Protein 6U1V (pdb70)

Structure (mmCIF, N/CA/C/O backbone):
data_6U1V
#
_entry.id   6U1V
#
_cell.length_a   69.520
_cell.length_b   100.060
_cell.length_c   148.510
_cell.angle_alpha   90.000
_cell.angle_beta   100.310
_cell.angle_gamma   90.000
#
_symmetry.space_group_name_H-M   'P 1 21 1'
#
loop_
_entity.id
_entity.type
_entity.pdbx_description
1 polymer 'Acyl-CoA dehydrogenase domain-containing protein'
2 non-polymer 'DIHYDROFLAVINE-ADENINE DINUCLEOTIDE'
3 water water
#
loop_
_atom_site.group_PDB
_atom_site.id
_atom_site.type_symbol
_atom_site.label_atom_id
_atom_site.label_alt_id
_atom_site.label_comp_id
_atom_site.label_asym_id
_atom_site.label_entity_id
_atom_site.label_seq_id
_atom_site.pdbx_PDB_ins_code
_atom_site.Cartn_x
_atom_site.Cartn_y
_atom_site.Cartn_z
_atom_site.occupancy
_atom_site.B_iso_or_equiv
_atom_site.auth_seq_id
_atom_site.auth_comp_id
_atom_site.auth_asym_id
_atom_site.auth_atom_id
_atom_site.pdbx_PDB_model_num
ATOM 1 N N . MET A 1 1 ? 43.09040 -27.49704 17.79051 1.000 74.65330 1 MET A N 1
ATOM 2 C CA . MET A 1 1 ? 44.48742 -27.03135 17.97650 1.000 58.37464 1 MET A CA 1
ATOM 3 C C . MET A 1 1 ? 44.69811 -26.41302 19.35469 1.000 51.20526 1 MET A C 1
ATOM 4 O O . MET A 1 1 ? 43.81214 -26.42330 20.20320 1.000 67.41732 1 MET A O 1
ATOM 20 N N . SER A 1 2 ? 45.89159 -25.88166 19.57351 1.000 42.28145 2 SER A N 1
ATOM 21 C CA . SER A 1 2 ? 46.28859 -25.34106 20.86312 1.000 43.37191 2 SER A CA 1
ATOM 22 C C . SER A 1 2 ? 45.86512 -23.88006 20.99948 1.000 34.45609 2 SER A C 1
ATOM 23 O O . SER A 1 2 ? 45.51909 -23.20946 20.02426 1.000 30.56673 2 SER A O 1
ATOM 31 N N . GLU A 1 3 ? 45.93895 -23.36831 22.23097 1.000 39.77920 3 GLU A N 1
ATOM 32 C CA . GLU A 1 3 ? 45.63716 -21.95450 22.44675 1.000 35.50234 3 GLU A CA 1
ATOM 33 C C . GLU A 1 3 ? 46.65908 -21.06408 21.75209 1.000 35.73677 3 GLU A C 1
ATOM 34 O O . GLU A 1 3 ? 46.29775 -20.04802 21.13701 1.000 28.03968 3 GLU A O 1
ATOM 46 N N . SER A 1 4 ? 47.93974 -21.43970 21.81366 1.000 29.07534 4 SER A N 1
ATOM 47 C CA . SER A 1 4 ? 48.97206 -20.65131 21.14682 1.000 26.99448 4 SER A CA 1
ATOM 48 C C . SER A 1 4 ? 48.78927 -20.65957 19.63079 1.000 32.54597 4 SER A C 1
ATOM 49 O O . SER A 1 4 ? 49.00121 -19.63926 18.96117 1.000 27.92304 4 SER A O 1
ATOM 57 N N . GLU A 1 5 ? 48.41608 -21.80568 19.06255 1.000 35.41066 5 GLU A N 1
ATOM 58 C CA . GLU A 1 5 ? 48.20603 -21.85350 17.61904 1.000 32.11778 5 GLU A CA 1
ATOM 59 C C . GLU A 1 5 ? 46.99576 -21.01859 17.23030 1.000 27.62421 5 GLU A C 1
ATOM 60 O O . GLU A 1 5 ? 47.00069 -20.33204 16.19963 1.000 29.57172 5 GLU A O 1
ATOM 72 N N . ARG A 1 6 ? 45.95964 -21.04513 18.05628 1.000 26.80369 6 ARG A N 1
ATOM 73 C CA . ARG A 1 6 ? 44.80483 -20.18850 17.82084 1.000 25.70736 6 ARG A CA 1
ATOM 74 C C . ARG A 1 6 ? 45.17542 -18.71905 17.82510 1.000 26.42743 6 ARG A C 1
ATOM 75 O O . ARG A 1 6 ? 44.70553 -17.94674 16.98092 1.000 26.85174 6 ARG A O 1
ATOM 96 N N . LEU A 1 7 ? 45.98147 -18.29893 18.78511 1.000 23.67940 7 LEU A N 1
ATOM 97 C CA . LEU A 1 7 ? 46.34058 -16.88802 18.83854 1.000 23.24977 7 LEU A CA 1
ATOM 98 C C . LEU A 1 7 ? 47.21705 -16.49273 17.65719 1.000 23.07504 7 LEU A C 1
ATOM 99 O O . LEU A 1 7 ? 47.13197 -15.34945 17.18568 1.000 24.86144 7 LEU A O 1
ATOM 115 N N . GLY A 1 8 ? 48.05120 -17.41528 17.17043 1.000 27.06627 8 GLY A N 1
ATOM 116 C CA . GLY A 1 8 ? 48.80820 -17.14600 15.96103 1.000 25.06366 8 GLY A CA 1
ATOM 117 C C . GLY A 1 8 ? 47.91564 -16.93001 14.75401 1.000 28.61225 8 GLY A C 1
ATOM 118 O O . GLY A 1 8 ? 48.21570 -16.10732 13.89196 1.000 26.26073 8 GLY A O 1
ATOM 122 N N . ILE A 1 9 ? 46.80138 -17.65834 14.68137 1.000 24.04071 9 ILE A N 1
ATOM 123 C CA . ILE A 1 9 ? 45.86105 -17.45679 13.58251 1.000 31.02853 9 ILE A CA 1
ATOM 124 C C . ILE A 1 9 ? 45.27365 -16.05585 13.65841 1.000 22.36340 9 ILE A C 1
ATOM 125 O O . ILE A 1 9 ? 45.10258 -15.38493 12.63518 1.000 25.13650 9 ILE A O 1
ATOM 141 N N . VAL A 1 10 ? 44.93395 -15.60153 14.87043 1.000 19.73593 10 VAL A N 1
ATOM 142 C CA . VAL A 1 10 ? 44.38203 -14.26106 15.03210 1.000 21.43353 10 VAL A CA 1
ATOM 143 C C . VAL A 1 10 ? 45.43170 -13.20787 14.68009 1.000 22.84057 10 VAL A C 1
ATOM 144 O O . VAL A 1 10 ? 45.14586 -12.23127 13.99146 1.000 21.02013 10 VAL A O 1
ATOM 157 N N . ARG A 1 11 ? 46.65415 -13.36795 15.19191 1.000 20.40218 11 ARG A N 1
ATOM 158 C CA . ARG A 1 11 ? 47.72893 -12.43504 14.86105 1.000 23.21987 11 ARG A CA 1
ATOM 159 C C . ARG A 1 11 ? 47.97477 -12.37421 13.35663 1.000 26.55212 11 ARG A C 1
ATOM 160 O O . ARG A 1 11 ? 48.17884 -11.29495 12.79544 1.000 22.02479 11 ARG A O 1
ATOM 181 N N . ASP A 1 12 ? 47.95597 -13.52454 12.67981 1.000 24.64938 12 ASP A N 1
ATOM 182 C CA . ASP A 1 12 ? 48.12487 -13.51132 11.22994 1.000 24.39948 12 ASP A CA 1
ATOM 183 C C . ASP A 1 12 ? 46.97726 -12.76864 10.53678 1.000 26.38717 12 ASP A C 1
ATOM 184 O O . ASP A 1 12 ? 47.18824 -12.04597 9.55429 1.000 24.51929 12 ASP A O 1
ATOM 193 N N . PHE A 1 13 ? 45.74956 -12.97215 11.00988 1.000 26.32354 13 PHE A N 1
ATOM 194 C CA . PHE A 1 13 ? 44.61523 -12.24874 10.45131 1.000 25.65033 13 PHE A CA 1
ATOM 195 C C . PHE A 1 13 ? 44.79897 -10.73943 10.61209 1.000 25.09736 13 PHE A C 1
ATOM 196 O O . PHE A 1 13 ? 44.50497 -9.96010 9.68977 1.000 23.41972 13 PHE A O 1
ATOM 213 N N . VAL A 1 14 ? 45.25189 -10.30844 11.78965 1.000 20.21566 14 VAL A N 1
ATOM 214 C CA . VAL A 1 14 ? 45.44063 -8.88267 12.02677 1.000 19.29096 14 VAL A CA 1
ATOM 215 C C . VAL A 1 14 ? 46.50881 -8.33256 11.08619 1.000 22.54790 14 VAL A C 1
ATOM 216 O O . VAL A 1 14 ? 46.33851 -7.27320 10.46761 1.000 21.39283 14 VAL A O 1
ATOM 229 N N . ALA A 1 15 ? 47.63634 -9.04677 10.97211 1.000 21.62847 15 ALA A N 1
ATOM 230 C CA . ALA A 1 15 ? 48.72583 -8.55859 10.13552 1.000 23.70518 15 ALA A CA 1
ATOM 231 C C . ALA A 1 15 ? 48.34862 -8.51703 8.65116 1.000 29.97514 15 ALA A C 1
ATOM 232 O O . ALA A 1 15 ? 48.84983 -7.65891 7.91827 1.000 31.90663 15 ALA A O 1
ATOM 239 N N . ARG A 1 16 ? 47.46693 -9.40937 8.19792 1.000 26.78817 16 ARG A N 1
ATOM 240 C CA . ARG A 1 16 ? 47.10789 -9.50530 6.78740 1.000 34.39225 16 ARG A CA 1
ATOM 241 C C . ARG A 1 16 ? 45.88208 -8.67778 6.41013 1.000 37.16250 16 ARG A C 1
ATOM 242 O O . ARG A 1 16 ? 45.81737 -8.15605 5.29364 1.000 33.89547 16 ARG A O 1
ATOM 263 N N . GLU A 1 17 ? 44.91002 -8.54168 7.30553 1.000 23.99669 17 GLU A N 1
ATOM 264 C CA . GLU A 1 17 ? 43.65280 -7.91302 6.95466 1.000 27.67217 17 GLU A CA 1
ATOM 265 C C . GLU A 1 17 ? 43.42716 -6.56648 7.61041 1.000 32.14098 17 GLU A C 1
ATOM 266 O O . GLU A 1 17 ? 42.50469 -5.85743 7.19849 1.000 30.06137 17 GLU A O 1
ATOM 278 N N . ILE A 1 18 ? 44.21653 -6.19881 8.62574 1.000 21.86691 18 ILE A N 1
ATOM 279 C CA . ILE A 1 18 ? 43.89902 -4.98875 9.37908 1.000 18.62952 18 ILE A CA 1
ATOM 280 C C . ILE A 1 18 ? 45.04423 -3.99196 9.28983 1.000 20.69441 18 ILE A C 1
ATOM 281 O O . ILE A 1 18 ? 44.85038 -2.86928 8.81769 1.000 24.17878 18 ILE A O 1
ATOM 297 N N . LEU A 1 19 ? 46.24534 -4.39545 9.73324 1.000 23.90055 19 LEU A N 1
ATOM 298 C CA . LEU A 1 19 ? 47.36324 -3.46885 9.77044 1.000 29.67256 19 LEU A CA 1
ATOM 299 C C . LEU A 1 19 ? 47.62290 -2.90099 8.39050 1.000 30.53876 19 LEU A C 1
ATOM 300 O O . LEU A 1 19 ? 47.63869 -3.62261 7.39150 1.000 36.81320 19 LEU A O 1
ATOM 316 N N . GLY A 1 20 ? 47.83600 -1.59213 8.34260 1.000 28.80775 20 GLY A N 1
ATOM 317 C CA . GLY A 1 20 ? 48.07216 -0.90209 7.08864 1.000 41.84775 20 GLY A CA 1
ATOM 318 C C . GLY A 1 20 ? 46.81675 -0.51154 6.34847 1.000 45.53014 20 GLY A C 1
ATOM 319 O O . GLY A 1 20 ? 46.91145 0.14603 5.31383 1.000 42.52325 20 GLY A O 1
ATOM 323 N N . ARG A 1 21 ? 45.64861 -0.91318 6.83203 1.000 38.71990 21 ARG A N 1
ATOM 324 C CA . ARG A 1 21 ? 44.38292 -0.62974 6.17267 1.000 32.34730 21 ARG A CA 1
ATOM 325 C C . ARG A 1 21 ? 43.54704 0.34439 6.99413 1.000 24.61017 21 ARG A C 1
ATOM 326 O O . ARG A 1 21 ? 42.30942 0.33684 6.91186 1.000 30.54707 21 ARG A O 1
ATOM 347 N N . GLU A 1 22 ? 44.24065 1.18868 7.76057 1.000 30.73339 22 GLU A N 1
ATOM 348 C CA . GLU A 1 22 ? 43.62507 2.23858 8.56638 1.000 37.50932 22 GLU A CA 1
ATOM 349 C C . GLU A 1 22 ? 42.55504 3.01563 7.82153 1.000 36.44657 22 GLU A C 1
ATOM 350 O O . GLU A 1 22 ? 41.49363 3.32577 8.37444 1.000 32.86907 22 GLU A O 1
ATOM 362 N N . GLY A 1 23 ? 42.85963 3.41230 6.58598 1.000 28.92602 23 GLY A N 1
ATOM 363 C CA . GLY A 1 23 ? 41.96838 4.29361 5.85412 1.000 31.66219 23 GLY A CA 1
ATOM 364 C C . GLY A 1 23 ? 40.60283 3.67694 5.66384 1.000 31.67186 23 GLY A C 1
ATOM 365 O O . GLY A 1 23 ? 39.58386 4.28879 5.96422 1.000 32.66589 23 GLY A O 1
ATOM 369 N N . ILE A 1 24 ? 40.56852 2.43777 5.19325 1.000 27.23980 24 ILE A N 1
ATOM 370 C CA . ILE A 1 24 ? 39.29641 1.76445 4.95218 1.000 27.20586 24 ILE A CA 1
ATOM 371 C C . ILE A 1 24 ? 38.55440 1.53751 6.26189 1.000 26.66307 24 ILE A C 1
ATOM 372 O O . ILE A 1 24 ? 37.35240 1.81401 6.37954 1.000 25.52906 24 ILE A O 1
ATOM 388 N N . LEU A 1 25 ? 39.25652 1.02687 7.27829 1.000 23.64988 25 LEU A N 1
ATOM 389 C CA . LEU A 1 25 ? 38.57283 0.73074 8.53496 1.000 22.12620 25 LEU A CA 1
ATOM 390 C C . LEU A 1 25 ? 38.00514 1.99650 9.16348 1.000 23.06315 25 LEU A C 1
ATOM 391 O O . LEU A 1 25 ? 36.96166 1.95529 9.82015 1.000 25.47574 25 LEU A O 1
ATOM 407 N N . ASP A 1 26 ? 38.66389 3.12792 8.97410 1.000 20.22177 26 ASP A N 1
ATOM 408 C CA . ASP A 1 26 ? 38.23563 4.37556 9.60012 1.000 20.14857 26 ASP A CA 1
ATOM 409 C C . ASP A 1 26 ? 37.21347 5.13166 8.77064 1.000 25.46469 26 ASP A C 1
ATOM 410 O O . ASP A 1 26 ? 36.87097 6.27129 9.11575 1.000 20.48563 26 ASP A O 1
ATOM 419 N N . SER A 1 27 ? 36.69846 4.52451 7.69944 1.000 22.33664 27 SER A N 1
ATOM 420 C CA . SER A 1 27 ? 35.93675 5.27376 6.69654 1.000 21.64289 27 SER A CA 1
ATOM 421 C C . SER A 1 27 ? 34.42989 5.15151 6.86459 1.000 26.57794 27 SER A C 1
ATOM 422 O O . SER A 1 27 ? 33.67973 5.80975 6.13554 1.000 24.96555 27 SER A O 1
ATOM 430 N N . LEU A 1 28 ? 33.96466 4.35207 7.80771 1.000 24.05506 28 LEU A N 1
ATOM 431 C CA . LEU A 1 28 ? 32.53887 4.06078 7.96076 1.000 24.73502 28 LEU A CA 1
ATOM 432 C C . LEU A 1 28 ? 31.96105 3.53376 6.64881 1.000 22.99317 28 LEU A C 1
ATOM 433 O O . LEU A 1 28 ? 30.92609 3.97935 6.18048 1.000 23.09057 28 LEU A O 1
ATOM 449 N N . ALA A 1 29 ? 32.66286 2.57408 6.05154 1.000 24.05591 29 ALA A N 1
ATOM 450 C CA . ALA A 1 29 ? 32.21931 1.99142 4.79317 1.000 28.45070 29 ALA A CA 1
ATOM 451 C C . ALA A 1 29 ? 30.98969 1.11220 4.99822 1.000 25.05123 29 ALA A C 1
ATOM 452 O O . ALA A 1 29 ? 30.62643 0.73373 6.11819 1.000 24.70811 29 ALA A O 1
ATOM 459 N N . ASP A 1 30 ? 30.33778 0.79286 3.87568 1.000 26.78108 30 ASP A N 1
ATOM 460 C CA . ASP A 1 30 ? 29.23060 -0.15503 3.87068 1.000 32.96069 30 ASP A CA 1
ATOM 461 C C . ASP A 1 30 ? 29.55979 -1.36733 4.73967 1.000 36.29363 30 ASP A C 1
ATOM 462 O O . ASP A 1 30 ? 30.62197 -1.99440 4.59026 1.000 26.18799 30 ASP A O 1
ATOM 471 N N . ALA A 1 31 ? 28.62268 -1.70930 5.64715 1.000 25.36929 31 ALA A N 1
ATOM 472 C CA . ALA A 1 31 ? 28.84566 -2.75750 6.63957 1.000 23.87746 31 ALA A CA 1
ATOM 473 C C . ALA A 1 31 ? 28.02017 -3.99006 6.31447 1.000 27.15977 31 ALA A C 1
ATOM 474 O O . ALA A 1 31 ? 26.94039 -3.87666 5.72753 1.000 25.11525 31 ALA A O 1
ATOM 481 N N . PRO A 1 32 ? 28.51084 -5.19788 6.67053 1.000 23.12667 32 PRO A N 1
ATOM 482 C CA . PRO A 1 32 ? 29.83311 -5.44558 7.26076 1.000 24.19700 32 PRO A CA 1
ATOM 483 C C . PRO A 1 32 ? 30.98784 -5.46924 6.24250 1.000 25.80363 32 PRO A C 1
ATOM 484 O O . PRO A 1 32 ? 30.82965 -5.99685 5.14586 1.000 25.55990 32 PRO A O 1
ATOM 495 N N . LEU A 1 33 ? 32.12116 -4.87886 6.62276 1.000 22.28186 33 LEU A N 1
ATOM 496 C CA . LEU A 1 33 ? 33.31812 -4.94775 5.79017 1.000 23.70571 33 LEU A CA 1
ATOM 497 C C . LEU A 1 33 ? 33.63192 -6.39277 5.43165 1.000 29.57233 33 LEU A C 1
ATOM 498 O O . LEU A 1 33 ? 33.32538 -7.33001 6.18340 1.000 25.86466 33 LEU A O 1
ATOM 514 N N . ALA A 1 34 ? 34.30811 -6.55673 4.30023 1.000 26.79206 34 ALA A N 1
ATOM 515 C CA . ALA A 1 34 ? 34.67834 -7.88454 3.83408 1.000 21.79829 34 ALA A CA 1
ATOM 516 C C . ALA A 1 34 ? 35.62410 -8.60670 4.77969 1.000 21.62301 34 ALA A C 1
ATOM 517 O O . ALA A 1 34 ? 35.65091 -9.85249 4.80383 1.000 24.39960 34 ALA A O 1
ATOM 524 N N . LEU A 1 35 ? 36.41177 -7.86973 5.56611 1.000 22.61895 35 LEU A N 1
ATOM 525 C CA . LEU A 1 35 ? 37.33286 -8.55881 6.46355 1.000 22.48871 35 LEU A CA 1
ATOM 526 C C . LEU A 1 35 ? 36.60509 -9.44405 7.46310 1.000 21.80735 35 LEU A C 1
ATOM 527 O O . LEU A 1 35 ? 37.19615 -10.39680 7.96467 1.000 20.80895 35 LEU A O 1
ATOM 543 N N . TYR A 1 36 ? 35.33606 -9.15855 7.76835 1.000 21.42701 36 TYR A N 1
ATOM 544 C CA . TYR A 1 36 ? 34.61801 -10.00431 8.71560 1.000 22.02575 36 TYR A CA 1
ATOM 545 C C . TYR A 1 36 ? 34.36171 -11.38934 8.13509 1.000 24.33870 36 TYR A C 1
ATOM 546 O O . TYR A 1 36 ? 34.39464 -12.38882 8.86035 1.000 23.07218 36 TYR A O 1
ATOM 564 N N . GLU A 1 37 ? 34.09245 -11.46989 6.83539 1.000 24.51362 37 GLU A N 1
ATOM 565 C CA . GLU A 1 37 ? 33.96344 -12.77345 6.18613 1.000 27.29959 37 GLU A CA 1
ATOM 566 C C . GLU A 1 37 ? 35.31346 -13.48708 6.12606 1.000 25.34990 37 GLU A C 1
ATOM 567 O O . GLU A 1 37 ? 35.38660 -14.70397 6.31109 1.000 26.68104 37 GLU A O 1
ATOM 579 N N . ARG A 1 38 ? 36.39702 -12.73513 5.91791 1.000 26.93711 38 ARG A N 1
ATOM 580 C CA . ARG A 1 38 ? 37.71874 -13.32661 6.02750 1.000 24.02805 38 ARG A CA 1
ATOM 581 C C . ARG A 1 38 ? 37.94155 -13.91200 7.42468 1.000 21.94141 38 ARG A C 1
ATOM 582 O O . ARG A 1 38 ? 38.51496 -15.00496 7.56214 1.000 23.40487 38 ARG A O 1
ATOM 603 N N . PHE A 1 39 ? 37.50706 -13.20250 8.47921 1.000 22.55825 39 PHE A N 1
ATOM 604 C CA . PHE A 1 39 ? 37.66161 -13.76659 9.82015 1.000 24.85563 39 PHE A CA 1
ATOM 605 C C . PHE A 1 39 ? 36.82008 -15.02779 9.96143 1.000 19.78866 39 PHE A C 1
ATOM 606 O O . PHE A 1 39 ? 37.25892 -16.02000 10.54523 1.000 24.59818 39 PHE A O 1
ATOM 623 N N . ALA A 1 40 ? 35.59768 -15.01126 9.42895 1.000 21.83474 40 ALA A N 1
ATOM 624 C CA . ALA A 1 40 ? 34.76461 -16.20799 9.49824 1.000 27.29571 40 ALA A CA 1
ATOM 625 C C . ALA A 1 40 ? 35.49901 -17.42004 8.93997 1.000 29.61059 40 ALA A C 1
ATOM 626 O O . ALA A 1 40 ? 35.35747 -18.54549 9.45089 1.000 24.30959 40 ALA A O 1
ATOM 633 N N . GLU A 1 41 ? 36.28993 -17.21439 7.88415 1.000 23.76141 41 GLU A N 1
ATOM 634 C CA . GLU A 1 41 ? 36.95008 -18.34429 7.24265 1.000 22.56777 41 GLU A CA 1
ATOM 635 C C . GLU A 1 41 ? 38.02212 -18.96841 8.12539 1.000 23.83131 41 GLU A C 1
ATOM 636 O O . GLU A 1 41 ? 38.45422 -20.09163 7.84682 1.000 26.71405 41 GLU A O 1
ATOM 648 N N . THR A 1 42 ? 38.45923 -18.28140 9.18344 1.000 22.52284 42 THR A N 1
ATOM 649 C CA . THR A 1 42 ? 39.42291 -18.88754 10.09771 1.000 28.61689 42 THR A CA 1
ATOM 650 C C . THR A 1 42 ? 38.79356 -19.94397 10.99637 1.000 29.30147 42 THR A C 1
ATOM 651 O O . THR A 1 42 ? 39.52372 -20.68779 11.65520 1.000 28.64490 42 THR A O 1
ATOM 662 N N . GLY A 1 43 ? 37.46885 -20.00762 11.05748 1.000 25.83585 43 GLY A N 1
ATOM 663 C CA . GLY A 1 43 ? 36.79685 -20.92538 11.94609 1.000 24.60180 43 GLY A CA 1
ATOM 664 C C . GLY A 1 43 ? 36.67171 -20.42547 13.36147 1.000 28.06493 43 GLY A C 1
ATOM 665 O O . GLY A 1 43 ? 36.21697 -21.17753 14.23071 1.000 24.06812 43 GLY A O 1
ATOM 669 N N . LEU A 1 44 ? 37.00867 -19.16760 13.61843 1.000 24.74645 44 LEU A N 1
ATOM 670 C CA . LEU A 1 44 ? 36.99908 -18.64522 14.97909 1.000 22.64180 44 LEU A CA 1
ATOM 671 C C . LEU A 1 44 ? 35.81792 -17.73325 15.30569 1.000 23.40114 44 LEU A C 1
ATOM 672 O O . LEU A 1 44 ? 35.73427 -17.23922 16.44378 1.000 23.55388 44 LEU A O 1
ATOM 688 N N . MET A 1 45 ? 34.89000 -17.48734 14.37968 1.000 20.49225 45 MET A N 1
ATOM 689 C CA . MET A 1 45 ? 33.75450 -16.63854 14.76642 1.000 23.17808 45 MET A CA 1
ATOM 690 C C . MET A 1 45 ? 32.96076 -17.30911 15.89126 1.000 20.45795 45 MET A C 1
ATOM 691 O O . MET A 1 45 ? 32.83521 -18.53779 15.93314 1.000 24.14798 45 MET A O 1
ATOM 705 N N . ASN A 1 46 ? 32.43320 -16.50549 16.80845 1.000 18.76219 46 ASN A N 1
ATOM 706 C CA . ASN A 1 46 ? 31.62215 -17.01534 17.91669 1.000 19.73859 46 ASN A CA 1
ATOM 707 C C . ASN A 1 46 ? 32.40846 -18.06192 18.71381 1.000 18.36842 46 ASN A C 1
ATOM 708 O O . ASN A 1 46 ? 31.86879 -19.09010 19.12529 1.000 19.25465 46 ASN A O 1
ATOM 719 N N . TRP A 1 47 ? 33.69466 -17.76969 18.94839 1.000 18.00534 47 TRP A N 1
ATOM 720 C CA . TRP A 1 47 ? 34.60729 -18.74473 19.52370 1.000 19.28369 47 TRP A CA 1
ATOM 721 C C . TRP A 1 47 ? 34.23696 -19.14618 20.94125 1.000 19.61096 47 TRP A C 1
ATOM 722 O O . TRP A 1 47 ? 34.68429 -20.19344 21.41797 1.000 18.46456 47 TRP A O 1
ATOM 743 N N . TRP A 1 48 ? 33.46986 -18.32791 21.64239 1.000 15.04307 48 TRP A N 1
ATOM 744 C CA . TRP A 1 48 ? 33.09169 -18.58163 23.02635 1.000 18.31345 48 TRP A CA 1
ATOM 745 C C . TRP A 1 48 ? 31.84307 -19.43889 23.16677 1.000 24.21382 48 TRP A C 1
ATOM 746 O O . TRP A 1 48 ? 31.54213 -19.90121 24.27081 1.000 18.89403 48 TRP A O 1
ATOM 767 N N . VAL A 1 49 ? 31.10786 -19.68124 22.09388 1.000 21.77210 49 VAL A N 1
ATOM 768 C CA . VAL A 1 49 ? 29.82773 -20.37894 22.25438 1.000 15.05809 49 VAL A CA 1
ATOM 769 C C . VAL A 1 49 ? 30.08990 -21.81363 22.68750 1.000 17.81140 49 VAL A C 1
ATOM 770 O O . VAL A 1 49 ? 31.01710 -22.44633 22.16357 1.000 19.31898 49 VAL A O 1
ATOM 783 N N . PRO A 1 50 ? 29.32171 -22.36361 23.63144 1.000 22.08626 50 PRO A N 1
ATOM 784 C CA . PRO A 1 50 ? 29.61424 -23.70857 24.12393 1.000 23.96192 50 PRO A CA 1
ATOM 785 C C . PRO A 1 50 ? 29.55289 -24.79029 23.05423 1.000 25.40546 50 PRO A C 1
ATOM 786 O O . PRO A 1 50 ? 28.86115 -24.69090 22.03381 1.000 24.96865 50 PRO A O 1
ATOM 797 N N . LYS A 1 51 ? 30.28806 -25.88404 23.32519 1.000 24.08697 51 LYS A N 1
ATOM 798 C CA . LYS A 1 51 ? 30.35854 -26.96389 22.35156 1.000 25.44386 51 LYS A CA 1
ATOM 799 C C . LYS A 1 51 ? 29.00588 -27.66713 22.18990 1.000 31.13933 51 LYS A C 1
ATOM 800 O O . LYS A 1 51 ? 28.73562 -28.26454 21.13898 1.000 28.83702 51 LYS A O 1
ATOM 819 N N . GLU A 1 52 ? 28.14792 -27.62136 23.21219 1.000 31.20009 52 GLU A N 1
ATOM 820 C CA . GLU A 1 52 ? 26.82652 -28.22692 23.07262 1.000 37.27071 52 GLU A CA 1
ATOM 821 C C . GLU A 1 52 ? 26.04217 -27.61154 21.92014 1.000 38.78681 52 GLU A C 1
ATOM 822 O O . GLU A 1 52 ? 25.06324 -28.20535 21.47176 1.000 39.98122 52 GLU A O 1
ATOM 834 N N . HIS A 1 53 ? 26.44352 -26.43577 21.43630 1.000 31.35974 53 HIS A N 1
ATOM 835 C CA . HIS A 1 53 ? 25.80901 -25.79253 20.29120 1.000 36.33910 53 HIS A CA 1
ATOM 836 C C . HIS A 1 53 ? 26.73544 -25.69357 19.09169 1.000 42.84121 53 HIS A C 1
ATOM 837 O O . HIS A 1 53 ? 26.54225 -24.82874 18.23248 1.000 44.81609 53 HIS A O 1
ATOM 851 N N . GLY A 1 54 ? 27.73287 -26.56817 19.01381 1.000 32.94202 54 GLY A N 1
ATOM 852 C CA . GLY A 1 54 ? 28.63573 -26.58535 17.89151 1.000 34.60120 54 GLY A CA 1
ATOM 853 C C . GLY A 1 54 ? 29.76953 -25.59282 17.97435 1.000 23.95659 54 GLY A C 1
ATOM 854 O O . GLY A 1 54 ? 30.54121 -25.48398 17.01475 1.000 30.30181 54 GLY A O 1
ATOM 858 N N . GLY A 1 55 ? 29.89850 -24.86615 19.09589 1.000 24.33035 55 GLY A N 1
ATOM 859 C CA . GLY A 1 55 ? 30.95529 -23.88850 19.24058 1.000 24.24976 55 GLY A CA 1
ATOM 860 C C . GLY A 1 55 ? 32.23259 -24.47246 19.82064 1.000 26.14282 55 GLY A C 1
ATOM 861 O O . GLY A 1 55 ? 32.26834 -25.60220 20.26458 1.000 22.34866 55 GLY A O 1
ATOM 865 N N . LEU A 1 56 ? 33.28728 -23.66215 19.80980 1.000 21.07163 56 LEU A N 1
ATOM 866 C CA . LEU A 1 56 ? 34.58158 -24.07757 20.34865 1.000 20.88393 56 LEU A CA 1
ATOM 867 C C . LEU A 1 56 ? 34.63325 -24.00487 21.87252 1.000 23.47617 56 LEU A C 1
ATOM 868 O O . LEU A 1 56 ? 35.49950 -24.62720 22.48119 1.000 25.64159 56 LEU A O 1
ATOM 884 N N . GLY A 1 57 ? 33.73898 -23.24033 22.48191 1.000 20.62828 57 GLY A N 1
ATOM 885 C CA . GLY A 1 57 ? 33.62096 -23.17781 23.92858 1.000 23.41851 57 GLY A CA 1
ATOM 886 C C . GLY A 1 57 ? 34.83393 -22.60158 24.61586 1.000 25.80672 57 GLY A C 1
ATOM 887 O O . GLY A 1 57 ? 35.15033 -23.02370 25.73123 1.000 21.87128 57 GLY A O 1
ATOM 891 N N . LEU A 1 58 ? 35.51676 -21.64430 23.99233 1.000 19.30469 58 LEU A N 1
ATOM 892 C CA . LEU A 1 58 ? 36.71419 -21.06506 24.60523 1.000 24.22950 58 LEU A CA 1
ATOM 893 C C . LEU A 1 58 ? 36.30299 -20.18261 25.78718 1.000 23.02561 58 LEU A C 1
ATOM 894 O O . LEU A 1 58 ? 35.27025 -19.51715 25.75764 1.000 19.72324 58 LEU A O 1
ATOM 910 N N . GLY A 1 59 ? 37.12765 -20.17594 26.82159 1.000 20.16565 59 GLY A N 1
ATOM 911 C CA . GLY A 1 59 ? 36.82872 -19.40910 28.00825 1.000 23.75770 59 GLY A CA 1
ATOM 912 C C . GLY A 1 59 ? 37.07719 -17.91739 27.83574 1.000 22.68724 59 GLY A C 1
ATOM 913 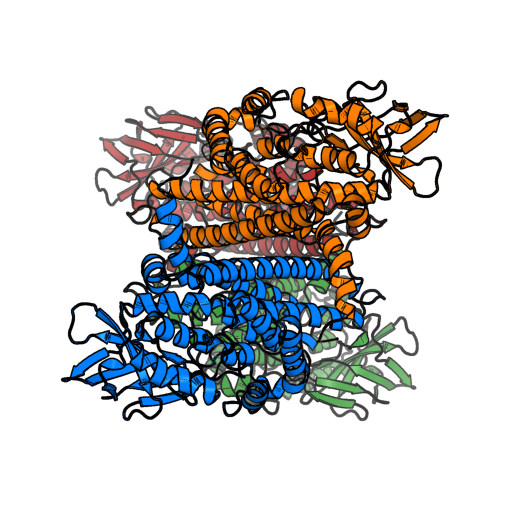O O . GLY A 1 59 ? 37.68215 -17.44894 26.86884 1.000 18.53675 59 GLY A O 1
ATOM 917 N N . LEU A 1 60 ? 36.58693 -17.15027 28.81321 1.000 15.82913 60 LEU A N 1
ATOM 918 C CA . LEU A 1 60 ? 36.73882 -15.69831 28.72456 1.000 17.44771 60 LEU A CA 1
ATOM 919 C C . LEU A 1 60 ? 38.20027 -15.29638 28.92422 1.000 16.50450 60 LEU A C 1
ATOM 920 O O . LEU A 1 60 ? 38.63423 -14.26661 28.39789 1.000 17.20391 60 LEU A O 1
ATOM 936 N N . GLU A 1 61 ? 38.96780 -16.08633 29.68650 1.000 17.91487 61 GLU A N 1
ATOM 937 C CA . GLU A 1 61 ? 40.40182 -15.80398 29.82100 1.000 17.97900 61 GLU A CA 1
ATOM 938 C C . GLU A 1 61 ? 41.08234 -15.83536 28.45927 1.000 21.91758 61 GLU A C 1
ATOM 939 O O . GLU A 1 61 ? 41.82594 -14.91195 28.09034 1.000 18.03437 61 GLU A O 1
ATOM 951 N N . GLU A 1 62 ? 40.80904 -16.87338 27.67205 1.000 18.55076 62 GLU A N 1
ATOM 952 C CA . GLU A 1 62 ? 41.36693 -16.91114 26.31867 1.000 19.05417 62 GLU A CA 1
ATOM 953 C C . GLU A 1 62 ? 40.79148 -15.78955 25.45862 1.000 18.94109 62 GLU A C 1
ATOM 954 O O . GLU A 1 62 ? 41.51050 -15.18045 24.64860 1.000 20.84999 62 GLU A O 1
ATOM 966 N N . SER A 1 63 ? 39.51077 -15.45760 25.66947 1.000 17.52066 63 SER A N 1
ATOM 967 C CA . SER A 1 63 ? 38.89651 -14.37818 24.90756 1.000 14.00171 63 SER A CA 1
ATOM 968 C C . SER A 1 63 ? 39.61645 -13.05764 25.13405 1.000 16.46694 63 SER A C 1
ATOM 969 O O . SER A 1 63 ? 39.72449 -12.24348 24.20752 1.000 15.43719 63 SER A O 1
ATOM 977 N N . VAL A 1 64 ? 40.05821 -12.80809 26.37179 1.000 17.26836 64 VAL A N 1
ATOM 978 C CA . VAL A 1 64 ? 40.81155 -11.59660 26.66422 1.000 17.75756 64 VAL A CA 1
ATOM 979 C C . VAL A 1 64 ? 42.02210 -11.50248 25.74587 1.000 17.05005 64 VAL A C 1
ATOM 980 O O . VAL A 1 64 ? 42.33385 -10.43951 25.19670 1.000 15.94292 64 VAL A O 1
ATOM 993 N N . ARG A 1 65 ? 42.75000 -12.61593 25.58440 1.000 19.72573 65 ARG A N 1
ATOM 994 C CA . ARG A 1 65 ? 43.95331 -12.58717 24.75422 1.000 22.43271 65 ARG A CA 1
ATOM 995 C C . ARG A 1 65 ? 43.59397 -12.42826 23.28446 1.000 19.74883 65 ARG A C 1
ATOM 996 O O . ARG A 1 65 ? 44.26457 -11.69224 22.54516 1.000 18.22373 65 ARG A O 1
ATOM 1017 N N . ILE A 1 66 ? 42.55580 -13.12958 22.83876 1.000 13.42086 66 ILE A N 1
ATOM 1018 C CA . ILE A 1 66 ? 42.09216 -12.97387 21.45970 1.000 13.90565 66 ILE A CA 1
ATOM 1019 C C . ILE A 1 66 ? 41.68444 -11.53179 21.18441 1.000 15.61674 66 ILE A C 1
ATOM 1020 O O . ILE A 1 66 ? 42.05719 -10.93915 20.16280 1.000 17.16604 66 ILE A O 1
ATOM 1036 N N . VAL A 1 67 ? 40.86601 -10.95768 22.06295 1.000 15.48079 67 VAL A N 1
ATOM 1037 C CA . VAL A 1 67 ? 40.35530 -9.62021 21.81089 1.000 17.08833 67 VAL A CA 1
ATOM 1038 C C . VAL A 1 67 ? 41.49651 -8.60928 21.84597 1.000 17.17795 67 VAL A C 1
ATOM 1039 O O . VAL A 1 67 ? 41.55312 -7.68838 21.03609 1.000 15.34794 67 VAL A O 1
ATOM 1052 N N . SER A 1 68 ? 42.41356 -8.74075 22.79515 1.000 13.66788 68 SER A N 1
ATOM 1053 C CA . SER A 1 68 ? 43.50755 -7.77726 22.83894 1.000 14.73388 68 SER A CA 1
ATOM 1054 C C . SER A 1 68 ? 44.32140 -7.83924 21.53942 1.000 15.58963 68 SER A C 1
ATOM 1055 O O . SER A 1 68 ? 44.85711 -6.82412 21.09362 1.000 15.41821 68 SER A O 1
ATOM 1063 N N . GLU A 1 69 ? 44.45426 -9.02617 20.94673 1.000 15.50757 69 GLU A N 1
ATOM 1064 C CA . GLU A 1 69 ? 45.20104 -9.12030 19.69335 1.000 20.06602 69 GLU A CA 1
ATOM 1065 C C . GLU A 1 69 ? 44.43491 -8.46307 18.54889 1.000 21.18382 69 GLU A C 1
ATOM 1066 O O . GLU A 1 69 ? 45.02499 -7.77531 17.71435 1.000 16.81615 69 GLU A O 1
ATOM 1078 N N . LEU A 1 70 ? 43.12345 -8.68555 18.48083 1.000 14.38739 70 LEU A N 1
ATOM 1079 C CA . LEU A 1 70 ? 42.29663 -8.06547 17.44896 1.000 15.50001 70 LEU A CA 1
ATOM 1080 C C . LEU A 1 70 ? 42.29963 -6.55086 17.57672 1.000 16.92317 70 LEU A C 1
ATOM 1081 O O . LEU A 1 70 ? 42.48957 -5.83176 16.58328 1.000 17.00101 70 LEU A O 1
ATOM 1097 N N . ALA A 1 71 ? 42.13826 -6.05278 18.81227 1.000 13.30051 71 ALA A N 1
ATOM 1098 C CA . ALA A 1 71 ? 42.02769 -4.60916 19.05497 1.000 15.18780 71 ALA A CA 1
ATOM 1099 C C . ALA A 1 71 ? 43.34812 -3.90478 18.79845 1.000 21.08348 71 ALA A C 1
ATOM 1100 O O . ALA A 1 71 ? 43.36232 -2.72588 18.45818 1.000 15.65828 71 ALA A O 1
ATOM 1107 N N . TYR A 1 72 ? 44.46473 -4.59440 19.04323 1.000 17.70214 72 TYR A N 1
ATOM 1108 C CA . TYR A 1 72 ? 45.77657 -4.06822 18.66843 1.000 13.17863 72 TYR A CA 1
ATOM 1109 C C . TYR A 1 72 ? 45.74115 -3.60912 17.23320 1.000 15.05761 72 TYR A C 1
ATOM 1110 O O . TYR A 1 72 ? 46.32757 -2.58781 16.87783 1.000 16.69605 72 TYR A O 1
ATOM 1128 N N . GLY A 1 73 ? 45.06267 -4.36905 16.38381 1.000 18.74792 73 GLY A N 1
ATOM 1129 C CA . GLY A 1 73 ? 44.85773 -3.95295 15.01600 1.000 20.27692 73 GLY A CA 1
ATOM 1130 C C . GLY A 1 73 ? 43.77677 -2.89185 14.89654 1.000 17.17786 73 GLY A C 1
ATOM 1131 O O . GLY A 1 73 ? 44.02740 -1.81318 14.36205 1.000 16.95632 73 GLY A O 1
ATOM 1135 N N . ASP A 1 74 ? 42.56720 -3.18652 15.36523 1.000 16.16454 74 ASP A N 1
ATOM 1136 C CA . ASP A 1 74 ? 41.46249 -2.22908 15.24172 1.000 17.59147 74 ASP A CA 1
ATOM 1137 C C . ASP A 1 74 ? 40.40588 -2.53748 16.28317 1.000 16.42467 74 ASP A C 1
ATOM 1138 O O . ASP A 1 74 ? 39.84918 -3.63277 16.29575 1.000 14.54791 74 ASP A O 1
ATOM 1147 N N . ALA A 1 75 ? 40.13490 -1.56775 17.16282 1.000 15.82629 75 ALA A N 1
ATOM 1148 C CA . ALA A 1 75 ? 39.17367 -1.78640 18.23607 1.000 17.38605 75 ALA A CA 1
ATOM 1149 C C . ALA A 1 75 ? 37.74951 -2.01756 17.72788 1.000 18.73640 75 ALA A C 1
ATOM 1150 O O . ALA A 1 75 ? 36.97989 -2.73713 18.37714 1.000 16.34307 75 ALA A O 1
ATOM 1157 N N . GLY A 1 76 ? 37.39288 -1.41953 16.58816 1.000 15.19010 76 GLY A N 1
ATOM 1158 C CA . GLY A 1 76 ? 36.06410 -1.63082 16.02498 1.000 14.82467 76 GLY A CA 1
ATOM 1159 C C . GLY A 1 76 ? 35.86233 -3.02388 15.45638 1.000 15.61953 76 GLY A C 1
ATOM 1160 O O . GLY A 1 76 ? 34.78312 -3.60680 15.60017 1.000 16.52295 76 GLY A O 1
ATOM 1164 N N . VAL A 1 77 ? 36.89368 -3.57807 14.81166 1.000 15.14510 77 VAL A N 1
ATOM 1165 C CA . VAL A 1 77 ? 36.84852 -4.97915 14.39018 1.000 16.17395 77 VAL A CA 1
ATOM 1166 C C . VAL A 1 77 ? 36.69351 -5.90566 15.59502 1.000 15.34956 77 VAL A C 1
ATOM 1167 O O . VAL A 1 77 ? 35.85244 -6.81340 15.58925 1.000 15.95924 77 VAL A O 1
ATOM 1180 N N . ALA A 1 78 ? 37.52550 -5.72013 16.63303 1.000 14.24897 78 ALA A N 1
ATOM 1181 C CA . ALA A 1 78 ? 37.39662 -6.52601 17.85282 1.000 12.25332 78 ALA A CA 1
ATOM 1182 C C . ALA A 1 78 ? 35.97614 -6.45455 18.42228 1.000 15.59699 78 ALA A C 1
ATOM 1183 O O . ALA A 1 78 ? 35.35597 -7.48081 18.73213 1.000 14.82514 78 ALA A O 1
ATOM 1190 N N . PHE A 1 79 ? 35.46716 -5.23731 18.58321 1.000 12.07368 79 PHE A N 1
ATOM 1191 C CA . PHE A 1 79 ? 34.13989 -4.97240 19.13446 1.000 15.15408 79 PHE A CA 1
ATOM 1192 C C . PHE A 1 79 ? 33.06992 -5.75268 18.38109 1.000 15.37990 79 PHE A C 1
ATOM 1193 O O . PHE A 1 79 ? 32.27179 -6.49005 18.97159 1.000 14.73831 79 PHE A O 1
ATOM 1210 N N . THR A 1 80 ? 33.05697 -5.60799 17.06646 1.000 13.41797 80 THR A N 1
ATOM 1211 C CA . THR A 1 80 ? 32.06425 -6.29502 16.23521 1.000 13.67081 80 THR A CA 1
ATOM 1212 C C . THR A 1 80 ? 32.13295 -7.80526 16.43497 1.000 13.68708 80 THR A C 1
ATOM 1213 O O . THR A 1 80 ? 31.09982 -8.48276 16.49659 1.000 18.66804 80 THR A O 1
ATOM 1224 N N . LEU A 1 81 ? 33.33302 -8.33572 16.57886 1.000 14.26410 81 LEU A N 1
ATOM 1225 C CA . LEU A 1 81 ? 33.50796 -9.77849 16.66560 1.000 16.26820 81 LEU A CA 1
ATOM 1226 C C . LEU A 1 81 ? 33.23915 -10.35373 18.05223 1.000 15.75856 81 LEU A C 1
ATOM 1227 O O . LEU A 1 81 ? 32.83824 -11.52071 18.14869 1.000 17.26922 81 LEU A O 1
ATOM 1243 N N . PHE A 1 82 ? 33.43237 -9.59064 19.14241 1.000 16.29691 82 PHE A N 1
ATOM 1244 C CA . PHE A 1 82 ? 33.19585 -10.19188 20.45593 1.000 13.53776 82 PHE A CA 1
ATOM 1245 C C . PHE A 1 82 ? 31.86311 -9.79733 21.07342 1.000 13.94728 82 PHE A C 1
ATOM 1246 O O . PHE A 1 82 ? 31.36146 -10.52341 21.93127 1.000 16.42721 82 PHE A O 1
ATOM 1263 N N . LEU A 1 83 ? 31.29207 -8.65970 20.68757 1.000 14.79794 83 LEU A N 1
ATOM 1264 C CA . LEU A 1 83 ? 30.08748 -8.19391 21.36858 1.000 15.51841 83 LEU A CA 1
ATOM 1265 C C . LEU A 1 83 ? 28.92706 -9.18615 21.37127 1.000 14.26203 83 LEU A C 1
ATOM 1266 O O . LEU A 1 83 ? 28.14621 -9.16071 22.33565 1.000 14.51388 83 LEU A O 1
ATOM 1282 N N . PRO A 1 84 ? 28.75099 -10.06396 20.38544 1.000 14.19947 84 PRO A N 1
ATOM 1283 C CA . PRO A 1 84 ? 27.64688 -11.02836 20.47476 1.000 20.02160 84 PRO A CA 1
ATOM 1284 C C . PRO A 1 84 ? 27.69822 -11.91822 21.71813 1.000 20.65416 84 PRO A C 1
ATOM 1285 O O . PRO A 1 84 ? 26.69878 -12.58499 21.99966 1.000 17.18375 84 PRO A O 1
ATOM 1296 N N . VAL A 1 85 ? 28.81902 -11.97538 22.43618 1.000 16.53118 85 VAL A N 1
ATOM 1297 C CA . VAL A 1 85 ? 28.87900 -12.73196 23.69365 1.000 14.49439 85 VAL A CA 1
ATOM 1298 C C . VAL A 1 85 ? 27.84578 -12.20357 24.67685 1.000 15.55267 85 VAL A C 1
ATOM 1299 O O . VAL A 1 85 ? 27.33918 -12.95219 25.52068 1.000 17.08661 85 VAL A O 1
ATOM 1312 N N . LEU A 1 86 ? 27.49924 -10.91992 24.58725 1.000 14.73604 86 LEU A N 1
ATOM 1313 C CA . LEU A 1 86 ? 26.46637 -10.38827 25.49086 1.000 15.34553 86 LEU A CA 1
ATOM 1314 C C . LEU A 1 86 ? 25.14754 -11.12709 25.26804 1.000 22.42172 86 LEU A C 1
ATOM 1315 O O . LEU A 1 86 ? 24.52954 -11.64042 26.21245 1.000 17.89917 86 LEU A O 1
ATOM 1331 N N . THR A 1 87 ? 24.74805 -11.23635 23.99753 1.000 17.06061 87 THR A N 1
ATOM 1332 C CA . THR A 1 87 ? 23.50237 -11.88573 23.60640 1.000 14.86899 87 THR A CA 1
ATOM 1333 C C . THR A 1 87 ? 23.55780 -13.39710 23.81672 1.000 17.44202 87 THR A C 1
ATOM 1334 O O . THR A 1 87 ? 22.62364 -13.99154 24.36315 1.000 17.88450 87 THR A O 1
ATOM 1345 N N . THR A 1 88 ? 24.63646 -14.05289 23.37126 1.000 16.92625 88 THR A N 1
ATOM 1346 C CA . THR A 1 88 ? 24.63352 -15.50942 23.44857 1.000 12.62340 88 THR A CA 1
ATOM 1347 C C . THR A 1 88 ? 24.73256 -16.01110 24.88013 1.000 14.35307 88 THR A C 1
ATOM 1348 O O . THR A 1 88 ? 24.20491 -17.09741 25.18657 1.000 17.01428 88 THR A O 1
ATOM 1359 N N . SER A 1 89 ? 25.38622 -15.25631 25.76140 1.000 16.39446 89 SER A N 1
ATOM 1360 C CA . SER A 1 89 ? 25.48099 -15.68563 27.14802 1.000 15.09052 89 SER A CA 1
ATOM 1361 C C . SER A 1 89 ? 24.11971 -15.59658 27.83868 1.000 15.85522 89 SER A C 1
ATOM 1362 O O . SER A 1 89 ? 23.74252 -16.51263 28.58892 1.000 18.56242 89 SER A O 1
ATOM 1370 N N . MET A 1 90 ? 23.34723 -14.54491 27.55872 1.000 18.17755 90 MET A N 1
ATOM 1371 C CA . MET A 1 90 ? 22.01162 -14.45507 28.15128 1.000 17.53629 90 MET A CA 1
ATOM 1372 C C . MET A 1 90 ? 21.12112 -15.59965 27.67554 1.000 19.36521 90 MET A C 1
ATOM 1373 O O . MET A 1 90 ? 20.41013 -16.23707 28.47085 1.000 19.57376 90 MET A O 1
ATOM 1387 N N . ILE A 1 91 ? 21.11554 -15.85648 26.36373 1.000 16.45145 91 ILE A N 1
ATOM 1388 C CA . ILE A 1 91 ? 20.29745 -16.94605 25.82479 1.000 17.16721 91 ILE A CA 1
ATOM 1389 C C . ILE A 1 91 ? 20.77114 -18.28308 26.37067 1.000 16.44296 91 ILE A C 1
ATOM 1390 O O . ILE A 1 91 ? 19.95814 -19.16269 26.70955 1.000 18.42650 91 ILE A O 1
ATOM 1406 N N . GLY A 1 92 ? 22.09856 -18.44352 26.51092 1.000 18.41013 92 GLY A N 1
ATOM 1407 C CA . GLY A 1 92 ? 22.63554 -19.71663 26.96002 1.000 23.50242 92 GLY A CA 1
ATOM 1408 C C . GLY A 1 92 ? 22.21902 -20.07074 28.36623 1.000 23.07087 92 GLY A C 1
ATOM 1409 O O . GLY A 1 92 ? 21.91691 -21.23166 28.65823 1.000 21.06958 92 GLY A O 1
ATOM 1413 N N . TRP A 1 93 ? 22.18299 -19.08084 29.25142 1.000 16.90186 93 TRP A N 1
ATOM 1414 C CA . TRP A 1 93 ? 21.84248 -19.34581 30.64717 1.000 17.61856 93 TRP A CA 1
ATOM 1415 C C . TRP A 1 93 ? 20.34399 -19.30008 30.92590 1.000 18.46614 93 TRP A C 1
ATOM 1416 O O . TRP A 1 93 ? 19.86158 -20.01985 31.81068 1.000 17.30291 93 TRP A O 1
ATOM 1437 N N . TYR A 1 94 ? 19.60698 -18.44792 30.23582 1.000 16.09138 94 TYR A N 1
ATOM 1438 C CA . TYR A 1 94 ? 18.20749 -18.18407 30.57675 1.000 16.60092 94 TYR A CA 1
ATOM 1439 C C . TYR A 1 94 ? 17.20076 -18.44210 29.45907 1.000 18.16441 94 TYR A C 1
ATOM 1440 O O . TYR A 1 94 ? 15.99769 -18.23328 29.66245 1.000 18.68747 94 TYR A O 1
ATOM 1458 N N . GLY A 1 95 ? 17.62530 -18.94401 28.31167 1.000 20.00383 95 GLY A N 1
ATOM 1459 C CA . GLY A 1 95 ? 16.67196 -19.38293 27.32128 1.000 20.91801 95 GLY A CA 1
ATOM 1460 C C . GLY A 1 95 ? 16.31333 -20.85439 27.49833 1.000 24.32804 95 GLY A C 1
ATOM 1461 O O . GLY A 1 95 ? 17.05225 -21.65467 28.07211 1.000 22.89335 95 GLY A O 1
ATOM 1465 N N . SER A 1 96 ? 15.13475 -21.22930 27.01066 1.000 22.97025 96 SER A N 1
ATOM 1466 C CA . SER A 1 96 ? 14.78213 -22.63689 27.02918 1.000 25.00641 96 SER A CA 1
ATOM 1467 C C . SER A 1 96 ? 15.72750 -23.42437 26.12218 1.000 26.50762 96 SER A C 1
ATOM 1468 O O . SER A 1 96 ? 16.39954 -22.87413 25.23548 1.000 22.79014 96 SER A O 1
ATOM 1476 N N . GLU A 1 97 ? 15.74695 -24.74525 26.31462 1.000 25.12325 97 GLU A N 1
ATOM 1477 C CA . GLU A 1 97 ? 16.56168 -25.58484 25.43479 1.000 30.56975 97 GLU A CA 1
ATOM 1478 C C . GLU A 1 97 ? 16.08200 -25.45314 23.99014 1.000 25.66673 97 GLU A C 1
ATOM 1479 O O . GLU A 1 97 ? 16.88131 -25.45937 23.04316 1.000 28.64762 97 GLU A O 1
ATOM 1491 N N . GLU A 1 98 ? 14.76997 -25.33583 23.80510 1.000 25.41547 98 GLU A N 1
ATOM 1492 C CA . GLU A 1 98 ? 14.23207 -25.17669 22.46437 1.000 31.13721 98 GLU A CA 1
ATOM 1493 C C . GLU A 1 98 ? 14.73203 -23.88391 21.82681 1.000 32.80454 98 GLU A C 1
ATOM 1494 O O . GLU A 1 98 ? 15.14828 -23.87501 20.66002 1.000 27.41055 98 GLU A O 1
ATOM 1506 N N . LEU A 1 99 ? 14.70308 -22.78574 22.58652 1.000 27.27332 99 LEU A N 1
ATOM 1507 C CA . LEU A 1 99 ? 15.13981 -21.50136 22.06468 1.000 28.61799 99 LEU A CA 1
ATOM 1508 C C . LEU A 1 99 ? 16.62722 -21.52626 21.73590 1.000 25.94304 99 LEU A C 1
ATOM 1509 O O . LEU A 1 99 ? 17.05090 -20.98835 20.69880 1.000 24.19766 99 LEU A O 1
ATOM 1525 N N . LYS A 1 100 ? 17.44209 -22.14071 22.60761 1.000 22.06551 100 LYS A N 1
ATOM 1526 C CA . LYS A 1 100 ? 18.87935 -22.22402 22.32962 1.000 24.14738 100 LYS A CA 1
ATOM 1527 C C . LYS A 1 100 ? 19.17843 -22.98405 21.03405 1.000 24.29484 100 LYS A C 1
ATOM 1528 O O . LYS A 1 100 ? 20.02946 -22.57563 20.23978 1.000 25.39815 100 LYS A O 1
ATOM 1547 N N . GLU A 1 101 ? 18.51367 -24.11230 20.81351 1.000 25.52813 101 GLU A N 1
ATOM 1548 C CA . GLU A 1 101 ? 18.77437 -24.85410 19.57950 1.000 33.64034 101 GLU A CA 1
ATOM 1549 C C . GLU A 1 101 ? 18.26501 -24.09006 18.35429 1.000 36.42117 101 GLU A C 1
ATOM 1550 O O . GLU A 1 101 ? 18.85323 -24.18468 17.27805 1.000 31.52848 101 GLU A O 1
ATOM 1562 N N . ARG A 1 102 ? 17.17247 -23.33940 18.49570 1.000 33.21033 102 ARG A N 1
ATOM 1563 C CA . ARG A 1 102 ? 16.62048 -22.59703 17.35948 1.000 23.71817 102 ARG A CA 1
ATOM 1564 C C . ARG A 1 102 ? 17.55104 -21.46108 16.93014 1.000 29.58402 102 ARG A C 1
ATOM 1565 O O . ARG A 1 102 ? 17.67371 -21.16654 15.73565 1.000 27.62536 102 ARG A O 1
ATOM 1586 N N . PHE A 1 103 ? 18.22631 -20.81482 17.87897 1.000 22.34455 103 PHE A N 1
ATOM 1587 C CA . PHE A 1 103 ? 19.04585 -19.64551 17.55812 1.000 22.88942 103 PHE A CA 1
ATOM 1588 C C . PHE A 1 103 ? 20.54544 -19.84365 17.69406 1.000 25.45297 103 PHE A C 1
ATOM 1589 O O . PHE A 1 103 ? 21.29085 -19.38066 16.81346 1.000 25.78000 103 PHE A O 1
ATOM 1606 N N . LEU A 1 104 ? 21.03229 -20.51399 18.74085 1.000 24.84674 104 LEU A N 1
ATOM 1607 C CA . LEU A 1 104 ? 22.48940 -20.58708 18.90893 1.000 23.39742 104 LEU A CA 1
ATOM 1608 C C . LEU A 1 104 ? 23.14381 -21.57188 17.93360 1.000 23.43538 104 LEU A C 1
ATOM 1609 O O . LEU A 1 104 ? 24.25584 -21.31770 17.43704 1.000 27.82352 104 LEU A O 1
ATOM 1625 N N . GLY A 1 105 ? 22.47908 -22.68546 17.64464 1.000 28.37440 105 GLY A N 1
ATOM 1626 C CA . GLY A 1 105 ? 22.97781 -23.65177 16.69412 1.000 35.76359 105 GLY A CA 1
ATOM 1627 C C . GLY A 1 105 ? 23.28169 -23.02967 15.34527 1.000 34.55351 105 GLY A C 1
ATOM 1628 O O . GLY A 1 105 ? 24.40653 -23.08113 14.83967 1.000 29.16297 105 GLY A O 1
ATOM 1632 N N . PRO A 1 106 ? 22.26442 -22.42874 14.72953 1.000 27.15521 106 PRO A N 1
ATOM 1633 C CA . PRO A 1 106 ? 22.48750 -21.79855 13.41800 1.000 29.25660 106 PRO A CA 1
ATOM 1634 C C . PRO A 1 106 ? 23.46779 -20.64572 13.47463 1.000 25.42965 106 PRO A C 1
ATOM 1635 O O . PRO A 1 106 ? 24.16698 -20.39394 12.48507 1.000 32.09575 106 PRO A O 1
ATOM 1646 N N . LEU A 1 107 ? 23.53797 -19.92433 14.60537 1.000 19.99377 107 LEU A N 1
ATOM 1647 C CA . LEU A 1 107 ? 24.46492 -18.80617 14.70512 1.000 21.87867 107 LEU A CA 1
ATOM 1648 C C . LEU A 1 107 ? 25.89769 -19.27084 14.47285 1.000 20.27392 107 LEU A C 1
ATOM 1649 O O . LEU A 1 107 ? 26.66038 -18.64054 13.72301 1.000 22.66508 107 LEU A O 1
ATOM 1665 N N . VAL A 1 108 ? 26.28707 -20.37249 15.12265 1.000 24.15176 108 VAL A N 1
ATOM 1666 C CA . VAL A 1 108 ? 27.64355 -20.88408 14.96256 1.000 23.30343 108 VAL A CA 1
ATOM 1667 C C . VAL A 1 108 ? 27.84687 -21.43579 13.56055 1.000 25.88271 108 VAL A C 1
ATOM 1668 O O . VAL A 1 108 ? 28.81242 -21.07875 12.86617 1.000 24.72421 108 VAL A O 1
ATOM 1681 N N . ALA A 1 109 ? 26.94163 -22.31114 13.12552 1.000 29.02371 109 ALA A N 1
ATOM 1682 C CA . ALA A 1 109 ? 27.13267 -23.03007 11.87266 1.000 30.01807 109 ALA A CA 1
ATOM 1683 C C . ALA A 1 109 ? 27.10841 -22.08842 10.67565 1.000 28.13354 109 ALA A C 1
ATOM 1684 O O . ALA A 1 109 ? 27.74937 -22.36422 9.66184 1.000 28.85388 109 ALA A O 1
ATOM 1691 N N . ARG A 1 110 ? 26.36792 -20.99023 10.77782 1.000 25.01617 110 ARG A N 1
ATOM 1692 C CA . ARG A 1 110 ? 26.19572 -20.03879 9.70140 1.000 28.42579 110 ARG A CA 1
ATOM 1693 C C . ARG A 1 110 ? 27.11929 -18.84249 9.84305 1.000 28.37821 110 ARG A C 1
ATOM 1694 O O . ARG A 1 110 ? 27.08397 -17.95252 8.99062 1.000 25.52244 110 ARG A O 1
ATOM 1715 N N . ARG A 1 111 ? 27.94493 -18.79416 10.89309 1.000 25.80808 111 ARG A N 1
ATOM 1716 C CA . ARG A 1 111 ? 28.94561 -17.73531 11.05527 1.000 24.36854 111 ARG A CA 1
ATOM 1717 C C . ARG A 1 111 ? 28.27069 -16.36630 11.08565 1.000 25.59794 111 ARG A C 1
ATOM 1718 O O . ARG A 1 111 ? 28.68691 -15.42271 10.41579 1.000 27.41008 111 ARG A O 1
ATOM 1739 N N . GLY A 1 112 ? 27.22314 -16.26466 11.89652 1.000 21.46445 112 GLY A N 1
ATOM 1740 C CA . GLY A 1 112 ? 26.40782 -15.07603 11.96204 1.000 21.18659 112 GLY A CA 1
ATOM 1741 C C . GLY A 1 112 ? 26.72635 -14.16854 13.13905 1.000 21.92229 112 GLY A C 1
ATOM 1742 O O . GLY A 1 112 ? 27.53637 -14.46622 14.01681 1.000 22.07009 112 GLY A O 1
ATOM 1746 N N . PHE A 1 113 ? 26.04338 -13.02341 13.14019 1.000 19.75981 113 PHE A N 1
ATOM 1747 C CA . PHE A 1 113 ? 26.08852 -12.06288 14.22819 1.000 20.46588 113 PHE A CA 1
ATOM 1748 C C . PHE A 1 113 ? 24.74146 -12.03618 14.93736 1.000 18.36816 113 PHE A C 1
ATOM 1749 O O . PHE A 1 113 ? 23.71330 -12.41877 14.37929 1.000 20.52377 113 PHE A O 1
ATOM 1766 N N . CYS A 1 114 ? 24.75521 -11.57624 16.18794 1.000 19.50079 114 CYS A N 1
ATOM 1767 C CA . CYS A 1 114 ? 23.53535 -11.23034 16.89993 1.000 17.47697 114 CYS A CA 1
ATOM 1768 C C . CYS A 1 114 ? 23.81508 -10.01622 17.76434 1.000 19.40592 114 CYS A C 1
ATOM 1769 O O . CYS A 1 114 ? 24.96517 -9.61435 17.95026 1.000 18.16227 114 CYS A O 1
ATOM 1777 N N . ALA A 1 115 ? 22.74621 -9.39626 18.26229 1.000 16.72208 115 ALA A N 1
ATOM 1778 C CA . ALA A 1 115 ? 22.86818 -8.11803 18.95374 1.000 20.01918 115 ALA A CA 1
ATOM 1779 C C . ALA A 1 115 ? 21.88228 -8.06796 20.09845 1.000 16.78157 115 ALA A C 1
ATOM 1780 O O . ALA A 1 115 ? 20.85520 -8.74487 20.09089 1.000 13.81936 115 ALA A O 1
ATOM 1787 N N . THR A 1 116 ? 22.17826 -7.19763 21.05577 1.000 17.43588 116 THR A N 1
ATOM 1788 C CA . THR A 1 116 ? 21.29563 -6.91941 22.18499 1.000 17.28835 116 THR A CA 1
ATOM 1789 C C . THR A 1 116 ? 20.89511 -5.45590 22.13630 1.000 19.91906 116 THR A C 1
ATOM 1790 O O . THR A 1 116 ? 21.72027 -4.57698 21.85865 1.000 18.27333 116 THR A O 1
ATOM 1801 N N . LEU A 1 117 ? 19.61067 -5.20818 22.35328 1.000 17.17778 117 LEU A N 1
ATOM 1802 C CA . LEU A 1 117 ? 19.02214 -3.87157 22.24121 1.000 14.90103 117 LEU A CA 1
ATOM 1803 C C . LEU A 1 117 ? 18.53857 -3.51768 23.65270 1.000 16.83017 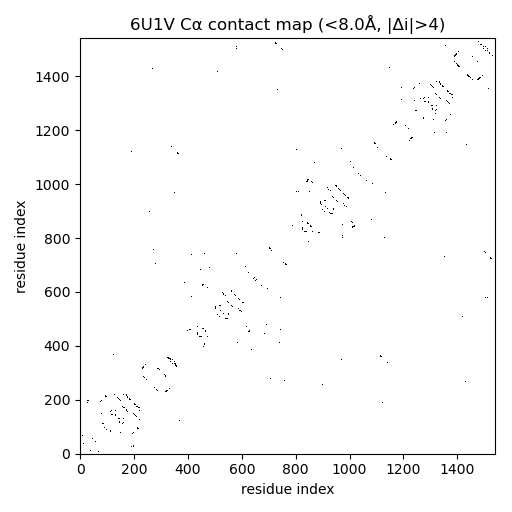117 LEU A C 1
ATOM 1804 O O . LEU A 1 117 ? 17.43453 -3.91972 24.06683 1.000 14.15270 117 LEU A O 1
ATOM 1820 N N . GLY A 1 118 ? 19.38802 -2.79346 24.39642 1.000 16.10764 118 GLY A N 1
ATOM 1821 C CA . GLY A 1 118 ? 19.04162 -2.31849 25.71793 1.000 17.44938 118 GLY A CA 1
ATOM 1822 C C . GLY A 1 118 ? 18.76593 -0.82765 25.73239 1.000 19.61669 118 GLY A C 1
ATOM 1823 O O . GLY A 1 118 ? 17.70704 -0.36134 26.16999 1.000 18.01332 118 GLY A O 1
ATOM 1827 N N . SER A 1 119 ? 19.73522 -0.07976 25.21891 1.000 14.62482 119 SER A N 1
ATOM 1828 C CA . SER A 1 119 ? 19.78020 1.36802 25.37886 1.000 15.66728 119 SER A CA 1
ATOM 1829 C C . SER A 1 119 ? 18.60864 2.07715 24.70980 1.000 15.39134 119 SER A C 1
ATOM 1830 O O . SER A 1 119 ? 18.09813 1.65646 23.66818 1.000 14.45401 119 SER A O 1
ATOM 1838 N N . GLU A 1 120 ? 18.19230 3.19090 25.33144 1.000 14.83644 120 GLU A N 1
ATOM 1839 C CA . GLU A 1 120 ? 17.11572 4.03270 24.80610 1.000 19.42505 120 GLU A CA 1
ATOM 1840 C C . GLU A 1 120 ? 17.45679 5.48299 25.09023 1.000 16.17981 120 GLU A C 1
ATOM 1841 O O . GLU A 1 120 ? 18.16238 5.77896 26.06578 1.000 17.44400 120 GLU A O 1
ATOM 1853 N N . HIS A 1 121 ? 16.93208 6.39617 24.24485 1.000 14.94662 121 HIS A N 1
ATOM 1854 C CA . HIS A 1 121 ? 17.30714 7.79523 24.38154 1.000 17.23715 121 HIS A CA 1
ATOM 1855 C C . HIS A 1 121 ? 16.74604 8.41867 25.65797 1.000 20.25624 121 HIS A C 1
ATOM 1856 O O . HIS A 1 121 ? 17.49817 9.00152 26.44816 1.000 19.16839 121 HIS A O 1
ATOM 1870 N N . GLU A 1 122 ? 15.43203 8.34021 25.86831 1.000 17.63133 122 GLU A N 1
ATOM 1871 C CA . GLU A 1 122 ? 14.85760 9.05139 27.00442 1.000 23.16189 122 GLU A CA 1
ATOM 1872 C C . GLU A 1 122 ? 15.24290 8.40420 28.32559 1.000 18.03397 122 GLU A C 1
ATOM 1873 O O . GLU A 1 122 ? 15.49139 9.11479 29.30849 1.000 19.66924 122 GLU A O 1
ATOM 1885 N N . ALA A 1 123 ? 15.34373 7.08148 28.35860 1.000 16.80172 123 ALA A N 1
ATOM 1886 C CA . ALA A 1 123 ? 15.67183 6.38441 29.59365 1.000 18.14857 123 ALA A CA 1
ATOM 1887 C C . ALA A 1 123 ? 17.14767 6.50801 29.97481 1.000 20.04974 123 ALA A C 1
ATOM 1888 O O . ALA A 1 123 ? 17.48374 6.44116 31.16125 1.000 17.88397 123 ALA A O 1
ATOM 1895 N N . GLY A 1 124 ? 18.03791 6.66662 28.99866 1.000 16.22237 124 GLY A N 1
ATOM 1896 C CA . GLY A 1 124 ? 19.45249 6.69796 29.32294 1.000 20.71415 124 GLY A CA 1
ATOM 1897 C C . GLY A 1 124 ? 19.85560 5.39122 29.98667 1.000 20.51786 124 GLY A C 1
ATOM 1898 O O . GLY A 1 124 ? 19.38384 4.31290 29.63152 1.000 18.71890 124 GLY A O 1
ATOM 1902 N N . SER A 1 125 ? 20.72132 5.47941 30.99457 1.000 18.98378 125 SER A N 1
ATOM 1903 C CA . SER A 1 125 ? 21.08444 4.27922 31.73711 1.000 20.44399 125 SER A CA 1
ATOM 1904 C C . SER A 1 125 ? 20.08494 3.94858 32.82532 1.000 21.63524 125 SER A C 1
ATOM 1905 O O . SER A 1 125 ? 20.28470 2.97230 33.55472 1.000 20.64263 125 SER A O 1
ATOM 1913 N N . GLU A 1 126 ? 19.01842 4.73277 32.96025 1.000 16.15306 126 GLU A N 1
ATOM 1914 C CA . GLU A 1 126 ? 17.97545 4.46814 33.95805 1.000 17.82939 126 GLU A CA 1
ATOM 1915 C C . GLU A 1 126 ? 16.95903 3.52667 33.30855 1.000 18.17020 126 GLU A C 1
ATOM 1916 O O . GLU A 1 126 ? 15.80859 3.88215 33.01699 1.000 19.30518 126 GLU A O 1
ATOM 1928 N N . LEU A 1 127 ? 17.41797 2.29041 33.08117 1.000 20.71601 127 LEU A N 1
ATOM 1929 C CA . LEU A 1 127 ? 16.65901 1.37151 32.23845 1.000 22.43541 127 LEU A CA 1
ATOM 1930 C C . LEU A 1 127 ? 15.35862 0.89585 32.87868 1.000 15.78814 127 LEU A C 1
ATOM 1931 O O . LEU A 1 127 ? 14.49820 0.36943 32.16161 1.000 19.96261 127 LEU A O 1
ATOM 1947 N N . ALA A 1 128 ? 15.17919 1.08700 34.18539 1.000 19.57629 128 ALA A N 1
ATOM 1948 C CA . ALA A 1 128 ? 13.85363 0.90538 34.75441 1.000 19.18312 128 ALA A CA 1
ATOM 1949 C C . ALA A 1 128 ? 12.81312 1.77089 34.06400 1.000 19.91717 128 ALA A C 1
ATOM 1950 O O . ALA A 1 128 ? 11.63928 1.42905 34.09707 1.000 19.59915 128 ALA A O 1
ATOM 1957 N N . ARG A 1 129 ? 13.22163 2.85111 33.41357 1.000 19.23464 129 ARG A N 1
ATOM 1958 C CA . ARG A 1 129 ? 12.31266 3.74150 32.70682 1.000 20.56137 129 ARG A CA 1
ATOM 1959 C C . ARG A 1 129 ? 12.16578 3.42388 31.20412 1.000 21.26456 129 ARG A C 1
ATOM 1960 O O . ARG A 1 129 ? 11.60641 4.24343 30.46134 1.000 23.63096 129 ARG A O 1
ATOM 1981 N N . ILE A 1 130 ? 12.62956 2.26737 30.73352 1.000 18.79170 130 ILE A N 1
ATOM 1982 C CA . ILE A 1 130 ? 12.53378 2.02139 29.29429 1.000 24.13212 130 ILE A CA 1
ATOM 1983 C C . ILE A 1 130 ? 11.07858 2.09109 28.84723 1.000 26.77542 130 ILE A C 1
ATOM 1984 O O . ILE A 1 130 ? 10.15529 1.70323 29.57461 1.000 18.71312 130 ILE A O 1
ATOM 2000 N N . SER A 1 131 ? 10.87065 2.58721 27.61931 1.000 19.91957 131 SER A N 1
ATOM 2001 C CA . SER A 1 131 ? 9.53461 2.73834 27.05436 1.000 22.46755 131 SER A CA 1
ATOM 2002 C C . SER A 1 131 ? 9.22733 1.71882 25.96320 1.000 22.32145 131 SER A C 1
ATOM 2003 O O . SER A 1 131 ? 8.07957 1.65801 25.50283 1.000 23.39049 131 SER A O 1
ATOM 2011 N N . THR A 1 132 ? 10.18287 0.89254 25.57719 1.000 15.51077 132 THR A N 1
ATOM 2012 C CA . THR A 1 132 ? 9.90637 -0.23156 24.68795 1.000 18.72009 132 THR A CA 1
ATOM 2013 C C . THR A 1 132 ? 9.09572 -1.26410 25.46649 1.000 23.57208 132 THR A C 1
ATOM 2014 O O . THR A 1 132 ? 9.52675 -1.73253 26.52443 1.000 21.59528 132 THR A O 1
ATOM 2025 N N . THR A 1 133 ? 7.91545 -1.59514 24.96061 1.000 19.45602 133 THR A N 1
ATOM 2026 C CA . THR A 1 133 ? 6.98551 -2.44144 25.67760 1.000 18.32515 133 THR A CA 1
ATOM 2027 C C . THR A 1 133 ? 6.82647 -3.78328 24.98998 1.000 24.78048 133 THR A C 1
ATOM 2028 O O . THR A 1 133 ? 7.04346 -3.93078 23.79181 1.000 22.82880 133 THR A O 1
ATOM 2039 N N . VAL A 1 134 ? 6.40537 -4.76385 25.76900 1.000 18.99168 134 VAL A N 1
ATOM 2040 C CA . VAL A 1 134 ? 6.02157 -6.07421 25.26412 1.000 18.62905 134 VAL A CA 1
ATOM 2041 C C . VAL A 1 134 ? 4.68119 -6.41719 25.88629 1.000 20.22893 134 VAL A C 1
ATOM 2042 O O . VAL A 1 134 ? 4.47761 -6.25015 27.09960 1.000 20.65297 134 VAL A O 1
ATOM 2055 N N . ARG A 1 135 ? 3.74659 -6.83010 25.03637 1.000 21.21810 135 ARG A N 1
ATOM 2056 C CA . ARG A 1 135 ? 2.39443 -7.13575 25.42427 1.000 22.93163 135 ARG A CA 1
ATOM 2057 C C . ARG A 1 135 ? 2.09627 -8.55600 24.97177 1.000 24.69799 135 ARG A C 1
ATOM 2058 O O . ARG A 1 135 ? 2.48187 -8.96907 23.87184 1.000 26.56311 135 ARG A O 1
ATOM 2079 N N . ARG A 1 136 ? 1.44868 -9.32295 25.82906 1.000 25.10391 136 ARG A N 1
ATOM 2080 C CA . ARG A 1 136 ? 1.05060 -10.67147 25.44984 1.000 27.04885 136 ARG A CA 1
ATOM 2081 C C . ARG A 1 136 ? -0.19103 -10.64244 24.57991 1.000 32.49899 136 ARG A C 1
ATOM 2082 O O . ARG A 1 136 ? -1.13908 -9.87934 24.82686 1.000 29.62407 136 ARG A O 1
ATOM 2103 N N . ASP A 1 137 ? -0.20938 -11.50573 23.60433 1.000 29.50988 137 ASP A N 1
ATOM 2104 C CA . ASP A 1 137 ? -1.38434 -11.65331 22.77085 1.000 29.93603 137 ASP A CA 1
ATOM 2105 C C . ASP A 1 137 ? -1.56579 -13.11176 22.46860 1.000 35.44988 137 ASP A C 1
ATOM 2106 O O . ASP A 1 137 ? -1.07644 -13.67127 21.45838 1.000 32.54934 137 ASP A O 1
ATOM 2115 N N . GLY A 1 138 ? -2.25618 -13.81125 23.36460 1.000 32.95462 138 GLY A N 1
ATOM 2116 C CA . GLY A 1 138 ? -2.35026 -15.27846 23.33205 1.000 34.55501 138 GLY A CA 1
ATOM 2117 C C . GLY A 1 138 ? -0.96118 -15.86928 23.53708 1.000 35.73145 138 GLY A C 1
ATOM 2118 O O . GLY A 1 138 ? -0.30050 -15.61290 24.54219 1.000 38.20447 138 GLY A O 1
ATOM 2122 N N . ASP A 1 139 ? -0.51804 -16.65647 22.57606 1.000 36.66503 139 ASP A N 1
ATOM 2123 C CA . ASP A 1 139 ? 0.77133 -17.31871 22.63430 1.000 38.02036 139 ASP A CA 1
ATOM 2124 C C . ASP A 1 139 ? 1.89183 -16.51340 21.97909 1.000 36.09726 139 ASP A C 1
ATOM 2125 O O . ASP A 1 139 ? 2.97403 -17.06222 21.74028 1.000 37.40036 139 ASP A O 1
ATOM 2134 N N . THR A 1 140 ? 1.65082 -15.25006 21.66010 1.000 27.68107 140 THR A N 1
ATOM 2135 C CA . THR A 1 140 ? 2.62715 -14.39372 21.01198 1.000 26.47006 140 THR A CA 1
ATOM 2136 C C . THR A 1 140 ? 2.88188 -13.16267 21.87615 1.000 27.38768 140 THR A C 1
ATOM 2137 O O . THR A 1 140 ? 2.05251 -12.77411 22.72282 1.000 27.85967 140 THR A O 1
ATOM 2148 N N . LEU A 1 141 ? 4.06809 -12.58305 21.68150 1.000 19.40303 141 LEU A N 1
ATOM 2149 C CA . LEU A 1 141 ? 4.46414 -11.32627 22.29403 1.000 21.74455 141 LEU A CA 1
ATOM 2150 C C . LEU A 1 141 ? 4.54228 -10.24710 21.22459 1.000 26.46148 141 LEU A C 1
ATOM 2151 O O . LEU A 1 141 ? 4.96772 -10.51103 20.10102 1.000 24.10823 141 LEU A O 1
ATOM 2167 N N . VAL A 1 142 ? 4.12973 -9.03524 21.57214 1.000 20.66568 142 VAL A N 1
ATOM 2168 C CA . VAL A 1 142 ? 4.08905 -7.90517 20.65058 1.000 21.72884 142 VAL A CA 1
ATOM 2169 C C . VAL A 1 142 ? 4.96063 -6.78986 21.20584 1.000 19.69458 142 VAL A C 1
ATOM 2170 O O . VAL A 1 142 ? 4.72645 -6.31208 22.32648 1.000 17.77265 142 VAL A O 1
ATOM 2183 N N . LEU A 1 143 ? 5.94290 -6.36103 20.41468 1.000 18.63129 143 LEU A N 1
ATOM 2184 C CA . LEU A 1 143 ? 6.91202 -5.35335 20.81404 1.000 21.21331 143 LEU A CA 1
ATOM 2185 C C . LEU A 1 143 ? 6.61824 -4.02103 20.13472 1.000 22.24962 143 LEU A C 1
ATOM 2186 O O . LEU A 1 143 ? 6.30376 -3.97914 18.93958 1.000 21.30197 143 LEU A O 1
ATOM 2202 N N . ASP A 1 144 ? 6.74695 -2.93061 20.89072 1.000 20.45116 144 ASP A N 1
ATOM 2203 C CA . ASP A 1 144 ? 6.59941 -1.58709 20.34132 1.000 18.99562 144 ASP A CA 1
ATOM 2204 C C . ASP A 1 144 ? 7.59088 -0.65663 21.02007 1.000 24.25508 144 ASP A C 1
ATOM 2205 O O . ASP A 1 144 ? 7.69887 -0.65642 22.24939 1.000 19.54481 144 ASP A O 1
ATOM 2214 N N . GLY A 1 145 ? 8.28138 0.16430 20.23878 1.000 17.29036 145 GLY A N 1
ATOM 2215 C CA . GLY A 1 145 ? 9.17467 1.14818 20.82841 1.000 16.19758 145 GLY A CA 1
ATOM 2216 C C . GLY A 1 145 ? 10.44893 1.34429 20.05676 1.000 24.63824 145 GLY A C 1
ATOM 2217 O O . GLY A 1 145 ? 10.70986 0.62350 19.08464 1.000 21.41987 145 GLY A O 1
ATOM 2221 N N . THR A 1 146 ? 11.24436 2.32703 20.47780 1.000 19.27449 146 THR A N 1
ATOM 2222 C CA . THR A 1 146 ? 12.48531 2.68663 19.79318 1.000 17.37829 146 THR A CA 1
ATOM 2223 C C . THR A 1 146 ? 13.68326 2.41016 20.68704 1.000 19.68716 146 THR A C 1
ATOM 2224 O O . THR A 1 146 ? 13.69587 2.78874 21.86794 1.000 19.42182 146 THR A O 1
ATOM 2235 N N . LYS A 1 147 ? 14.67854 1.74456 20.12513 1.000 16.34303 147 LYS A N 1
ATOM 2236 C CA . LYS A 1 147 ? 15.92858 1.41945 20.79924 1.000 20.41279 147 LYS A CA 1
ATOM 2237 C C . LYS A 1 147 ? 17.04749 2.26317 20.20254 1.000 20.06323 147 LYS A C 1
ATOM 2238 O O . LYS A 1 147 ? 17.13329 2.41519 18.98703 1.000 20.07615 147 LYS A O 1
ATOM 2257 N N . ALA A 1 148 ? 17.90999 2.80064 21.06630 1.000 18.88897 148 ALA A N 1
ATOM 2258 C CA . ALA A 1 148 ? 18.78889 3.89774 20.66767 1.000 15.86005 148 ALA A CA 1
ATOM 2259 C C . ALA A 1 148 ? 19.99098 3.43066 19.87544 1.000 16.07615 148 ALA A C 1
ATOM 2260 O O . ALA A 1 148 ? 20.23853 3.94794 18.79082 1.000 15.03518 148 ALA A O 1
ATOM 2267 N N . PHE A 1 149 ? 20.77094 2.48891 20.41275 1.000 16.10731 149 PHE A N 1
ATOM 2268 C CA . PHE A 1 149 ? 22.03589 2.06112 19.81566 1.000 13.90383 149 PHE A CA 1
ATOM 2269 C C . PHE A 1 149 ? 22.12482 0.54351 19.88160 1.000 14.03795 149 PHE A C 1
ATOM 2270 O O . PHE A 1 149 ? 21.97749 -0.01999 20.96870 1.000 14.74705 149 PHE A O 1
ATOM 2287 N N . SER A 1 150 ? 22.44293 -0.11423 18.76871 1.000 13.62286 150 SER A N 1
ATOM 2288 C CA . SER A 1 150 ? 22.73457 -1.54415 18.84606 1.000 16.93361 150 SER A CA 1
ATOM 2289 C C . SER A 1 150 ? 23.68723 -1.88035 17.70916 1.000 19.41563 150 SER A C 1
ATOM 2290 O O . SER A 1 150 ? 23.48115 -1.46323 16.57672 1.000 16.32024 150 SER A O 1
ATOM 2298 N N . THR A 1 151 ? 24.75345 -2.59954 18.03823 1.000 16.73181 151 THR A N 1
ATOM 2299 C CA . THR A 1 151 ? 25.81505 -2.89735 17.10674 1.000 13.78918 151 THR A CA 1
ATOM 2300 C C . THR A 1 151 ? 25.52439 -4.15130 16.29888 1.000 19.91296 151 THR A C 1
ATOM 2301 O O . THR A 1 151 ? 25.14608 -5.16360 16.85502 1.000 15.72036 151 THR A O 1
ATOM 2312 N N . SER A 1 152 ? 25.66374 -4.04210 14.97150 1.000 14.87166 152 SER A N 1
ATOM 2313 C CA . SER A 1 152 ? 25.56497 -5.08428 13.97048 1.000 13.60214 152 SER A CA 1
ATOM 2314 C C . SER A 1 152 ? 24.14003 -5.51525 13.66510 1.000 17.01384 152 SER A C 1
ATOM 2315 O O . SER A 1 152 ? 23.94577 -6.41610 12.86730 1.000 16.95846 152 SER A O 1
ATOM 2323 N N . THR A 1 153 ? 23.14893 -4.84744 14.22808 1.000 18.08177 153 THR A N 1
ATOM 2324 C CA . THR A 1 153 ? 21.77539 -5.31455 14.10161 1.000 15.47789 153 THR A CA 1
ATOM 2325 C C . THR A 1 153 ? 21.35163 -5.48374 12.65835 1.000 15.69595 153 THR A C 1
ATOM 2326 O O . THR A 1 153 ? 20.64230 -6.44991 12.33268 1.000 16.40111 153 THR A O 1
ATOM 2337 N N . ASP A 1 154 ? 21.75660 -4.55838 11.77372 1.000 19.78231 154 ASP A N 1
ATOM 2338 C CA . ASP A 1 154 ? 21.21738 -4.61894 10.40845 1.000 24.13612 154 ASP A CA 1
ATOM 2339 C C . ASP A 1 154 ? 21.59193 -5.92268 9.71292 1.000 16.00770 154 ASP A C 1
ATOM 2340 O O . ASP A 1 154 ? 20.83653 -6.42440 8.84370 1.000 20.98408 154 ASP A O 1
ATOM 2349 N N . PHE A 1 155 ? 22.75525 -6.49099 10.04301 1.000 17.34000 155 PHE A N 1
ATOM 2350 C CA . PHE A 1 155 ? 23.19527 -7.73423 9.39773 1.000 19.99190 155 PHE A CA 1
ATOM 2351 C C . PHE A 1 155 ? 23.26180 -8.89832 10.38833 1.000 21.54112 155 PHE A C 1
ATOM 2352 O O . PHE A 1 155 ? 23.86463 -9.93716 10.09618 1.000 21.38822 155 PHE A O 1
ATOM 2369 N N . ALA A 1 156 ? 22.62226 -8.73955 11.54943 1.000 17.01579 156 ALA A N 1
ATOM 2370 C CA . ALA A 1 156 ? 22.49840 -9.81131 12.53678 1.000 19.62086 156 ALA A CA 1
ATOM 2371 C C . ALA A 1 156 ? 21.44718 -10.83339 12.14321 1.000 21.80162 156 ALA A C 1
ATOM 2372 O O . ALA A 1 156 ? 20.53102 -10.54205 11.36944 1.000 20.80864 156 ALA A O 1
ATOM 2379 N N . ARG A 1 157 ? 21.60511 -12.06172 12.66027 1.000 15.83030 157 ARG A N 1
ATOM 2380 C CA . ARG A 1 157 ? 20.59430 -13.09936 12.43212 1.000 16.76841 157 ARG A CA 1
ATOM 2381 C C . ARG A 1 157 ? 19.39110 -12.88847 13.33983 1.000 19.87279 157 ARG A C 1
ATOM 2382 O O . ARG A 1 157 ? 18.24692 -13.16301 12.96181 1.000 18.49731 157 ARG A O 1
ATOM 2403 N N . PHE A 1 158 ? 19.64002 -12.44457 14.56373 1.000 18.92706 158 PHE A N 1
ATOM 2404 C CA . PHE A 1 158 ? 18.59071 -12.26269 15.56016 1.000 15.76565 158 PHE A CA 1
ATOM 2405 C C . PHE A 1 158 ? 19.07517 -11.27267 16.60296 1.000 18.31551 158 PHE A C 1
ATOM 2406 O O . PHE A 1 158 ? 20.26949 -10.93123 16.67030 1.000 15.18470 158 PHE A O 1
ATOM 2423 N N . LEU A 1 159 ? 18.11916 -10.80230 17.39738 1.000 16.78592 159 LEU A N 1
ATOM 2424 C CA . LEU A 1 159 ? 18.34880 -9.79316 18.43146 1.000 13.13045 159 LEU A CA 1
ATOM 2425 C C . LEU A 1 159 ? 17.73851 -10.29225 19.73598 1.000 14.97904 159 LEU A C 1
ATOM 2426 O O . LEU A 1 159 ? 16.79053 -11.09927 19.70979 1.000 18.16138 159 LEU A O 1
ATOM 2442 N N . VAL A 1 160 ? 18.20101 -9.71438 20.85174 1.000 16.60548 160 VAL A N 1
ATOM 2443 C CA . VAL A 1 160 ? 17.51110 -9.81244 22.14050 1.000 15.61035 160 VAL A CA 1
ATOM 2444 C C . VAL A 1 160 ? 17.20801 -8.38612 22.55213 1.000 16.47926 160 VAL A C 1
ATOM 2445 O O . VAL A 1 160 ? 18.13666 -7.55970 22.66490 1.000 17.26562 160 VAL A O 1
ATOM 2458 N N . VAL A 1 161 ? 15.91950 -8.09316 22.73978 1.000 16.09775 161 VAL A N 1
ATOM 2459 C CA . VAL A 1 161 ? 15.44683 -6.76402 23.06985 1.000 16.22072 161 VAL A CA 1
ATOM 2460 C C . VAL A 1 161 ? 15.00735 -6.76737 24.53129 1.000 16.33301 161 VAL A C 1
ATOM 2461 O O . VAL A 1 161 ? 14.22200 -7.63597 24.94008 1.000 18.61757 161 VAL A O 1
ATOM 2474 N N . ILE A 1 162 ? 15.45780 -5.76673 25.29437 1.000 14.29731 162 ILE A N 1
ATOM 2475 C CA . ILE A 1 162 ? 15.02921 -5.60015 26.66980 1.000 12.67499 162 ILE A CA 1
ATOM 2476 C C . ILE A 1 162 ? 13.78782 -4.71858 26.67585 1.000 18.38092 162 ILE A C 1
ATOM 2477 O O . ILE A 1 162 ? 13.82181 -3.57517 26.21926 1.000 17.38550 162 ILE A O 1
ATOM 2493 N N . ALA A 1 163 ? 12.68334 -5.24346 27.19693 1.000 16.86931 163 ALA A N 1
ATOM 2494 C CA . ALA A 1 163 ? 11.41930 -4.52898 27.14245 1.000 15.97549 163 ALA A CA 1
ATOM 2495 C C . ALA A 1 163 ? 10.71944 -4.57321 28.49714 1.000 16.61773 163 ALA A C 1
ATOM 2496 O O . ALA A 1 163 ? 10.99345 -5.43413 29.32504 1.000 17.84849 163 ALA A O 1
ATOM 2503 N N . ARG A 1 164 ? 9.80847 -3.62897 28.68863 1.000 14.92075 164 ARG A N 1
ATOM 2504 C CA . ARG A 1 164 ? 8.96826 -3.56075 29.85623 1.000 13.13304 164 ARG A CA 1
ATOM 2505 C C . ARG A 1 164 ? 7.59727 -4.11669 29.51663 1.000 16.51540 164 ARG A C 1
ATOM 2506 O O . ARG A 1 164 ? 7.02125 -3.76708 28.47282 1.000 18.03645 164 ARG A O 1
ATOM 2527 N N . SER A 1 165 ? 7.08027 -4.98168 30.39051 1.000 15.91392 165 SER A N 1
ATOM 2528 C CA . SER A 1 165 ? 5.76882 -5.57591 30.16040 1.000 17.10113 165 SER A CA 1
ATOM 2529 C C . SER A 1 165 ? 4.66679 -4.53265 30.25334 1.000 18.39697 165 SER A C 1
ATOM 2530 O O . SER A 1 165 ? 4.60559 -3.74448 31.20759 1.000 20.82424 165 SER A O 1
ATOM 2538 N N . ALA A 1 166 ? 3.77941 -4.55163 29.27238 1.000 17.01946 166 ALA A N 1
ATOM 2539 C CA . ALA A 1 166 ? 2.57733 -3.71941 29.30247 1.000 17.46163 166 ALA A CA 1
ATOM 2540 C C . ALA A 1 166 ? 1.46133 -4.35358 30.11110 1.000 19.29251 166 ALA A C 1
ATOM 2541 O O . ALA A 1 166 ? 0.37359 -3.76266 30.20959 1.000 22.92821 166 ALA A O 1
ATOM 2548 N N . ASP A 1 167 ? 1.68293 -5.55767 30.65014 1.000 19.85516 167 ASP A N 1
ATOM 2549 C CA . ASP A 1 167 ? 0.63728 -6.31281 31.33728 1.000 19.88858 167 ASP A CA 1
ATOM 2550 C C . ASP A 1 167 ? 0.89904 -6.47861 32.83591 1.000 19.26188 167 ASP A C 1
ATOM 2551 O O . ASP A 1 167 ? 0.14122 -7.17708 33.50577 1.000 16.92609 167 ASP A O 1
ATOM 2560 N N . ASP A 1 168 ? 1.91761 -5.82392 33.37724 1.000 16.11171 168 ASP A N 1
ATOM 2561 C CA . ASP A 1 168 ? 2.37822 -5.99827 34.75463 1.000 18.86363 168 ASP A CA 1
ATOM 2562 C C . ASP A 1 168 ? 2.75946 -4.65011 35.34089 1.000 18.53780 168 ASP A C 1
ATOM 2563 O O . ASP A 1 168 ? 3.13551 -3.74499 34.60285 1.000 16.84653 168 ASP A O 1
ATOM 2572 N N . PRO A 1 169 ? 2.77756 -4.52299 36.68076 1.000 16.98015 169 PRO A N 1
ATOM 2573 C CA . PRO A 1 169 ? 3.23847 -3.25664 37.28793 1.000 24.05952 169 PRO A CA 1
ATOM 2574 C C . PRO A 1 169 ? 4.65040 -2.86900 36.94198 1.000 21.51459 169 PRO A C 1
ATOM 2575 O O . PRO A 1 169 ? 4.88573 -1.73919 36.50061 1.000 19.02234 169 PRO A O 1
ATOM 2586 N N . ALA A 1 170 ? 5.62317 -3.76035 37.16125 1.000 15.68711 170 ALA A N 1
ATOM 2587 C CA . ALA A 1 170 ? 7.02528 -3.45519 36.81579 1.000 16.85252 170 ALA A CA 1
ATOM 2588 C C . ALA A 1 170 ? 7.73291 -4.79353 36.56810 1.000 20.16201 170 ALA A C 1
ATOM 2589 O O . ALA A 1 170 ? 8.42184 -5.34415 37.44649 1.000 17.54213 170 ALA A O 1
ATOM 2596 N N . ARG A 1 171 ? 7.56375 -5.30023 35.35537 1.000 15.34139 171 ARG A N 1
ATOM 2597 C CA . ARG A 1 171 ? 8.19709 -6.53558 34.90408 1.000 16.08630 171 ARG A CA 1
ATOM 2598 C C . ARG A 1 171 ? 8.97846 -6.21940 33.63585 1.000 15.76744 171 ARG A C 1
ATOM 2599 O O . ARG A 1 171 ? 8.44386 -5.55455 32.72869 1.000 13.97808 171 ARG A O 1
ATOM 2620 N N . TYR A 1 172 ? 10.22839 -6.69848 33.57652 1.000 16.83207 172 TYR A N 1
ATOM 2621 C CA . TYR A 1 172 ? 11.12999 -6.47693 32.45685 1.000 17.86404 172 TYR A CA 1
ATOM 2622 C C . TYR A 1 172 ? 11.45649 -7.82722 31.85272 1.000 18.11785 172 TYR A C 1
ATOM 2623 O O . TYR A 1 172 ? 11.58906 -8.82732 32.57395 1.000 14.85559 172 TYR A O 1
ATOM 2641 N N . THR A 1 173 ? 11.51430 -7.87514 30.52160 1.000 15.57686 173 THR A N 1
ATOM 2642 C CA . THR A 1 173 ? 11.61555 -9.14458 29.82740 1.000 13.47880 173 THR A CA 1
ATOM 2643 C C . THR A 1 173 ? 12.59855 -8.98851 28.67061 1.000 20.97104 173 THR A C 1
ATOM 2644 O O . THR A 1 173 ? 12.51430 -8.02439 27.90542 1.000 20.80069 173 THR A O 1
ATOM 2655 N N . ALA A 1 174 ? 13.48970 -9.95412 28.52676 1.000 16.66428 174 ALA A N 1
ATOM 2656 C CA . ALA A 1 174 ? 14.38452 -10.04338 27.38044 1.000 16.83924 174 ALA A CA 1
ATOM 2657 C C . ALA A 1 174 ? 13.72935 -10.93830 26.33270 1.000 14.78988 174 ALA A C 1
ATOM 2658 O O . ALA A 1 174 ? 13.39394 -12.09354 26.61974 1.000 19.92194 174 ALA A O 1
ATOM 2665 N N . VAL A 1 175 ? 13.54817 -10.41444 25.12086 1.000 15.68694 175 VAL A N 1
ATOM 2666 C CA . VAL A 1 175 ? 12.78058 -11.09892 24.06690 1.000 14.42678 175 VAL A CA 1
ATOM 2667 C C . VAL A 1 175 ? 13.65341 -11.28637 22.83714 1.000 16.62549 175 VAL A C 1
ATOM 2668 O O . VAL A 1 175 ? 14.22051 -10.31978 22.32506 1.000 16.99876 175 VAL A O 1
ATOM 2681 N N . THR A 1 176 ? 13.71264 -12.50961 22.33032 1.000 14.70979 176 THR A N 1
ATOM 2682 C CA . THR A 1 176 ? 14.48785 -12.79569 21.14182 1.000 16.13147 176 THR A CA 1
ATOM 2683 C C . THR A 1 176 ? 13.64195 -12.48592 19.91814 1.000 21.66151 176 THR A C 1
ATOM 2684 O O . THR A 1 176 ? 12.46828 -12.89237 19.83585 1.000 23.17744 176 THR A O 1
ATOM 2695 N N . VAL A 1 177 ? 14.23576 -11.79725 18.93905 1.000 18.12788 177 VAL A N 1
ATOM 2696 C CA . VAL A 1 177 ? 13.52055 -11.36755 17.75035 1.000 15.91911 177 VAL A CA 1
ATOM 2697 C C . VAL A 1 177 ? 14.35618 -11.71902 16.52566 1.000 20.05898 177 VAL A C 1
ATOM 2698 O O . VAL A 1 177 ? 15.50378 -11.27558 16.42397 1.000 18.42703 177 VAL A O 1
ATOM 2711 N N . PRO A 1 178 ? 13.84056 -12.48163 15.57816 1.000 19.89693 178 PRO A N 1
ATOM 2712 C CA . PRO A 1 178 ? 14.60767 -12.74549 14.35347 1.000 17.68177 178 PRO A CA 1
ATOM 2713 C C . PRO A 1 178 ? 14.69502 -11.50073 13.49178 1.000 23.39059 178 PRO A C 1
ATOM 2714 O O . PRO A 1 178 ? 13.82178 -10.64664 13.50035 1.000 19.20796 178 PRO A O 1
ATOM 2725 N N . ARG A 1 179 ? 15.76628 -11.40320 12.72913 1.000 20.75750 179 ARG A N 1
ATOM 2726 C CA . ARG A 1 179 ? 16.00706 -10.19009 11.93990 1.000 22.55521 179 ARG A CA 1
ATOM 2727 C C . ARG A 1 179 ? 14.87445 -9.89186 10.95590 1.000 19.44891 179 ARG A C 1
ATOM 2728 O O . ARG A 1 179 ? 14.57627 -8.72522 10.69602 1.000 25.99672 179 ARG A O 1
ATOM 2749 N N . ASP A 1 180 ? 14.24262 -10.91308 10.40065 1.000 18.86422 180 ASP A N 1
ATOM 2750 C CA . ASP A 1 180 ? 13.17561 -10.71646 9.40773 1.000 24.02327 180 ASP A CA 1
ATOM 2751 C C . ASP A 1 180 ? 11.78353 -10.57520 10.00193 1.000 24.06022 180 ASP A C 1
ATOM 2752 O O . ASP A 1 180 ? 10.77745 -10.61471 9.26169 1.000 28.99165 180 ASP A O 1
ATOM 2761 N N . ALA A 1 181 ? 11.67356 -10.40673 11.30032 1.000 21.83434 181 ALA A N 1
ATOM 2762 C CA . ALA A 1 181 ? 10.35746 -10.18280 11.89695 1.000 27.10135 181 ALA A CA 1
ATOM 2763 C C . ALA A 1 181 ? 9.69926 -8.94793 11.28787 1.000 23.37776 181 ALA A C 1
ATOM 2764 O O . ALA A 1 181 ? 10.31609 -7.85734 11.28953 1.000 25.43214 181 ALA A O 1
ATOM 2771 N N . PRO A 1 182 ? 8.48408 -9.06039 10.74780 1.000 27.62446 182 PRO A N 1
ATOM 2772 C CA . PRO A 1 182 ? 7.74215 -7.85094 10.35919 1.000 27.59605 182 PRO A CA 1
ATOM 2773 C C . PRO A 1 182 ? 7.54068 -6.92347 11.55586 1.000 24.63707 182 PRO A C 1
ATOM 2774 O O . PRO A 1 182 ? 7.32800 -7.36146 12.69563 1.000 26.65801 182 PRO A O 1
ATOM 2785 N N . GLY A 1 183 ? 7.65389 -5.62228 11.28972 1.000 27.72629 183 GLY A N 1
ATOM 2786 C CA . GLY A 1 183 ? 7.57163 -4.62628 12.33281 1.000 26.28479 183 GLY A CA 1
ATOM 2787 C C . GLY A 1 183 ? 8.89043 -4.18898 12.92020 1.000 25.49916 183 GLY A C 1
ATOM 2788 O O . GLY A 1 183 ? 8.90527 -3.28621 13.76515 1.000 26.42614 183 GLY A O 1
ATOM 2792 N N . LEU A 1 184 ? 9.98715 -4.78979 12.50334 1.000 19.11767 184 LEU A N 1
ATOM 2793 C CA . LEU A 1 184 ? 11.33833 -4.40993 12.91514 1.000 20.85276 184 LEU A CA 1
ATOM 2794 C C . LEU A 1 184 ? 11.89522 -3.46587 11.86110 1.000 21.42376 184 LEU A C 1
ATOM 2795 O O . LEU A 1 184 ? 11.93443 -3.80456 10.68041 1.000 24.40706 184 LEU A O 1
ATOM 2811 N N . ARG A 1 185 ? 12.26724 -2.26497 12.27059 1.000 23.17404 185 ARG A N 1
ATOM 2812 C CA . ARG A 1 185 ? 12.77675 -1.26125 11.34518 1.000 19.61190 185 ARG A CA 1
ATOM 2813 C C . ARG A 1 185 ? 14.12655 -0.78531 11.84081 1.000 20.66864 185 ARG A C 1
ATOM 2814 O O . ARG A 1 185 ? 14.26306 -0.41769 13.00995 1.000 21.00540 185 ARG A O 1
ATOM 2835 N N . VAL A 1 186 ? 15.12430 -0.82032 10.96628 1.000 19.50692 186 VAL A N 1
ATOM 2836 C CA . VAL A 1 186 ? 16.41135 -0.17799 11.24116 1.000 19.62591 186 VAL A CA 1
ATOM 2837 C C . VAL A 1 186 ? 16.29783 1.27145 10.76480 1.000 20.75016 186 VAL A C 1
ATOM 2838 O O . VAL A 1 186 ? 16.22626 1.54682 9.55184 1.000 22.01983 186 VAL A O 1
ATOM 2851 N N . ASP A 1 187 ? 16.22796 2.18838 11.72678 1.000 20.62898 187 ASP A N 1
ATOM 2852 C CA . ASP A 1 187 ? 15.97431 3.58830 11.42795 1.000 21.27069 187 ASP A CA 1
ATOM 2853 C C . ASP A 1 187 ? 17.16271 4.22805 10.72031 1.000 25.76591 187 ASP A C 1
ATOM 2854 O O . ASP A 1 187 ? 16.97923 4.97678 9.75671 1.000 23.96796 187 ASP A O 1
ATOM 2863 N N . LYS A 1 188 ? 18.38071 3.97637 11.21370 1.000 19.78130 188 LYS A N 1
ATOM 2864 C CA . LYS A 1 188 ? 19.57189 4.64273 10.71672 1.000 21.90903 188 LYS A CA 1
ATOM 2865 C C . LYS A 1 188 ? 20.82460 4.02463 11.31162 1.000 19.60247 188 LYS A C 1
ATOM 2866 O O . LYS A 1 188 ? 20.78652 3.34892 12.34140 1.000 18.29535 188 LYS A O 1
ATOM 2885 N N . ARG A 1 189 ? 21.94997 4.29477 10.65778 1.000 15.72495 189 ARG A N 1
ATOM 2886 C CA . ARG A 1 189 ? 23.26052 3.94902 11.20239 1.000 18.12481 189 ARG A CA 1
ATOM 2887 C C . ARG A 1 189 ? 23.90559 5.18767 11.78968 1.000 19.04643 189 ARG A C 1
ATOM 2888 O O . ARG A 1 189 ? 23.90463 6.23708 11.15828 1.000 18.41766 189 ARG A O 1
ATOM 2909 N N . TRP A 1 190 ? 24.45744 5.05813 13.00201 1.000 19.58991 190 TRP A N 1
ATOM 2910 C CA . TRP A 1 190 ? 25.07205 6.18313 13.69104 1.000 14.85116 190 TRP A CA 1
ATOM 2911 C C . TRP A 1 190 ? 26.43612 6.48011 13.08330 1.000 17.63515 190 TRP A C 1
ATOM 2912 O O . TRP A 1 190 ? 27.21681 5.57472 12.79341 1.000 16.65700 190 TRP A O 1
ATOM 2933 N N . ASP A 1 191 ? 26.71282 7.76535 12.88256 1.000 18.38456 191 ASP A N 1
ATOM 2934 C CA . ASP A 1 191 ? 28.01349 8.21923 12.36279 1.000 22.17943 191 ASP A CA 1
ATOM 2935 C C . ASP A 1 191 ? 28.96162 8.37589 13.55757 1.000 16.70571 191 ASP A C 1
ATOM 2936 O O . ASP A 1 191 ? 29.14754 9.46283 14.13001 1.000 17.07279 191 ASP A O 1
ATOM 2945 N N . VAL A 1 192 ? 29.54908 7.24411 13.96559 1.000 17.96374 192 VAL A N 1
ATOM 2946 C CA . VAL A 1 192 ? 30.36768 7.18138 15.17019 1.000 17.25498 192 VAL A CA 1
ATOM 2947 C C . VAL A 1 192 ? 31.73432 7.82968 14.92367 1.000 16.93519 192 VAL A C 1
ATOM 2948 O O . VAL A 1 192 ? 32.26938 7.80830 13.79084 1.000 16.75091 192 VAL A O 1
ATOM 2961 N N . ILE A 1 193 ? 32.30384 8.42523 15.98889 1.000 16.90136 193 ILE A N 1
ATOM 2962 C CA . ILE A 1 193 ? 33.54693 9.17380 15.81670 1.000 16.33210 193 ILE A CA 1
ATOM 2963 C C . ILE A 1 193 ? 34.74240 8.24117 15.72559 1.000 18.13286 193 ILE A C 1
ATOM 2964 O O . ILE A 1 193 ? 35.75068 8.58821 15.10492 1.000 17.53763 193 ILE A O 1
ATOM 2980 N N . GLY A 1 194 ? 34.65674 7.07126 16.36193 1.000 17.47299 194 GLY A N 1
ATOM 2981 C CA . GLY A 1 194 ? 35.68611 6.05504 16.29757 1.000 17.59612 194 GLY A CA 1
ATOM 2982 C C . GLY A 1 194 ? 35.03691 4.69448 16.17022 1.000 19.55447 194 GLY A C 1
ATOM 2983 O O . GLY A 1 194 ? 33.81469 4.58883 16.10614 1.000 18.52175 194 GLY A O 1
ATOM 2987 N N . MET A 1 195 ? 35.87041 3.65676 16.16554 1.000 15.28703 195 MET A N 1
ATOM 2988 C CA . MET A 1 195 ? 35.40886 2.28882 15.86864 1.000 14.23902 195 MET A CA 1
ATOM 2989 C C . MET A 1 195 ? 34.56962 2.29431 14.59505 1.000 19.16186 195 MET A C 1
ATOM 2990 O O . MET A 1 195 ? 33.50663 1.67703 14.49950 1.000 16.54485 195 MET A O 1
ATOM 3004 N N . ARG A 1 196 ? 35.05946 3.00794 13.58107 1.000 15.71030 196 ARG A N 1
ATOM 3005 C CA . ARG A 1 196 ? 34.29829 3.18174 12.34081 1.000 18.73688 196 ARG A CA 1
ATOM 3006 C C . ARG A 1 196 ? 34.36813 1.94921 11.42929 1.000 17.84763 196 ARG A C 1
ATOM 3007 O O . ARG A 1 196 ? 33.83607 1.98892 10.32463 1.000 19.31442 196 ARG A O 1
ATOM 3028 N N . ALA A 1 197 ? 34.98330 0.86675 11.88017 1.000 17.85873 197 ALA A N 1
ATOM 3029 C CA . ALA A 1 197 ? 34.81320 -0.45097 11.28395 1.000 19.92775 197 ALA A CA 1
ATOM 3030 C C . ALA A 1 197 ? 33.61483 -1.22664 11.85982 1.000 18.55710 197 ALA A C 1
ATOM 3031 O O . ALA A 1 197 ? 33.29101 -2.31987 11.35869 1.000 18.35168 197 ALA A O 1
ATOM 3038 N N . SER A 1 198 ? 33.00307 -0.73334 12.93865 1.000 16.36955 198 SER A N 1
ATOM 3039 C CA . SER A 1 198 ? 31.77746 -1.29358 13.48479 1.000 15.59652 198 SER A CA 1
ATOM 3040 C C . SER A 1 198 ? 30.58789 -0.48575 12.96772 1.000 20.36957 198 SER A C 1
ATOM 3041 O O . SER A 1 198 ? 30.72557 0.63662 12.47571 1.000 19.44461 198 SER A O 1
ATOM 3049 N N . ALA A 1 199 ? 29.39869 -1.08458 13.05788 1.000 17.30715 199 ALA A N 1
ATOM 3050 C CA . ALA A 1 199 ? 28.15856 -0.45572 12.60070 1.000 15.04733 199 ALA A CA 1
ATOM 3051 C C . ALA A 1 199 ? 27.13942 -0.54576 13.72718 1.000 14.45600 199 ALA A C 1
ATOM 3052 O O . ALA A 1 199 ? 26.86984 -1.63933 14.23609 1.000 17.82999 199 ALA A O 1
ATOM 3059 N N . THR A 1 200 ? 26.62093 0.59409 14.14215 1.000 15.89451 200 THR A N 1
ATOM 3060 C CA . THR A 1 200 ? 25.67809 0.69859 15.24985 1.000 16.39354 200 THR A CA 1
ATOM 3061 C C . THR A 1 200 ? 24.44344 1.46083 14.78335 1.000 19.38509 200 THR A C 1
ATOM 3062 O O . THR A 1 200 ? 24.54975 2.46251 14.06420 1.000 16.96810 200 THR A O 1
ATOM 3073 N N . TYR A 1 201 ? 23.27768 0.99028 15.21247 1.000 13.28914 201 TYR A N 1
ATOM 3074 C CA . TYR A 1 201 ? 22.01461 1.38730 14.61872 1.000 13.76507 201 TYR A CA 1
ATOM 3075 C C . TYR A 1 201 ? 20.98809 1.79734 15.66495 1.000 14.91414 201 TYR A C 1
ATOM 3076 O O . TYR A 1 201 ? 21.00547 1.33363 16.81787 1.000 18.33638 201 TYR A O 1
ATOM 3094 N N . GLN A 1 202 ? 20.09597 2.69960 15.23564 1.000 15.62771 202 GLN A N 1
ATOM 3095 C CA . GLN A 1 202 ? 18.84682 2.96863 15.93032 1.000 15.18926 202 GLN A CA 1
ATOM 3096 C C . GLN A 1 202 ? 17.77143 2.05856 15.32908 1.000 17.50844 202 GLN A C 1
ATOM 3097 O O . GLN A 1 202 ? 17.69165 1.90758 14.10342 1.000 19.00952 202 GLN A O 1
ATOM 3111 N N . VAL A 1 203 ? 16.99030 1.41202 16.18306 1.000 14.99230 203 VAL A N 1
ATOM 3112 C CA . VAL A 1 203 ? 16.06021 0.38175 15.74930 1.000 15.86066 203 VAL A CA 1
ATOM 3113 C C . VAL A 1 203 ? 14.70820 0.62899 16.39220 1.000 19.66707 203 VAL A C 1
ATOM 3114 O O . VAL A 1 203 ? 14.62655 0.93050 17.59442 1.000 22.33098 203 VAL A O 1
ATOM 3127 N N . SER A 1 204 ? 13.63387 0.45570 15.61202 1.000 19.15379 204 SER A N 1
ATOM 3128 C CA . SER A 1 204 ? 12.28533 0.65860 16.14649 1.000 16.91791 204 SER A CA 1
ATOM 3129 C C . SER A 1 204 ? 11.41637 -0.57285 15.88030 1.000 20.30619 204 SER A C 1
ATOM 3130 O O . SER A 1 204 ? 11.60278 -1.30872 14.87793 1.000 23.01252 204 SER A O 1
ATOM 3138 N N . PHE A 1 205 ? 10.43879 -0.74643 16.76519 1.000 21.97491 205 PHE A N 1
ATOM 3139 C CA . PHE A 1 205 ? 9.47875 -1.84549 16.68722 1.000 20.42940 205 PHE A CA 1
ATOM 3140 C C . PHE A 1 205 ? 8.06669 -1.29553 16.59640 1.000 23.67819 205 PHE A C 1
ATOM 3141 O O . PHE A 1 205 ? 7.67522 -0.43147 17.38766 1.000 20.22327 205 PHE A O 1
ATOM 3158 N N . SER A 1 206 ? 7.29415 -1.79861 15.65011 1.000 20.60056 206 SER A N 1
ATOM 3159 C CA . SER A 1 206 ? 5.88325 -1.42252 15.55540 1.000 22.14721 206 SER A CA 1
ATOM 3160 C C . SER A 1 206 ? 5.08007 -2.68924 15.31351 1.000 29.25663 206 SER A C 1
ATOM 3161 O O . SER A 1 206 ? 5.23153 -3.31115 14.25970 1.000 24.39195 206 SER A O 1
ATOM 3169 N N . ASP A 1 207 ? 4.29881 -3.09768 16.31863 1.000 22.30416 207 ASP A N 1
ATOM 3170 C CA . ASP A 1 207 ? 3.48965 -4.30655 16.24103 1.000 26.69805 207 ASP A CA 1
ATOM 3171 C C . ASP A 1 207 ? 4.33069 -5.50241 15.80950 1.000 22.44701 207 ASP A C 1
ATOM 3172 O O . ASP A 1 207 ? 3.92451 -6.31362 14.98857 1.000 27.06015 207 ASP A O 1
ATOM 3181 N N . CYS A 1 208 ? 5.52980 -5.58676 16.33674 1.000 23.59216 208 CYS A N 1
ATOM 3182 C CA . CYS A 1 208 ? 6.45248 -6.66877 16.00164 1.000 18.83682 208 CYS A CA 1
ATOM 3183 C C . CYS A 1 208 ? 6.10011 -7.89032 16.85012 1.000 25.58189 208 CYS A C 1
ATOM 3184 O O . CYS A 1 208 ? 6.23705 -7.85808 18.06955 1.000 22.93400 208 CYS A O 1
ATOM 3192 N N . ARG A 1 209 ? 5.68429 -8.97515 16.21162 1.000 23.38258 209 ARG A N 1
ATOM 3193 C CA . ARG A 1 209 ? 5.13710 -10.13391 16.90496 1.000 19.36624 209 ARG A CA 1
ATOM 3194 C C . ARG A 1 209 ? 6.08385 -11.31938 16.83567 1.000 30.88405 209 ARG A C 1
ATOM 3195 O O . ARG A 1 209 ? 6.59366 -11.65369 15.76204 1.000 30.20896 209 ARG A O 1
ATOM 3216 N N . VAL A 1 210 ? 6.27473 -11.98812 17.96921 1.000 24.54005 210 VAL A N 1
ATOM 3217 C CA . VAL A 1 210 ? 7.11872 -13.18376 18.03523 1.000 22.51341 210 VAL A CA 1
ATOM 3218 C C . VAL A 1 210 ? 6.47270 -14.20050 18.96388 1.000 30.04407 210 VAL A C 1
ATOM 3219 O O . VAL A 1 210 ? 5.61417 -13.85875 19.78746 1.000 24.76309 210 VAL A O 1
ATOM 3232 N N . PRO A 1 211 ? 6.84906 -15.47162 18.83026 1.000 25.29799 211 PRO A N 1
ATOM 3233 C CA . PRO A 1 211 ? 6.27169 -16.49779 19.70553 1.000 28.38033 211 PRO A CA 1
ATOM 3234 C C . PRO A 1 211 ? 6.61839 -16.24733 21.16850 1.000 22.40558 211 PRO A C 1
ATOM 3235 O O . PRO A 1 211 ? 7.68461 -15.72786 21.50975 1.000 20.35757 211 PRO A O 1
ATOM 3246 N N . GLY A 1 212 ? 5.70175 -16.63633 22.06039 1.000 25.06670 212 GLY A N 1
ATOM 3247 C CA . GLY A 1 212 ? 5.96282 -16.42213 23.48424 1.000 23.44024 212 GLY A CA 1
ATOM 3248 C C . GLY A 1 212 ? 7.20428 -17.13708 23.97609 1.000 23.06742 212 GLY A C 1
ATOM 3249 O O . GLY A 1 212 ? 7.87039 -16.66528 24.90904 1.000 22.50071 212 GLY A O 1
ATOM 3253 N N . ASP A 1 213 ? 7.55318 -18.27022 23.34469 1.000 23.67824 213 ASP A N 1
ATOM 3254 C CA . ASP A 1 213 ? 8.74272 -19.00312 23.75231 1.000 29.56712 213 ASP A CA 1
ATOM 3255 C C . ASP A 1 213 ? 10.03188 -18.28778 23.38272 1.000 27.13710 213 ASP A C 1
ATOM 3256 O O . ASP A 1 213 ? 11.12238 -18.76947 23.71493 1.000 24.07677 213 ASP A O 1
ATOM 3265 N N . ASN A 1 214 ? 9.95152 -17.14468 22.70042 1.000 23.40574 214 ASN A N 1
ATOM 3266 C CA . ASN A 1 214 ? 11.13908 -16.36184 22.42593 1.000 18.16423 214 ASN A CA 1
ATOM 3267 C C . ASN A 1 214 ? 11.59274 -15.54888 23.63615 1.000 20.39529 214 ASN A C 1
ATOM 3268 O O . ASN A 1 214 ? 12.69305 -15.00102 23.59117 1.000 18.98205 214 ASN A O 1
ATOM 3279 N N . ALA A 1 215 ? 10.77785 -15.44918 24.69667 1.000 21.04241 215 ALA A N 1
ATOM 3280 C CA . ALA A 1 215 ? 11.17568 -14.70236 25.89334 1.000 16.88449 215 ALA A CA 1
ATOM 3281 C C . ALA A 1 215 ? 12.18576 -15.50309 26.72011 1.000 18.85453 215 ALA A C 1
ATOM 3282 O O . ALA A 1 215 ? 12.01448 -16.70586 26.95743 1.000 19.53832 215 ALA A O 1
ATOM 3289 N N . LEU A 1 216 ? 13.24516 -14.83543 27.16534 1.000 19.60514 216 LEU A N 1
ATOM 3290 C CA . LEU A 1 216 ? 14.11028 -15.46736 28.14982 1.000 18.79205 216 LEU A CA 1
ATOM 3291 C C . LEU A 1 216 ? 13.41683 -15.49076 29.52026 1.000 20.94087 216 LEU A C 1
ATOM 3292 O O . LEU A 1 216 ? 12.49774 -14.72055 29.79615 1.000 19.41660 216 LEU A O 1
ATOM 3308 N N . ASN A 1 217 ? 13.88515 -16.39438 30.39191 1.000 15.61951 217 ASN A N 1
ATOM 3309 C CA . ASN A 1 217 ? 13.29980 -16.61940 31.71593 1.000 15.88590 217 ASN A CA 1
ATOM 3310 C C . ASN A 1 217 ? 14.08310 -15.79759 32.74164 1.000 23.76744 217 ASN A C 1
ATOM 3311 O O . ASN A 1 217 ? 15.24071 -16.10556 33.03541 1.000 22.25459 217 ASN A O 1
ATOM 3322 N N . GLY A 1 218 ? 13.47488 -14.75571 33.27377 1.000 18.40981 218 GLY A N 1
ATOM 3323 C CA . GLY A 1 218 ? 14.07084 -13.95937 34.32296 1.000 18.19527 218 GLY A CA 1
ATOM 3324 C C . GLY A 1 218 ? 13.82971 -12.46728 34.15478 1.000 16.47410 218 GLY A C 1
ATOM 3325 O O . GLY A 1 218 ? 13.39578 -11.96218 33.12228 1.000 18.66553 218 GLY A O 1
ATOM 3329 N N . ASN A 1 219 ? 14.08312 -11.72753 35.22664 1.000 14.96187 219 ASN A N 1
ATOM 3330 C CA . ASN A 1 219 ? 14.05470 -10.26779 35.20346 1.000 16.94362 219 ASN A CA 1
ATOM 3331 C C . ASN A 1 219 ? 14.98739 -9.72890 34.13350 1.000 17.22908 219 ASN A C 1
ATOM 3332 O O . ASN A 1 219 ? 16.21061 -9.87960 34.22250 1.000 15.19850 219 ASN A O 1
ATOM 3343 N N . GLY A 1 220 ? 14.41667 -9.04188 33.12910 1.000 17.48582 220 GLY A N 1
ATOM 3344 C CA . GLY A 1 220 ? 15.20830 -8.70392 31.95389 1.000 17.82419 220 GLY A CA 1
ATOM 3345 C C . GLY A 1 220 ? 16.37134 -7.77759 32.25206 1.000 22.39729 220 GLY A C 1
ATOM 3346 O O . GLY A 1 220 ? 17.41249 -7.85013 31.57933 1.000 16.28262 220 GLY A O 1
ATOM 3350 N N . LEU A 1 221 ? 16.21531 -6.88544 33.25737 1.000 15.81015 221 LEU A N 1
ATOM 3351 C CA . LEU A 1 221 ? 17.31722 -5.97566 33.58626 1.000 15.78524 221 LEU A CA 1
ATOM 3352 C C . LEU A 1 221 ? 18.44574 -6.69035 34.33363 1.000 14.38150 221 LEU A C 1
ATOM 3353 O O . LEU A 1 221 ? 19.62036 -6.30469 34.21146 1.000 15.25406 221 LEU A O 1
ATOM 3369 N N . ARG A 1 222 ? 18.10804 -7.72334 35.10783 1.000 16.32256 222 ARG A N 1
ATOM 3370 C CA . ARG A 1 222 ? 19.12787 -8.56371 35.72287 1.000 13.48276 222 ARG A CA 1
ATOM 3371 C C . ARG A 1 222 ? 19.83170 -9.43825 34.69594 1.000 13.08200 222 ARG A C 1
ATOM 3372 O O . ARG A 1 222 ? 21.05115 -9.62295 34.76706 1.000 15.31392 222 ARG A O 1
ATOM 3393 N N . LEU A 1 223 ? 19.08333 -10.03554 33.77472 1.000 16.99862 223 LEU A N 1
ATOM 3394 C CA . LEU A 1 223 ? 19.74133 -10.79602 32.72341 1.000 15.95208 223 LEU A CA 1
ATOM 3395 C C . LEU A 1 223 ? 20.69942 -9.90338 31.94767 1.000 17.24594 223 LEU A C 1
ATOM 3396 O O . LEU A 1 223 ? 21.80334 -10.32387 31.59353 1.000 15.23431 223 LEU A O 1
ATOM 3412 N N . LEU A 1 224 ? 20.29520 -8.67173 31.65933 1.000 14.84267 224 LEU A N 1
ATOM 3413 C CA . LEU A 1 224 ? 21.18118 -7.78191 30.91837 1.000 16.45688 224 LEU A CA 1
ATOM 3414 C C . LEU A 1 224 ? 22.48139 -7.55157 31.68698 1.000 13.79358 224 LEU A C 1
ATOM 3415 O O . LEU A 1 224 ? 23.58030 -7.60486 31.12345 1.000 13.27586 224 LEU A O 1
ATOM 3431 N N . GLU A 1 225 ? 22.35911 -7.25618 32.96827 1.000 13.70483 225 GLU A N 1
ATOM 3432 C CA . GLU A 1 225 ? 23.51529 -7.01814 33.81681 1.000 14.90294 225 GLU A CA 1
ATOM 3433 C C . GLU A 1 225 ? 24.45239 -8.21230 33.82297 1.000 17.69794 225 GLU A C 1
ATOM 3434 O O . GLU A 1 225 ? 25.68562 -8.05559 33.79524 1.000 17.51460 225 GLU A O 1
ATOM 3446 N N . ILE A 1 226 ? 23.88630 -9.41993 33.81981 1.000 14.66354 226 ILE A N 1
ATOM 3447 C CA . ILE A 1 226 ? 24.70085 -10.63536 33.78690 1.000 15.22088 226 ILE A CA 1
ATOM 3448 C C . ILE A 1 226 ? 25.38779 -10.78536 32.43347 1.000 18.14388 226 ILE A C 1
ATOM 3449 O O . ILE A 1 226 ? 26.57090 -11.11527 32.35114 1.000 18.65625 226 ILE A O 1
ATOM 3465 N N . GLY A 1 227 ? 24.66632 -10.54869 31.35862 1.000 16.00122 227 GLY A N 1
ATOM 3466 C CA . GLY A 1 227 ? 25.27884 -10.63524 30.02862 1.000 14.88955 227 GLY A CA 1
ATOM 3467 C C . GLY A 1 227 ? 26.40293 -9.62777 29.86878 1.000 19.82163 227 GLY A C 1
ATOM 3468 O O . GLY A 1 227 ? 27.42179 -9.90987 29.23029 1.000 15.81088 227 GLY A O 1
ATOM 3472 N N . LEU A 1 228 ? 26.26111 -8.45389 30.49570 1.000 16.41819 228 LEU A N 1
ATOM 3473 C CA . LEU A 1 228 ? 27.27629 -7.41678 30.35294 1.000 17.89868 228 LEU A CA 1
ATOM 3474 C C . LEU A 1 228 ? 28.55573 -7.75102 31.08440 1.000 17.74696 228 LEU A C 1
ATOM 3475 O O . LEU A 1 228 ? 29.56293 -7.08014 30.83297 1.000 15.62353 228 LEU A O 1
ATOM 3491 N N . ASN A 1 229 ? 28.55776 -8.75281 31.98046 1.000 14.42229 229 ASN A N 1
ATOM 3492 C CA . ASN A 1 229 ? 29.82885 -9.09581 32.63503 1.000 15.22449 229 ASN A CA 1
ATOM 3493 C C . ASN A 1 229 ? 30.87887 -9.47700 31.59033 1.000 14.31326 229 ASN A C 1
ATOM 3494 O O . ASN A 1 229 ? 32.04607 -9.06314 31.68388 1.000 16.44788 229 ASN A O 1
ATOM 3505 N N . ALA A 1 230 ? 30.48735 -10.29419 30.60237 1.000 14.98763 230 ALA A N 1
ATOM 3506 C CA . ALA A 1 230 ? 31.43771 -10.75744 29.60267 1.000 16.29812 230 ALA A CA 1
ATOM 3507 C C . ALA A 1 230 ? 31.86080 -9.61361 28.69348 1.000 15.25466 230 ALA A C 1
ATOM 3508 O O . ALA A 1 230 ? 33.05999 -9.40772 28.43938 1.000 17.27275 230 ALA A O 1
ATOM 3515 N N . SER A 1 231 ? 30.88659 -8.84634 28.20150 1.000 16.83900 231 SER A N 1
ATOM 3516 C CA . SER A 1 231 ? 31.20931 -7.79605 27.24109 1.000 14.52719 231 SER A CA 1
ATOM 3517 C C . SER A 1 231 ? 31.99246 -6.67140 27.89452 1.000 13.27844 231 SER A C 1
ATOM 3518 O O . SER A 1 231 ? 32.87487 -6.08281 27.25631 1.000 16.23352 231 SER A O 1
ATOM 3526 N N . ARG A 1 232 ? 31.73278 -6.35816 29.17108 1.000 14.33576 232 ARG A N 1
ATOM 3527 C CA A ARG A 1 232 ? 32.52116 -5.30951 29.81432 0.078 13.57881 232 ARG A CA 1
ATOM 3528 C CA B ARG A 1 232 ? 32.52488 -5.31808 29.82353 0.922 12.48338 232 ARG A CA 1
ATOM 3529 C C . ARG A 1 232 ? 33.97907 -5.73487 29.98363 1.000 14.08059 232 ARG A C 1
ATOM 3530 O O . ARG A 1 232 ? 34.87603 -4.91118 29.80873 1.000 15.00225 232 ARG A O 1
ATOM 3569 N N . ILE A 1 233 ? 34.22941 -7.00492 30.33149 1.000 12.08882 233 ILE A N 1
ATOM 3570 C CA . ILE A 1 233 ? 35.59868 -7.49766 30.43641 1.000 12.71279 233 ILE A CA 1
ATOM 3571 C C . ILE A 1 233 ? 36.28396 -7.42310 29.08721 1.000 12.21737 233 ILE A C 1
ATOM 3572 O O . ILE A 1 233 ? 37.48938 -7.12826 28.99248 1.000 13.27738 233 ILE A O 1
ATOM 3588 N N . LEU A 1 234 ? 35.55859 -7.74899 28.01855 1.000 13.31401 234 LEU A N 1
ATOM 3589 C CA . LEU A 1 234 ? 36.22105 -7.73506 26.71725 1.000 14.51781 234 LEU A CA 1
ATOM 3590 C C . LEU A 1 234 ? 36.40136 -6.31508 26.18459 1.000 15.70829 234 LEU A C 1
ATOM 3591 O O . LEU A 1 234 ? 37.35188 -6.07409 25.43155 1.000 14.32409 234 LEU A O 1
ATOM 3607 N N . ILE A 1 235 ? 35.52307 -5.37039 26.53806 1.000 13.06355 235 ILE A N 1
ATOM 3608 C CA . ILE A 1 235 ? 35.81506 -3.96342 26.22494 1.000 12.97706 235 ILE A CA 1
ATOM 3609 C C . ILE A 1 235 ? 37.10798 -3.52888 26.92065 1.000 17.60472 235 ILE A C 1
ATOM 3610 O O . ILE A 1 235 ? 37.92880 -2.77342 26.37675 1.000 13.17881 235 ILE A O 1
ATOM 3626 N N . ALA A 1 236 ? 37.30997 -3.99699 28.14524 1.000 12.82984 236 ALA A N 1
ATOM 3627 C CA . ALA A 1 236 ? 38.54703 -3.71869 28.84600 1.000 13.74050 236 ALA A CA 1
ATOM 3628 C C . ALA A 1 236 ? 39.73298 -4.29817 28.09518 1.000 15.34936 236 ALA A C 1
ATOM 3629 O O . ALA A 1 236 ? 40.76738 -3.64072 27.93847 1.000 14.68131 236 ALA A O 1
ATOM 3636 N N . ALA A 1 237 ? 39.60015 -5.54416 27.64025 1.000 15.41002 237 ALA A N 1
ATOM 3637 C CA . ALA A 1 237 ? 40.67080 -6.18862 26.88760 1.000 14.98007 237 ALA A CA 1
ATOM 3638 C C . ALA A 1 237 ? 40.94760 -5.47077 25.57388 1.000 15.62447 237 ALA A C 1
ATOM 3639 O O . ALA A 1 237 ? 42.09068 -5.45060 25.09888 1.000 13.83153 237 ALA A O 1
ATOM 3646 N N . SER A 1 238 ? 39.90910 -4.90676 24.96053 1.000 13.40895 238 SER A N 1
ATOM 3647 C CA . SER A 1 238 ? 40.08254 -4.11285 23.73690 1.000 12.54479 238 SER A CA 1
ATOM 3648 C C . SER A 1 238 ? 40.90357 -2.85264 24.02009 1.000 13.58174 238 SER A C 1
ATOM 3649 O O . SER A 1 238 ? 41.85734 -2.53187 23.29497 1.000 17.59230 238 SER A O 1
ATOM 3657 N N . ALA A 1 239 ? 40.55434 -2.11919 25.09117 1.000 15.97636 239 ALA A N 1
ATOM 3658 C CA . ALA A 1 239 ? 41.33509 -0.93966 25.44283 1.000 12.38218 239 ALA A CA 1
ATOM 3659 C C . ALA A 1 239 ? 42.79480 -1.31727 25.71499 1.000 12.41553 239 ALA A C 1
ATOM 3660 O O . ALA A 1 239 ? 43.71691 -0.56981 25.35201 1.000 13.29607 239 ALA A O 1
ATOM 3667 N N . LEU A 1 240 ? 43.02343 -2.46359 26.36955 1.000 14.34724 240 LEU A N 1
ATOM 3668 C CA . LEU A 1 240 ? 44.38213 -2.96953 26.59596 1.000 13.75360 240 LEU A CA 1
ATOM 3669 C C . LEU A 1 240 ? 45.11530 -3.18420 25.27557 1.000 16.25806 240 LEU A C 1
ATOM 3670 O O . LEU A 1 240 ? 46.27513 -2.77391 25.11143 1.000 15.39677 240 LEU A O 1
ATOM 3686 N N . GLY A 1 241 ? 44.45301 -3.82970 24.31528 1.000 16.87932 241 GLY A N 1
ATOM 3687 C CA . GLY A 1 241 ? 45.07109 -4.00866 22.99984 1.000 16.36607 241 GLY A CA 1
ATOM 3688 C C . GLY A 1 241 ? 45.45051 -2.71002 22.31456 1.000 13.40316 241 GLY A C 1
ATOM 3689 O O . GLY A 1 241 ? 46.50477 -2.61690 21.68762 1.000 14.47583 241 GLY A O 1
ATOM 3693 N N . VAL A 1 242 ? 44.57058 -1.71800 22.36957 1.000 13.30480 242 VAL A N 1
ATOM 3694 C CA . VAL A 1 242 ? 44.87717 -0.43397 21.77684 1.000 11.08772 242 VAL A CA 1
ATOM 3695 C C . VAL A 1 242 ? 46.05840 0.21353 22.49862 1.000 12.35133 242 VAL A C 1
ATOM 3696 O O . VAL A 1 242 ? 46.91638 0.84217 21.86340 1.000 15.01610 242 VAL A O 1
ATOM 3709 N N . ALA A 1 243 ? 46.11319 0.09580 23.83707 1.000 12.19373 243 ALA A N 1
ATOM 3710 C CA . ALA A 1 243 ? 47.24200 0.67791 24.58008 1.000 12.12671 243 ALA A CA 1
ATOM 3711 C C . ALA A 1 243 ? 48.56427 0.03390 24.17736 1.000 10.40776 243 ALA A C 1
ATOM 3712 O O . ALA A 1 243 ? 49.58601 0.73079 24.05372 1.000 14.31770 243 ALA A O 1
ATOM 3719 N N . ARG A 1 244 ? 48.56196 -1.28853 23.95697 1.000 14.44725 244 ARG A N 1
ATOM 3720 C CA . ARG A 1 244 ? 49.75020 -1.95356 23.45570 1.000 13.72390 244 ARG A CA 1
ATOM 3721 C C . ARG A 1 244 ? 50.15783 -1.39102 22.09846 1.000 15.29478 244 ARG A C 1
ATOM 3722 O O . ARG A 1 244 ? 51.35735 -1.25393 21.79233 1.000 14.24310 244 ARG A O 1
ATOM 3743 N N . ARG A 1 245 ? 49.17323 -1.13286 21.23803 1.000 15.59630 245 ARG A N 1
ATOM 3744 C CA . ARG A 1 245 ? 49.48275 -0.58749 19.92204 1.000 14.80278 245 ARG A CA 1
ATOM 3745 C C . ARG A 1 245 ? 50.10680 0.79687 20.05255 1.000 13.69074 245 ARG A C 1
ATOM 3746 O O . ARG A 1 245 ? 51.04267 1.13302 19.32796 1.000 13.89870 245 ARG A O 1
ATOM 3767 N N . ILE A 1 246 ? 49.57147 1.62022 20.95323 1.000 13.83874 246 ILE A N 1
ATOM 3768 C CA . ILE A 1 246 ? 50.08044 2.97761 21.14250 1.000 12.01858 246 ILE A CA 1
ATOM 3769 C C . ILE A 1 246 ? 51.53685 2.94148 21.61089 1.000 16.48993 246 ILE A C 1
ATOM 3770 O O . ILE A 1 246 ? 52.40054 3.65193 21.08457 1.000 17.16949 246 ILE A O 1
ATOM 3786 N N . ARG A 1 247 ? 51.82591 2.09297 22.59474 1.000 14.26265 247 ARG A N 1
ATOM 3787 C CA . ARG A 1 247 ? 53.19485 1.87225 23.02592 1.000 12.89172 247 ARG A CA 1
ATOM 3788 C C . ARG A 1 247 ? 54.08810 1.52080 21.84420 1.000 13.70613 247 ARG A C 1
ATOM 3789 O O . ARG A 1 247 ? 55.16445 2.10496 21.66816 1.000 15.36999 247 ARG A O 1
ATOM 3810 N N . ASP A 1 248 ? 53.65419 0.56604 21.01771 1.000 14.24114 248 ASP A N 1
ATOM 3811 C CA . ASP A 1 248 ? 54.50613 0.12320 19.91304 1.000 14.27816 248 ASP A CA 1
ATOM 3812 C C . ASP A 1 248 ? 54.68087 1.21265 18.83651 1.000 13.96933 248 ASP A C 1
ATOM 3813 O O . ASP A 1 248 ? 55.77671 1.37724 18.29138 1.000 17.37207 248 ASP A O 1
ATOM 3822 N N . VAL A 1 249 ? 53.61670 1.96835 18.53512 1.000 15.04432 249 VAL A N 1
ATOM 3823 C CA . VAL A 1 249 ? 53.70208 3.09890 17.61326 1.000 15.91377 249 VAL A CA 1
ATOM 3824 C C . VAL A 1 249 ? 54.70719 4.13518 18.11411 1.000 14.16329 249 VAL A C 1
ATOM 3825 O O . VAL A 1 249 ? 55.49343 4.69517 17.32432 1.000 14.98786 249 VAL A O 1
ATOM 3838 N N . CYS A 1 250 ? 54.69031 4.40881 19.41968 1.000 14.96076 250 CYS A N 1
ATOM 3839 C CA . CYS A 1 250 ? 55.66568 5.32453 19.99834 1.000 16.48461 250 CYS A CA 1
ATOM 3840 C C . CYS A 1 250 ? 57.08876 4.79885 19.81215 1.000 12.59429 250 CYS A C 1
ATOM 3841 O O . CYS A 1 250 ? 57.99170 5.55469 19.42638 1.000 15.61226 250 CYS A O 1
ATOM 3849 N N . MET A 1 251 ? 57.31236 3.50291 20.09890 1.000 15.70709 251 MET A N 1
ATOM 3850 C CA . MET A 1 251 ? 58.65393 2.95144 19.94550 1.000 18.47053 251 MET A CA 1
ATOM 3851 C C . MET A 1 251 ? 59.12366 2.99300 18.48853 1.000 19.53689 251 MET A C 1
ATOM 3852 O O . MET A 1 251 ? 60.28981 3.27766 18.21745 1.000 17.28360 251 MET A O 1
ATOM 3866 N N . GLU A 1 252 ? 58.23722 2.69928 17.53389 1.000 15.86935 252 GLU A N 1
ATOM 3867 C CA . GLU A 1 252 ? 58.64703 2.72424 16.12506 1.000 15.96219 252 GLU A CA 1
ATOM 3868 C C . GLU A 1 252 ? 59.01097 4.14399 15.71116 1.000 17.91310 252 GLU A C 1
ATOM 3869 O O . GLU A 1 252 ? 60.01767 4.36072 15.03298 1.000 18.41872 252 GLU A O 1
ATOM 3881 N N . TYR A 1 253 ? 58.23138 5.13183 16.16681 1.000 19.27283 253 TYR A N 1
ATOM 3882 C CA . TYR A 1 253 ? 58.56155 6.52841 15.91180 1.000 23.23939 253 TYR A CA 1
ATOM 3883 C C . TYR A 1 253 ? 59.87698 6.91817 16.57254 1.000 22.18928 253 TYR A C 1
ATOM 3884 O O . TYR A 1 253 ? 60.71310 7.59478 15.95865 1.000 19.96166 253 TYR A O 1
ATOM 3902 N N . GLY A 1 254 ? 60.06951 6.50692 17.82670 1.000 19.99838 254 GLY A N 1
ATOM 3903 C CA . GLY A 1 254 ? 61.25803 6.88887 18.56184 1.000 19.69384 254 GLY A CA 1
ATOM 3904 C C . GLY A 1 254 ? 62.54876 6.33184 18.00828 1.000 17.97576 254 GLY A C 1
ATOM 3905 O O . GLY A 1 254 ? 63.61350 6.88869 18.28097 1.000 18.96883 254 GLY A O 1
ATOM 3909 N N . LYS A 1 255 ? 62.48940 5.23633 17.25681 1.000 19.28417 255 LYS A N 1
ATOM 3910 C CA . LYS A 1 255 ? 63.73431 4.68710 16.74264 1.000 20.03880 255 LYS A CA 1
ATOM 3911 C C . LYS A 1 255 ? 64.34524 5.56621 15.66565 1.000 28.91240 255 LYS A C 1
ATOM 3912 O O . LYS A 1 255 ? 65.56659 5.59927 15.52705 1.000 28.48719 255 LYS A O 1
ATOM 3931 N N . THR A 1 256 ? 63.52367 6.26630 14.89501 1.000 24.35043 256 THR A N 1
ATOM 3932 C CA . THR A 1 256 ? 64.00738 7.06096 13.77280 1.000 30.98630 256 THR A CA 1
ATOM 3933 C C . THR A 1 256 ? 63.92237 8.56296 13.99589 1.000 28.77998 256 THR A C 1
ATOM 3934 O O . THR A 1 256 ? 64.55093 9.31073 13.26127 1.000 33.57093 256 THR A O 1
ATOM 3945 N N . LYS A 1 257 ? 63.16733 9.01905 14.97670 1.000 26.72072 257 LYS A N 1
ATOM 3946 C CA . LYS A 1 257 ? 63.15628 10.42688 15.34741 1.000 21.70358 257 LYS A CA 1
ATOM 3947 C C . LYS A 1 257 ? 64.44000 10.75816 16.09260 1.000 21.28968 257 LYS A C 1
ATOM 3948 O O . LYS A 1 257 ? 64.86349 10.01935 16.98707 1.000 23.96161 257 LYS A O 1
ATOM 3967 N N . SER A 1 258 ? 65.07931 11.85692 15.72787 1.000 20.10492 258 SER A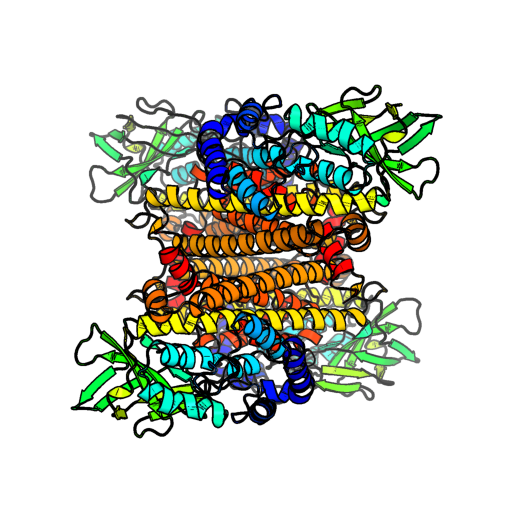 N 1
ATOM 3968 C CA A SER A 1 258 ? 66.30148 12.29187 16.39299 0.462 25.55783 258 SER A CA 1
ATOM 3969 C CA B SER A 1 258 ? 66.30307 12.29169 16.39258 0.538 25.08170 258 SER A CA 1
ATOM 3970 C C . SER A 1 258 ? 66.01108 13.42711 17.37071 1.000 23.10933 258 SER A C 1
ATOM 3971 O O . SER A 1 258 ? 65.14215 14.25902 17.13725 1.000 26.66671 258 SER A O 1
ATOM 3984 N N . LEU A 1 259 ? 66.73329 13.44213 18.47751 1.000 22.41525 259 LEU A N 1
ATOM 3985 C CA . LEU A 1 259 ? 66.66802 14.51326 19.46386 1.000 22.07103 259 LEU A CA 1
ATOM 3986 C C . LEU A 1 259 ? 68.02809 14.62375 20.13617 1.000 20.30984 259 LEU A C 1
ATOM 3987 O O . LEU A 1 259 ? 68.57080 13.61672 20.60803 1.000 21.55490 259 LEU A O 1
ATOM 4003 N N . LYS A 1 260 ? 68.58272 15.83859 20.17246 1.000 19.54631 260 LYS A N 1
ATOM 4004 C CA . LYS A 1 260 ? 69.87484 16.06046 20.84032 1.000 29.22376 260 LYS A CA 1
ATOM 4005 C C . LYS A 1 260 ? 70.94346 15.11797 20.29684 1.000 27.61013 260 LYS A C 1
ATOM 4006 O O . LYS A 1 260 ? 71.81165 14.63955 21.03115 1.000 26.08124 260 LYS A O 1
ATOM 4025 N N . GLY A 1 261 ? 70.85834 14.80905 19.00975 1.000 27.05618 261 GLY A N 1
ATOM 4026 C CA . GLY A 1 261 ? 71.87632 14.03996 18.33817 1.000 29.21379 261 GLY A CA 1
ATOM 4027 C C . GLY A 1 261 ? 71.78587 12.54465 18.49791 1.000 32.41118 261 GLY A C 1
ATOM 4028 O O . GLY A 1 261 ? 72.69670 11.84852 18.06829 1.000 26.91705 261 GLY A O 1
ATOM 4032 N N . ALA A 1 262 ? 70.71740 12.01882 19.07721 1.000 20.02920 262 ALA A N 1
ATOM 4033 C CA . ALA A 1 262 ? 70.54925 10.58315 19.23394 1.000 26.37325 262 ALA A CA 1
ATOM 4034 C C . ALA A 1 262 ? 69.09630 10.22737 18.98889 1.000 25.81990 262 ALA A C 1
ATOM 4035 O O . ALA A 1 262 ? 68.22905 11.10549 19.02017 1.000 21.07709 262 ALA A O 1
ATOM 4042 N N . PRO A 1 263 ? 68.79254 8.95248 18.74154 1.000 22.39320 263 PRO A N 1
ATOM 4043 C CA . PRO A 1 263 ? 67.38682 8.55297 18.58866 1.000 21.82768 263 PRO A CA 1
ATOM 4044 C C . PRO A 1 263 ? 66.58137 8.92313 19.81745 1.000 20.42793 263 PRO A C 1
ATOM 4045 O O . PRO A 1 263 ? 67.09152 8.92429 20.93412 1.000 20.23391 263 PRO A O 1
ATOM 4056 N N . LEU A 1 264 ? 65.28713 9.18842 19.60119 1.000 19.23587 264 LEU A N 1
ATOM 4057 C CA . LEU A 1 264 ? 64.41516 9.57936 20.70061 1.000 16.17541 264 LEU A CA 1
ATOM 4058 C C . LEU A 1 264 ? 64.28350 8.47400 21.73408 1.000 19.25663 264 LEU A C 1
ATOM 4059 O O . LEU A 1 264 ? 64.08288 8.76515 22.91854 1.000 18.02310 264 LEU A O 1
ATOM 4075 N N . VAL A 1 265 ? 64.44470 7.20949 21.33007 1.000 17.70415 265 VAL A N 1
ATOM 4076 C CA . VAL A 1 265 ? 64.39764 6.11063 22.29316 1.000 16.59511 265 VAL A CA 1
ATOM 4077 C C . VAL A 1 265 ? 65.47943 6.20055 23.36014 1.000 24.52877 265 VAL A C 1
ATOM 4078 O O . VAL A 1 265 ? 65.40666 5.49272 24.35985 1.000 21.82446 265 VAL A O 1
ATOM 4091 N N . LYS A 1 266 ? 66.48427 7.04245 23.17557 1.000 15.91018 266 LYS A N 1
ATOM 4092 C CA . LYS A 1 266 ? 67.53239 7.24810 24.17062 1.000 17.61723 266 LYS A CA 1
ATOM 4093 C C . LYS A 1 266 ? 67.23383 8.40448 25.11456 1.000 16.75188 266 LYS A C 1
ATOM 4094 O O . LYS A 1 266 ? 68.00158 8.64358 26.05973 1.000 20.15789 266 LYS A O 1
ATOM 4113 N N . ASP A 1 267 ? 66.13716 9.11886 24.89654 1.000 15.89193 267 ASP A N 1
ATOM 4114 C CA . ASP A 1 267 ? 65.86595 10.33317 25.64410 1.000 18.22663 267 ASP A CA 1
ATOM 4115 C C . ASP A 1 267 ? 65.16072 10.00868 26.96468 1.000 18.65169 267 ASP A C 1
ATOM 4116 O O . ASP A 1 267 ? 64.31725 9.11391 27.03108 1.000 15.67324 267 ASP A O 1
ATOM 4125 N N . GLY A 1 268 ? 65.51704 10.75955 28.01516 1.000 18.33107 268 GLY A N 1
ATOM 4126 C CA . GLY A 1 268 ? 65.02334 10.45345 29.34690 1.000 21.86266 268 GLY A CA 1
ATOM 4127 C C . GLY A 1 268 ? 63.54139 10.70882 29.51929 1.000 19.29714 268 GLY A C 1
ATOM 4128 O O . GLY A 1 268 ? 62.83577 9.93511 30.17891 1.000 15.17338 268 GLY A O 1
ATOM 4132 N N . VAL A 1 269 ? 63.03711 11.78862 28.92531 1.000 14.61851 269 VAL A N 1
ATOM 4133 C CA . VAL A 1 269 ? 61.60327 12.07441 29.03326 1.000 17.71376 269 VAL A CA 1
ATOM 4134 C C . VAL A 1 269 ? 60.80695 11.00713 28.29754 1.000 17.99745 269 VAL A C 1
ATOM 4135 O O . VAL A 1 269 ? 59.79202 10.52109 28.79300 1.000 13.84353 269 VAL A O 1
ATOM 4148 N N . PHE A 1 270 ? 61.26885 10.61031 27.10451 1.000 18.40334 270 PHE A N 1
ATOM 4149 C CA . PHE A 1 270 ? 60.61082 9.52916 26.36728 1.000 15.60586 270 PHE A CA 1
ATOM 4150 C C . PHE A 1 270 ? 60.62489 8.22297 27.14782 1.000 14.61111 270 PHE A C 1
ATOM 4151 O O . PHE A 1 270 ? 59.59118 7.54044 27.24417 1.000 16.10646 270 PHE A O 1
ATOM 4168 N N . ALA A 1 271 ? 61.80179 7.85195 27.69567 1.000 16.20204 271 ALA A N 1
ATOM 4169 C CA . ALA A 1 271 ? 61.91220 6.61882 28.45814 1.000 14.46004 271 ALA A CA 1
ATOM 4170 C C . ALA A 1 271 ? 60.93137 6.62083 29.62151 1.000 14.46424 271 ALA A C 1
ATOM 4171 O O . ALA A 1 271 ? 60.31111 5.58631 29.93195 1.000 15.05508 271 ALA A O 1
ATOM 4178 N N . GLY A 1 272 ? 60.79278 7.76570 30.30004 1.000 16.66316 272 GLY A N 1
ATOM 4179 C CA . GLY A 1 272 ? 59.87454 7.81144 31.41957 1.000 17.03215 272 GLY A CA 1
ATOM 4180 C C . GLY A 1 272 ? 58.43350 7.58409 30.98921 1.000 13.26158 272 GLY A C 1
ATOM 4181 O O . GLY A 1 272 ? 57.67487 6.87188 31.64261 1.000 15.16045 272 GLY A O 1
ATOM 4185 N N . ARG A 1 273 ? 58.02843 8.19888 29.89099 1.000 13.13643 273 ARG A N 1
ATOM 4186 C CA . ARG A 1 273 ? 56.65091 8.01656 29.43490 1.000 15.69436 273 ARG A CA 1
ATOM 4187 C C . ARG A 1 273 ? 56.36234 6.57276 29.03866 1.000 13.41412 273 ARG A C 1
ATOM 4188 O O . ARG A 1 273 ? 55.27739 6.03380 29.33993 1.000 13.51658 273 ARG A O 1
ATOM 4209 N N . LEU A 1 274 ? 57.30597 5.93658 28.34957 1.000 12.49229 274 LEU A N 1
ATOM 4210 C CA . LEU A 1 274 ? 57.12252 4.55780 27.90972 1.000 13.19772 274 LEU A CA 1
ATOM 4211 C C . LEU A 1 274 ? 57.23432 3.57487 29.06496 1.000 18.96768 274 LEU A C 1
ATOM 4212 O O . LEU A 1 274 ? 56.54838 2.56153 29.06661 1.000 11.93613 274 LEU A O 1
ATOM 4228 N N . GLY A 1 275 ? 58.09869 3.83428 30.04360 1.000 14.37827 275 GLY A N 1
ATOM 4229 C CA . GLY A 1 275 ? 58.09402 3.00863 31.25412 1.000 11.70798 275 GLY A CA 1
ATOM 4230 C C . GLY A 1 275 ? 56.76678 3.09672 31.98981 1.000 14.36712 275 GLY A C 1
ATOM 4231 O O . GLY A 1 275 ? 56.25005 2.09123 32.50066 1.000 12.77281 275 GLY A O 1
ATOM 4235 N N . GLN A 1 276 ? 56.20445 4.30206 32.07449 1.000 14.44672 276 GLN A N 1
ATOM 4236 C CA . GLN A 1 276 ? 54.88206 4.47123 32.68983 1.000 14.97075 276 GLN A CA 1
ATOM 4237 C C . GLN A 1 276 ? 53.80911 3.73830 31.89020 1.000 15.82967 276 GLN A C 1
ATOM 4238 O O . GLN A 1 276 ? 52.96756 3.04251 32.46442 1.000 13.03834 276 GLN A O 1
ATOM 4252 N N . PHE A 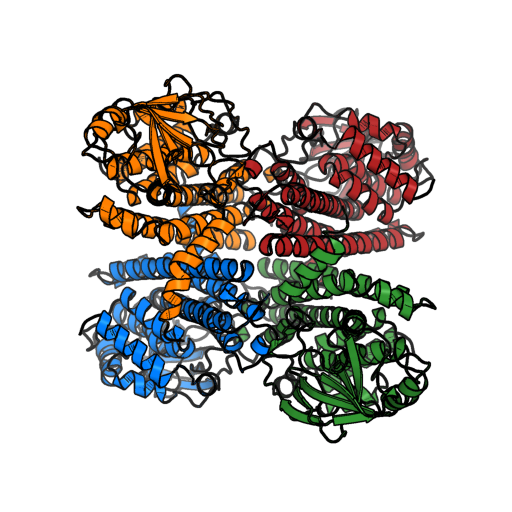1 277 ? 53.83178 3.87092 30.56169 1.000 13.21776 277 PHE A N 1
ATOM 4253 C CA . PHE A 1 277 ? 52.89125 3.12273 29.70607 1.000 10.88001 277 PHE A CA 1
ATOM 4254 C C . PHE A 1 277 ? 52.96103 1.63305 29.97843 1.000 19.91043 277 PHE A C 1
ATOM 4255 O O . PHE A 1 277 ? 51.93145 0.96079 30.08729 1.000 13.98297 277 PHE A O 1
ATOM 4272 N N . GLU A 1 278 ? 54.18269 1.08992 30.04050 1.000 14.43775 278 GLU A N 1
ATOM 4273 C CA . GLU A 1 278 ? 54.35852 -0.34353 30.21612 1.000 13.28105 278 GLU A CA 1
ATOM 4274 C C . GLU A 1 278 ? 53.84134 -0.79315 31.58814 1.000 12.60335 278 GLU A C 1
ATOM 4275 O O . GLU A 1 278 ? 53.24720 -1.87310 31.71323 1.000 13.42716 278 GLU A O 1
ATOM 4287 N N . MET A 1 279 ? 54.06751 0.01787 32.63007 1.000 14.99950 279 MET A N 1
ATOM 4288 C CA . MET A 1 279 ? 53.47198 -0.28065 33.93154 1.000 13.09946 279 MET A CA 1
ATOM 4289 C C . MET A 1 279 ? 51.95241 -0.33514 33.80649 1.000 15.48542 279 MET A C 1
ATOM 4290 O O . MET A 1 279 ? 51.30471 -1.24860 34.31706 1.000 13.46488 279 MET A O 1
ATOM 4304 N N . GLN A 1 280 ? 51.36031 0.64441 33.13677 1.000 14.99326 280 GLN A N 1
ATOM 4305 C CA . GLN A 1 280 ? 49.89716 0.68964 33.03847 1.000 17.63379 280 GLN A CA 1
ATOM 4306 C C . GLN A 1 280 ? 49.34478 -0.48642 32.22521 1.000 18.14744 280 GLN A C 1
ATOM 4307 O O . GLN A 1 280 ? 48.27421 -1.02680 32.54217 1.000 12.53727 280 GLN A O 1
ATOM 4321 N N . ILE A 1 281 ? 50.06288 -0.89921 31.17062 1.000 13.86518 281 ILE A N 1
ATOM 4322 C CA . ILE A 1 281 ? 49.64087 -2.04008 30.37663 1.000 14.86648 281 ILE A CA 1
ATOM 4323 C C . ILE A 1 281 ? 49.69594 -3.31238 31.20059 1.000 16.43832 281 ILE A C 1
ATOM 4324 O O . ILE A 1 281 ? 48.82013 -4.18514 31.08941 1.000 13.01912 281 ILE A O 1
ATOM 4340 N N . ASP A 1 282 ? 50.74585 -3.46783 32.01558 1.000 11.44009 282 ASP A N 1
ATOM 4341 C CA . ASP A 1 282 ? 50.86481 -4.65348 32.85318 1.000 14.20540 282 ASP A CA 1
ATOM 4342 C C . ASP A 1 282 ? 49.71676 -4.72726 33.84062 1.000 13.49962 282 ASP A C 1
ATOM 4343 O O . ASP A 1 282 ? 49.12354 -5.79608 34.03455 1.000 13.01876 282 ASP A O 1
ATOM 4352 N N . VAL A 1 283 ? 49.36951 -3.59689 34.45250 1.000 12.92936 283 VAL A N 1
ATOM 4353 C CA . VAL A 1 283 ? 48.29444 -3.58992 35.44957 1.000 13.68207 283 VAL A CA 1
ATOM 4354 C C . VAL A 1 283 ? 46.95087 -3.87329 34.76017 1.000 12.90055 283 VAL A C 1
ATOM 4355 O O . VAL A 1 283 ? 46.14771 -4.68030 35.24047 1.000 14.67564 283 VAL A O 1
ATOM 4368 N N . MET A 1 284 ? 46.71616 -3.26278 33.58636 1.000 13.01006 284 MET A N 1
ATOM 4369 C CA . MET A 1 284 ? 45.48750 -3.53292 32.85517 1.000 19.61032 284 MET A CA 1
ATOM 4370 C C . MET A 1 284 ? 45.35725 -5.00434 32.51259 1.000 15.58577 284 MET A C 1
ATOM 4371 O O . MET A 1 284 ? 44.26523 -5.58634 32.66667 1.000 15.85716 284 MET A O 1
ATOM 4385 N N . ALA A 1 285 ? 46.46152 -5.61176 32.04380 1.000 15.12430 285 ALA A N 1
ATOM 4386 C CA . ALA A 1 285 ? 46.45036 -7.01259 31.67090 1.000 15.57032 285 ALA A CA 1
ATOM 4387 C C . ALA A 1 285 ? 46.12878 -7.88934 32.86159 1.000 15.34180 285 ALA A C 1
ATOM 4388 O O . ALA A 1 285 ? 45.35102 -8.84859 32.75423 1.000 15.44348 285 ALA A O 1
ATOM 4395 N N . ASN A 1 286 ? 46.73210 -7.60874 34.00015 1.000 13.12693 286 ASN A N 1
ATOM 4396 C CA . ASN A 1 286 ? 46.44853 -8.44041 35.17005 1.000 12.92765 286 ASN A CA 1
ATOM 4397 C C . ASN A 1 286 ? 45.03046 -8.25145 35.68018 1.000 15.47775 286 ASN A C 1
ATOM 4398 O O . ASN A 1 286 ? 44.43580 -9.20573 36.18600 1.000 16.99433 286 ASN A O 1
ATOM 4409 N N . GLN A 1 287 ? 44.47140 -7.05388 35.52768 1.000 12.84394 287 GLN A N 1
ATOM 4410 C CA . GLN A 1 287 ? 43.08417 -6.82761 35.92254 1.000 13.71216 287 GLN A CA 1
ATOM 4411 C C . GLN A 1 287 ? 42.12207 -7.58216 35.01520 1.000 16.43382 287 GLN A C 1
ATOM 4412 O O . GLN A 1 287 ? 41.16982 -8.20588 35.49679 1.000 15.86677 287 GLN A O 1
ATOM 4426 N N . CYS A 1 288 ? 42.35670 -7.53463 33.70531 1.000 13.57670 288 CYS A N 1
ATOM 4427 C CA . CYS A 1 288 ? 41.49817 -8.23484 32.75170 1.000 13.96888 288 CYS A CA 1
ATOM 4428 C C . CYS A 1 288 ? 41.53152 -9.71780 32.98414 1.000 15.61989 288 CYS A C 1
ATOM 4429 O O . CYS A 1 288 ? 40.48430 -10.37289 32.93841 1.000 15.76157 288 CYS A O 1
ATOM 4437 N N . LEU A 1 289 ? 42.73551 -10.27287 33.19737 1.000 15.13958 289 LEU A N 1
ATOM 4438 C CA . LEU A 1 289 ? 42.87606 -11.70904 33.42331 1.000 14.67508 289 LEU A CA 1
ATOM 4439 C C . LEU A 1 289 ? 42.23085 -12.13455 34.74238 1.000 14.55946 289 LEU A C 1
ATOM 4440 O O . LEU A 1 289 ? 41.57316 -13.17861 34.80866 1.000 17.20422 289 LEU A O 1
ATOM 4456 N N . ALA A 1 290 ? 42.34001 -11.31010 35.78484 1.000 14.73455 290 ALA A N 1
ATOM 4457 C CA . ALA A 1 290 ? 41.68137 -11.64506 37.04893 1.000 17.25676 290 ALA A CA 1
ATOM 4458 C C . ALA A 1 290 ? 40.16216 -11.69080 36.88845 1.000 15.54168 290 ALA A C 1
ATOM 4459 O O . ALA A 1 290 ? 39.50810 -12.62248 37.35189 1.000 16.02848 290 ALA A O 1
ATOM 4466 N N . ALA A 1 291 ? 39.60033 -10.69407 36.21790 1.000 15.44368 291 ALA A N 1
ATOM 4467 C CA . ALA A 1 291 ? 38.16338 -10.64305 35.99669 1.000 11.39412 291 ALA A CA 1
ATOM 4468 C C . ALA A 1 291 ? 37.69976 -11.82183 35.16461 1.000 12.89534 291 ALA A C 1
ATOM 4469 O O . ALA A 1 291 ? 36.70570 -12.48517 35.50039 1.000 13.27686 291 ALA A O 1
ATOM 4476 N N . ALA A 1 292 ? 38.44509 -12.12669 34.10192 1.000 13.95024 292 ALA A N 1
ATOM 4477 C CA . ALA A 1 292 ? 38.08289 -13.23529 33.24296 1.000 13.74012 292 ALA A CA 1
ATOM 4478 C C . ALA A 1 292 ? 38.18668 -14.56862 33.96882 1.000 13.98534 292 ALA A C 1
ATOM 4479 O O . ALA A 1 292 ? 37.39143 -15.46305 33.70989 1.000 13.92117 292 ALA A O 1
ATOM 4486 N N . ARG A 1 293 ? 39.18837 -14.74540 34.82148 1.000 16.68995 293 ARG A N 1
ATOM 4487 C CA . ARG A 1 293 ? 39.31206 -16.00350 35.54001 1.000 19.15092 293 ARG A CA 1
ATOM 4488 C C . ARG A 1 293 ? 38.15541 -16.17598 36.51526 1.000 18.31609 293 ARG A C 1
ATOM 4489 O O . ARG A 1 293 ? 37.67293 -17.29211 36.72157 1.000 18.86506 293 ARG A O 1
ATOM 4510 N N . ALA A 1 294 ? 37.73416 -15.08815 37.15405 1.000 17.50266 294 ALA A N 1
ATOM 4511 C CA . ALA A 1 294 ? 36.61080 -15.16154 38.07552 1.000 16.99724 294 ALA A CA 1
ATOM 4512 C C . ALA A 1 294 ? 35.33105 -15.48165 37.32001 1.000 15.46955 294 ALA A C 1
ATOM 4513 O O . ALA A 1 294 ? 34.51271 -16.29285 37.77990 1.000 18.72379 294 ALA A O 1
ATOM 4520 N N . TYR A 1 295 ? 35.15638 -14.85189 36.14490 1.000 16.54437 295 TYR A N 1
ATOM 4521 C CA . TYR A 1 295 ? 34.00862 -15.13003 35.29168 1.000 13.83206 295 TYR A CA 1
ATOM 4522 C C . TYR A 1 295 ? 33.99085 -16.59807 34.91227 1.000 14.53042 295 TYR A C 1
ATOM 4523 O O . TYR A 1 295 ? 32.96363 -17.27135 35.05251 1.000 15.83464 295 TYR A O 1
ATOM 4541 N N . ASP A 1 296 ? 35.14273 -17.11287 34.42637 1.000 14.96130 296 ASP A N 1
ATOM 4542 C CA . ASP A 1 296 ? 35.21547 -18.50868 34.00226 1.000 16.49653 296 ASP A CA 1
ATOM 4543 C C . ASP A 1 296 ? 34.93700 -19.46718 35.15960 1.000 19.34665 296 ASP A C 1
ATOM 4544 O O . ASP A 1 296 ? 34.29191 -20.51152 34.97723 1.000 20.96461 296 ASP A O 1
ATOM 4553 N N . ALA A 1 297 ? 35.44312 -19.15717 36.35811 1.000 18.81054 297 ALA A N 1
ATOM 4554 C CA . ALA A 1 297 ? 35.20196 -20.06996 37.49590 1.000 18.68020 297 ALA A CA 1
ATOM 4555 C C . ALA A 1 297 ? 33.70543 -20.15651 37.83501 1.000 19.26925 297 ALA A C 1
ATOM 4556 O O . ALA A 1 297 ? 33.17098 -21.23321 38.13991 1.000 20.37077 297 ALA A O 1
ATOM 4563 N N . THR A 1 298 ? 33.01060 -19.03634 37.78120 1.000 19.23962 298 THR A N 1
ATOM 4564 C CA . THR A 1 298 ? 31.56872 -19.06691 38.01628 1.000 22.82161 298 THR A CA 1
ATOM 4565 C C . THR A 1 298 ? 30.84441 -19.80255 36.89995 1.000 23.84155 298 THR A C 1
ATOM 4566 O O . THR A 1 298 ? 29.97786 -20.63672 37.17050 1.000 25.75060 298 THR A O 1
ATOM 4577 N N . ALA A 1 299 ? 31.20981 -19.53757 35.63973 1.000 21.68315 299 ALA A N 1
ATOM 4578 C CA . ALA A 1 299 ? 30.51418 -20.17360 34.51807 1.000 21.47184 299 ALA A CA 1
ATOM 4579 C C . ALA A 1 299 ? 30.70169 -21.68672 34.51240 1.000 27.39763 299 ALA A C 1
ATOM 4580 O O . ALA A 1 299 ? 29.85954 -22.41794 33.96635 1.000 28.49841 299 ALA A O 1
ATOM 4587 N N . ALA A 1 300 ? 31.79480 -22.17860 35.10512 1.000 25.68305 300 ALA A N 1
ATOM 4588 C CA . ALA A 1 300 ? 32.03588 -23.60862 35.18437 1.000 23.10321 300 ALA A CA 1
ATOM 4589 C C . ALA A 1 300 ? 31.14152 -24.30688 36.19070 1.000 27.10328 300 ALA A C 1
ATOM 4590 O O . ALA A 1 300 ? 31.11377 -25.53951 36.22714 1.000 37.43293 300 ALA A O 1
ATOM 4597 N N . ARG A 1 301 ? 30.43004 -23.58707 36.97714 1.000 31.91443 301 ARG A N 1
ATOM 4598 C CA . ARG A 1 301 ? 29.62663 -24.27562 37.98400 1.000 34.97946 301 ARG A CA 1
ATOM 4599 C C . ARG A 1 301 ? 28.35227 -24.83574 37.34875 1.000 37.46105 301 ARG A C 1
ATOM 4600 O O . ARG A 1 301 ? 27.80325 -24.23679 36.41173 1.000 34.28088 301 ARG A O 1
ATOM 4621 N N . PRO A 1 302 ? 27.88937 -26.00450 37.80217 1.000 42.63935 302 PRO A N 1
ATOM 4622 C CA . PRO A 1 302 ? 26.69736 -26.60113 37.17887 1.000 41.92017 302 PRO A CA 1
ATOM 4623 C C . PRO A 1 302 ? 25.43505 -25.77698 37.38842 1.000 50.65869 302 PRO A C 1
ATOM 4624 O O . PRO A 1 302 ? 24.48867 -25.90703 36.59931 1.000 47.30017 302 PRO A O 1
ATOM 4635 N N . ASP A 1 303 ? 25.39589 -24.94029 38.42733 1.000 38.91571 303 ASP A N 1
ATOM 4636 C CA . ASP A 1 303 ? 24.25258 -24.09325 38.73064 1.000 37.18529 303 ASP A CA 1
ATOM 4637 C C . ASP A 1 303 ? 24.52575 -22.63529 38.38260 1.000 28.18103 303 ASP A C 1
ATOM 4638 O O . ASP A 1 303 ? 23.99909 -21.73371 39.03387 1.000 29.08424 303 ASP A O 1
ATOM 4647 N N . ALA A 1 304 ? 25.34955 -22.40209 37.35638 1.000 23.94482 304 ALA A N 1
ATOM 4648 C CA . ALA A 1 304 ? 25.84402 -21.06829 37.06902 1.000 21.13179 304 ALA A CA 1
ATOM 4649 C C . ALA A 1 304 ? 24.71019 -20.06668 36.87818 1.000 22.15050 304 ALA A C 1
ATOM 4650 O O . ALA A 1 304 ? 24.78922 -18.93631 37.37135 1.000 21.82821 304 ALA A O 1
ATOM 4657 N N . ALA A 1 305 ? 23.67799 -20.43408 36.12560 1.000 22.00363 305 ALA A N 1
ATOM 4658 C CA . ALA A 1 305 ? 22.57592 -19.49809 35.88256 1.000 18.38574 305 ALA A CA 1
ATOM 4659 C C . ALA A 1 305 ? 21.94628 -19.02974 37.19280 1.000 20.33947 305 ALA A C 1
ATOM 4660 O O . ALA A 1 305 ? 21.67580 -17.84412 37.38901 1.000 20.51510 305 ALA A O 1
ATOM 4667 N N . ARG A 1 306 ? 21.69951 -19.95443 38.10118 1.000 21.29060 306 ARG A N 1
ATOM 4668 C CA . ARG A 1 306 ? 21.14123 -19.59755 39.40408 1.000 22.58244 306 ARG A CA 1
ATOM 4669 C C . ARG A 1 306 ? 22.10877 -18.74080 40.20754 1.000 25.94291 306 ARG A C 1
ATOM 4670 O O . ARG A 1 306 ? 21.71367 -17.71626 40.78064 1.000 21.59177 306 ARG A O 1
ATOM 4691 N N . VAL A 1 307 ? 23.38173 -19.13606 40.24565 1.000 19.65448 307 VAL A N 1
ATOM 4692 C CA . VAL A 1 307 ? 24.39114 -18.36153 40.96199 1.000 19.36142 307 VAL A CA 1
ATOM 4693 C C . VAL A 1 307 ? 24.45688 -16.94435 40.42842 1.000 24.76992 307 VAL A C 1
ATOM 4694 O O . VAL A 1 307 ? 24.59131 -15.98246 41.19010 1.000 20.25049 307 VAL A O 1
ATOM 4707 N N . LEU A 1 308 ? 24.37813 -16.79023 39.10996 1.000 21.33110 308 LEU A N 1
ATOM 4708 C CA . LEU A 1 308 ? 24.53111 -15.46652 38.51596 1.000 17.51854 308 LEU A CA 1
ATOM 4709 C C . LEU A 1 308 ? 23.31277 -14.58501 38.75892 1.000 15.70270 308 LEU A C 1
ATOM 4710 O O . LEU A 1 308 ? 23.45610 -13.35889 38.86956 1.000 20.51605 308 LEU A O 1
ATOM 4726 N N . LEU A 1 309 ? 22.11526 -15.16401 38.84254 1.000 18.78666 309 LEU A N 1
ATOM 4727 C CA . LEU A 1 309 ? 20.97918 -14.35547 39.25467 1.000 18.04078 309 LEU A CA 1
ATOM 4728 C C . LEU A 1 309 ? 21.20554 -13.74878 40.63190 1.000 20.41915 309 LEU A C 1
ATOM 4729 O O . LEU A 1 309 ? 20.87207 -12.58541 40.85860 1.000 22.05738 309 LEU A O 1
ATOM 4745 N N . ARG A 1 310 ? 21.82143 -14.50252 41.55269 1.000 21.96311 310 ARG A N 1
ATOM 4746 C CA . ARG A 1 310 ? 22.11526 -13.94902 42.87616 1.000 18.73872 310 ARG A CA 1
ATOM 4747 C C . ARG A 1 310 ? 23.23614 -12.92817 42.82676 1.000 24.08384 310 ARG A C 1
ATOM 4748 O O . ARG A 1 310 ? 23.19748 -11.92565 43.54376 1.000 22.83224 310 ARG A O 1
ATOM 4769 N N . GLN A 1 311 ? 24.27440 -13.19615 42.02562 1.000 20.04307 311 GLN A N 1
ATOM 4770 C CA . GLN A 1 311 ? 25.44646 -12.34634 41.97270 1.000 20.37973 311 GLN A CA 1
ATOM 4771 C C . GLN A 1 311 ? 25.20620 -11.07704 41.17248 1.000 20.52095 311 GLN A C 1
ATOM 4772 O O . GLN A 1 311 ? 25.65279 -9.99375 41.58052 1.000 20.69938 311 GLN A O 1
ATOM 4786 N N . GLY A 1 312 ? 24.53377 -11.19271 40.02594 1.000 18.21285 312 GLY A N 1
ATOM 4787 C CA . GLY A 1 312 ? 24.37454 -10.03937 39.14679 1.000 18.09798 312 GLY A CA 1
ATOM 4788 C C . GLY A 1 312 ? 25.70529 -9.56153 38.59251 1.000 22.27281 312 GLY A C 1
ATOM 4789 O O . GLY A 1 312 ? 26.58439 -10.34377 38.22856 1.000 18.87686 312 GLY A O 1
ATOM 4793 N N . ALA A 1 313 ? 25.85127 -8.25014 38.52793 1.000 18.58239 313 ALA A N 1
ATOM 4794 C CA . ALA A 1 313 ? 27.08637 -7.64496 38.03733 1.000 20.40260 313 ALA A CA 1
ATOM 4795 C C . ALA A 1 313 ? 28.28530 -8.10353 38.86093 1.000 18.07566 313 ALA A C 1
ATOM 4796 O O . ALA A 1 313 ? 28.24825 -8.12081 40.09471 1.000 15.27909 313 ALA A O 1
ATOM 4803 N N . GLN A 1 314 ? 29.33809 -8.49336 38.15649 1.000 16.04365 314 GLN A N 1
ATOM 4804 C CA . GLN A 1 314 ? 30.58377 -8.96290 38.73198 1.000 16.12572 314 GLN A CA 1
ATOM 4805 C C . GLN A 1 314 ? 31.47624 -7.76028 39.02975 1.000 12.54055 314 GLN A C 1
ATOM 4806 O O . GLN A 1 314 ? 31.77410 -6.96709 38.11561 1.000 15.45321 314 GLN A O 1
ATOM 4820 N N . LYS A 1 315 ? 31.88202 -7.61686 40.30078 1.000 16.45683 315 LYS A N 1
ATOM 4821 C CA . LYS A 1 315 ? 32.66456 -6.45000 40.68800 1.000 16.16986 315 LYS A CA 1
ATOM 4822 C C . LYS A 1 315 ? 33.85024 -6.22126 39.74391 1.000 13.94277 315 LYS A C 1
ATOM 4823 O O . LYS A 1 315 ? 34.01979 -5.11852 39.20543 1.000 14.69566 315 LYS A O 1
ATOM 4842 N N . SER A 1 316 ? 34.65722 -7.25938 39.50121 1.000 16.06319 316 SER A N 1
ATOM 4843 C CA . SER A 1 316 ? 35.87357 -7.06846 38.70358 1.000 17.46911 316 SER A CA 1
ATOM 4844 C C . SER A 1 316 ? 35.60987 -6.93518 37.21261 1.000 17.39269 316 SER A C 1
ATOM 4845 O O . SER A 1 316 ? 36.48655 -6.43357 36.48379 1.000 14.96908 316 SER A O 1
ATOM 4853 N N . ALA A 1 317 ? 34.41720 -7.30942 36.73131 1.000 14.97313 317 ALA A N 1
ATOM 4854 C CA . ALA A 1 317 ? 34.05793 -6.92449 35.36483 1.000 14.49816 317 ALA A CA 1
ATOM 4855 C C . ALA A 1 317 ? 33.83099 -5.41891 35.26922 1.000 14.53101 317 ALA A C 1
ATOM 4856 O O . ALA A 1 317 ? 34.27982 -4.76699 34.30798 1.000 14.67678 317 ALA A O 1
ATOM 4863 N N . LEU A 1 318 ? 33.15757 -4.83878 36.27485 1.000 12.70104 318 LEU A N 1
ATOM 4864 C CA . LEU A 1 318 ? 32.93047 -3.40036 36.24730 1.000 10.48724 318 LEU A CA 1
ATOM 4865 C C . LEU A 1 318 ? 34.25336 -2.65565 36.39632 1.000 14.28850 318 LEU A C 1
ATOM 4866 O O . LEU A 1 318 ? 34.51477 -1.68674 35.67695 1.000 15.33857 318 LEU A O 1
ATOM 4882 N N . THR A 1 319 ? 35.07082 -3.06196 37.38350 1.000 12.97033 319 THR A N 1
ATOM 4883 C CA . THR A 1 319 ? 36.31692 -2.34505 37.64795 1.000 13.70340 319 THR A CA 1
ATOM 4884 C C . THR A 1 319 ? 37.30577 -2.52123 36.50364 1.000 13.55332 319 THR A C 1
ATOM 4885 O O . THR A 1 319 ? 38.10641 -1.62180 36.24150 1.000 13.07795 319 THR A O 1
ATOM 4896 N N . ALA A 1 320 ? 37.27678 -3.66296 35.81784 1.000 12.32532 320 ALA A N 1
ATOM 4897 C CA . ALA A 1 320 ? 38.16244 -3.82085 34.65797 1.000 15.07437 320 ALA A CA 1
ATOM 4898 C C . ALA A 1 320 ? 37.82000 -2.81136 33.56285 1.000 14.03901 320 ALA A C 1
ATOM 4899 O O . ALA A 1 320 ? 38.70689 -2.11979 33.04559 1.000 14.52310 320 ALA A O 1
ATOM 4906 N N . LYS A 1 321 ? 36.52629 -2.67266 33.22371 1.000 13.82792 321 LYS A N 1
ATOM 4907 C CA . LYS A 1 321 ? 36.17046 -1.72214 32.16648 1.000 13.41212 321 LYS A CA 1
ATOM 4908 C C . LYS A 1 321 ? 36.45569 -0.29311 32.60679 1.000 13.01418 321 LYS A C 1
ATOM 4909 O O . LYS A 1 321 ? 36.97848 0.51128 31.83322 1.000 14.48133 321 LYS A O 1
ATOM 4928 N N . MET A 1 322 ? 36.14166 0.03659 33.85214 1.000 11.58706 322 MET A N 1
ATOM 4929 C CA . MET A 1 322 ? 36.42849 1.37119 34.36699 1.000 12.91837 322 MET A CA 1
ATOM 4930 C C . MET A 1 322 ? 37.92759 1.67062 34.29562 1.000 15.74926 322 MET A C 1
ATOM 4931 O O . MET A 1 322 ? 38.34887 2.70298 33.75555 1.000 14.30403 322 MET A O 1
ATOM 4945 N N . PHE A 1 323 ? 38.75405 0.74991 34.80314 1.000 13.07137 323 PHE A N 1
ATOM 4946 C CA . PHE A 1 323 ? 40.19014 1.02163 34.87737 1.000 14.96169 323 PHE A CA 1
ATOM 4947 C C . PHE A 1 323 ? 40.80754 1.07950 33.48593 1.000 14.56908 323 PHE A C 1
ATOM 4948 O O . PHE A 1 323 ? 41.54495 2.00519 33.14500 1.000 15.10396 323 PHE A O 1
ATOM 4965 N N . CYS A 1 324 ? 40.53786 0.07496 32.66594 1.000 14.29817 324 CYS A N 1
ATOM 4966 C CA . CYS A 1 324 ? 41.17305 0.02116 31.34601 1.000 15.34110 324 CYS A CA 1
ATOM 4967 C C . CYS A 1 324 ? 40.68900 1.14318 30.44432 1.000 14.92955 324 CYS A C 1
ATOM 4968 O O . CYS A 1 324 ? 41.47060 1.71459 29.68153 1.000 15.55100 324 CYS A O 1
ATOM 4976 N N . GLY A 1 325 ? 39.42220 1.49151 30.53450 1.000 15.70660 325 GLY A N 1
ATOM 4977 C CA . GLY A 1 325 ? 38.92176 2.61495 29.74975 1.000 17.01253 325 GLY A CA 1
ATOM 4978 C C . GLY A 1 325 ? 39.58591 3.92210 30.12521 1.000 17.51386 325 GLY A C 1
ATOM 4979 O O . GLY A 1 325 ? 39.93379 4.72936 29.25635 1.000 14.72544 325 GLY A O 1
ATOM 4983 N N . GLN A 1 326 ? 39.78737 4.14759 31.43169 1.000 15.75363 326 GLN A N 1
ATOM 4984 C CA . GLN A 1 326 ? 40.40708 5.39627 31.87281 1.000 13.99265 326 GLN A CA 1
ATOM 4985 C C . GLN A 1 326 ? 41.88053 5.38744 31.50980 1.000 14.39339 326 GLN A C 1
ATOM 4986 O O . GLN A 1 326 ? 42.42593 6.38286 31.02236 1.000 15.18861 326 GLN A O 1
ATOM 5000 N N . THR A 1 327 ? 42.54064 4.25769 31.75659 1.000 14.70140 327 THR A N 1
ATOM 5001 C CA . THR A 1 327 ? 43.99652 4.19322 31.60888 1.000 14.74216 327 THR A CA 1
ATOM 5002 C C . THR A 1 327 ? 44.38992 4.24678 30.13947 1.000 15.86775 327 THR A C 1
ATOM 5003 O O . THR A 1 327 ? 45.30121 4.97102 29.75940 1.000 15.68710 327 THR A O 1
ATOM 5014 N N . ALA A 1 328 ? 43.69084 3.49823 29.28864 1.000 13.92727 328 ALA A N 1
ATOM 5015 C CA . ALA A 1 328 ? 44.02290 3.51919 27.86754 1.000 17.77080 328 ALA A CA 1
ATOM 5016 C C . ALA A 1 328 ? 43.77943 4.89537 27.27244 1.000 17.84794 328 ALA A C 1
ATOM 5017 O O . ALA A 1 328 ? 44.55335 5.35004 26.40727 1.000 16.24499 328 ALA A O 1
ATOM 5024 N N . TRP A 1 329 ? 42.71173 5.57536 27.71912 1.000 16.47505 329 TRP A N 1
ATOM 5025 C CA . TRP A 1 329 ? 42.48168 6.95769 27.30057 1.000 14.07275 329 TRP A CA 1
ATOM 5026 C C . TRP A 1 329 ? 43.61530 7.87469 27.74131 1.000 17.32689 329 TRP A C 1
ATOM 5027 O O . TRP A 1 329 ? 44.06823 8.72811 26.96992 1.000 15.23231 329 TRP A O 1
ATOM 5048 N N . GLN A 1 330 ? 44.10066 7.69676 28.97014 1.000 12.70925 330 GLN A N 1
ATOM 5049 C CA . GLN A 1 330 ? 45.20288 8.53166 29.44915 1.000 13.76592 330 GLN A CA 1
ATOM 5050 C C . GLN A 1 330 ? 46.46695 8.29681 28.63429 1.000 14.72629 330 GLN A C 1
ATOM 5051 O O . GLN A 1 330 ? 47.20259 9.23799 28.34271 1.000 15.33731 330 GLN A O 1
ATOM 5065 N N . ILE A 1 331 ? 46.71000 7.05246 28.24019 1.000 14.65786 331 ILE A N 1
ATOM 5066 C CA . ILE A 1 331 ? 47.86879 6.72616 27.42872 1.000 13.23167 331 ILE A CA 1
ATOM 5067 C C . ILE A 1 331 ? 47.73833 7.39450 26.06644 1.000 16.54394 331 ILE A C 1
ATOM 5068 O O . ILE A 1 331 ? 48.66937 8.03405 25.56951 1.000 15.32628 331 ILE A O 1
ATOM 5084 N N . ALA A 1 332 ? 46.56848 7.28114 25.45997 1.000 14.78560 332 ALA A N 1
ATOM 5085 C CA . ALA A 1 332 ? 46.35465 7.87531 24.14342 1.000 15.42364 332 ALA A CA 1
ATOM 5086 C C . ALA A 1 332 ? 46.48824 9.38753 24.20431 1.000 14.49942 332 ALA A C 1
ATOM 5087 O O . ALA A 1 332 ? 47.05810 10.01361 23.29503 1.000 15.49907 332 ALA A O 1
ATOM 5094 N N . SER A 1 333 ? 45.96415 9.99326 25.27776 1.000 15.60128 333 SER A N 1
ATOM 5095 C CA A SER A 1 333 ? 46.04180 11.44241 25.44000 0.400 15.00565 333 SER A CA 1
ATOM 5096 C CA B SER A 1 333 ? 46.04277 11.44467 25.45601 0.600 11.55701 333 SER A CA 1
ATOM 5097 C C . SER A 1 333 ? 47.48844 11.91294 25.53941 1.000 13.37729 333 SER A C 1
ATOM 5098 O O . SER A 1 333 ? 47.88375 12.88064 24.87440 1.000 18.58623 333 SER A O 1
ATOM 5111 N N . THR A 1 334 ? 48.29544 11.23404 26.35402 1.000 13.40318 334 THR A N 1
ATOM 5112 C CA . THR A 1 334 ? 49.71700 11.55624 26.41049 1.000 13.41318 334 THR A CA 1
ATOM 5113 C C . THR A 1 334 ? 50.37219 11.40053 25.04826 1.000 14.28518 334 THR A C 1
ATOM 5114 O O . THR A 1 334 ? 51.12464 12.27626 24.60099 1.000 15.54152 334 THR A O 1
ATOM 5125 N N . ALA A 1 335 ? 50.10521 10.27827 24.38584 1.000 13.60037 335 ALA A N 1
ATOM 5126 C CA . ALA A 1 335 ? 50.76661 9.97305 23.12306 1.000 13.66439 335 ALA A CA 1
ATOM 5127 C C . ALA A 1 335 ? 50.36284 10.92623 22.01879 1.000 14.28334 335 ALA A C 1
ATOM 5128 O O . ALA A 1 335 ? 51.14560 11.14591 21.10071 1.000 16.25069 335 ALA A O 1
ATOM 5135 N N . SER A 1 336 ? 49.17536 11.52570 22.10997 1.000 14.34826 336 SER A N 1
ATOM 5136 C CA . SER A 1 336 ? 48.69318 12.40144 21.03945 1.000 15.11742 336 SER A CA 1
ATOM 5137 C C . SER A 1 336 ? 49.55739 13.64557 20.90140 1.000 22.04170 336 SER A C 1
ATOM 5138 O O . SER A 1 336 ? 49.45501 14.35490 19.89975 1.000 19.52237 336 SER A O 1
ATOM 5146 N N . GLU A 1 337 ? 50.37832 13.95049 21.90303 1.000 15.75931 337 GLU A N 1
ATOM 5147 C CA . GLU A 1 337 ? 51.30360 15.07877 21.84657 1.000 14.77690 337 GLU A CA 1
ATOM 5148 C C . GLU A 1 337 ? 52.75632 14.66740 21.64099 1.000 16.66229 337 GLU A C 1
ATOM 5149 O O . GLU A 1 337 ? 53.63047 15.53683 21.67261 1.000 19.15525 337 GLU A O 1
ATOM 5161 N N . MET A 1 338 ? 53.05238 13.37060 21.51264 1.000 17.01987 338 MET A N 1
ATOM 5162 C CA . MET A 1 338 ? 54.42746 12.87602 21.51526 1.000 16.23603 338 MET A CA 1
ATOM 5163 C C . MET A 1 338 ? 55.04905 12.81820 20.12784 1.000 16.16755 338 MET A C 1
ATOM 5164 O O . MET A 1 338 ? 56.23397 12.49531 20.02618 1.000 17.51012 338 MET A O 1
ATOM 5178 N N . PHE A 1 339 ? 54.27582 13.13513 19.07271 1.000 18.11654 339 PHE A N 1
ATOM 5179 C CA . PHE A 1 339 ? 54.74141 13.03840 17.68998 1.000 18.75521 339 PHE A CA 1
ATOM 5180 C C . PHE A 1 339 ? 54.85007 14.40185 17.01560 1.000 19.21889 339 PHE A C 1
ATOM 5181 O O . PHE A 1 339 ? 54.96229 14.47179 15.78233 1.000 20.60439 339 PHE A O 1
ATOM 5198 N N . GLY A 1 340 ? 54.83935 15.48455 17.78556 1.000 16.15988 340 GLY A N 1
ATOM 5199 C CA . GLY A 1 340 ? 54.85511 16.80628 17.18994 1.000 17.18016 340 GLY A CA 1
ATOM 5200 C C . GLY A 1 340 ? 53.74812 17.00321 16.16322 1.000 18.21101 340 GLY A C 1
ATOM 5201 O O . GLY A 1 340 ? 52.66483 16.43187 16.23933 1.000 15.17857 340 GLY A O 1
ATOM 5205 N N . GLY A 1 341 ? 54.05385 17.81579 15.14661 1.000 17.90089 341 GLY A N 1
ATOM 5206 C CA . GLY A 1 341 ? 53.04361 18.20281 14.17986 1.000 16.93502 341 GLY A CA 1
ATOM 5207 C C . GLY A 1 341 ? 52.53339 17.04960 13.33628 1.000 15.45118 341 GLY A C 1
ATOM 5208 O O . GLY A 1 341 ? 51.34247 17.00197 13.00314 1.000 15.84862 341 GLY A O 1
ATOM 5212 N N . ILE A 1 342 ? 53.40784 16.09665 12.98784 1.000 20.64918 342 ILE A N 1
ATOM 5213 C CA . ILE A 1 342 ? 52.96459 14.97678 12.14998 1.000 22.55324 342 ILE A CA 1
ATOM 5214 C C . ILE A 1 342 ? 51.91458 14.15194 12.88764 1.000 17.60555 342 ILE A C 1
ATOM 5215 O O . ILE A 1 342 ? 51.02935 13.55259 12.26339 1.000 18.23716 342 ILE A O 1
ATOM 5231 N N . GLY A 1 343 ? 51.97674 14.12682 14.22673 1.000 16.05738 343 GLY A N 1
ATOM 5232 C CA . GLY A 1 343 ? 50.94606 13.47518 15.01662 1.000 14.98719 343 GLY A CA 1
ATOM 5233 C C . GLY A 1 343 ? 49.56732 14.12158 14.89502 1.000 16.89141 343 GLY A C 1
ATOM 5234 O O . GLY A 1 343 ? 48.55290 13.51099 15.26923 1.000 17.19676 343 GLY A O 1
ATOM 5238 N N . TYR A 1 344 ? 49.51792 15.35442 14.41540 1.000 15.86481 344 TYR A N 1
ATOM 5239 C CA . TYR A 1 344 ? 48.27485 16.05774 14.15174 1.000 18.45521 344 TYR A CA 1
ATOM 5240 C C . TYR A 1 344 ? 47.78015 15.82936 12.71562 1.000 18.26751 344 TYR A C 1
ATOM 5241 O O . TYR A 1 344 ? 46.89107 16.54634 12.26623 1.000 16.61763 344 TYR A O 1
ATOM 5259 N N . THR A 1 345 ? 48.30997 14.82134 12.02412 1.000 18.88722 345 THR A N 1
ATOM 5260 C CA . THR A 1 345 ? 47.85332 14.46024 10.69504 1.000 20.06560 345 THR A CA 1
ATOM 5261 C C . THR A 1 345 ? 47.50447 12.97769 10.62909 1.000 20.03278 345 THR A C 1
ATOM 5262 O O . THR A 1 345 ? 47.87334 12.17145 11.49045 1.000 18.94500 345 THR A O 1
ATOM 5273 N N . HIS A 1 346 ? 46.81808 12.61093 9.54814 1.000 20.30605 346 HIS A N 1
ATOM 5274 C CA . HIS A 1 346 ? 46.48558 11.21065 9.30244 1.000 24.09020 346 HIS A CA 1
ATOM 5275 C C . HIS A 1 346 ? 47.67626 10.41284 8.79181 1.000 22.82976 346 HIS A C 1
ATOM 5276 O O . HIS A 1 346 ? 47.52740 9.21035 8.55170 1.000 29.62386 346 HIS A O 1
ATOM 5290 N N . ASP A 1 347 ? 48.85099 11.04017 8.61847 1.000 24.61710 347 ASP A N 1
ATOM 5291 C CA . ASP A 1 347 ? 50.06673 10.25996 8.35622 1.000 25.60432 347 ASP A CA 1
ATOM 5292 C C . ASP A 1 347 ? 50.47166 9.40551 9.55413 1.000 24.78906 347 ASP A C 1
ATOM 5293 O O . ASP A 1 347 ? 51.26402 8.48224 9.40275 1.000 28.33244 347 ASP A O 1
ATOM 5302 N N . MET A 1 348 ? 49.98544 9.72311 10.74422 1.000 20.71144 348 MET A N 1
ATOM 5303 C CA . MET A 1 348 ? 50.22074 8.90746 11.94058 1.000 19.46328 348 MET A CA 1
ATOM 5304 C C . MET A 1 348 ? 48.87731 8.36204 12.41884 1.000 19.92186 348 MET A C 1
ATOM 5305 O O . MET A 1 348 ? 47.83982 8.98916 12.23638 1.000 21.52055 348 MET A O 1
ATOM 5319 N N . VAL A 1 349 ? 48.90538 7.20036 13.06022 1.000 17.90188 349 VAL A N 1
ATOM 5320 C CA . VAL A 1 349 ? 47.68155 6.52338 13.45255 1.000 18.07115 349 VAL A CA 1
ATOM 5321 C C . VAL A 1 349 ? 47.17280 6.97985 14.80726 1.000 15.95431 349 VAL A C 1
ATOM 5322 O O . VAL A 1 349 ? 46.03656 6.63942 15.16920 1.000 17.95010 349 VAL A O 1
ATOM 5335 N N . ILE A 1 350 ? 47.92839 7.81683 15.53883 1.000 14.69032 350 ILE A N 1
ATOM 5336 C CA . ILE A 1 350 ? 47.52412 8.10546 16.91089 1.000 13.88574 350 ILE A CA 1
ATOM 5337 C C . ILE A 1 350 ? 46.16437 8.78719 16.95987 1.000 15.68742 350 ILE A C 1
ATOM 5338 O O . ILE A 1 350 ? 45.36801 8.54746 17.87201 1.000 17.86509 350 ILE A O 1
ATOM 5354 N N . GLY A 1 351 ? 45.87571 9.66095 16.00866 1.000 16.81833 351 GLY A N 1
ATOM 5355 C CA . GLY A 1 351 ? 44.56639 10.31367 16.01625 1.000 18.90079 351 GLY A CA 1
ATOM 5356 C C . GLY A 1 351 ? 43.40657 9.32230 15.96994 1.000 24.61217 351 GLY A C 1
ATOM 5357 O O . GLY A 1 351 ? 42.43082 9.44143 16.71039 1.000 19.09724 351 GLY A O 1
ATOM 5361 N N . LYS A 1 352 ? 43.52185 8.31250 15.12988 1.000 15.50000 352 LYS A N 1
ATOM 5362 C CA . LYS A 1 352 ? 42.51406 7.26037 15.05287 1.000 18.42733 352 LYS A CA 1
ATOM 5363 C C . LYS A 1 352 ? 42.46304 6.44149 16.34744 1.000 19.67988 352 LYS A C 1
ATOM 5364 O O . LYS A 1 352 ? 41.38089 6.12109 16.85170 1.000 17.06336 352 LYS A O 1
ATOM 5383 N N . LEU A 1 353 ? 43.61900 6.07701 16.89401 1.000 17.11425 353 LEU A N 1
ATOM 5384 C CA . LEU A 1 353 ? 43.63113 5.25619 18.10650 1.000 14.17695 353 LEU A CA 1
ATOM 5385 C C . LEU A 1 353 ? 43.00972 5.99311 19.27975 1.000 13.08649 353 LEU A C 1
ATOM 5386 O O . LEU A 1 353 ? 42.34851 5.37592 20.12132 1.000 18.98364 353 LEU A O 1
ATOM 5402 N N . LEU A 1 354 ? 43.19359 7.31174 19.33087 1.000 13.92608 354 LEU A N 1
ATOM 5403 C CA . LEU A 1 354 ? 42.55188 8.12599 20.35655 1.000 14.54904 354 LEU A CA 1
ATOM 5404 C C . LEU A 1 354 ? 41.02539 8.08349 20.22235 1.000 20.71251 354 LEU A C 1
ATOM 5405 O O . LEU A 1 354 ? 40.29857 7.91405 21.20868 1.000 21.30325 354 LEU A O 1
ATOM 5421 N N . ARG A 1 355 ? 40.52331 8.22117 19.00578 1.000 19.39208 355 ARG A N 1
ATOM 5422 C CA . ARG A 1 355 ? 39.07863 8.16587 18.80092 1.000 17.14150 355 ARG A CA 1
ATOM 5423 C C . ARG A 1 355 ? 38.54853 6.76972 19.08953 1.000 19.18120 355 ARG A C 1
ATOM 5424 O O . ARG A 1 355 ? 37.48409 6.60881 19.68550 1.000 17.97228 355 ARG A O 1
ATOM 5445 N N . ASP A 1 356 ? 39.27623 5.74657 18.65545 1.000 15.79302 356 ASP A N 1
ATOM 5446 C CA . ASP A 1 356 ? 38.89170 4.36957 18.92251 1.000 16.38801 356 ASP A CA 1
ATOM 5447 C C . ASP A 1 356 ? 38.85069 4.07962 20.42748 1.000 20.24298 356 ASP A C 1
ATOM 5448 O O . ASP A 1 356 ? 37.86031 3.55242 20.93822 1.000 17.39312 356 ASP A O 1
ATOM 5457 N N . VAL A 1 357 ? 39.91331 4.43183 21.15577 1.000 16.85929 357 VAL A N 1
ATOM 5458 C CA . VAL A 1 357 ? 39.98807 4.04888 22.55472 1.000 14.18229 357 VAL A CA 1
ATOM 5459 C C . VAL A 1 357 ? 38.99672 4.81211 23.40593 1.000 15.04077 357 VAL A C 1
ATOM 5460 O O . VAL A 1 357 ? 38.62850 4.32506 24.49700 1.000 15.96767 357 VAL A O 1
ATOM 5473 N N . ARG A 1 358 ? 38.51238 5.97223 22.92413 1.000 16.77763 358 ARG A N 1
ATOM 5474 C CA . ARG A 1 358 ? 37.53516 6.75935 23.67025 1.000 16.39964 358 ARG A CA 1
ATOM 5475 C C . ARG A 1 358 ? 36.25460 5.97894 23.95990 1.000 14.98857 358 ARG A C 1
ATOM 5476 O O . ARG A 1 358 ? 35.57543 6.28458 24.93363 1.000 15.48544 358 ARG A O 1
ATOM 5497 N N . HIS A 1 359 ? 35.93397 4.96289 23.15553 1.000 14.49470 359 HIS A N 1
ATOM 5498 C CA . HIS A 1 359 ? 34.69874 4.22627 23.34995 1.000 13.78493 359 HIS A CA 1
ATOM 5499 C C . HIS A 1 359 ? 34.65110 3.50337 24.68092 1.000 13.90186 359 HIS A C 1
ATOM 5500 O O . HIS A 1 359 ? 33.55156 3.30669 25.23655 1.000 14.75926 359 HIS A O 1
ATOM 5514 N N . ALA A 1 360 ? 35.80388 3.09613 25.21066 1.000 13.19171 360 ALA A N 1
ATOM 5515 C CA . ALA A 1 360 ? 35.79576 2.12579 26.30105 1.000 14.06968 360 ALA A CA 1
ATOM 5516 C C . ALA A 1 360 ? 35.20594 2.68592 27.59365 1.000 15.23038 360 ALA A C 1
ATOM 5517 O O . ALA A 1 360 ? 34.53330 1.95116 28.32099 1.000 20.89947 360 ALA A O 1
ATOM 5524 N N . SER A 1 361 ? 35.39404 3.97224 27.87075 1.000 13.86281 361 SER A N 1
ATOM 5525 C CA . SER A 1 361 ? 34.82076 4.58707 29.05424 1.000 14.57500 361 SER A CA 1
ATOM 5526 C C . SER A 1 361 ? 33.36219 5.02251 28.86315 1.000 17.26996 361 SER A C 1
ATOM 5527 O O . SER A 1 361 ? 32.73078 5.44953 29.83011 1.000 19.13890 361 SER A O 1
ATOM 5535 N N . ILE A 1 362 ? 32.83343 4.99417 27.64520 1.000 13.17792 362 ILE A N 1
ATOM 5536 C CA . ILE A 1 362 ? 31.49639 5.48972 27.35224 1.000 13.24380 362 ILE A CA 1
ATOM 5537 C C . ILE A 1 362 ? 30.49018 4.35957 27.26238 1.000 13.83541 362 ILE A C 1
ATOM 5538 O O . ILE A 1 362 ? 29.37561 4.46032 27.79338 1.000 15.39614 362 ILE A O 1
ATOM 5554 N N . ILE A 1 363 ? 30.85962 3.28618 26.53657 1.000 13.89109 363 ILE A N 1
ATOM 5555 C CA . ILE A 1 363 ? 29.91429 2.25583 26.12417 1.000 13.71484 363 ILE A CA 1
ATOM 5556 C C . ILE A 1 363 ? 29.71512 1.23395 27.22797 1.000 18.27018 363 ILE A C 1
ATOM 5557 O O . ILE A 1 363 ? 30.63949 0.94994 27.99197 1.000 19.59116 363 ILE A O 1
ATOM 5573 N N . GLU A 1 364 ? 28.48326 0.69397 27.29920 1.000 14.20841 364 GLU A N 1
ATOM 5574 C CA . GLU A 1 364 ? 28.10559 -0.26875 28.34459 1.000 15.04705 364 GLU A CA 1
ATOM 5575 C C . GLU A 1 364 ? 28.29584 0.34947 29.73166 1.000 18.04928 364 GLU A C 1
ATOM 5576 O O . GLU A 1 364 ? 28.71866 -0.30668 30.69286 1.000 16.27335 364 GLU A O 1
ATOM 5588 N N . GLY A 1 365 ? 27.90009 1.60802 29.83312 1.000 17.97361 365 GLY A N 1
ATOM 5589 C CA . GLY A 1 365 ? 27.88203 2.29383 31.09900 1.000 17.54094 365 GLY A CA 1
ATOM 5590 C C . GLY A 1 365 ? 29.09035 3.19197 31.23591 1.000 16.24152 365 GLY A C 1
ATOM 5591 O O . GLY A 1 365 ? 30.24369 2.73165 31.26309 1.000 16.96140 365 GLY A O 1
ATOM 5595 N N . GLY A 1 366 ? 28.83719 4.49330 31.32095 1.000 15.35145 366 GLY A N 1
ATOM 5596 C CA . GLY A 1 366 ? 29.90394 5.42338 31.56727 1.000 14.95233 366 GLY A CA 1
ATOM 5597 C C . GLY A 1 366 ? 30.38587 5.33963 33.00983 1.000 15.59479 366 GLY A C 1
ATOM 5598 O O . GLY A 1 366 ? 29.84685 4.63451 33.85920 1.000 19.16443 366 GLY A O 1
ATOM 5602 N N . ASP A 1 367 ? 31.41259 6.11383 33.29938 1.000 17.34482 367 ASP A N 1
ATOM 5603 C CA . ASP A 1 367 ? 32.03851 5.96488 34.60423 1.000 19.72747 367 ASP A CA 1
ATOM 5604 C C . ASP A 1 367 ? 31.26113 6.62296 35.71581 1.000 17.01348 367 ASP A C 1
ATOM 5605 O O . ASP A 1 367 ? 31.43167 6.23226 36.86950 1.000 18.12255 367 ASP A O 1
ATOM 5614 N N . ASP A 1 368 ? 30.35860 7.55504 35.41350 1.000 15.65601 368 ASP A N 1
ATOM 5615 C CA . ASP A 1 368 ? 29.46391 8.04580 36.47591 1.000 16.26587 368 ASP A CA 1
ATOM 5616 C C . ASP A 1 368 ? 28.48774 6.95151 36.89073 1.000 16.24734 368 ASP A C 1
ATOM 5617 O O . ASP A 1 368 ? 28.30240 6.66919 38.09491 1.000 14.10587 368 ASP A O 1
ATOM 5626 N N . VAL A 1 369 ? 27.91162 6.27837 35.89627 1.000 14.53900 369 VAL A N 1
ATOM 5627 C CA . VAL A 1 369 ? 27.03252 5.14108 36.13165 1.000 14.68564 369 VAL A CA 1
ATOM 5628 C C . VAL A 1 369 ? 27.76986 4.02431 36.86002 1.000 15.00840 369 VAL A C 1
ATOM 5629 O O . VAL A 1 369 ? 27.23181 3.40774 37.79700 1.000 17.58542 369 VAL A O 1
ATOM 5642 N N . LEU A 1 370 ? 28.98560 3.69469 36.40041 1.000 11.61998 370 LEU A N 1
ATOM 5643 C CA . LEU A 1 370 ? 29.67397 2.52156 36.94363 1.000 13.83079 370 LEU A CA 1
ATOM 5644 C C . LEU A 1 370 ? 30.24637 2.81975 38.33326 1.000 14.90907 370 LEU A C 1
ATOM 5645 O O . LEU A 1 370 ? 30.22121 1.94467 39.20032 1.000 15.18503 370 LEU A O 1
ATOM 5661 N N . ARG A 1 371 ? 30.73400 4.04570 38.58738 1.000 13.66452 371 ARG A N 1
ATOM 5662 C CA . ARG A 1 371 ? 31.18960 4.35510 39.95108 1.000 16.93401 371 ARG A CA 1
ATOM 5663 C C . ARG A 1 371 ? 30.03979 4.22718 40.93259 1.000 16.77238 371 ARG A C 1
ATOM 5664 O O . ARG A 1 371 ? 30.20127 3.72399 42.05912 1.000 16.80689 371 ARG A O 1
ATOM 5685 N N . ASP A 1 372 ? 28.85237 4.67251 40.51595 1.000 12.60273 372 ASP A N 1
ATOM 5686 C CA . ASP A 1 372 ? 27.71773 4.63408 41.42103 1.000 12.36521 372 ASP A CA 1
ATOM 5687 C C . ASP A 1 372 ? 27.24920 3.20787 41.64902 1.000 14.83234 372 ASP A C 1
ATOM 5688 O O . ASP A 1 372 ? 26.82838 2.86593 42.75875 1.000 16.22590 372 ASP A O 1
ATOM 5697 N N . LEU A 1 373 ? 27.35460 2.37078 40.61978 1.000 13.43047 373 LEU A N 1
ATOM 5698 C CA . LEU A 1 373 ? 26.97525 0.97193 40.74759 1.000 13.32609 373 LEU A CA 1
ATOM 5699 C C . LEU A 1 373 ? 27.96186 0.24214 41.63162 1.000 14.05710 373 LEU A C 1
ATOM 5700 O O . LEU A 1 373 ? 27.55685 -0.56043 42.47282 1.000 15.08545 373 LEU A O 1
ATOM 5716 N N . VAL A 1 374 ? 29.27008 0.47151 41.42921 1.000 11.14069 374 VAL A N 1
ATOM 5717 C CA . VAL A 1 374 ? 30.26156 -0.12664 42.32706 1.000 12.10869 374 VAL A CA 1
ATOM 5718 C C . VAL A 1 374 ? 29.99442 0.33342 43.76018 1.000 12.53367 374 VAL A C 1
ATOM 5719 O O . VAL A 1 374 ? 30.07155 -0.45627 44.71384 1.000 13.68087 374 VAL A O 1
ATOM 5732 N N . TYR A 1 375 ? 29.70703 1.62475 43.93205 1.000 13.16421 375 TYR A N 1
ATOM 5733 C CA . TYR A 1 375 ? 29.46210 2.16673 45.26710 1.000 14.22536 375 TYR A CA 1
ATOM 5734 C C . TYR A 1 375 ? 28.28104 1.47043 45.92574 1.000 13.70922 375 TYR A C 1
ATOM 5735 O O . TYR A 1 375 ? 28.38731 0.99072 47.05908 1.000 14.95134 375 TYR A O 1
ATOM 5753 N N . GLN A 1 376 ? 27.13915 1.42281 45.23806 1.000 13.58568 376 GLN A N 1
ATOM 5754 C CA . GLN A 1 376 ? 25.92995 0.87683 45.84249 1.000 16.35018 376 GLN A CA 1
ATOM 5755 C C . GLN A 1 376 ? 26.00867 -0.63145 46.04212 1.000 16.40018 376 GLN A C 1
ATOM 5756 O O . GLN A 1 376 ? 25.45520 -1.14367 47.00865 1.000 17.91180 376 GLN A O 1
ATOM 5770 N N . ARG A 1 377 ? 26.65167 -1.36193 45.13632 1.000 15.25901 377 ARG A N 1
ATOM 5771 C CA . ARG A 1 377 ? 26.66077 -2.81258 45.25138 1.000 17.40056 377 ARG A CA 1
ATOM 5772 C C . ARG A 1 377 ? 27.76513 -3.35195 46.14441 1.000 19.54801 377 ARG A C 1
ATOM 5773 O O . ARG A 1 377 ? 27.61087 -4.43319 46.72031 1.000 21.74337 377 ARG A O 1
ATOM 5794 N N . PHE A 1 378 ? 28.89768 -2.67349 46.20846 1.000 18.68214 378 PHE A N 1
ATOM 5795 C CA . PHE A 1 378 ? 30.06282 -3.20912 46.88484 1.000 18.02439 378 PHE A CA 1
ATOM 5796 C C . PHE A 1 378 ? 30.61313 -2.34252 48.00203 1.000 21.09197 378 PHE A C 1
ATOM 5797 O O . PHE A 1 378 ? 31.03652 -2.88049 48.99794 1.000 28.38783 378 PHE A O 1
ATOM 5814 N N . VAL A 1 379 ? 30.53858 -1.02000 47.90915 1.000 16.96128 379 VAL A N 1
ATOM 5815 C CA . VAL A 1 379 ? 31.07355 -0.21710 49.00819 1.000 17.55418 379 VAL A CA 1
ATOM 5816 C C . VAL A 1 379 ? 30.08052 -0.13144 50.15827 1.000 21.51189 379 VAL A C 1
ATOM 5817 O O . VAL A 1 379 ? 30.42684 -0.39961 51.31584 1.000 20.57119 379 VAL A O 1
ATOM 5830 N N . VAL A 1 380 ? 28.82918 0.22440 49.85187 1.000 19.12801 380 VAL A N 1
ATOM 5831 C CA . VAL A 1 380 ? 27.83779 0.45227 50.90488 1.000 20.29055 380 VAL A CA 1
ATOM 5832 C C . VAL A 1 380 ? 27.62287 -0.80555 51.75672 1.000 22.66029 380 VAL A C 1
ATOM 5833 O O . VAL A 1 380 ? 27.61439 -0.69898 52.98488 1.000 24.59635 380 VAL A O 1
ATOM 5846 N N . PRO A 1 381 ? 27.42271 -1.98073 51.16966 1.000 22.95038 381 PRO A N 1
ATOM 5847 C CA . PRO A 1 381 ? 27.17456 -3.15034 52.03266 1.000 32.56301 381 PRO A CA 1
ATOM 5848 C C . PRO A 1 381 ? 28.38622 -3.56437 52.84713 1.000 34.55478 381 PRO A C 1
ATOM 5849 O O . PRO A 1 381 ? 28.21701 -4.05753 53.95747 1.000 42.56795 381 PRO A O 1
ATOM 5860 N N . THR A 1 382 ? 29.59998 -3.41845 52.34431 1.000 47.13256 382 THR A N 1
ATOM 5861 C CA . THR A 1 382 ? 30.76045 -3.83167 53.12251 1.000 60.57538 382 THR A CA 1
ATOM 5862 C C . THR A 1 382 ? 31.10327 -2.81817 54.21129 1.000 49.47260 382 THR A C 1
ATOM 5863 O O . THR A 1 382 ? 31.74755 -3.19194 55.19704 1.000 43.66032 382 THR A O 1
ATOM 5874 N N . ALA A 1 383 ? 30.66049 -1.56245 54.07739 1.000 49.38966 383 ALA A N 1
ATOM 5875 C CA . ALA A 1 383 ? 30.86067 -0.58367 55.15402 1.000 58.72676 383 ALA A CA 1
ATOM 5876 C C . ALA A 1 383 ? 30.12085 -0.95079 56.43409 1.000 52.74679 383 ALA A C 1
ATOM 5877 O O . ALA A 1 383 ? 30.16233 -0.16810 57.40492 1.000 59.56536 383 ALA A O 1
ATOM 5884 N N . LYS A 1 384 ? 29.49074 -2.14047 56.42097 1.000 82.01671 384 LYS A N 1
ATOM 5885 C CA . LYS A 1 384 ? 28.70840 -2.72300 57.51890 1.000 68.60796 384 LYS A CA 1
ATOM 5886 C C . LYS A 1 384 ? 29.52263 -3.66323 58.40826 1.000 86.59103 384 LYS A C 1
ATOM 5887 O O . LYS A 1 384 ? 28.92817 -4.47071 59.13936 1.000 113.46661 384 LYS A O 1
ATOM 5906 N N . ARG A 1 385 ? 30.84380 -3.54867 58.33251 1.000 86.42602 385 ARG A N 1
ATOM 5907 C CA . ARG A 1 385 ? 31.63338 -4.75079 58.55083 1.000 81.16445 385 ARG A CA 1
ATOM 5908 C C . ARG A 1 385 ? 33.06544 -4.48975 58.97918 1.000 86.59945 385 ARG A C 1
ATOM 5909 O O . ARG A 1 385 ? 33.73642 -5.35072 59.56140 1.000 97.17949 385 ARG A O 1
ATOM 5930 N N . THR A 1 386 ? 33.54247 -3.29707 58.65543 1.000 73.82544 386 THR A N 1
ATOM 5931 C CA . THR A 1 386 ? 34.97187 -3.05128 58.56169 1.000 76.32975 386 THR A CA 1
ATOM 5932 C C . THR A 1 386 ? 35.62252 -3.00465 59.93599 1.000 69.08123 386 THR A C 1
ATOM 5933 O O . THR A 1 386 ? 34.96928 -2.78191 60.95767 1.000 82.48499 386 THR A O 1
ATOM 5944 N N . LEU A 1 387 ? 36.94498 -3.22047 59.94752 1.000 83.63853 387 LEU A N 1
ATOM 5945 C CA . LEU A 1 387 ? 37.68236 -3.21003 61.21060 1.000 74.55981 387 LEU A CA 1
ATOM 5946 C C . LEU A 1 387 ? 37.64243 -1.83123 61.86134 1.000 64.64493 387 LEU A C 1
ATOM 5947 O O . LEU A 1 387 ? 37.62567 -1.72649 63.09192 1.000 63.31545 387 LEU A O 1
ATOM 5963 N N . GLU A 1 388 ? 37.64275 -0.76655 61.06148 1.000 75.07537 388 GLU A N 1
ATOM 5964 C CA . GLU A 1 388 ? 37.54989 0.57445 61.61162 1.000 83.56035 388 GLU A CA 1
ATOM 5965 C C . GLU A 1 388 ? 36.09288 0.95926 61.83686 1.000 89.93746 388 GLU A C 1
ATOM 5966 O O . GLU A 1 388 ? 35.74193 1.55819 62.85144 1.000 88.93994 388 GLU A O 1
ATOM 5978 N N . MET B 1 1 ? 46.90757 -24.53527 61.55264 1.000 72.58019 1 MET B N 1
ATOM 5979 C CA . MET B 1 1 ? 46.00792 -23.37043 61.29952 1.000 78.86461 1 MET B CA 1
ATOM 5980 C C . MET B 1 1 ? 45.91233 -23.00634 59.82638 1.000 46.97977 1 MET B C 1
ATOM 5981 O O . MET B 1 1 ? 46.89799 -23.01006 59.09716 1.000 47.50885 1 MET B O 1
ATOM 5997 N N . SER B 1 2 ? 44.68787 -22.70054 59.41492 1.000 41.93300 2 SER B N 1
ATOM 5998 C CA . SER B 1 2 ? 44.36811 -22.33550 58.05502 1.000 36.81168 2 SER B CA 1
ATOM 5999 C C . SER B 1 2 ? 44.92066 -20.95243 57.74283 1.000 35.44216 2 SER B C 1
ATOM 6000 O O . SER B 1 2 ? 45.29122 -20.18157 58.62810 1.000 30.60789 2 SER B O 1
ATOM 6008 N N . GLU B 1 3 ? 44.95877 -20.63427 56.44729 1.000 35.63361 3 GLU B N 1
ATOM 6009 C CA . GLU B 1 3 ? 45.31060 -19.27783 56.04071 1.000 37.44075 3 GLU B CA 1
ATOM 6010 C C . GLU B 1 3 ? 44.29470 -18.27273 56.58347 1.000 26.80977 3 GLU B C 1
ATOM 6011 O O . GLU B 1 3 ? 44.65196 -17.13923 56.95076 1.000 24.93388 3 GLU B O 1
ATOM 6023 N N . SER B 1 4 ? 43.01632 -18.66241 56.62729 1.000 29.21430 4 SER B N 1
ATOM 6024 C CA . SER B 1 4 ? 41.98569 -17.74282 57.09745 1.000 28.69592 4 SER B CA 1
ATOM 6025 C C . SER B 1 4 ? 42.14879 -17.43634 58.58396 1.000 30.42370 4 SER B C 1
ATOM 6026 O O . SER B 1 4 ? 41.97219 -16.28887 59.01169 1.000 32.18384 4 SER B O 1
ATOM 6034 N N . GLU B 1 5 ? 42.50457 -18.43936 59.39144 1.000 28.18336 5 GLU B N 1
ATOM 6035 C CA . GLU B 1 5 ? 42.67133 -18.18557 60.81803 1.000 34.64566 5 GLU B CA 1
ATOM 6036 C C . GLU B 1 5 ? 43.91818 -17.35583 61.08209 1.000 27.47699 5 GLU B C 1
ATOM 6037 O O . GLU B 1 5 ? 43.90585 -16.49525 61.96288 1.000 30.31723 5 GLU B O 1
ATOM 6049 N N . ARG B 1 6 ? 45.00228 -17.58113 60.32304 1.000 26.75108 6 ARG B N 1
ATOM 6050 C CA . ARG B 1 6 ? 46.17444 -16.72083 60.45860 1.000 26.35351 6 ARG B CA 1
ATOM 6051 C C . ARG B 1 6 ? 45.81016 -15.26680 60.17206 1.000 24.63245 6 ARG B C 1
ATOM 6052 O O . ARG B 1 6 ? 46.23751 -14.36128 60.89040 1.000 23.91628 6 ARG B O 1
ATOM 6073 N N . LEU B 1 7 ? 45.04009 -15.01229 59.10780 1.000 23.66099 7 LEU B N 1
ATOM 6074 C CA . LEU B 1 7 ? 44.68237 -13.61721 58.82311 1.000 22.53287 7 LEU B CA 1
ATOM 6075 C C . LEU B 1 7 ? 43.76668 -13.05025 59.91017 1.000 23.62644 7 LEU B C 1
ATOM 6076 O O . LEU B 1 7 ? 43.83898 -11.85019 60.21772 1.000 24.37188 7 LEU B O 1
ATOM 6092 N N . GLY B 1 8 ? 42.94346 -13.90708 60.53496 1.000 25.73040 8 GLY B N 1
ATOM 6093 C CA . GLY B 1 8 ? 42.15723 -13.46435 61.67646 1.000 26.22514 8 GLY B CA 1
ATOM 6094 C C . GLY B 1 8 ? 43.02554 -13.05132 62.85288 1.000 26.64474 8 GLY B C 1
ATOM 6095 O O . GLY B 1 8 ? 42.71377 -12.08943 63.56858 1.000 24.23318 8 GLY B O 1
ATOM 6099 N N . ILE B 1 9 ? 44.13583 -13.76249 63.06094 1.000 23.62696 9 ILE B N 1
ATOM 6100 C CA . ILE B 1 9 ? 45.06639 -13.39751 64.12310 1.000 24.33023 9 ILE B CA 1
ATOM 6101 C C . ILE B 1 9 ? 45.70354 -12.04140 63.84322 1.000 20.74810 9 ILE B C 1
ATOM 6102 O O . ILE B 1 9 ? 45.84861 -11.20735 64.75016 1.000 21.27746 9 ILE B O 1
ATOM 6118 N N . VAL B 1 10 ? 46.07452 -11.79295 62.58752 1.000 19.54974 10 VAL B N 1
ATOM 6119 C CA . VAL B 1 10 ? 46.65149 -10.50926 62.21741 1.000 18.98640 10 VAL B CA 1
ATOM 6120 C C . VAL B 1 10 ? 45.62060 -9.39404 62.39657 1.000 15.99637 10 VAL B C 1
ATOM 6121 O O . VAL B 1 10 ? 45.93108 -8.31485 62.92770 1.000 18.02909 10 VAL B O 1
ATOM 6134 N N . ARG B 1 11 ? 44.37136 -9.63397 61.97202 1.000 18.98260 11 ARG B N 1
ATOM 6135 C CA . ARG B 1 11 ? 43.35161 -8.60631 62.13179 1.000 20.43690 11 ARG B CA 1
ATOM 6136 C C . ARG B 1 11 ? 43.09893 -8.30913 63.60238 1.000 24.89423 11 ARG B C 1
ATOM 6137 O O . ARG B 1 11 ? 42.89228 -7.15679 63.98908 1.000 20.98198 11 ARG B O 1
ATOM 6158 N N . ASP B 1 12 ? 43.07992 -9.34787 64.44265 1.000 21.01317 12 ASP B N 1
ATOM 6159 C CA . ASP B 1 12 ? 42.85855 -9.12702 65.86577 1.000 25.34472 12 ASP B CA 1
ATOM 6160 C C . ASP B 1 12 ? 44.00273 -8.31258 66.44648 1.000 23.69512 12 ASP B C 1
ATOM 6161 O O . ASP B 1 12 ? 43.77562 -7.39853 67.24296 1.000 24.48470 12 ASP B O 1
ATOM 6170 N N . PHE B 1 13 ? 45.24609 -8.61911 66.02967 1.000 21.13319 13 PHE B N 1
ATOM 6171 C CA . PHE B 1 13 ? 46.39930 -7.85329 66.47871 1.000 16.92733 13 PHE B CA 1
ATOM 6172 C C . PHE B 1 13 ? 46.27547 -6.37930 66.10890 1.000 23.25885 13 PHE B C 1
ATOM 6173 O O . PHE B 1 13 ? 46.51067 -5.50278 66.94382 1.000 21.24766 13 PHE B O 1
ATOM 6190 N N . VAL B 1 14 ? 45.86042 -6.09213 64.87809 1.000 22.11577 14 VAL B N 1
ATOM 6191 C CA . VAL B 1 14 ? 45.67487 -4.70565 64.45918 1.000 18.71547 14 VAL B CA 1
ATOM 6192 C C . VAL B 1 14 ? 44.58700 -4.03376 65.29061 1.000 22.60153 14 VAL B C 1
ATOM 6193 O O . VAL B 1 14 ? 44.73521 -2.88925 65.74229 1.000 19.47274 14 VAL B O 1
ATOM 6206 N N . ALA B 1 15 ? 43.48220 -4.73575 65.52049 1.000 20.93206 15 ALA B N 1
ATOM 6207 C CA . ALA B 1 15 ? 42.39135 -4.13955 66.27303 1.000 28.94718 15 ALA B CA 1
ATOM 6208 C C . ALA B 1 15 ? 42.79605 -3.85289 67.71157 1.000 33.22168 15 ALA B C 1
ATOM 6209 O O . ALA B 1 15 ? 42.37292 -2.84150 68.28569 1.000 28.04953 15 ALA B O 1
ATOM 6216 N N . ARG B 1 16 ? 43.60608 -4.74273 68.31065 1.000 26.86327 16 ARG B N 1
ATOM 6217 C CA . ARG B 1 16 ? 43.91933 -4.65935 69.72877 1.000 26.25316 16 ARG B CA 1
ATOM 6218 C C . ARG B 1 16 ? 45.07376 -3.70100 69.97655 1.000 28.47382 16 ARG B C 1
ATOM 6219 O O . ARG B 1 16 ? 45.09030 -2.99828 70.98778 1.000 32.01983 16 ARG B O 1
ATOM 6240 N N . GLU B 1 17 ? 46.06193 -3.69098 69.08366 1.000 22.27678 17 GLU B N 1
ATOM 6241 C CA . GLU B 1 17 ? 47.33370 -3.04031 69.35754 1.000 20.42421 17 GLU B CA 1
ATOM 6242 C C . GLU B 1 17 ? 47.57887 -1.78514 68.55174 1.000 25.41518 17 GLU B C 1
ATOM 6243 O O . GLU B 1 17 ? 48.44742 -0.99462 68.92560 1.000 28.20571 17 GLU B O 1
ATOM 6255 N N . ILE B 1 18 ? 46.89713 -1.59016 67.43012 1.000 22.98407 18 ILE B N 1
ATOM 6256 C CA . ILE B 1 18 ? 47.22303 -0.50282 66.51865 1.000 19.65147 18 ILE B CA 1
ATOM 6257 C C . ILE B 1 18 ? 46.09058 0.51008 66.45479 1.000 19.39430 18 ILE B C 1
ATOM 6258 O O . ILE B 1 18 ? 46.29239 1.68817 66.73146 1.000 24.27330 18 ILE B O 1
ATOM 6274 N N . LEU B 1 19 ? 44.87889 0.06505 66.10232 1.000 20.22525 19 LEU B N 1
ATOM 6275 C CA . LEU B 1 19 ? 43.77023 0.99597 65.94618 1.000 25.90373 19 LEU B CA 1
ATOM 6276 C C . LEU B 1 19 ? 43.48952 1.67476 67.27527 1.000 37.68648 19 LEU B C 1
ATOM 6277 O O . LEU B 1 19 ? 43.44810 1.02518 68.32306 1.000 32.39125 19 LEU B O 1
ATOM 6293 N N . GLY B 1 20 ? 43.28688 2.99626 67.22737 1.000 32.28876 20 GLY B N 1
ATOM 6294 C CA . GLY B 1 20 ? 43.10337 3.76783 68.43237 1.000 37.80070 20 GLY B CA 1
ATOM 6295 C C . GLY B 1 20 ? 44.37485 4.14831 69.15889 1.000 45.77320 20 GLY B C 1
ATOM 6296 O O . GLY B 1 20 ? 44.31427 4.95260 70.10151 1.000 45.99319 20 GLY B O 1
ATOM 6300 N N . ARG B 1 21 ? 45.51787 3.58273 68.77892 1.000 37.60629 21 ARG B N 1
ATOM 6301 C CA . ARG B 1 21 ? 46.81131 3.92242 69.36173 1.000 35.01714 21 ARG B CA 1
ATOM 6302 C C . ARG B 1 21 ? 47.68107 4.67275 68.36426 1.000 30.89980 21 ARG B C 1
ATOM 6303 O O . ARG B 1 21 ? 48.90216 4.54704 68.36889 1.000 43.03502 21 ARG B O 1
ATOM 6324 N N . GLU B 1 22 ? 47.05417 5.48666 67.52572 1.000 30.83196 22 GLU B N 1
ATOM 6325 C CA . GLU B 1 22 ? 47.76249 6.13840 66.43159 1.000 37.17031 22 GLU B CA 1
ATOM 6326 C C . GLU B 1 22 ? 48.73628 7.18845 66.95399 1.000 45.02203 22 GLU B C 1
ATOM 6327 O O . GLU B 1 22 ? 49.75030 7.46383 66.30712 1.000 31.07458 22 GLU B O 1
ATOM 6339 N N . GLY B 1 23 ? 48.44755 7.78534 68.12052 1.000 33.95828 23 GLY B N 1
ATOM 6340 C CA . GLY B 1 23 ? 49.31321 8.83033 68.65532 1.000 31.06363 23 GLY B CA 1
ATOM 6341 C C . GLY B 1 23 ? 50.72994 8.34705 68.91615 1.000 28.79981 23 GLY B C 1
ATOM 6342 O O . GLY B 1 23 ? 51.70320 8.95699 68.46712 1.000 27.69882 23 GLY B O 1
ATOM 6346 N N . ILE B 1 24 ? 50.86536 7.22398 69.61252 1.000 20.78212 24 ILE B N 1
ATOM 6347 C CA . ILE B 1 24 ? 52.19518 6.70827 69.89917 1.000 22.99928 24 ILE B CA 1
ATOM 6348 C C . ILE B 1 24 ? 52.88970 6.28149 68.62061 1.000 24.29556 24 ILE B C 1
ATOM 6349 O O . ILE B 1 24 ? 54.10653 6.41846 68.48165 1.000 22.45451 24 ILE B O 1
ATOM 6365 N N . LEU B 1 25 ? 52.13945 5.71826 67.68693 1.000 20.66629 25 LEU B N 1
ATOM 6366 C CA . LEU B 1 25 ? 52.74512 5.21487 66.47185 1.000 21.77052 25 LEU B CA 1
ATOM 6367 C C . LEU B 1 25 ? 53.30837 6.35811 65.63364 1.000 20.25540 25 LEU B C 1
ATOM 6368 O O . LEU B 1 25 ? 54.32042 6.16572 64.96276 1.000 24.88601 25 LEU B O 1
ATOM 6384 N N . ASP B 1 26 ? 52.68619 7.53864 65.67418 1.000 19.38662 26 ASP B N 1
ATOM 6385 C CA . ASP B 1 26 ? 53.12288 8.69784 64.90435 1.000 18.02275 26 ASP B CA 1
ATOM 6386 C C . ASP B 1 26 ? 54.16971 9.54491 65.62654 1.000 17.31839 26 ASP B C 1
ATOM 6387 O O . ASP B 1 26 ? 54.48980 10.62857 65.14564 1.000 20.65079 26 ASP B O 1
ATOM 6396 N N . SER B 1 27 ? 54.69840 9.09967 66.77684 1.000 19.14012 27 SER B N 1
ATOM 6397 C CA . SER B 1 27 ? 55.48531 9.97194 67.64710 1.000 19.58587 27 SER B CA 1
ATOM 6398 C C . SER B 1 27 ? 56.99604 9.80282 67.49262 1.000 18.51194 27 SER B C 1
ATOM 6399 O O . SER B 1 27 ? 57.74763 10.53753 68.13503 1.000 19.50750 27 SER B O 1
ATOM 6407 N N . LEU B 1 28 ? 57.44958 8.87612 66.66118 1.000 17.62449 28 LEU B N 1
ATOM 6408 C CA . LEU B 1 28 ? 58.86731 8.53903 66.53147 1.000 17.73697 28 LEU B CA 1
ATOM 6409 C C . LEU B 1 28 ? 59.45592 8.16935 67.89875 1.000 18.33338 28 LEU B C 1
ATOM 6410 O O . LEU B 1 28 ? 60.49489 8.68374 68.33041 1.000 19.28594 28 LEU B O 1
ATOM 6426 N N . ALA B 1 29 ? 58.73225 7.29119 68.59776 1.000 18.76589 29 ALA B N 1
ATOM 6427 C CA . ALA B 1 29 ? 59.08791 6.91826 69.96135 1.000 23.30665 29 ALA B CA 1
ATOM 6428 C C . ALA B 1 29 ? 60.36463 6.09103 69.96553 1.000 20.01970 29 ALA B C 1
ATOM 6429 O O . ALA B 1 29 ? 60.74583 5.48749 68.96539 1.000 21.59764 29 ALA B O 1
ATOM 6436 N N . ASP B 1 30 ? 61.02324 6.04788 71.11750 1.000 21.22164 30 ASP B N 1
ATOM 6437 C CA . ASP B 1 30 ? 62.24413 5.24123 71.23072 1.000 20.99407 30 ASP B CA 1
ATOM 6438 C C . ASP B 1 30 ? 61.99679 3.82426 70.72192 1.000 20.96858 30 ASP B C 1
ATOM 6439 O O . ASP B 1 30 ? 60.98052 3.21165 71.03347 1.000 24.26262 30 ASP B O 1
ATOM 6448 N N . ALA B 1 31 ? 62.92699 3.31069 69.88897 1.000 21.82451 31 ALA B N 1
ATOM 6449 C CA . ALA B 1 31 ? 62.68773 2.09135 69.13553 1.000 20.65130 31 ALA B CA 1
ATOM 6450 C C . ALA B 1 31 ? 63.44161 0.91396 69.75273 1.000 20.23946 31 ALA B C 1
ATOM 6451 O O . ALA B 1 31 ? 64.49205 1.09178 70.36863 1.000 20.97333 31 ALA B O 1
ATOM 6458 N N . PRO B 1 32 ? 62.93689 -0.32727 69.59798 1.000 19.68221 32 PRO B N 1
ATOM 6459 C CA . PRO B 1 32 ? 61.67573 -0.69493 68.96957 1.000 20.34551 32 PRO B CA 1
ATOM 6460 C C . PRO B 1 32 ? 60.48785 -0.53729 69.91138 1.000 19.01452 32 PRO B C 1
ATOM 6461 O O . PRO B 1 32 ? 60.60040 -0.82173 71.09557 1.000 22.52704 32 PRO B O 1
ATOM 6472 N N . LEU B 1 33 ? 59.36015 -0.11481 69.37213 1.000 22.98500 33 LEU B N 1
ATOM 6473 C CA . LEU B 1 33 ? 58.12450 -0.09781 70.13264 1.000 24.82092 33 LEU B CA 1
ATOM 6474 C C . LEU B 1 33 ? 57.83618 -1.47523 70.71208 1.000 25.41561 33 LEU B C 1
ATOM 6475 O O . LEU B 1 33 ? 58.09792 -2.51044 70.09038 1.000 19.72024 33 LEU B O 1
ATOM 6491 N N . ALA B 1 34 ? 57.25310 -1.48249 71.92038 1.000 26.04557 34 ALA B N 1
ATOM 6492 C CA . ALA B 1 34 ? 56.88115 -2.74324 72.55038 1.000 24.87747 34 ALA B CA 1
ATOM 6493 C C . ALA B 1 34 ? 55.90790 -3.56583 71.71269 1.000 20.34549 34 ALA B C 1
ATOM 6494 O O . ALA B 1 34 ? 55.86417 -4.79103 71.86117 1.000 22.25150 34 ALA B O 1
ATOM 6501 N N . LEU B 1 35 ? 55.13203 -2.95188 70.82195 1.000 20.08982 35 LEU B N 1
ATOM 6502 C CA . LEU B 1 35 ? 54.17931 -3.74094 70.05563 1.000 20.68099 35 LEU B CA 1
ATOM 6503 C C . LEU B 1 35 ? 54.85544 -4.74514 69.12429 1.000 15.44134 35 LEU B C 1
ATOM 6504 O O . LEU B 1 35 ? 54.23081 -5.75263 68.78417 1.000 19.64346 35 LEU B O 1
ATOM 6520 N N . TYR B 1 36 ? 56.10861 -4.53581 68.73560 1.000 15.56230 36 TYR B N 1
ATOM 6521 C CA . TYR B 1 36 ? 56.75238 -5.52613 67.87965 1.000 17.18748 36 TYR B CA 1
ATOM 6522 C C . TYR B 1 36 ? 56.97334 -6.82614 68.63603 1.000 17.71958 36 TYR B C 1
ATOM 6523 O O . TYR B 1 36 ? 56.82025 -7.90159 68.05523 1.000 21.28869 36 TYR B O 1
ATOM 6541 N N . GLU B 1 37 ? 57.36796 -6.75086 69.90925 1.000 18.77816 37 GLU B N 1
ATOM 6542 C CA . GLU B 1 37 ? 57.46742 -7.96964 70.70683 1.000 22.26751 37 GLU B CA 1
ATOM 6543 C C . GLU B 1 37 ? 56.09479 -8.61885 70.85042 1.000 21.36646 37 GLU B C 1
ATOM 6544 O O . GLU B 1 37 ? 55.97423 -9.84648 70.83207 1.000 23.74970 37 GLU B O 1
ATOM 6556 N N . ARG B 1 38 ? 55.04125 -7.80697 71.00370 1.000 24.78407 38 ARG B N 1
ATOM 6557 C CA . ARG B 1 38 ? 53.69835 -8.37061 71.07627 1.000 24.49935 38 ARG B CA 1
ATOM 6558 C C . ARG B 1 38 ? 53.32340 -9.05435 69.77423 1.000 22.68336 38 ARG B C 1
ATOM 6559 O O . ARG B 1 38 ? 52.64498 -10.07923 69.79936 1.000 21.56834 38 ARG B O 1
ATOM 6580 N N . PHE B 1 39 ? 53.77653 -8.53255 68.62432 1.000 21.08891 39 PHE B N 1
ATOM 6581 C CA . PHE B 1 39 ? 53.49418 -9.24281 67.38675 1.000 17.80243 39 PHE B CA 1
ATOM 6582 C C . PHE B 1 39 ? 54.19137 -10.59460 67.36633 1.000 19.07900 39 PHE B C 1
ATOM 6583 O O . PHE B 1 39 ? 53.60103 -11.61012 66.95220 1.000 18.46724 39 PHE B O 1
ATOM 6600 N N . ALA B 1 40 ? 55.42672 -10.65093 67.87020 1.000 21.91151 40 ALA B N 1
ATOM 6601 C CA . ALA B 1 40 ? 56.11198 -11.93846 67.92311 1.000 27.94344 40 ALA B CA 1
ATOM 6602 C C . ALA B 1 40 ? 55.31721 -12.96606 68.73005 1.000 28.17483 40 ALA B C 1
ATOM 6603 O O . ALA B 1 40 ? 55.41333 -14.17247 68.46473 1.000 23.69799 40 ALA B O 1
ATOM 6610 N N . GLU B 1 41 ? 54.51573 -12.51417 69.70257 1.000 25.14176 41 GLU B N 1
ATOM 6611 C CA . GLU B 1 41 ? 53.72685 -13.45455 70.48298 1.000 28.52396 41 GLU B CA 1
ATOM 6612 C C . GLU B 1 41 ? 52.65347 -14.15161 69.65682 1.000 31.06224 41 GLU B C 1
ATOM 6613 O O . GLU B 1 41 ? 52.14555 -15.18788 70.09541 1.000 29.24293 41 GLU B O 1
ATOM 6625 N N . THR B 1 42 ? 52.29262 -13.61320 68.48632 1.000 23.80400 42 THR B N 1
ATOM 6626 C CA . THR B 1 42 ? 51.33238 -14.28033 67.62253 1.000 28.67160 42 THR B CA 1
ATOM 6627 C C . THR B 1 42 ? 51.90646 -15.52596 66.94445 1.000 32.93101 42 THR B C 1
ATOM 6628 O O . THR B 1 42 ? 51.14161 -16.28969 66.35766 1.000 28.78785 42 THR B O 1
ATOM 6639 N N . GLY B 1 43 ? 53.22155 -15.73412 66.99720 1.000 26.69111 43 GLY B N 1
ATOM 6640 C CA . GLY B 1 43 ? 53.87544 -16.78951 66.24760 1.000 26.02539 43 GLY B CA 1
ATOM 6641 C C . GLY B 1 43 ? 54.16119 -16.46397 64.79606 1.000 25.43661 43 GLY B C 1
ATOM 6642 O O . GLY B 1 43 ? 54.67457 -17.33601 64.06783 1.000 21.36435 43 GLY B O 1
ATOM 6646 N N . LEU B 1 44 ? 53.83907 -15.24819 64.34085 1.000 17.87600 44 LEU B N 1
ATOM 6647 C CA . LEU B 1 44 ? 53.93336 -14.89575 62.93332 1.000 17.60443 44 LEU B CA 1
ATOM 6648 C C . LEU B 1 44 ? 55.16636 -14.07412 62.57458 1.000 18.49373 44 LEU B C 1
ATOM 6649 O O . LEU B 1 44 ? 55.33998 -13.69748 61.40164 1.000 18.19019 44 LEU B O 1
ATOM 6665 N N . MET B 1 45 ? 56.03392 -13.75471 63.53421 1.000 19.01913 45 MET B N 1
ATOM 6666 C CA . MET B 1 45 ? 57.22308 -12.99256 63.15091 1.000 17.85134 45 MET B CA 1
ATOM 6667 C C . MET B 1 45 ? 58.04710 -13.79043 62.14932 1.000 14.92972 45 MET B C 1
ATOM 6668 O O . MET B 1 45 ? 58.28746 -14.99747 62.34145 1.000 20.69523 45 MET B O 1
ATOM 6682 N N . ASN B 1 46 ? 58.51446 -13.10828 61.09910 1.000 15.45823 46 ASN B N 1
ATOM 6683 C CA . ASN B 1 46 ? 59.33101 -13.74163 60.04371 1.000 16.91080 46 ASN B CA 1
ATOM 6684 C C . ASN B 1 46 ? 58.57054 -14.87978 59.34839 1.000 14.67568 46 ASN B C 1
ATOM 6685 O O . ASN B 1 46 ? 59.14343 -15.93053 59.01613 1.000 15.35541 46 ASN B O 1
ATOM 6696 N N . TRP B 1 47 ? 57.26664 -14.65864 59.12519 1.000 14.44348 47 TRP B N 1
ATOM 6697 C CA . TRP B 1 47 ? 56.35617 -15.68364 58.63190 1.000 15.47118 47 TRP B CA 1
ATOM 6698 C C . TRP B 1 47 ? 56.74309 -16.27033 57.28133 1.000 16.42670 47 TRP B C 1
ATOM 6699 O O . TRP B 1 47 ? 56.29483 -17.39114 56.97106 1.000 17.38152 47 TRP B O 1
ATOM 6720 N N . TRP B 1 48 ? 57.50435 -15.53534 56.45535 1.000 16.53638 48 TRP B N 1
ATOM 6721 C CA . TRP B 1 48 ? 57.89529 -15.96803 55.11846 1.000 16.12677 48 TRP B CA 1
ATOM 6722 C C . TRP B 1 48 ? 59.11782 -16.87233 55.12486 1.000 20.38772 48 TRP B C 1
ATOM 6723 O O . TRP B 1 48 ? 59.40146 -17.54365 54.12330 1.000 18.35547 48 TRP B O 1
ATOM 6744 N N . VAL B 1 49 ? 59.83474 -16.95669 56.23228 1.000 17.22479 49 VAL B N 1
ATOM 6745 C CA . VAL B 1 49 ? 61.10072 -17.71061 56.20797 1.000 16.74206 49 VAL B CA 1
ATOM 6746 C C . VAL B 1 49 ? 60.82898 -19.17373 55.90515 1.000 17.69894 49 VAL B C 1
ATOM 6747 O O . VAL B 1 49 ? 59.93555 -19.78566 56.51547 1.000 18.24575 49 VAL B O 1
ATOM 6760 N N . PRO B 1 50 ? 61.57217 -19.79038 54.98929 1.000 18.42657 50 PRO B N 1
ATOM 6761 C CA . PRO B 1 50 ? 61.20778 -21.13999 54.54999 1.000 19.41598 50 PRO B CA 1
ATOM 6762 C C . PRO B 1 50 ? 61.26663 -22.16313 55.67853 1.000 25.11868 50 PRO B C 1
ATOM 6763 O O . PRO B 1 50 ? 62.01346 -22.02684 56.65005 1.000 21.25990 50 PRO B O 1
ATOM 6774 N N . LYS B 1 51 ? 60.46692 -23.21784 55.51673 1.000 21.10287 51 LYS B N 1
ATOM 6775 C CA . LYS B 1 51 ? 60.43295 -24.29589 56.49703 1.000 22.28858 51 LYS B CA 1
ATOM 6776 C C . LYS B 1 51 ? 61.81798 -24.86323 56.72052 1.000 24.99605 51 LYS B C 1
ATOM 6777 O O . LYS B 1 51 ? 62.16855 -25.23191 57.84914 1.000 29.54633 51 LYS B O 1
ATOM 6796 N N . GLU B 1 52 ? 62.63145 -24.92358 55.64441 1.000 25.20391 52 GLU B N 1
ATOM 6797 C CA . GLU B 1 52 ? 63.99835 -25.44780 55.72607 1.000 30.13108 52 GLU B CA 1
ATOM 6798 C C . GLU B 1 52 ? 64.87874 -24.62756 56.65946 1.000 28.20536 52 GLU B C 1
ATOM 6799 O O . GLU B 1 52 ? 65.93163 -25.10636 57.10075 1.000 33.37671 52 GLU B O 1
ATOM 6811 N N . HIS B 1 53 ? 64.48566 -23.40294 56.96592 1.000 26.44720 53 HIS B N 1
ATOM 6812 C CA . HIS B 1 53 ? 65.23484 -22.54367 57.87773 1.000 32.60785 53 HIS B CA 1
ATOM 6813 C C . HIS B 1 53 ? 64.43103 -22.21781 59.12988 1.000 31.58369 53 HIS B C 1
ATOM 6814 O O . HIS B 1 53 ? 64.58890 -21.13843 59.70071 1.000 30.86074 53 HIS B O 1
ATOM 6828 N N . GLY B 1 54 ? 63.54241 -23.14074 59.54643 1.000 23.85957 54 GLY B N 1
ATOM 6829 C CA . GLY B 1 54 ? 62.82302 -23.00589 60.79554 1.000 27.03610 54 GLY B CA 1
ATOM 6830 C C . GLY B 1 54 ? 61.58857 -22.13362 60.78492 1.000 26.19004 54 GLY B C 1
ATOM 6831 O O . GLY B 1 54 ? 61.04322 -21.85830 61.85818 1.000 25.67319 54 GLY B O 1
ATOM 6835 N N . GLY B 1 55 ? 61.11379 -21.70378 59.62033 1.000 21.22118 55 GLY B N 1
ATOM 6836 C CA . GLY B 1 55 ? 59.99404 -20.79707 59.52558 1.000 19.41826 55 GLY B CA 1
ATOM 6837 C C . GLY B 1 55 ? 58.69607 -21.45487 59.08658 1.000 19.62304 55 GLY B C 1
ATOM 6838 O O . GLY B 1 55 ? 58.62932 -22.62149 58.74202 1.000 20.64994 55 GLY B O 1
ATOM 6842 N N . LEU B 1 56 ? 57.64473 -20.63658 59.06258 1.000 18.95360 56 LEU B N 1
ATOM 6843 C CA . LEU B 1 56 ? 56.35186 -21.10561 58.58704 1.000 20.13075 56 LEU B CA 1
ATOM 6844 C C . LEU B 1 56 ? 56.31625 -21.27317 57.06840 1.000 19.50340 56 LEU B C 1
ATOM 6845 O O . LEU B 1 56 ? 55.46895 -21.99700 56.55108 1.000 19.46835 56 LEU B O 1
ATOM 6861 N N . GLY B 1 57 ? 57.20235 -20.60585 56.35067 1.000 18.19436 57 GLY B N 1
ATOM 6862 C CA . GLY B 1 57 ? 57.26135 -20.74493 54.90681 1.000 21.98982 57 GLY B CA 1
ATOM 6863 C C . GLY B 1 57 ? 56.02757 -20.24605 54.18573 1.000 22.30824 57 GLY B C 1
ATOM 6864 O O . GLY B 1 57 ? 55.63985 -20.81996 53.15526 1.000 21.58294 57 GLY B O 1
ATOM 6868 N N . LEU B 1 58 ? 55.40669 -19.18211 54.68322 1.000 18.08073 58 LEU B N 1
ATOM 6869 C CA . LEU B 1 58 ? 54.21446 -18.67509 54.00940 1.000 21.89017 58 LEU B CA 1
ATOM 6870 C C . LEU B 1 58 ? 54.64270 -18.02442 52.69156 1.000 22.02548 58 LEU B C 1
ATOM 6871 O O . LEU B 1 58 ? 55.70784 -17.39731 52.59980 1.000 21.26719 58 LEU B O 1
ATOM 6887 N N . GLY B 1 59 ? 53.81679 -18.18050 51.67366 1.000 21.57534 59 GLY B N 1
ATOM 6888 C CA . GLY B 1 59 ? 54.12411 -17.60239 50.38015 1.000 20.34719 59 GLY B CA 1
ATOM 6889 C C . GLY B 1 59 ? 53.90843 -16.10058 50.33619 1.000 17.11218 59 GLY B C 1
ATOM 6890 O O . GLY B 1 59 ? 53.26906 -15.47904 51.18785 1.000 19.53487 59 GLY B O 1
ATOM 6894 N N . LEU B 1 60 ? 54.46700 -15.48947 49.29161 1.000 16.48981 60 LEU B N 1
ATOM 6895 C CA . LEU B 1 60 ? 54.30565 -14.05044 49.12610 1.000 17.01863 60 LEU B CA 1
ATOM 6896 C C . LEU B 1 60 ? 52.86598 -13.66425 48.82127 1.000 15.99952 60 LEU B C 1
ATOM 6897 O O . LEU B 1 60 ? 52.43712 -12.57734 49.20441 1.000 16.04484 60 LEU B O 1
ATOM 6913 N N . GLU B 1 61 ? 52.10809 -14.53217 48.14624 1.000 16.92573 61 GLU B N 1
ATOM 6914 C CA . GLU B 1 61 ? 50.67454 -14.28573 47.94055 1.000 18.13347 61 GLU B CA 1
ATOM 6915 C C . GLU B 1 61 ? 49.95918 -14.10872 49.27178 1.000 26.36503 61 GLU B C 1
ATOM 6916 O O . GLU B 1 61 ? 49.24329 -13.12736 49.47435 1.000 18.63990 61 GLU B O 1
ATOM 6928 N N . GLU B 1 62 ? 50.15668 -15.04424 50.20607 1.000 19.44161 62 GLU B N 1
ATOM 6929 C CA . GLU B 1 62 ? 49.60418 -14.84748 51.54916 1.000 19.07241 62 GLU B CA 1
ATOM 6930 C C . GLU B 1 62 ? 50.17645 -13.59585 52.21951 1.000 16.43392 62 GLU B C 1
ATOM 6931 O O . GLU B 1 62 ? 49.45242 -12.86032 52.90335 1.000 17.24829 62 GLU B O 1
ATOM 6943 N N . SER B 1 63 ? 51.47150 -13.33275 52.03238 1.000 14.75406 63 SER B N 1
ATOM 6944 C CA . SER B 1 63 ? 52.09803 -12.14524 52.62012 1.000 14.77780 63 SER B CA 1
ATOM 6945 C C . SER B 1 63 ? 51.41446 -10.85182 52.16533 1.000 14.94345 63 SER B C 1
ATOM 6946 O O . SER B 1 63 ? 51.32437 -9.88032 52.92933 1.000 15.62819 63 SER B O 1
ATOM 6954 N N . VAL B 1 64 ? 50.97228 -10.80006 50.90915 1.000 15.34005 64 VAL B N 1
ATOM 6955 C CA . VAL B 1 64 ? 50.25399 -9.61166 50.43439 1.000 16.73714 64 VAL B CA 1
ATOM 6956 C C . VAL B 1 64 ? 49.05247 -9.34705 51.31868 1.000 18.39637 64 VAL B C 1
ATOM 6957 O O . VAL B 1 64 ? 48.79396 -8.20804 51.71966 1.000 15.96584 64 VAL B O 1
ATOM 6970 N N . ARG B 1 65 ? 48.30345 -10.39925 51.65329 1.000 18.09698 65 ARG B N 1
ATOM 6971 C CA . ARG B 1 65 ? 47.09474 -10.23040 52.46343 1.000 19.90156 65 ARG B CA 1
ATOM 6972 C C . ARG B 1 65 ? 47.43271 -9.85380 53.89514 1.000 15.13028 65 ARG B C 1
ATOM 6973 O O . ARG B 1 65 ? 46.74120 -9.02455 54.50732 1.000 17.04873 65 ARG B O 1
ATOM 6994 N N . ILE B 1 66 ? 48.50542 -10.44239 54.43849 1.000 14.18248 66 ILE B N 1
ATOM 6995 C CA . ILE B 1 66 ? 48.94695 -10.11109 55.79936 1.000 15.22307 66 ILE B CA 1
ATOM 6996 C C . ILE B 1 66 ? 49.39272 -8.65504 55.87438 1.000 13.98002 66 ILE B C 1
ATOM 6997 O O . ILE B 1 66 ? 49.03473 -7.91381 56.80526 1.000 14.64979 66 ILE B O 1
ATOM 7013 N N . VAL B 1 67 ? 50.20240 -8.23455 54.90671 1.000 15.18877 67 VAL B N 1
ATOM 7014 C CA . VAL B 1 67 ? 50.72477 -6.87888 54.92679 1.000 12.48048 67 VAL B CA 1
ATOM 7015 C C . VAL B 1 67 ? 49.59837 -5.88484 54.73651 1.000 14.22625 67 VAL B C 1
ATOM 7016 O O . VAL B 1 67 ? 49.56752 -4.82229 55.37212 1.000 14.63305 67 VAL B O 1
ATOM 7029 N N . SER B 1 68 ? 48.67610 -6.18792 53.82573 1.000 14.16863 68 SER B N 1
ATOM 7030 C CA . SER B 1 68 ? 47.54514 -5.29626 53.62614 1.000 14.07797 68 SER B CA 1
ATOM 7031 C C . SER B 1 68 ? 46.78051 -5.09228 54.92527 1.000 17.02746 68 SER B C 1
ATOM 7032 O O . SER B 1 68 ? 46.32388 -3.97987 55.21939 1.000 15.86971 68 SER B O 1
ATOM 7040 N N . GLU B 1 69 ? 46.64218 -6.15728 55.72135 1.000 18.25512 69 GLU B N 1
ATOM 7041 C CA . GLU B 1 69 ? 45.90252 -6.04679 56.97513 1.000 22.07747 69 GLU B CA 1
ATOM 7042 C C . GLU B 1 69 ? 46.69516 -5.25055 57.99888 1.000 14.20167 69 GLU B C 1
ATOM 7043 O O . GLU B 1 69 ? 46.11708 -4.46503 58.76953 1.000 16.03994 69 GLU B O 1
ATOM 7055 N N . LEU B 1 70 ? 48.01022 -5.45213 58.03033 1.000 13.05180 70 LEU B N 1
ATOM 7056 C CA . LEU B 1 70 ? 48.83213 -4.72465 58.98550 1.000 13.40853 70 LEU B CA 1
ATOM 7057 C C . LEU B 1 70 ? 48.86088 -3.24918 58.64827 1.000 12.62287 70 LEU B C 1
ATOM 7058 O O . LEU B 1 70 ? 48.71318 -2.40278 59.52027 1.000 14.81176 70 LEU B O 1
ATOM 7074 N N . ALA B 1 71 ? 49.05382 -2.92997 57.37626 1.000 13.86622 71 ALA B N 1
ATOM 7075 C CA . ALA B 1 71 ? 49.16776 -1.54870 56.94477 1.000 13.98688 71 ALA B CA 1
ATOM 7076 C C . ALA B 1 71 ? 47.85123 -0.79147 57.04815 1.000 13.90760 71 ALA B C 1
ATOM 7077 O O . ALA B 1 71 ? 47.86052 0.43125 57.22094 1.000 16.06692 71 ALA B O 1
ATOM 7084 N N . TYR B 1 72 ? 46.72044 -1.48096 56.90751 1.000 15.01940 72 TYR B N 1
ATOM 7085 C CA . TYR B 1 72 ? 45.43072 -0.87128 57.21754 1.000 15.01711 72 TYR B CA 1
ATOM 7086 C C . TYR B 1 72 ? 45.46445 -0.20054 58.57468 1.000 14.77638 72 TYR B C 1
ATOM 7087 O O . TYR B 1 72 ? 44.88834 0.87779 58.76791 1.000 16.98249 72 TYR B O 1
ATOM 7105 N N . GLY B 1 73 ? 46.10120 -0.85358 59.54552 1.000 16.66244 73 GLY B N 1
ATOM 7106 C CA . GLY B 1 73 ? 46.33827 -0.21632 60.83487 1.000 17.25199 73 GLY B CA 1
ATOM 7107 C C . GLY B 1 73 ? 47.43403 0.83504 60.81679 1.000 17.25102 73 GLY B C 1
ATOM 7108 O O . GLY B 1 73 ? 47.19684 1.98730 61.18857 1.000 18.77214 73 GLY B O 1
ATOM 7112 N N . ASP B 1 74 ? 48.62425 0.46219 60.35617 1.000 16.85633 74 ASP B N 1
ATOM 7113 C CA . ASP B 1 74 ? 49.73178 1.41567 60.31167 1.000 15.89005 74 ASP B CA 1
ATOM 7114 C C . ASP B 1 74 ? 50.80407 0.92630 59.35892 1.000 13.72524 74 ASP B C 1
ATOM 7115 O O . ASP B 1 74 ? 51.36736 -0.16262 59.55309 1.000 13.47861 74 ASP B O 1
ATOM 7124 N N . ALA B 1 75 ? 51.10843 1.73951 58.35355 1.000 16.02329 75 ALA B N 1
ATOM 7125 C CA . ALA B 1 75 ? 52.04685 1.31200 57.32546 1.000 16.38618 75 ALA B CA 1
ATOM 7126 C C . ALA B 1 75 ? 53.47022 1.16357 57.85529 1.000 14.48852 75 ALA B C 1
ATOM 7127 O O . ALA B 1 75 ? 54.23001 0.32360 57.34806 1.000 16.10191 75 ALA B O 1
ATOM 7134 N N . GLY B 1 76 ? 53.84400 1.96710 58.85647 1.000 17.51735 76 GLY B N 1
ATOM 7135 C CA . GLY B 1 76 ? 55.17556 1.83454 59.44635 1.000 15.18544 76 GLY B CA 1
ATOM 7136 C C . GLY B 1 76 ? 55.35016 0.54414 60.23644 1.000 12.50466 76 GLY B C 1
ATOM 7137 O O . GLY B 1 76 ? 56.41152 -0.08136 60.20475 1.000 16.78220 76 GLY B O 1
ATOM 7141 N N . VAL B 1 77 ? 54.29806 0.09234 60.89045 1.000 13.33848 77 VAL B N 1
ATOM 7142 C CA . VAL B 1 77 ? 54.36029 -1.19569 61.57047 1.000 16.44198 77 VAL B CA 1
ATOM 7143 C C . VAL B 1 77 ? 54.50136 -2.31133 60.55221 1.000 15.31712 77 VAL B C 1
ATOM 7144 O O . VAL B 1 77 ? 55.30916 -3.22556 60.71584 1.000 16.38407 77 VAL B O 1
ATOM 7157 N N . ALA B 1 78 ? 53.68704 -2.27137 59.49690 1.000 14.23506 78 ALA B N 1
ATOM 7158 C CA . ALA B 1 78 ? 53.76327 -3.27545 58.44977 1.000 12.58043 78 ALA B CA 1
ATOM 7159 C C . ALA B 1 78 ? 55.16418 -3.33172 57.85674 1.000 12.08317 78 ALA B C 1
ATOM 7160 O O . ALA B 1 78 ? 55.78660 -4.40631 57.77174 1.000 13.74119 78 ALA B O 1
ATOM 7167 N N . PHE B 1 79 ? 55.68402 -2.15590 57.47688 1.000 12.31140 79 PHE B N 1
ATOM 7168 C CA . PHE B 1 79 ? 57.01266 -2.01882 56.89527 1.000 15.53064 79 PHE B CA 1
ATOM 7169 C C . PHE B 1 79 ? 58.07583 -2.66007 57.76724 1.000 16.90525 79 PHE B C 1
ATOM 7170 O O . PHE B 1 79 ? 58.89105 -3.46062 57.28659 1.000 12.44949 79 PHE B O 1
ATOM 7187 N N . THR B 1 80 ? 58.08047 -2.31625 59.05549 1.000 13.24370 80 THR B N 1
ATOM 7188 C CA . THR B 1 80 ? 59.06925 -2.88934 59.96672 1.000 15.83773 80 THR B CA 1
ATOM 7189 C C . THR B 1 80 ? 58.98571 -4.40542 59.97844 1.000 12.32192 80 THR B C 1
ATOM 7190 O O . THR B 1 80 ? 60.02005 -5.09434 59.97443 1.000 14.03818 80 THR B O 1
ATOM 7201 N N . LEU B 1 81 ? 57.76557 -4.93719 59.92383 1.000 13.28807 81 LEU B N 1
ATOM 7202 C CA . LEU B 1 81 ? 57.57996 -6.36158 60.09730 1.000 13.80924 81 LEU B CA 1
ATOM 7203 C C . LEU B 1 81 ? 57.85488 -7.17231 58.83602 1.000 17.41119 81 LEU B C 1
ATOM 7204 O O . LEU B 1 81 ? 58.22482 -8.33862 58.96431 1.000 15.20399 81 LEU B O 1
ATOM 7220 N N . PHE B 1 82 ? 57.70106 -6.61563 57.62070 1.000 15.30461 82 PHE B N 1
ATOM 7221 C CA . PHE B 1 82 ? 57.97208 -7.42284 56.42198 1.000 14.29482 82 PHE B CA 1
ATOM 7222 C C . PHE B 1 82 ? 59.31492 -7.12034 55.76991 1.000 13.16922 82 PHE B C 1
ATOM 7223 O O . PHE B 1 82 ? 59.82092 -7.96661 55.02887 1.000 16.59922 82 PHE B O 1
ATOM 7240 N N . LEU B 1 83 ? 59.90265 -5.95164 56.01779 1.000 12.62925 83 LEU B N 1
ATOM 7241 C CA . LEU B 1 83 ? 61.10250 -5.58102 55.28081 1.000 13.13038 83 LEU B CA 1
ATOM 7242 C C . LEU B 1 83 ? 62.24830 -6.57034 55.41477 1.000 19.18449 83 LEU B C 1
ATOM 7243 O O . LEU B 1 83 ? 63.02062 -6.69665 54.44923 1.000 15.49344 83 LEU B O 1
ATOM 7259 N N . PRO B 1 84 ? 62.40501 -7.31255 56.50669 1.000 15.68672 84 PRO B N 1
ATOM 7260 C CA . PRO B 1 84 ? 63.51085 -8.28680 56.56090 1.000 12.99573 84 PRO B CA 1
ATOM 7261 C C . PRO B 1 84 ? 63.43450 -9.36283 55.49644 1.000 19.34497 84 PRO B C 1
ATOM 7262 O O . PRO B 1 84 ? 64.41357 -10.08887 55.32786 1.000 15.78042 84 PRO B O 1
ATOM 7273 N N . VAL B 1 85 ? 62.32411 -9.47473 54.76484 1.000 16.77657 85 VAL B N 1
ATOM 7274 C CA . VAL B 1 85 ? 62.26714 -10.45484 53.69066 1.000 12.60685 85 VAL B CA 1
ATOM 7275 C C . VAL B 1 85 ? 63.34424 -10.16829 52.65846 1.000 17.02402 85 VAL B C 1
ATOM 7276 O O . VAL B 1 85 ? 63.82564 -11.07674 51.97503 1.000 17.13100 85 VAL B O 1
ATOM 7289 N N . LEU B 1 86 ? 63.70080 -8.90175 52.48892 1.000 15.34192 86 LEU B N 1
ATOM 7290 C CA . LEU B 1 86 ? 64.76209 -8.54234 51.54396 1.000 16.13906 86 LEU B CA 1
ATOM 7291 C C . LEU B 1 86 ? 66.06672 -9.21615 51.94062 1.000 20.47516 86 LEU B C 1
ATOM 7292 O O . LEU B 1 86 ? 66.73547 -9.83233 51.12037 1.000 18.73834 86 LEU B O 1
ATOM 7308 N N . THR B 1 87 ? 66.39280 -9.16670 53.22116 1.000 16.24958 87 THR B N 1
ATOM 7309 C CA . THR B 1 87 ? 67.63987 -9.70008 53.73892 1.000 16.24829 87 THR B CA 1
ATOM 7310 C C . THR B 1 87 ? 67.61645 -11.21622 53.81524 1.000 11.67556 87 THR B C 1
ATOM 7311 O O . THR B 1 87 ? 68.55198 -11.87365 53.37767 1.000 16.50562 87 THR B O 1
ATOM 7322 N N . THR B 1 88 ? 66.55358 -11.78796 54.36023 1.000 16.13510 88 THR B N 1
ATOM 7323 C CA . THR B 1 88 ? 66.53087 -13.23359 54.51644 1.000 14.61986 88 THR B CA 1
ATOM 7324 C C . THR B 1 88 ? 66.46255 -13.94319 53.16300 1.000 20.14690 88 THR B C 1
ATOM 7325 O O . THR B 1 88 ? 67.00114 -15.05080 53.02655 1.000 16.37472 88 THR B O 1
ATOM 7336 N N . SER B 1 89 ? 65.78737 -13.35050 52.16759 1.000 15.86694 89 SER B N 1
ATOM 7337 C CA . SER B 1 89 ? 65.71642 -14.01613 50.86912 1.000 19.31955 89 SER B CA 1
ATOM 7338 C C . SER B 1 89 ? 67.08436 -14.04845 50.18792 1.000 22.27499 89 SER B C 1
ATOM 7339 O O . SER B 1 89 ? 67.46080 -15.08060 49.62506 1.000 19.10525 89 SER B O 1
ATOM 7347 N N . MET B 1 90 ? 67.86850 -12.96773 50.29021 1.000 19.14274 90 MET B N 1
ATOM 7348 C CA . MET B 1 90 ? 69.21306 -12.97635 49.70533 1.000 18.05588 90 MET B CA 1
ATOM 7349 C C . MET B 1 90 ? 70.12277 -14.00736 50.37923 1.000 18.49565 90 MET B C 1
ATOM 7350 O O . MET B 1 90 ? 70.84861 -14.75365 49.70705 1.000 17.52875 90 MET B O 1
ATOM 7364 N N . ILE B 1 91 ? 70.11267 -14.05101 51.71381 1.000 18.35491 91 ILE B N 1
ATOM 7365 C CA . ILE B 1 91 ? 70.96786 -15.00423 52.41068 1.000 19.74039 91 ILE B CA 1
ATOM 7366 C C . ILE B 1 91 ? 70.53258 -16.43116 52.10321 1.000 18.95422 91 ILE B C 1
ATOM 7367 O O . ILE B 1 91 ? 71.36857 -17.32679 51.89349 1.000 18.78110 91 ILE B O 1
ATOM 7383 N N . GLY B 1 92 ? 69.21978 -16.66783 52.06676 1.000 19.83415 92 GLY B N 1
ATOM 7384 C CA . GLY B 1 92 ? 68.72767 -18.01465 51.80419 1.000 19.83401 92 GLY B CA 1
ATOM 7385 C C . GLY B 1 92 ? 69.11490 -18.52934 50.43195 1.000 22.58251 92 GLY B C 1
ATOM 7386 O O . GLY B 1 92 ? 69.41129 -19.71560 50.25991 1.000 24.40286 92 GLY B O 1
ATOM 7390 N N . TRP B 1 93 ? 69.11028 -17.65192 49.42997 1.000 18.16140 93 TRP B N 1
ATOM 7391 C CA . TRP B 1 93 ? 69.40575 -18.07814 48.06847 1.000 18.95590 93 TRP B CA 1
ATOM 7392 C C . TRP B 1 93 ? 70.90619 -18.09897 47.76676 1.000 19.43306 93 TRP B C 1
ATOM 7393 O O . TRP B 1 93 ? 71.36794 -18.95537 46.99729 1.000 19.23147 93 TRP B O 1
ATOM 7414 N N . TYR B 1 94 ? 71.67674 -17.17318 48.34127 1.000 16.91814 94 TYR B N 1
ATOM 7415 C CA . TYR B 1 94 ? 73.06006 -16.94703 47.92090 1.000 17.63910 94 TYR B CA 1
ATOM 7416 C C . TYR B 1 94 ? 74.09650 -17.08516 49.02420 1.000 17.74118 94 TYR B C 1
ATOM 7417 O O . TYR B 1 94 ? 75.29348 -16.93731 48.74036 1.000 18.58357 94 TYR B O 1
ATOM 7435 N N . GLY B 1 95 ? 73.68480 -17.38488 50.25235 1.000 19.67481 95 GLY B N 1
ATOM 7436 C CA . GLY B 1 95 ? 74.65588 -17.66768 51.28406 1.000 21.90707 95 GLY B CA 1
ATOM 7437 C C . GLY B 1 95 ? 75.09122 -19.11955 51.27842 1.000 22.37412 95 GLY B C 1
ATOM 7438 O O . GLY B 1 95 ? 74.37275 -20.02319 50.84926 1.000 23.00405 95 GLY B O 1
ATOM 7442 N N . SER B 1 96 ? 76.31883 -19.34843 51.75267 1.000 23.11413 96 SER B N 1
ATOM 7443 C CA . SER B 1 96 ? 76.79583 -20.71458 51.92583 1.000 27.30054 96 SER B CA 1
ATOM 7444 C C . SER B 1 96 ? 75.95759 -21.43070 52.98383 1.000 25.25593 96 SER B C 1
ATOM 7445 O O . SER B 1 96 ? 75.26775 -20.81291 53.78852 1.000 21.37410 96 SER B O 1
ATOM 7453 N N . GLU B 1 97 ? 76.05562 -22.75680 53.00288 1.000 30.44545 97 GLU B N 1
ATOM 7454 C CA . GLU B 1 97 ? 75.33966 -23.51295 54.02364 1.000 28.91369 97 GLU B CA 1
ATOM 7455 C C . GLU B 1 97 ? 75.80372 -23.10429 55.42139 1.000 25.89225 97 GLU B C 1
ATOM 7456 O O . GLU B 1 97 ? 74.98606 -22.98163 56.33423 1.000 29.92314 97 GLU B O 1
ATOM 7468 N N . GLU B 1 98 ? 77.11143 -22.87510 55.60489 1.000 24.23905 98 GLU B N 1
ATOM 7469 C CA . GLU B 1 98 ? 77.60169 -22.50074 56.92375 1.000 30.67952 98 GLU B CA 1
ATOM 7470 C C . GLU B 1 98 ? 77.03285 -21.16397 57.36482 1.000 27.47455 98 GLU B C 1
ATOM 7471 O O . GLU B 1 98 ? 76.64218 -21.00339 58.53317 1.000 27.03873 98 GLU B O 1
ATOM 7483 N N . LEU B 1 99 ? 76.98746 -20.19021 56.44071 1.000 22.44266 99 LEU B N 1
ATOM 7484 C CA . LEU B 1 99 ? 76.46432 -18.87485 56.77250 1.000 23.40550 99 LEU B CA 1
ATOM 7485 C C . LEU B 1 99 ? 74.98473 -18.93693 57.11017 1.000 23.55796 99 LEU B C 1
ATOM 7486 O O . LEU B 1 99 ? 74.53250 -18.29338 58.06771 1.000 25.18945 99 LEU B O 1
ATOM 7502 N N . LYS B 1 100 ? 74.21722 -19.67818 56.31123 1.000 20.12704 100 LYS B N 1
ATOM 7503 C CA . LYS B 1 100 ? 72.79570 -19.81724 56.57002 1.000 22.68261 100 LYS B CA 1
ATOM 7504 C C . LYS B 1 100 ? 72.55650 -20.41337 57.94542 1.000 24.49178 100 LYS B C 1
ATOM 7505 O O . LYS B 1 100 ? 71.70529 -19.92641 58.68925 1.000 24.43870 100 LYS B O 1
ATOM 7524 N N . GLU B 1 101 ? 73.30343 -21.45926 58.30807 1.000 25.80103 101 GLU B N 1
ATOM 7525 C CA . GLU B 1 101 ? 73.10175 -22.04714 59.63348 1.000 25.86589 101 GLU B CA 1
ATOM 7526 C C . GLU B 1 101 ? 73.49217 -21.06464 60.73210 1.000 28.82208 101 GLU B C 1
ATOM 7527 O O . GLU B 1 101 ? 72.82988 -21.00664 61.76715 1.000 29.51858 101 GLU B O 1
ATOM 7539 N N . ARG B 1 102 ? 74.51358 -20.24053 60.49374 1.000 29.08763 102 ARG B N 1
ATOM 7540 C CA . ARG B 1 102 ? 74.96124 -19.31358 61.52788 1.000 27.13838 102 ARG B CA 1
ATOM 7541 C C . ARG B 1 102 ? 73.95017 -18.18623 61.77032 1.000 22.78059 102 ARG B C 1
ATOM 7542 O O . ARG B 1 102 ? 73.69140 -17.82925 62.92248 1.000 29.16565 102 ARG B O 1
ATOM 7563 N N . PHE B 1 103 ? 73.36401 -17.62350 60.71465 1.000 21.35359 103 PHE B N 1
ATOM 7564 C CA . PHE B 1 103 ? 72.50603 -16.44363 60.82872 1.000 26.65904 103 PHE B CA 1
ATOM 7565 C C . PHE B 1 103 ? 71.02340 -16.71770 60.62190 1.000 21.14001 103 PHE B C 1
ATOM 7566 O O . PHE B 1 103 ? 70.18895 -16.14168 61.33683 1.000 21.90115 103 PHE B O 1
ATOM 7583 N N . LEU B 1 104 ? 70.64783 -17.56804 59.67661 1.000 25.62149 104 LEU B N 1
ATOM 7584 C CA . LEU B 1 104 ? 69.22911 -17.83313 59.44314 1.000 21.30755 104 LEU B CA 1
ATOM 7585 C C . LEU B 1 104 ? 68.68509 -18.91065 60.36619 1.000 22.55561 104 LEU B C 1
ATOM 7586 O O . LEU B 1 104 ? 67.53608 -18.82743 60.79404 1.000 27.67323 104 LEU B O 1
ATOM 7602 N N . GLY B 1 105 ? 69.48045 -19.92764 60.65503 1.000 23.19767 105 GLY B N 1
ATOM 7603 C CA . GLY B 1 105 ? 69.08954 -21.01555 61.51780 1.000 30.45979 105 GLY B CA 1
ATOM 7604 C C . GLY B 1 105 ? 68.38677 -20.57523 62.79053 1.000 33.06302 105 GLY B C 1
ATOM 7605 O O . GLY B 1 105 ? 67.34488 -21.12326 63.17592 1.000 29.66698 105 GLY B O 1
ATOM 7609 N N . PRO B 1 106 ? 68.96096 -19.59613 63.49399 1.000 26.85596 106 PRO B N 1
ATOM 7610 C CA . PRO B 1 106 ? 68.37067 -19.17426 64.76932 1.000 25.05253 106 PRO B CA 1
ATOM 7611 C C . PRO B 1 106 ? 67.37340 -18.03521 64.67662 1.000 24.74814 106 PRO B C 1
ATOM 7612 O O . PRO B 1 106 ? 66.73578 -17.71594 65.69403 1.000 21.22068 106 PRO B O 1
ATOM 7623 N N . LEU B 1 107 ? 67.20279 -17.43656 63.49999 1.000 23.78725 107 LEU B N 1
ATOM 7624 C CA . LEU B 1 107 ? 66.54385 -16.15026 63.40736 1.000 26.22299 107 LEU B CA 1
ATOM 7625 C C . LEU B 1 107 ? 65.08594 -16.23299 63.80783 1.000 22.68679 107 LEU B C 1
ATOM 7626 O O . LEU B 1 107 ? 64.60859 -15.35374 64.52751 1.000 18.67031 107 LEU B O 1
ATOM 7642 N N . VAL B 1 108 ? 64.36062 -17.25865 63.34725 1.000 16.74485 108 VAL B N 1
ATOM 7643 C CA . VAL B 1 108 ? 62.93083 -17.32927 63.63940 1.000 20.49785 108 VAL B CA 1
ATOM 7644 C C . VAL B 1 108 ? 62.69685 -17.53907 65.13832 1.000 20.08777 108 VAL B C 1
ATOM 7645 O O . VAL B 1 108 ? 61.89892 -16.82487 65.76984 1.000 21.23156 108 VAL B O 1
ATOM 7658 N N . ALA B 1 109 ? 63.37275 -18.53553 65.72681 1.000 19.80046 109 ALA B N 1
ATOM 7659 C CA . ALA B 1 109 ? 63.19977 -18.80138 67.14967 1.000 21.51012 109 ALA B CA 1
ATOM 7660 C C . ALA B 1 109 ? 63.58851 -17.61025 68.00903 1.000 23.40710 109 ALA B C 1
ATOM 7661 O O . ALA B 1 109 ? 63.01003 -17.41844 69.08577 1.000 24.51653 109 ALA B O 1
ATOM 7668 N N . ARG B 1 110 ? 64.57595 -16.82256 67.57639 1.000 19.82930 110 ARG B N 1
ATOM 7669 C CA . ARG B 1 110 ? 64.95449 -15.61402 68.29394 1.000 20.28272 110 ARG B CA 1
ATOM 7670 C C . ARG B 1 110 ? 63.98644 -14.45677 68.09308 1.000 20.27860 110 ARG B C 1
ATOM 7671 O O . ARG B 1 110 ? 64.12006 -13.44241 68.77601 1.000 20.56583 110 ARG B O 1
ATOM 7692 N N . ARG B 1 111 ? 63.04214 -14.55131 67.14618 1.000 18.95970 111 ARG B N 1
ATOM 7693 C CA . ARG B 1 111 ? 62.10784 -13.46430 66.88726 1.000 16.08775 111 ARG B CA 1
ATOM 7694 C C . ARG B 1 111 ? 62.86089 -12.20965 66.44552 1.000 21.19020 111 ARG B C 1
ATOM 7695 O O . ARG B 1 111 ? 62.51935 -11.08529 66.80858 1.000 26.31804 111 ARG B O 1
ATOM 7716 N N . GLY B 1 112 ? 63.92286 -12.40795 65.65195 1.000 23.28840 112 GLY B N 1
ATOM 7717 C CA . GLY B 1 112 ? 64.85272 -11.33837 65.39132 1.000 22.62510 112 GLY B CA 1
ATOM 7718 C C . GLY B 1 112 ? 64.54932 -10.54378 64.14288 1.000 17.94714 112 GLY B C 1
ATOM 7719 O O . GLY B 1 112 ? 63.91006 -11.02558 63.20519 1.000 19.46212 112 GLY B O 1
ATOM 7723 N N . PHE B 1 113 ? 65.01618 -9.29478 64.14282 1.000 15.37719 113 PHE B N 1
ATOM 7724 C CA . PHE B 1 113 ? 65.01818 -8.46971 62.93796 1.000 15.15719 113 PHE B CA 1
ATOM 7725 C C . PHE B 1 113 ? 66.38230 -8.54467 62.24882 1.000 17.78409 113 PHE B C 1
ATOM 7726 O O . PHE B 1 113 ? 67.41397 -8.74141 62.89240 1.000 18.91368 113 PHE B O 1
ATOM 7743 N N . CYS B 1 114 ? 66.39134 -8.36077 60.93144 1.000 17.90044 114 CYS B N 1
ATOM 7744 C CA . CYS B 1 114 ? 67.63350 -8.10911 60.21309 1.000 16.71543 114 CYS B CA 1
ATOM 7745 C C . CYS B 1 114 ? 67.36451 -7.00988 59.20403 1.000 22.40010 114 CYS B C 1
ATOM 7746 O O . CYS B 1 114 ? 66.21820 -6.64569 58.96197 1.000 18.64897 114 CYS B O 1
ATOM 7754 N N . ALA B 1 115 ? 68.43620 -6.50718 58.60356 1.000 15.77633 115 ALA B N 1
ATOM 7755 C CA . ALA B 1 115 ? 68.37980 -5.32446 57.75232 1.000 16.88986 115 ALA B CA 1
ATOM 7756 C C . ALA B 1 115 ? 69.38077 -5.42110 56.61483 1.000 15.28729 115 ALA B C 1
ATOM 7757 O O . ALA B 1 115 ? 70.39769 -6.11065 56.70369 1.000 14.34732 115 ALA B O 1
ATOM 7764 N N . THR B 1 116 ? 69.07949 -4.68427 55.54453 1.000 16.24806 116 THR B N 1
ATOM 7765 C CA . THR B 1 116 ? 69.92598 -4.58704 54.35805 1.000 17.57879 116 THR B CA 1
ATOM 7766 C C . THR B 1 116 ? 70.30857 -3.12917 54.18357 1.000 16.08008 116 THR B C 1
ATOM 7767 O O . THR B 1 116 ? 69.46097 -2.22509 54.27817 1.000 17.97911 116 THR B O 1
ATOM 7778 N N . LEU B 1 117 ? 71.59045 -2.89913 53.94828 1.000 14.77783 117 LEU B N 1
ATOM 7779 C CA . LEU B 1 117 ? 72.16370 -1.56081 53.84773 1.000 11.96797 117 LEU B CA 1
ATOM 7780 C C . LEU B 1 117 ? 72.66611 -1.41243 52.41351 1.000 19.26779 117 LEU B C 1
ATOM 7781 O O . LEU B 1 117 ? 73.77314 -1.85963 52.07880 1.000 16.80871 117 LEU B O 1
ATOM 7797 N N . GLY B 1 118 ? 71.83173 -0.80837 51.56295 1.000 15.99605 118 GLY B N 1
ATOM 7798 C CA . GLY B 1 118 ? 72.21316 -0.56357 50.18792 1.000 18.72376 118 GLY B CA 1
ATOM 7799 C C . GLY B 1 118 ? 72.46050 0.89567 49.92283 1.000 15.89185 118 GLY B C 1
ATOM 7800 O O . GLY B 1 118 ? 73.50396 1.27968 49.37733 1.000 15.36124 118 GLY B O 1
ATOM 7804 N N . SER B 1 119 ? 71.51251 1.73274 50.32969 1.000 15.08738 119 SER B N 1
ATOM 7805 C CA . SER B 1 119 ? 71.49820 3.13755 49.91047 1.000 17.53606 119 SER B CA 1
ATOM 7806 C C . SER B 1 119 ? 72.68955 3.92825 50.48324 1.000 21.47408 119 SER B C 1
ATOM 7807 O O . SER B 1 119 ? 73.17672 3.66264 51.58890 1.000 16.89383 119 SER B O 1
ATOM 7815 N N . GLU B 1 120 ? 73.10017 4.95362 49.73641 1.000 12.55898 120 GLU B N 1
ATOM 7816 C CA . GLU B 1 120 ? 74.18522 5.85757 50.07647 1.000 13.92444 120 GLU B CA 1
ATOM 7817 C C . GLU B 1 120 ? 73.83149 7.23092 49.54680 1.000 18.55046 120 GLU B C 1
ATOM 7818 O O . GLU B 1 120 ? 73.11576 7.37303 48.53346 1.000 20.09468 120 GLU B O 1
ATOM 7830 N N . HIS B 1 121 ? 74.35876 8.24569 50.22371 1.000 16.47330 121 HIS B N 1
ATOM 7831 C CA . HIS B 1 121 ? 73.98409 9.60944 49.89603 1.000 18.36756 121 HIS B CA 1
ATOM 7832 C C . HIS B 1 121 ? 74.54595 10.03388 48.54089 1.000 19.41379 121 HIS B C 1
ATOM 7833 O O . HIS B 1 121 ? 73.79513 10.49762 47.67646 1.000 20.13591 121 HIS B O 1
ATOM 7847 N N . GLU B 1 122 ? 75.86032 9.87641 48.33100 1.000 19.72287 122 GLU B N 1
ATOM 7848 C CA . GLU B 1 122 ? 76.41496 10.40944 47.08946 1.000 21.21885 122 GLU B CA 1
ATOM 7849 C C . GLU B 1 122 ? 76.03749 9.55164 45.88531 1.000 20.20512 122 GLU B C 1
ATOM 7850 O O . GLU B 1 122 ? 75.79986 10.08745 44.80340 1.000 21.47609 122 GLU B O 1
ATOM 7862 N N . ALA B 1 123 ? 75.96553 8.23595 46.04976 1.000 18.25692 123 ALA B N 1
ATOM 7863 C CA . ALA B 1 123 ? 75.60749 7.36002 44.93510 1.000 19.61258 123 ALA B CA 1
ATOM 7864 C C . ALA B 1 123 ? 74.14009 7.47231 44.52495 1.000 23.51748 123 ALA B C 1
ATOM 7865 O O . ALA B 1 123 ? 73.79908 7.25006 43.35252 1.000 19.23597 123 ALA B O 1
ATOM 7872 N N . GLY B 1 124 ? 73.26288 7.82035 45.45826 1.000 18.78690 124 GLY B N 1
ATOM 7873 C CA . GLY B 1 124 ? 71.84760 7.79085 45.14176 1.000 17.07762 124 GLY B CA 1
ATOM 7874 C C . GLY B 1 124 ? 71.43714 6.41989 44.65084 1.000 19.33932 124 GLY B C 1
ATOM 7875 O O . GLY B 1 124 ? 71.91097 5.38178 45.12422 1.000 20.17354 124 GLY B O 1
ATOM 7879 N N . SER B 1 125 ? 70.57818 6.39233 43.63243 1.000 16.08851 125 SER B N 1
ATOM 7880 C CA . SER B 1 125 ? 70.19433 5.08173 43.10764 1.000 16.83988 125 SER B CA 1
ATOM 7881 C C . SER B 1 125 ? 71.20689 4.55338 42.09350 1.000 23.46960 125 SER B C 1
ATOM 7882 O O . SER B 1 125 ? 71.02533 3.46450 41.56967 1.000 21.19747 125 SER B O 1
ATOM 7890 N N . GLU B 1 126 ? 72.26050 5.30661 41.81216 1.000 20.46511 126 GLU B N 1
ATOM 7891 C CA . GLU B 1 126 ? 73.32615 4.86733 40.90513 1.000 17.31949 126 GLU B CA 1
ATOM 7892 C C . GLU B 1 126 ? 74.31890 4.04087 41.72541 1.000 16.43632 126 GLU B C 1
ATOM 7893 O O . GLU B 1 126 ? 75.46312 4.41473 41.95870 1.000 19.95852 126 GLU B O 1
ATOM 7905 N N . LEU B 1 127 ? 73.85367 2.86564 42.13894 1.000 17.94131 127 LEU B N 1
ATOM 7906 C CA . LEU B 1 127 ? 74.63285 2.08478 43.09353 1.000 20.52655 127 LEU B CA 1
ATOM 7907 C C . LEU B 1 127 ? 75.92871 1.53307 42.52179 1.000 17.78150 127 LEU B C 1
ATOM 7908 O O . LEU B 1 127 ? 76.78085 1.07139 43.28889 1.000 19.80531 127 LEU B O 1
ATOM 7924 N N . ALA B 1 128 ? 76.11440 1.53769 41.21715 1.000 16.80078 128 ALA B N 1
ATOM 7925 C CA . ALA B 1 128 ? 77.45189 1.23467 40.70746 1.000 18.35089 128 ALA B CA 1
ATOM 7926 C C . ALA B 1 128 ? 78.51466 2.16417 41.29930 1.000 21.93495 128 ALA B C 1
ATOM 7927 O O . ALA B 1 128 ? 79.70579 1.81747 41.31463 1.000 21.29918 128 ALA B O 1
ATOM 7934 N N . ARG B 1 129 ? 78.09840 3.32140 41.80823 1.000 19.96645 129 ARG B N 1
ATOM 7935 C CA . ARG B 1 129 ? 79.00486 4.33111 42.34120 1.000 22.92239 129 ARG B CA 1
ATOM 7936 C C . ARG B 1 129 ? 79.14668 4.24331 43.86064 1.000 19.45801 129 ARG B C 1
ATOM 7937 O O . ARG B 1 129 ? 79.71873 5.15552 44.46499 1.000 21.56926 129 ARG B O 1
ATOM 7958 N N . ILE B 1 130 ? 78.64581 3.17668 44.49789 1.000 17.73807 130 ILE B N 1
ATOM 7959 C CA . ILE B 1 130 ? 78.71946 3.14547 45.95931 1.000 20.96093 130 ILE B CA 1
ATOM 7960 C C . ILE B 1 130 ? 80.16265 3.25906 46.41012 1.000 21.89254 130 ILE B C 1
ATOM 7961 O O . ILE B 1 130 ? 81.09620 2.76302 45.76188 1.000 20.93401 130 ILE B O 1
ATOM 7977 N N . SER B 1 131 ? 80.36040 3.94973 47.51406 1.000 20.69565 131 SER B N 1
ATOM 7978 C CA . SER B 1 131 ? 81.70223 4.20611 48.03459 1.000 23.35538 131 SER B CA 1
ATOM 7979 C C . SER B 1 131 ? 82.01953 3.39345 49.27224 1.000 17.34423 131 SER B C 1
ATOM 7980 O O . SER B 1 131 ? 83.16966 3.44807 49.74134 1.000 21.52987 131 SER B O 1
ATOM 7988 N N . THR B 1 132 ? 81.04522 2.69017 49.84139 1.000 16.69645 132 THR B N 1
ATOM 7989 C CA . THR B 1 132 ? 81.34713 1.72344 50.91659 1.000 17.62911 132 THR B CA 1
ATOM 7990 C C . THR B 1 132 ? 82.11921 0.56553 50.28994 1.000 20.83957 132 THR B C 1
ATOM 7991 O O . THR B 1 132 ? 81.64668 -0.04274 49.31620 1.000 20.70520 132 THR B O 1
ATOM 8002 N N . THR B 1 133 ? 83.32203 0.31169 50.79977 1.000 17.12875 133 THR B N 1
ATOM 8003 C CA . THR B 1 133 ? 84.26939 -0.60414 50.19690 1.000 18.53636 133 THR B CA 1
ATOM 8004 C C . THR B 1 133 ? 84.45665 -1.83055 51.09051 1.000 17.17853 133 THR B C 1
ATOM 8005 O O . THR B 1 133 ? 84.28920 -1.78119 52.30343 1.000 19.51195 133 THR B O 1
ATOM 8016 N N . VAL B 1 134 ? 84.84708 -2.92385 50.46778 1.000 18.25501 134 VAL B N 1
ATOM 8017 C CA . VAL B 1 134 ? 85.19896 -4.16179 51.14566 1.000 19.85463 134 VAL B CA 1
ATOM 8018 C C . VAL B 1 134 ? 86.57358 -4.55380 50.63681 1.000 22.01069 134 VAL B C 1
ATOM 8019 O O . VAL B 1 134 ? 86.81203 -4.61960 49.42118 1.000 21.44924 134 VAL B O 1
ATOM 8032 N N . ARG B 1 135 ? 87.51518 -4.69892 51.55590 1.000 21.46628 135 ARG B N 1
ATOM 8033 C CA . ARG B 1 135 ? 88.87073 -5.07908 51.20891 1.000 23.52153 135 ARG B CA 1
ATOM 8034 C C . ARG B 1 135 ? 89.18896 -6.42345 51.84956 1.000 26.29841 135 ARG B C 1
ATOM 8035 O O . ARG B 1 135 ? 88.78955 -6.69537 52.99254 1.000 25.44283 135 ARG B O 1
ATOM 8056 N N . ARG B 1 136 ? 89.88045 -7.26500 51.10544 1.000 26.80075 136 ARG B N 1
ATOM 8057 C CA . ARG B 1 136 ? 90.28044 -8.56051 51.61183 1.000 30.14787 136 ARG B CA 1
ATOM 8058 C C . ARG B 1 136 ? 91.56558 -8.42719 52.40478 1.000 41.09044 136 ARG B C 1
ATOM 8059 O O . ARG B 1 136 ? 92.50563 -7.75903 51.98034 1.000 35.79456 136 ARG B O 1
ATOM 8080 N N . ASP B 1 137 ? 91.61449 -9.06060 53.57613 1.000 31.55448 137 ASP B N 1
ATOM 8081 C CA . ASP B 1 137 ? 92.82792 -9.18495 54.39914 1.000 34.94851 137 ASP B CA 1
ATOM 8082 C C . ASP B 1 137 ? 92.94806 -10.65007 54.82170 1.000 34.41839 137 ASP B C 1
ATOM 8083 O O . ASP B 1 137 ? 92.38314 -11.05396 55.83633 1.000 34.10938 137 ASP B O 1
ATOM 8092 N N . GLY B 1 138 ? 93.65180 -11.43791 54.03477 1.000 37.18824 138 GLY B N 1
ATOM 8093 C CA . GLY B 1 138 ? 93.71994 -12.86778 54.27904 1.000 39.47732 138 GLY B CA 1
ATOM 8094 C C . GLY B 1 138 ? 92.34548 -13.49506 54.11969 1.000 38.60076 138 GLY B C 1
ATOM 8095 O O . GLY B 1 138 ? 91.66353 -13.31824 53.10104 1.000 38.08375 138 GLY B O 1
ATOM 8099 N N . ASP B 1 139 ? 91.91521 -14.23175 55.14321 1.000 39.21934 139 ASP B N 1
ATOM 8100 C CA . ASP B 1 139 ? 90.59457 -14.84967 55.15101 1.000 38.65101 139 ASP B CA 1
ATOM 8101 C C . ASP B 1 139 ? 89.52711 -13.93538 55.72944 1.000 37.58015 139 ASP B C 1
ATOM 8102 O O . ASP B 1 139 ? 88.44433 -14.41676 56.10021 1.000 37.43209 139 ASP B O 1
ATOM 8111 N N . THR B 1 140 ? 89.79782 -12.62532 55.80073 1.000 27.10119 140 THR B N 1
ATOM 8112 C CA . THR B 1 140 ? 88.91150 -11.63805 56.41029 1.000 28.11042 140 THR B CA 1
ATOM 8113 C C . THR B 1 140 ? 88.56065 -10.56581 55.38612 1.000 22.73470 140 THR B C 1
ATOM 8114 O O . THR B 1 140 ? 89.34573 -10.26458 54.48741 1.000 25.64048 140 THR B O 1
ATOM 8125 N N . LEU B 1 141 ? 87.36621 -10.00369 55.53133 1.000 20.38925 141 LEU B N 1
ATOM 8126 C CA . LEU B 1 141 ? 86.89305 -8.87579 54.74017 1.000 19.94349 141 LEU B CA 1
ATOM 8127 C C . LEU B 1 141 ? 86.78645 -7.68026 55.67116 1.000 24.57493 141 LEU B C 1
ATOM 8128 O O . LEU B 1 141 ? 86.39146 -7.82705 56.82733 1.000 22.09825 141 LEU B O 1
ATOM 8144 N N . VAL B 1 142 ? 87.14520 -6.50813 55.17036 1.000 18.87897 142 VAL B N 1
ATOM 8145 C CA . VAL B 1 142 ? 87.14920 -5.27049 55.94310 1.000 18.54836 142 VAL B CA 1
ATOM 8146 C C . VAL B 1 142 ? 86.28568 -4.24347 55.23892 1.000 17.50584 142 VAL B C 1
ATOM 8147 O O . VAL B 1 142 ? 86.54862 -3.89988 54.07769 1.000 16.21769 142 VAL B O 1
ATOM 8160 N N . LEU B 1 143 ? 85.27132 -3.75631 55.94318 1.000 20.44422 143 LEU B N 1
ATOM 8161 C CA . LEU B 1 143 ? 84.33299 -2.77089 55.44064 1.000 17.25850 143 LEU B CA 1
ATOM 8162 C C . LEU B 1 143 ? 84.64802 -1.36927 55.94611 1.000 17.86119 143 LEU B C 1
ATOM 8163 O O . LEU B 1 143 ? 84.95340 -1.17301 57.12846 1.000 18.36725 143 LEU B O 1
ATOM 8179 N N . ASP B 1 144 ? 84.48403 -0.38655 55.06321 1.000 15.73206 144 ASP B N 1
ATOM 8180 C CA . ASP B 1 144 ? 84.63385 1.02590 55.38969 1.000 15.16597 144 ASP B CA 1
ATOM 8181 C C . ASP B 1 144 ? 83.64639 1.84584 54.55837 1.000 20.02839 144 ASP B C 1
ATOM 8182 O O . ASP B 1 144 ? 83.59698 1.69322 53.33366 1.000 18.84803 144 ASP B O 1
ATOM 8191 N N . GLY B 1 145 ? 82.91027 2.73116 55.20068 1.000 17.08713 145 GLY B N 1
ATOM 8192 C CA . GLY B 1 145 ? 82.06556 3.66689 54.47977 1.000 17.14479 145 GLY B CA 1
ATOM 8193 C C . GLY B 1 145 ? 80.78939 3.95682 55.24514 1.000 16.89091 145 GLY B C 1
ATOM 8194 O O . GLY B 1 145 ? 80.54598 3.42139 56.33492 1.000 22.35897 145 GLY B O 1
ATOM 8198 N N . THR B 1 146 ? 80.00453 4.87120 54.67498 1.000 16.85674 146 THR B N 1
ATOM 8199 C CA . THR B 1 146 ? 78.74387 5.30331 55.25366 1.000 16.63726 146 THR B CA 1
ATOM 8200 C C . THR B 1 146 ? 77.56919 4.88817 54.38541 1.000 17.96890 146 THR B C 1
ATOM 8201 O O . THR B 1 146 ? 77.56414 5.10506 53.16726 1.000 16.61703 146 THR B O 1
ATOM 8212 N N . LYS B 1 147 ? 76.58951 4.27692 55.02638 1.000 17.13721 147 LYS B N 1
ATOM 8213 C CA . LYS B 1 147 ? 75.33443 3.86701 54.43718 1.000 13.43062 147 LYS B CA 1
ATOM 8214 C C . LYS B 1 147 ? 74.22773 4.80093 54.90948 1.000 15.42187 147 LYS B C 1
ATOM 8215 O O . LYS B 1 147 ? 74.12010 5.12322 56.08493 1.000 15.66675 147 LYS B O 1
ATOM 8234 N N . ALA B 1 148 ? 73.39479 5.22238 53.98580 1.000 15.11581 148 ALA B N 1
ATOM 8235 C CA . ALA B 1 148 ? 72.53031 6.37549 54.21505 1.000 14.45093 148 ALA B CA 1
ATOM 8236 C C . ALA B 1 148 ? 71.31198 6.03843 55.05825 1.000 13.19188 148 ALA B C 1
ATOM 8237 O O . ALA B 1 148 ? 71.06945 6.69701 56.07606 1.000 14.42730 148 ALA B O 1
ATOM 8244 N N . PHE B 1 149 ? 70.53519 5.03229 54.64489 1.000 13.84426 149 PHE B N 1
ATOM 8245 C CA . PHE B 1 149 ? 69.24078 4.70103 55.24510 1.000 16.36648 149 PHE B CA 1
ATOM 8246 C C . PHE B 1 149 ? 69.14763 3.18575 55.40362 1.000 16.44731 149 PHE B C 1
ATOM 8247 O O . PHE B 1 149 ? 69.30122 2.45557 54.42373 1.000 15.95159 149 PHE B O 1
ATOM 8264 N N . SER B 1 150 ? 68.85981 2.69281 56.60285 1.000 12.00053 150 SER B N 1
ATOM 8265 C CA . SER B 1 150 ? 68.51281 1.29014 56.77253 1.000 13.78883 150 SER B CA 1
ATOM 8266 C C . SER B 1 150 ? 67.52797 1.15497 57.92856 1.000 17.12038 150 SER B C 1
ATOM 8267 O O . SER B 1 150 ? 67.71212 1.75018 58.99840 1.000 14.78527 150 SER B O 1
ATOM 8275 N N . THR B 1 151 ? 66.49364 0.36796 57.70721 1.000 14.47067 151 THR B N 1
ATOM 8276 C CA . THR B 1 151 ? 65.40137 0.26219 58.66717 1.000 15.49005 151 THR B CA 1
ATOM 8277 C C . THR B 1 151 ? 65.65450 -0.86624 59.65785 1.000 13.48369 151 THR B C 1
ATOM 8278 O O . THR B 1 151 ? 66.00457 -1.98513 59.26164 1.000 15.18660 151 THR B O 1
ATOM 8289 N N . SER B 1 152 ? 65.47735 -0.54958 60.94334 1.000 13.01163 152 SER B N 1
ATOM 8290 C CA . SER B 1 152 ? 65.52812 -1.44793 62.09591 1.000 15.11020 152 SER B CA 1
ATOM 8291 C C . SER B 1 152 ? 66.95099 -1.78944 62.49774 1.000 17.07280 152 SER B C 1
ATOM 8292 O O . SER B 1 152 ? 67.15090 -2.58301 63.40320 1.000 15.49367 152 SER B O 1
ATOM 8300 N N . THR B 1 153 ? 67.94440 -1.20338 61.85482 1.000 13.59726 153 THR B N 1
ATOM 8301 C CA . THR B 1 153 ? 69.32379 -1.63850 62.08154 1.000 13.27981 153 THR B CA 1
ATOM 8302 C C . THR B 1 153 ? 69.70434 -1.61373 63.53910 1.000 15.32543 153 THR B C 1
ATOM 8303 O O . THR B 1 153 ? 70.41576 -2.50416 63.99986 1.000 16.89392 153 THR B O 1
ATOM 8314 N N . ASP B 1 154 ? 69.31584 -0.56655 64.26814 1.000 19.76775 154 ASP B N 1
ATOM 8315 C CA . ASP B 1 154 ? 69.79861 -0.43637 65.64966 1.000 19.59231 154 ASP B CA 1
ATOM 8316 C C . ASP B 1 154 ? 69.47892 -1.67261 66.48037 1.000 18.86931 154 ASP B C 1
ATOM 8317 O O . ASP B 1 154 ? 70.29066 -2.08813 67.32436 1.000 20.23286 154 ASP B O 1
ATOM 8326 N N . PHE B 1 155 ? 68.30266 -2.26765 66.27273 1.000 18.28534 155 PHE B N 1
ATOM 8327 C CA . PHE B 1 155 ? 67.85601 -3.41944 67.04914 1.000 21.61182 155 PHE B CA 1
ATOM 8328 C C . PHE B 1 155 ? 67.81996 -4.70126 66.22136 1.000 17.67592 155 PHE B C 1
ATOM 8329 O O . PHE B 1 155 ? 67.31008 -5.71998 66.70234 1.000 17.30765 155 PHE B O 1
ATOM 8346 N N . ALA B 1 156 ? 68.41077 -4.68471 65.02665 1.000 15.27021 156 ALA B N 1
ATOM 8347 C CA . ALA B 1 156 ? 68.59140 -5.89470 64.24738 1.000 16.57801 156 ALA B CA 1
ATOM 8348 C C . ALA B 1 156 ? 69.65406 -6.78641 64.85784 1.000 19.45877 156 ALA B C 1
ATOM 8349 O O . ALA B 1 156 ? 70.52683 -6.33259 65.58999 1.000 20.71085 156 ALA B O 1
ATOM 8356 N N . ARG B 1 157 ? 69.57193 -8.08459 64.53088 1.000 15.99491 157 ARG B N 1
ATOM 8357 C CA . ARG B 1 157 ? 70.57838 -9.03917 64.96962 1.000 18.12556 157 ARG B CA 1
ATOM 8358 C C . ARG B 1 157 ? 71.76767 -9.08851 64.02513 1.000 16.29302 157 ARG B C 1
ATOM 8359 O O . ARG B 1 157 ? 72.91812 -9.32299 64.45417 1.000 18.41736 157 ARG B O 1
ATOM 8380 N N . PHE B 1 158 ? 71.52369 -8.86464 62.73989 1.000 16.65571 158 PHE B N 1
ATOM 8381 C CA . PHE B 1 158 ? 72.58919 -8.87998 61.75258 1.000 15.11094 158 PHE B CA 1
ATOM 8382 C C . PHE B 1 158 ? 72.08515 -8.11079 60.54200 1.000 17.36500 158 PHE B C 1
ATOM 8383 O O . PHE B 1 158 ? 70.87799 -7.85544 60.39371 1.000 16.14757 158 PHE B O 1
ATOM 8400 N N . LEU B 1 159 ? 73.02071 -7.77587 59.67224 1.000 17.25637 159 LEU B N 1
ATOM 8401 C CA . LEU B 1 159 ? 72.80440 -6.91949 58.51085 1.000 13.51919 159 LEU B CA 1
ATOM 8402 C C . LEU B 1 159 ? 73.43008 -7.58133 57.29112 1.000 16.56929 159 LEU B C 1
ATOM 8403 O O . LEU B 1 159 ? 74.38391 -8.36196 57.40931 1.000 14.75673 159 LEU B O 1
ATOM 8419 N N . VAL B 1 160 ? 72.93964 -7.20542 56.11998 1.000 16.54875 160 VAL B N 1
ATOM 8420 C CA . VAL B 1 160 ? 73.67027 -7.44007 54.86838 1.000 14.77946 160 VAL B CA 1
ATOM 8421 C C . VAL B 1 160 ? 74.01794 -6.08113 54.27257 1.000 16.15674 160 VAL B C 1
ATOM 8422 O O . VAL B 1 160 ? 73.12531 -5.25058 54.05828 1.000 17.46738 160 VAL B O 1
ATOM 8435 N N . VAL B 1 161 ? 75.31399 -5.84588 54.01791 1.000 14.16864 161 VAL B N 1
ATOM 8436 C CA . VAL B 1 161 ? 75.79192 -4.57330 53.50080 1.000 13.73395 161 VAL B CA 1
ATOM 8437 C C . VAL B 1 161 ? 76.22889 -4.78883 52.06258 1.000 15.97666 161 VAL B C 1
ATOM 8438 O O . VAL B 1 161 ? 76.94663 -5.76072 51.77001 1.000 17.52258 161 VAL B O 1
ATOM 8451 N N . ILE B 1 162 ? 75.81175 -3.88692 51.17561 1.000 14.73771 162 ILE B N 1
ATOM 8452 C CA . ILE B 1 162 ? 76.23114 -3.91489 49.77335 1.000 12.14521 162 ILE B CA 1
ATOM 8453 C C . ILE B 1 162 ? 77.47156 -3.03305 49.65159 1.000 14.13755 162 ILE B C 1
ATOM 8454 O O . ILE B 1 162 ? 77.43579 -1.82613 49.97015 1.000 15.97672 162 ILE B O 1
ATOM 8470 N N . ALA B 1 163 ? 78.57665 -3.63362 49.20355 1.000 13.96714 163 ALA B N 1
ATOM 8471 C CA . ALA B 1 163 ? 79.85131 -2.93570 49.15183 1.000 16.45588 163 ALA B CA 1
ATOM 8472 C C . ALA B 1 163 ? 80.53224 -3.13470 47.80277 1.000 17.50666 163 ALA B C 1
ATOM 8473 O O . ALA B 1 163 ? 80.28900 -4.11655 47.09118 1.000 16.88344 163 ALA B O 1
ATOM 8480 N N . ARG B 1 164 ? 81.40903 -2.20128 47.47346 1.000 13.53699 164 ARG B N 1
ATOM 8481 C CA . ARG B 1 164 ? 82.24699 -2.32407 46.29443 1.000 14.49380 164 ARG B CA 1
ATOM 8482 C C . ARG B 1 164 ? 83.62974 -2.81924 46.68733 1.000 14.87016 164 ARG B C 1
ATOM 8483 O O . ARG B 1 164 ? 84.24759 -2.29299 47.61227 1.000 17.15763 164 ARG B O 1
ATOM 8504 N N . SER B 1 165 ? 84.13088 -3.80735 45.96135 1.000 15.73006 165 SER B N 1
ATOM 8505 C CA . SER B 1 165 ? 85.45679 -4.33471 46.24399 1.000 16.37489 165 SER B CA 1
ATOM 8506 C C . SER B 1 165 ? 86.54053 -3.28887 45.99677 1.000 21.87366 165 SER B C 1
ATOM 8507 O O . SER B 1 165 ? 86.57177 -2.62871 44.96853 1.000 19.06303 165 SER B O 1
ATOM 8515 N N . ALA B 1 166 ? 87.44576 -3.14690 46.94877 1.000 16.62188 166 ALA B N 1
ATOM 8516 C CA . ALA B 1 166 ? 88.63414 -2.31138 46.77888 1.000 18.02579 166 ALA B CA 1
ATOM 8517 C C . ALA B 1 166 ? 89.76536 -3.03505 46.06946 1.000 22.36899 166 ALA B C 1
ATOM 8518 O O . ALA B 1 166 ? 90.79799 -2.40758 45.79411 1.000 21.59006 166 ALA B O 1
ATOM 8525 N N . ASP B 1 167 ? 89.58967 -4.31983 45.75260 1.000 19.75642 167 ASP B N 1
ATOM 8526 C CA . ASP B 1 167 ? 90.63330 -5.13727 45.15830 1.000 21.26593 167 ASP B CA 1
ATOM 8527 C C . ASP B 1 167 ? 90.34964 -5.52368 43.70802 1.000 20.34187 167 ASP B C 1
ATOM 8528 O O . ASP B 1 167 ? 91.12199 -6.30992 43.13937 1.000 18.62669 167 ASP B O 1
ATOM 8537 N N . ASP B 1 168 ? 89.29744 -4.97977 43.09370 1.000 19.08999 168 ASP B N 1
ATOM 8538 C CA . ASP B 1 168 ? 88.83856 -5.36705 41.76288 1.000 17.61108 168 ASP B CA 1
ATOM 8539 C C . ASP B 1 168 ? 88.42750 -4.12478 40.97924 1.000 18.99688 168 ASP B C 1
ATOM 8540 O O . ASP B 1 168 ? 87.99992 -3.12361 41.57126 1.000 17.81767 168 ASP B O 1
ATOM 8549 N N . PRO B 1 169 ? 88.42694 -4.20100 39.64346 1.000 19.65436 169 PRO B N 1
ATOM 8550 C CA . PRO B 1 169 ? 87.97235 -3.03521 38.85342 1.000 18.73137 169 PRO B CA 1
ATOM 8551 C C . PRO B 1 169 ? 86.54681 -2.60243 39.16412 1.000 23.97030 169 PRO B C 1
ATOM 8552 O O . PRO B 1 169 ? 86.30708 -1.42677 39.48371 1.000 22.57504 169 PRO B O 1
ATOM 8563 N N . ALA B 1 170 ? 85.58355 -3.51331 39.08202 1.000 19.99976 170 ALA B N 1
ATOM 8564 C CA . ALA B 1 170 ? 84.19915 -3.19556 39.42419 1.000 17.33915 170 ALA B CA 1
ATOM 8565 C C . ALA B 1 170 ? 83.46106 -4.44726 39.86275 1.000 17.87483 170 ALA B C 1
ATOM 8566 O O . ALA B 1 170 ? 82.83082 -5.13597 39.03862 1.000 18.22023 170 ALA B O 1
ATOM 8573 N N . ARG B 1 171 ? 83.62788 -4.78991 41.13457 1.000 16.66471 171 ARG B N 1
ATOM 8574 C CA . ARG B 1 171 ? 83.03114 -5.96578 41.73832 1.000 15.96478 171 ARG B CA 1
ATOM 8575 C C . ARG B 1 171 ? 82.25050 -5.51651 42.95485 1.000 16.57131 171 ARG B C 1
ATOM 8576 O O . ARG B 1 171 ? 82.74162 -4.70182 43.74514 1.000 17.01151 171 ARG B O 1
ATOM 8597 N N . TYR B 1 172 ? 81.02852 -6.02218 43.08444 1.000 15.03118 172 TYR B N 1
ATOM 8598 C CA . TYR B 1 172 ? 80.11579 -5.64972 44.15734 1.000 14.39638 172 TYR B CA 1
ATOM 8599 C C . TYR B 1 172 ? 79.77392 -6.89753 44.94044 1.000 14.32253 172 TYR B C 1
ATOM 8600 O O . TYR B 1 172 ? 79.57741 -7.96166 44.35099 1.000 17.27600 172 TYR B O 1
ATOM 8618 N N . THR B 1 173 ? 79.71016 -6.75627 46.26235 1.000 14.29196 173 THR B N 1
ATOM 8619 C CA . THR B 1 173 ? 79.59390 -7.89936 47.15057 1.000 14.48660 173 THR B CA 1
ATOM 8620 C C . THR B 1 173 ? 78.62444 -7.54865 48.26414 1.000 15.07716 173 THR B C 1
ATOM 8621 O O . THR B 1 173 ? 78.69945 -6.45963 48.84920 1.000 21.39824 173 THR B O 1
ATOM 8632 N N . ALA B 1 174 ? 77.74450 -8.48535 48.56693 1.000 14.48407 174 ALA B N 1
ATOM 8633 C CA . ALA B 1 174 ? 76.84888 -8.39760 49.71034 1.000 13.37448 174 ALA B CA 1
ATOM 8634 C C . ALA B 1 174 ? 77.50910 -9.13653 50.86969 1.000 15.52496 174 ALA B C 1
ATOM 8635 O O . ALA B 1 174 ? 77.85317 -10.31966 50.73118 1.000 16.26053 174 ALA B O 1
ATOM 8642 N N . VAL B 1 175 ? 77.70420 -8.43955 51.99977 1.000 15.44197 175 VAL B N 1
ATOM 8643 C CA . VAL B 1 175 ? 78.47958 -8.96506 53.12046 1.000 17.87750 175 VAL B CA 1
ATOM 8644 C C . VAL B 1 175 ? 77.57561 -8.98233 54.34471 1.000 16.73809 175 VAL B C 1
ATOM 8645 O O . VAL B 1 175 ? 76.99281 -7.95591 54.68614 1.000 17.04125 175 VAL B O 1
ATOM 8658 N N . THR B 1 176 ? 77.50956 -10.12668 55.02754 1.000 14.38258 176 THR B N 1
ATOM 8659 C CA . THR B 1 176 ? 76.72473 -10.27064 56.23501 1.000 14.57797 176 THR B CA 1
ATOM 8660 C C . THR B 1 176 ? 77.56241 -9.82642 57.42855 1.000 19.36966 176 THR B C 1
ATOM 8661 O O . THR B 1 176 ? 78.73479 -10.19654 57.54774 1.000 18.67017 176 THR B O 1
ATOM 8672 N N . VAL B 1 177 ? 76.94673 -9.06885 58.32723 1.000 17.33806 177 VAL B N 1
ATOM 8673 C CA . VAL B 1 177 ? 77.66292 -8.47581 59.45883 1.000 14.85226 177 VAL B CA 1
ATOM 8674 C C . VAL B 1 177 ? 76.79369 -8.61232 60.70540 1.000 15.23941 177 VAL B C 1
ATOM 8675 O O . VAL B 1 177 ? 75.63145 -8.16978 60.69736 1.000 16.46537 177 VAL B O 1
ATOM 8688 N N . PRO B 1 178 ? 77.29438 -9.17382 61.79088 1.000 16.20859 178 PRO B N 1
ATOM 8689 C CA . PRO B 1 178 ? 76.52417 -9.14764 63.04105 1.000 20.11977 178 PRO B CA 1
ATOM 8690 C C . PRO B 1 178 ? 76.38634 -7.73734 63.59067 1.000 16.25573 178 PRO B C 1
ATOM 8691 O O . PRO B 1 178 ? 77.28155 -6.91048 63.45677 1.000 19.97156 178 PRO B O 1
ATOM 8702 N N . ARG B 1 179 ? 75.28148 -7.49498 64.30616 1.000 16.63357 179 ARG B N 1
ATOM 8703 C CA . ARG B 1 179 ? 74.97451 -6.12895 64.75184 1.000 16.50174 179 ARG B CA 1
ATOM 8704 C C . ARG B 1 179 ? 76.09302 -5.52340 65.61614 1.000 16.98150 179 ARG B C 1
ATOM 8705 O O . ARG B 1 179 ? 76.32819 -4.30937 65.57098 1.000 19.94855 179 ARG B O 1
ATOM 8726 N N . ASP B 1 180 ? 76.75147 -6.33096 66.45101 1.000 17.74271 180 ASP B N 1
ATOM 8727 C CA . ASP B 1 180 ? 77.76786 -5.80044 67.36226 1.000 19.51375 180 ASP B CA 1
ATOM 8728 C C . ASP B 1 180 ? 79.18916 -6.07494 66.87823 1.000 19.35948 180 ASP B C 1
ATOM 8729 O O . ASP B 1 180 ? 80.12861 -6.18469 67.68834 1.000 22.56053 180 ASP B O 1
ATOM 8738 N N . ALA B 1 181 ? 79.37848 -6.17500 65.56203 1.000 19.23860 181 ALA B N 1
ATOM 8739 C CA . ALA B 1 181 ? 80.73470 -6.21355 65.01824 1.000 21.02148 181 ALA B CA 1
ATOM 8740 C C . ALA B 1 181 ? 81.47811 -4.92861 65.39402 1.000 26.79445 181 ALA B C 1
ATOM 8741 O O . ALA B 1 181 ? 80.96885 -3.82342 65.15266 1.000 22.52370 181 ALA B O 1
ATOM 8748 N N . PRO B 1 182 ? 82.67551 -5.01906 65.94959 1.000 19.75415 182 PRO B N 1
ATOM 8749 C CA . PRO B 1 182 ? 83.46548 -3.79706 66.16798 1.000 23.76612 182 PRO B CA 1
ATOM 8750 C C . PRO B 1 182 ? 83.65216 -3.06175 64.84644 1.000 22.72231 182 PRO B C 1
ATOM 8751 O O . PRO B 1 182 ? 83.87658 -3.66827 63.80006 1.000 23.37876 182 PRO B O 1
ATOM 8762 N N . GLY B 1 183 ? 83.53895 -1.75323 64.89160 1.000 25.34477 183 GLY B N 1
ATOM 8763 C CA . GLY B 1 183 ? 83.67920 -0.94772 63.69073 1.000 21.31935 183 GLY B CA 1
ATOM 8764 C C . GLY B 1 183 ? 82.36985 -0.54551 63.05680 1.000 21.92231 183 GLY B C 1
ATOM 8765 O O . GLY B 1 183 ? 82.37918 0.24349 62.12382 1.000 25.69051 183 GLY B O 1
ATOM 8769 N N . LEU B 1 184 ? 81.24043 -1.08918 63.52666 1.000 20.64016 184 LEU B N 1
ATOM 8770 C CA . LEU B 1 184 ? 79.90552 -0.73757 63.06172 1.000 20.34513 184 LEU B CA 1
ATOM 8771 C C . LEU B 1 184 ? 79.32734 0.29182 64.01730 1.000 25.42902 184 LEU B C 1
ATOM 8772 O O . LEU B 1 184 ? 79.23235 0.03469 65.21714 1.000 20.79860 184 LEU B O 1
ATOM 8788 N N . ARG B 1 185 ? 78.96905 1.45696 63.49383 1.000 19.02424 185 ARG B N 1
ATOM 8789 C CA . ARG B 1 185 ? 78.43535 2.55870 64.28636 1.000 16.32012 185 ARG B CA 1
ATOM 8790 C C . ARG B 1 185 ? 77.09067 3.00301 63.72266 1.000 17.15309 185 ARG B C 1
ATOM 8791 O O . ARG B 1 185 ? 76.97353 3.28554 62.51901 1.000 19.33891 185 ARG B O 1
ATOM 8812 N N . VAL B 1 186 ? 76.07692 3.05986 64.57252 1.000 16.85223 186 VAL B N 1
ATOM 8813 C CA . VAL B 1 186 ? 74.78570 3.63008 64.17632 1.000 18.23971 186 VAL B CA 1
ATOM 8814 C C . VAL B 1 186 ? 74.85529 5.13497 64.42777 1.000 21.40530 186 VAL B C 1
ATOM 8815 O O . VAL B 1 186 ? 74.85927 5.59127 65.57559 1.000 21.76710 186 VAL B O 1
ATOM 8828 N N . ASP B 1 187 ? 74.96063 5.90977 63.35130 1.000 17.15828 187 ASP B N 1
ATOM 8829 C CA . ASP B 1 187 ? 75.25307 7.33727 63.48876 1.000 20.14740 187 ASP B CA 1
ATOM 8830 C C . ASP B 1 187 ? 74.05151 8.10948 64.01751 1.000 21.99317 187 ASP B C 1
ATOM 8831 O O . ASP B 1 187 ? 74.20367 8.99746 64.86071 1.000 23.52693 187 ASP B O 1
ATOM 8840 N N . LYS B 1 188 ? 72.86034 7.82361 63.50586 1.000 16.07546 188 LYS B N 1
ATOM 8841 C CA . LYS B 1 188 ? 71.67451 8.58737 63.90060 1.000 21.01738 188 LYS B CA 1
ATOM 8842 C C . LYS B 1 188 ? 70.42486 7.91265 63.35186 1.000 21.77647 188 LYS B C 1
ATOM 8843 O O . LYS B 1 188 ? 70.49319 7.10860 62.42359 1.000 17.88139 188 LYS B O 1
ATOM 8862 N N . ARG B 1 189 ? 69.28230 8.26583 63.93635 1.000 18.17100 189 ARG B N 1
ATOM 8863 C CA . ARG B 1 189 ? 67.98490 7.89127 63.40289 1.000 15.29547 189 ARG B CA 1
ATOM 8864 C C . ARG B 1 189 ? 67.39626 9.06097 62.63244 1.000 15.67199 189 ARG B C 1
ATOM 8865 O O . ARG B 1 189 ? 67.41773 10.20030 63.10565 1.000 18.60237 189 ARG B O 1
ATOM 8886 N N . TRP B 1 190 ? 66.80776 8.75927 61.48547 1.000 17.83998 190 TRP B N 1
ATOM 8887 C CA . TRP B 1 190 ? 66.20990 9.78135 60.63446 1.000 14.18477 190 TRP B CA 1
ATOM 8888 C C . TRP B 1 190 ? 64.85447 10.20451 61.16207 1.000 15.10095 190 TRP B C 1
ATOM 8889 O O . TRP B 1 190 ? 64.04175 9.37181 61.55112 1.000 18.03640 190 TRP B O 1
ATOM 8910 N N . ASP B 1 191 ? 64.59849 11.50969 61.13840 1.000 18.65414 191 ASP B N 1
ATOM 8911 C CA . ASP B 1 191 ? 63.30711 12.07697 61.55476 1.000 15.71156 191 ASP B CA 1
ATOM 8912 C C . ASP B 1 191 ? 62.35130 12.02711 60.35536 1.000 15.66686 191 ASP B C 1
ATOM 8913 O O . ASP B 1 191 ? 62.14760 13.00276 59.62840 1.000 17.61641 191 ASP B O 1
ATOM 8922 N N . VAL B 1 192 ? 61.78813 10.84426 60.12486 1.000 15.25119 192 VAL B N 1
ATOM 8923 C CA . VAL B 1 192 ? 60.94824 10.60944 58.94348 1.000 13.33629 192 VAL B CA 1
ATOM 8924 C C . VAL B 1 192 ? 59.59120 11.28811 59.10115 1.000 19.25816 192 VAL B C 1
ATOM 8925 O O . VAL B 1 192 ? 59.06841 11.45015 60.21497 1.000 16.82225 192 VAL B O 1
ATOM 8938 N N . ILE B 1 193 ? 59.00765 11.69597 57.96356 1.000 17.10222 193 ILE B N 1
ATOM 8939 C CA . ILE B 1 193 ? 57.77411 12.47261 58.02654 1.000 15.19302 193 ILE B CA 1
ATOM 8940 C C . ILE B 1 193 ? 56.55137 11.58382 58.23346 1.000 13.67200 193 ILE B C 1
ATOM 8941 O O . ILE B 1 193 ? 55.52728 12.05082 58.75471 1.000 20.35828 193 ILE B O 1
ATOM 8957 N N . GLY B 1 194 ? 56.63313 10.32287 57.79787 1.000 14.77133 194 GLY B N 1
ATOM 8958 C CA . GLY B 1 194 ? 55.59051 9.33525 57.96296 1.000 17.94785 194 GLY B CA 1
ATOM 8959 C C . GLY B 1 194 ? 56.21941 7.99605 58.30718 1.000 14.45661 194 GLY B C 1
ATOM 8960 O O . GLY B 1 194 ? 57.44353 7.87978 58.42234 1.000 14.70195 194 GLY B O 1
ATOM 8964 N N . MET B 1 195 ? 55.36353 6.98237 58.47639 1.000 14.64576 195 MET B N 1
ATOM 8965 C CA . MET B 1 195 ? 55.82465 5.68917 58.98802 1.000 16.06709 195 MET B CA 1
ATOM 8966 C C . MET B 1 195 ? 56.66595 5.88365 60.25779 1.000 18.09844 195 MET B C 1
ATOM 8967 O O . MET B 1 195 ? 57.73728 5.29645 60.45345 1.000 16.69268 195 MET B O 1
ATOM 8981 N N . ARG B 1 196 ? 56.18381 6.73329 61.14044 1.000 14.26639 196 ARG B N 1
ATOM 8982 C CA . ARG B 1 196 ? 56.96997 7.08457 62.32190 1.000 15.87966 196 ARG B CA 1
ATOM 8983 C C . ARG B 1 196 ? 56.91389 6.00403 63.40313 1.000 19.48271 196 ARG B C 1
ATOM 8984 O O . ARG B 1 196 ? 57.43184 6.21515 64.49432 1.000 18.57461 196 ARG B O 1
ATOM 9005 N N . ALA B 1 197 ? 56.34018 4.83905 63.09315 1.000 16.30358 197 ALA B N 1
ATOM 9006 C CA . ALA B 1 197 ? 56.50857 3.64838 63.93514 1.000 13.67963 197 ALA B CA 1
ATOM 9007 C C . ALA B 1 197 ? 57.66782 2.76498 63.46820 1.000 14.76594 197 ALA B C 1
ATOM 9008 O O . ALA B 1 197 ? 58.02414 1.80415 64.16397 1.000 17.38165 197 ALA B O 1
ATOM 9015 N N . SER B 1 198 ? 58.25028 3.06587 62.31735 1.000 15.33687 198 SER B N 1
ATOM 9016 C CA . SER B 1 198 ? 59.46029 2.43230 61.81993 1.000 14.87473 198 SER B CA 1
ATOM 9017 C C . SER B 1 198 ? 60.64757 3.30202 62.22267 1.000 20.35597 198 SER B C 1
ATOM 9018 O O . SER B 1 198 ? 60.50292 4.49947 62.50721 1.000 17.86271 198 SER B O 1
ATOM 9026 N N . ALA B 1 199 ? 61.82189 2.68324 62.26493 1.000 16.16297 199 ALA B N 1
ATOM 9027 C CA . ALA B 1 199 ? 63.05796 3.35214 62.67525 1.000 13.50456 199 ALA B CA 1
ATOM 9028 C C . ALA B 1 199 ? 64.11208 3.10067 61.60493 1.000 15.56061 199 ALA B C 1
ATOM 9029 O O . ALA B 1 199 ? 64.41968 1.94381 61.29543 1.000 17.01170 199 ALA B O 1
ATOM 9036 N N . THR B 1 200 ? 64.66742 4.17513 61.04436 1.000 13.32171 200 THR B N 1
ATOM 9037 C CA . THR B 1 200 ? 65.58261 4.08837 59.91731 1.000 14.75058 200 THR B CA 1
ATOM 9038 C C . THR B 1 200 ? 66.81220 4.89783 60.25233 1.000 13.50385 200 THR B C 1
ATOM 9039 O O . THR B 1 200 ? 66.71025 6.00557 60.78893 1.000 15.04719 200 THR B O 1
ATOM 9050 N N . TYR B 1 201 ? 67.96885 4.32884 59.93788 1.000 13.79515 201 TYR B N 1
ATOM 9051 C CA . TYR B 1 201 ? 69.22253 4.82143 60.47497 1.000 15.40279 201 TYR B CA 1
ATOM 9052 C C . TYR B 1 201 ? 70.26704 5.05267 59.40090 1.000 13.96392 201 TYR B C 1
ATOM 9053 O O . TYR B 1 201 ? 70.25945 4.40723 58.34971 1.000 15.82936 201 TYR B O 1
ATOM 9071 N N . GLN B 1 202 ? 71.19383 5.96314 59.71365 1.000 14.31266 202 GLN B N 1
ATOM 9072 C CA . GLN B 1 202 ? 72.46310 6.10119 59.01183 1.000 14.48119 202 GLN B CA 1
ATOM 9073 C C . GLN B 1 202 ? 73.51716 5.32371 59.79211 1.000 15.52372 202 GLN B C 1
ATOM 9074 O O . GLN B 1 202 ? 73.58413 5.44691 61.02340 1.000 16.09712 202 GLN B O 1
ATOM 9088 N N . VAL B 1 203 ? 74.33948 4.55099 59.07180 1.000 15.02359 203 VAL B N 1
ATOM 9089 C CA . VAL B 1 203 ? 75.26145 3.57443 59.64208 1.000 15.02966 203 VAL B CA 1
ATOM 9090 C C . VAL B 1 203 ? 76.61383 3.70185 58.96532 1.000 16.22719 203 VAL B C 1
ATOM 9091 O O . VAL B 1 203 ? 76.69898 3.79950 57.73626 1.000 15.65630 203 VAL B O 1
ATOM 9104 N N . SER B 1 204 ? 77.67652 3.72269 59.76387 1.000 15.72103 204 SER B N 1
ATOM 9105 C CA A SER B 1 204 ? 79.02758 3.87363 59.25526 0.486 17.93403 204 SER B CA 1
ATOM 9106 C CA B SER B 1 204 ? 79.02903 3.87194 59.25549 0.514 16.04259 204 SER B CA 1
ATOM 9107 C C . SER B 1 204 ? 79.88648 2.69301 59.69711 1.000 22.00783 204 SER B C 1
ATOM 9108 O O . SER B 1 204 ? 79.68773 2.12182 60.78001 1.000 20.30747 204 SER B O 1
ATOM 9121 N N . PHE B 1 205 ? 80.83211 2.32801 58.83396 1.000 16.80474 205 PHE B N 1
ATOM 9122 C CA . PHE B 1 205 ? 81.78672 1.25219 59.06559 1.000 17.59633 205 PHE B CA 1
ATOM 9123 C C . PHE B 1 205 ? 83.19510 1.81471 59.07033 1.000 19.97918 205 PHE B C 1
ATOM 9124 O O . PHE B 1 205 ? 83.58572 2.56709 58.17579 1.000 17.64022 205 PHE B O 1
ATOM 9141 N N . SER B 1 206 ? 83.96297 1.43756 60.07120 1.000 17.67611 206 SER B N 1
ATOM 9142 C CA . SER B 1 206 ? 85.37124 1.83902 60.16093 1.000 18.56883 206 SER B CA 1
ATOM 9143 C C . SER B 1 206 ? 86.15493 0.59719 60.54839 1.000 22.01634 206 SER B C 1
ATOM 9144 O O . SER B 1 206 ? 85.98388 0.09496 61.65469 1.000 21.96893 206 SER B O 1
ATOM 9152 N N . ASP B 1 207 ? 86.94206 0.06753 59.60343 1.000 19.11105 207 ASP B N 1
ATOM 9153 C CA . ASP B 1 207 ? 87.75760 -1.11625 59.81468 1.000 20.03312 207 ASP B CA 1
ATOM 9154 C C . ASP B 1 207 ? 86.92215 -2.25030 60.38810 1.000 24.83598 207 ASP B C 1
ATOM 9155 O O . ASP B 1 207 ? 87.33564 -2.95621 61.32377 1.000 22.49615 207 ASP B O 1
ATOM 9164 N N . CYS B 1 208 ? 85.72734 -2.41607 59.84387 1.000 23.63334 208 CYS B N 1
ATOM 9165 C CA . CYS B 1 208 ? 84.81087 -3.43713 60.33712 1.000 21.65496 208 CYS B CA 1
ATOM 9166 C C . CYS B 1 208 ? 85.14129 -4.76793 59.67454 1.000 22.88085 208 CYS B C 1
ATOM 9167 O O . CYS B 1 208 ? 84.91600 -4.95224 58.47647 1.000 22.67813 208 CYS B O 1
ATOM 9175 N N . ARG B 1 209 ? 85.64121 -5.70886 60.46226 1.000 19.93935 209 ARG B N 1
ATOM 9176 C CA . ARG B 1 209 ? 86.16139 -6.96879 59.96430 1.000 20.40031 209 ARG B CA 1
ATOM 9177 C C . ARG B 1 209 ? 85.16023 -8.09548 60.16420 1.000 21.81255 209 ARG B C 1
ATOM 9178 O O . ARG B 1 209 ? 84.53445 -8.21790 61.21602 1.000 22.52495 209 ARG B O 1
ATOM 9199 N N . VAL B 1 210 ? 85.01189 -8.92624 59.14143 1.000 18.77315 210 VAL B N 1
ATOM 9200 C CA . VAL B 1 210 ? 84.18364 -10.13082 59.22613 1.000 18.76919 210 VAL B CA 1
ATOM 9201 C C . VAL B 1 210 ? 84.88154 -11.25460 58.48065 1.000 24.78695 210 VAL B C 1
ATOM 9202 O O . VAL B 1 210 ? 85.72535 -11.00626 57.60828 1.000 21.49678 210 VAL B O 1
ATOM 9215 N N . PRO B 1 211 ? 84.54493 -12.50794 58.80356 1.000 24.34462 211 PRO B N 1
ATOM 9216 C CA . PRO B 1 211 ? 85.07866 -13.63509 58.02264 1.000 24.22588 211 PRO B CA 1
ATOM 9217 C C . PRO B 1 211 ? 84.68796 -13.56418 56.54372 1.000 23.68240 211 PRO B C 1
ATOM 9218 O O . PRO B 1 211 ? 83.59352 -13.12557 56.17057 1.000 21.52225 211 PRO B O 1
ATOM 9229 N N . GLY B 1 212 ? 85.60028 -14.02585 55.68435 1.000 21.66217 212 GLY B N 1
ATOM 9230 C CA . GLY B 1 212 ? 85.30115 -14.06880 54.26212 1.000 24.28804 212 GLY B CA 1
ATOM 9231 C C . GLY B 1 212 ? 84.06985 -14.88194 53.93136 1.000 22.01085 212 GLY B C 1
ATOM 9232 O O . GLY B 1 212 ? 83.36533 -14.58052 52.95092 1.000 26.07918 212 GLY B O 1
ATOM 9236 N N . ASP B 1 213 ? 83.76551 -15.89563 54.75642 1.000 21.95189 213 ASP B N 1
ATOM 9237 C CA . ASP B 1 213 ? 82.55081 -16.67835 54.55001 1.000 23.35377 213 ASP B CA 1
ATOM 9238 C C . ASP B 1 213 ? 81.25894 -15.87687 54.73162 1.000 22.63597 213 ASP B C 1
ATOM 9239 O O . ASP B 1 213 ? 80.18344 -16.36872 54.34946 1.000 22.60704 213 ASP B O 1
ATOM 9248 N N . ASN B 1 214 ? 81.32757 -14.65777 55.26833 1.000 18.95605 214 ASN B N 1
ATOM 9249 C CA . ASN B 1 214 ? 80.13269 -13.82101 55.42631 1.000 18.01248 214 ASN B CA 1
ATOM 9250 C C . ASN B 1 214 ? 79.66036 -13.17949 54.12636 1.000 20.02445 214 ASN B C 1
ATOM 9251 O O . ASN B 1 214 ? 78.54346 -12.63948 54.08311 1.000 18.85439 214 ASN B O 1
ATOM 9262 N N . ALA B 1 215 ? 80.47613 -13.22885 53.07036 1.000 19.02146 215 ALA B N 1
ATOM 9263 C CA . ALA B 1 215 ? 80.08073 -12.71187 51.76415 1.000 17.41436 215 ALA B CA 1
ATOM 9264 C C . ALA B 1 215 ? 79.11045 -13.67445 51.08082 1.000 18.51800 215 ALA B C 1
ATOM 9265 O O . ALA B 1 215 ? 79.35353 -14.88822 51.02514 1.000 20.49898 215 ALA B O 1
ATOM 9272 N N . LEU B 1 216 ? 77.99161 -13.14220 50.61736 1.000 16.93571 216 LEU B N 1
ATOM 9273 C CA . LEU B 1 216 ? 77.10878 -13.93175 49.77651 1.000 17.69659 216 LEU B CA 1
ATOM 9274 C C . LEU B 1 216 ? 77.75376 -14.14562 48.40110 1.000 19.87477 216 LEU B C 1
ATOM 9275 O O . LEU B 1 216 ? 78.64797 -13.39756 47.97499 1.000 17.84438 216 LEU B O 1
ATOM 9291 N N . ASN B 1 217 ? 77.28131 -15.17467 47.70534 1.000 17.89963 217 ASN B N 1
ATOM 9292 C CA . ASN B 1 217 ? 77.84658 -15.58594 46.42407 1.000 18.61216 217 ASN B CA 1
ATOM 9293 C C . ASN B 1 217 ? 77.10744 -14.87327 45.31055 1.000 17.55137 217 ASN B C 1
ATOM 9294 O O . ASN B 1 217 ? 75.92593 -15.14351 45.07292 1.000 21.15070 217 ASN B O 1
ATOM 9305 N N . GLY B 1 218 ? 77.79714 -13.95935 44.64128 1.000 18.67964 218 GLY B N 1
ATOM 9306 C CA . GLY B 1 218 ? 77.24638 -13.33100 43.45591 1.000 18.40721 218 GLY B CA 1
ATOM 9307 C C . GLY B 1 218 ? 77.45458 -11.82837 43.37084 1.000 19.87178 218 GLY B C 1
ATOM 9308 O O . GLY B 1 218 ? 77.87496 -11.17796 44.32969 1.000 21.47897 218 GLY B O 1
ATOM 9312 N N . ASN B 1 219 ? 77.15640 -11.27720 42.20012 1.000 16.90049 219 ASN B N 1
ATOM 9313 C CA . ASN B 1 219 ? 77.17265 -9.83952 41.99374 1.000 16.58746 219 ASN B CA 1
ATOM 9314 C C . ASN B 1 219 ? 76.23600 -9.17659 42.98391 1.000 16.00929 219 ASN B C 1
ATOM 9315 O O . ASN B 1 219 ? 75.02245 -9.39291 42.94571 1.000 16.21826 219 ASN B O 1
ATOM 9326 N N . GLY B 1 220 ? 76.79139 -8.34431 43.85698 1.000 17.50740 220 GLY B N 1
ATOM 9327 C CA . GLY B 1 220 ? 76.00925 -7.85099 44.97106 1.000 19.04279 220 GLY B CA 1
ATOM 9328 C C . GLY B 1 220 ? 74.84950 -6.97162 44.53501 1.000 17.71041 220 GLY B C 1
ATOM 9329 O O . GLY B 1 220 ? 73.79423 -6.95725 45.17800 1.000 16.84843 220 GLY B O 1
ATOM 9333 N N . LEU B 1 221 ? 75.02289 -6.22200 43.44290 1.000 15.50608 221 LEU B N 1
ATOM 9334 C CA . LEU B 1 221 ? 73.91003 -5.39377 42.96716 1.000 15.15225 221 LEU B CA 1
ATOM 9335 C C . LEU B 1 221 ? 72.80457 -6.23291 42.33894 1.000 14.70171 221 LEU B C 1
ATOM 9336 O O . LEU B 1 221 ? 71.62925 -5.86121 42.41953 1.000 14.96603 221 LEU B O 1
ATOM 9352 N N . ARG B 1 222 ? 73.15641 -7.33670 41.66743 1.000 16.09601 222 ARG B N 1
ATOM 9353 C CA . ARG B 1 222 ? 72.13034 -8.25279 41.17469 1.000 15.74591 222 ARG B CA 1
ATOM 9354 C C . ARG B 1 222 ? 71.39455 -8.93152 42.33358 1.000 17.17201 222 ARG B C 1
ATOM 9355 O O . ARG B 1 222 ? 70.16591 -9.07084 42.30032 1.000 16.61251 222 ARG B O 1
ATOM 9376 N N . LEU B 1 223 ? 72.13418 -9.38800 43.34984 1.000 14.99092 223 LEU B N 1
ATOM 9377 C CA . LEU B 1 223 ? 71.48722 -9.96626 44.51786 1.000 15.79204 223 LEU B CA 1
ATOM 9378 C C . LEU B 1 223 ? 70.52669 -8.97070 45.16392 1.000 17.89974 223 LEU B C 1
ATOM 9379 O O . LEU B 1 223 ? 69.41953 -9.33934 45.58263 1.000 16.01006 223 LEU B O 1
ATOM 9395 N N . LEU B 1 224 ? 70.92631 -7.70338 45.27392 1.000 14.84597 224 LEU B N 1
ATOM 9396 C CA . LEU B 1 224 ? 70.02645 -6.70723 45.86359 1.000 16.71018 224 LEU B CA 1
ATOM 9397 C C . LEU B 1 224 ? 68.74679 -6.56407 45.03964 1.000 13.74696 224 LEU B C 1
ATOM 9398 O O . LEU B 1 224 ? 67.63050 -6.54997 45.59089 1.000 13.79096 224 LEU B O 1
ATOM 9414 N N . GLU B 1 225 ? 68.88627 -6.49149 43.70639 1.000 13.70411 225 GLU B N 1
ATOM 9415 C CA . GLU B 1 225 ? 67.72063 -6.39013 42.82421 1.000 18.38166 225 GLU B CA 1
ATOM 9416 C C . GLU B 1 225 ? 66.79458 -7.58387 42.99111 1.000 16.98593 225 GLU B C 1
ATOM 9417 O O . GLU B 1 225 ? 65.56095 -7.42711 43.00237 1.000 15.95487 225 GLU B O 1
ATOM 9429 N N . ILE B 1 226 ? 67.36880 -8.77514 43.14700 1.000 14.83629 226 ILE B N 1
ATOM 9430 C CA . ILE B 1 226 ? 66.56881 -9.97868 43.35204 1.000 16.54027 226 ILE B CA 1
ATOM 9431 C C . ILE B 1 226 ? 65.85825 -9.94182 44.70308 1.000 16.48850 226 ILE B C 1
ATOM 9432 O O . ILE B 1 226 ? 64.66350 -10.26968 44.79992 1.000 18.69546 226 ILE B O 1
ATOM 9448 N N . GLY B 1 227 ? 66.57310 -9.53855 45.75368 1.000 15.01295 227 GLY B N 1
ATOM 9449 C CA . GLY B 1 227 ? 65.95801 -9.43366 47.07468 1.000 15.62089 227 GLY B CA 1
ATOM 9450 C C . GLY B 1 227 ? 64.80917 -8.43879 47.10165 1.000 19.75036 227 GLY B C 1
ATOM 9451 O O . GLY B 1 227 ? 63.79231 -8.66391 47.75481 1.000 15.77170 227 GLY B O 1
ATOM 9455 N N . LEU B 1 228 ? 64.94526 -7.33833 46.35590 1.000 12.95451 228 LEU B N 1
ATOM 9456 C CA . LEU B 1 228 ? 63.93476 -6.29219 46.30324 1.000 16.28908 228 LEU B CA 1
ATOM 9457 C C . LEU B 1 228 ? 62.65697 -6.73314 45.60205 1.000 15.34055 228 LEU B C 1
ATOM 9458 O O . LEU B 1 228 ? 61.64478 -6.02449 45.70686 1.000 14.54182 228 LEU B O 1
ATOM 9474 N N . ASN B 1 229 ? 62.65233 -7.85821 44.88400 1.000 12.91458 229 ASN B N 1
ATOM 9475 C CA . ASN B 1 229 ? 61.38591 -8.27445 44.28113 1.000 14.18404 229 ASN B CA 1
ATOM 9476 C C . ASN B 1 229 ? 60.31957 -8.46957 45.35888 1.000 16.60241 229 ASN B C 1
ATOM 9477 O O . ASN B 1 229 ? 59.18671 -8.00447 45.21270 1.000 15.70407 229 ASN B O 1
ATOM 9488 N N . ALA B 1 230 ? 60.67569 -9.13373 46.46778 1.000 13.88389 230 ALA B N 1
ATOM 9489 C CA . ALA B 1 230 ? 59.69896 -9.37447 47.52220 1.000 14.03151 230 ALA B CA 1
ATOM 9490 C C . ALA B 1 230 ? 59.29860 -8.08654 48.23958 1.000 14.51673 230 ALA B C 1
ATOM 9491 O O . ALA B 1 230 ? 58.11412 -7.85282 48.49337 1.000 17.25209 230 ALA B O 1
ATOM 9498 N N . SER B 1 231 ? 60.26313 -7.26386 48.63685 1.000 15.38764 231 SER B N 1
ATOM 9499 C CA . SER B 1 231 ? 59.90059 -6.08627 49.42926 1.000 13.43526 231 SER B CA 1
ATOM 9500 C C . SER B 1 231 ? 59.14978 -5.05027 48.59624 1.000 16.62637 231 SER B C 1
ATOM 9501 O O . SER B 1 231 ? 58.25388 -4.37558 49.10984 1.000 14.34508 231 SER B O 1
ATOM 9509 N N . ARG B 1 232 ? 59.45159 -4.95696 47.30820 1.000 14.36988 232 ARG B N 1
ATOM 9510 C CA . ARG B 1 232 ? 58.71238 -4.05043 46.43536 1.000 11.79830 232 ARG B CA 1
ATOM 9511 C C . ARG B 1 232 ? 57.25505 -4.46365 46.31964 1.000 14.50665 232 ARG B C 1
ATOM 9512 O O . ARG B 1 232 ? 56.37200 -3.60299 46.37956 1.000 15.60847 232 ARG B O 1
ATOM 9533 N N . ILE B 1 233 ? 56.99174 -5.77061 46.19330 1.000 14.23464 233 ILE B N 1
ATOM 9534 C CA . ILE B 1 233 ? 55.62385 -6.26199 46.16729 1.000 12.24067 233 ILE B CA 1
ATOM 9535 C C . ILE B 1 233 ? 54.91880 -5.95910 47.46692 1.000 14.25430 233 ILE B C 1
ATOM 9536 O O . ILE B 1 233 ? 53.73467 -5.59654 47.46156 1.000 13.65339 233 ILE B O 1
ATOM 9552 N N . LEU B 1 234 ? 55.62045 -6.11424 48.61606 1.000 12.47241 234 LEU B N 1
ATOM 9553 C CA . LEU B 1 234 ? 54.95147 -5.87639 49.89888 1.000 13.78951 234 LEU B CA 1
ATOM 9554 C C . LEU B 1 234 ? 54.80131 -4.38911 50.22703 1.000 12.34842 234 LEU B C 1
ATOM 9555 O O . LEU B 1 234 ? 53.85526 -4.00893 50.90675 1.000 13.95129 234 LEU B O 1
ATOM 9571 N N . ILE B 1 235 ? 55.67025 -3.52779 49.71842 1.000 13.59434 235 ILE B N 1
ATOM 9572 C CA . ILE B 1 235 ? 55.40587 -2.09531 49.77039 1.000 12.94525 235 ILE B CA 1
ATOM 9573 C C . ILE B 1 235 ? 54.12403 -1.76787 49.01198 1.000 15.76987 235 ILE B C 1
ATOM 9574 O O . ILE B 1 235 ? 53.27405 -0.97673 49.45404 1.000 12.19677 235 ILE B O 1
ATOM 9590 N N . ALA B 1 236 ? 53.95818 -2.36603 47.85744 1.000 11.51869 236 ALA B N 1
ATOM 9591 C CA . ALA B 1 236 ? 52.70305 -2.17485 47.13549 1.000 11.87310 236 ALA B CA 1
ATOM 9592 C C . ALA B 1 236 ? 51.50512 -2.66029 47.96324 1.000 12.77152 236 ALA B C 1
ATOM 9593 O O . ALA B 1 236 ? 50.44984 -2.02978 47.98195 1.000 14.11834 236 ALA B O 1
ATOM 9600 N N . ALA B 1 237 ? 51.64055 -3.80769 48.61865 1.000 11.71948 237 ALA B N 1
ATOM 9601 C CA . ALA B 1 237 ? 50.56599 -4.32603 49.45780 1.000 12.91528 237 ALA B CA 1
ATOM 9602 C C . ALA B 1 237 ? 50.27606 -3.41720 50.62799 1.000 14.20991 237 ALA B C 1
ATOM 9603 O O . ALA B 1 237 ? 49.11955 -3.28868 51.03565 1.000 13.71037 237 ALA B O 1
ATOM 9610 N N . SER B 1 238 ? 51.30004 -2.75650 51.15480 1.000 12.59476 238 SER B N 1
ATOM 9611 C CA . SER B 1 238 ? 51.10881 -1.79398 52.22737 1.000 15.63996 238 SER B CA 1
ATOM 9612 C C . SER B 1 238 ? 50.30737 -0.58246 51.75185 1.000 16.95767 238 SER B C 1
ATOM 9613 O O . SER B 1 238 ? 49.38309 -0.12780 52.43912 1.000 13.60600 238 SER B O 1
ATOM 9621 N N . ALA B 1 239 ? 50.66304 -0.03699 50.58686 1.000 12.08266 239 ALA B N 1
ATOM 9622 C CA . ALA B 1 239 ? 49.89623 1.05602 50.00458 1.000 15.82110 239 ALA B CA 1
ATOM 9623 C C . ALA B 1 239 ? 48.43425 0.65970 49.79624 1.000 14.09923 239 ALA B C 1
ATOM 9624 O O . ALA B 1 239 ? 47.52663 1.45777 50.05663 1.000 14.85615 239 ALA B O 1
ATOM 9631 N N . LEU B 1 240 ? 48.19039 -0.54881 49.29257 1.000 13.12287 240 LEU B N 1
ATOM 9632 C CA . LEU B 1 240 ? 46.83225 -1.07363 49.18781 1.000 12.64939 240 LEU B CA 1
ATOM 9633 C C . LEU B 1 240 ? 46.12170 -1.04920 50.53754 1.000 15.59526 240 LEU B C 1
ATOM 9634 O O . LEU B 1 240 ? 44.96625 -0.61961 50.63358 1.000 14.93483 240 LEU B O 1
ATOM 9650 N N . GLY B 1 241 ? 46.79628 -1.51951 51.59906 1.000 12.80545 241 GLY B N 1
ATOM 9651 C CA . GLY B 1 241 ? 46.17312 -1.50167 52.92882 1.000 13.07954 241 GLY B CA 1
ATOM 9652 C C . GLY B 1 241 ? 45.80583 -0.09823 53.38346 1.000 13.91461 241 GLY B C 1
ATOM 9653 O O . GLY B 1 241 ? 44.71259 0.12480 53.93174 1.000 14.20329 241 GLY B O 1
ATOM 9657 N N . VAL B 1 242 ? 46.71090 0.87249 53.17538 1.000 12.58934 242 VAL B N 1
ATOM 9658 C CA . VAL B 1 242 ? 46.39568 2.23836 53.58015 1.000 11.63081 242 VAL B CA 1
ATOM 9659 C C . VAL B 1 242 ? 45.20920 2.75710 52.75530 1.000 14.67543 242 VAL B C 1
ATOM 9660 O O . VAL B 1 242 ? 44.34216 3.47932 53.26467 1.000 13.08929 242 VAL B O 1
ATOM 9673 N N . ALA B 1 243 ? 45.17027 2.43258 51.45514 1.000 11.72016 243 ALA B N 1
ATOM 9674 C CA . ALA B 1 243 ? 44.03968 2.87041 50.63850 1.000 12.00162 243 ALA B CA 1
ATOM 9675 C C . ALA B 1 243 ? 42.70983 2.30499 51.14428 1.000 11.82430 243 ALA B C 1
ATOM 9676 O O . ALA B 1 243 ? 41.69400 3.00605 51.12826 1.000 12.68983 243 ALA B O 1
ATOM 9683 N N . ARG B 1 244 ? 42.70305 1.04573 51.58760 1.000 14.17678 244 ARG B N 1
ATOM 9684 C CA . ARG B 1 244 ? 41.50667 0.46221 52.17656 1.000 13.86290 244 ARG B CA 1
ATOM 9685 C C . ARG B 1 244 ? 41.11067 1.21150 53.44430 1.000 16.44174 244 ARG B C 1
ATOM 9686 O O . ARG B 1 244 ? 39.93403 1.46347 53.68321 1.000 14.45632 244 ARG B O 1
ATOM 9707 N N . ARG B 1 245 ? 42.08670 1.56698 54.27898 1.000 12.62692 245 ARG B N 1
ATOM 9708 C CA . ARG B 1 245 ? 41.79243 2.36093 55.46281 1.000 15.58500 245 ARG B CA 1
ATOM 9709 C C . ARG B 1 245 ? 41.19168 3.71427 55.08622 1.000 13.60742 245 ARG B C 1
ATOM 9710 O O . ARG B 1 245 ? 40.24263 4.17904 55.72208 1.000 13.99173 245 ARG B O 1
ATOM 9731 N N . ILE B 1 246 ? 41.73937 4.38009 54.07239 1.000 13.80803 246 ILE B N 1
ATOM 9732 C CA . ILE B 1 246 ? 41.21505 5.69047 53.69299 1.000 12.31530 246 ILE B CA 1
ATOM 9733 C C . ILE B 1 246 ? 39.75848 5.57606 53.21821 1.000 12.47720 246 ILE B C 1
ATOM 9734 O O . ILE B 1 246 ? 38.89950 6.39695 53.57545 1.000 14.33410 246 ILE B O 1
ATOM 9750 N N . ARG B 1 247 ? 39.46784 4.57386 52.38824 1.000 13.19917 247 ARG B N 1
ATOM 9751 C CA . ARG B 1 247 ? 38.09166 4.30485 51.99024 1.000 12.59760 247 ARG B CA 1
ATOM 9752 C C . ARG B 1 247 ? 37.18526 4.18727 53.20865 1.000 15.49368 247 ARG B C 1
ATOM 9753 O O . ARG B 1 247 ? 36.12272 4.81327 53.26916 1.000 13.80544 247 ARG B O 1
ATOM 9774 N N . ASP B 1 248 ? 37.61126 3.40659 54.20589 1.000 12.91281 248 ASP B N 1
ATOM 9775 C CA . ASP B 1 248 ? 36.76178 3.13104 55.35580 1.000 13.53470 248 ASP B CA 1
ATOM 9776 C C . ASP B 1 248 ? 36.60678 4.36924 56.24248 1.000 15.18951 248 ASP B C 1
ATOM 9777 O O . ASP B 1 248 ? 35.53951 4.59306 56.83477 1.000 16.6899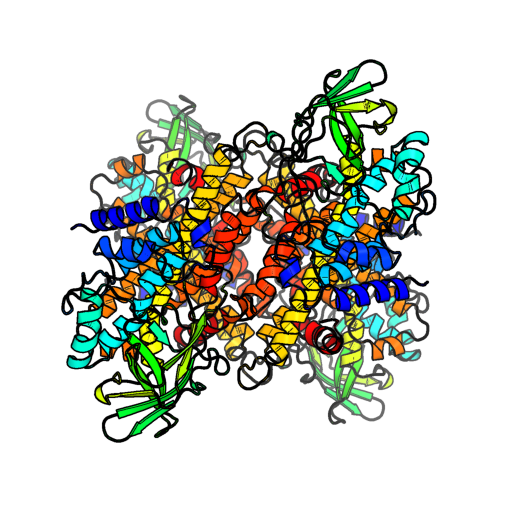0 248 ASP B O 1
ATOM 9786 N N . VAL B 1 249 ? 37.66798 5.16297 56.37326 1.000 15.27260 249 VAL B N 1
ATOM 9787 C CA . VAL B 1 249 ? 37.57870 6.42965 57.10631 1.000 13.91689 249 VAL B CA 1
ATOM 9788 C C . VAL B 1 249 ? 36.59320 7.38439 56.43092 1.000 17.34132 249 VAL B C 1
ATOM 9789 O O . VAL B 1 249 ? 35.80154 8.05351 57.10230 1.000 15.72171 249 VAL B O 1
ATOM 9802 N N . CYS B 1 250 ? 36.62760 7.46377 55.09151 1.000 15.05792 250 CYS B N 1
ATOM 9803 C CA . CYS B 1 250 ? 35.64815 8.26558 54.36233 1.000 16.85993 250 CYS B CA 1
ATOM 9804 C C . CYS B 1 250 ? 34.23017 7.78775 54.64939 1.000 13.87957 250 CYS B C 1
ATOM 9805 O O . CYS B 1 250 ? 33.32501 8.59152 54.85045 1.000 16.53855 250 CYS B O 1
ATOM 9813 N N . MET B 1 251 ? 34.00038 6.47647 54.62291 1.000 15.26747 251 MET B N 1
ATOM 9814 C CA . MET B 1 251 ? 32.64600 5.98239 54.86100 1.000 14.15457 251 MET B CA 1
ATOM 9815 C C . MET B 1 251 ? 32.17340 6.27497 56.28622 1.000 16.66013 251 MET B C 1
ATOM 9816 O O . MET B 1 251 ? 31.00546 6.62586 56.51024 1.000 19.19683 251 MET B O 1
ATOM 9830 N N . GLU B 1 252 ? 33.05686 6.12488 57.26956 1.000 15.30819 252 GLU B N 1
ATOM 9831 C CA . GLU B 1 252 ? 32.65728 6.41095 58.64320 1.000 14.89541 252 GLU B CA 1
ATOM 9832 C C . GLU B 1 252 ? 32.29151 7.88001 58.80736 1.000 19.60515 252 GLU B C 1
ATOM 9833 O O . GLU B 1 252 ? 31.29215 8.21969 59.43477 1.000 19.35588 252 GLU B O 1
ATOM 9845 N N . TYR B 1 253 ? 33.07912 8.76325 58.23082 1.000 15.90102 253 TYR B N 1
ATOM 9846 C CA . TYR B 1 253 ? 32.76998 10.18886 58.25878 1.000 18.43404 253 TYR B CA 1
ATOM 9847 C C . TYR B 1 253 ? 31.47779 10.47300 57.52489 1.000 20.77808 253 TYR B C 1
ATOM 9848 O O . TYR B 1 253 ? 30.67602 11.29472 57.98233 1.000 17.82582 253 TYR B O 1
ATOM 9866 N N . GLY B 1 254 ? 31.26892 9.81451 56.37572 1.000 16.17159 254 GLY B N 1
ATOM 9867 C CA . GLY B 1 254 ? 30.09042 10.09139 55.57437 1.000 23.08161 254 GLY B CA 1
ATOM 9868 C C . GLY B 1 254 ? 28.80539 9.64184 56.24188 1.000 18.93742 254 GLY B C 1
ATOM 9869 O O . GLY B 1 254 ? 27.72445 10.15198 55.91687 1.000 16.33805 254 GLY B O 1
ATOM 9873 N N . LYS B 1 255 ? 28.89044 8.66929 57.14523 1.000 19.42561 255 LYS B N 1
ATOM 9874 C CA . LYS B 1 255 ? 27.67541 8.20386 57.81539 1.000 21.58735 255 LYS B CA 1
ATOM 9875 C C . LYS B 1 255 ? 27.06284 9.27488 58.69095 1.000 22.59002 255 LYS B C 1
ATOM 9876 O O . LYS B 1 255 ? 25.83391 9.34039 58.81054 1.000 29.34275 255 LYS B O 1
ATOM 9895 N N . THR B 1 256 ? 27.88491 10.11839 59.30380 1.000 21.69538 256 THR B N 1
ATOM 9896 C CA . THR B 1 256 ? 27.38099 11.08967 60.26581 1.000 29.28641 256 THR B CA 1
ATOM 9897 C C . THR B 1 256 ? 27.48058 12.53205 59.79179 1.000 28.27998 256 THR B C 1
ATOM 9898 O O . THR B 1 256 ? 26.82006 13.39303 60.35946 1.000 30.04331 256 THR B O 1
ATOM 9909 N N . LYS B 1 257 ? 28.26716 12.81455 58.76196 1.000 22.12733 257 LYS B N 1
ATOM 9910 C CA . LYS B 1 257 ? 28.27629 14.15063 58.17238 1.000 18.03248 257 LYS B CA 1
ATOM 9911 C C . LYS B 1 257 ? 26.98075 14.35636 57.40209 1.000 23.48342 257 LYS B C 1
ATOM 9912 O O . LYS B 1 257 ? 26.52762 13.46652 56.68785 1.000 23.61423 257 LYS B O 1
ATOM 9931 N N . SER B 1 258 ? 26.38983 15.53201 57.54128 1.000 17.86065 258 SER B N 1
ATOM 9932 C CA . SER B 1 258 ? 25.16020 15.87247 56.85443 1.000 20.62286 258 SER B CA 1
ATOM 9933 C C . SER B 1 258 ? 25.45416 16.80214 55.68431 1.000 22.45964 258 SER B C 1
ATOM 9934 O O . SER B 1 258 ? 26.29848 17.69308 55.78264 1.000 22.44134 258 SER B O 1
ATOM 9942 N N . LEU B 1 259 ? 24.72362 16.60541 54.58663 1.000 20.81387 259 LEU B N 1
ATOM 9943 C CA . LEU B 1 259 ? 24.77303 17.49106 53.42528 1.000 19.90837 259 LEU B CA 1
ATOM 9944 C C . LEU B 1 259 ? 23.40889 17.51277 52.74838 1.000 20.09969 259 LEU B C 1
ATOM 9945 O O . LEU B 1 259 ? 22.85852 16.45688 52.43318 1.000 22.72225 259 LEU B O 1
ATOM 9961 N N . LYS B 1 260 ? 22.85475 18.70353 52.56632 1.000 21.64248 260 LYS B N 1
ATOM 9962 C CA . LYS B 1 260 ? 21.55293 18.86116 51.90916 1.000 25.33390 260 LYS B CA 1
ATOM 9963 C C . LYS B 1 260 ? 20.47724 18.03495 52.60352 1.000 29.97056 260 LYS B C 1
ATOM 9964 O O . LYS B 1 260 ? 19.58551 17.46770 51.96912 1.000 30.05377 260 LYS B O 1
ATOM 9983 N N . GLY B 1 261 ? 20.55297 17.97442 53.92803 1.000 23.86523 261 GLY B N 1
ATOM 9984 C CA . GLY B 1 261 ? 19.51956 17.32540 54.71564 1.000 26.63355 261 GLY B CA 1
ATOM 9985 C C . GLY B 1 261 ? 19.59771 15.81818 54.77932 1.000 28.56943 261 GLY B C 1
ATOM 9986 O O . GLY B 1 261 ? 18.64705 15.18302 55.25090 1.000 27.94656 261 GLY B O 1
ATOM 9990 N N . ALA B 1 262 ? 20.70203 15.21891 54.35162 1.000 19.57291 262 ALA B N 1
ATOM 9991 C CA . ALA B 1 262 ? 20.85196 13.77534 54.39712 1.000 23.24940 262 ALA B CA 1
ATOM 9992 C C . ALA B 1 262 ? 22.30812 13.43504 54.66222 1.000 24.22187 262 ALA B C 1
ATOM 9993 O O . ALA B 1 262 ? 23.19674 14.26611 54.45049 1.000 20.88661 262 ALA B O 1
ATOM 10000 N N . PRO B 1 263 ? 22.59011 12.21286 55.09262 1.000 20.84546 263 PRO B N 1
ATOM 10001 C CA . PRO B 1 263 ? 23.98873 11.81707 55.28372 1.000 19.29068 263 PRO B CA 1
ATOM 10002 C C . PRO B 1 263 ? 24.79960 11.91776 53.99467 1.000 16.96099 263 PRO B C 1
ATOM 10003 O O . PRO B 1 263 ? 24.30367 11.69799 52.88526 1.000 20.28836 263 PRO B O 1
ATOM 10014 N N . LEU B 1 264 ? 26.07168 12.26513 54.15903 1.000 16.83353 264 LEU B N 1
ATOM 10015 C CA . LEU B 1 264 ? 26.94910 12.42751 53.01284 1.000 16.25179 264 LEU B CA 1
ATOM 10016 C C . LEU B 1 264 ? 27.09362 11.14573 52.19369 1.000 18.05121 264 LEU B C 1
ATOM 10017 O O . LEU B 1 264 ? 27.35223 11.22351 50.98498 1.000 17.74393 264 LEU B O 1
ATOM 10033 N N . VAL B 1 265 ? 26.89591 9.96975 52.80255 1.000 20.26597 265 VAL B N 1
ATOM 10034 C CA . VAL B 1 265 ? 26.96637 8.72214 52.05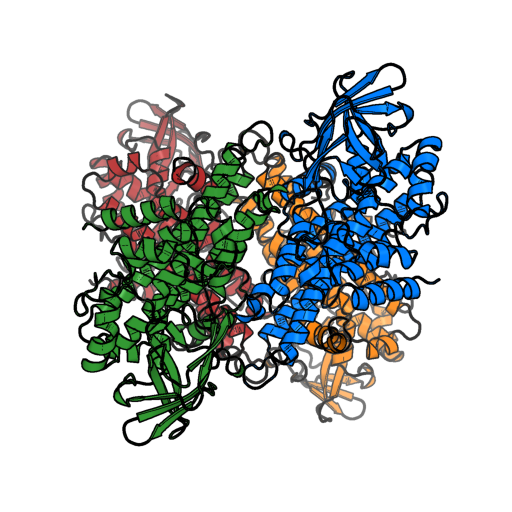156 1.000 19.95890 265 VAL B CA 1
ATOM 10035 C C . VAL B 1 265 ? 25.88607 8.64568 50.96495 1.000 20.93223 265 VAL B C 1
ATOM 10036 O O . VAL B 1 265 ? 25.95391 7.79040 50.08027 1.000 18.95568 265 VAL B O 1
ATOM 10049 N N . LYS B 1 266 ? 24.88303 9.52583 51.01744 1.000 20.37722 266 LYS B N 1
ATOM 10050 C CA . LYS B 1 266 ? 23.85060 9.59167 49.99001 1.000 18.07193 266 LYS B CA 1
ATOM 10051 C C . LYS B 1 266 ? 24.16580 10.57533 48.87611 1.000 23.58114 266 LYS B C 1
ATOM 10052 O O . LYS B 1 266 ? 23.38354 10.68177 47.92999 1.000 20.40887 266 LYS B O 1
ATOM 10071 N N . ASP B 1 267 ? 25.24721 11.34252 48.99001 1.000 18.41092 267 ASP B N 1
ATOM 10072 C CA . ASP B 1 267 ? 25.55167 12.39862 48.03527 1.000 16.36455 267 ASP B CA 1
ATOM 10073 C C . ASP B 1 267 ? 26.21077 11.82275 46.77410 1.000 16.29045 267 ASP B C 1
ATOM 10074 O O . ASP B 1 267 ? 27.10021 10.96299 46.85833 1.000 17.32998 267 ASP B O 1
ATOM 10083 N N . GLY B 1 268 ? 25.84646 12.37972 45.61535 1.000 19.38414 268 GLY B N 1
ATOM 10084 C CA . GLY B 1 268 ? 26.36516 11.84508 44.35691 1.000 16.20238 268 GLY B CA 1
ATOM 10085 C C . GLY B 1 268 ? 27.85713 12.06310 44.14928 1.000 19.15321 268 GLY B C 1
ATOM 10086 O O . GLY B 1 268 ? 28.55507 11.18124 43.62447 1.000 17.18648 268 GLY B O 1
ATOM 10090 N N . VAL B 1 269 ? 28.37563 13.23966 44.54186 1.000 16.57445 269 VAL B N 1
ATOM 10091 C CA . VAL B 1 269 ? 29.80997 13.47347 44.40174 1.000 16.61502 269 VAL B CA 1
ATOM 10092 C C . VAL B 1 269 ? 30.60714 12.53540 45.30552 1.000 15.68988 269 VAL B C 1
ATOM 10093 O O . VAL B 1 269 ? 31.64608 11.97757 44.90041 1.000 16.04835 269 VAL B O 1
ATOM 10106 N N . PHE B 1 270 ? 30.14539 12.35992 46.54136 1.000 15.07928 270 PHE B N 1
ATOM 10107 C CA . PHE B 1 270 ? 30.79242 11.42778 47.46477 1.000 14.72043 270 PHE B CA 1
ATOM 10108 C C . PHE B 1 270 ? 30.75756 10.00541 46.91044 1.000 15.27224 270 PHE B C 1
ATOM 10109 O O . PHE B 1 270 ? 31.77900 9.31049 46.88040 1.000 14.15710 270 PHE B O 1
ATOM 10126 N N . ALA B 1 271 ? 29.57901 9.55923 46.46377 1.000 17.41805 271 ALA B N 1
ATOM 10127 C CA . ALA B 1 271 ? 29.46454 8.20825 45.93019 1.000 14.64143 271 ALA B CA 1
ATOM 10128 C C . ALA B 1 271 ? 30.41195 8.02195 44.76047 1.000 15.08330 271 ALA B C 1
ATOM 10129 O O . ALA B 1 271 ? 31.00744 6.94922 44.59439 1.000 14.40975 271 ALA B O 1
ATOM 10136 N N . GLY B 1 272 ? 30.54280 9.05037 43.91540 1.000 14.58199 272 GLY B N 1
ATOM 10137 C CA . GLY B 1 272 ? 31.46258 8.93665 42.78704 1.000 16.32946 272 GLY B CA 1
ATOM 10138 C C . GLY B 1 272 ? 32.89863 8.74281 43.24003 1.000 18.21453 272 GLY B C 1
ATOM 10139 O O . GLY B 1 272 ? 33.62386 7.90663 42.69709 1.000 14.99216 272 GLY B O 1
ATOM 10143 N N . ARG B 1 273 ? 33.32080 9.49930 44.26276 1.000 15.12055 273 ARG B N 1
ATOM 10144 C CA . ARG B 1 273 ? 34.68247 9.36869 44.75632 1.000 13.62841 273 ARG B CA 1
ATOM 10145 C C . ARG B 1 273 ? 34.92700 7.98928 45.34183 1.000 13.36758 273 ARG B C 1
ATOM 10146 O O . ARG B 1 273 ? 35.99847 7.40651 45.14044 1.000 13.57225 273 ARG B O 1
ATOM 10167 N N . LEU B 1 274 ? 33.97478 7.46935 46.12123 1.000 14.60146 274 LEU B N 1
ATOM 10168 C CA . LEU B 1 274 ? 34.17884 6.18355 46.77240 1.000 13.30664 274 LEU B CA 1
ATOM 10169 C C . LEU B 1 274 ? 34.08572 5.03227 45.77947 1.000 13.93805 274 LEU B C 1
ATOM 10170 O O . LEU B 1 274 ? 34.79234 4.04204 45.93865 1.000 13.39031 274 LEU B O 1
ATOM 10186 N N . GLY B 1 275 ? 33.22958 5.13589 44.75709 1.000 14.93617 275 GLY B N 1
ATOM 10187 C CA . GLY B 1 275 ? 33.22411 4.12219 43.71142 1.000 13.65362 275 GLY B CA 1
ATOM 10188 C C . GLY B 1 275 ? 34.53409 4.05103 42.95976 1.000 14.64290 275 GLY B C 1
ATOM 10189 O O . GLY B 1 275 ? 34.99725 2.96937 42.57726 1.000 13.87754 275 GLY B O 1
ATOM 10193 N N . GLN B 1 276 ? 35.10656 5.20894 42.66191 1.000 13.41555 276 GLN B N 1
ATOM 10194 C CA . GLN B 1 276 ? 36.42198 5.26135 42.03471 1.000 13.17647 276 GLN B CA 1
ATOM 10195 C C . GLN B 1 276 ? 37.48767 4.66298 42.94770 1.000 14.78059 276 GLN B C 1
ATOM 10196 O O . GLN B 1 276 ? 38.30754 3.86784 42.49780 1.000 13.66371 276 GLN B O 1
ATOM 10210 N N . PHE B 1 277 ? 37.47175 5.01626 44.23238 1.000 12.74218 277 PHE B N 1
ATOM 10211 C CA . PHE B 1 277 ? 38.41302 4.42950 45.18995 1.000 12.55069 277 PHE B CA 1
ATOM 10212 C C . PHE B 1 277 ? 38.32767 2.89783 45.19761 1.000 16.79478 277 PHE B C 1
ATOM 10213 O O . PHE B 1 277 ? 39.34188 2.19103 45.24092 1.000 12.63586 277 PHE B O 1
ATOM 10230 N N . GLU B 1 278 ? 37.09810 2.36664 45.21065 1.000 13.13679 278 GLU B N 1
ATOM 10231 C CA . GLU B 1 278 ? 36.89976 0.92823 45.27268 1.000 12.79343 278 GLU B CA 1
ATOM 10232 C C . GLU B 1 278 ? 37.41564 0.25028 44.00568 1.000 14.42065 278 GLU B C 1
ATOM 10233 O O . GLU B 1 278 ? 37.97580 -0.85225 44.08157 1.000 14.85927 278 GLU B O 1
ATOM 10245 N N . MET B 1 279 ? 37.21298 0.88093 42.83280 1.000 13.91659 279 MET B N 1
ATOM 10246 C CA . MET B 1 279 ? 37.81186 0.36209 41.60138 1.000 13.79534 279 MET B CA 1
ATOM 10247 C C . MET B 1 279 ? 39.32914 0.33417 41.69157 1.000 12.75674 279 MET B C 1
ATOM 10248 O O . MET B 1 279 ? 39.97046 -0.66204 41.35011 1.000 14.32753 279 MET B O 1
ATOM 10262 N N . GLN B 1 280 ? 39.92413 1.41444 42.17297 1.000 12.55034 280 GLN B N 1
ATOM 10263 C CA . GLN B 1 280 ? 41.38237 1.46003 42.27959 1.000 12.36883 280 GLN B CA 1
ATOM 10264 C C . GLN B 1 280 ? 41.91942 0.42274 43.26419 1.000 12.19098 280 GLN B C 1
ATOM 10265 O O . GLN B 1 280 ? 42.94051 -0.23134 42.99463 1.000 13.03191 280 GLN B O 1
ATOM 10279 N N . ILE B 1 281 ? 41.22509 0.23295 44.38929 1.000 12.18648 281 ILE B N 1
ATOM 10280 C CA . ILE B 1 281 ? 41.61519 -0.78532 45.36154 1.000 12.47459 281 ILE B CA 1
ATOM 10281 C C . ILE B 1 281 ? 41.53717 -2.18050 44.75430 1.000 13.63508 281 ILE B C 1
ATOM 10282 O O . ILE B 1 281 ? 42.43646 -3.01491 44.95983 1.000 12.75115 281 ILE B O 1
ATOM 10298 N N . ASP B 1 282 ? 40.45938 -2.46932 44.01080 1.000 12.58569 282 ASP B N 1
ATOM 10299 C CA . ASP B 1 282 ? 40.34683 -3.78158 43.37129 1.000 13.17567 282 ASP B CA 1
ATOM 10300 C C . ASP B 1 282 ? 41.49083 -4.01426 42.39899 1.000 16.36396 282 ASP B C 1
ATOM 10301 O O . ASP B 1 282 ? 42.06510 -5.12071 42.34486 1.000 12.94700 282 ASP B O 1
ATOM 10310 N N . VAL B 1 283 ? 41.83241 -2.99049 41.61780 1.000 14.21063 283 VAL B N 1
ATOM 10311 C CA . VAL B 1 283 ? 42.90696 -3.14653 40.64467 1.000 12.76651 283 VAL B CA 1
ATOM 10312 C C . VAL B 1 283 ? 44.25570 -3.32350 41.34617 1.000 13.10190 283 VAL B C 1
ATOM 10313 O O . VAL B 1 283 ? 45.05240 -4.17424 40.95064 1.000 13.41829 283 VAL B O 1
ATOM 10326 N N . MET B 1 284 ? 44.52577 -2.52905 42.39748 1.000 12.25589 284 MET B N 1
ATOM 10327 C CA . MET B 1 284 ? 45.75306 -2.68859 43.17196 1.000 12.06696 284 MET B CA 1
ATOM 10328 C C . MET B 1 284 ? 45.85827 -4.09170 43.73935 1.000 13.21690 284 MET B C 1
ATOM 10329 O O . MET B 1 284 ? 46.92544 -4.72260 43.68739 1.000 16.03713 284 MET B O 1
ATOM 10343 N N . ALA B 1 285 ? 44.76144 -4.59115 44.31683 1.000 13.64905 285 ALA B N 1
ATOM 10344 C CA . ALA B 1 285 ? 44.78725 -5.92993 44.89930 1.000 13.69192 285 ALA B CA 1
ATOM 10345 C C . ALA B 1 285 ? 45.11410 -6.98639 43.84650 1.000 19.18655 285 ALA B C 1
ATOM 10346 O O . ALA B 1 285 ? 45.94885 -7.86904 44.06875 1.000 15.24181 285 ALA B O 1
ATOM 10353 N N . ASN B 1 286 ? 44.51171 -6.89212 42.66337 1.000 13.45695 286 ASN B N 1
ATOM 10354 C CA . ASN B 1 286 ? 44.78166 -7.92154 41.66300 1.000 13.31572 286 ASN B CA 1
ATOM 10355 C C . ASN B 1 286 ? 46.20243 -7.80881 41.13507 1.000 13.55318 286 ASN B C 1
ATOM 10356 O O . ASN B 1 286 ? 46.79407 -8.81571 40.72415 1.000 15.94614 286 ASN B O 1
ATOM 10367 N N . GLN B 1 287 ? 46.76066 -6.60103 41.11607 1.000 12.91193 287 GLN B N 1
ATOM 10368 C CA . GLN B 1 287 ? 48.13416 -6.46557 40.63424 1.000 14.38749 287 GLN B CA 1
ATOM 10369 C C . GLN B 1 287 ? 49.10190 -7.04235 41.64942 1.000 12.77273 287 GLN B C 1
ATOM 10370 O O . GLN B 1 287 ? 50.06583 -7.72149 41.27981 1.000 15.81061 287 GLN B O 1
ATOM 10384 N N . CYS B 1 288 ? 48.89113 -6.72491 42.93415 1.000 13.81564 288 CYS B N 1
ATOM 10385 C CA . CYS B 1 288 ? 49.76466 -7.26997 43.98058 1.000 18.46212 288 CYS B CA 1
ATOM 10386 C C . CYS B 1 288 ? 49.71301 -8.78646 43.98569 1.000 13.82387 288 CYS B C 1
ATOM 10387 O O . CYS B 1 288 ? 50.76116 -9.46120 44.10188 1.000 13.48242 288 CYS B O 1
ATOM 10395 N N . LEU B 1 289 ? 48.49007 -9.35169 43.85439 1.000 13.10706 289 LEU B N 1
ATOM 10396 C CA . LEU B 1 289 ? 48.38057 -10.79990 43.91629 1.000 13.53256 289 LEU B CA 1
ATOM 10397 C C . LEU B 1 289 ? 49.02333 -11.43778 42.69150 1.000 13.82396 289 LEU B C 1
ATOM 10398 O O . LEU B 1 289 ? 49.65220 -12.50727 42.79090 1.000 14.45608 289 LEU B O 1
ATOM 10414 N N . ALA B 1 290 ? 48.85192 -10.82824 41.51287 1.000 13.84958 290 ALA B N 1
ATOM 10415 C CA . ALA B 1 290 ? 49.49097 -11.38901 40.32700 1.000 14.12987 290 ALA B CA 1
ATOM 10416 C C . ALA B 1 290 ? 51.01419 -11.37988 40.47026 1.000 14.03477 290 ALA B C 1
ATOM 10417 O O . ALA B 1 290 ? 51.68907 -12.32722 40.07194 1.000 14.39292 290 ALA B O 1
ATOM 10424 N N . ALA B 1 291 ? 51.57356 -10.27803 40.95761 1.000 13.73035 291 ALA B N 1
ATOM 10425 C CA . ALA B 1 291 ? 53.02670 -10.20355 41.15554 1.000 13.52215 291 ALA B CA 1
ATOM 10426 C C . ALA B 1 291 ? 53.50094 -11.23747 42.16739 1.000 13.67185 291 ALA B C 1
ATOM 10427 O O . ALA B 1 291 ? 54.51511 -11.92761 41.94601 1.000 13.91999 291 ALA B O 1
ATOM 10434 N N . ALA B 1 292 ? 52.73219 -11.41484 43.25105 1.000 14.15320 292 ALA B N 1
ATOM 10435 C CA . ALA B 1 292 ? 53.12571 -12.36443 44.28373 1.000 14.65974 292 ALA B CA 1
ATOM 10436 C C . ALA B 1 292 ? 53.00894 -13.79253 43.78992 1.000 14.35177 292 ALA B C 1
ATOM 10437 O O . ALA B 1 292 ? 53.86085 -14.64003 44.09793 1.000 16.73332 292 ALA B O 1
ATOM 10444 N N . ARG B 1 293 ? 51.96343 -14.09369 43.01547 1.000 14.57839 293 ARG B N 1
ATOM 10445 C CA . ARG B 1 293 ? 51.84824 -15.44384 42.47621 1.000 15.18370 293 ARG B CA 1
ATOM 10446 C C . ARG B 1 293 ? 53.02738 -15.77452 41.57003 1.000 15.46773 293 ARG B C 1
ATOM 10447 O O . ARG B 1 293 ? 53.55678 -16.90063 41.59999 1.000 17.75575 293 ARG B O 1
ATOM 10468 N N . ALA B 1 294 ? 53.45561 -14.80546 40.76430 1.000 16.78319 294 ALA B N 1
ATOM 10469 C CA . ALA B 1 294 ? 54.58530 -15.03114 39.87903 1.000 21.10621 294 ALA B CA 1
ATOM 10470 C C . ALA B 1 294 ? 55.86221 -15.22336 40.67306 1.000 16.71831 294 ALA B C 1
ATOM 10471 O O . ALA B 1 294 ? 56.66749 -16.11018 40.36348 1.000 18.57066 294 ALA B O 1
ATOM 10478 N N . TYR B 1 295 ? 56.07143 -14.38506 41.69222 1.000 16.45052 295 TYR B N 1
ATOM 10479 C CA . TYR B 1 295 ? 57.20245 -14.57443 42.59236 1.000 16.82856 295 TYR B CA 1
ATOM 10480 C C . TYR B 1 295 ? 57.20332 -15.97489 43.20804 1.000 15.44228 295 TYR B C 1
ATOM 10481 O O . TYR B 1 295 ? 58.24044 -16.66298 43.21975 1.000 15.61069 295 TYR B O 1
ATOM 10499 N N . ASP B 1 296 ? 56.04858 -16.40291 43.73757 1.000 15.38666 296 ASP B N 1
ATOM 10500 C CA . ASP B 1 296 ? 55.96726 -17.70248 44.39339 1.000 19.47060 296 ASP B CA 1
ATOM 10501 C C . ASP B 1 296 ? 56.28738 -18.82728 43.41282 1.000 21.47103 296 ASP B C 1
ATOM 10502 O O . ASP B 1 296 ? 56.96359 -19.79588 43.76648 1.000 18.54628 296 ASP B O 1
ATOM 10511 N N . ALA B 1 297 ? 55.80577 -18.72430 42.17034 1.000 18.86467 297 ALA B N 1
ATOM 10512 C CA . ALA B 1 297 ? 56.04407 -19.80274 41.20323 1.000 20.07675 297 ALA B CA 1
ATOM 10513 C C . ALA B 1 297 ? 57.53508 -19.94199 40.89130 1.000 20.06919 297 ALA B C 1
ATOM 10514 O O . ALA B 1 297 ? 58.05762 -21.05162 40.78429 1.000 21.77778 297 ALA B O 1
ATOM 10521 N N . THR B 1 298 ? 58.23195 -18.82752 40.73441 1.000 17.34732 298 THR B N 1
ATOM 10522 C CA . THR B 1 298 ? 59.67822 -18.88892 40.50955 1.000 20.82505 298 THR B CA 1
ATOM 10523 C C . THR B 1 298 ? 60.39579 -19.43926 41.72988 1.000 24.27039 298 THR B C 1
ATOM 10524 O O . THR B 1 298 ? 61.27462 -20.29976 41.60576 1.000 23.83844 298 THR B O 1
ATOM 10535 N N . ALA B 1 299 ? 60.01340 -18.98673 42.91992 1.000 18.48664 299 ALA B N 1
ATOM 10536 C CA . ALA B 1 299 ? 60.71034 -19.37038 44.14470 1.000 20.03962 299 ALA B CA 1
ATOM 10537 C C . ALA B 1 299 ? 60.50924 -20.84201 44.44221 1.000 23.99226 299 ALA B C 1
ATOM 10538 O O . ALA B 1 299 ? 61.30596 -21.42072 45.17372 1.000 24.08626 299 ALA B O 1
ATOM 10545 N N . ALA B 1 300 ? 59.45234 -21.45437 43.90207 1.000 23.13296 300 ALA B N 1
ATOM 10546 C CA . ALA B 1 300 ? 59.21585 -22.87466 44.11694 1.000 23.93677 300 ALA B CA 1
ATOM 10547 C C . ALA B 1 300 ? 60.01935 -23.75808 43.17182 1.000 31.09941 300 ALA B C 1
ATOM 10548 O O . ALA B 1 300 ? 60.06214 -24.97090 43.37355 1.000 32.53648 300 ALA B O 1
ATOM 10555 N N . ARG B 1 301 ? 60.63907 -23.19727 42.14631 1.000 33.09195 301 ARG B N 1
ATOM 10556 C CA . ARG B 1 301 ? 61.46753 -24.01288 41.25468 1.000 32.47750 301 ARG B CA 1
ATOM 10557 C C . ARG B 1 301 ? 62.70529 -24.51752 42.00794 1.000 33.16698 301 ARG B C 1
ATOM 10558 O O . ARG B 1 301 ? 63.25497 -23.80168 42.86288 1.000 36.89567 301 ARG B O 1
ATOM 10579 N N . PRO B 1 302 ? 63.16864 -25.73176 41.71785 1.000 41.35544 302 PRO B N 1
ATOM 10580 C CA . PRO B 1 302 ? 64.30660 -26.26518 42.48700 1.000 53.14773 302 PRO B CA 1
ATOM 10581 C C . PRO B 1 302 ? 65.58904 -25.47400 42.29717 1.000 51.04086 302 PRO B C 1
ATOM 10582 O O . PRO B 1 302 ? 66.42929 -25.43114 43.20578 1.000 45.12724 302 PRO B O 1
ATOM 10593 N N . ASP B 1 303 ? 65.76930 -24.84701 41.13944 1.000 31.84225 303 ASP B N 1
ATOM 10594 C CA . ASP B 1 303 ? 66.96877 -24.06235 40.83769 1.000 41.88602 303 ASP B CA 1
ATOM 10595 C C . ASP B 1 303 ? 66.69882 -22.56601 40.94648 1.000 31.65522 303 ASP B C 1
ATOM 10596 O O . ASP B 1 303 ? 67.22628 -21.77286 40.15874 1.000 28.92820 303 ASP B O 1
ATOM 10605 N N . ALA B 1 304 ? 65.88147 -22.16051 41.92728 1.000 25.80746 304 ALA B N 1
ATOM 10606 C CA . ALA B 1 304 ? 65.38265 -20.79030 41.97661 1.000 25.56147 304 ALA B CA 1
ATOM 10607 C C . ALA B 1 304 ? 66.51943 -19.78127 42.02514 1.000 22.05432 304 ALA B C 1
ATOM 10608 O O . ALA B 1 304 ? 66.44334 -18.73062 41.39275 1.000 21.77406 304 ALA B O 1
ATOM 10615 N N . ALA B 1 305 ? 67.56948 -20.05578 42.79931 1.000 24.12856 305 ALA B N 1
ATOM 10616 C CA . ALA B 1 305 ? 68.65390 -19.08124 42.91113 1.000 24.98654 305 ALA B CA 1
ATOM 10617 C C . ALA B 1 305 ? 69.30191 -18.82667 41.55528 1.000 24.67308 305 ALA B C 1
ATOM 10618 O O . ALA B 1 305 ? 69.59606 -17.67876 41.20518 1.000 22.18757 305 ALA B O 1
ATOM 10625 N N . ARG B 1 306 ? 69.51675 -19.89208 40.77324 1.000 24.52219 306 ARG B N 1
ATOM 10626 C CA . ARG B 1 306 ? 70.09779 -19.74889 39.43706 1.000 24.35772 306 ARG B CA 1
ATOM 10627 C C . ARG B 1 306 ? 69.13627 -19.04991 38.48687 1.000 25.01501 306 ARG B C 1
ATOM 10628 O O . ARG B 1 306 ? 69.54114 -18.15857 37.72786 1.000 22.31770 306 ARG B O 1
ATOM 10649 N N . VAL B 1 307 ? 67.86480 -19.44359 38.51244 1.000 23.21450 307 VAL B N 1
ATOM 10650 C CA . VAL B 1 307 ? 66.86226 -18.79775 37.67652 1.000 24.77761 307 VAL B CA 1
ATOM 10651 C C . VAL B 1 307 ? 66.81504 -17.30520 37.95413 1.000 24.69950 307 VAL B C 1
ATOM 10652 O O . VAL B 1 307 ? 66.72112 -16.48442 37.03107 1.000 20.82194 307 VAL B O 1
ATOM 10665 N N . LEU B 1 308 ? 66.85711 -16.92633 39.23043 1.000 20.50059 308 LEU B N 1
ATOM 10666 C CA . LEU B 1 308 ? 66.69865 -15.51903 39.58091 1.000 19.40491 308 LEU B CA 1
ATOM 10667 C C . LEU B 1 308 ? 67.92785 -14.69562 39.19957 1.000 19.18530 308 LEU B C 1
ATOM 10668 O O . LEU B 1 308 ? 67.79286 -13.51842 38.85765 1.000 20.10368 308 LEU B O 1
ATOM 10684 N N . LEU B 1 309 ? 69.11586 -15.29242 39.22135 1.000 19.78835 309 LEU B N 1
ATOM 10685 C CA . LEU B 1 309 ? 70.27495 -14.58049 38.69987 1.000 21.63601 309 LEU B CA 1
ATOM 10686 C C . LEU B 1 309 ? 70.05553 -14.17808 37.24605 1.000 23.03292 309 LEU B C 1
ATOM 10687 O O . LEU B 1 309 ? 70.40388 -13.06652 36.83268 1.000 22.65511 309 LEU B O 1
ATOM 10703 N N . ARG B 1 310 ? 69.44996 -15.06143 36.45755 1.000 22.09488 310 ARG B N 1
ATOM 10704 C CA . ARG B 1 310 ? 69.19178 -14.74906 35.05102 1.000 26.56748 310 ARG B CA 1
ATOM 10705 C C . ARG B 1 310 ? 68.06958 -13.73561 34.91719 1.000 24.59203 310 ARG B C 1
ATOM 10706 O O . ARG B 1 310 ? 68.15670 -12.83809 34.06336 1.000 23.52065 310 ARG B O 1
ATOM 10727 N N . GLN B 1 311 ? 67.01483 -13.89343 35.73585 1.000 22.70355 311 GLN B N 1
ATOM 10728 C CA . GLN B 1 311 ? 65.85922 -13.02389 35.63073 1.000 20.54256 311 GLN B CA 1
ATOM 10729 C C . GLN B 1 311 ? 66.11983 -11.62161 36.16594 1.000 22.27806 311 GLN B C 1
ATOM 10730 O O . GLN B 1 311 ? 65.71525 -10.62762 35.54406 1.000 23.60372 311 GLN B O 1
ATOM 10744 N N . GLY B 1 312 ? 66.71423 -11.52649 37.35653 1.000 19.42969 312 GLY B N 1
ATOM 10745 C CA . GLY B 1 312 ? 66.84432 -10.24308 38.00584 1.000 19.22193 312 GLY B CA 1
ATOM 10746 C C . GLY B 1 312 ? 65.51652 -9.65699 38.45080 1.000 19.14540 312 GLY B C 1
ATOM 10747 O O . GLY B 1 312 ? 64.60351 -10.36534 38.90881 1.000 18.78896 312 GLY B O 1
ATOM 10751 N N . ALA B 1 313 ? 65.41091 -8.33315 38.32119 1.000 16.96088 313 ALA B N 1
ATOM 10752 C CA . ALA B 1 313 ? 64.18014 -7.64025 38.66311 1.000 16.11874 313 ALA B CA 1
ATOM 10753 C C . ALA B 1 313 ? 62.97104 -8.25489 37.95091 1.000 15.62691 313 ALA B C 1
ATOM 10754 O O . ALA B 1 313 ? 62.98974 -8.50375 36.74067 1.000 18.03369 313 ALA B O 1
ATOM 10761 N N . GLN B 1 314 ? 61.93728 -8.55396 38.73554 1.000 15.37620 314 GLN B N 1
ATOM 10762 C CA . GLN B 1 314 ? 60.68061 -9.09315 38.22705 1.000 15.65731 314 GLN B CA 1
ATOM 10763 C C . GLN B 1 314 ? 59.79653 -7.93327 37.74952 1.000 15.92674 314 GLN B C 1
ATOM 10764 O O . GLN B 1 314 ? 59.48636 -7.01391 38.52822 1.000 14.72887 314 GLN B O 1
ATOM 10778 N N . LYS B 1 315 ? 59.36354 -7.97523 36.48108 1.000 15.77978 315 LYS B N 1
ATOM 10779 C CA . LYS B 1 315 ? 58.61752 -6.84359 35.93242 1.000 15.58291 315 LYS B CA 1
ATOM 10780 C C . LYS B 1 315 ? 57.41995 -6.47922 36.79650 1.000 15.09505 315 LYS B C 1
ATOM 10781 O O . LYS B 1 315 ? 57.21510 -5.30537 37.13854 1.000 16.00792 315 LYS B O 1
ATOM 10800 N N . SER B 1 316 ? 56.62645 -7.46095 37.18334 1.000 17.01856 316 SER B N 1
ATOM 10801 C CA . SER B 1 316 ? 55.41136 -7.14784 37.92923 1.000 18.45529 316 SER B CA 1
ATOM 10802 C C . SER B 1 316 ? 55.67245 -6.79432 39.38778 1.000 14.32448 316 SER B C 1
ATOM 10803 O O . SER B 1 316 ? 54.80445 -6.18702 40.02880 1.000 17.20592 316 SER B O 1
ATOM 10811 N N . ALA B 1 317 ? 56.86470 -7.06028 39.91894 1.000 14.25907 317 ALA B N 1
ATOM 10812 C CA . ALA B 1 317 ? 57.18777 -6.47452 41.21897 1.000 14.48309 317 ALA B CA 1
ATOM 10813 C C . ALA B 1 317 ? 57.39907 -4.97571 41.09170 1.000 13.40756 317 ALA B C 1
ATOM 10814 O O . ALA B 1 317 ? 56.88653 -4.20717 41.90049 1.000 14.10971 317 ALA B O 1
ATOM 10821 N N . LEU B 1 318 ? 58.11469 -4.54493 40.05271 1.000 13.44847 318 LEU B N 1
ATOM 10822 C CA . LEU B 1 318 ? 58.33310 -3.11672 39.81856 1.000 14.31896 318 LEU B CA 1
ATOM 10823 C C . LEU B 1 318 ? 57.01415 -2.40207 39.54323 1.000 13.56254 318 LEU B C 1
ATOM 10824 O O . LEU B 1 318 ? 56.72364 -1.34713 40.12782 1.000 14.29288 318 LEU B O 1
ATOM 10840 N N . THR B 1 319 ? 56.17894 -2.98401 38.67569 1.000 14.73320 319 THR B N 1
ATOM 10841 C CA . THR B 1 319 ? 54.95174 -2.28977 38.27780 1.000 14.65232 319 THR B CA 1
ATOM 10842 C C . THR B 1 319 ? 53.92131 -2.28387 39.40333 1.000 16.07553 319 THR B C 1
ATOM 10843 O O . THR B 1 319 ? 53.13188 -1.33717 39.51363 1.000 13.05070 319 THR B O 1
ATOM 10854 N N . ALA B 1 320 ? 53.90765 -3.32302 40.23149 1.000 13.91082 320 ALA B N 1
ATOM 10855 C CA . ALA B 1 320 ? 53.06599 -3.29838 41.43456 1.000 14.15528 320 ALA B CA 1
ATOM 10856 C C . ALA B 1 320 ? 53.42369 -2.13422 42.34705 1.000 12.41974 320 ALA B C 1
ATOM 10857 O O . ALA B 1 320 ? 52.53550 -1.37354 42.77215 1.000 15.27803 320 ALA B O 1
ATOM 10864 N N . LYS B 1 321 ? 54.71934 -1.94749 42.64831 1.000 12.83848 321 LYS B N 1
ATOM 10865 C CA . LYS B 1 321 ? 55.05748 -0.85218 43.56126 1.000 11.78359 321 LYS B CA 1
ATOM 10866 C C . LYS B 1 321 ? 54.80116 0.50096 42.90478 1.000 14.75143 321 LYS B C 1
ATOM 10867 O O . LYS B 1 321 ? 54.27771 1.41229 43.53791 1.000 14.83193 321 LYS B O 1
ATOM 10886 N N . MET B 1 322 ? 55.14550 0.64053 41.62061 1.000 13.10495 322 MET B N 1
ATOM 10887 C CA . MET B 1 322 ? 54.83936 1.86794 40.88917 1.000 12.40037 322 MET B CA 1
ATOM 10888 C C . MET B 1 322 ? 53.34915 2.17958 40.90883 1.000 13.72887 322 MET B C 1
ATOM 10889 O O . MET B 1 322 ? 52.93482 3.27686 41.29707 1.000 13.86852 322 MET B O 1
ATOM 10903 N N . PHE B 1 323 ? 52.51480 1.20410 40.54441 1.000 13.92857 323 PHE B N 1
ATOM 10904 C CA . PHE B 1 323 ? 51.08338 1.47422 40.42837 1.000 12.66647 323 PHE B CA 1
ATOM 10905 C C . PHE B 1 323 ? 50.46792 1.76381 41.78353 1.000 12.27252 323 PHE B C 1
ATOM 10906 O O . PHE B 1 323 ? 49.71954 2.73096 41.94201 1.000 14.33749 323 PHE B O 1
ATOM 10923 N N . CYS B 1 324 ? 50.73490 0.90695 42.76789 1.000 12.66322 324 CYS B N 1
ATOM 10924 C CA . CYS B 1 324 ? 50.10451 1.08128 44.07501 1.000 15.11998 324 CYS B CA 1
ATOM 10925 C C . CYS B 1 324 ? 50.60423 2.33009 44.78958 1.000 13.20722 324 CYS B C 1
ATOM 10926 O O . CYS B 1 324 ? 49.82677 3.00823 45.45873 1.000 15.35075 324 CYS B O 1
ATOM 10934 N N . GLY B 1 325 ? 51.88393 2.64970 44.66744 1.000 14.03476 325 GLY B N 1
ATOM 10935 C CA . GLY B 1 325 ? 52.39108 3.87023 45.25250 1.000 13.08847 325 GLY B CA 1
ATOM 10936 C C . GLY B 1 325 ? 51.73461 5.11919 44.68315 1.000 16.84045 325 GLY B C 1
ATOM 10937 O O . GLY B 1 325 ? 51.38449 6.05066 45.42777 1.000 14.79304 325 GLY B O 1
ATOM 10941 N N . GLN B 1 326 ? 51.55928 5.15451 43.35716 1.000 14.08796 326 GLN B N 1
ATOM 10942 C CA . GLN B 1 326 ? 50.90464 6.28084 42.70835 1.000 12.36920 326 GLN B CA 1
ATOM 10943 C C . GLN B 1 326 ? 49.42281 6.33060 43.06126 1.000 12.36758 326 GLN B C 1
ATOM 10944 O O . GLN B 1 326 ? 48.88189 7.39904 43.34631 1.000 16.10301 326 GLN B O 1
ATOM 10958 N N . THR B 1 327 ? 48.73645 5.19243 42.96283 1.000 13.12533 327 THR B N 1
ATOM 10959 C CA . THR B 1 327 ? 47.29119 5.16205 43.14855 1.000 12.36742 327 THR B CA 1
ATOM 10960 C C . THR B 1 327 ? 46.90647 5.48145 44.59166 1.000 14.13567 327 THR B C 1
ATOM 10961 O O . THR B 1 327 ? 45.98194 6.27149 44.83725 1.000 13.42337 327 THR B O 1
ATOM 10972 N N . ALA B 1 328 ? 47.61026 4.90689 45.55728 1.000 13.83022 328 ALA B N 1
ATOM 10973 C CA . ALA B 1 328 ? 47.26622 5.15840 46.94640 1.000 13.62844 328 ALA B CA 1
ATOM 10974 C C . ALA B 1 328 ? 47.56790 6.60178 47.34072 1.000 14.42005 328 ALA B C 1
ATOM 10975 O O . ALA B 1 328 ? 46.80937 7.19499 48.12747 1.000 14.20753 328 ALA B O 1
ATOM 10982 N N . TRP B 1 329 ? 48.60578 7.19814 46.74967 1.000 14.96810 329 TRP B N 1
ATOM 10983 C CA . TRP B 1 329 ? 48.85289 8.61511 46.96328 1.000 16.67612 329 TRP B CA 1
ATOM 10984 C C . TRP B 1 329 ? 47.69539 9.44191 46.41639 1.000 13.88784 329 TRP B C 1
ATOM 10985 O O . TRP B 1 329 ? 47.25049 10.41189 47.05208 1.000 16.77697 329 TRP B O 1
ATOM 11006 N N . GLN B 1 330 ? 47.22819 9.09525 45.21986 1.000 14.48008 330 GLN B N 1
ATOM 11007 C CA . GLN B 1 330 ? 46.13977 9.84083 44.59812 1.000 14.82185 330 GLN B CA 1
ATOM 11008 C C . GLN B 1 330 ? 44.87510 9.73395 45.43927 1.000 13.59262 330 GLN B C 1
ATOM 11009 O O . GLN B 1 330 ? 44.14151 10.72042 45.60334 1.000 17.02654 330 GLN B O 1
ATOM 11023 N N . ILE B 1 331 ? 44.61706 8.55247 45.99689 1.000 15.00495 331 ILE B N 1
ATOM 11024 C CA . ILE B 1 331 ? 43.44836 8.37358 46.85226 1.000 13.50705 331 ILE B CA 1
ATOM 11025 C C . ILE B 1 331 ? 43.58439 9.24307 48.09438 1.000 16.27734 331 ILE B C 1
ATOM 11026 O O . ILE B 1 331 ? 42.67362 9.98677 48.45537 1.000 13.46935 331 ILE B O 1
ATOM 11042 N N . ALA B 1 332 ? 44.75112 9.20278 48.74017 1.000 16.34700 332 ALA B N 1
ATOM 11043 C CA . ALA B 1 332 ? 44.95178 9.99952 49.95549 1.000 13.56278 332 ALA B CA 1
ATOM 11044 C C . ALA B 1 332 ? 44.84920 11.48791 49.63891 1.000 13.19319 332 ALA B C 1
ATOM 11045 O O . ALA B 1 332 ? 44.31244 12.27632 50.42987 1.000 18.28573 332 ALA B O 1
ATOM 11052 N N . SER B 1 333 ? 45.37426 11.88663 48.48294 1.000 14.25806 333 SER B N 1
ATOM 11053 C CA A SER B 1 333 ? 45.32864 13.28661 48.07869 0.572 15.53191 333 SER B CA 1
ATOM 11054 C CA B SER B 1 333 ? 45.33129 13.28520 48.06803 0.428 15.64705 333 SER B CA 1
ATOM 11055 C C . SER B 1 333 ? 43.89315 13.75238 47.89777 1.000 16.29055 333 SER B C 1
ATOM 11056 O O . SER B 1 333 ? 43.51509 14.82632 48.37675 1.000 14.58456 333 SER B O 1
ATOM 11069 N N . THR B 1 334 ? 43.07489 12.94520 47.22190 1.000 14.83963 334 THR B N 1
ATOM 11070 C CA . THR B 1 334 ? 41.65338 13.27850 47.08414 1.000 14.43938 334 THR B CA 1
ATOM 11071 C C . THR B 1 334 ? 40.96418 13.33045 48.45444 1.000 15.22045 334 THR B C 1
ATOM 11072 O O . THR B 1 334 ? 40.22172 14.28316 48.77167 1.000 15.53794 334 THR B O 1
ATOM 11083 N N . ALA B 1 335 ? 41.22639 12.33280 49.29340 1.000 15.78519 335 ALA B N 1
ATOM 11084 C CA . ALA B 1 335 ? 40.54874 12.26254 50.58799 1.000 14.43901 335 ALA B CA 1
ATOM 11085 C C . ALA B 1 335 ? 40.97170 13.38319 51.52932 1.000 15.20498 335 ALA B C 1
ATOM 11086 O O . ALA B 1 335 ? 40.17158 13.80084 52.37431 1.000 17.20647 335 ALA B O 1
ATOM 11093 N N . SER B 1 336 ? 42.17736 13.92756 51.35188 1.000 13.90671 336 SER B N 1
ATOM 11094 C CA . SER B 1 336 ? 42.65858 14.99516 52.21915 1.000 14.85210 336 SER B CA 1
ATOM 11095 C C . SER B 1 336 ? 41.81982 16.25932 52.12157 1.000 19.82399 336 SER B C 1
ATOM 11096 O O . SER B 1 336 ? 41.89527 17.10119 53.02284 1.000 17.35426 336 SER B O 1
ATOM 11104 N N . GLU B 1 337 ? 41.01169 16.40619 51.07264 1.000 15.36194 337 GLU B N 1
ATOM 11105 C CA . GLU B 1 337 ? 40.10458 17.53311 50.96975 1.000 16.17884 337 GLU B CA 1
ATOM 11106 C C . GLU B 1 337 ? 38.64070 17.17290 51.23009 1.000 16.22710 337 GLU B C 1
ATOM 11107 O O . GLU B 1 337 ? 37.77497 18.02607 51.05226 1.000 21.13447 337 GLU B O 1
ATOM 11119 N N . MET B 1 338 ? 38.33503 15.93641 51.58485 1.000 14.54628 338 MET B N 1
ATOM 11120 C CA . MET B 1 338 ? 36.95484 15.49569 51.67035 1.000 14.48145 338 MET B CA 1
ATOM 11121 C C . MET B 1 338 ? 36.34208 15.66124 53.06049 1.000 14.66497 338 MET B C 1
ATOM 11122 O O . MET B 1 338 ? 35.15534 15.35506 53.22365 1.000 16.82133 338 MET B O 1
ATOM 11136 N N . PHE B 1 339 ? 37.11210 16.14175 54.03921 1.000 17.16166 339 PHE B N 1
ATOM 11137 C CA . PHE B 1 339 ? 36.65024 16.28122 55.42504 1.000 16.11348 339 PHE B CA 1
ATOM 11138 C C . PHE B 1 339 ? 36.55684 17.73280 55.87355 1.000 20.17866 339 PHE B 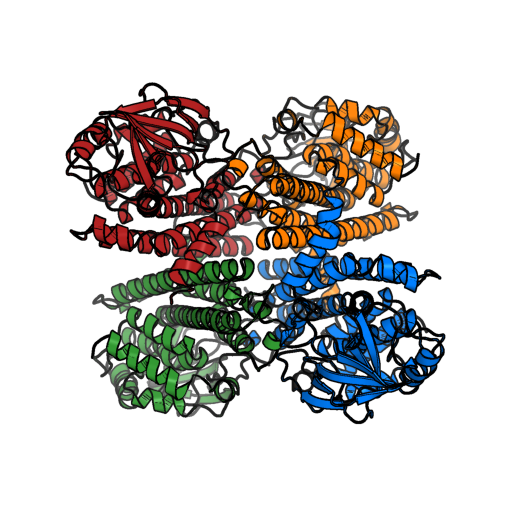C 1
ATOM 11139 O O . PHE B 1 339 ? 36.46163 17.99213 57.07369 1.000 20.10155 339 PHE B O 1
ATOM 11156 N N . GLY B 1 340 ? 36.58648 18.67998 54.95415 1.000 16.22434 340 GLY B N 1
ATOM 11157 C CA . GLY B 1 340 ? 36.54196 20.05501 55.33864 1.000 17.98511 340 GLY B CA 1
ATOM 11158 C C . GLY B 1 340 ? 37.67650 20.42103 56.27683 1.000 17.26947 340 GLY B C 1
ATOM 11159 O O . GLY B 1 340 ? 38.76973 19.87757 56.20457 1.000 14.24126 340 GLY B O 1
ATOM 11163 N N . GLY B 1 341 ? 37.40268 21.38185 57.15079 1.000 16.25597 341 GLY B N 1
ATOM 11164 C CA . GLY B 1 341 ? 38.43683 21.91503 58.02226 1.000 17.11889 341 GLY B CA 1
ATOM 11165 C C . GLY B 1 341 ? 38.92299 20.90990 59.04736 1.000 17.53235 341 GLY B C 1
ATOM 11166 O O . GLY B 1 341 ? 40.09515 20.92537 59.42379 1.000 17.80029 341 GLY B O 1
ATOM 11170 N N . ILE B 1 342 ? 38.03712 20.03303 59.52363 1.000 15.21481 342 ILE B N 1
ATOM 11171 C CA . ILE B 1 342 ? 38.44268 19.07664 60.55033 1.000 15.41686 342 ILE B CA 1
ATOM 11172 C C . ILE B 1 342 ? 39.47284 18.09986 59.99966 1.000 18.85434 342 ILE B C 1
ATOM 11173 O O . ILE B 1 342 ? 40.32065 17.60743 60.75295 1.000 15.29620 342 ILE B O 1
ATOM 11189 N N . GLY B 1 343 ? 39.47966 17.87497 58.67699 1.000 17.61491 343 GLY B N 1
ATOM 11190 C CA . GLY B 1 343 ? 40.49597 17.05099 58.03763 1.000 14.02938 343 GLY B CA 1
ATOM 11191 C C . GLY B 1 343 ? 41.86673 17.70861 58.00669 1.000 15.20912 343 GLY B C 1
ATOM 11192 O O . GLY B 1 343 ? 42.86334 17.03408 57.74940 1.000 15.90741 343 GLY B O 1
ATOM 11196 N N . TYR B 1 344 ? 41.93299 19.02071 58.24943 1.000 15.76351 344 TYR B N 1
ATOM 11197 C CA . TYR B 1 344 ? 43.18315 19.75185 58.38806 1.000 14.87450 344 TYR B CA 1
ATOM 11198 C C . TYR B 1 344 ? 43.68136 19.75320 59.84495 1.000 14.53831 344 TYR B C 1
ATOM 11199 O O . TYR B 1 344 ? 44.56706 20.55157 60.20411 1.000 17.07882 344 TYR B O 1
ATOM 11217 N N . THR B 1 345 ? 43.11278 18.90887 60.68988 1.000 15.62406 345 THR B N 1
ATOM 11218 C CA . THR B 1 345 ? 43.51344 18.79898 62.07610 1.000 15.43470 345 THR B CA 1
ATOM 11219 C C . THR B 1 345 ? 43.84389 17.34495 62.39200 1.000 18.20985 345 THR B C 1
ATOM 11220 O O . THR B 1 345 ? 43.47241 16.41804 61.66112 1.000 16.80280 345 THR B O 1
ATOM 11231 N N . HIS B 1 346 ? 44.57132 17.15494 63.50710 1.000 16.86313 346 HIS B N 1
ATOM 11232 C CA . HIS B 1 346 ? 44.87593 15.83023 64.01340 1.000 21.34573 346 HIS B CA 1
ATOM 11233 C C . HIS B 1 346 ? 43.68223 15.15581 64.66335 1.000 19.95457 346 HIS B C 1
ATOM 11234 O O . HIS B 1 346 ? 43.83357 14.04159 65.17296 1.000 25.27190 346 HIS B O 1
ATOM 11248 N N . ASP B 1 347 ? 42.50729 15.77331 64.66100 1.000 18.98964 347 ASP B N 1
ATOM 11249 C CA . ASP B 1 347 ? 41.29618 15.07298 65.07579 1.000 19.10908 347 ASP B CA 1
ATOM 11250 C C . ASP B 1 347 ? 40.89172 14.01291 64.05018 1.000 25.95804 347 ASP B C 1
ATOM 11251 O O . ASP B 1 347 ? 40.12289 13.10548 64.36851 1.000 22.37020 347 ASP B O 1
ATOM 11260 N N . MET B 1 348 ? 41.36905 14.12524 62.81869 1.000 16.88754 348 MET B N 1
ATOM 11261 C CA . MET B 1 348 ? 41.15929 13.12854 61.76746 1.000 16.68222 348 MET B CA 1
ATOM 11262 C C . MET B 1 348 ? 42.49543 12.45901 61.45128 1.000 16.01337 348 MET B C 1
ATOM 11263 O O . MET B 1 348 ? 43.55663 13.07505 61.59225 1.000 20.77731 348 MET B O 1
ATOM 11277 N N . VAL B 1 349 ? 42.43284 11.19991 61.02329 1.000 17.14717 349 VAL B N 1
ATOM 11278 C CA . VAL B 1 349 ? 43.62868 10.43254 60.72259 1.000 17.07285 349 VAL B CA 1
ATOM 11279 C C . VAL B 1 349 ? 44.14305 10.63631 59.30403 1.000 19.25333 349 VAL B C 1
ATOM 11280 O O . VAL B 1 349 ? 45.25701 10.16092 58.98590 1.000 16.52201 349 VAL B O 1
ATOM 11293 N N . ILE B 1 350 ? 43.41369 11.37188 58.44527 1.000 16.22335 350 ILE B N 1
ATOM 11294 C CA . ILE B 1 350 ? 43.82016 11.43845 57.04075 1.000 15.05820 350 ILE B CA 1
ATOM 11295 C C . ILE B 1 350 ? 45.18710 12.09819 56.88823 1.000 17.13646 350 ILE B C 1
ATOM 11296 O O . ILE B 1 350 ? 45.98519 11.70346 56.02909 1.000 16.38597 350 ILE B O 1
ATOM 11312 N N . GLY B 1 351 ? 45.47099 13.12839 57.67955 1.000 15.87120 351 GLY B N 1
ATOM 11313 C CA . GLY B 1 351 ? 46.77582 13.76772 57.58235 1.000 16.11738 351 GLY B CA 1
ATOM 11314 C C . GLY B 1 351 ? 47.92760 12.79346 57.81238 1.000 19.30402 351 GLY B C 1
ATOM 11315 O O . GLY B 1 351 ? 48.92517 12.79832 57.07161 1.000 18.17753 351 GLY B O 1
ATOM 11319 N N . LYS B 1 352 ? 47.77882 11.91326 58.80207 1.000 16.49901 352 LYS B N 1
ATOM 11320 C CA . LYS B 1 352 ? 48.77094 10.86624 59.04939 1.000 14.03446 352 LYS B CA 1
ATOM 11321 C C . LYS B 1 352 ? 48.82329 9.86984 57.90292 1.000 16.39566 352 LYS B C 1
ATOM 11322 O O . LYS B 1 352 ? 49.90535 9.47231 57.47670 1.000 14.25705 352 LYS B O 1
ATOM 11341 N N . LEU B 1 353 ? 47.66321 9.44370 57.39109 1.000 13.59799 353 LEU B N 1
ATOM 11342 C CA . LEU B 1 353 ? 47.66980 8.44284 56.32357 1.000 16.83960 353 LEU B CA 1
ATOM 11343 C C . LEU B 1 353 ? 48.30751 8.99847 55.07173 1.000 13.07707 353 LEU B C 1
ATOM 11344 O O . LEU B 1 353 ? 48.96160 8.25202 54.32848 1.000 14.80802 353 LEU B O 1
ATOM 11360 N N . LEU B 1 354 ? 48.14803 10.30624 54.84229 1.000 15.45916 354 LEU B N 1
ATOM 11361 C CA . LEU B 1 354 ? 48.77431 10.95386 53.69824 1.000 17.03491 354 LEU B CA 1
ATOM 11362 C C . LEU B 1 354 ? 50.29187 10.91932 53.80465 1.000 17.08252 354 LEU B C 1
ATOM 11363 O O . LEU B 1 354 ? 50.98784 10.60817 52.82877 1.000 16.47417 354 LEU B O 1
ATOM 11379 N N . ARG B 1 355 ? 50.82545 11.24757 54.98553 1.000 15.73293 355 ARG B N 1
ATOM 11380 C CA . ARG B 1 355 ? 52.26448 11.12556 55.22085 1.000 12.77103 355 ARG B CA 1
ATOM 11381 C C . ARG B 1 355 ? 52.73049 9.68382 55.10895 1.000 17.93456 355 ARG B C 1
ATOM 11382 O O . ARG B 1 355 ? 53.81179 9.41983 54.55445 1.000 16.12969 355 ARG B O 1
ATOM 11403 N N . ASP B 1 356 ? 51.95909 8.74001 55.67047 1.000 15.64280 356 ASP B N 1
ATOM 11404 C CA . ASP B 1 356 ? 52.37629 7.34270 55.64175 1.000 14.58592 356 ASP B CA 1
ATOM 11405 C C . ASP B 1 356 ? 52.42292 6.81341 54.20943 1.000 15.17736 356 ASP B C 1
ATOM 11406 O O . ASP B 1 356 ? 53.37992 6.14879 53.81092 1.000 17.39011 356 ASP B O 1
ATOM 11415 N N . VAL B 1 357 ? 51.37567 7.06495 53.42026 1.000 15.58689 357 VAL B N 1
ATOM 11416 C CA . VAL B 1 357 ? 51.30757 6.41220 52.11033 1.000 12.96160 357 VAL B CA 1
ATOM 11417 C C . VAL B 1 357 ? 52.30528 7.02417 51.12567 1.000 14.86165 357 VAL B C 1
ATOM 11418 O O . VAL B 1 357 ? 52.64000 6.39621 50.10846 1.000 15.32201 357 VAL B O 1
ATOM 11431 N N . ARG B 1 358 ? 52.80849 8.23085 51.42504 1.000 15.24657 358 ARG B N 1
ATOM 11432 C CA . ARG B 1 358 ? 53.79908 8.88441 50.58386 1.000 13.70817 358 ARG B CA 1
ATOM 11433 C C . ARG B 1 358 ? 55.06675 8.06503 50.45093 1.000 14.11433 358 ARG B C 1
ATOM 11434 O O . ARG B 1 358 ? 55.77682 8.23087 49.46159 1.000 15.02329 358 ARG B O 1
ATOM 11455 N N . HIS B 1 359 ? 55.35568 7.15514 51.39864 1.000 15.15544 359 HIS B N 1
ATOM 11456 C CA . HIS B 1 359 ? 56.59438 6.40481 51.33151 1.000 14.78398 359 HIS B CA 1
ATOM 11457 C C . HIS B 1 359 ? 56.65147 5.49950 50.11431 1.000 14.70471 359 HIS B C 1
ATOM 11458 O O . HIS B 1 359 ? 57.74430 5.16190 49.64949 1.000 15.04521 359 HIS B O 1
ATOM 11472 N N . ALA B 1 360 ? 55.49863 5.04775 49.61704 1.000 12.93084 360 ALA B N 1
ATOM 11473 C CA . ALA B 1 360 ? 55.49274 3.90838 48.71344 1.000 13.16493 360 ALA B CA 1
ATOM 11474 C C . ALA B 1 360 ? 56.09281 4.24656 47.36441 1.000 18.48750 360 ALA B C 1
ATOM 11475 O O . ALA B 1 360 ? 56.79595 3.41172 46.78084 1.000 17.97644 360 ALA B O 1
ATOM 11482 N N . SER B 1 361 ? 55.85881 5.46531 46.86800 1.000 16.00538 361 SER B N 1
ATOM 11483 C CA . SER B 1 361 ? 56.46086 5.87902 45.61028 1.000 16.04330 361 SER B CA 1
ATOM 11484 C C . SER B 1 361 ? 57.91514 6.29711 45.75345 1.000 21.13356 361 SER B C 1
ATOM 11485 O O . SER B 1 361 ? 58.57878 6.51566 44.74581 1.000 17.81295 361 SER B O 1
ATOM 11493 N N . ILE B 1 362 ? 58.41206 6.46700 46.96919 1.000 14.21054 362 ILE B N 1
ATOM 11494 C CA . ILE B 1 362 ? 59.77095 6.99206 47.20977 1.000 13.50071 362 ILE B CA 1
ATOM 11495 C C . ILE B 1 362 ? 60.77366 5.88322 47.47960 1.000 15.32971 362 ILE B C 1
ATOM 11496 O O . ILE B 1 362 ? 61.87514 5.89004 46.92913 1.000 15.56949 362 ILE B O 1
ATOM 11512 N N . ILE B 1 363 ? 60.44525 4.93816 48.36956 1.000 14.93232 363 ILE B N 1
ATOM 11513 C CA . ILE B 1 363 ? 61.45947 4.02682 48.87553 1.000 14.92275 363 ILE B CA 1
ATOM 11514 C C . ILE B 1 363 ? 61.56293 2.79372 47.98640 1.000 17.80989 363 ILE B C 1
ATOM 11515 O O . ILE B 1 363 ? 60.61334 2.41565 47.28338 1.000 16.23403 363 ILE B O 1
ATOM 11531 N N . GLU B 1 364 ? 62.75529 2.20768 47.98849 1.000 14.94453 364 GLU B N 1
ATOM 11532 C CA . GLU B 1 364 ? 63.13120 1.09259 47.12154 1.000 16.06197 364 GLU B CA 1
ATOM 11533 C C . GLU B 1 364 ? 62.99085 1.48564 45.65452 1.000 19.34525 364 GLU B C 1
ATOM 11534 O O . GLU B 1 364 ? 62.56708 0.69508 44.81476 1.000 17.53847 364 GLU B O 1
ATOM 11546 N N . GLY B 1 365 ? 63.43131 2.70560 45.35510 1.000 17.66996 365 GLY B N 1
ATOM 11547 C CA . GLY B 1 365 ? 63.43830 3.22189 43.99504 1.000 17.88050 365 GLY B CA 1
ATOM 11548 C C . GLY B 1 365 ? 62.23992 4.10831 43.74822 1.000 16.55287 365 GLY B C 1
ATOM 11549 O O . GLY B 1 365 ? 61.08674 3.65172 43.82454 1.000 18.47298 365 GLY B O 1
ATOM 11553 N N . GLY B 1 366 ? 62.48127 5.38447 43.45159 1.000 16.16235 366 GLY B N 1
ATOM 11554 C CA . GLY B 1 366 ? 61.41731 6.27783 43.05603 1.000 16.30644 366 GLY B CA 1
ATOM 11555 C C . GLY B 1 366 ? 60.95518 5.96631 41.63707 1.000 18.52380 366 GLY B C 1
ATOM 11556 O O . GLY B 1 366 ? 61.51092 5.11907 40.93175 1.000 16.98580 366 GLY B O 1
ATOM 11560 N N . ASP B 1 367 ? 59.89872 6.66175 41.21871 1.000 19.81405 367 ASP B N 1
ATOM 11561 C CA . ASP B 1 367 ? 59.30845 6.28719 39.93262 1.000 17.90478 367 ASP B CA 1
ATOM 11562 C C . ASP B 1 367 ? 60.11714 6.75620 38.73830 1.000 16.87763 367 ASP B C 1
ATOM 11563 O O . ASP B 1 367 ? 59.99455 6.16116 37.68486 1.000 15.22772 367 ASP B O 1
ATOM 11572 N N . ASP B 1 368 ? 60.98656 7.75174 38.87436 1.000 18.19423 368 ASP B N 1
ATOM 11573 C CA . ASP B 1 368 ? 61.89797 8.02856 37.74502 1.000 17.55789 368 ASP B CA 1
ATOM 11574 C C . ASP B 1 368 ? 62.86426 6.86722 37.55531 1.000 18.37966 368 ASP B C 1
ATOM 11575 O O . ASP B 1 368 ? 63.03760 6.36055 36.44254 1.000 19.05138 368 ASP B O 1
ATOM 11584 N N . VAL B 1 369 ? 63.43565 6.37120 38.65122 1.000 15.88630 369 VAL B N 1
ATOM 11585 C CA . VAL B 1 369 ? 64.31076 5.20629 38.59934 1.000 16.77663 369 VAL B CA 1
ATOM 11586 C C . VAL B 1 369 ? 63.55938 3.99371 38.06408 1.000 17.22746 369 VAL B C 1
ATOM 11587 O O . VAL B 1 369 ? 64.06322 3.27221 37.20889 1.000 15.70659 369 VAL B O 1
ATOM 11600 N N . LEU B 1 370 ? 62.35622 3.74245 38.56753 1.000 16.25436 370 LEU B N 1
ATOM 11601 C CA . LEU B 1 370 ? 61.63642 2.52438 38.18230 1.000 19.14837 370 LEU B CA 1
ATOM 11602 C C . LEU B 1 370 ? 61.03971 2.59804 36.76987 1.000 16.71607 370 LEU B C 1
ATOM 11603 O O . LEU B 1 370 ? 61.00499 1.57823 36.07319 1.000 15.34128 370 LEU B O 1
ATOM 11619 N N . ARG B 1 371 ? 60.59354 3.76565 36.31973 1.000 14.87651 371 ARG B N 1
ATOM 11620 C CA . ARG B 1 371 ? 60.14426 3.87974 34.94441 1.000 16.39954 371 ARG B CA 1
ATOM 11621 C C . ARG B 1 371 ? 61.29053 3.57853 33.99766 1.000 16.44137 371 ARG B C 1
ATOM 11622 O O . ARG B 1 371 ? 61.12852 2.84024 33.01965 1.000 16.85886 371 ARG B O 1
ATOM 11643 N N . ASP B 1 372 ? 62.48184 4.09926 34.31081 1.000 13.49432 372 ASP B N 1
ATOM 11644 C CA . ASP B 1 372 ? 63.62706 3.87467 33.44131 1.000 13.49699 372 ASP B CA 1
ATOM 11645 C C . ASP B 1 372 ? 64.03637 2.40879 33.44834 1.000 15.83027 372 ASP B C 1
ATOM 11646 O O . ASP B 1 372 ? 64.48853 1.88774 32.42359 1.000 16.81301 372 ASP B O 1
ATOM 11655 N N . LEU B 1 373 ? 63.93217 1.74405 34.60371 1.000 16.17185 373 LEU B N 1
ATOM 11656 C CA . LEU B 1 373 ? 64.27180 0.32598 34.69641 1.000 14.45230 373 LEU B CA 1
ATOM 11657 C C . LEU B 1 373 ? 63.28481 -0.51908 33.90634 1.000 16.23674 373 LEU B C 1
ATOM 11658 O O . LEU B 1 373 ? 63.66735 -1.46761 33.21365 1.000 17.20653 373 LEU B O 1
ATOM 11674 N N . VAL B 1 374 ? 62.00151 -0.25056 34.06460 1.000 11.11946 374 VAL B N 1
ATOM 11675 C CA . VAL B 1 374 ? 61.00276 -0.99393 33.30007 1.000 15.45301 374 VAL B CA 1
ATOM 11676 C C . VAL B 1 374 ? 61.25594 -0.79853 31.80933 1.000 16.77774 374 VAL B C 1
ATOM 11677 O O . VAL B 1 374 ? 61.18663 -1.74569 31.02433 1.000 14.91405 374 VAL B O 1
ATOM 11690 N N . TYR B 1 375 ? 61.56287 0.43197 31.41431 1.000 14.79319 375 TYR B N 1
ATOM 11691 C CA . TYR B 1 375 ? 61.79675 0.74419 30.01564 1.000 17.84434 375 TYR B CA 1
ATOM 11692 C C . TYR B 1 375 ? 62.98180 -0.03838 29.48611 1.000 13.99485 375 TYR B C 1
ATOM 11693 O O . TYR B 1 375 ? 62.87766 -0.71626 28.46437 1.000 16.25331 375 TYR B O 1
ATOM 11711 N N . GLN B 1 376 ? 64.11187 0.02769 30.19042 1.000 14.37024 376 GLN B N 1
ATOM 11712 C CA . GLN B 1 376 ? 65.33610 -0.58858 29.69457 1.000 16.76384 376 GLN B CA 1
ATOM 11713 C C . GLN B 1 376 ? 65.25824 -2.11738 29.71853 1.000 16.11384 376 GLN B C 1
ATOM 11714 O O . GLN B 1 376 ? 65.82439 -2.78712 28.84229 1.000 17.98808 376 GLN B O 1
ATOM 11728 N N . ARG B 1 377 ? 64.60577 -2.68148 30.74548 1.000 16.95606 377 ARG B N 1
ATOM 11729 C CA . ARG B 1 377 ? 64.60422 -4.11796 30.89207 1.000 22.19053 377 ARG B CA 1
ATOM 11730 C C . ARG B 1 377 ? 63.52007 -4.80626 30.09688 1.000 20.92386 377 ARG B C 1
ATOM 11731 O O . ARG B 1 377 ? 63.67650 -5.98148 29.74966 1.000 21.02658 377 ARG B O 1
ATOM 11752 N N . PHE B 1 378 ? 62.40211 -4.13776 29.87949 1.000 18.09856 378 PHE B N 1
ATOM 11753 C CA . PHE B 1 378 ? 61.24461 -4.81342 29.29438 1.000 21.25850 378 PHE B CA 1
ATOM 11754 C C . PHE B 1 378 ? 60.69471 -4.15651 28.05172 1.000 23.85887 378 PHE B C 1
ATOM 11755 O O . PHE B 1 378 ? 60.36606 -4.87640 27.12572 1.000 28.04588 378 PHE B O 1
ATOM 11772 N N . VAL B 1 379 ? 60.73694 -2.83697 27.94636 1.000 16.93016 379 VAL B N 1
ATOM 11773 C CA . VAL B 1 379 ? 60.18652 -2.20908 26.73903 1.000 16.47140 379 VAL B CA 1
ATOM 11774 C C . VAL B 1 379 ? 61.17674 -2.28505 25.58064 1.000 17.86370 379 VAL B C 1
ATOM 11775 O O . VAL B 1 379 ? 60.82492 -2.72242 24.48002 1.000 20.10791 379 VAL B O 1
ATOM 11788 N N . VAL B 1 380 ? 62.43782 -1.89475 25.81068 1.000 20.37617 380 VAL B N 1
ATOM 11789 C CA . VAL B 1 380 ? 63.44614 -1.85121 24.75369 1.000 20.55732 380 VAL B CA 1
ATOM 11790 C C . VAL B 1 380 ? 63.64618 -3.25265 24.10569 1.000 23.36960 380 VAL B C 1
ATOM 11791 O O . VAL B 1 380 ? 63.61329 -3.35054 22.89027 1.000 25.89809 380 VAL B O 1
ATOM 11804 N N . PRO B 1 381 ? 63.88138 -4.30193 24.89792 1.000 23.52180 381 PRO B N 1
ATOM 11805 C CA . PRO B 1 381 ? 64.07891 -5.62387 24.26460 1.000 28.60856 381 PRO B CA 1
ATOM 11806 C C . PRO B 1 381 ? 62.84122 -6.11368 23.52391 1.000 28.07636 381 PRO B C 1
ATOM 11807 O O . PRO B 1 381 ? 62.96348 -6.80445 22.51234 1.000 42.68617 381 PRO B O 1
ATOM 11818 N N . THR B 1 382 ? 61.64585 -5.76704 24.00747 1.000 39.65656 382 THR B N 1
ATOM 11819 C CA . THR B 1 382 ? 60.41806 -6.19616 23.34180 1.000 47.77066 382 THR B CA 1
ATOM 11820 C C . THR B 1 382 ? 60.24011 -5.48750 22.00143 1.000 42.46939 382 THR B C 1
ATOM 11821 O O . THR B 1 382 ? 59.80178 -6.10281 21.02134 1.000 43.15144 382 THR B O 1
ATOM 11832 N N . ALA B 1 383 ? 60.57851 -4.19420 21.94006 1.000 52.89316 383 ALA B N 1
ATOM 11833 C CA . ALA B 1 383 ? 60.29881 -3.38440 20.75964 1.000 53.91167 383 ALA B CA 1
ATOM 11834 C C . ALA B 1 383 ? 60.87169 -3.98434 19.48513 1.000 62.13630 383 ALA B C 1
ATOM 11835 O O . ALA B 1 383 ? 60.41594 -3.64582 18.38541 1.000 60.48962 383 ALA B O 1
ATOM 11842 N N . LYS B 1 384 ? 61.84852 -4.87627 19.60703 1.000 76.85689 384 LYS B N 1
ATOM 11843 C CA . LYS B 1 384 ? 62.44108 -5.50605 18.43442 1.000 99.41479 384 LYS B CA 1
ATOM 11844 C C . LYS B 1 384 ? 61.44233 -6.35318 17.65645 1.000 84.10785 384 LYS B C 1
ATOM 11845 O O . LYS B 1 384 ? 61.70105 -6.70454 16.49858 1.000 78.52303 384 LYS B O 1
ATOM 11864 N N . ARG B 1 385 ? 60.30901 -6.68604 18.27452 1.000 84.15013 385 ARG B N 1
ATOM 11865 C CA . ARG B 1 385 ? 59.61180 -7.92459 17.97471 1.000 82.99647 385 ARG B CA 1
ATOM 11866 C C . ARG B 1 385 ? 58.11542 -7.74022 17.89676 1.000 84.56610 385 ARG B C 1
ATOM 11867 O O . ARG B 1 385 ? 57.35744 -8.68701 18.13726 1.000 95.45049 385 ARG B O 1
ATOM 11888 N N . THR B 1 386 ? 57.66604 -6.54044 17.57935 1.000 89.88533 386 THR B N 1
ATOM 11889 C CA . THR B 1 386 ? 56.25354 -6.20758 17.66864 1.000 75.65706 386 THR B CA 1
ATOM 11890 C C . THR B 1 386 ? 55.59292 -6.30393 16.30380 1.000 76.40504 386 THR B C 1
ATOM 11891 O O . THR B 1 386 ? 56.23829 -6.14078 15.26349 1.000 75.60351 386 THR B O 1
ATOM 11902 N N . LEU B 1 387 ? 54.28569 -6.58279 16.32402 1.000 60.45818 387 LEU B N 1
ATOM 11903 C CA . LEU B 1 387 ? 53.54760 -6.73514 15.07418 1.000 77.49245 387 LEU B CA 1
ATOM 11904 C C . LEU B 1 387 ? 53.57691 -5.44922 14.25456 1.000 53.59501 387 LEU B C 1
ATOM 11905 O O . LEU B 1 387 ? 53.48976 -5.49761 13.02706 1.000 53.00017 387 LEU B O 1
ATOM 11921 N N . GLU B 1 388 ? 53.69181 -4.28990 14.90874 1.000 63.78338 388 GLU B N 1
ATOM 11922 C CA . GLU B 1 388 ? 53.78689 -3.03049 14.17343 1.000 86.29604 388 GLU B CA 1
ATOM 11923 C C . GLU B 1 388 ? 55.18507 -2.83693 13.58779 1.000 89.89791 388 GLU B C 1
ATOM 11924 O O . GLU B 1 388 ? 55.32020 -2.22343 12.52173 1.000 69.24102 388 GLU B O 1
ATOM 11936 N N . HIS B 1 389 ? 56.21608 -3.37387 14.24561 1.000 77.94758 389 HIS B N 1
ATOM 11937 C CA . HIS B 1 389 ? 57.57393 -3.42149 13.69407 1.000 81.90341 389 HIS B CA 1
ATOM 11938 C C . HIS B 1 389 ? 57.56762 -4.10745 12.33085 1.000 72.00512 389 HIS B C 1
ATOM 11939 O O . HIS B 1 389 ? 56.94862 -5.15738 12.16048 1.000 91.00623 389 HIS B O 1
ATOM 11953 N N . MET C 1 1 ? 34.33023 53.60041 15.04813 1.000 74.88439 1 MET C N 1
ATOM 11954 C CA . MET C 1 1 ? 34.28153 52.11317 15.23157 1.000 66.93048 1 MET C CA 1
ATOM 11955 C C . MET C 1 1 ? 34.69191 51.83980 16.66832 1.000 63.02108 1 MET C C 1
ATOM 11956 O O . MET C 1 1 ? 35.87087 51.98569 17.01733 1.000 66.69373 1 MET C O 1
ATOM 11972 N N . SER C 1 2 ? 33.74052 51.49569 17.52772 1.000 49.38311 2 SER C N 1
ATOM 11973 C CA . SER C 1 2 ? 34.09489 51.14325 18.89139 1.000 44.78643 2 SER C CA 1
ATOM 11974 C C . SER C 1 2 ? 34.63635 49.71893 18.92177 1.000 39.39455 2 SER C C 1
ATOM 11975 O O . SER C 1 2 ? 34.43891 48.93218 17.98391 1.000 42.47900 2 SER C O 1
ATOM 11983 N N . GLU C 1 3 ? 35.33076 49.38903 20.01479 1.000 41.04572 3 GLU C N 1
ATOM 11984 C CA . GLU C 1 3 ? 35.81650 48.01913 20.14867 1.000 38.60702 3 GLU C CA 1
ATOM 11985 C C . GLU C 1 3 ? 34.65646 47.04245 20.31823 1.000 34.42547 3 GLU C C 1
ATOM 11986 O O . GLU C 1 3 ? 34.65297 45.95428 19.72918 1.000 33.82357 3 GLU C O 1
ATOM 11998 N N . SER C 1 4 ? 33.65834 47.41491 21.11581 1.000 37.75734 4 SER C N 1
ATOM 11999 C CA . SER C 1 4 ? 32.49830 46.54976 21.27793 1.000 38.66417 4 SER C CA 1
ATOM 12000 C C . SER C 1 4 ? 31.74258 46.38830 19.96073 1.000 33.25679 4 SER C C 1
ATOM 12001 O O . SER C 1 4 ? 31.19338 45.31863 19.68590 1.000 36.52340 4 SER C O 1
ATOM 12009 N N . GLU C 1 5 ? 31.68960 47.44905 19.14260 1.000 34.63859 5 GLU C N 1
ATOM 12010 C CA . GLU C 1 5 ? 31.04781 47.33850 17.83714 1.000 31.34624 5 GLU C CA 1
ATOM 12011 C C . GLU C 1 5 ? 31.79956 46.37155 16.92928 1.000 36.39161 5 GLU C C 1
ATOM 12012 O O . GLU C 1 5 ? 31.17764 45.54204 16.24256 1.000 33.09358 5 GLU C O 1
ATOM 12024 N N . ARG C 1 6 ? 33.14117 46.45880 16.91341 1.000 30.67562 6 ARG C N 1
ATOM 12025 C CA . ARG C 1 6 ? 33.92772 45.52382 16.11616 1.000 30.20948 6 ARG C CA 1
ATOM 12026 C C . ARG C 1 6 ? 33.67676 44.08821 16.55866 1.000 26.50309 6 ARG C C 1
ATOM 12027 O O . ARG C 1 6 ? 33.54951 43.17668 15.73103 1.000 23.74158 6 ARG C O 1
ATOM 12048 N N . LEU C 1 7 ? 33.63514 43.85367 17.86173 1.000 26.98469 7 LEU C N 1
ATOM 12049 C CA . LEU C 1 7 ? 33.41326 42.49413 18.34056 1.000 27.56353 7 LEU C CA 1
ATOM 12050 C C . LEU C 1 7 ? 32.03174 41.99148 17.93340 1.000 27.20942 7 LEU C C 1
ATOM 12051 O O . LEU C 1 7 ? 31.86905 40.79544 17.65368 1.000 25.01598 7 LEU C O 1
ATOM 12067 N N . GLY C 1 8 ? 31.03323 42.88523 17.89284 1.000 32.91071 8 GLY C N 1
ATOM 12068 C CA . GLY C 1 8 ? 29.70941 42.49287 17.41078 1.000 33.25054 8 GLY C CA 1
ATOM 12069 C C . GLY C 1 8 ? 29.71768 42.05218 15.95708 1.000 32.32093 8 GLY C C 1
ATOM 12070 O O . GLY C 1 8 ? 29.03187 41.10404 15.57786 1.000 33.31510 8 GLY C O 1
ATOM 12074 N N . ILE C 1 9 ? 30.49089 42.73824 15.12180 1.000 27.74939 9 ILE C N 1
ATOM 12075 C CA . ILE C 1 9 ? 30.66503 42.30727 13.73287 1.000 30.74569 9 ILE C CA 1
ATOM 12076 C C . ILE C 1 9 ? 31.24896 40.89419 13.68380 1.000 27.05293 9 ILE C C 1
ATOM 12077 O O . ILE C 1 9 ? 30.81547 40.04405 12.89196 1.000 22.72410 9 ILE C O 1
ATOM 12093 N N . VAL C 1 10 ? 32.25029 40.62430 14.52160 1.000 23.16023 10 VAL C N 1
ATOM 12094 C CA . VAL C 1 10 ? 32.86278 39.29527 14.54396 1.000 28.11141 10 VAL C CA 1
ATOM 12095 C C . VAL C 1 10 ? 31.84211 38.24595 14.97194 1.000 22.52776 10 VAL C C 1
ATOM 12096 O O . VAL C 1 10 ? 31.73518 37.17550 14.36162 1.000 23.55971 10 VAL C O 1
ATOM 12109 N N . ARG C 1 11 ? 31.06662 38.54140 16.01798 1.000 22.50812 11 ARG C N 1
ATOM 12110 C CA . ARG C 1 11 ? 30.08938 37.57253 16.49622 1.000 29.22824 11 ARG C CA 1
ATOM 12111 C C . ARG C 1 11 ? 29.02563 37.31386 15.44646 1.000 31.82045 11 ARG C C 1
ATOM 12112 O O . ARG C 1 11 ? 28.53749 36.18336 15.30714 1.000 23.49393 11 ARG C O 1
ATOM 12133 N N . ASP C 1 12 ? 28.61269 38.36669 14.72794 1.000 26.90298 12 ASP C N 1
ATOM 12134 C CA . ASP C 1 12 ? 27.62828 38.20049 13.66437 1.000 28.12478 12 ASP C CA 1
ATOM 12135 C C . ASP C 1 12 ? 28.19809 37.35682 12.53734 1.000 28.25430 12 ASP C C 1
ATOM 12136 O O . ASP C 1 12 ? 27.49658 36.51735 11.97373 1.000 27.62500 12 ASP C O 1
ATOM 12145 N N . PHE C 1 13 ? 29.48192 37.53900 12.21937 1.000 22.45134 13 PHE C N 1
ATOM 12146 C CA . PHE C 1 13 ? 30.10349 36.70638 11.19318 1.000 30.67481 13 PHE C CA 1
ATOM 12147 C C . PHE C 1 13 ? 30.11279 35.24252 11.62467 1.000 25.28716 13 PHE C C 1
ATOM 12148 O O . PHE C 1 13 ? 29.85049 34.34482 10.80895 1.000 27.66230 13 PHE C O 1
ATOM 12165 N N . VAL C 1 14 ? 30.42931 34.98544 12.90513 1.000 26.53816 14 VAL C N 1
ATOM 12166 C CA . VAL C 1 14 ? 30.44922 33.60841 13.39857 1.000 26.52162 14 VAL C CA 1
ATOM 12167 C C . VAL C 1 14 ? 29.06405 32.99099 13.29721 1.000 26.46046 14 VAL C C 1
ATOM 12168 O O . VAL C 1 14 ? 28.90889 31.84089 12.87627 1.000 26.70383 14 VAL C O 1
ATOM 12181 N N . ALA C 1 15 ? 28.03811 33.74701 13.69008 1.000 24.84321 15 ALA C N 1
ATOM 12182 C CA . ALA C 1 15 ? 26.67236 33.24958 13.60289 1.000 29.13697 15 ALA C CA 1
ATOM 12183 C C . ALA C 1 15 ? 26.24753 33.01239 12.15691 1.000 27.19674 15 ALA C C 1
ATOM 12184 O O . ALA C 1 15 ? 25.59149 32.01224 11.85749 1.000 35.61332 15 ALA C O 1
ATOM 12191 N N . ARG C 1 16 ? 26.63982 33.89649 11.24724 1.000 28.41024 16 ARG C N 1
ATOM 12192 C CA . ARG C 1 16 ? 26.18965 33.80646 9.85987 1.000 27.85984 16 ARG C CA 1
ATOM 12193 C C . ARG C 1 16 ? 26.93125 32.72545 9.07291 1.000 38.67017 16 ARG C C 1
ATOM 12194 O O . ARG C 1 16 ? 26.34798 32.07377 8.19882 1.000 37.31785 16 ARG C O 1
ATOM 12215 N N . GLU C 1 17 ? 28.22938 32.55483 9.32774 1.000 24.61795 17 GLU C N 1
ATOM 12216 C CA . GLU C 1 17 ? 29.08940 31.80395 8.42795 1.000 25.91795 17 GLU C CA 1
ATOM 12217 C C . GLU C 1 17 ? 29.73592 30.57713 9.04697 1.000 25.46573 17 GLU C C 1
ATOM 12218 O O . GLU C 1 17 ? 30.33534 29.78769 8.30528 1.000 30.30692 17 GLU C O 1
ATOM 12230 N N . ILE C 1 18 ? 29.60305 30.36691 10.35732 1.000 25.40367 18 ILE C N 1
ATOM 12231 C CA . ILE C 1 18 ? 30.31027 29.27527 11.01218 1.000 20.86869 18 ILE C CA 1
ATOM 12232 C C . ILE C 1 18 ? 29.34315 28.35545 11.73912 1.000 27.42816 18 ILE C C 1
ATOM 12233 O O . ILE C 1 18 ? 29.31371 27.14780 11.48766 1.000 27.10830 18 ILE C O 1
ATOM 12249 N N . LEU C 1 19 ? 28.54441 28.90904 12.65281 1.000 28.99987 19 LEU C N 1
ATOM 12250 C CA . LEU C 1 19 ? 27.66443 28.06562 13.45149 1.000 28.68687 19 LEU C CA 1
ATOM 12251 C C . LEU C 1 19 ? 26.71219 27.28477 12.54928 1.000 27.76725 19 LEU C C 1
ATOM 12252 O O . LEU C 1 19 ? 26.17897 27.80120 11.55921 1.000 31.14468 19 LEU C O 1
ATOM 12268 N N . GLY C 1 20 ? 26.54677 26.00599 12.86828 1.000 31.37433 20 GLY C N 1
ATOM 12269 C CA . GLY C 1 20 ? 25.69703 25.13648 12.08885 1.000 31.35090 20 GLY C CA 1
ATOM 12270 C C . GLY C 1 20 ? 26.32295 24.57421 10.83400 1.000 45.55543 20 GLY C C 1
ATOM 12271 O O . GLY C 1 20 ? 25.63932 23.85317 10.09279 1.000 42.38716 20 GLY C O 1
ATOM 12275 N N . ARG C 1 21 ? 27.60367 24.86772 10.57243 1.000 31.41362 21 ARG C N 1
ATOM 12276 C CA . ARG C 1 21 ? 28.26951 24.45040 9.34133 1.000 30.26554 21 ARG C CA 1
ATOM 12277 C C . ARG C 1 21 ? 29.48308 23.57584 9.63310 1.000 28.30043 21 ARG C C 1
ATOM 12278 O O . ARG C 1 21 ? 30.41447 23.49958 8.82168 1.000 28.80390 21 ARG C O 1
ATOM 12299 N N . GLU C 1 22 ? 29.46850 22.88528 10.77371 1.000 29.42881 22 GLU C N 1
ATOM 12300 C CA . GLU C 1 22 ? 30.59181 22.03497 11.14742 1.000 42.13960 22 GLU C CA 1
ATOM 12301 C C . GLU C 1 22 ? 30.87008 20.97268 10.09497 1.000 31.37705 22 GLU C C 1
ATOM 12302 O O . GLU C 1 22 ? 32.02044 20.57856 9.90761 1.000 32.48850 22 GLU C O 1
ATOM 12314 N N . GLY C 1 23 ? 29.84355 20.50535 9.39718 1.000 27.02297 23 GLY C N 1
ATOM 12315 C CA . GLY C 1 23 ? 30.03932 19.53390 8.34944 1.000 32.85249 23 GLY C CA 1
ATOM 12316 C C . GLY C 1 23 ? 31.07935 20.00379 7.35416 1.000 38.56626 23 GLY C C 1
ATOM 12317 O O . GLY C 1 23 ? 32.12913 19.37313 7.19852 1.000 34.63026 23 GLY C O 1
ATOM 12321 N N . ILE C 1 24 ? 30.80612 21.14098 6.70726 1.000 27.05146 24 ILE C N 1
ATOM 12322 C CA . ILE C 1 24 ? 31.73158 21.66484 5.71205 1.000 28.02342 24 ILE C CA 1
ATOM 12323 C C . ILE C 1 24 ? 33.06520 22.03846 6.35802 1.000 29.11917 24 ILE C C 1
ATOM 12324 O O . ILE C 1 24 ? 34.14562 21.79383 5.79949 1.000 26.42674 24 ILE C O 1
ATOM 12340 N N . LEU C 1 25 ? 33.01659 22.67039 7.52716 1.000 24.09053 25 LEU C N 1
ATOM 12341 C CA . LEU C 1 25 ? 34.25641 23.15134 8.12617 1.000 26.04801 25 LEU C CA 1
ATOM 12342 C C . LEU C 1 25 ? 35.17935 21.99595 8.47567 1.000 24.07034 25 LEU C C 1
ATOM 12343 O O . LEU C 1 25 ? 36.39728 22.14166 8.39644 1.000 26.11195 25 LEU C O 1
ATOM 12359 N N . ASP C 1 26 ? 34.61744 20.84366 8.84188 1.000 19.66435 26 ASP C N 1
ATOM 12360 C CA . ASP C 1 26 ? 35.38774 19.68358 9.25762 1.000 20.18268 26 ASP C CA 1
ATOM 12361 C C . ASP C 1 26 ? 35.78778 18.77471 8.10991 1.000 21.34238 26 ASP C C 1
ATOM 12362 O O . ASP C 1 26 ? 36.33069 17.69152 8.36495 1.000 23.61744 26 ASP C O 1
ATOM 12371 N N . SER C 1 27 ? 35.52954 19.16398 6.86240 1.000 19.61592 27 SER C N 1
ATOM 12372 C CA . SER C 1 27 ? 35.62009 18.25088 5.72496 1.000 25.32915 27 SER C CA 1
ATOM 12373 C C . SER C 1 27 ? 36.92115 18.37606 4.92708 1.000 20.35436 27 SER C C 1
ATOM 12374 O O . SER C 1 27 ? 37.10698 17.62034 3.97768 1.000 24.29217 27 SER C O 1
ATOM 12382 N N . LEU C 1 28 ? 37.82066 19.30096 5.30087 1.000 23.96690 28 LEU C N 1
ATOM 12383 C CA . LEU C 1 28 ? 39.04462 19.56484 4.54325 1.000 26.18697 28 LEU C CA 1
ATOM 12384 C C . LEU C 1 28 ? 38.69540 19.90021 3.09568 1.000 22.53256 28 LEU C C 1
ATOM 12385 O O . LEU C 1 28 ? 39.24311 19.33398 2.14598 1.000 22.57605 28 LEU C O 1
ATOM 12401 N N . ALA C 1 29 ? 37.76196 20.83459 2.93155 1.000 24.45542 29 ALA C N 1
ATOM 12402 C CA . ALA C 1 29 ? 37.29011 21.19037 1.59977 1.000 27.34023 29 ALA C CA 1
ATOM 12403 C C . ALA C 1 29 ? 38.34538 21.99371 0.83917 1.000 26.38295 29 ALA C C 1
ATOM 12404 O O . ALA C 1 29 ? 39.29718 22.53281 1.41814 1.000 23.80147 29 ALA C O 1
ATOM 12411 N N . ASP C 1 30 ? 38.14576 22.08502 -0.47979 1.000 26.92358 30 ASP C N 1
ATOM 12412 C CA . ASP C 1 30 ? 39.03275 22.86866 -1.33109 1.000 22.99266 30 ASP C CA 1
ATOM 12413 C C . ASP C 1 30 ? 39.24408 24.23228 -0.69811 1.000 25.67421 30 ASP C C 1
ATOM 12414 O O . ASP C 1 30 ? 38.28779 24.89673 -0.30570 1.000 26.13639 30 ASP C O 1
ATOM 12423 N N . ALA C 1 31 ? 40.49820 24.64614 -0.59906 1.000 22.77964 31 ALA C N 1
ATOM 12424 C CA . ALA C 1 31 ? 40.85437 25.84638 0.14695 1.000 27.07244 31 ALA C CA 1
ATOM 12425 C C . ALA C 1 31 ? 41.24341 26.97711 -0.80178 1.000 27.22240 31 ALA C C 1
ATOM 12426 O O . ALA C 1 31 ? 41.77376 26.72927 -1.89760 1.000 27.45772 31 ALA C O 1
ATOM 12433 N N . PRO C 1 32 ? 41.00004 28.22869 -0.41151 1.000 26.26397 32 PRO C N 1
ATOM 12434 C CA . PRO C 1 32 ? 40.35437 28.62139 0.85310 1.000 23.69109 32 PRO C CA 1
ATOM 12435 C C . PRO C 1 32 ? 38.82666 28.59698 0.78124 1.000 25.50498 32 PRO C C 1
ATOM 12436 O O . PRO C 1 32 ? 38.27859 28.87862 -0.27074 1.000 27.90323 32 PRO C O 1
ATOM 12447 N N . LEU C 1 33 ? 38.16314 28.24213 1.87632 1.000 27.55761 33 LEU C N 1
ATOM 12448 C CA . LEU C 1 33 ? 36.70930 28.27186 1.90017 1.000 25.95974 33 LEU C CA 1
ATOM 12449 C C . LEU C 1 33 ? 36.19794 29.67260 1.59088 1.000 21.22005 33 LEU C C 1
ATOM 12450 O O . LEU C 1 33 ? 36.82282 30.68915 1.95236 1.000 23.61976 33 LEU C O 1
ATOM 12466 N N . ALA C 1 34 ? 35.00684 29.71833 0.98605 1.000 26.21951 34 ALA C N 1
ATOM 12467 C CA . ALA C 1 34 ? 34.39091 30.99923 0.66201 1.000 23.59383 34 ALA C CA 1
ATOM 12468 C C . ALA C 1 34 ? 34.19254 31.87097 1.89571 1.000 20.09528 34 ALA C C 1
ATOM 12469 O O . ALA C 1 34 ? 34.17341 33.10610 1.79808 1.000 26.02912 34 ALA C O 1
ATOM 12476 N N . LEU C 1 35 ? 34.06663 31.26637 3.07777 1.000 23.47782 35 LEU C N 1
ATOM 12477 C CA . LEU C 1 35 ? 33.82451 32.08247 4.27377 1.000 25.22169 35 LEU C CA 1
ATOM 12478 C C . LEU C 1 35 ? 34.96334 33.06215 4.55475 1.000 23.81100 35 LEU C C 1
ATOM 12479 O O . LEU C 1 35 ? 34.73286 34.12460 5.14316 1.000 23.97371 35 LEU C O 1
ATOM 12495 N N . TYR C 1 36 ? 36.19857 32.73870 4.14636 1.000 21.86637 36 TYR C N 1
ATOM 12496 C CA . TYR C 1 36 ? 37.28884 33.69413 4.37190 1.000 23.77173 36 TYR C CA 1
ATOM 12497 C C . TYR C 1 36 ? 37.10579 34.96316 3.53345 1.000 24.96028 36 TYR C C 1
ATOM 12498 O O . TYR C 1 36 ? 37.44746 36.06936 3.98884 1.000 25.94931 36 TYR C O 1
ATOM 12516 N N . GLU C 1 37 ? 36.56066 34.83673 2.32267 1.000 24.75224 37 GLU C N 1
ATOM 12517 C CA . GLU C 1 37 ? 36.23078 36.04398 1.57331 1.000 27.73482 37 GLU C CA 1
ATOM 12518 C C . GLU C 1 37 ? 35.10080 36.80230 2.25911 1.000 26.87232 37 GLU C C 1
ATOM 12519 O O . GLU C 1 37 ? 35.07720 38.03844 2.22998 1.000 26.64183 37 GLU C O 1
ATOM 12531 N N . ARG C 1 38 ? 34.16464 36.07508 2.87886 1.000 24.40808 38 ARG C N 1
ATOM 12532 C CA . ARG C 1 38 ? 33.10679 36.73202 3.63071 1.000 25.83125 38 ARG C CA 1
ATOM 12533 C C . ARG C 1 38 ? 33.68323 37.50442 4.80864 1.000 25.25632 38 ARG C C 1
ATOM 12534 O O . ARG C 1 38 ? 33.17205 38.57491 5.16025 1.000 25.23729 38 ARG C O 1
ATOM 12555 N N . PHE C 1 39 ? 34.73618 36.96910 5.44980 1.000 22.70091 39 PHE C N 1
ATOM 12556 C CA . PHE C 1 39 ? 35.36303 37.72100 6.52591 1.000 20.37705 39 PHE C CA 1
ATOM 12557 C C . PHE C 1 39 ? 36.05634 38.95382 5.97978 1.000 22.00757 39 PHE C C 1
ATOM 12558 O O . PHE C 1 39 ? 35.98470 40.02898 6.58729 1.000 26.46387 39 PHE C O 1
ATOM 12575 N N . ALA C 1 40 ? 36.70952 38.82201 4.81554 1.000 25.72271 40 ALA C N 1
ATOM 12576 C CA . ALA C 1 40 ? 37.33571 39.97951 4.17506 1.000 21.26196 40 ALA C CA 1
ATOM 12577 C C . ALA C 1 40 ? 36.33394 41.10622 3.95333 1.000 26.14172 40 ALA C C 1
ATOM 12578 O O . ALA C 1 40 ? 36.67670 42.29225 4.05805 1.000 28.56484 40 ALA C O 1
ATOM 12585 N N . GLU C 1 41 ? 35.09090 40.75595 3.65381 1.000 24.74694 41 GLU C N 1
ATOM 12586 C CA . GLU C 1 41 ? 34.06459 41.76097 3.39073 1.000 23.94180 41 GLU C CA 1
ATOM 12587 C C . GLU C 1 41 ? 33.65123 42.53275 4.64912 1.000 24.72254 41 GLU C C 1
ATOM 12588 O O . GLU C 1 41 ? 33.08564 43.63068 4.51528 1.000 31.53612 41 GLU C O 1
ATOM 12600 N N . THR C 1 42 ? 33.98942 42.03460 5.84458 1.000 30.10347 42 THR C N 1
ATOM 12601 C CA . THR C 1 42 ? 33.69116 42.76355 7.07286 1.000 26.04997 42 THR C CA 1
ATOM 12602 C C . THR C 1 42 ? 34.60071 43.96750 7.27438 1.000 30.43700 42 THR C C 1
ATOM 12603 O O . THR C 1 42 ? 34.27565 44.84416 8.07676 1.000 33.90299 42 THR C O 1
ATOM 12614 N N . GLY C 1 43 ? 35.74797 44.01104 6.59609 1.000 28.58119 43 GLY C N 1
ATOM 12615 C CA . GLY C 1 43 ? 36.73924 45.03939 6.81775 1.000 30.12329 43 GLY C CA 1
ATOM 12616 C C . GLY C 1 43 ? 37.75777 44.73290 7.90051 1.000 26.65427 43 GLY C C 1
ATOM 12617 O O . GLY C 1 43 ? 38.62440 45.57860 8.16518 1.000 29.54179 43 GLY C O 1
ATOM 12621 N N . LEU C 1 44 ? 37.68941 43.55824 8.53702 1.000 23.61926 44 LEU C N 1
ATOM 12622 C CA . LEU C 1 44 ? 38.55840 43.21395 9.65614 1.000 27.75499 44 LEU C CA 1
ATOM 12623 C C . LEU C 1 44 ? 39.74330 42.32147 9.29760 1.000 22.91264 44 LEU C C 1
ATOM 12624 O O . LEU C 1 44 ? 40.54816 41.99561 10.18058 1.000 24.42014 44 LEU C O 1
ATOM 12640 N N . MET C 1 45 ? 39.90610 41.93636 8.03730 1.000 24.32031 45 MET C N 1
ATOM 12641 C CA . MET C 1 45 ? 41.06298 41.10898 7.69413 1.000 29.20632 45 MET C CA 1
ATOM 12642 C C . MET C 1 45 ? 42.36124 41.83472 8.04302 1.000 22.49490 45 MET C C 1
ATOM 12643 O O . MET C 1 45 ? 42.49059 43.03783 7.80809 1.000 25.44387 45 MET C O 1
ATOM 12657 N N . ASN C 1 46 ? 43.33534 41.09689 8.59254 1.000 25.85608 46 ASN C N 1
ATOM 12658 C CA . ASN C 1 46 ? 44.62374 41.67513 8.97126 1.000 26.53809 46 ASN C CA 1
ATOM 12659 C C . ASN C 1 46 ? 44.43227 42.85783 9.91907 1.000 23.98311 46 ASN C C 1
ATOM 12660 O O . ASN C 1 46 ? 45.10585 43.89446 9.79207 1.000 26.77698 46 ASN C O 1
ATOM 12671 N N . TRP C 1 47 ? 43.52424 42.69119 10.89541 1.000 24.55492 47 TRP C N 1
ATOM 12672 C CA . TRP C 1 47 ? 43.11022 43.80475 11.75325 1.000 24.04524 47 TRP C CA 1
ATOM 12673 C C . TRP C 1 47 ? 44.24320 44.37931 12.58723 1.000 23.58647 47 TRP C C 1
ATOM 12674 O O . TRP C 1 47 ? 44.13417 45.51855 13.05999 1.000 24.73755 47 TRP C O 1
ATOM 12695 N N . TRP C 1 48 ? 45.32039 43.62278 12.78181 1.000 24.38903 48 TRP C N 1
ATOM 12696 C CA . TRP C 1 48 ? 46.42857 44.05204 13.62250 1.000 24.24858 48 TRP C CA 1
ATOM 12697 C C . TRP C 1 48 ? 47.46634 44.87725 12.87905 1.000 25.45530 48 TRP C C 1
ATOM 12698 O O . TRP C 1 48 ? 48.32995 45.48506 13.52480 1.000 26.25200 48 TRP C O 1
ATOM 12719 N N . VAL C 1 49 ? 47.43074 44.90419 11.54894 1.000 22.61583 49 VAL C N 1
ATOM 12720 C CA . VAL C 1 49 ? 48.52807 45.58368 10.84531 1.000 24.33728 49 VAL C CA 1
ATOM 12721 C C . VAL C 1 49 ? 48.52192 47.07181 11.17336 1.000 27.55785 49 VAL C C 1
ATOM 12722 O O . VAL C 1 49 ? 47.44975 47.70810 11.14465 1.000 26.47712 49 VAL C O 1
ATOM 12735 N N . PRO C 1 50 ? 49.67799 47.68969 11.45651 1.000 29.81344 50 PRO C N 1
ATOM 12736 C CA . PRO C 1 50 ? 49.66787 49.10311 11.85298 1.000 30.33307 50 PRO C CA 1
ATOM 12737 C C . PRO C 1 50 ? 49.06853 50.01270 10.79823 1.000 27.64487 50 PRO C C 1
ATOM 12738 O O . PRO C 1 50 ? 49.09268 49.72611 9.59372 1.000 36.57891 50 PRO C O 1
ATOM 12749 N N . LYS C 1 51 ? 48.55530 51.14774 11.27363 1.000 32.07564 51 LYS C N 1
ATOM 12750 C CA . LYS C 1 51 ? 47.94346 52.12100 10.38809 1.000 40.35191 51 LYS C CA 1
ATOM 12751 C C . LYS C 1 51 ? 48.92541 52.68727 9.37225 1.000 36.05237 51 LYS C C 1
ATOM 12752 O O . LYS C 1 51 ? 48.49072 53.16382 8.32015 1.000 39.43514 51 LYS C O 1
ATOM 12771 N N . GLU C 1 52 ? 50.23120 52.63447 9.65502 1.000 40.23578 52 GLU C N 1
ATOM 12772 C CA . GLU C 1 52 ? 51.22381 53.11003 8.69767 1.000 44.50920 52 GLU C CA 1
ATOM 12773 C C . GLU C 1 52 ? 51.15220 52.36241 7.37478 1.000 49.98026 52 GLU C C 1
ATOM 12774 O O . GLU C 1 52 ? 51.57546 52.90100 6.34984 1.000 50.84011 52 GLU C O 1
ATOM 12786 N N . HIS C 1 53 ? 50.63245 51.13346 7.37302 1.000 42.54949 53 HIS C N 1
ATOM 12787 C CA . HIS C 1 53 ? 50.46544 50.36358 6.14676 1.000 42.98013 53 HIS C CA 1
ATOM 12788 C C . HIS C 1 53 ? 48.99860 50.17006 5.78040 1.000 54.17914 53 HIS C C 1
ATOM 12789 O O . HIS C 1 53 ? 48.64075 49.23085 5.07081 1.000 46.81718 53 HIS C O 1
ATOM 12803 N N . GLY C 1 54 ? 48.14442 51.08227 6.23516 1.000 36.92509 54 GLY C N 1
ATOM 12804 C CA . GLY C 1 54 ? 46.73488 51.02943 5.88961 1.000 40.52858 54 GLY C CA 1
ATOM 12805 C C . GLY C 1 54 ? 45.90993 50.08926 6.73399 1.000 33.67975 54 GLY C C 1
ATOM 12806 O O . GLY C 1 54 ? 44.75904 49.81631 6.38057 1.000 32.70844 54 GLY C O 1
ATOM 12810 N N . GLY C 1 55 ? 46.46172 49.56757 7.82323 1.000 33.24951 55 GLY C N 1
ATOM 12811 C CA . GLY C 1 55 ? 45.72333 48.65927 8.67727 1.000 32.68320 55 GLY C CA 1
ATOM 12812 C C . GLY C 1 55 ? 44.95989 49.37693 9.78617 1.000 29.76684 55 GLY C C 1
ATOM 12813 O O . GLY C 1 55 ? 45.12294 50.56425 10.03897 1.000 27.14984 55 GLY C O 1
ATOM 12817 N N . LEU C 1 56 ? 44.11609 48.61046 10.47061 1.000 28.70368 56 LEU C N 1
ATOM 12818 C CA . LEU C 1 56 ? 43.37437 49.15425 11.59573 1.000 26.16153 56 LEU C CA 1
ATOM 12819 C C . LEU C 1 56 ? 44.24932 49.34858 12.83521 1.000 28.00585 56 LEU C C 1
ATOM 12820 O O . LEU C 1 56 ? 43.89159 50.14533 13.70594 1.000 29.47576 56 LEU C O 1
ATOM 12836 N N . GLY C 1 57 ? 45.36512 48.63069 12.93847 1.000 32.59015 57 GLY C N 1
ATOM 12837 C CA . GLY C 1 57 ? 46.28410 48.81857 14.04097 1.000 29.37044 57 GLY C CA 1
ATOM 12838 C C . GLY C 1 57 ? 45.76634 48.38345 15.39149 1.000 27.06954 57 GLY C C 1
ATOM 12839 O O . GLY C 1 57 ? 46.11313 48.99488 16.39869 1.000 28.16773 57 GLY C O 1
ATOM 12843 N N . LEU C 1 58 ? 44.93400 47.35015 15.44075 1.000 23.13229 58 LEU C N 1
ATOM 12844 C CA . LEU C 1 58 ? 44.34782 46.93517 16.70446 1.000 27.44737 58 LEU C CA 1
ATOM 12845 C C . LEU C 1 58 ? 45.40851 46.22904 17.53716 1.000 23.54137 58 LEU C C 1
ATOM 12846 O O . LEU C 1 58 ? 46.25358 45.50391 17.00452 1.000 26.68816 58 LEU C O 1
ATOM 12862 N N . GLY C 1 59 ? 45.37215 46.45403 18.84642 1.000 25.04405 59 GLY C N 1
ATOM 12863 C CA . GLY C 1 59 ? 46.33657 45.82461 19.73241 1.000 28.13260 59 GLY C CA 1
ATOM 12864 C C . GLY C 1 59 ? 46.07569 44.33906 19.89996 1.000 26.22027 59 GLY C C 1
ATOM 12865 O O . GLY C 1 59 ? 45.04356 43.80445 19.50347 1.000 24.47610 59 GLY C O 1
ATOM 12869 N N . LEU C 1 60 ? 47.04799 43.65596 20.50415 1.000 23.27610 60 LEU C N 1
ATOM 12870 C CA . LEU C 1 60 ? 46.90330 42.21977 20.72222 1.000 22.39334 60 LEU C CA 1
ATOM 12871 C C . LEU C 1 60 ? 45.86394 41.91371 21.79262 1.000 22.12139 60 LEU C C 1
ATOM 12872 O O . LEU C 1 60 ? 45.22734 40.85207 21.75721 1.000 21.53543 60 LEU C O 1
ATOM 12888 N N . GLU C 1 61 ? 45.65523 42.83450 22.72966 1.000 24.81752 61 GLU C N 1
ATOM 12889 C CA . GLU C 1 61 ? 44.60784 42.64603 23.73062 1.000 20.94132 61 GLU C CA 1
ATOM 12890 C C . GLU C 1 61 ? 43.24689 42.51097 23.07037 1.000 26.94693 61 GLU C C 1
ATOM 12891 O O . GLU C 1 61 ? 42.49406 41.58039 23.36616 1.000 25.98631 61 GLU C O 1
ATOM 12903 N N . GLU C 1 62 ? 42.91287 43.43159 22.15575 1.000 25.59156 62 GLU C N 1
ATOM 12904 C CA . GLU C 1 62 ? 41.66979 43.28262 21.40772 1.000 21.84156 62 GLU C CA 1
ATOM 12905 C C . GLU C 1 62 ? 41.71030 42.02092 20.54460 1.000 22.78976 62 GLU C C 1
ATOM 12906 O O . GLU C 1 62 ? 40.69573 41.32000 20.40645 1.000 23.58877 62 GLU C O 1
ATOM 12918 N N . SER C 1 63 ? 42.88604 41.68767 19.98307 1.000 22.49995 63 SER C N 1
ATOM 12919 C CA . SER C 1 63 ? 42.98784 40.48569 19.16059 1.000 21.70462 63 SER C CA 1
ATOM 12920 C C . SER C 1 63 ? 42.63004 39.23930 19.96196 1.000 22.83675 63 SER C C 1
ATOM 12921 O O . SER C 1 63 ? 42.05552 38.28526 19.42558 1.000 19.35011 63 SER C O 1
ATOM 12929 N N . VAL C 1 64 ? 42.98596 39.21274 21.23946 1.000 21.07221 64 VAL C N 1
ATOM 12930 C CA . VAL C 1 64 ? 42.62772 38.06430 22.06528 1.000 22.81650 64 VAL C CA 1
ATOM 12931 C C . VAL C 1 64 ? 41.11698 37.89548 22.09733 1.000 17.73766 64 VAL C C 1
ATOM 12932 O O . VAL C 1 64 ? 40.60167 36.78424 21.97231 1.000 21.93792 64 VAL C O 1
ATOM 12945 N N . ARG C 1 65 ? 40.38247 38.99890 22.23577 1.000 24.36760 65 ARG C N 1
ATOM 12946 C CA . ARG C 1 65 ? 38.93231 38.90488 22.27775 1.000 25.68531 65 ARG C CA 1
ATOM 12947 C C . ARG C 1 65 ? 38.36528 38.50855 20.92514 1.000 20.86860 65 ARG C C 1
ATOM 12948 O O . ARG C 1 65 ? 37.42512 37.70635 20.86222 1.000 22.20315 65 ARG C O 1
ATOM 12969 N N . ILE C 1 66 ? 38.90991 39.08057 19.83881 1.000 18.95048 66 ILE C N 1
ATOM 12970 C CA . ILE C 1 66 ? 38.48854 38.73075 18.48794 1.000 22.83680 66 ILE C CA 1
ATOM 12971 C C . ILE C 1 66 ? 38.69134 37.24539 18.23519 1.000 19.83144 66 ILE C C 1
ATOM 12972 O O . ILE C 1 66 ? 37.78151 36.55234 17.77521 1.000 19.05620 66 ILE C O 1
ATOM 12988 N N . VAL C 1 67 ? 39.88254 36.73839 18.53473 1.000 17.60182 67 VAL C N 1
ATOM 12989 C CA . VAL C 1 67 ? 40.20936 35.35157 18.24421 1.000 18.62676 67 VAL C CA 1
ATOM 12990 C C . VAL C 1 67 ? 39.36905 34.41235 19.09153 1.000 17.51061 67 VAL C C 1
ATOM 12991 O O . VAL C 1 67 ? 38.90016 33.37594 18.59759 1.000 20.24481 67 VAL C O 1
ATOM 13004 N N . SER C 1 68 ? 39.18595 34.73357 20.37996 1.000 17.51004 68 SER C N 1
ATOM 13005 C CA . SER C 1 68 ? 38.31516 33.93219 21.22271 1.000 17.98780 68 SER C CA 1
ATOM 13006 C C . SER C 1 68 ? 36.91294 33.83159 20.62256 1.000 22.43801 68 SER C C 1
ATOM 13007 O O . SER C 1 68 ? 36.30569 32.75260 20.62168 1.000 20.96502 68 SER C O 1
ATOM 13015 N N . GLU C 1 69 ? 36.38625 34.93467 20.08705 1.000 19.95141 69 GLU C N 1
ATOM 13016 C CA . GLU C 1 69 ? 35.05418 34.88042 19.47611 1.000 19.56682 69 GLU C CA 1
ATOM 13017 C C . GLU C 1 69 ? 35.05000 34.02697 18.21199 1.000 18.46066 69 GLU C C 1
ATOM 13018 O O . GLU C 1 69 ? 34.13158 33.23652 18.01104 1.000 19.05801 69 GLU C O 1
ATOM 13030 N N . LEU C 1 70 ? 36.06053 34.18928 17.35264 1.000 18.97448 70 LEU C N 1
ATOM 13031 C CA . LEU C 1 70 ? 36.15867 33.37842 16.13713 1.000 23.03094 70 LEU C CA 1
ATOM 13032 C C . LEU C 1 70 ? 36.29865 31.89491 16.47221 1.000 22.23884 70 LEU C C 1
ATOM 13033 O O . LEU C 1 70 ? 35.63167 31.03382 15.86415 1.000 18.30470 70 LEU C O 1
ATOM 13049 N N . ALA C 1 71 ? 37.17614 31.57568 17.43525 1.000 17.62737 71 ALA C N 1
ATOM 13050 C CA . ALA C 1 71 ? 37.45770 30.17461 17.72717 1.000 17.53511 71 ALA C CA 1
ATOM 13051 C C . ALA C 1 71 ? 36.28854 29.49392 18.42028 1.000 19.97419 71 ALA C C 1
ATOM 13052 O O . ALA C 1 71 ? 36.12802 28.26886 18.31438 1.000 17.75108 71 ALA C O 1
ATOM 13059 N N . TYR C 1 72 ? 35.47662 30.26538 19.13300 1.000 18.01467 72 TYR C N 1
ATOM 13060 C CA . TYR C 1 72 ? 34.23480 29.75713 19.68522 1.000 16.67805 72 TYR C CA 1
ATOM 13061 C C . TYR C 1 72 ? 33.41318 29.09397 18.59224 1.000 19.93760 72 TYR C C 1
ATOM 13062 O O . TYR C 1 72 ? 32.78385 28.05065 18.82430 1.000 21.97460 72 TYR C O 1
ATOM 13080 N N . GLY C 1 73 ? 33.42775 29.67778 17.39471 1.000 21.23898 73 GLY C N 1
ATOM 13081 C CA . GLY C 1 73 ? 32.81139 29.07260 16.22646 1.000 23.43890 73 GLY C CA 1
ATOM 13082 C C . GLY C 1 73 ? 33.64577 27.93827 15.65562 1.000 21.19510 73 GLY C C 1
ATOM 13083 O O . GLY C 1 73 ? 33.17358 26.80255 15.54312 1.000 22.61221 73 GLY C O 1
ATOM 13087 N N . ASP C 1 74 ? 34.89696 28.21974 15.31239 1.000 19.10552 74 ASP C N 1
ATOM 13088 C CA . ASP C 1 74 ? 35.76774 27.21543 14.72025 1.000 17.58966 74 ASP C CA 1
ATOM 13089 C C . ASP C 1 74 ? 37.21657 27.63239 14.88265 1.000 20.32389 74 ASP C C 1
ATOM 13090 O O . ASP C 1 74 ? 37.59382 28.70201 14.41357 1.000 19.70776 74 ASP C O 1
ATOM 13099 N N . ALA C 1 75 ? 38.02332 26.78322 15.52658 1.000 18.65861 75 ALA C N 1
ATOM 13100 C CA . ALA C 1 75 ? 39.41480 27.13441 15.79122 1.000 15.28567 75 ALA C CA 1
ATOM 13101 C C . ALA C 1 75 ? 40.23771 27.20698 14.50892 1.000 17.45709 75 ALA C C 1
ATOM 13102 O O . ALA C 1 75 ? 41.18567 27.99290 14.42497 1.000 16.60845 75 ALA C O 1
ATOM 13109 N N . GLY C 1 76 ? 39.89485 26.40262 13.50985 1.000 19.46858 76 GLY C N 1
ATOM 13110 C CA . GLY C 1 76 ? 40.62704 26.42962 12.26342 1.000 16.64106 76 GLY C CA 1
ATOM 13111 C C . GLY C 1 76 ? 40.38325 27.69362 11.47681 1.000 19.04740 76 GLY C C 1
ATOM 13112 O O . GLY C 1 76 ? 41.28637 28.19086 10.80217 1.000 18.04760 76 GLY C O 1
ATOM 13116 N N . VAL C 1 77 ? 39.17117 28.23921 11.55666 1.000 16.33982 77 VAL C N 1
ATOM 13117 C CA . VAL C 1 77 ? 38.91029 29.52875 10.92310 1.000 19.31977 77 VAL C CA 1
ATOM 13118 C C . VAL C 1 77 ? 39.67388 30.61581 11.64924 1.000 19.98453 77 VAL C C 1
ATOM 13119 O O . VAL C 1 77 ? 40.29971 31.46953 11.02482 1.000 21.46225 77 VAL C O 1
ATOM 13132 N N . ALA C 1 78 ? 39.66844 30.58055 12.98600 1.000 20.05325 78 ALA C N 1
ATOM 13133 C CA . ALA C 1 78 ? 40.42431 31.56418 13.76594 1.000 22.11405 78 ALA C CA 1
ATOM 13134 C C . ALA C 1 78 ? 41.90173 31.51155 13.40562 1.000 20.69134 78 ALA C C 1
ATOM 13135 O O . ALA C 1 78 ? 42.51577 32.53511 13.10783 1.000 20.85242 78 ALA C O 1
ATOM 13142 N N . PHE C 1 79 ? 42.48226 30.31033 13.42896 1.000 18.04334 79 PHE C N 1
ATOM 13143 C CA . PHE C 1 79 ? 43.90268 30.10777 13.15661 1.000 18.51242 79 PHE C CA 1
ATOM 13144 C C . PHE C 1 79 ? 44.28360 30.70292 11.80557 1.000 23.90038 79 PHE C C 1
ATOM 13145 O O . PHE C 1 79 ? 45.24956 31.46808 11.69375 1.000 18.23159 79 PHE C O 1
ATOM 13162 N N . THR C 1 80 ? 43.52994 30.35893 10.76034 1.000 20.05291 80 THR C N 1
ATOM 13163 C CA . THR C 1 80 ? 43.81651 30.89881 9.42907 1.000 17.61472 80 THR C CA 1
ATOM 13164 C C . THR C 1 80 ? 43.79961 32.42756 9.43543 1.000 18.82805 80 THR C C 1
ATOM 13165 O O . THR C 1 80 ? 44.64109 33.07875 8.80422 1.000 19.89782 80 THR C O 1
ATOM 13176 N N . LEU C 1 81 ? 42.87530 33.02097 10.17822 1.000 17.55582 81 LEU C N 1
ATOM 13177 C CA . LEU C 1 81 ? 42.72004 34.46707 10.11200 1.000 20.61649 81 LEU C CA 1
ATOM 13178 C C . LEU C 1 81 ? 43.75352 35.22466 10.94387 1.000 24.62612 81 LEU C C 1
ATOM 13179 O O . LEU C 1 81 ? 44.09100 36.35824 10.58903 1.000 20.07708 81 LEU C O 1
ATOM 13195 N N . PHE C 1 82 ? 44.26231 34.65977 12.04838 1.000 21.19113 82 PHE C N 1
ATOM 13196 C CA . PHE C 1 82 ? 45.21683 35.41820 12.85922 1.000 21.19382 82 PHE C CA 1
ATOM 13197 C C . PHE C 1 82 ? 46.66741 35.03869 12.61645 1.000 16.53959 82 PHE C C 1
ATOM 13198 O O . PHE C 1 82 ? 47.55014 35.85323 12.90227 1.000 22.41756 82 PHE C O 1
ATOM 13215 N N . LEU C 1 83 ? 46.94516 33.84280 12.10400 1.000 19.96678 83 LEU C N 1
ATOM 13216 C CA . LEU C 1 83 ? 48.33960 33.40868 12.02659 1.000 21.30547 83 LEU C CA 1
ATOM 13217 C C . LEU C 1 83 ? 49.23390 34.33446 11.19632 1.000 20.80044 83 LEU C C 1
ATOM 13218 O O . LEU C 1 83 ? 50.44033 34.41098 11.49914 1.000 21.82931 83 LEU C O 1
ATOM 13234 N N . PRO C 1 84 ? 48.75700 35.01173 10.16145 1.000 21.03031 84 PRO C N 1
ATOM 13235 C CA . PRO C 1 84 ? 49.64264 35.94548 9.45156 1.000 22.94429 84 PRO C CA 1
ATOM 13236 C C . PRO C 1 84 ? 50.28969 37.00114 10.34283 1.000 21.36916 84 PRO C C 1
ATOM 13237 O O . PRO C 1 84 ? 51.21512 37.67828 9.89777 1.000 21.55623 84 PRO C O 1
ATOM 13248 N N . VAL C 1 85 ? 49.82564 37.16167 11.59230 1.000 19.29267 85 VAL C N 1
ATOM 13249 C CA . VAL C 1 85 ? 50.46902 38.14161 12.47866 1.000 24.18718 85 VAL C CA 1
ATOM 13250 C C . VAL C 1 85 ? 51.93447 37.77906 12.70510 1.000 23.01714 85 VAL C C 1
ATOM 13251 O O . VAL C 1 85 ? 52.78030 38.65631 12.91813 1.000 22.93738 85 VAL C O 1
ATOM 13264 N N . LEU C 1 86 ? 52.25114 36.48897 12.68087 1.000 20.13384 86 LEU C N 1
ATOM 13265 C CA . LEU C 1 86 ? 53.63371 36.04597 12.81338 1.000 24.99896 86 LEU C CA 1
ATOM 13266 C C . LEU C 1 86 ? 54.49161 36.65193 11.71433 1.000 26.56854 86 LEU C C 1
ATOM 13267 O O . LEU C 1 86 ? 55.53852 37.24618 11.97707 1.000 23.83793 86 LEU C O 1
ATOM 13283 N N . THR C 1 87 ? 54.02969 36.54884 10.47946 1.000 20.99545 87 THR C N 1
ATOM 13284 C CA . THR C 1 87 ? 54.76506 37.04491 9.31406 1.000 20.35618 87 THR C CA 1
ATOM 13285 C C . THR C 1 87 ? 54.79728 38.56264 9.27604 1.000 22.73906 87 THR C C 1
ATOM 13286 O O . THR C 1 87 ? 55.85239 39.16294 9.04795 1.000 22.06252 87 THR C O 1
ATOM 13297 N N . THR C 1 88 ? 53.64559 39.20773 9.48481 1.000 19.72662 88 THR C N 1
ATOM 13298 C CA . THR C 1 88 ? 53.62865 40.66453 9.34485 1.000 24.22485 88 THR C CA 1
ATOM 13299 C C . THR C 1 88 ? 54.40828 41.34200 10.46667 1.000 21.74033 88 THR C C 1
ATOM 13300 O O . THR C 1 88 ? 55.03604 42.38205 10.24220 1.000 27.34357 88 THR C O 1
ATOM 13311 N N . SER C 1 89 ? 54.37322 40.79481 11.67998 1.000 21.07855 89 SER C N 1
ATOM 13312 C CA . SER C 1 89 ? 55.12526 41.44900 12.75845 1.000 21.74016 89 SER C CA 1
ATOM 13313 C C . SER C 1 89 ? 56.62837 41.37185 12.49052 1.000 24.33422 89 SER C C 1
ATOM 13314 O O . SER C 1 89 ? 57.35247 42.33007 12.75814 1.000 28.75830 89 SER C O 1
ATOM 13322 N N . MET C 1 90 ? 57.10527 40.26152 11.90931 1.000 25.44924 90 MET C N 1
ATOM 13323 C CA . MET C 1 90 ? 58.52156 40.16302 11.56879 1.000 25.65882 90 MET C CA 1
ATOM 13324 C C . MET C 1 90 ? 58.90561 41.20704 10.52267 1.000 30.08518 90 MET C C 1
ATOM 13325 O O . MET C 1 90 ? 59.87759 41.96224 10.68349 1.000 24.74571 90 MET C O 1
ATOM 13339 N N . ILE C 1 91 ? 58.13822 41.27226 9.44269 1.000 22.43301 91 ILE C N 1
ATOM 13340 C CA . ILE C 1 91 ? 58.43844 42.23608 8.38428 1.000 23.52985 91 ILE C CA 1
ATOM 13341 C C . ILE C 1 91 ? 58.34376 43.65388 8.92974 1.000 25.61668 91 ILE C C 1
ATOM 13342 O O . ILE C 1 91 ? 59.18182 44.53011 8.61697 1.000 26.84958 91 ILE C O 1
ATOM 13358 N N . GLY C 1 92 ? 57.30917 43.91341 9.73614 1.000 32.14610 92 GLY C N 1
ATOM 13359 C CA . GLY C 1 92 ? 57.12265 45.25740 10.26390 1.000 29.73783 92 GLY C CA 1
ATOM 13360 C C . GLY C 1 92 ? 58.29608 45.75214 11.07926 1.000 25.27886 92 GLY C C 1
ATOM 13361 O O . GLY C 1 92 ? 58.65272 46.92905 11.01705 1.000 26.47593 92 GLY C O 1
ATOM 13365 N N . TRP C 1 93 ? 58.90337 44.86882 11.87576 1.000 25.93467 93 TRP C N 1
ATOM 13366 C CA . TRP C 1 93 ? 59.98661 45.31230 12.74399 1.000 29.49368 93 TRP C CA 1
ATOM 13367 C C . TRP C 1 93 ? 61.35325 45.20883 12.08655 1.000 29.08394 93 TRP C C 1
ATOM 13368 O O . TRP C 1 93 ? 62.22792 46.03196 12.37078 1.000 28.42468 93 TRP C O 1
ATOM 13389 N N . TYR C 1 94 ? 61.56886 44.22137 11.21812 1.000 25.86142 94 TYR C N 1
ATOM 13390 C CA . TYR C 1 94 ? 62.90935 43.94297 10.71043 1.000 29.83882 94 TYR C CA 1
ATOM 13391 C C . TYR C 1 94 ? 63.04980 44.02971 9.20273 1.000 28.31978 94 TYR C C 1
ATOM 13392 O O . TYR C 1 94 ? 64.16526 43.81979 8.68888 1.000 28.01945 94 TYR C O 1
ATOM 13410 N N . GLY C 1 95 ? 61.98778 44.39164 8.48170 1.000 28.65523 95 GLY C N 1
ATOM 13411 C CA . GLY C 1 95 ? 62.13690 44.69433 7.06762 1.000 28.85102 95 GLY C CA 1
ATOM 13412 C C . GLY C 1 95 ? 62.49489 46.14067 6.81021 1.000 33.13609 95 GLY C C 1
ATOM 13413 O O . GLY C 1 95 ? 62.24115 47.03205 7.61011 1.000 33.42398 95 GLY C O 1
ATOM 13417 N N . SER C 1 96 ? 63.10415 46.38572 5.65361 1.000 31.41600 96 SER C N 1
ATOM 13418 C CA . SER C 1 96 ? 63.34845 47.75221 5.24035 1.000 33.41876 96 SER C CA 1
ATOM 13419 C C . SER C 1 96 ? 62.02008 48.43958 4.90406 1.000 33.22205 96 SER C C 1
ATOM 13420 O O . SER C 1 96 ? 60.98569 47.79914 4.68739 1.000 30.94270 96 SER C O 1
ATOM 13428 N N . GLU C 1 97 ? 62.06947 49.76937 4.83190 1.000 38.84380 97 GLU C N 1
ATOM 13429 C CA . GLU C 1 97 ? 60.88375 50.52034 4.42989 1.000 59.51364 97 GLU C CA 1
ATOM 13430 C C . GLU C 1 97 ? 60.39673 50.08457 3.05651 1.000 38.47927 97 GLU C C 1
ATOM 13431 O O . GLU C 1 97 ? 59.18576 49.94885 2.83569 1.000 36.65521 97 GLU C O 1
ATOM 13443 N N . GLU C 1 98 ? 61.32537 49.85744 2.12043 1.000 34.69183 98 GLU C N 1
ATOM 13444 C CA . GLU C 1 98 ? 60.92351 49.45905 0.77361 1.000 38.50469 98 GLU C CA 1
ATOM 13445 C C . GLU C 1 98 ? 60.26306 48.08880 0.78390 1.000 36.93981 98 GLU C C 1
ATOM 13446 O O . GLU C 1 98 ? 59.23169 47.88614 0.12361 1.000 36.76707 98 GLU C O 1
ATOM 13458 N N . LEU C 1 99 ? 60.82091 47.14036 1.55239 1.000 32.16717 99 LEU C N 1
ATOM 13459 C CA . LEU C 1 99 ? 60.21510 45.81849 1.64863 1.000 30.98246 99 LEU C CA 1
ATOM 13460 C C . LEU C 1 99 ? 58.81051 45.92649 2.21937 1.000 35.61195 99 LEU C C 1
ATOM 13461 O O . LEU C 1 99 ? 57.86341 45.32637 1.69371 1.000 30.52280 99 LEU C O 1
ATOM 13477 N N . LYS C 1 100 ? 58.65806 46.70084 3.30168 1.000 29.46196 100 LYS C N 1
ATOM 13478 C CA . LYS C 1 100 ? 57.35050 46.85586 3.92374 1.000 28.60249 100 LYS C CA 1
ATOM 13479 C C . LYS C 1 100 ? 56.34099 47.44140 2.95262 1.000 30.61127 100 LYS C C 1
ATOM 13480 O O . LYS C 1 100 ? 55.20715 46.96055 2.85321 1.000 32.77797 100 LYS C O 1
ATOM 13499 N N . GLU C 1 101 ? 56.73333 48.48980 2.23353 1.000 33.19014 101 GLU C N 1
ATOM 13500 C CA . GLU C 1 101 ? 55.82794 49.09659 1.25741 1.000 33.66538 101 GLU C CA 1
ATOM 13501 C C . GLU C 1 101 ? 55.46693 48.09831 0.16377 1.000 40.63473 101 GLU C C 1
ATOM 13502 O O . GLU C 1 101 ? 54.32138 48.05549 -0.30600 1.000 39.01540 101 GLU C O 1
ATOM 13514 N N . ARG C 1 102 ? 56.42977 47.27451 -0.24307 1.000 36.07605 102 ARG C N 1
ATOM 13515 C CA . ARG C 1 102 ? 56.19398 46.35278 -1.34908 1.000 35.30067 102 ARG C CA 1
ATOM 13516 C C . ARG C 1 102 ? 55.25291 45.22217 -0.95159 1.000 31.97917 102 ARG C C 1
ATOM 13517 O O . ARG C 1 102 ? 54.41919 44.79408 -1.75879 1.000 35.87005 102 ARG C O 1
ATOM 13538 N N . PHE C 1 103 ? 55.35962 44.72016 0.28000 1.000 28.33591 103 PHE C N 1
ATOM 13539 C CA . PHE C 1 103 ? 54.56512 43.56731 0.68612 1.000 26.85259 103 PHE C CA 1
ATOM 13540 C C . PHE C 1 103 ? 53.45830 43.87357 1.68273 1.000 30.39592 103 PHE C C 1
ATOM 13541 O O . PHE C 1 103 ? 52.37338 43.30576 1.55442 1.000 26.63058 103 PHE C O 1
ATOM 13558 N N . LEU C 1 104 ? 53.68071 44.75897 2.67195 1.000 29.45115 104 LEU C N 1
ATOM 13559 C CA . LEU C 1 104 ? 52.63438 44.97833 3.67715 1.000 25.37264 104 LEU C CA 1
ATOM 13560 C C . LEU C 1 104 ? 51.49360 45.85512 3.14390 1.000 28.90907 104 LEU C C 1
ATOM 13561 O O . LEU C 1 104 ? 50.31732 45.58667 3.42545 1.000 32.96099 104 LEU C O 1
ATOM 13577 N N . GLY C 1 105 ? 51.81401 46.90821 2.39954 1.000 39.79188 105 GLY C N 1
ATOM 13578 C CA . GLY C 1 105 ? 50.80303 47.76351 1.80450 1.000 49.00754 105 GLY C CA 1
ATOM 13579 C C . GLY C 1 105 ? 49.72968 46.97154 1.08750 1.000 42.38398 105 GLY C C 1
ATOM 13580 O O . GLY C 1 105 ? 48.55196 46.96963 1.45487 1.000 41.96939 105 GLY C O 1
ATOM 13584 N N . PRO C 1 106 ? 50.13466 46.23416 0.06202 1.000 34.11199 106 PRO C N 1
ATOM 13585 C CA . PRO C 1 106 ? 49.13274 45.48676 -0.72758 1.000 33.53218 106 PRO C CA 1
ATOM 13586 C C . PRO C 1 106 ? 48.41461 44.40947 0.06063 1.000 47.13378 106 PRO C C 1
ATOM 13587 O O . PRO C 1 106 ? 47.25315 44.11042 -0.25025 1.000 30.26163 106 PRO C O 1
ATOM 13598 N N . LEU C 1 107 ? 49.06744 43.80524 1.06904 1.000 32.25777 107 LEU C N 1
ATOM 13599 C CA . LEU C 1 107 ? 48.40794 42.77740 1.86607 1.000 29.65439 107 LEU C CA 1
ATOM 13600 C C . LEU C 1 107 ? 47.10873 43.30523 2.45962 1.000 32.67013 107 LEU C C 1
ATOM 13601 O O . LEU C 1 107 ? 46.05366 42.66488 2.36192 1.000 27.95861 107 LEU C O 1
ATOM 13617 N N . VAL C 1 108 ? 47.16894 44.47330 3.09193 1.000 27.47173 108 VAL C N 1
ATOM 13618 C CA . VAL C 1 108 ? 45.97942 45.03629 3.72110 1.000 25.96285 108 VAL C CA 1
ATOM 13619 C C . VAL C 1 108 ? 44.93683 45.36100 2.67246 1.000 31.96059 108 VAL C C 1
ATOM 13620 O O . VAL C 1 108 ? 43.77284 44.95025 2.77751 1.000 30.24835 108 VAL C O 1
ATOM 13633 N N . ALA C 1 109 ? 45.34430 46.10696 1.64490 1.000 39.13610 109 ALA C N 1
ATOM 13634 C CA . ALA C 1 109 ? 44.38861 46.60931 0.66044 1.000 50.38845 109 ALA C CA 1
ATOM 13635 C C . ALA C 1 109 ? 43.74164 45.47678 -0.12801 1.000 35.18581 109 ALA C C 1
ATOM 13636 O O . ALA C 1 109 ? 42.56416 45.56450 -0.49450 1.000 33.87169 109 ALA C O 1
ATOM 13643 N N . ARG C 1 110 ? 44.49343 44.40977 -0.40171 1.000 28.02365 110 ARG C N 1
ATOM 13644 C CA . ARG C 1 110 ? 44.00118 43.28359 -1.18379 1.000 26.16499 110 ARG C CA 1
ATOM 13645 C C . ARG C 1 110 ? 43.42758 42.17601 -0.32276 1.000 27.32512 110 ARG C C 1
ATOM 13646 O O . ARG C 1 110 ? 42.96507 41.16547 -0.86149 1.000 29.19402 110 ARG C O 1
ATOM 13667 N N . ARG C 1 111 ? 43.44945 42.33417 0.99974 1.000 32.15565 111 ARG C N 1
ATOM 13668 C CA . ARG C 1 111 ? 42.81419 41.39116 1.91334 1.000 31.77298 111 ARG C CA 1
ATOM 13669 C C . ARG C 1 111 ? 43.34966 39.97733 1.70707 1.000 30.89457 111 ARG C C 1
ATOM 13670 O O . ARG C 1 111 ? 42.60410 39.00321 1.59666 1.000 32.79708 111 ARG C O 1
ATOM 13691 N N . GLY C 1 112 ? 44.66891 39.87456 1.66917 1.000 27.89507 112 GLY C N 1
ATOM 13692 C CA . GLY C 1 112 ? 45.33692 38.62639 1.39517 1.000 26.21540 112 GLY C CA 1
ATOM 13693 C C . GLY C 1 112 ? 45.89944 37.95849 2.64004 1.000 27.50458 112 GLY C C 1
ATOM 13694 O O . GLY C 1 112 ? 45.79852 38.45357 3.75363 1.000 27.92056 112 GLY C O 1
ATOM 13698 N N . PHE C 1 113 ? 46.46808 36.78140 2.41570 1.000 24.92616 113 PHE C N 1
ATOM 13699 C CA . PHE C 1 113 ? 47.15347 36.00779 3.43740 1.000 24.09876 113 PHE C CA 1
ATOM 13700 C C . PHE C 1 113 ? 48.65006 35.99766 3.15488 1.000 29.64940 113 PHE C C 1
ATOM 13701 O O . PHE C 1 113 ? 49.08230 36.17189 2.00595 1.000 24.54915 113 PHE C O 1
ATOM 13718 N N . CYS C 1 114 ? 49.43587 35.80114 4.21515 1.000 23.90638 114 CYS C N 1
ATOM 13719 C CA . CYS C 1 114 ? 50.86122 35.51184 4.09312 1.000 19.22958 114 CYS C CA 1
ATOM 13720 C C . CYS C 1 114 ? 51.17158 34.42538 5.09680 1.000 19.85500 114 CYS C C 1
ATOM 13721 O O . CYS C 1 114 ? 50.34888 34.09399 5.95789 1.000 25.98190 114 CYS C O 1
ATOM 13729 N N . ALA C 1 115 ? 52.33403 33.81178 4.94441 1.000 21.95152 115 ALA C N 1
ATOM 13730 C CA . ALA C 1 115 ? 52.69428 32.67572 5.78381 1.000 20.61786 115 ALA C CA 1
ATOM 13731 C C . ALA C 1 115 ? 54.18421 32.70027 6.09658 1.000 20.57550 115 ALA C C 1
ATOM 13732 O O . ALA C 1 115 ? 54.98024 33.27921 5.35821 1.000 21.19585 115 ALA C O 1
ATOM 13739 N N . THR C 1 116 ? 54.55412 32.01030 7.17690 1.000 20.58565 116 THR C N 1
ATOM 13740 C CA . THR C 1 116 ? 55.94401 31.83877 7.58168 1.000 21.28363 116 THR C CA 1
ATOM 13741 C C . THR C 1 116 ? 56.29479 30.36705 7.47423 1.000 23.18022 116 THR C C 1
ATOM 13742 O O . THR C 1 116 ? 55.52954 29.50778 7.91584 1.000 26.87101 116 THR C O 1
ATOM 13753 N N . LEU C 1 117 ? 57.43703 30.08263 6.87102 1.000 22.22530 117 LEU C N 1
ATOM 13754 C CA . LEU C 1 117 ? 57.91887 28.72067 6.64922 1.000 16.38722 117 LEU C CA 1
ATOM 13755 C C . LEU C 1 117 ? 59.13914 28.56418 7.55928 1.000 25.11719 117 LEU C C 1
ATOM 13756 O O . LEU C 1 117 ? 60.24510 28.96619 7.19838 1.000 24.31669 117 LEU C O 1
ATOM 13772 N N . GLY C 1 118 ? 58.92702 28.01510 8.74912 1.000 22.48433 118 GLY C N 1
ATOM 13773 C CA . GLY C 1 118 ? 60.02757 27.71477 9.64576 1.000 21.35844 118 GLY C CA 1
ATOM 13774 C C . GLY C 1 118 ? 60.30402 26.23729 9.78513 1.000 25.77470 118 GLY C C 1
ATOM 13775 O O . GLY C 1 118 ? 61.44747 25.78996 9.64923 1.000 24.83197 118 GLY C O 1
ATOM 13779 N N . SER C 1 119 ? 59.25465 25.46054 10.04116 1.000 20.20487 119 SER C N 1
ATOM 13780 C CA . SER C 1 119 ? 59.43540 24.07217 10.43805 1.000 19.42387 119 SER C CA 1
ATOM 13781 C C . SER C 1 119 ? 60.02799 23.24011 9.30246 1.000 27.66477 119 SER C C 1
ATOM 13782 O O . SER C 1 119 ? 59.74475 23.44061 8.10992 1.000 21.56684 119 SER C O 1
ATOM 13790 N N . GLU C 1 120 ? 60.84180 22.27032 9.69693 1.000 20.16548 120 GLU C N 1
ATOM 13791 C CA . GLU C 1 120 ? 61.40905 21.28229 8.80015 1.000 19.00690 120 GLU C CA 1
ATOM 13792 C C . GLU C 1 120 ? 61.32201 19.91529 9.46399 1.000 23.76526 120 GLU C C 1
ATOM 13793 O O . GLU C 1 120 ? 61.33476 19.79529 10.69672 1.000 22.93113 120 GLU C O 1
ATOM 13805 N N . HIS C 1 121 ? 61.27589 18.87497 8.62712 1.000 19.16491 121 HIS C N 1
ATOM 13806 C CA . HIS C 1 121 ? 61.11237 17.52646 9.16322 1.000 21.18771 121 HIS C CA 1
ATOM 13807 C C . HIS C 1 121 ? 62.34112 17.08343 9.95855 1.000 20.32119 121 HIS C C 1
ATOM 13808 O O . HIS C 1 121 ? 62.24013 16.72972 11.14052 1.000 22.12142 121 HIS C O 1
ATOM 13822 N N . GLU C 1 122 ? 63.52836 17.11901 9.35059 1.000 21.23496 122 GLU C N 1
ATOM 13823 C CA . GLU C 1 122 ? 64.66895 16.54977 10.07333 1.000 23.56819 122 GLU C CA 1
ATOM 13824 C C . GLU C 1 122 ? 65.08987 17.43898 11.24794 1.000 22.48060 122 GLU C C 1
ATOM 13825 O O . GLU C 1 122 ? 65.46505 16.92565 12.29275 1.000 23.34123 122 GLU C O 1
ATOM 13837 N N . ALA C 1 123 ? 65.03485 18.76814 11.10086 1.000 21.61814 123 ALA C N 1
ATOM 13838 C CA . ALA C 1 123 ? 65.48515 19.62751 12.19980 1.000 23.87208 123 ALA C CA 1
ATOM 13839 C C . ALA C 1 123 ? 64.51861 19.60143 13.37439 1.000 24.16327 123 ALA C C 1
ATOM 13840 O O . ALA C 1 123 ? 64.94489 19.71622 14.53403 1.000 21.88927 123 ALA C O 1
ATOM 13847 N N . GLY C 1 124 ? 63.22423 19.44165 13.10210 1.000 23.32814 124 GLY C N 1
ATOM 13848 C CA . GLY C 1 124 ? 62.24557 19.51346 14.19112 1.000 23.01611 124 GLY C CA 1
ATOM 13849 C C . GLY C 1 124 ? 62.29911 20.88330 14.84039 1.000 21.01568 124 GLY C C 1
ATOM 13850 O O . GLY C 1 124 ? 62.44295 21.90560 14.17722 1.000 20.39625 124 GLY C O 1
ATOM 13854 N N . SER C 1 125 ? 62.25322 20.92080 16.16284 1.000 20.46948 125 SER C N 1
ATOM 13855 C CA . SER C 1 125 ? 62.35350 22.19372 16.85864 1.000 23.55586 125 SER C CA 1
ATOM 13856 C C . SER C 1 125 ? 63.79979 22.58408 17.13175 1.000 25.44573 125 SER C C 1
ATOM 13857 O O . SER C 1 125 ? 64.04745 23.57193 17.83775 1.000 30.85463 125 SER C O 1
ATOM 13865 N N . GLU C 1 126 ? 64.76200 21.79958 16.64103 1.000 22.83984 126 GLU C N 1
ATOM 13866 C CA . GLU C 1 126 ? 66.19600 22.10131 16.79599 1.000 23.54490 126 GLU C CA 1
ATOM 13867 C C . GLU C 1 126 ? 66.59541 22.94603 15.57912 1.000 28.26979 126 GLU C C 1
ATOM 13868 O O . GLU C 1 126 ? 67.22576 22.48651 14.61451 1.000 28.29136 126 GLU C O 1
ATOM 13880 N N . LEU C 1 127 ? 66.17243 24.21238 15.60819 1.000 23.82331 127 LEU C N 1
ATOM 13881 C CA . LEU C 1 127 ? 66.15706 25.01030 14.38323 1.000 28.39419 127 LEU C CA 1
ATOM 13882 C C . LEU C 1 127 ? 67.54912 25.38104 13.90160 1.000 26.77016 127 LEU C C 1
ATOM 13883 O O . LEU C 1 127 ? 67.70415 25.72206 12.71912 1.000 29.57800 127 LEU C O 1
ATOM 13899 N N . ALA C 1 128 ? 68.55391 25.32507 14.77731 1.000 27.43697 128 ALA C N 1
ATOM 13900 C CA . ALA C 1 128 ? 69.93170 25.51345 14.32519 1.000 26.67708 128 ALA C CA 1
ATOM 13901 C C . ALA C 1 128 ? 70.31496 24.48008 13.28008 1.000 35.35404 128 ALA C C 1
ATOM 13902 O O . ALA C 1 128 ? 71.28078 24.69253 12.53826 1.000 34.29531 128 ALA C O 1
ATOM 13909 N N . ARG C 1 129 ? 69.55797 23.37803 13.18699 1.000 27.17890 129 ARG C N 1
ATOM 13910 C CA . ARG C 1 129 ? 69.83740 22.30846 12.24520 1.000 34.39414 129 ARG C CA 1
ATOM 13911 C C . ARG C 1 129 ? 69.08254 22.45535 10.92062 1.000 28.09737 129 ARG C C 1
ATOM 13912 O O . ARG C 1 129 ? 69.15588 21.54974 10.08557 1.000 27.78420 129 ARG C O 1
ATOM 13933 N N . ILE C 1 130 ? 68.35017 23.55645 10.70550 1.000 27.39564 130 ILE C N 1
ATOM 13934 C CA A ILE C 1 130 ? 67.59405 23.70608 9.46799 0.183 26.98746 130 ILE C CA 1
ATOM 13935 C CA B ILE C 1 130 ? 67.58806 23.67581 9.47290 0.817 27.39646 130 ILE C CA 1
ATOM 13936 C C . ILE C 1 130 ? 68.53783 23.52122 8.29496 1.000 30.24546 130 ILE C C 1
ATOM 13937 O O . ILE C 1 130 ? 69.67910 23.99702 8.32059 1.000 29.49271 130 ILE C O 1
ATOM 13967 N N . SER C 1 131 ? 68.06127 22.82985 7.25357 1.000 27.86236 131 SER C N 1
ATOM 13968 C CA . SER C 1 131 ? 68.85892 22.55648 6.06737 1.000 30.04476 131 SER C CA 1
ATOM 13969 C C . SER C 1 131 ? 68.39926 23.32152 4.83267 1.000 23.32058 131 SER C C 1
ATOM 13970 O O . SER C 1 131 ? 69.09061 23.27845 3.81753 1.000 26.95028 131 SER C O 1
ATOM 13978 N N . THR C 1 132 ? 67.27752 24.03243 4.88649 1.000 22.92161 132 THR C N 1
ATOM 13979 C CA . THR C 1 132 ? 66.95265 24.95701 3.80179 1.000 22.49710 132 THR C CA 1
ATOM 13980 C C . THR C 1 132 ? 67.99119 26.06704 3.75870 1.000 25.91572 132 THR C C 1
ATOM 13981 O O . THR C 1 132 ? 68.24255 26.73115 4.76986 1.000 28.89723 132 THR C O 1
ATOM 13992 N N . THR C 1 133 ? 68.60159 26.25446 2.58407 1.000 23.39816 133 THR C N 1
ATOM 13993 C CA . THR C 1 133 ? 69.75895 27.11545 2.41499 1.000 24.69819 133 THR C CA 1
ATOM 13994 C C . THR C 1 133 ? 69.40093 28.35578 1.60593 1.000 29.77801 133 THR C C 1
ATOM 13995 O O . THR C 1 133 ? 68.55989 28.30618 0.70529 1.000 25.76047 133 THR C O 1
ATOM 14006 N N . VAL C 1 134 ? 70.07348 29.46077 1.91250 1.000 26.51766 134 VAL C N 1
ATOM 14007 C CA . VAL C 1 134 ? 70.02350 30.66733 1.09247 1.000 30.09242 134 VAL C CA 1
ATOM 14008 C C . VAL C 1 134 ? 71.44974 31.05977 0.73058 1.000 30.69399 134 VAL C C 1
ATOM 14009 O O . VAL C 1 134 ? 72.33402 31.09821 1.59364 1.000 28.56774 134 VAL C O 1
ATOM 14022 N N . ARG C 1 135 ? 71.68041 31.32996 -0.55251 1.000 29.32076 135 ARG C N 1
ATOM 14023 C CA . ARG C 1 135 ? 72.99838 31.64511 -1.09576 1.000 32.98219 135 ARG C CA 1
ATOM 14024 C C . ARG C 1 135 ? 72.92327 32.96802 -1.84318 1.000 30.81544 135 ARG C C 1
ATOM 14025 O O . ARG C 1 135 ? 71.92179 33.25572 -2.50074 1.000 29.84050 135 ARG C O 1
ATOM 14046 N N . ARG C 1 136 ? 73.96997 33.77509 -1.73225 1.000 33.88227 136 ARG C N 1
ATOM 14047 C CA . ARG C 1 136 ? 74.04999 35.00482 -2.50728 1.000 34.42327 136 ARG C CA 1
ATOM 14048 C C . ARG C 1 136 ? 74.56298 34.71559 -3.90793 1.000 43.79496 136 ARG C C 1
ATOM 14049 O O . ARG C 1 136 ? 75.52891 33.96697 -4.09405 1.000 38.31031 136 ARG C O 1
ATOM 14070 N N . ASP C 1 137 ? 73.93113 35.35013 -4.89275 1.000 34.44775 137 ASP C N 1
ATOM 14071 C CA . ASP C 1 137 ? 74.37333 35.33850 -6.28670 1.000 35.80429 137 ASP C CA 1
ATOM 14072 C C . ASP C 1 137 ? 74.21848 36.79681 -6.72406 1.000 40.04478 137 ASP C C 1
ATOM 14073 O O . ASP C 1 137 ? 73.12017 37.23112 -7.10031 1.000 41.47422 137 ASP C O 1
ATOM 14082 N N . GLY C 1 138 ? 75.30165 37.56431 -6.61185 1.000 40.88667 138 GLY C N 1
ATOM 14083 C CA . GLY C 1 138 ? 75.22429 38.97801 -6.94717 1.000 41.85111 138 GLY C CA 1
ATOM 14084 C C . GLY C 1 138 ? 74.24007 39.68307 -6.03591 1.000 51.86656 138 GLY C C 1
ATOM 14085 O O . GLY C 1 138 ? 74.34684 39.61011 -4.81330 1.000 40.99324 138 GLY C O 1
ATOM 14089 N N . ASP C 1 139 ? 73.27179 40.37344 -6.62949 1.000 37.72805 139 ASP C N 1
ATOM 14090 C CA . ASP C 1 139 ? 72.26132 41.11057 -5.88600 1.000 38.63865 139 ASP C CA 1
ATOM 14091 C C . ASP C 1 139 ? 71.02198 40.27379 -5.58636 1.000 41.85233 139 ASP C C 1
ATOM 14092 O O . ASP C 1 139 ? 69.97154 40.83465 -5.21678 1.000 42.18337 139 ASP C O 1
ATOM 14101 N N . THR C 1 140 ? 71.09989 38.95505 -5.76363 1.000 34.99306 140 THR C N 1
ATOM 14102 C CA . THR C 1 140 ? 69.96144 38.08676 -5.53690 1.000 31.51551 140 THR C CA 1
ATOM 14103 C C . THR C 1 140 ? 70.31601 36.99427 -4.53561 1.000 30.65997 140 THR C C 1
ATOM 14104 O O . THR C 1 140 ? 71.48579 36.70681 -4.27585 1.000 31.70277 140 THR C O 1
ATOM 14115 N N . LEU C 1 141 ? 69.26838 36.37735 -4.00813 1.000 28.92190 141 LEU C N 1
ATOM 14116 C CA . LEU C 1 141 ? 69.35955 35.27052 -3.06599 1.000 27.97302 141 LEU C CA 1
ATOM 14117 C C . LEU C 1 141 ? 68.70102 34.03952 -3.67125 1.000 33.38137 141 LEU C C 1
ATOM 14118 O O . LEU C 1 141 ? 67.65896 34.14853 -4.31616 1.000 33.02355 141 LEU C O 1
ATOM 14134 N N . VAL C 1 142 ? 69.30570 32.87292 -3.44290 1.000 30.39928 142 VAL C N 1
ATOM 14135 C CA . VAL C 1 142 ? 68.86578 31.61456 -4.03604 1.000 28.00568 142 VAL C CA 1
ATOM 14136 C C . VAL C 1 142 ? 68.50652 30.65784 -2.91541 1.000 26.39680 142 VAL C C 1
ATOM 14137 O O . VAL C 1 142 ? 69.36914 30.29888 -2.10172 1.000 26.66084 142 VAL C O 1
ATOM 14150 N N . LEU C 1 143 ? 67.25559 30.21338 -2.89974 1.000 28.58656 143 LEU C N 1
ATOM 14151 C CA . LEU C 1 143 ? 66.74669 29.32458 -1.87078 1.000 25.04114 143 LEU C CA 1
ATOM 14152 C C . LEU C 1 143 ? 66.64591 27.88603 -2.37313 1.000 27.78514 143 LEU C C 1
ATOM 14153 O O . LEU C 1 143 ? 66.22202 27.64723 -3.50535 1.000 30.36307 143 LEU C O 1
ATOM 14169 N N . ASP C 1 144 ? 66.98277 26.93194 -1.50182 1.000 23.62440 144 ASP C N 1
ATOM 14170 C CA . ASP C 1 144 ? 66.91303 25.50837 -1.81459 1.000 23.63275 144 ASP C CA 1
ATOM 14171 C C . ASP C 1 144 ? 66.57338 24.75756 -0.53659 1.000 27.81742 144 ASP C C 1
ATOM 14172 O O . ASP C 1 144 ? 67.20380 24.98890 0.50103 1.000 31.96038 144 ASP C O 1
ATOM 14181 N N . GLY C 1 145 ? 65.60453 23.85159 -0.60392 1.000 22.32391 145 GLY C N 1
ATOM 14182 C CA . GLY C 1 145 ? 65.25468 23.06569 0.56302 1.000 21.73003 145 GLY C CA 1
ATOM 14183 C C . GLY C 1 145 ? 63.77123 22.77628 0.68974 1.000 25.02414 145 GLY C C 1
ATOM 14184 O O . GLY C 1 145 ? 62.96248 23.26605 -0.09277 1.000 26.05391 145 GLY C O 1
ATOM 14188 N N . THR C 1 146 ? 63.41062 21.95977 1.65631 1.000 21.07208 146 THR C N 1
ATOM 14189 C CA . THR C 1 146 ? 62.02711 21.57340 1.89104 1.000 26.91624 146 THR C CA 1
ATOM 14190 C C . THR C 1 146 ? 61.58559 22.00957 3.28141 1.000 25.19872 146 THR C C 1
ATOM 14191 O O . THR C 1 146 ? 62.26777 21.74538 4.27825 1.000 21.30956 146 THR C O 1
ATOM 14202 N N . LYS C 1 147 ? 60.44288 22.68829 3.33647 1.000 17.81867 147 LYS C N 1
ATOM 14203 C CA . LYS C 1 147 ? 59.81469 23.13869 4.56359 1.000 17.81622 147 LYS C CA 1
ATOM 14204 C C . LYS C 1 147 ? 58.60834 22.25416 4.83783 1.000 19.45268 147 LYS C C 1
ATOM 14205 O O . LYS C 1 147 ? 57.86886 21.87863 3.92212 1.000 24.64374 147 LYS C O 1
ATOM 14224 N N . ALA C 1 148 ? 58.43868 21.88830 6.09895 1.000 19.98456 148 ALA C N 1
ATOM 14225 C CA . ALA C 1 148 ? 57.54265 20.79384 6.45024 1.000 17.20085 148 ALA C CA 1
ATOM 14226 C C . ALA C 1 148 ? 56.08047 21.22057 6.47944 1.000 19.66762 148 ALA C C 1
ATOM 14227 O O . ALA C 1 148 ? 55.24344 20.57700 5.83411 1.000 21.07564 148 ALA C O 1
ATOM 14234 N N . PHE C 1 149 ? 55.76615 22.28354 7.22333 1.000 18.08778 149 PHE C N 1
ATOM 14235 C CA . PHE C 1 149 ? 54.39781 22.68622 7.50337 1.000 15.81346 149 PHE C CA 1
ATOM 14236 C C . PHE C 1 149 ? 54.28846 24.19751 7.37067 1.000 24.33900 149 PHE C C 1
ATOM 14237 O O . PHE C 1 149 ? 55.00552 24.92005 8.06794 1.000 19.37406 149 PHE C O 1
ATOM 14254 N N . SER C 1 150 ? 53.34403 24.68706 6.55827 1.000 19.52039 150 SER C N 1
ATOM 14255 C CA . SER C 1 150 ? 53.05906 26.11901 6.56393 1.000 15.56521 150 SER C CA 1
ATOM 14256 C C . SER C 1 150 ? 51.59537 26.31681 6.18437 1.000 19.59194 150 SER C C 1
ATOM 14257 O O . SER C 1 150 ? 51.09819 25.74001 5.19879 1.000 17.25254 150 SER C O 1
ATOM 14265 N N . THR C 1 151 ? 50.91052 27.13434 6.98344 1.000 18.49396 151 THR C N 1
ATOM 14266 C CA . THR C 1 151 ? 49.46780 27.29716 6.88858 1.000 23.02654 151 THR C CA 1
ATOM 14267 C C . THR C 1 151 ? 49.14140 28.41477 5.89936 1.000 19.82441 151 THR C C 1
ATOM 14268 O O . THR C 1 151 ? 49.71438 29.50753 5.96117 1.000 18.45777 151 THR C O 1
ATOM 14279 N N . SER C 1 152 ? 48.24848 28.11631 4.96696 1.000 17.87573 152 SER C N 1
ATOM 14280 C CA . SER C 1 152 ? 47.64804 29.04462 3.99566 1.000 20.79132 152 SER C CA 1
ATOM 14281 C C . SER C 1 152 ? 48.56702 29.34496 2.82422 1.000 18.02065 152 SER C C 1
ATOM 14282 O O . SER C 1 152 ? 48.20117 30.14859 1.95118 1.000 19.81365 152 SER C O 1
ATOM 14290 N N . THR C 1 153 ? 49.69864 28.65265 2.72422 1.000 20.05364 153 THR C N 1
ATOM 14291 C CA . THR C 1 153 ? 50.69885 28.98913 1.71277 1.000 20.52305 153 THR C CA 1
ATOM 14292 C C . THR C 1 153 ? 50.13975 28.95209 0.29990 1.000 23.93404 153 THR C C 1
ATOM 14293 O O . THR C 1 153 ? 50.43454 29.85125 -0.51295 1.000 22.11166 153 THR C O 1
ATOM 14304 N N . ASP C 1 154 ? 49.31161 27.93999 -0.01647 1.000 21.62824 154 ASP C N 1
ATOM 14305 C CA . ASP C 1 154 ? 48.86293 27.78701 -1.40682 1.000 22.92558 154 ASP C CA 1
ATOM 14306 C C . ASP C 1 154 ? 48.14805 29.03078 -1.91158 1.000 21.34857 154 ASP C C 1
ATOM 14307 O O . ASP C 1 154 ? 48.22305 29.33796 -3.10465 1.000 24.63376 154 ASP C O 1
ATOM 14316 N N . PHE C 1 155 ? 47.41876 29.74074 -1.04212 1.000 21.80190 155 PHE C N 1
ATOM 14317 C CA . PHE C 1 155 ? 46.66701 30.92709 -1.46729 1.000 24.80032 155 PHE C CA 1
ATOM 14318 C C . PHE C 1 155 ? 47.22446 32.21419 -0.85116 1.000 28.05834 155 PHE C C 1
ATOM 14319 O O . PHE C 1 155 ? 46.59694 33.26674 -0.95909 1.000 26.45728 155 PHE C O 1
ATOM 14336 N N . ALA C 1 156 ? 48.42923 32.15353 -0.28577 1.000 23.29110 156 ALA C N 1
ATOM 14337 C CA . ALA C 1 156 ? 49.10191 33.33092 0.25120 1.000 23.23766 156 ALA C CA 1
ATOM 14338 C C . ALA C 1 156 ? 49.61502 34.23894 -0.85779 1.000 25.06655 156 ALA C C 1
ATOM 14339 O O . ALA C 1 156 ? 49.86717 33.79680 -1.97004 1.000 23.86661 156 ALA C O 1
ATOM 14346 N N . ARG C 1 157 ? 49.74840 35.52551 -0.54304 1.000 23.69681 157 ARG C N 1
ATOM 14347 C CA . ARG C 1 157 ? 50.41211 36.44606 -1.45891 1.000 23.09664 157 ARG C CA 1
ATOM 14348 C C . ARG C 1 157 ? 51.92966 36.28090 -1.41707 1.000 22.43681 157 ARG C C 1
ATOM 14349 O O . ARG C 1 157 ? 52.60921 36.38560 -2.44650 1.000 24.79786 157 ARG C O 1
ATOM 14370 N N . PHE C 1 158 ? 52.47223 36.05056 -0.23411 1.000 21.99789 158 PHE C N 1
ATOM 14371 C CA . PHE C 1 158 ? 53.91164 35.93129 -0.05081 1.000 22.25882 158 PHE C CA 1
ATOM 14372 C C . PHE C 1 158 ? 54.18635 35.15824 1.22166 1.000 22.48558 158 PHE C C 1
ATOM 14373 O O . PHE C 1 158 ? 53.29990 34.94973 2.04528 1.000 20.76917 158 PHE C O 1
ATOM 14390 N N . LEU C 1 159 ? 55.45299 34.77338 1.37890 1.000 20.62460 159 LEU C N 1
ATOM 14391 C CA . LEU C 1 159 ? 55.93419 33.94820 2.48243 1.000 22.02089 159 LEU C CA 1
ATOM 14392 C C . LEU C 1 159 ? 57.20921 34.56642 3.02299 1.000 21.94276 159 LEU C C 1
ATOM 14393 O O . LEU C 1 159 ? 57.93472 35.24699 2.28091 1.000 22.06930 159 LEU C O 1
ATOM 14409 N N . VAL C 1 160 ? 57.48804 34.30353 4.30095 1.000 27.48591 160 VAL C N 1
ATOM 14410 C CA . VAL C 1 160 ? 58.81496 34.50435 4.87552 1.000 18.16690 160 VAL C CA 1
ATOM 14411 C C . VAL C 1 160 ? 59.37902 33.13404 5.19546 1.000 20.83446 160 VAL C C 1
ATOM 14412 O O . VAL C 1 160 ? 58.75145 32.36980 5.92659 1.000 21.78415 160 VAL C O 1
ATOM 14425 N N . VAL C 1 161 ? 60.53233 32.82170 4.61663 1.000 24.97340 161 VAL C N 1
ATOM 14426 C CA . VAL C 1 161 ? 61.19575 31.53206 4.75873 1.000 24.13312 161 VAL C CA 1
ATOM 14427 C C . VAL C 1 161 ? 62.40346 31.72293 5.67335 1.000 25.19564 161 VAL C C 1
ATOM 14428 O O . VAL C 1 161 ? 63.21495 32.63121 5.44863 1.000 23.86461 161 VAL C O 1
ATOM 14441 N N . ILE C 1 162 ? 62.53357 30.86198 6.68891 1.000 20.75263 162 ILE C N 1
ATOM 14442 C CA . ILE C 1 162 ? 63.70830 30.85353 7.55495 1.000 19.70709 162 ILE C CA 1
ATOM 14443 C C . ILE C 1 162 ? 64.74344 29.89903 6.96498 1.000 23.05590 162 ILE C C 1
ATOM 14444 O O . ILE C 1 162 ? 64.46948 28.70802 6.77619 1.000 25.93721 162 ILE C O 1
ATOM 14460 N N . ALA C 1 163 ? 65.93185 30.40996 6.67473 1.000 23.14377 163 ALA C N 1
ATOM 14461 C CA . ALA C 1 163 ? 66.93397 29.62709 5.97198 1.000 23.71984 163 ALA C CA 1
ATOM 14462 C C . ALA C 1 163 ? 68.29687 29.82750 6.61623 1.000 25.13797 163 ALA C C 1
ATOM 14463 O O . ALA C 1 163 ? 68.56464 30.84428 7.25563 1.000 30.98583 163 ALA C O 1
ATOM 14470 N N . ARG C 1 164 ? 69.16794 28.84619 6.40380 1.000 25.43800 164 ARG C N 1
ATOM 14471 C CA . ARG C 1 164 ? 70.54290 28.87507 6.86502 1.000 29.31317 164 ARG C CA 1
ATOM 14472 C C . ARG C 1 164 ? 71.43096 29.34648 5.72565 1.000 28.76577 164 ARG C C 1
ATOM 14473 O O . ARG C 1 164 ? 71.26710 28.93123 4.58203 1.000 30.03924 164 ARG C O 1
ATOM 14494 N N . SER C 1 165 ? 72.37249 30.21760 6.03673 1.000 30.51471 165 SER C N 1
ATOM 14495 C CA . SER C 1 165 ? 73.24942 30.73003 4.99879 1.000 41.31556 165 SER C CA 1
ATOM 14496 C C . SER C 1 165 ? 74.15257 29.60772 4.50825 1.000 48.71751 165 SER C C 1
ATOM 14497 O O . SER C 1 165 ? 74.77889 28.90979 5.30655 1.000 55.12008 165 SER C O 1
ATOM 14505 N N . ALA C 1 166 ? 74.19377 29.41296 3.18790 1.000 43.28628 166 ALA C N 1
ATOM 14506 C CA . ALA C 1 166 ? 75.16859 28.50779 2.59693 1.000 45.29872 166 ALA C CA 1
ATOM 14507 C C . ALA C 1 166 ? 76.55834 29.12623 2.55450 1.000 55.63728 166 ALA C C 1
ATOM 14508 O O . ALA C 1 166 ? 77.54988 28.39248 2.50579 1.000 78.03994 166 ALA C O 1
ATOM 14515 N N . ASP C 1 167 ? 76.64634 30.45972 2.57013 1.000 56.08489 167 ASP C N 1
ATOM 14516 C CA . ASP C 1 167 ? 77.93711 31.13927 2.58924 1.000 64.49430 167 ASP C CA 1
ATOM 14517 C C . ASP C 1 167 ? 78.56745 31.09029 3.97066 1.000 54.11158 167 ASP C C 1
ATOM 14518 O O . ASP C 1 167 ? 79.73882 30.73427 4.10621 1.000 71.29079 167 ASP C O 1
ATOM 14527 N N . ASP C 1 168 ? 77.80363 31.43578 5.00407 1.000 74.24869 168 ASP C N 1
ATOM 14528 C CA . ASP C 1 168 ? 78.25637 31.34929 6.39383 1.000 78.89639 168 ASP C CA 1
ATOM 14529 C C . ASP C 1 168 ? 77.32101 30.42230 7.16038 1.000 65.46607 168 ASP C C 1
ATOM 14530 O O . ASP C 1 168 ? 76.23575 30.84987 7.59377 1.000 56.41500 168 ASP C O 1
ATOM 14539 N N . PRO C 1 169 ? 77.68492 29.14371 7.34366 1.000 62.76906 169 PRO C N 1
ATOM 14540 C CA . PRO C 1 169 ? 76.81164 28.22648 8.09090 1.000 75.69246 169 PRO C CA 1
ATOM 14541 C C . PRO C 1 169 ? 76.36022 28.72459 9.46366 1.000 53.62784 169 PRO C C 1
ATOM 14542 O O . PRO C 1 169 ? 75.37568 28.22405 10.01043 1.000 52.04929 169 PRO C O 1
ATOM 14553 N N . ALA C 1 170 ? 77.06677 29.68511 10.05004 1.000 58.32202 170 ALA C N 1
ATOM 14554 C CA . ALA C 1 170 ? 76.65632 30.19942 11.34910 1.000 49.72058 170 ALA C CA 1
ATOM 14555 C C . ALA C 1 170 ? 75.50229 31.19706 11.27532 1.000 42.99881 170 ALA C C 1
ATOM 14556 O O . ALA C 1 170 ? 75.03063 31.64399 12.32841 1.000 39.76188 170 ALA C O 1
ATOM 14563 N N . ARG C 1 171 ? 75.01397 31.54097 10.07811 1.000 41.14105 171 ARG C N 1
ATOM 14564 C CA . ARG C 1 171 ? 74.08192 32.64677 9.90631 1.000 37.12285 171 ARG C CA 1
ATOM 14565 C C . ARG C 1 171 ? 72.73694 32.15018 9.39997 1.000 32.20786 171 ARG C C 1
ATOM 14566 O O . ARG C 1 171 ? 72.67023 31.29548 8.50563 1.000 33.68830 171 ARG C O 1
ATOM 14587 N N . TYR C 1 172 ? 71.66150 32.71337 9.96032 1.000 29.11554 172 TYR C N 1
ATOM 14588 C CA . TYR C 1 172 ? 70.29595 32.37105 9.62402 1.000 26.92158 172 TYR C CA 1
ATOM 14589 C C . TYR C 1 172 ? 69.60216 33.64405 9.14940 1.000 26.54276 172 TYR C C 1
ATOM 14590 O O . TYR C 1 172 ? 69.82293 34.72308 9.70086 1.000 27.72469 172 TYR C O 1
ATOM 14608 N N . THR C 1 173 ? 68.78972 33.51717 8.11017 1.000 25.19341 173 THR C N 1
ATOM 14609 C CA . THR C 1 173 ? 68.18498 34.65712 7.43085 1.000 25.02972 173 THR C CA 1
ATOM 14610 C C . THR C 1 173 ? 66.71935 34.37350 7.15900 1.000 28.10077 173 THR C C 1
ATOM 14611 O O . THR C 1 173 ? 66.36925 33.28093 6.71186 1.000 27.65511 173 THR C O 1
ATOM 14622 N N . ALA C 1 174 ? 65.87193 35.36982 7.40134 1.000 23.13464 174 ALA C N 1
ATOM 14623 C CA . ALA C 1 174 ? 64.45765 35.32089 7.03720 1.000 26.64569 174 ALA C CA 1
ATOM 14624 C C . ALA C 1 174 ? 64.31715 36.02382 5.69163 1.000 25.74626 174 ALA C C 1
ATOM 14625 O O . ALA C 1 174 ? 64.72071 37.19151 5.55179 1.000 23.35484 174 ALA C O 1
ATOM 14632 N N . VAL C 1 175 ? 63.75145 35.31153 4.70855 1.000 22.00859 175 VAL C N 1
ATOM 14633 C CA . VAL C 1 175 ? 63.71120 35.77671 3.33149 1.000 21.57650 175 VAL C CA 1
ATOM 14634 C C . VAL C 1 175 ? 62.26310 35.81367 2.85813 1.000 20.77691 175 VAL C C 1
ATOM 14635 O O . VAL C 1 175 ? 61.54555 34.80968 2.94034 1.000 21.84285 175 VAL C O 1
ATOM 14648 N N . THR C 1 176 ? 61.85046 36.95691 2.33612 1.000 25.54647 176 THR C N 1
ATOM 14649 C CA . THR C 1 176 ? 60.51064 37.11796 1.78929 1.000 21.10650 176 THR C CA 1
ATOM 14650 C C . THR C 1 176 ? 60.47585 36.58534 0.35892 1.000 21.13402 176 THR C C 1
ATOM 14651 O O . THR C 1 176 ? 61.34705 36.90571 -0.44462 1.000 22.79508 176 THR C O 1
ATOM 14662 N N . VAL C 1 177 ? 59.46138 35.77721 0.04330 1.000 20.39397 177 VAL C N 1
ATOM 14663 C CA . VAL C 1 177 ? 59.32847 35.13812 -1.25895 1.000 20.56327 177 VAL C CA 1
ATOM 14664 C C . VAL C 1 177 ? 57.90630 35.32277 -1.76794 1.000 21.02597 177 VAL C C 1
ATOM 14665 O O . VAL C 1 177 ? 56.96423 34.93218 -1.08997 1.000 20.83792 177 VAL C O 1
ATOM 14678 N N . PRO C 1 178 ? 57.69221 35.92009 -2.94614 1.000 21.74796 178 PRO C N 1
ATOM 14679 C CA . PRO C 1 178 ? 56.34216 35.93619 -3.52337 1.000 25.13096 178 PRO C CA 1
ATOM 14680 C C . PRO C 1 178 ? 55.86199 34.51562 -3.78149 1.000 24.91293 178 PRO C C 1
ATOM 14681 O O . PRO C 1 178 ? 56.64491 33.63861 -4.18319 1.000 23.47732 178 PRO C O 1
ATOM 14692 N N . ARG C 1 179 ? 54.55475 34.31243 -3.57983 1.000 26.91350 179 ARG C N 1
ATOM 14693 C CA . ARG C 1 179 ? 53.95026 32.99642 -3.75916 1.000 27.77526 179 ARG C CA 1
ATOM 14694 C C . ARG C 1 179 ? 54.24185 32.40475 -5.13591 1.000 25.04248 179 ARG C C 1
ATOM 14695 O O . ARG C 1 179 ? 54.44746 31.19360 -5.27013 1.000 25.66581 179 ARG C O 1
ATOM 14716 N N . ASP C 1 180 ? 54.21928 33.22523 -6.17132 1.000 23.19155 180 ASP C N 1
ATOM 14717 C CA . ASP C 1 180 ? 54.36579 32.74126 -7.53284 1.000 26.94232 180 ASP C CA 1
ATOM 14718 C C . ASP C 1 180 ? 55.82535 32.69776 -8.00769 1.000 27.78181 180 ASP C C 1
ATOM 14719 O O . ASP C 1 180 ? 56.07582 32.59571 -9.22235 1.000 27.20767 180 ASP C O 1
ATOM 14728 N N . ALA C 1 181 ? 56.77425 32.78328 -7.10385 1.000 27.43199 181 ALA C N 1
ATOM 14729 C CA . ALA C 1 181 ? 58.17649 32.77353 -7.49977 1.000 31.63435 181 ALA C CA 1
ATOM 14730 C C . ALA C 1 181 ? 58.50893 31.45660 -8.19671 1.000 26.26548 181 ALA C C 1
ATOM 14731 O O . ALA C 1 181 ? 58.11768 30.38521 -7.71073 1.000 30.38820 181 ALA C O 1
ATOM 14738 N N . PRO C 1 182 ? 59.19543 31.48719 -9.33244 1.000 27.88017 182 PRO C N 1
ATOM 14739 C CA . PRO C 1 182 ? 59.69065 30.23406 -9.91770 1.000 29.35627 182 PRO C CA 1
ATOM 14740 C C . PRO C 1 182 ? 60.61254 29.53734 -8.93784 1.000 32.00586 182 PRO C C 1
ATOM 14741 O O . PRO C 1 182 ? 61.41456 30.17215 -8.24040 1.000 29.72988 182 PRO C O 1
ATOM 14752 N N . GLY C 1 183 ? 60.48362 28.22561 -8.87299 1.000 27.89268 183 GLY C N 1
ATOM 14753 C CA . GLY C 1 183 ? 61.29788 27.43542 -7.96527 1.000 24.71177 183 GLY C CA 1
ATOM 14754 C C . GLY C 1 183 ? 60.61196 27.08583 -6.68292 1.000 26.77482 183 GLY C C 1
ATOM 14755 O O . GLY C 1 183 ? 61.15440 26.27894 -5.91388 1.000 28.88171 183 GLY C O 1
ATOM 14759 N N . LEU C 1 184 ? 59.44880 27.68176 -6.42557 1.000 24.78409 184 LEU C N 1
ATOM 14760 C CA . LEU C 1 184 ? 58.62716 27.39013 -5.25631 1.000 24.45642 184 LEU C CA 1
ATOM 14761 C C . LEU C 1 184 ? 57.56945 26.37415 -5.65058 1.000 25.39140 184 LEU C C 1
ATOM 14762 O O . LEU C 1 184 ? 56.78101 26.62185 -6.55681 1.000 25.77170 184 LEU C O 1
ATOM 14778 N N . ARG C 1 185 ? 57.53139 25.24458 -4.96018 1.000 24.15363 185 ARG C N 1
ATOM 14779 C CA . ARG C 1 185 ? 56.58529 24.17932 -5.26616 1.000 24.46587 185 ARG C CA 1
ATOM 14780 C C . ARG C 1 185 ? 55.79533 23.85412 -4.01352 1.000 26.86927 185 ARG C C 1
ATOM 14781 O O . ARG C 1 185 ? 56.39351 23.62714 -2.96566 1.000 23.06684 185 ARG C O 1
ATOM 14802 N N . VAL C 1 186 ? 54.46536 23.83606 -4.11596 1.000 25.69105 186 VAL C N 1
ATOM 14803 C CA . VAL C 1 186 ? 53.60883 23.34072 -3.02812 1.000 24.57070 186 VAL C CA 1
ATOM 14804 C C . VAL C 1 186 ? 53.49232 21.83412 -3.22460 1.000 23.89877 186 VAL C C 1
ATOM 14805 O O . VAL C 1 186 ? 52.87160 21.37395 -4.18179 1.000 25.64201 186 VAL C O 1
ATOM 14818 N N . ASP C 1 187 ? 54.11213 21.06687 -2.33905 1.000 21.79374 187 ASP C N 1
ATOM 14819 C CA . ASP C 1 187 ? 54.23927 19.62971 -2.54699 1.000 22.39872 187 ASP C CA 1
ATOM 14820 C C . ASP C 1 187 ? 52.92007 18.91390 -2.28325 1.000 24.00153 187 ASP C C 1
ATOM 14821 O O . ASP C 1 187 ? 52.54253 17.99751 -3.02376 1.000 26.41602 187 ASP C O 1
ATOM 14830 N N . LYS C 1 188 ? 52.23923 19.27206 -1.20086 1.000 24.08593 188 LYS C N 1
ATOM 14831 C CA . LYS C 1 188 ? 51.02801 18.57893 -0.78785 1.000 29.55379 188 LYS C CA 1
ATOM 14832 C C . LYS C 1 188 ? 50.34350 19.36901 0.31701 1.000 21.75859 188 LYS C C 1
ATOM 14833 O O . LYS C 1 188 ? 50.94947 20.21242 0.97867 1.000 20.66809 188 LYS C O 1
ATOM 14852 N N . ARG C 1 189 ? 49.06639 19.08793 0.50482 1.000 21.56672 189 ARG C N 1
ATOM 14853 C CA . ARG C 1 189 ? 48.34985 19.59859 1.66552 1.000 21.67338 189 ARG C CA 1
ATOM 14854 C C . ARG C 1 189 ? 48.26805 18.49674 2.70652 1.000 20.72837 189 ARG C C 1
ATOM 14855 O O . ARG C 1 189 ? 47.93466 17.35141 2.38087 1.000 21.95413 189 ARG C O 1
ATOM 14876 N N . TRP C 1 190 ? 48.53376 18.85451 3.95567 1.000 18.28515 190 TRP C N 1
ATOM 14877 C CA . TRP C 1 190 ? 48.48497 17.88075 5.04980 1.000 22.75605 190 TRP C CA 1
ATOM 14878 C C . TRP C 1 190 ? 47.03782 17.54786 5.39852 1.000 18.03337 190 TRP C C 1
ATOM 14879 O O . TRP C 1 190 ? 46.20411 18.43105 5.54105 1.000 19.83534 190 TRP C O 1
ATOM 14900 N N . ASP C 1 191 ? 46.75269 16.26481 5.59184 1.000 17.16634 191 ASP C N 1
ATOM 14901 C CA . ASP C 1 191 ? 45.43762 15.78206 6.04798 1.000 18.25277 191 ASP C CA 1
ATOM 14902 C C . ASP C 1 191 ? 45.40029 15.86663 7.57731 1.000 16.32144 191 ASP C C 1
ATOM 14903 O O . ASP C 1 191 ? 45.60610 14.89131 8.29684 1.000 18.71656 191 ASP C O 1
ATOM 14912 N N . VAL C 1 192 ? 45.10494 17.06470 8.07900 1.000 17.04392 192 VAL C N 1
ATOM 14913 C CA . VAL C 1 192 ? 45.14309 17.31784 9.51451 1.000 17.39597 192 VAL C CA 1
ATOM 14914 C C . VAL C 1 192 ? 43.92510 16.69793 10.20468 1.000 18.22071 192 VAL C C 1
ATOM 14915 O O . VAL C 1 192 ? 42.84942 16.53440 9.60093 1.000 19.66377 192 VAL C O 1
ATOM 14928 N N . ILE C 1 193 ? 44.11698 16.29261 11.46481 1.000 16.41560 193 ILE C N 1
ATOM 14929 C CA . ILE C 1 193 ? 43.05615 15.58853 12.19323 1.000 17.71898 193 ILE C CA 1
ATOM 14930 C C . ILE C 1 193 ? 42.01878 16.55656 12.73513 1.000 17.00756 193 ILE C C 1
ATOM 14931 O O . ILE C 1 193 ? 40.86829 16.18282 12.93405 1.000 19.84140 193 ILE C O 1
ATOM 14947 N N . GLY C 1 194 ? 42.39808 17.80766 12.95677 1.000 20.16160 194 GLY C N 1
ATOM 14948 C CA . GLY C 1 194 ? 41.49038 18.85064 13.38638 1.000 19.45378 194 GLY C CA 1
ATOM 14949 C C . GLY C 1 194 ? 41.85589 20.15476 12.71440 1.000 19.79302 194 GLY C C 1
ATOM 14950 O O . GLY C 1 194 ? 42.76160 20.19976 11.90508 1.000 17.27129 194 GLY C O 1
ATOM 14954 N N . MET C 1 195 ? 41.13173 21.21133 13.05886 1.000 16.83117 195 MET C N 1
ATOM 14955 C CA . MET C 1 195 ? 41.24259 22.49097 12.34534 1.000 17.99058 195 MET C CA 1
ATOM 14956 C C . MET C 1 195 ? 41.15321 22.28535 10.82639 1.000 21.51445 195 MET C C 1
ATOM 14957 O O . MET C 1 195 ? 41.91154 22.85158 10.03677 1.000 17.67172 195 MET C O 1
ATOM 14971 N N . ARG C 1 196 ? 40.17899 21.48790 10.40803 1.000 20.42356 196 ARG C N 1
ATOM 14972 C CA . ARG C 1 196 ? 40.08061 21.08253 9.00035 1.000 19.24186 196 ARG C CA 1
ATOM 14973 C C . ARG C 1 196 ? 39.44775 22.14481 8.12017 1.000 20.94182 196 ARG C C 1
ATOM 14974 O O . ARG C 1 196 ? 39.21447 21.90031 6.92345 1.000 21.36178 196 ARG C O 1
ATOM 14995 N N . ALA C 1 197 ? 39.17063 23.31924 8.68575 1.000 18.47827 197 ALA C N 1
ATOM 14996 C CA . ALA C 1 197 ? 38.89544 24.52593 7.91192 1.000 19.83028 197 ALA C CA 1
ATOM 14997 C C . ALA C 1 197 ? 40.16431 25.32557 7.60150 1.000 19.00956 197 ALA C C 1
ATOM 14998 O O . ALA C 1 197 ? 40.09100 26.29894 6.83718 1.000 21.79124 197 ALA C O 1
ATOM 15005 N N . SER C 1 198 ? 41.30603 24.92907 8.14812 1.000 19.07168 198 SER C N 1
ATOM 15006 C CA . SER C 1 198 ? 42.59924 25.49331 7.78333 1.000 17.48703 198 SER C CA 1
ATOM 15007 C C . SER C 1 198 ? 43.29833 24.56411 6.79133 1.000 21.41938 198 SER C C 1
ATOM 15008 O O . SER C 1 198 ? 42.97706 23.37658 6.69268 1.000 19.91969 198 SER C O 1
ATOM 15016 N N . ALA C 1 199 ? 44.26904 25.12569 6.05685 1.000 21.60956 199 ALA C N 1
ATOM 15017 C CA . ALA C 1 199 ? 45.03163 24.39490 5.05767 1.000 19.63340 199 ALA C CA 1
ATOM 15018 C C . ALA C 1 199 ? 46.51504 24.58889 5.33182 1.000 17.80963 199 ALA C C 1
ATOM 15019 O O . ALA C 1 199 ? 46.99967 25.73456 5.38354 1.000 20.10661 199 ALA C O 1
ATOM 15026 N N . THR C 1 200 ? 47.23929 23.48091 5.49162 1.000 18.61046 200 THR C N 1
ATOM 15027 C CA . THR C 1 200 ? 48.66501 23.51714 5.80881 1.000 14.95463 200 THR C CA 1
ATOM 15028 C C . THR C 1 200 ? 49.40031 22.62063 4.83498 1.000 18.01792 200 THR C C 1
ATOM 15029 O O . THR C 1 200 ? 48.91031 21.53634 4.48337 1.000 19.03144 200 THR C O 1
ATOM 15040 N N . TYR C 1 201 ? 50.58243 23.09009 4.40513 1.000 19.48109 201 TYR C N 1
ATOM 15041 C CA . TYR C 1 201 ? 51.25916 22.55216 3.23798 1.000 19.71247 201 TYR C CA 1
ATOM 15042 C C . TYR C 1 201 ? 52.72302 22.25104 3.50959 1.000 19.23320 201 TYR C C 1
ATOM 15043 O O . TYR C 1 201 ? 53.35802 22.85770 4.38018 1.000 18.76085 201 TYR C O 1
ATOM 15061 N N . GLN C 1 202 ? 53.25279 21.31774 2.71234 1.000 18.45762 202 GLN C N 1
ATOM 15062 C CA . GLN C 1 202 ? 54.68458 21.08611 2.58909 1.000 19.50386 202 GLN C CA 1
ATOM 15063 C C . GLN C 1 202 ? 55.14665 21.82156 1.33749 1.000 17.86160 202 GLN C C 1
ATOM 15064 O O . GLN C 1 202 ? 54.47775 21.76142 0.30363 1.000 17.84967 202 GLN C O 1
ATOM 15078 N N . VAL C 1 203 ? 56.26577 22.53529 1.44183 1.000 20.85241 203 VAL C N 1
ATOM 15079 C CA . VAL C 1 203 ? 56.72839 23.43049 0.39242 1.000 18.83516 203 VAL C CA 1
ATOM 15080 C C . VAL C 1 203 ? 58.20299 23.18670 0.12862 1.000 25.02976 203 VAL C C 1
ATOM 15081 O O . VAL C 1 203 ? 58.99944 23.08459 1.06303 1.000 21.98476 203 VAL C O 1
ATOM 15094 N N . SER C 1 204 ? 58.57785 23.10229 -1.14170 1.000 20.57829 204 SER C N 1
ATOM 15095 C CA . SER C 1 204 ? 59.97124 22.86789 -1.50017 1.000 25.46973 204 SER C CA 1
ATOM 15096 C C . SER C 1 204 ? 60.48171 23.97564 -2.40675 1.000 28.94029 204 SER C C 1
ATOM 15097 O O . SER C 1 204 ? 59.73359 24.54719 -3.20070 1.000 25.25730 204 SER C O 1
ATOM 15105 N N . PHE C 1 205 ? 61.77630 24.26462 -2.28136 1.000 25.41795 205 PHE C N 1
ATOM 15106 C CA . PHE C 1 205 ? 62.43563 25.31168 -3.04920 1.000 23.77026 205 PHE C CA 1
ATOM 15107 C C . PHE C 1 205 ? 63.53160 24.66495 -3.88451 1.000 27.52459 205 PHE C C 1
ATOM 15108 O O . PHE C 1 205 ? 64.30476 23.84453 -3.37135 1.000 26.45001 205 PHE C O 1
ATOM 15125 N N . SER C 1 206 ? 63.60653 25.04162 -5.15294 1.000 26.09953 206 SER C N 1
ATOM 15126 C CA . SER C 1 206 ? 64.67731 24.58897 -6.03594 1.000 28.20050 206 SER C CA 1
ATOM 15127 C C . SER C 1 206 ? 65.13087 25.76097 -6.89845 1.000 27.96570 206 SER C C 1
ATOM 15128 O O . SER C 1 206 ? 64.38047 26.21058 -7.76857 1.000 24.75937 206 SER C O 1
ATOM 15136 N N . ASP C 1 207 ? 66.34822 26.24849 -6.65052 1.000 28.20381 207 ASP C N 1
ATOM 15137 C CA . ASP C 1 207 ? 66.89364 27.39344 -7.36320 1.000 27.71796 207 ASP C CA 1
ATOM 15138 C C . ASP C 1 207 ? 65.90837 28.55933 -7.35647 1.000 29.66110 207 ASP C C 1
ATOM 15139 O O . ASP C 1 207 ? 65.74091 29.26059 -8.35963 1.000 29.20262 207 ASP C O 1
ATOM 15148 N N . CYS C 1 208 ? 65.27193 28.78178 -6.20847 1.000 30.25467 208 CYS C N 1
ATOM 15149 C CA . CYS C 1 208 ? 64.28045 29.84444 -6.08896 1.000 26.58317 208 CYS C CA 1
ATOM 15150 C C . CYS C 1 208 ? 64.97608 31.17896 -5.82836 1.000 25.22863 208 CYS C C 1
ATOM 15151 O O . CYS C 1 208 ? 65.60337 31.36022 -4.78127 1.000 29.90194 208 CYS C O 1
ATOM 15159 N N . ARG C 1 209 ? 64.85579 32.11536 -6.76926 1.000 25.53483 209 ARG C N 1
ATOM 15160 C CA . ARG C 1 209 ? 65.63735 33.34694 -6.75644 1.000 26.84998 209 ARG C CA 1
ATOM 15161 C C . ARG C 1 209 ? 64.76671 34.54873 -6.41877 1.000 32.81813 209 ARG C C 1
ATOM 15162 O O . ARG C 1 209 ? 63.70234 34.73837 -7.01913 1.000 30.07276 209 ARG C O 1
ATOM 15183 N N . VAL C 1 210 ? 65.23430 35.36083 -5.47316 1.000 26.66813 210 VAL C N 1
ATOM 15184 C CA . VAL C 1 210 ? 64.56912 36.61103 -5.10176 1.000 30.99459 210 VAL C CA 1
ATOM 15185 C C . VAL C 1 210 ? 65.61592 37.69828 -4.92963 1.000 30.13077 210 VAL C C 1
ATOM 15186 O O . VAL C 1 210 ? 66.79865 37.40800 -4.70960 1.000 30.47581 210 VAL C O 1
ATOM 15199 N N . PRO C 1 211 ? 65.21167 38.96560 -5.03076 1.000 27.24094 211 PRO C N 1
ATOM 15200 C CA . PRO C 1 211 ? 66.16260 40.05415 -4.78900 1.000 30.46050 211 PRO C CA 1
ATOM 15201 C C . PRO C 1 211 ? 66.75738 40.00211 -3.39276 1.000 27.65437 211 PRO C C 1
ATOM 15202 O O . PRO C 1 211 ? 66.12944 39.55857 -2.43854 1.000 27.50957 211 PRO C O 1
ATOM 15213 N N . GLY C 1 212 ? 67.98405 40.50715 -3.28414 1.000 29.12058 212 GLY C N 1
ATOM 15214 C CA . GLY C 1 212 ? 68.64760 40.55899 -1.99045 1.000 34.69706 212 GLY C CA 1
ATOM 15215 C C . GLY C 1 212 ? 67.90283 41.37744 -0.95848 1.000 32.84309 212 GLY C C 1
ATOM 15216 O O . GLY C 1 212 ? 67.93824 41.06463 0.23476 1.000 29.36981 212 GLY C O 1
ATOM 15220 N N . ASP C 1 213 ? 67.20993 42.42287 -1.38188 1.000 33.05633 213 ASP C N 1
ATOM 15221 C CA . ASP C 1 213 ? 66.51944 43.21600 -0.37174 1.000 31.42389 213 ASP C CA 1
ATOM 15222 C C . ASP C 1 213 ? 65.26738 42.54214 0.17068 1.000 34.87758 213 ASP C C 1
ATOM 15223 O O . ASP C 1 213 ? 64.63303 43.08986 1.09003 1.000 36.75741 213 ASP C O 1
ATOM 15232 N N . ASN C 1 214 ? 64.91263 41.35319 -0.33626 1.000 32.59113 214 ASN C N 1
ATOM 15233 C CA . ASN C 1 214 ? 63.82550 40.60684 0.27274 1.000 27.51587 214 ASN C CA 1
ATOM 15234 C C . ASN C 1 214 ? 64.20972 40.01813 1.62975 1.000 30.01562 214 ASN C C 1
ATOM 15235 O O . ASN C 1 214 ? 63.35479 39.43924 2.30853 1.000 24.68560 214 ASN C O 1
ATOM 15246 N N . ALA C 1 215 ? 65.46247 40.13420 2.04165 1.000 28.46991 215 ALA C N 1
ATOM 15247 C CA . ALA C 1 215 ? 65.85786 39.58743 3.33250 1.000 26.13743 215 ALA C CA 1
ATOM 15248 C C . ALA C 1 215 ? 65.50635 40.55592 4.45936 1.000 27.07294 215 ALA C C 1
ATOM 15249 O O . ALA C 1 215 ? 65.69748 41.76437 4.33671 1.000 27.33299 215 ALA C O 1
ATOM 15256 N N . LEU C 1 216 ? 64.99647 40.01765 5.56665 1.000 24.80723 216 LEU C N 1
ATOM 15257 C CA . LEU C 1 216 ? 64.85435 40.79659 6.79063 1.000 28.57960 216 LEU C CA 1
ATOM 15258 C C . LEU C 1 216 ? 66.22572 40.99716 7.42982 1.000 28.02780 216 LEU C C 1
ATOM 15259 O O . LEU C 1 216 ? 67.18135 40.27085 7.14086 1.000 30.03317 216 LEU C O 1
ATOM 15275 N N . ASN C 1 217 ? 66.32351 42.00071 8.29518 1.000 31.43530 217 ASN C N 1
ATOM 15276 C CA . ASN C 1 217 ? 67.58550 42.35062 8.95916 1.000 29.78611 217 ASN C CA 1
ATOM 15277 C C . ASN C 1 217 ? 67.61485 41.70716 10.34179 1.000 25.31745 217 ASN C C 1
ATOM 15278 O O . ASN C 1 217 ? 66.79394 42.03866 11.21205 1.000 26.40637 217 ASN C O 1
ATOM 15289 N N . GLY C 1 218 ? 68.54153 40.77630 10.53844 1.000 29.99563 218 GLY C N 1
ATOM 15290 C CA . GLY C 1 218 ? 68.70139 40.12003 11.82206 1.000 27.38661 218 GLY C CA 1
ATOM 15291 C C . GLY C 1 218 ? 68.83367 38.61152 11.69715 1.000 32.51072 218 GLY C C 1
ATOM 15292 O O . GLY C 1 218 ? 68.59971 38.01338 10.65155 1.000 29.76534 218 GLY C O 1
ATOM 15296 N N . ASN C 1 219 ? 69.23804 38.00837 12.80235 1.000 25.74716 219 ASN C N 1
ATOM 15297 C CA . ASN C 1 219 ? 69.31503 36.55728 12.91818 1.000 27.83985 219 ASN C CA 1
ATOM 15298 C C . ASN C 1 219 ? 67.93445 35.97125 12.72260 1.000 22.49260 219 ASN C C 1
ATOM 15299 O O . ASN C 1 219 ? 67.04568 36.21331 13.54038 1.000 23.77311 219 ASN C O 1
ATOM 15310 N N . GLY C 1 220 ? 67.76862 35.17054 11.65816 1.000 28.60417 220 GLY C N 1
ATOM 15311 C CA . GLY C 1 220 ? 66.44366 34.66955 11.31152 1.000 23.56842 220 GLY C CA 1
ATOM 15312 C C . GLY C 1 220 ? 65.78121 33.87819 12.41845 1.000 25.08004 220 GLY C C 1
ATOM 15313 O O . GLY C 1 220 ? 64.55997 33.94176 12.58256 1.000 23.49694 220 GLY C O 1
ATOM 15317 N N . LEU C 1 221 ? 66.57305 33.10902 13.18490 1.000 20.73805 221 LEU C N 1
ATOM 15318 C CA . LEU C 1 221 ? 65.98973 32.32176 14.26278 1.000 22.22893 221 LEU C CA 1
ATOM 15319 C C . LEU C 1 221 ? 65.49896 33.22359 15.38380 1.000 20.05306 221 LEU C C 1
ATOM 15320 O O . LEU C 1 221 ? 64.48781 32.92737 16.01741 1.000 25.84059 221 LEU C O 1
ATOM 15336 N N . ARG C 1 222 ? 66.20385 34.32454 15.64662 1.000 23.97261 222 ARG C N 1
ATOM 15337 C CA . ARG C 1 222 ? 65.74677 35.26536 16.66649 1.000 22.77943 222 ARG C CA 1
ATOM 15338 C C . ARG C 1 222 ? 64.50581 36.00108 16.18944 1.000 24.87944 222 ARG C C 1
ATOM 15339 O O . ARG C 1 222 ? 63.55319 36.17740 16.95582 1.000 21.82141 222 ARG C O 1
ATOM 15360 N N . LEU C 1 223 ? 64.48797 36.40463 14.90730 1.000 26.42038 223 LEU C N 1
ATOM 15361 C CA . LEU C 1 223 ? 63.30272 37.05839 14.35774 1.000 22.73086 223 LEU C CA 1
ATOM 15362 C C . LEU C 1 223 ? 62.08533 36.14938 14.45782 1.000 21.82999 223 LEU C C 1
ATOM 15363 O O . LEU C 1 223 ? 60.96798 36.60059 14.75572 1.000 21.12258 223 LEU C O 1
ATOM 15379 N N . LEU C 1 224 ? 62.27034 34.85717 14.19112 1.000 23.54496 224 LEU C N 1
ATOM 15380 C CA . LEU C 1 224 ? 61.14085 33.93676 14.26078 1.000 26.87539 224 LEU C CA 1
ATOM 15381 C C . LEU C 1 224 ? 60.60074 33.86530 15.67915 1.000 24.52464 224 LEU C C 1
ATOM 15382 O O . LEU C 1 224 ? 59.38139 33.92840 15.90237 1.000 21.11579 224 LEU C O 1
ATOM 15398 N N . GLU C 1 225 ? 61.50129 33.73433 16.66364 1.000 23.73360 225 GLU C N 1
ATOM 15399 C CA . GLU C 1 225 ? 61.06931 33.71896 18.06140 1.000 25.45330 225 GLU C CA 1
ATOM 15400 C C . GLU C 1 225 ? 60.23879 34.95196 18.39827 1.000 23.70513 225 GLU C C 1
ATOM 15401 O O . GLU C 1 225 ? 59.21658 34.85161 19.09825 1.000 24.35230 225 GLU C O 1
ATOM 15413 N N . ILE C 1 226 ? 60.66334 36.12620 17.90361 1.000 24.25610 226 ILE C N 1
ATOM 15414 C CA . ILE C 1 226 ? 59.95155 37.36561 18.20987 1.000 20.49651 226 ILE C CA 1
ATOM 15415 C C . ILE C 1 226 ? 58.57924 37.36985 17.55106 1.000 21.87583 226 ILE C C 1
ATOM 15416 O O . ILE C 1 226 ? 57.57261 37.70294 18.17793 1.000 24.84623 226 ILE C O 1
ATOM 15432 N N . GLY C 1 227 ? 58.51412 36.99944 16.27445 1.000 24.20683 227 GLY C N 1
ATOM 15433 C CA . GLY C 1 227 ? 57.22194 36.90757 15.61482 1.000 19.11656 227 GLY C CA 1
ATOM 15434 C C . GLY C 1 227 ? 56.27642 35.95581 16.32554 1.000 22.59880 227 GLY C C 1
ATOM 15435 O O . GLY C 1 227 ? 55.06211 36.17973 16.36522 1.000 19.66476 227 GLY C O 1
ATOM 15439 N N . LEU C 1 228 ? 56.81737 34.86865 16.87955 1.000 21.86731 228 LEU C N 1
ATOM 15440 C CA . LEU C 1 228 ? 55.97326 33.85808 17.48474 1.000 20.00323 228 LEU C CA 1
ATOM 15441 C C . LEU C 1 228 ? 55.33945 34.32632 18.79460 1.000 20.90792 228 LEU C C 1
ATOM 15442 O O . LEU C 1 228 ? 54.41681 33.65945 19.28584 1.000 18.45354 228 LEU C O 1
ATOM 15458 N N . ASN C 1 229 ? 55.80561 35.44113 19.36974 1.000 21.24110 229 ASN C N 1
ATOM 15459 C CA . ASN C 1 229 ? 55.16851 35.93670 20.59342 1.000 18.16092 229 ASN C CA 1
ATOM 15460 C C . ASN C 1 229 ? 53.69261 36.21881 20.35578 1.000 24.17543 229 ASN C C 1
ATOM 15461 O O . ASN C 1 229 ? 52.83339 35.79890 21.13741 1.000 19.76740 229 ASN C O 1
ATOM 15472 N N . ALA C 1 230 ? 53.36812 36.87902 19.23603 1.000 21.96488 230 ALA C N 1
ATOM 15473 C CA . ALA C 1 230 ? 51.97378 37.20730 18.97093 1.000 16.94041 230 ALA C CA 1
ATOM 15474 C C . ALA C 1 230 ? 51.15205 35.96126 18.65368 1.000 19.77056 230 ALA C C 1
ATOM 15475 O O . ALA C 1 230 ? 50.03875 35.80088 19.16521 1.000 21.25800 230 ALA C O 1
ATOM 15482 N N . SER C 1 231 ? 51.65808 35.08407 17.75977 1.000 18.44222 231 SER C N 1
ATOM 15483 C CA . SER C 1 231 ? 50.86408 33.93963 17.35712 1.000 18.10831 231 SER C CA 1
ATOM 15484 C C . SER C 1 231 ? 50.68916 32.95216 18.50905 1.000 21.07726 231 SER C C 1
ATOM 15485 O O . SER C 1 231 ? 49.64630 32.30241 18.60805 1.000 19.86893 231 SER C O 1
ATOM 15493 N N . ARG C 1 232 ? 51.67107 32.84048 19.40118 1.000 18.12367 232 ARG C N 1
ATOM 15494 C CA . ARG C 1 232 ? 51.51339 31.92587 20.52753 1.000 17.68800 232 ARG C CA 1
ATOM 15495 C C . ARG C 1 232 ? 50.42733 32.41987 21.47156 1.000 17.02951 232 ARG C C 1
ATOM 15496 O O . ARG C 1 232 ? 49.65462 31.62005 21.99996 1.000 18.35313 232 ARG C O 1
ATOM 15517 N N . ILE C 1 233 ? 50.34432 33.73453 21.68010 1.000 18.77232 233 ILE C N 1
ATOM 15518 C CA . ILE C 1 233 ? 49.29111 34.29214 22.52817 1.000 15.68355 233 ILE C CA 1
ATOM 15519 C C . ILE C 1 233 ? 47.92042 34.05759 21.90551 1.000 17.06209 233 ILE C C 1
ATOM 15520 O O . ILE C 1 233 ? 46.94226 33.79282 22.61057 1.000 16.67537 233 ILE C O 1
ATOM 15536 N N . LEU C 1 234 ? 47.80220 34.20533 20.57280 1.000 20.12140 234 LEU C N 1
ATOM 15537 C CA . LEU C 1 234 ? 46.49370 34.03642 19.94902 1.000 19.02019 234 LEU C CA 1
ATOM 15538 C C . LEU C 1 234 ? 46.12021 32.56278 19.81116 1.000 13.99553 234 LEU C C 1
ATOM 15539 O O . LEU C 1 234 ? 44.91999 32.23016 19.84008 1.000 17.09203 234 LEU C O 1
ATOM 15555 N N . ILE C 1 235 ? 47.09454 31.65557 19.76643 1.000 17.33547 235 ILE C N 1
ATOM 15556 C CA . ILE C 1 235 ? 46.74103 30.24275 19.86608 1.000 15.36403 235 ILE C CA 1
ATOM 15557 C C . ILE C 1 235 ? 46.11698 29.96615 21.23817 1.000 15.88840 235 ILE C C 1
ATOM 15558 O O . ILE C 1 235 ? 45.13110 29.22252 21.37846 1.000 15.61285 235 ILE C O 1
ATOM 15574 N N . ALA C 1 236 ? 46.68276 30.56191 22.27114 1.000 16.74273 236 ALA C N 1
ATOM 15575 C CA . ALA C 1 236 ? 46.09393 30.45352 23.61206 1.000 17.41711 236 ALA C CA 1
ATOM 15576 C C . ALA C 1 236 ? 44.68352 31.02030 23.63553 1.000 18.43267 236 ALA C C 1
ATOM 15577 O O . ALA C 1 236 ? 43.76306 30.40390 24.18390 1.000 17.81313 236 ALA C O 1
ATOM 15584 N N . ALA C 1 237 ? 44.47658 32.16444 22.97765 1.000 18.88458 237 ALA C N 1
ATOM 15585 C CA . ALA C 1 237 ? 43.13797 32.75255 22.89916 1.000 18.09203 237 ALA C CA 1
ATOM 15586 C C . ALA C 1 237 ? 42.16967 31.85656 22.13417 1.000 20.59328 237 ALA C C 1
ATOM 15587 O O . ALA C 1 237 ? 40.97054 31.81297 22.44463 1.000 17.68402 237 ALA C O 1
ATOM 15594 N N . SER C 1 238 ? 42.66617 31.14272 21.12567 1.000 16.38978 238 SER C N 1
ATOM 15595 C CA . SER C 1 238 ? 41.82888 30.20182 20.40192 1.000 16.12825 238 SER C CA 1
ATOM 15596 C C . SER C 1 238 ? 41.39007 29.04211 21.29081 1.000 17.91173 238 SER C C 1
ATOM 15597 O O . SER C 1 238 ? 40.21133 28.65643 21.31074 1.000 20.18340 238 SER C O 1
ATOM 15605 N N . ALA C 1 239 ? 42.32124 28.47368 22.03929 1.000 18.27375 239 ALA C N 1
ATOM 15606 C CA . ALA C 1 239 ? 41.94920 27.41467 22.96810 1.000 17.91127 239 ALA C CA 1
ATOM 15607 C C . ALA C 1 239 ? 40.91071 27.90162 23.98004 1.000 17.57797 239 ALA C C 1
ATOM 15608 O O . ALA C 1 239 ? 39.99459 27.15930 24.34094 1.000 17.54452 239 ALA C O 1
ATOM 15615 N N . LEU C 1 240 ? 41.04277 29.15076 24.44784 1.000 19.23780 240 LEU C N 1
ATOM 15616 C CA . LEU C 1 240 ? 40.05453 29.73462 25.33946 1.000 18.50302 240 LEU C CA 1
ATOM 15617 C C . LEU C 1 240 ? 38.66941 29.76164 24.70224 1.000 17.38347 240 LEU C C 1
ATOM 15618 O O . LEU C 1 240 ? 37.66763 29.37298 25.32712 1.000 15.87715 240 LEU C O 1
ATOM 15634 N N . GLY C 1 241 ? 38.58282 30.23763 23.45820 1.000 17.13779 241 GLY C N 1
ATOM 15635 C CA . GLY C 1 241 ? 37.29897 30.25104 22.77604 1.000 16.28736 241 GLY C CA 1
ATOM 15636 C C . GLY C 1 241 ? 36.70321 28.86864 22.61444 1.000 16.37679 241 GLY C C 1
ATOM 15637 O O . GLY C 1 241 ? 35.50001 28.68702 22.76568 1.000 16.75712 241 GLY C O 1
ATOM 15641 N N . VAL C 1 242 ? 37.52967 27.87429 22.29774 1.000 15.50590 242 VAL C N 1
ATOM 15642 C CA . VAL C 1 242 ? 36.97884 26.52694 22.19185 1.000 14.44307 242 VAL C CA 1
ATOM 15643 C C . VAL C 1 242 ? 36.49518 26.04095 23.56052 1.000 14.85869 242 VAL C C 1
ATOM 15644 O O . VAL C 1 242 ? 35.45804 25.37161 23.67339 1.000 16.25269 242 VAL C O 1
ATOM 15657 N N . ALA C 1 243 ? 37.21827 26.38644 24.62264 1.000 15.43601 243 ALA C N 1
ATOM 15658 C CA . ALA C 1 243 ? 36.78086 25.97071 25.95651 1.000 15.31989 243 ALA C CA 1
ATOM 15659 C C . ALA C 1 243 ? 35.44188 26.59490 26.32877 1.000 16.17937 243 ALA C C 1
ATOM 15660 O O . ALA C 1 243 ? 34.60538 25.92736 26.93636 1.000 15.76743 243 ALA C O 1
ATOM 15667 N N . ARG C 1 244 ? 35.21597 27.86338 25.95022 1.000 16.03354 244 ARG C N 1
ATOM 15668 C CA . ARG C 1 244 ? 33.92211 28.49732 26.18206 1.000 20.81520 244 ARG C CA 1
ATOM 15669 C C . ARG C 1 244 ? 32.82008 27.79291 25.41584 1.000 18.05541 244 ARG C C 1
ATOM 15670 O O . ARG C 1 244 ? 31.69387 27.63804 25.90903 1.000 16.33306 244 ARG C O 1
ATOM 15691 N N . ARG C 1 245 ? 33.10550 27.40950 24.17487 1.000 14.94642 245 ARG C N 1
ATOM 15692 C CA . ARG C 1 245 ? 32.11216 26.66282 23.39622 1.000 13.85630 245 ARG C CA 1
ATOM 15693 C C . ARG C 1 245 ? 31.76390 25.33956 24.05936 1.000 15.79053 245 ARG C C 1
ATOM 15694 O O . ARG C 1 245 ? 30.59047 24.96681 24.12026 1.000 18.09761 245 ARG C O 1
ATOM 15715 N N . ILE C 1 246 ? 32.77316 24.60730 24.54114 1.000 13.52296 246 ILE C N 1
ATOM 15716 C CA . ILE C 1 246 ? 32.53633 23.31821 25.20575 1.000 12.78361 246 ILE C CA 1
ATOM 15717 C C . ILE C 1 246 ? 31.64895 23.50103 26.43058 1.000 15.47941 246 ILE C C 1
ATOM 15718 O O . ILE C 1 246 ? 30.67548 22.76402 26.61830 1.000 16.47131 246 ILE C O 1
ATOM 15734 N N . ARG C 1 247 ? 31.95083 24.50282 27.26171 1.000 15.34096 247 ARG C N 1
ATOM 15735 C CA . ARG C 1 247 ? 31.07501 24.82176 28.38019 1.000 17.11016 247 ARG C CA 1
ATOM 15736 C C . ARG C 1 247 ? 29.63484 25.03155 27.90434 1.000 17.71663 247 ARG C C 1
ATOM 15737 O O . ARG C 1 247 ? 28.69013 24.47909 28.47594 1.000 16.15141 247 ARG C O 1
ATOM 15758 N N . ASP C 1 248 ? 29.45238 25.84724 26.86886 1.000 19.42290 248 ASP C N 1
ATOM 15759 C CA . ASP C 1 248 ? 28.09823 26.16194 26.39718 1.000 18.19984 248 ASP C CA 1
ATOM 15760 C C . ASP C 1 248 ? 27.39003 24.94402 25.79319 1.000 17.51163 248 ASP C C 1
ATOM 15761 O O . ASP C 1 248 ? 26.16457 24.78381 25.96033 1.000 20.07754 248 ASP C O 1
ATOM 15770 N N . VAL C 1 249 ? 28.13012 24.09100 25.07261 1.000 17.40791 249 VAL C N 1
ATOM 15771 C CA . VAL C 1 249 ? 27.55789 22.85079 24.55627 1.000 16.91303 249 VAL C CA 1
ATOM 15772 C C . VAL C 1 249 ? 27.09513 21.94759 25.69497 1.000 22.44834 249 VAL C C 1
ATOM 15773 O O . VAL C 1 249 ? 26.03418 21.29783 25.61024 1.000 17.20944 249 VAL C O 1
ATOM 15786 N N . CYS C 1 250 ? 27.89788 21.85752 26.75935 1.000 17.51647 250 CYS C N 1
ATOM 15787 C CA . CYS C 1 250 ? 27.48686 21.08646 27.93019 1.000 17.47174 250 CYS C CA 1
ATOM 15788 C C . CYS C 1 250 ? 26.19330 21.63857 28.53032 1.000 17.08635 250 CYS C C 1
ATOM 15789 O O . CYS C 1 250 ? 25.26622 20.88347 28.82931 1.000 18.98894 250 CYS C O 1
ATOM 15797 N N . MET C 1 251 ? 26.09728 22.96884 28.68058 1.000 18.69206 251 MET C N 1
ATOM 15798 C CA . MET C 1 251 ? 24.89650 23.53909 29.27621 1.000 15.77515 251 MET C CA 1
ATOM 15799 C C . MET C 1 251 ? 23.66276 23.29864 28.40229 1.000 18.93346 251 MET C C 1
ATOM 15800 O O . MET C 1 251 ? 22.55455 23.08790 28.91609 1.000 21.14930 251 MET C O 1
ATOM 15814 N N . GLU C 1 252 ? 23.81453 23.36176 27.08147 1.000 17.46688 252 GLU C N 1
ATOM 15815 C CA . GLU C 1 252 ? 22.63559 23.17450 26.22456 1.000 22.43707 252 GLU C CA 1
ATOM 15816 C C . GLU C 1 252 ? 22.16113 21.72477 26.28074 1.000 21.89426 252 GLU C C 1
ATOM 15817 O O . GLU C 1 252 ? 20.95695 21.45204 26.35270 1.000 21.58932 252 GLU C O 1
ATOM 15829 N N . TYR C 1 253 ? 23.10060 20.78065 26.33190 1.000 18.34160 253 TYR C N 1
ATOM 15830 C CA . TYR C 1 253 ? 22.74637 19.38435 26.53059 1.000 19.67490 253 TYR C CA 1
ATOM 15831 C C . TYR C 1 253 ? 22.10904 19.16356 27.89275 1.000 17.79463 253 TYR C C 1
ATOM 15832 O O . TYR C 1 253 ? 21.09422 18.46780 28.00799 1.000 20.86409 253 TYR C O 1
ATOM 15850 N N . GLY C 1 254 ? 22.69870 19.73945 28.94201 1.000 17.24129 254 GLY C N 1
ATOM 15851 C CA . GLY C 1 254 ? 22.22255 19.50140 30.30363 1.000 15.80942 254 GLY C CA 1
ATOM 15852 C C . GLY C 1 254 ? 20.83476 20.05230 30.56506 1.000 16.65651 254 GLY C C 1
ATOM 15853 O O . GLY C 1 254 ? 20.13537 19.56432 31.45623 1.000 19.60904 254 GLY C O 1
ATOM 15857 N N . LYS C 1 255 ? 20.42851 21.06255 29.80563 1.000 21.46010 255 LYS C N 1
ATOM 15858 C CA . LYS C 1 255 ? 19.10012 21.64828 29.97210 1.000 26.14472 255 LYS C CA 1
ATOM 15859 C C . LYS C 1 255 ? 18.00219 20.66814 29.55857 1.000 27.55375 255 LYS C C 1
ATOM 15860 O O . LYS C 1 255 ? 16.92403 20.67185 30.15464 1.000 31.56668 255 LYS C O 1
ATOM 15879 N N . THR C 1 256 ? 18.25622 19.81681 28.54806 1.000 23.86694 256 THR C N 1
ATOM 15880 C CA . THR C 1 256 ? 17.24416 18.89837 28.07075 1.000 27.31182 256 THR C CA 1
ATOM 15881 C C . THR C 1 256 ? 17.50591 17.43806 28.42506 1.000 31.18611 256 THR C C 1
ATOM 15882 O O . THR C 1 256 ? 16.63776 16.59849 28.17961 1.000 33.48037 256 THR C O 1
ATOM 15893 N N . LYS C 1 257 ? 18.66951 17.09796 28.94965 1.000 19.82809 257 LYS C N 1
ATOM 15894 C CA . LYS C 1 257 ? 18.91551 15.74663 29.42577 1.000 15.31666 257 LYS C CA 1
ATOM 15895 C C . LYS C 1 257 ? 18.34201 15.54962 30.83042 1.000 21.91579 257 LYS C C 1
ATOM 15896 O O . LYS C 1 257 ? 18.50939 16.38673 31.72267 1.000 26.92432 257 LYS C O 1
ATOM 15915 N N . SER C 1 258 ? 17.68935 14.42149 31.03160 1.000 20.63657 258 SER C N 1
ATOM 15916 C CA . SER C 1 258 ? 17.10242 14.07197 32.31528 1.000 24.78376 258 SER C CA 1
ATOM 15917 C C . SER C 1 258 ? 18.00276 13.11844 33.08440 1.000 25.70194 258 SER C C 1
ATOM 15918 O O . SER C 1 258 ? 18.59116 12.21118 32.50926 1.000 21.08477 258 SER C O 1
ATOM 15926 N N . LEU C 1 259 ? 18.10697 13.33741 34.38917 1.000 21.85181 259 LEU C N 1
ATOM 15927 C CA . LEU C 1 259 ? 18.83362 12.45069 35.29805 1.000 22.80842 259 LEU C CA 1
ATOM 15928 C C . LEU C 1 259 ? 18.16569 12.52699 36.65884 1.000 22.35703 259 LEU C C 1
ATOM 15929 O O . LEU C 1 259 ? 18.00938 13.62259 37.19676 1.000 21.48150 259 LEU C O 1
ATOM 15945 N N . LYS C 1 260 ? 17.80077 11.35950 37.19746 1.000 19.60243 260 LYS C N 1
ATOM 15946 C CA . LYS C 1 260 ? 17.09076 11.19809 38.47652 1.000 21.32542 260 LYS C CA 1
ATOM 15947 C C . LYS C 1 260 ? 15.93431 12.18923 38.62736 1.000 31.31735 260 LYS C C 1
ATOM 15948 O O . LYS C 1 260 ? 15.74864 12.83672 39.65537 1.000 27.14380 260 LYS C O 1
ATOM 15967 N N . GLY C 1 261 ? 15.11567 12.26668 37.59317 1.000 27.56360 261 GLY C N 1
ATOM 15968 C CA . GLY C 1 261 ? 13.88304 13.02252 37.63920 1.000 26.46618 261 GLY C CA 1
ATOM 15969 C C . GLY C 1 261 ? 14.01028 14.50507 37.40620 1.000 28.49052 261 GLY C C 1
ATOM 15970 O O . GLY C 1 261 ? 13.01404 15.21453 37.57478 1.000 28.47429 261 GLY C O 1
ATOM 15974 N N . ALA C 1 262 ? 15.18659 15.00061 37.03432 1.000 24.50274 262 ALA C N 1
ATOM 15975 C CA . ALA C 1 262 ? 15.40250 16.43503 36.89701 1.000 24.89849 262 ALA C CA 1
ATOM 15976 C C . ALA C 1 262 ? 16.36547 16.68266 35.75171 1.000 20.36878 262 ALA C C 1
ATOM 15977 O O . ALA C 1 262 ? 17.13821 15.79523 35.38978 1.000 20.83975 262 ALA C O 1
ATOM 15984 N N . PRO C 1 263 ? 16.33349 17.87963 35.15477 1.000 19.46272 263 PRO C N 1
ATOM 15985 C CA . PRO C 1 263 ? 17.34658 18.21289 34.15292 1.000 19.55810 263 PRO C CA 1
ATOM 15986 C C . PRO C 1 263 ? 18.74850 18.02858 34.72818 1.000 22.54443 263 PRO C C 1
ATOM 15987 O O . PRO C 1 263 ? 18.99726 18.17644 35.93441 1.000 22.16397 263 PRO C O 1
ATOM 15998 N N . LEU C 1 264 ? 19.66730 17.66623 33.84844 1.000 15.03712 264 LEU C N 1
ATOM 15999 C CA . LEU C 1 264 ? 21.04763 17.39429 34.26360 1.000 17.25663 264 LEU C CA 1
ATOM 16000 C C . LEU C 1 264 ? 21.72859 18.63845 34.82126 1.000 22.44275 264 LEU C C 1
ATOM 16001 O O . LEU C 1 264 ? 22.61924 18.53018 35.66011 1.000 19.85864 264 LEU C O 1
ATOM 16017 N N . VAL C 1 265 ? 21.29995 19.83220 34.41269 1.000 19.99150 265 VAL C N 1
ATOM 16018 C CA . VAL C 1 265 ? 21.85174 21.04404 34.98498 1.000 21.79911 265 VAL C CA 1
ATOM 16019 C C . VAL C 1 265 ? 21.57991 21.16353 36.48645 1.000 24.68504 265 VAL C C 1
ATOM 16020 O O . VAL C 1 265 ? 22.17198 22.03284 37.14313 1.000 20.91658 265 VAL C O 1
ATOM 16033 N N . LYS C 1 266 ? 20.71089 20.32054 37.05724 1.000 20.30269 266 LYS C N 1
ATOM 16034 C CA . LYS C 1 266 ? 20.49027 20.30384 38.50291 1.000 24.11765 266 LYS C CA 1
ATOM 16035 C C . LYS C 1 266 ? 21.36778 19.29547 39.22624 1.000 23.59795 266 LYS C C 1
ATOM 16036 O O . LYS C 1 266 ? 21.36837 19.26131 40.45760 1.000 22.76216 266 LYS C O 1
ATOM 16055 N N . ASP C 1 267 ? 22.13153 18.48988 38.50935 1.000 18.84642 267 ASP C N 1
ATOM 16056 C CA . ASP C 1 267 ? 22.87581 17.39737 39.12641 1.000 18.57553 267 ASP C CA 1
ATOM 16057 C C . ASP C 1 267 ? 24.20487 17.88678 39.71096 1.000 14.49935 267 ASP C C 1
ATOM 16058 O O . ASP C 1 267 ? 24.89878 18.69124 39.09945 1.000 20.06970 267 ASP C O 1
ATOM 16067 N N . GLY C 1 268 ? 24.55856 17.36389 40.89049 1.000 19.32150 268 GLY C N 1
ATOM 16068 C CA . GLY C 1 268 ? 25.74475 17.84649 41.58506 1.000 21.44578 268 GLY C CA 1
ATOM 16069 C C . GLY C 1 268 ? 27.06436 17.53366 40.88894 1.000 16.18732 268 GLY C C 1
ATOM 16070 O O . GLY C 1 268 ? 28.00046 18.35168 40.89928 1.000 15.90234 268 GLY C O 1
ATOM 16074 N N . VAL C 1 269 ? 27.18236 16.34117 40.29747 1.000 15.19623 269 VAL C N 1
ATOM 16075 C CA . VAL C 1 269 ? 28.40326 16.01111 39.56857 1.000 15.90647 269 VAL C CA 1
ATOM 16076 C C . VAL C 1 269 ? 28.55814 16.93444 38.36132 1.000 18.55133 269 VAL C C 1
ATOM 16077 O O . VAL C 1 269 ? 29.65367 17.42493 38.05851 1.000 15.97173 269 VAL C O 1
ATOM 16090 N N . PHE C 1 270 ? 27.45236 17.19846 37.66291 1.000 16.62905 270 PHE C N 1
ATOM 16091 C CA . PHE C 1 270 ? 27.48676 18.09173 36.50210 1.000 15.79070 270 PHE C CA 1
ATOM 16092 C C . PHE C 1 270 ? 27.85434 19.50907 36.92135 1.000 16.54745 270 PHE C C 1
ATOM 16093 O O . PHE C 1 270 ? 28.72564 20.14214 36.30576 1.000 16.87530 270 PHE C O 1
ATOM 16110 N N . ALA C 1 271 ? 27.19817 20.01082 37.97826 1.000 16.63981 271 ALA C N 1
ATOM 16111 C CA . ALA C 1 271 ? 27.48394 21.34684 38.45292 1.000 15.76636 271 ALA C CA 1
ATOM 16112 C C . ALA C 1 271 ? 28.95628 21.47949 38.84670 1.000 15.40324 271 ALA C C 1
ATOM 16113 O O . ALA C 1 271 ? 29.57318 22.52151 38.60591 1.000 20.05773 271 ALA C O 1
ATOM 16120 N N . GLY C 1 272 ? 29.50981 20.46057 39.50562 1.000 18.25616 272 GLY C N 1
ATOM 16121 C CA . GLY C 1 272 ? 30.92921 20.48944 39.85149 1.000 16.58667 272 GLY C CA 1
ATOM 16122 C C . GLY C 1 272 ? 31.80854 20.60490 38.61657 1.000 16.89414 272 GLY C C 1
ATOM 16123 O O . GLY C 1 272 ? 32.74256 21.39835 38.57272 1.000 17.94835 272 GLY C O 1
ATOM 16127 N N . ARG C 1 273 ? 31.49559 19.83775 37.57708 1.000 14.09777 273 ARG C N 1
ATOM 16128 C CA . ARG C 1 273 ? 32.31563 19.89161 36.37892 1.000 12.85728 273 ARG C CA 1
ATOM 16129 C C . ARG C 1 273 ? 32.24869 21.25117 35.72397 1.000 14.29335 273 ARG C C 1
ATOM 16130 O O . ARG C 1 273 ? 33.28138 21.77492 35.25248 1.000 16.67935 273 ARG C O 1
ATOM 16151 N N . LEU C 1 274 ? 31.03017 21.82686 35.63184 1.000 14.87044 274 LEU C N 1
ATOM 16152 C CA . LEU C 1 274 ? 30.88898 23.10536 34.95294 1.000 13.30850 274 LEU C CA 1
ATOM 16153 C C . LEU C 1 274 ? 31.45320 24.25522 35.78221 1.000 17.33300 274 LEU C C 1
ATOM 16154 O O . LEU C 1 274 ? 31.99123 25.21178 35.22361 1.000 15.47608 274 LEU C O 1
ATOM 16170 N N . GLY C 1 275 ? 31.32044 24.20045 37.10246 1.000 14.09973 275 GLY C N 1
ATOM 16171 C CA . GLY C 1 275 ? 31.96354 25.19770 37.93533 1.000 15.47757 275 GLY C CA 1
ATOM 16172 C C . GLY C 1 275 ? 33.47720 25.15935 37.79733 1.000 16.42064 275 GLY C C 1
ATOM 16173 O O . GLY C 1 275 ? 34.14296 26.19927 37.76876 1.000 16.94746 275 GLY C O 1
ATOM 16177 N N . GLN C 1 276 ? 34.03762 23.96240 37.68787 1.000 13.78155 276 GLN C N 1
ATOM 16178 C CA . GLN C 1 276 ? 35.47078 23.82794 37.45494 1.000 17.96670 276 GLN C CA 1
ATOM 16179 C C . GLN C 1 276 ? 35.85944 24.38535 36.08498 1.000 16.36677 276 GLN C C 1
ATOM 16180 O O . GLN C 1 276 ? 36.83414 25.13982 35.98133 1.000 14.61023 276 GLN C O 1
ATOM 16194 N N . PHE C 1 277 ? 35.07977 24.05710 35.02948 1.000 17.79502 277 PHE C N 1
ATOM 16195 C CA . PHE C 1 277 ? 35.32494 24.60975 33.69524 1.000 19.14872 277 PHE C CA 1
ATOM 16196 C C . PHE C 1 277 ? 35.32037 26.13908 33.72569 1.000 17.86311 277 PHE C C 1
ATOM 16197 O O . PHE C 1 277 ? 36.14466 26.79772 33.07619 1.000 18.17971 277 PHE C O 1
ATOM 16214 N N . GLU C 1 278 ? 34.33757 26.72645 34.42362 1.000 17.06618 278 GLU C N 1
ATOM 16215 C CA . GLU C 1 278 ? 34.22758 28.18157 34.45015 1.000 16.04243 278 GLU C CA 1
ATOM 16216 C C . GLU C 1 278 ? 35.42850 28.80626 35.16803 1.000 17.33041 278 GLU C C 1
ATOM 16217 O O . GLU C 1 278 ? 35.94424 29.84110 34.73748 1.000 16.75671 278 GLU C O 1
ATOM 16229 N N . MET C 1 279 ? 35.88497 28.19502 36.26238 1.000 17.31495 279 MET C N 1
ATOM 16230 C CA . MET C 1 279 ? 37.09899 28.69064 36.91005 1.000 17.89441 279 MET C CA 1
ATOM 16231 C C . MET C 1 279 ? 38.28080 28.64910 35.93538 1.000 15.82395 279 MET C C 1
ATOM 16232 O O . MET C 1 279 ? 39.03960 29.60894 35.83532 1.000 15.74210 279 MET C O 1
ATOM 16246 N N . GLN C 1 280 ? 38.43112 27.54620 35.20329 1.000 15.42891 280 GLN C N 1
ATOM 16247 C CA . GLN C 1 280 ? 39.54962 27.40513 34.29267 1.000 18.54977 280 GLN C CA 1
ATOM 16248 C C . GLN C 1 280 ? 39.46949 28.39155 33.13765 1.000 15.23704 280 GLN C C 1
ATOM 16249 O O . GLN C 1 280 ? 40.49675 28.93839 32.71812 1.000 16.21190 280 GLN C O 1
ATOM 16263 N N . ILE C 1 281 ? 38.26162 28.62942 32.61119 1.000 17.39847 281 ILE C N 1
ATOM 16264 C CA . ILE C 1 281 ? 38.05963 29.64786 31.58467 1.000 20.59019 281 ILE C CA 1
ATOM 16265 C C . ILE C 1 281 ? 38.41279 31.04220 32.09293 1.000 20.47261 281 ILE C C 1
ATOM 16266 O O . ILE C 1 281 ? 39.02284 31.84166 31.37041 1.000 17.80357 281 ILE C O 1
ATOM 16282 N N . ASP C 1 282 ? 37.99078 31.38423 33.31720 1.000 15.36216 282 ASP C N 1
ATOM 16283 C CA . ASP C 1 282 ? 38.36939 32.67675 33.88676 1.000 18.82219 282 ASP C CA 1
ATOM 16284 C C . ASP C 1 282 ? 39.88837 32.81706 34.00237 1.000 18.43185 282 ASP C C 1
ATOM 16285 O O . ASP C 1 282 ? 40.45387 33.86988 33.66662 1.000 17.05507 282 ASP C O 1
ATOM 16294 N N . VAL C 1 283 ? 40.57347 31.77295 34.47484 1.000 16.33879 283 VAL C N 1
ATOM 16295 C CA . VAL C 1 283 ? 42.02178 31.85311 34.58950 1.000 17.86609 283 VAL C CA 1
ATOM 16296 C C . VAL C 1 283 ? 42.67986 31.94410 33.21246 1.000 17.11105 283 VAL C C 1
ATOM 16297 O O . VAL C 1 283 ? 43.61244 32.74253 33.00758 1.000 18.48135 283 VAL C O 1
ATOM 16310 N N . MET C 1 284 ? 42.22904 31.13448 32.25307 1.000 16.77858 284 MET C N 1
ATOM 16311 C CA . MET C 1 284 ? 42.77183 31.25867 30.89448 1.000 16.36116 284 MET C CA 1
ATOM 16312 C C . MET C 1 284 ? 42.59923 32.67428 30.33909 1.000 17.79689 284 MET C C 1
ATOM 16313 O O . MET C 1 284 ? 43.52034 33.23032 29.71254 1.000 18.73599 284 MET C O 1
ATOM 16327 N N . ALA C 1 285 ? 41.41054 33.25748 30.52181 1.000 19.28300 285 ALA C N 1
ATOM 16328 C CA . ALA C 1 285 ? 41.16882 34.58776 30.00009 1.000 23.95096 285 ALA C CA 1
ATOM 16329 C C . ALA C 1 285 ? 42.13322 35.59593 30.60688 1.000 24.14082 285 ALA C C 1
ATOM 16330 O O . ALA C 1 285 ? 42.69416 36.45231 29.91161 1.000 21.13714 285 ALA C O 1
ATOM 16337 N N . ASN C 1 286 ? 42.30744 35.53870 31.91246 1.000 17.65314 286 ASN C N 1
ATOM 16338 C CA . ASN C 1 286 ? 43.16176 36.51589 32.55902 1.000 16.75465 286 ASN C CA 1
ATOM 16339 C C . ASN C 1 286 ? 44.62152 36.32941 32.18107 1.000 17.44371 286 ASN C C 1
ATOM 16340 O O . ASN C 1 286 ? 45.38154 37.31357 32.15863 1.000 19.01576 286 ASN C O 1
ATOM 16351 N N . GLN C 1 287 ? 45.03813 35.09084 31.87874 1.000 18.56526 287 GLN C N 1
ATOM 16352 C CA . GLN C 1 287 ? 46.42034 34.86983 31.47361 1.000 19.37738 287 GLN C CA 1
ATOM 16353 C C . GLN C 1 287 ? 46.64661 35.41114 30.06158 1.000 15.40177 287 GLN C C 1
ATOM 16354 O O . GLN C 1 287 ? 47.64957 36.07339 29.79663 1.000 19.03798 287 GLN C O 1
ATOM 16368 N N . CYS C 1 288 ? 45.72640 35.12657 29.13890 1.000 19.06931 288 CYS C N 1
ATOM 16369 C CA . CYS C 1 288 ? 45.83235 35.65481 27.77718 1.000 18.79569 288 CYS C CA 1
ATOM 16370 C C . CYS C 1 288 ? 45.87125 37.18037 27.77075 1.000 19.87099 288 CYS C C 1
ATOM 16371 O O . CYS C 1 288 ? 46.67085 37.80132 27.05413 1.000 20.37994 288 CYS C O 1
ATOM 16379 N N . LEU C 1 289 ? 45.01368 37.80311 28.57428 1.000 21.05109 289 LEU C N 1
ATOM 16380 C CA . LEU C 1 289 ? 44.97630 39.25046 28.63627 1.000 22.94258 289 LEU C CA 1
ATOM 16381 C C . LEU C 1 289 ? 46.27015 39.79594 29.21161 1.000 22.14495 289 LEU C C 1
ATOM 16382 O O . LEU C 1 289 ? 46.80085 40.79216 28.70142 1.000 20.66979 289 LEU C O 1
ATOM 16398 N N . ALA C 1 290 ? 46.79463 39.17010 30.28222 1.000 18.10431 290 ALA C N 1
ATOM 16399 C CA . ALA C 1 290 ? 48.06384 39.63955 30.82187 1.000 21.76047 290 ALA C CA 1
ATOM 16400 C C . ALA C 1 290 ? 49.18184 39.53909 29.78333 1.000 17.92966 290 ALA C C 1
ATOM 16401 O O . ALA C 1 290 ? 50.00642 40.44886 29.64719 1.000 18.59591 290 ALA C O 1
ATOM 16408 N N . ALA C 1 291 ? 49.22167 38.44292 29.03998 1.000 20.50997 291 ALA C N 1
ATOM 16409 C CA . ALA C 1 291 ? 50.26385 38.28279 28.02851 1.000 20.17985 291 ALA C CA 1
ATOM 16410 C C . ALA C 1 291 ? 50.10962 39.31520 26.91926 1.000 20.73455 291 ALA C C 1
ATOM 16411 O O . ALA C 1 291 ? 51.08757 39.95553 26.50806 1.000 19.11206 291 ALA C O 1
ATOM 16418 N N . ALA C 1 292 ? 48.86947 39.51328 26.45318 1.000 18.13911 292 ALA C N 1
ATOM 16419 C CA . ALA C 1 292 ? 48.62935 40.49218 25.39651 1.000 23.08380 292 ALA C CA 1
ATOM 16420 C C . ALA C 1 292 ? 48.97113 41.89336 25.86025 1.000 18.92689 292 ALA C C 1
ATOM 16421 O O . ALA C 1 292 ? 49.53836 42.68747 25.08982 1.000 21.73714 292 ALA C O 1
ATOM 16428 N N . ARG C 1 293 ? 48.62146 42.23458 27.11439 1.000 19.16859 293 ARG C N 1
ATOM 16429 C CA . ARG C 1 293 ? 48.92382 43.58477 27.59140 1.000 21.27528 293 ARG C CA 1
ATOM 16430 C C . ARG C 1 293 ? 50.42790 43.83265 27.65650 1.000 27.07515 293 ARG C C 1
ATOM 16431 O O . ARG C 1 293 ? 50.89648 44.92587 27.32925 1.000 24.48930 293 ARG C O 1
ATOM 16452 N N . ALA C 1 294 ? 51.20209 42.83540 28.09184 1.000 24.17836 294 ALA C N 1
ATOM 16453 C CA . ALA C 1 294 ? 52.66042 42.99517 28.10546 1.000 24.44202 294 ALA C CA 1
ATOM 16454 C C . ALA C 1 294 ? 53.20528 43.14903 26.68693 1.000 24.26453 294 ALA C C 1
ATOM 16455 O O . ALA C 1 294 ? 54.12326 43.93456 26.43715 1.000 24.38777 294 ALA C O 1
ATOM 16462 N N . TYR C 1 295 ? 52.67206 42.36495 25.75486 1.000 22.50688 295 TYR C N 1
ATOM 16463 C CA . TYR C 1 295 ? 53.07081 42.45818 24.35738 1.000 23.09963 295 TYR C CA 1
ATOM 16464 C C . TYR C 1 295 ? 52.79991 43.85352 23.83144 1.000 23.16863 295 TYR C C 1
ATOM 16465 O O . TYR C 1 295 ? 53.66548 44.46752 23.19335 1.000 23.38872 295 TYR C O 1
ATOM 16483 N N . ASP C 1 296 ? 51.60388 44.38185 24.11168 1.000 22.31858 296 ASP C N 1
ATOM 16484 C CA . ASP C 1 296 ? 51.23476 45.70928 23.62431 1.000 23.15733 296 ASP C CA 1
ATOM 16485 C C . ASP C 1 296 ? 52.11895 46.80484 24.22588 1.000 27.83110 296 ASP C C 1
ATOM 16486 O O . ASP C 1 296 ? 52.50540 47.75426 23.53355 1.000 26.85096 296 ASP C O 1
ATOM 16495 N N . ALA C 1 297 ? 52.44854 46.70560 25.51398 1.000 27.51771 297 ALA C N 1
ATOM 16496 C CA . ALA C 1 297 ? 53.28269 47.73869 26.12993 1.000 24.73312 297 ALA C CA 1
ATOM 16497 C C . ALA C 1 297 ? 54.66845 47.76210 25.50053 1.000 28.20795 297 ALA C C 1
ATOM 16498 O O . ALA C 1 297 ? 55.23208 48.83220 25.25722 1.000 33.30922 297 ALA C O 1
ATOM 16505 N N . THR C 1 298 ? 55.22276 46.58789 25.19314 1.000 29.01740 298 THR C N 1
ATOM 16506 C CA . THR C 1 298 ? 56.53225 46.54573 24.55419 1.000 30.89773 298 THR C CA 1
ATOM 16507 C C . THR C 1 298 ? 56.45516 47.05426 23.11696 1.000 29.06944 298 THR C C 1
ATOM 16508 O O . THR C 1 298 ? 57.30294 47.84526 22.67966 1.000 29.03071 298 THR C O 1
ATOM 16519 N N . ALA C 1 299 ? 55.42724 46.63571 22.37349 1.000 28.88428 299 ALA C N 1
ATOM 16520 C CA . ALA C 1 299 ? 55.29839 47.07388 20.98181 1.000 27.40926 299 ALA C CA 1
ATOM 16521 C C . ALA C 1 299 ? 55.04988 48.56925 20.85992 1.000 33.86445 299 ALA C C 1
ATOM 16522 O O . ALA C 1 299 ? 55.37087 49.15365 19.81397 1.000 32.60494 299 ALA C O 1
ATOM 16529 N N . ALA C 1 300 ? 54.51172 49.20827 21.89999 1.000 39.62025 300 ALA C N 1
ATOM 16530 C CA . ALA C 1 300 ? 54.28773 50.64936 21.85594 1.000 32.10377 300 ALA C CA 1
ATOM 16531 C C . ALA C 1 300 ? 55.54384 51.46673 22.12883 1.000 45.25333 300 ALA C C 1
ATOM 16532 O O . ALA C 1 300 ? 55.49906 52.69657 22.00994 1.000 46.40532 300 ALA C O 1
ATOM 16539 N N . ARG C 1 301 ? 56.65923 50.83883 22.48847 1.000 38.58805 301 ARG C N 1
ATOM 16540 C CA . ARG C 1 301 ? 57.87893 51.58469 22.72100 1.000 41.37513 301 ARG C CA 1
ATOM 16541 C C . ARG C 1 301 ? 58.48015 52.04437 21.39076 1.000 44.74150 301 ARG C C 1
ATOM 16542 O O . ARG C 1 301 ? 58.39766 51.34674 20.37612 1.000 41.79973 301 ARG C O 1
ATOM 16563 N N . PRO C 1 302 ? 59.08577 53.23353 21.36223 1.000 52.71039 302 PRO C N 1
ATOM 16564 C CA . PRO C 1 302 ? 59.66125 53.71731 20.08665 1.000 55.52543 302 PRO C CA 1
ATOM 16565 C C . PRO C 1 302 ? 60.76985 52.81870 19.55772 1.000 64.56399 302 PRO C C 1
ATOM 16566 O O . PRO C 1 302 ? 60.94954 52.71442 18.33226 1.000 47.49838 302 PRO C O 1
ATOM 16577 N N . ASP C 1 303 ? 61.51700 52.16203 20.45111 1.000 39.71613 303 ASP C N 1
ATOM 16578 C CA . ASP C 1 303 ? 62.60223 51.26881 20.06928 1.000 46.01554 303 ASP C CA 1
ATOM 16579 C C . ASP C 1 303 ? 62.20323 49.79192 20.13961 1.000 33.67496 303 ASP C C 1
ATOM 16580 O O . ASP C 1 303 ? 63.04041 48.92919 20.45113 1.000 35.84390 303 ASP C O 1
ATOM 16589 N N . ALA C 1 304 ? 60.94317 49.47517 19.85378 1.000 31.01653 304 ALA C N 1
ATOM 16590 C CA . ALA C 1 304 ? 60.46717 48.11736 20.07636 1.000 31.10085 304 ALA C CA 1
ATOM 16591 C C . ALA C 1 304 ? 61.32789 47.07046 19.37607 1.000 29.97788 304 ALA C C 1
ATOM 16592 O O . ALA C 1 304 ? 61.64513 46.02794 19.96434 1.000 28.56420 304 ALA C O 1
ATOM 16599 N N . ALA C 1 305 ? 61.69982 47.31428 18.12047 1.000 28.64887 305 ALA C N 1
ATOM 16600 C CA . ALA C 1 305 ? 62.46912 46.31948 17.37845 1.000 31.30988 305 ALA C CA 1
ATOM 16601 C C . ALA C 1 305 ? 63.77867 45.98172 18.08586 1.000 30.17608 305 ALA C C 1
ATOM 16602 O O . ALA C 1 305 ? 64.17721 44.80836 18.15110 1.000 29.09690 305 ALA C O 1
ATOM 16609 N N . ARG C 1 306 ? 64.45550 46.99503 18.61815 1.000 31.01185 306 ARG C N 1
ATOM 16610 C CA . ARG C 1 306 ? 65.69772 46.77868 19.35947 1.000 30.66204 306 ARG C CA 1
ATOM 16611 C C . ARG C 1 306 ? 65.43824 46.08388 20.68974 1.000 31.55210 306 ARG C C 1
ATOM 16612 O O . ARG C 1 306 ? 66.14741 45.14500 21.06473 1.000 32.70133 306 ARG C O 1
ATOM 16633 N N . VAL C 1 307 ? 64.43107 46.54691 21.42524 1.000 28.34935 307 VAL C N 1
ATOM 16634 C CA . VAL C 1 307 ? 64.05668 45.90659 22.68498 1.000 29.05812 307 VAL C CA 1
ATOM 16635 C C . VAL C 1 307 ? 63.75030 44.43656 22.45990 1.000 27.22877 307 VAL C C 1
ATOM 16636 O O . VAL C 1 307 ? 64.14000 43.56723 23.24270 1.000 27.18589 307 VAL C O 1
ATOM 16649 N N . LEU C 1 308 ? 63.04093 44.13075 21.38415 1.000 24.15449 308 LEU C N 1
ATOM 16650 C CA . LEU C 1 308 ? 62.58381 42.76771 21.18410 1.000 23.12506 308 LEU C CA 1
ATOM 16651 C C . LEU C 1 308 ? 63.71850 41.84505 20.78282 1.000 27.75755 308 LEU C C 1
ATOM 16652 O O . LEU C 1 308 ? 63.67747 40.64659 21.10884 1.000 27.79296 308 LEU C O 1
ATOM 16668 N N . LEU C 1 309 ? 64.72087 42.36728 20.07311 1.000 28.82367 309 LEU C N 1
ATOM 16669 C CA . LEU C 1 309 ? 65.90671 41.56820 19.78608 1.000 32.67203 309 LEU C CA 1
ATOM 16670 C C . LEU C 1 309 ? 66.59282 41.13180 21.07319 1.000 33.39136 309 LEU C C 1
ATOM 16671 O O . LEU C 1 309 ? 67.04739 39.98871 21.18654 1.000 36.90280 309 LEU C O 1
ATOM 16687 N N . ARG C 1 310 ? 66.66737 42.03019 22.05777 1.000 27.55083 310 ARG C N 1
ATOM 16688 C CA . ARG C 1 310 ? 67.23575 41.67543 23.35236 1.000 31.60333 310 ARG C CA 1
ATOM 16689 C C . ARG C 1 310 ? 66.35447 40.67239 24.08373 1.000 34.47226 310 ARG C C 1
ATOM 16690 O O . ARG C 1 310 ? 66.85061 39.71934 24.69708 1.000 34.58404 310 ARG C O 1
ATOM 16711 N N . GLN C 1 311 ? 65.04710 40.88242 24.04251 1.000 28.91055 311 GLN C N 1
ATOM 16712 C CA . GLN C 1 311 ? 64.12813 40.05632 24.80947 1.000 29.73040 311 GLN C CA 1
ATOM 16713 C C . GLN C 1 311 ? 63.98706 38.66531 24.21056 1.000 30.16796 311 GLN C C 1
ATOM 16714 O O . GLN C 1 311 ? 64.00290 37.66712 24.93680 1.000 30.55646 311 GLN C O 1
ATOM 16728 N N . GLY C 1 312 ? 63.80449 38.57978 22.90148 1.000 22.75182 312 GLY C N 1
ATOM 16729 C CA . GLY C 1 312 ? 63.39654 37.31154 22.29843 1.000 22.07125 312 GLY C CA 1
ATOM 16730 C C . GLY C 1 312 ? 62.01452 36.86770 22.76050 1.000 29.11390 312 GLY C C 1
ATOM 16731 O O . GLY C 1 312 ? 61.04861 37.64065 22.79169 1.000 25.32248 312 GLY C O 1
ATOM 16735 N N . ALA C 1 313 ? 61.90824 35.58596 23.10288 1.000 25.81547 313 ALA C N 1
ATOM 16736 C CA . ALA C 1 313 ? 60.63669 35.01117 23.52130 1.000 24.43248 313 ALA C CA 1
ATOM 16737 C C . ALA C 1 313 ? 60.11901 35.70037 24.78023 1.000 29.79140 313 ALA C C 1
ATOM 16738 O O . ALA C 1 313 ? 60.84851 35.87041 25.76803 1.000 25.08340 313 ALA C O 1
ATOM 16745 N N . GLN C 1 314 ? 58.84396 36.09067 24.73949 1.000 23.01275 314 GLN C N 1
ATOM 16746 C CA . GLN C 1 314 ? 58.19260 36.71574 25.88420 1.000 20.21868 314 GLN C CA 1
ATOM 16747 C C . GLN C 1 314 ? 57.66741 35.64347 26.84254 1.000 18.98472 314 GLN C C 1
ATOM 16748 O O . GLN C 1 314 ? 56.91288 34.76372 26.43699 1.000 18.92584 314 GLN C O 1
ATOM 16762 N N . LYS C 1 315 ? 58.02442 35.75727 28.12213 1.000 23.84877 315 LYS C N 1
ATOM 16763 C CA . LYS C 1 315 ? 57.70786 34.69899 29.06717 1.000 19.50678 315 LYS C CA 1
ATOM 16764 C C . LYS C 1 315 ? 56.22237 34.36541 29.08429 1.000 19.44882 315 LYS C C 1
ATOM 16765 O O . LYS C 1 315 ? 55.83969 33.19376 28.97767 1.000 19.75715 315 LYS C O 1
ATOM 16784 N N . SER C 1 316 ? 55.36327 35.38320 29.19854 1.000 21.22159 316 SER C N 1
ATOM 16785 C CA . SER C 1 316 ? 53.92766 35.13712 29.31817 1.000 20.25957 316 SER C CA 1
ATOM 16786 C C . SER C 1 316 ? 53.26627 34.73084 28.01032 1.000 21.24115 316 SER C C 1
ATOM 16787 O O . SER C 1 316 ? 52.17039 34.17156 28.05487 1.000 18.91626 316 SER C O 1
ATOM 16795 N N . ALA C 1 317 ? 53.90198 34.97526 26.84962 1.000 17.39218 317 ALA C N 1
ATOM 16796 C CA . ALA C 1 317 ? 53.41692 34.33980 25.62697 1.000 19.94690 317 ALA C CA 1
ATOM 16797 C C . ALA C 1 317 ? 53.60567 32.83019 25.69464 1.000 18.23530 317 ALA C C 1
ATOM 16798 O O . ALA C 1 317 ? 52.70374 32.05612 25.35037 1.000 19.40110 317 ALA C O 1
ATOM 16805 N N . LEU C 1 318 ? 54.78633 32.38927 26.12275 1.000 17.55641 318 LEU C N 1
ATOM 16806 C CA . LEU C 1 318 ? 55.03175 30.95863 26.23872 1.000 17.19299 318 LEU C CA 1
ATOM 16807 C C . LEU C 1 318 ? 54.09440 30.33786 27.26070 1.000 19.00119 318 LEU C C 1
ATOM 16808 O O . LEU C 1 318 ? 53.49975 29.29899 27.00472 1.000 17.09760 318 LEU C O 1
ATOM 16824 N N . THR C 1 319 ? 53.96268 30.96653 28.43534 1.000 15.95165 319 THR C N 1
ATOM 16825 C CA . THR C 1 319 ? 53.16899 30.35750 29.48806 1.000 17.60700 319 THR C CA 1
ATOM 16826 C C . THR C 1 319 ? 51.67545 30.41339 29.14668 1.000 21.37037 319 THR C C 1
ATOM 16827 O O . THR C 1 319 ? 50.92061 29.50923 29.51416 1.000 16.55863 319 THR C O 1
ATOM 16838 N N . ALA C 1 320 ? 51.22260 31.43903 28.41119 1.000 19.59249 320 ALA C N 1
ATOM 16839 C CA . ALA C 1 320 ? 49.82956 31.45742 27.98515 1.000 16.13522 320 ALA C CA 1
ATOM 16840 C C . ALA C 1 320 ? 49.51788 30.27590 27.06378 1.000 16.18602 320 ALA C C 1
ATOM 16841 O O . ALA C 1 320 ? 48.52940 29.56360 27.25531 1.000 16.90169 320 ALA C O 1
ATOM 16848 N N . LYS C 1 321 ? 50.35294 30.03983 26.05191 1.000 15.99297 321 LYS C N 1
ATOM 16849 C CA . LYS C 1 321 ? 50.05208 28.93672 25.15009 1.000 18.00832 321 LYS C CA 1
ATOM 16850 C C . LYS C 1 321 ? 50.13492 27.60426 25.88479 1.000 20.19100 321 LYS C C 1
ATOM 16851 O O . LYS C 1 321 ? 49.27882 26.72904 25.70493 1.000 17.93816 321 LYS C O 1
ATOM 16870 N N . MET C 1 322 ? 51.16464 27.43184 26.71243 1.000 16.90887 322 MET C N 1
ATOM 16871 C CA . MET C 1 322 ? 51.28349 26.20711 27.50679 1.000 14.85389 322 MET C CA 1
ATOM 16872 C C . MET C 1 322 ? 50.04152 25.99442 28.35814 1.000 17.62265 322 MET C C 1
ATOM 16873 O O . MET C 1 322 ? 49.42115 24.92472 28.32879 1.000 16.61756 322 MET C O 1
ATOM 16887 N N . PHE C 1 323 ? 49.66118 27.00828 29.12708 1.000 17.94066 323 PHE C N 1
ATOM 16888 C CA . PHE C 1 323 ? 48.56559 26.81429 30.07091 1.000 16.71626 323 PHE C CA 1
ATOM 16889 C C . PHE C 1 323 ? 47.24593 26.57367 29.33761 1.000 17.30420 323 PHE C C 1
ATOM 16890 O O . PHE C 1 323 ? 46.51314 25.62147 29.63653 1.000 15.49505 323 PHE C O 1
ATOM 16907 N N . CYS C 1 324 ? 46.93321 27.42387 28.36172 1.000 19.06945 324 CYS C N 1
ATOM 16908 C CA . CYS C 1 324 ? 45.63968 27.31764 27.68623 1.000 17.98889 324 CYS C CA 1
ATOM 16909 C C . CYS C 1 324 ? 45.53786 26.05149 26.86170 1.000 13.74114 324 CYS C C 1
ATOM 16910 O O . CYS C 1 324 ? 44.45649 25.43879 26.79267 1.000 16.79047 324 CYS C O 1
ATOM 16918 N N . GLY C 1 325 ? 46.63997 25.63938 26.21923 1.000 16.05936 325 GLY C N 1
ATOM 16919 C CA . GLY C 1 325 ? 46.59309 24.40026 25.46776 1.000 15.13868 325 GLY C CA 1
ATOM 16920 C C . GLY C 1 325 ? 46.33400 23.19058 26.33700 1.000 17.63830 325 GLY C C 1
ATOM 16921 O O . GLY C 1 325 ? 45.55148 22.29861 25.97177 1.000 14.91233 325 GLY C O 1
ATOM 16925 N N . GLN C 1 326 ? 46.98761 23.14257 27.49331 1.000 16.31185 326 GLN C N 1
ATOM 16926 C CA . GLN C 1 326 ? 46.78363 22.04970 28.44136 1.000 15.57564 326 GLN C CA 1
ATOM 16927 C C . GLN C 1 326 ? 45.37718 22.08048 29.02221 1.000 14.09479 326 GLN C C 1
ATOM 16928 O O . GLN C 1 326 ? 44.69249 21.05105 29.09545 1.000 15.32865 326 GLN C O 1
ATOM 16942 N N . THR C 1 327 ? 44.93972 23.25814 29.47810 1.000 12.00888 327 THR C N 1
ATOM 16943 C CA . THR C 1 327 ? 43.66488 23.36167 30.18007 1.000 15.24131 327 THR C CA 1
ATOM 16944 C C . THR C 1 327 ? 42.49484 23.10449 29.24992 1.000 14.96687 327 THR C C 1
ATOM 16945 O O . THR C 1 327 ? 41.55359 22.39708 29.61756 1.000 15.45729 327 THR C O 1
ATOM 16956 N N . ALA C 1 328 ? 42.52585 23.68388 28.04461 1.000 14.82294 328 ALA C N 1
ATOM 16957 C CA . ALA C 1 328 ? 41.41878 23.46749 27.11646 1.000 18.45265 328 ALA C CA 1
ATOM 16958 C C . ALA C 1 328 ? 41.37053 22.01619 26.67521 1.000 14.69727 328 ALA C C 1
ATOM 16959 O O . ALA C 1 328 ? 40.28372 21.46107 26.51366 1.000 15.88946 328 ALA C O 1
ATOM 16966 N N . TRP C 1 329 ? 42.53616 21.35321 26.53512 1.000 14.56399 329 TRP C N 1
ATOM 16967 C CA . TRP C 1 329 ? 42.50030 19.92248 26.23205 1.000 15.26391 329 TRP C CA 1
ATOM 16968 C C . TRP C 1 329 ? 41.86576 19.13953 27.38208 1.000 18.81858 329 TRP C C 1
ATOM 16969 O O . TRP C 1 329 ? 41.05821 18.23236 27.16082 1.000 15.67341 329 TRP C O 1
ATOM 16990 N N . GLN C 1 330 ? 42.20820 19.49432 28.61660 1.000 16.57481 330 GLN C N 1
ATOM 16991 C CA . GLN C 1 330 ? 41.64136 18.78572 29.76818 1.000 17.15841 330 GLN C CA 1
ATOM 16992 C C . GLN C 1 330 ? 40.13050 18.96957 29.83884 1.000 15.73731 330 GLN C C 1
ATOM 16993 O O . GLN C 1 330 ? 39.40243 18.02331 30.13693 1.000 15.96105 330 GLN C O 1
ATOM 17007 N N . ILE C 1 331 ? 39.64977 20.18055 29.56625 1.000 15.94329 331 ILE C N 1
ATOM 17008 C CA . ILE C 1 331 ? 38.21523 20.42784 29.52944 1.000 15.26915 331 ILE C CA 1
ATOM 17009 C C . ILE C 1 331 ? 37.55793 19.58763 28.43417 1.000 22.51504 331 ILE C C 1
ATOM 17010 O O . ILE C 1 331 ? 36.54105 18.92008 28.66398 1.000 16.94133 331 ILE C O 1
ATOM 17026 N N . ALA C 1 332 ? 38.14426 19.58281 27.23697 1.000 17.58106 332 ALA C N 1
ATOM 17027 C CA . ALA C 1 332 ? 37.59687 18.78143 26.15336 1.000 15.43976 332 ALA C CA 1
ATOM 17028 C C . ALA C 1 332 ? 37.60717 17.29946 26.50281 1.000 14.28909 332 ALA C C 1
ATOM 17029 O O . ALA C 1 332 ? 36.65232 16.56547 26.18469 1.000 16.22326 332 ALA C O 1
ATOM 17036 N N . SER C 1 333 ? 38.68315 16.84778 27.14709 1.000 14.78373 333 SER C N 1
ATOM 17037 C CA A SER C 1 333 ? 38.79027 15.44561 27.52362 0.521 16.60433 333 SER C CA 1
ATOM 17038 C CA B SER C 1 333 ? 38.79779 15.44812 27.53073 0.479 16.29043 333 SER C CA 1
ATOM 17039 C C . SER C 1 333 ? 37.68716 15.05965 28.50018 1.000 14.51068 333 SER C C 1
ATOM 17040 O O . SER C 1 333 ? 37.02483 14.03751 28.32793 1.000 15.67855 333 SER C O 1
ATOM 17053 N N . THR C 1 334 ? 37.43810 15.89482 29.50116 1.000 13.63937 334 THR C N 1
ATOM 17054 C CA . THR C 1 334 ? 36.37000 15.61533 30.45401 1.000 13.44412 334 THR C CA 1
ATOM 17055 C C . THR C 1 334 ? 35.00322 15.60658 29.76738 1.000 18.23724 334 THR C C 1
ATOM 17056 O O . THR C 1 334 ? 34.19755 14.68220 29.96106 1.000 16.51857 334 THR C O 1
ATOM 17067 N N . ALA C 1 335 ? 34.75159 16.60272 28.91645 1.000 17.07817 335 ALA C N 1
ATOM 17068 C CA . ALA C 1 335 ? 33.45239 16.71862 28.26520 1.000 15.70054 335 ALA C CA 1
ATOM 17069 C C . ALA C 1 335 ? 33.18768 15.60052 27.26551 1.000 13.59902 335 ALA C C 1
ATOM 17070 O O . ALA C 1 335 ? 32.02478 15.28678 27.00783 1.000 15.25933 335 ALA C O 1
ATOM 17077 N N . SER C 1 336 ? 34.24301 15.00763 26.69681 1.000 12.30025 336 SER C N 1
ATOM 17078 C CA . SER C 1 336 ? 34.08305 13.94974 25.71424 1.000 16.86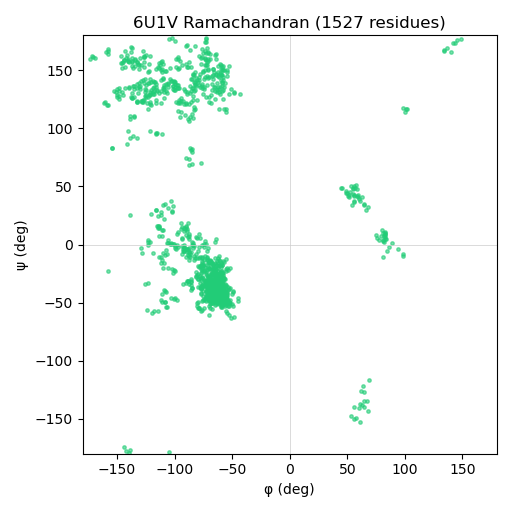265 336 SER C CA 1
ATOM 17079 C C . SER C 1 336 ? 33.36030 12.74628 26.27761 1.000 20.75047 336 SER C C 1
ATOM 17080 O O . SER C 1 336 ? 32.86932 11.92592 25.49294 1.000 15.30173 336 SER C O 1
ATOM 17088 N N . GLU C 1 337 ? 33.28657 12.62967 27.60632 1.000 16.13990 337 GLU C N 1
ATOM 17089 C CA . GLU C 1 337 ? 32.56620 11.56060 28.26135 1.000 14.10016 337 GLU C CA 1
ATOM 17090 C C . GLU C 1 337 ? 31.24752 12.00270 28.89826 1.000 19.72108 337 GLU C C 1
ATOM 17091 O O . GLU C 1 337 ? 30.58713 11.18530 29.53922 1.000 21.79631 337 GLU C O 1
ATOM 17103 N N . MET C 1 338 ? 30.86316 13.26765 28.78931 1.000 14.03667 338 MET C N 1
ATOM 17104 C CA . MET C 1 338 ? 29.73656 13.76048 29.56077 1.000 17.47134 338 MET C CA 1
ATOM 17105 C C . MET C 1 338 ? 28.41913 13.65180 28.80253 1.000 21.49097 338 MET C C 1
ATOM 17106 O O . MET C 1 338 ? 27.37315 13.96548 29.37103 1.000 18.37152 338 MET C O 1
ATOM 17120 N N . PHE C 1 339 ? 28.45159 13.20398 27.54646 1.000 16.82963 339 PHE C N 1
ATOM 17121 C CA . PHE C 1 339 ? 27.26862 13.12606 26.69097 1.000 16.21243 339 PHE C CA 1
ATOM 17122 C C . PHE C 1 339 ? 26.85301 11.68937 26.43334 1.000 19.69336 339 PHE C C 1
ATOM 17123 O O . PHE C 1 339 ? 26.02887 11.43432 25.56537 1.000 20.54578 339 PHE C O 1
ATOM 17140 N N . GLY C 1 340 ? 27.39329 10.73482 27.17224 1.000 17.21436 340 GLY C N 1
ATOM 17141 C CA . GLY C 1 340 ? 26.99381 9.35411 26.89599 1.000 19.33506 340 GLY C CA 1
ATOM 17142 C C . GLY C 1 340 ? 27.34095 8.91724 25.47720 1.000 17.91520 340 GLY C C 1
ATOM 17143 O O . GLY C 1 340 ? 28.25480 9.43504 24.83650 1.000 14.34329 340 GLY C O 1
ATOM 17147 N N . GLY C 1 341 ? 26.55028 7.96302 24.98243 1.000 14.80852 341 GLY C N 1
ATOM 17148 C CA . GLY C 1 341 ? 26.77230 7.39392 23.66225 1.000 12.42602 341 GLY C CA 1
ATOM 17149 C C . GLY C 1 341 ? 26.64778 8.39840 22.52661 1.000 16.23832 341 GLY C C 1
ATOM 17150 O O . GLY C 1 341 ? 27.37715 8.31360 21.52459 1.000 15.19181 341 GLY C O 1
ATOM 17154 N N . ILE C 1 342 ? 25.71554 9.35224 22.64711 1.000 15.94387 342 ILE C N 1
ATOM 17155 C CA . ILE C 1 342 ? 25.52174 10.32355 21.55745 1.000 15.74247 342 ILE C CA 1
ATOM 17156 C C . ILE C 1 342 ? 26.75102 11.19147 21.39203 1.000 18.95425 342 ILE C C 1
ATOM 17157 O O . ILE C 1 342 ? 27.06588 11.64093 20.27768 1.000 17.54977 342 ILE C O 1
ATOM 17173 N N . GLY C 1 343 ? 27.52387 11.36309 22.46535 1.000 16.64185 343 GLY C N 1
ATOM 17174 C CA . GLY C 1 343 ? 28.78777 12.08208 22.41326 1.000 19.14601 343 GLY C CA 1
ATOM 17175 C C . GLY C 1 343 ? 29.86428 11.37649 21.61464 1.000 17.20904 343 GLY C C 1
ATOM 17176 O O . GLY C 1 343 ? 30.87997 11.98747 21.27530 1.000 17.22988 343 GLY C O 1
ATOM 17180 N N . TYR C 1 344 ? 29.67128 10.09990 21.33523 1.000 13.60059 344 TYR C N 1
ATOM 17181 C CA . TYR C 1 344 ? 30.55506 9.29890 20.50823 1.000 14.74884 344 TYR C CA 1
ATOM 17182 C C . TYR C 1 344 ? 30.09743 9.27182 19.05675 1.000 16.74455 344 TYR C C 1
ATOM 17183 O O . TYR C 1 344 ? 30.53885 8.40926 18.30031 1.000 14.47395 344 TYR C O 1
ATOM 17201 N N . THR C 1 345 ? 29.19483 10.17121 18.67950 1.000 16.05393 345 THR C N 1
ATOM 17202 C CA . THR C 1 345 ? 28.73213 10.27962 17.31214 1.000 16.45513 345 THR C CA 1
ATOM 17203 C C . THR C 1 345 ? 28.90129 11.71371 16.81891 1.000 23.07694 345 THR C C 1
ATOM 17204 O O . THR C 1 345 ? 29.03496 12.64967 17.59526 1.000 15.85032 345 THR C O 1
ATOM 17215 N N . HIS C 1 346 ? 28.88829 11.87467 15.48923 1.000 20.47330 346 HIS C N 1
ATOM 17216 C CA . HIS C 1 346 ? 28.94588 13.21208 14.90992 1.000 23.10538 346 HIS C CA 1
ATOM 17217 C C . HIS C 1 346 ? 27.63536 13.98222 15.07389 1.000 24.65690 346 HIS C C 1
ATOM 17218 O O . HIS C 1 346 ? 27.57408 15.14707 14.67056 1.000 29.47952 346 HIS C O 1
ATOM 17232 N N . ASP C 1 347 ? 26.61323 13.39943 15.70779 1.000 22.06565 347 ASP C N 1
ATOM 17233 C CA . ASP C 1 347 ? 25.44240 14.19042 16.07979 1.000 20.73083 347 ASP C CA 1
ATOM 17234 C C . ASP C 1 347 ? 25.76537 15.25111 17.12964 1.000 30.58803 347 ASP C C 1
ATOM 17235 O O . ASP C 1 347 ? 24.98306 16.19394 17.30222 1.000 26.79528 347 ASP C O 1
ATOM 17244 N N . MET C 1 348 ? 26.86843 15.09647 17.86398 1.000 19.55989 348 MET C N 1
ATOM 17245 C CA . MET C 1 348 ? 27.31598 16.06726 18.84707 1.000 19.16740 348 MET C CA 1
ATOM 17246 C C . MET C 1 348 ? 28.62075 16.66563 18.34771 1.000 18.72250 348 MET C C 1
ATOM 17247 O O . MET C 1 348 ? 29.39441 16.00828 17.64707 1.000 21.15220 348 MET C O 1
ATOM 17261 N N . VAL C 1 349 ? 28.89066 17.90254 18.74101 1.000 17.44714 349 VAL C N 1
ATOM 17262 C CA . VAL C 1 349 ? 30.08602 18.58558 18.23338 1.000 17.84779 349 VAL C CA 1
ATOM 17263 C C . VAL C 1 349 ? 31.33656 18.29727 19.06074 1.000 15.58767 349 VAL C C 1
ATOM 17264 O O . VAL C 1 349 ? 32.44311 18.62570 18.61734 1.000 16.91576 349 VAL C O 1
ATOM 17277 N N . ILE C 1 350 ? 31.21928 17.62721 20.22238 1.000 15.95873 350 ILE C N 1
ATOM 17278 C CA . ILE C 1 350 ? 32.37443 17.54215 21.12785 1.000 17.10686 350 ILE C CA 1
ATOM 17279 C C . ILE C 1 350 ? 33.52464 16.79865 20.47672 1.000 13.93004 350 ILE C C 1
ATOM 17280 O O . ILE C 1 350 ? 34.69359 17.15075 20.66356 1.000 20.09603 350 ILE C O 1
ATOM 17296 N N . GLY C 1 351 ? 33.23009 15.77986 19.68647 1.000 15.97125 351 GLY C N 1
ATOM 17297 C CA . GLY C 1 351 ? 34.30432 15.08904 18.97747 1.000 19.52075 351 GLY C CA 1
ATOM 17298 C C . GLY C 1 351 ? 35.16054 16.01259 18.12235 1.000 19.91427 351 GLY C C 1
ATOM 17299 O O . GLY C 1 351 ? 36.39712 15.94157 18.15259 1.000 18.28478 351 GLY C O 1
ATOM 17303 N N . LYS C 1 352 ? 34.51985 16.91885 17.38987 1.000 18.75759 352 LYS C N 1
ATOM 17304 C CA . LYS C 1 352 ? 35.26538 17.86425 16.56833 1.000 18.20756 352 LYS C CA 1
ATOM 17305 C C . LYS C 1 352 ? 36.02423 18.85695 17.42556 1.000 16.68064 352 LYS C C 1
ATOM 17306 O O . LYS C 1 352 ? 37.18785 19.16718 17.14135 1.000 17.28953 352 LYS C O 1
ATOM 17325 N N . LEU C 1 353 ? 35.38993 19.36373 18.48873 1.000 16.84971 353 LEU C N 1
ATOM 17326 C CA . LEU C 1 353 ? 36.06088 20.33589 19.34224 1.000 19.31297 353 LEU C CA 1
ATOM 17327 C C . LEU C 1 353 ? 37.29484 19.74322 20.00492 1.000 16.74089 353 LEU C C 1
ATOM 17328 O O . LEU C 1 353 ? 38.27655 20.44889 20.22839 1.000 19.50875 353 LEU C O 1
ATOM 17344 N N . LEU C 1 354 ? 37.23402 18.46839 20.38232 1.000 18.24792 354 LEU C N 1
ATOM 17345 C CA . LEU C 1 354 ? 38.39415 17.76795 20.93806 1.000 18.69002 354 LEU C CA 1
ATOM 17346 C C . LEU C 1 354 ? 39.54851 17.73043 19.94529 1.000 17.68880 354 LEU C C 1
ATOM 17347 O O . LEU C 1 354 ? 40.67577 18.09726 20.27833 1.000 19.93654 354 LEU C O 1
ATOM 17363 N N . ARG C 1 355 ? 39.27256 17.32195 18.70683 1.000 16.75473 355 ARG C N 1
ATOM 17364 C CA . ARG C 1 355 ? 40.29934 17.32256 17.67762 1.000 17.94393 355 ARG C CA 1
ATOM 17365 C C . ARG C 1 355 ? 40.80509 18.71895 17.39878 1.000 16.70691 355 ARG C C 1
ATOM 17366 O O . ARG C 1 355 ? 42.00785 18.90990 17.18893 1.000 18.95174 355 ARG C O 1
ATOM 17387 N N . ASP C 1 356 ? 39.90241 19.69792 17.36151 1.000 14.45614 356 ASP C N 1
ATOM 17388 C CA . ASP C 1 356 ? 40.31450 21.06823 17.11941 1.000 17.88681 356 ASP C CA 1
ATOM 17389 C C . ASP C 1 356 ? 41.25025 21.56442 18.21824 1.000 18.74921 356 ASP C C 1
ATOM 17390 O O . ASP C 1 356 ? 42.30290 22.13853 17.92530 1.000 22.78350 356 ASP C O 1
ATOM 17399 N N . VAL C 1 357 ? 40.88014 21.37267 19.49113 1.000 16.77376 357 VAL C N 1
ATOM 17400 C CA . VAL C 1 357 ? 41.64841 22.00688 20.56088 1.000 14.71073 357 VAL C CA 1
ATOM 17401 C C . VAL C 1 357 ? 42.99692 21.31733 20.72527 1.000 13.87764 357 VAL C C 1
ATOM 17402 O O . VAL C 1 357 ? 43.90788 21.91235 21.32493 1.000 19.75361 357 VAL C O 1
ATOM 17415 N N . ARG C 1 358 ? 43.10566 20.04452 20.29588 1.000 17.91231 358 ARG C N 1
ATOM 17416 C CA . ARG C 1 358 ? 44.37596 19.33254 20.40702 1.000 15.65161 358 ARG C CA 1
ATOM 17417 C C . ARG C 1 358 ? 45.52841 20.10091 19.76662 1.000 17.75913 358 ARG C C 1
ATOM 17418 O O . ARG C 1 358 ? 46.69211 19.91265 20.16477 1.000 17.28018 358 ARG C O 1
ATOM 17439 N N . HIS C 1 359 ? 45.23998 21.02172 18.83752 1.000 18.48743 359 HIS C N 1
ATOM 17440 C CA . HIS C 1 359 ? 46.32332 21.69515 18.13560 1.000 17.62622 359 HIS C CA 1
ATOM 17441 C C . HIS C 1 359 ? 47.11931 22.60111 19.04917 1.000 14.54617 359 HIS C C 1
ATOM 17442 O O . HIS C 1 359 ? 48.32730 22.77322 18.84287 1.000 19.75977 359 HIS C O 1
ATOM 17456 N N . ALA C 1 360 ? 46.48681 23.13462 20.10698 1.000 17.61127 360 ALA C N 1
ATOM 17457 C CA . ALA C 1 360 ? 47.08167 24.25013 20.83213 1.000 16.32565 360 ALA C CA 1
ATOM 17458 C C . ALA C 1 360 ? 48.35052 23.84748 21.56847 1.000 16.47815 360 ALA C C 1
ATOM 17459 O O . ALA C 1 360 ? 49.29970 24.62876 21.62239 1.000 19.81020 360 ALA C O 1
ATOM 17466 N N . SER C 1 361 ? 48.40395 22.62646 22.10882 1.000 16.31162 361 SER C N 1
ATOM 17467 C CA . SER C 1 361 ? 49.60554 22.19314 22.78533 1.000 16.73738 361 SER C CA 1
ATOM 17468 C C . SER C 1 361 ? 50.70100 21.71128 21.82787 1.000 18.89091 361 SER C C 1
ATOM 17469 O O . SER C 1 361 ? 51.82569 21.46548 22.28908 1.000 22.04809 361 SER C O 1
ATOM 17477 N N . ILE C 1 362 ? 50.39545 21.51450 20.54805 1.000 17.91218 362 ILE C N 1
ATOM 17478 C CA . ILE C 1 362 ? 51.32965 20.90111 19.59436 1.000 18.59381 362 ILE C CA 1
ATOM 17479 C C . ILE C 1 362 ? 52.02511 21.94362 18.72892 1.000 18.24572 362 ILE C C 1
ATOM 17480 O O . ILE C 1 362 ? 53.23829 21.87796 18.51553 1.000 18.16990 362 ILE C O 1
ATOM 17496 N N . ILE C 1 363 ? 51.25665 22.87597 18.18082 1.000 16.20425 363 ILE C N 1
ATOM 17497 C CA . ILE C 1 363 ? 51.74201 23.82764 17.19023 1.000 21.05187 363 ILE C CA 1
ATOM 17498 C C . ILE C 1 363 ? 52.53748 24.94690 17.84730 1.000 18.32002 363 ILE C C 1
ATOM 17499 O O . ILE C 1 363 ? 52.24296 25.38140 18.96414 1.000 18.28762 363 ILE C O 1
ATOM 17515 N N . GLU C 1 364 ? 53.54966 25.43683 17.12177 1.000 15.09849 364 GLU C N 1
ATOM 17516 C CA . GLU C 1 364 ? 54.43796 26.51410 17.56062 1.000 15.68284 364 GLU C CA 1
ATOM 17517 C C . GLU C 1 364 ? 55.16042 26.13075 18.84586 1.000 21.48318 364 GLU C C 1
ATOM 17518 O O . GLU C 1 364 ? 55.38385 26.95181 19.74707 1.000 18.95901 364 GLU C O 1
ATOM 17530 N N . GLY C 1 365 ? 55.58670 24.87759 18.89698 1.000 20.60417 365 GLY C N 1
ATOM 17531 C CA . GLY C 1 365 ? 56.36020 24.35764 20.00893 1.000 21.26553 365 GLY C CA 1
ATOM 17532 C C . GLY C 1 365 ? 55.46617 23.54460 20.92116 1.000 20.05091 365 GLY C C 1
ATOM 17533 O O . GLY C 1 365 ? 54.50780 24.07367 21.50505 1.000 21.01089 365 GLY C O 1
ATOM 17537 N N . GLY C 1 366 ? 55.75379 22.25083 21.03742 1.000 20.06055 366 GLY C N 1
ATOM 17538 C CA . GLY C 1 366 ? 55.08788 21.42865 22.00694 1.000 16.74192 366 GLY C CA 1
ATOM 17539 C C . GLY C 1 366 ? 55.56975 21.75343 23.41714 1.000 17.65897 366 GLY C C 1
ATOM 17540 O O . GLY C 1 366 ? 56.45650 22.57962 23.65849 1.000 20.27495 366 GLY C O 1
ATOM 17544 N N . ASP C 1 367 ? 54.96608 21.07877 24.37569 1.000 19.23957 367 ASP C N 1
ATOM 17545 C CA . ASP C 1 367 ? 55.26288 21.48308 25.74980 1.000 18.29857 367 ASP C CA 1
ATOM 17546 C C . ASP C 1 367 ? 56.58620 20.94760 26.26731 1.000 17.02997 367 ASP C C 1
ATOM 17547 O O . ASP C 1 367 ? 57.11261 21.49901 27.22975 1.000 18.14333 367 ASP C O 1
ATOM 17556 N N . ASP C 1 368 ? 57.15917 19.91429 25.65871 1.000 16.64360 368 ASP C N 1
ATOM 17557 C CA . ASP C 1 368 ? 58.53310 19.55412 26.03336 1.000 16.34578 368 ASP C CA 1
ATOM 17558 C C . ASP C 1 368 ? 59.50029 20.66989 25.62851 1.000 21.67596 368 ASP C C 1
ATOM 17559 O O . ASP C 1 368 ? 60.34290 21.11786 26.42454 1.000 19.89779 368 ASP C O 1
ATOM 17568 N N . VAL C 1 369 ? 59.34483 21.17156 24.40769 1.000 16.95280 369 VAL C N 1
ATOM 17569 C CA . VAL C 1 369 ? 60.14699 22.28908 23.93067 1.000 17.09414 369 VAL C CA 1
ATOM 17570 C C . VAL C 1 369 ? 59.90652 23.52210 24.78758 1.000 20.86153 369 VAL C C 1
ATOM 17571 O O . VAL C 1 369 ? 60.84742 24.20785 25.18702 1.000 17.21696 369 VAL C O 1
ATOM 17584 N N . LEU C 1 370 ? 58.64186 23.83724 25.08279 1.000 19.33646 370 LEU C N 1
ATOM 17585 C CA . LEU C 1 370 ? 58.38123 25.10607 25.74741 1.000 21.51665 370 LEU C CA 1
ATOM 17586 C C . LEU C 1 370 ? 58.69775 25.04721 27.23979 1.000 18.96169 370 LEU C C 1
ATOM 17587 O O . LEU C 1 370 ? 59.14059 26.05493 27.81187 1.000 18.80558 370 LEU C O 1
ATOM 17603 N N . ARG C 1 371 ? 58.49560 23.90007 27.89186 1.000 16.76846 371 ARG C N 1
ATOM 17604 C CA . ARG C 1 371 ? 58.92687 23.78088 29.28192 1.000 19.99546 371 ARG C CA 1
ATOM 17605 C C . ARG C 1 371 ? 60.43562 23.99606 29.38551 1.000 23.39780 371 ARG C C 1
ATOM 17606 O O . ARG C 1 371 ? 60.92185 24.68046 30.29507 1.000 19.22591 371 ARG C O 1
ATOM 17627 N N . ASP C 1 372 ? 61.18652 23.41798 28.45235 1.000 18.79397 372 ASP C N 1
ATOM 17628 C CA . ASP C 1 372 ? 62.64097 23.56735 28.46966 1.000 18.07984 372 ASP C CA 1
ATOM 17629 C C . ASP C 1 372 ? 63.05003 25.01369 28.21463 1.000 21.90271 372 ASP C C 1
ATOM 17630 O O . ASP C 1 372 ? 63.99924 25.51094 28.83316 1.000 20.79433 372 ASP C O 1
ATOM 17639 N N . LEU C 1 373 ? 62.34887 25.69639 27.30340 1.000 19.74211 373 LEU C N 1
ATOM 17640 C CA . LEU C 1 373 ? 62.65613 27.08950 27.01764 1.000 17.03788 373 LEU C CA 1
ATOM 17641 C C . LEU C 1 373 ? 62.37682 27.96669 28.23474 1.000 16.36013 373 LEU C C 1
ATOM 17642 O O . LEU C 1 373 ? 63.18221 28.84051 28.59191 1.000 20.08231 373 LEU C O 1
ATOM 17658 N N . VAL C 1 374 ? 61.21023 27.79196 28.84589 1.000 17.53408 374 VAL C N 1
ATOM 17659 C CA . VAL C 1 374 ? 60.86167 28.55066 30.05064 1.000 17.26070 374 VAL C CA 1
ATOM 17660 C C . VAL C 1 374 ? 61.88169 28.27781 31.14878 1.000 15.10673 374 VAL C C 1
ATOM 17661 O O . VAL C 1 374 ? 62.34146 29.20115 31.84388 1.000 20.44653 374 VAL C O 1
ATOM 17674 N N . TYR C 1 375 ? 62.26565 27.01019 31.31249 1.000 18.25502 375 TYR C N 1
ATOM 17675 C CA . TYR C 1 375 ? 63.28690 26.66502 32.29951 1.000 19.22399 375 TYR C CA 1
ATOM 17676 C C . TYR C 1 375 ? 64.59659 27.38340 32.02127 1.000 18.60314 375 TYR C C 1
ATOM 17677 O O . TYR C 1 375 ? 65.17203 28.01254 32.92252 1.000 17.52332 375 TYR C O 1
ATOM 17695 N N . GLN C 1 376 ? 65.08632 27.30357 30.78259 1.000 16.87053 376 GLN C N 1
ATOM 17696 C CA . GLN C 1 376 ? 66.40999 27.85840 30.49851 1.000 21.68946 376 GLN C CA 1
ATOM 17697 C C . GLN C 1 376 ? 66.40150 29.37475 30.54994 1.000 24.82569 376 GLN C C 1
ATOM 17698 O O . GLN C 1 376 ? 67.37838 29.98964 30.96924 1.000 23.79091 376 GLN C O 1
ATOM 17712 N N . ARG C 1 377 ? 65.31227 29.99874 30.12535 1.000 18.46873 377 ARG C N 1
ATOM 17713 C CA . ARG C 1 377 ? 65.28558 31.44799 30.04024 1.000 19.66103 377 ARG C CA 1
ATOM 17714 C C . ARG C 1 377 ? 64.83520 32.11799 31.32790 1.000 23.62546 377 ARG C C 1
ATOM 17715 O O . ARG C 1 377 ? 65.26231 33.23101 31.60366 1.000 24.25277 377 ARG C O 1
ATOM 17736 N N . PHE C 1 378 ? 63.96662 31.47815 32.10638 1.000 19.82923 378 PHE C N 1
ATOM 17737 C CA . PHE C 1 378 ? 63.30690 32.16188 33.19957 1.000 21.46761 378 PHE C CA 1
ATOM 17738 C C . PHE C 1 378 ? 63.38341 31.45061 34.54670 1.000 32.66070 378 PHE C C 1
ATOM 17739 O O . PHE C 1 378 ? 62.90877 32.00593 35.54227 1.000 29.63510 378 PHE C O 1
ATOM 17756 N N . VAL C 1 379 ? 63.96298 30.26762 34.62840 1.000 21.57484 379 VAL C N 1
ATOM 17757 C CA . VAL C 1 379 ? 64.21090 29.62339 35.91200 1.000 21.46238 379 VAL C CA 1
ATOM 17758 C C . VAL C 1 379 ? 65.70324 29.57090 36.21892 1.000 22.67912 379 VAL C C 1
ATOM 17759 O O . VAL C 1 379 ? 66.13442 29.94603 37.29837 1.000 25.15428 379 VAL C O 1
ATOM 17772 N N . VAL C 1 380 ? 66.50277 29.10529 35.25770 1.000 22.92717 380 VAL C N 1
ATOM 17773 C CA . VAL C 1 380 ? 67.92407 28.91896 35.53259 1.000 25.14372 380 VAL C CA 1
ATOM 17774 C C . VAL C 1 380 ? 68.62507 30.22816 35.80515 1.000 25.33931 380 VAL C C 1
ATOM 17775 O O . VAL C 1 380 ? 69.35805 30.30800 36.80936 1.000 27.76569 380 VAL C O 1
ATOM 17788 N N . PRO C 1 381 ? 68.44657 31.29332 35.01886 1.000 25.44390 381 PRO C N 1
ATOM 17789 C CA . PRO C 1 381 ? 69.26247 32.50178 35.24863 1.000 45.60515 381 PRO C CA 1
ATOM 17790 C C . PRO C 1 381 ? 68.94211 33.19818 36.55714 1.000 44.08915 381 PRO C C 1
ATOM 17791 O O . PRO C 1 381 ? 69.82764 33.84382 37.12799 1.000 48.66699 381 PRO C O 1
ATOM 17802 N N . THR C 1 382 ? 67.70607 33.08898 37.04641 1.000 51.18016 382 THR C N 1
ATOM 17803 C CA . THR C 1 382 ? 67.26951 33.80961 38.24387 1.000 61.91580 382 THR C CA 1
ATOM 17804 C C . THR C 1 382 ? 67.82266 33.10432 39.48388 1.000 82.21979 382 THR C C 1
ATOM 17805 O O . THR C 1 382 ? 67.10756 32.48081 40.26972 1.000 70.00060 382 THR C O 1
ATOM 17816 N N . ALA C 1 383 ? 69.13845 33.21607 39.64623 1.000 105.07172 383 ALA C N 1
ATOM 17817 C CA . ALA C 1 383 ? 69.83654 32.60800 40.77582 1.000 93.14511 383 ALA C CA 1
ATOM 17818 C C . ALA C 1 383 ? 69.26125 33.08963 42.10761 1.000 95.61744 383 ALA C C 1
ATOM 17819 O O . ALA C 1 383 ? 69.87003 33.90315 42.81211 1.000 88.54402 383 ALA C O 1
ATOM 17826 N N . MET D 1 1 ? 56.97601 56.42772 51.70601 1.000 83.43637 1 MET D N 1
ATOM 17827 C CA . MET D 1 1 ? 57.72605 55.18667 51.34040 1.000 65.01310 1 MET D CA 1
ATOM 17828 C C . MET D 1 1 ? 57.14327 54.52717 50.09130 1.000 58.29286 1 MET D C 1
ATOM 17829 O O . MET D 1 1 ? 55.92556 54.45751 49.92022 1.000 54.68451 1 MET D O 1
ATOM 17845 N N . SER D 1 2 ? 58.03005 54.04461 49.22375 1.000 54.47713 2 SER D N 1
ATOM 17846 C CA . SER D 1 2 ? 57.62665 53.44301 47.96383 1.000 38.29187 2 SER D CA 1
ATOM 17847 C C . SER D 1 2 ? 57.09845 52.03043 48.18827 1.000 33.96649 2 SER D C 1
ATOM 17848 O O . SER D 1 2 ? 57.37442 51.38360 49.20637 1.000 29.43809 2 SER D O 1
ATOM 17856 N N . GLU D 1 3 ? 56.33875 51.54320 47.20338 1.000 35.28702 3 GLU D N 1
ATOM 17857 C CA . GLU D 1 3 ? 55.88594 50.15727 47.24976 1.000 36.35580 3 GLU D CA 1
ATOM 17858 C C . GLU D 1 3 ? 57.07110 49.20091 47.21106 1.000 37.25219 3 GLU D C 1
ATOM 17859 O O . GLU D 1 3 ? 57.08500 48.17592 47.90639 1.000 26.45855 3 GLU D O 1
ATOM 17871 N N . SER D 1 4 ? 58.08447 49.52396 46.41218 1.000 32.49530 4 SER D N 1
ATOM 17872 C CA . SER D 1 4 ? 59.25914 48.66711 46.32987 1.000 31.39475 4 SER D CA 1
ATOM 17873 C C . SER D 1 4 ? 60.01888 48.65662 47.64594 1.000 33.20808 4 SER D C 1
ATOM 17874 O O . SER D 1 4 ? 60.60397 47.63326 48.02241 1.000 30.37510 4 SER D O 1
ATOM 17882 N N . GLU D 1 5 ? 60.04846 49.79008 48.34886 1.000 30.55785 5 GLU D N 1
ATOM 17883 C CA . GLU D 1 5 ? 60.73566 49.82124 49.63680 1.000 31.23381 5 GLU D CA 1
ATOM 17884 C C . GLU D 1 5 ? 59.98149 49.00353 50.67911 1.000 33.65548 5 GLU D C 1
ATOM 17885 O O . GLU D 1 5 ? 60.59818 48.28392 51.48025 1.000 27.84770 5 GLU D O 1
ATOM 17897 N N . ARG D 1 6 ? 58.64617 49.08614 50.67434 1.000 26.29810 6 ARG D N 1
ATOM 17898 C CA . ARG D 1 6 ? 57.86139 48.29754 51.62191 1.000 29.72223 6 ARG D CA 1
ATOM 17899 C C . ARG D 1 6 ? 58.08433 46.81208 51.38844 1.000 27.76594 6 ARG D C 1
ATOM 17900 O O . ARG D 1 6 ? 58.23365 46.03373 52.33956 1.000 25.33009 6 ARG D O 1
ATOM 17921 N N . LEU D 1 7 ? 58.11060 46.39081 50.12147 1.000 26.26283 7 LEU D N 1
ATOM 17922 C CA . LEU D 1 7 ? 58.30960 44.96585 49.85265 1.000 25.51340 7 LEU D CA 1
ATOM 17923 C C . LEU D 1 7 ? 59.68834 44.51110 50.32572 1.000 21.24851 7 LEU D C 1
ATOM 17924 O O . LEU D 1 7 ? 59.84415 43.36789 50.78460 1.000 22.23051 7 LEU D O 1
ATOM 17940 N N . GLY D 1 8 ? 60.70262 45.37384 50.20034 1.000 24.51984 8 GLY D N 1
ATOM 17941 C CA . GLY D 1 8 ? 62.01261 45.02467 50.73184 1.000 27.31201 8 GLY D CA 1
ATOM 17942 C C . GLY D 1 8 ? 62.00933 44.83614 52.24556 1.000 28.40211 8 GLY D C 1
ATOM 17943 O O . GLY D 1 8 ? 62.74041 43.99975 52.78930 1.000 28.93943 8 GLY D O 1
ATOM 17947 N N . ILE D 1 9 ? 61.21470 45.63682 52.94992 1.000 28.12928 9 ILE D N 1
ATOM 17948 C CA . ILE D 1 9 ? 61.07103 45.46408 54.39391 1.000 25.95014 9 ILE D CA 1
ATOM 17949 C C . ILE D 1 9 ? 60.46834 44.09645 54.70777 1.000 25.19028 9 ILE D C 1
ATOM 17950 O O . ILE D 1 9 ? 60.93363 43.37357 55.60428 1.000 22.78187 9 ILE D O 1
ATOM 17966 N N . VAL D 1 10 ? 59.44079 43.70611 53.95651 1.000 20.33199 10 VAL D N 1
ATOM 17967 C CA . VAL D 1 10 ? 58.82517 42.39545 54.15652 1.000 20.73571 10 VAL D CA 1
ATOM 17968 C C . VAL D 1 10 ? 59.81559 41.28300 53.84185 1.000 25.02508 10 VAL D C 1
ATOM 17969 O O . VAL D 1 10 ? 59.90983 40.27516 54.55331 1.000 23.97399 10 VAL D O 1
ATOM 17982 N N . ARG D 1 11 ? 60.54192 41.43228 52.74676 1.000 26.14939 11 ARG D N 1
ATOM 17983 C CA . ARG D 1 11 ? 61.52539 40.43355 52.36169 1.000 26.82018 11 ARG D CA 1
ATOM 17984 C C . ARG D 1 11 ? 62.62025 40.30715 53.41272 1.000 20.38302 11 ARG D C 1
ATOM 17985 O O . ARG D 1 11 ? 63.04339 39.19064 53.74239 1.000 27.58802 11 ARG D O 1
ATOM 18006 N N . ASP D 1 12 ? 63.09035 41.43467 53.96731 1.000 22.89969 12 ASP D N 1
ATOM 18007 C CA . ASP D 1 12 ? 64.08555 41.34951 55.04443 1.000 28.69206 12 ASP D CA 1
ATOM 18008 C C . ASP D 1 12 ? 63.50950 40.70819 56.31532 1.000 27.37975 12 ASP D C 1
ATOM 18009 O O . ASP D 1 12 ? 64.20433 39.97391 57.02104 1.000 28.40781 12 ASP D O 1
ATOM 18018 N N . PHE D 1 13 ? 62.23958 40.96390 56.61695 1.000 21.73926 13 PHE D N 1
ATOM 18019 C CA . PHE D 1 13 ? 61.59919 40.32810 57.76763 1.000 27.45310 13 PHE D CA 1
ATOM 18020 C C . PHE D 1 13 ? 61.56026 38.82025 57.58845 1.000 20.47293 13 PHE D C 1
ATOM 18021 O O . PHE D 1 13 ? 61.85600 38.06938 58.52423 1.000 24.58062 13 PHE D O 1
ATOM 18038 N N . VAL D 1 14 ? 61.24391 38.36325 56.37599 1.000 22.03206 14 VAL D N 1
ATOM 18039 C CA . VAL D 1 14 ? 61.19835 36.93521 56.09389 1.000 20.53522 14 VAL D CA 1
ATOM 18040 C C . VAL D 1 14 ? 62.58053 36.31101 56.23610 1.000 25.50753 14 VAL D C 1
ATOM 18041 O O . VAL D 1 14 ? 62.74862 35.27298 56.87592 1.000 21.02639 14 VAL D O 1
ATOM 18054 N N . ALA D 1 15 ? 63.58205 36.91820 55.61879 1.000 21.08399 15 ALA D N 1
ATOM 18055 C CA . ALA D 1 15 ? 64.93334 36.38511 55.71854 1.000 26.71541 15 ALA D CA 1
ATOM 18056 C C . ALA D 1 15 ? 65.41987 36.38665 57.16022 1.000 34.34414 15 ALA D C 1
ATOM 18057 O O . ALA D 1 15 ? 66.13970 35.47247 57.56122 1.000 33.09872 15 ALA D O 1
ATOM 18064 N N . ARG D 1 16 ? 64.98929 37.37889 57.96000 1.000 27.93330 16 ARG D N 1
ATOM 18065 C CA . ARG D 1 16 ? 65.52258 37.56255 59.31074 1.000 30.29038 16 ARG D CA 1
ATOM 18066 C C . ARG D 1 16 ? 64.79061 36.70939 60.34954 1.000 36.62584 16 ARG D C 1
ATOM 18067 O O . ARG D 1 16 ? 65.41293 36.18962 61.27659 1.000 31.72425 16 ARG D O 1
ATOM 18088 N N . GLU D 1 17 ? 63.46817 36.57321 60.23650 1.000 26.40917 17 GLU D N 1
ATOM 18089 C CA . GLU D 1 17 ? 62.68482 35.93460 61.27815 1.000 27.18461 17 GLU D CA 1
ATOM 18090 C C . GLU D 1 17 ? 62.04207 34.61788 60.86980 1.000 29.72235 17 GLU D C 1
ATOM 18091 O O . GLU D 1 17 ? 61.50895 33.91395 61.74172 1.000 29.58610 17 GLU D O 1
ATOM 18103 N N . ILE D 1 18 ? 62.05123 34.26063 59.58362 1.000 21.79103 18 ILE D N 1
ATOM 18104 C CA . ILE D 1 18 ? 61.34639 33.05496 59.16759 1.000 23.48134 18 ILE D CA 1
ATOM 18105 C C . ILE D 1 18 ? 62.28979 32.01948 58.57373 1.000 25.37074 18 ILE D C 1
ATOM 18106 O O . ILE D 1 18 ? 62.32077 30.87827 59.03222 1.000 26.60924 18 ILE D O 1
ATOM 18122 N N . LEU D 1 19 ? 63.03025 32.38369 57.52761 1.000 24.18161 19 LEU D N 1
ATOM 18123 C CA . LEU D 1 19 ? 63.85826 31.40144 56.83834 1.000 23.51752 19 LEU D CA 1
ATOM 18124 C C . LEU D 1 19 ? 64.85579 30.79973 57.82374 1.000 31.81991 19 LEU D C 1
ATOM 18125 O O . LEU D 1 19 ? 65.48156 31.51278 58.60071 1.000 35.19053 19 LEU D O 1
ATOM 18141 N N . GLY D 1 20 ? 64.95814 29.47782 57.83184 1.000 32.43383 20 GLY D N 1
ATOM 18142 C CA . GLY D 1 20 ? 65.83836 28.79278 58.74880 1.000 32.01116 20 GLY D CA 1
ATOM 18143 C C . GLY D 1 20 ? 65.24708 28.48345 60.10890 1.000 41.11129 20 GLY D C 1
ATOM 18144 O O . GLY D 1 20 ? 65.93403 27.87088 60.93425 1.000 35.84451 20 GLY D O 1
ATOM 18148 N N . ARG D 1 21 ? 64.00488 28.89248 60.37764 1.000 29.16853 21 ARG D N 1
ATOM 18149 C CA . ARG D 1 21 ? 63.33769 28.63464 61.65453 1.000 24.75872 21 ARG D CA 1
ATOM 18150 C C . ARG D 1 21 ? 62.11327 27.73716 61.47620 1.000 33.29305 21 ARG D C 1
ATOM 18151 O O . ARG D 1 21 ? 61.15177 27.79879 62.25845 1.000 32.69187 21 ARG D O 1
ATOM 18172 N N . GLU D 1 22 ? 62.15700 26.87121 60.46477 1.000 24.21610 22 GLU D N 1
ATOM 18173 C CA . GLU D 1 22 ? 61.03255 25.98286 60.18214 1.000 32.32020 22 GLU D CA 1
ATOM 18174 C C . GLU D 1 22 ? 60.66543 25.14337 61.39678 1.000 36.94183 22 GLU D C 1
ATOM 18175 O O . GLU D 1 22 ? 59.49149 24.81590 61.59062 1.000 33.17167 22 GLU D O 1
ATOM 18187 N N . GLY D 1 23 ? 61.65832 24.75402 62.20404 1.000 24.93107 23 GLY D N 1
ATOM 18188 C CA . GLY D 1 23 ? 61.45070 23.99116 63.40789 1.000 28.00283 23 GLY D CA 1
ATOM 18189 C C . GLY D 1 23 ? 60.40906 24.61267 64.30372 1.000 30.05908 23 GLY D C 1
ATOM 18190 O O . GLY D 1 23 ? 59.33545 24.03296 64.52270 1.000 28.29273 23 GLY D O 1
ATOM 18194 N N . ILE D 1 24 ? 60.68807 25.81928 64.79795 1.000 22.79252 24 ILE D N 1
ATOM 18195 C CA . ILE D 1 24 ? 59.73616 26.46634 65.69939 1.000 22.91363 24 ILE D CA 1
ATOM 18196 C C . ILE D 1 24 ? 58.41638 26.75545 64.98952 1.000 26.42413 24 ILE D C 1
ATOM 18197 O O . ILE D 1 24 ? 57.33236 26.61923 65.57697 1.000 21.41077 24 ILE D O 1
ATOM 18213 N N . LEU D 1 25 ? 58.47290 27.15478 63.71863 1.000 24.66873 25 LEU D N 1
ATOM 18214 C CA . LEU D 1 25 ? 57.23137 27.53258 63.05720 1.000 22.03351 25 LEU D CA 1
ATOM 18215 C C . LEU D 1 25 ? 56.29935 26.33573 62.91917 1.000 22.96562 25 LEU D C 1
ATOM 18216 O O . LEU D 1 25 ? 55.07204 26.48798 62.96727 1.000 27.31022 25 LEU D O 1
ATOM 18232 N N . ASP D 1 26 ? 56.85845 25.13884 62.75485 1.000 18.43692 26 ASP D N 1
ATOM 18233 C CA . ASP D 1 26 ? 56.06736 23.93257 62.54282 1.000 16.06805 26 ASP D CA 1
ATOM 18234 C C . ASP D 1 26 ? 55.71026 23.23426 63.84645 1.000 20.34887 26 ASP D C 1
ATOM 18235 O O . ASP D 1 26 ? 55.23265 22.09842 63.79822 1.000 21.11534 26 ASP D O 1
ATOM 18244 N N . SER D 1 27 ? 55.98697 23.85693 65.00872 1.000 20.88347 27 SER D N 1
ATOM 18245 C CA . SER D 1 27 ? 55.89015 23.17111 66.29927 1.000 17.65706 27 SER D CA 1
ATOM 18246 C C . SER D 1 27 ? 54.57803 23.40089 67.04441 1.000 18.37070 27 SER D C 1
ATOM 18247 O O . SER D 1 27 ? 54.40853 22.85443 68.14013 1.000 19.73533 27 SER D O 1
ATOM 18255 N N . LEU D 1 28 ? 53.67571 24.21333 66.50480 1.000 18.81155 28 LEU D N 1
ATOM 18256 C CA . LEU D 1 28 ? 52.46071 24.62741 67.18701 1.000 21.30035 28 LEU D CA 1
ATOM 18257 C C . LEU D 1 28 ? 52.82414 25.21070 68.55660 1.000 22.19807 28 LEU D C 1
ATOM 18258 O O . LEU D 1 28 ? 52.27567 24.84188 69.57925 1.000 20.04013 28 LEU D O 1
ATOM 18274 N N . ALA D 1 29 ? 53.77471 26.14034 68.55196 1.000 20.65280 29 ALA D N 1
ATOM 18275 C CA . ALA D 1 29 ? 54.26148 26.72112 69.79075 1.000 25.18718 29 ALA D CA 1
ATOM 18276 C C . ALA D 1 29 ? 53.21232 27.64227 70.41237 1.000 20.56170 29 ALA D C 1
ATOM 18277 O O . ALA D 1 29 ? 52.34531 28.20350 69.73536 1.000 21.70770 29 ALA D O 1
ATOM 18284 N N . ASP D 1 30 ? 53.35422 27.85505 71.72834 1.000 22.49721 30 ASP D N 1
ATOM 18285 C CA . ASP D 1 30 ? 52.42078 28.71888 72.44533 1.000 22.61828 30 ASP D CA 1
ATOM 18286 C C . ASP D 1 30 ? 52.24220 30.02532 71.70239 1.000 26.20616 30 ASP D C 1
ATOM 18287 O O . ASP D 1 30 ? 53.21172 30.65577 71.28703 1.000 26.65002 30 ASP D O 1
ATOM 18296 N N . ALA D 1 31 ? 51.00142 30.40983 71.50366 1.000 22.30395 31 ALA D N 1
ATOM 18297 C CA . ALA D 1 31 ? 50.68360 31.53215 70.63843 1.000 21.67517 31 ALA D CA 1
ATOM 18298 C C . ALA D 1 31 ? 50.48711 32.81675 71.43209 1.000 32.96617 31 ALA D C 1
ATOM 18299 O O . ALA D 1 31 ? 50.07457 32.77597 72.59701 1.000 27.29134 31 ALA D O 1
ATOM 18306 N N . PRO D 1 32 ? 50.76678 33.98107 70.83359 1.000 26.96140 32 PRO D N 1
ATOM 18307 C CA . PRO D 1 32 ? 51.39536 34.16509 69.51157 1.000 27.24176 32 PRO D CA 1
ATOM 18308 C C . PRO D 1 32 ? 52.92970 34.06107 69.56959 1.000 22.20183 32 PRO D C 1
ATOM 18309 O O . PRO D 1 32 ? 53.52818 34.37527 70.57176 1.000 23.86251 32 PRO D O 1
ATOM 18320 N N . LEU D 1 33 ? 53.52007 33.57285 68.48771 1.000 22.28236 33 LEU D N 1
ATOM 18321 C CA . LEU D 1 33 ? 54.96021 33.54751 68.34613 1.000 21.14888 33 LEU D CA 1
ATOM 18322 C C . LEU D 1 33 ? 55.52912 34.95748 68.40745 1.000 20.47533 33 LEU D C 1
ATOM 18323 O O . LEU D 1 33 ? 54.90206 35.91788 67.93758 1.000 21.43418 33 LEU D O 1
ATOM 18339 N N . ALA D 1 34 ? 56.74946 35.05523 68.95446 1.000 23.65667 34 ALA D N 1
ATOM 18340 C CA . ALA D 1 34 ? 57.42801 36.33861 69.06501 1.000 23.42997 34 ALA D CA 1
ATOM 18341 C C . ALA D 1 34 ? 57.58502 37.02614 67.70822 1.000 21.01309 34 ALA D C 1
ATOM 18342 O O . ALA D 1 34 ? 57.60147 38.26374 67.63866 1.000 23.33167 34 ALA D O 1
ATOM 18349 N N . LEU D 1 35 ? 57.68475 36.26014 66.61684 1.000 21.23421 35 LEU D N 1
ATOM 18350 C CA . LEU D 1 35 ? 57.88933 36.89739 65.32470 1.000 21.28785 35 LEU D CA 1
ATOM 18351 C C . LEU D 1 35 ? 56.74451 37.83128 64.95993 1.000 18.20305 35 LEU D C 1
ATOM 18352 O O . LEU D 1 35 ? 56.94361 38.78317 64.18901 1.000 23.12302 35 LEU D O 1
ATOM 18368 N N . TYR D 1 36 ? 55.55244 37.61916 65.52624 1.000 19.56303 36 TYR D N 1
ATOM 18369 C CA . TYR D 1 36 ? 54.45947 38.52392 65.21407 1.000 21.67030 36 TYR D CA 1
ATOM 18370 C C . TYR D 1 36 ? 54.70813 39.89435 65.81930 1.000 19.59048 36 TYR D C 1
ATOM 18371 O O . TYR D 1 36 ? 54.36272 40.90482 65.20811 1.000 24.04272 36 TYR D O 1
ATOM 18389 N N . GLU D 1 37 ? 55.30065 39.94085 67.01117 1.000 23.42034 37 GLU D N 1
ATOM 18390 C CA . GLU D 1 37 ? 55.74261 41.20984 67.58760 1.000 27.52976 37 GLU D CA 1
ATOM 18391 C C . GLU D 1 37 ? 56.81292 41.84941 66.71089 1.000 25.55751 37 GLU D C 1
ATOM 18392 O O . GLU D 1 37 ? 56.83431 43.07412 66.53505 1.000 26.88508 37 GLU D O 1
ATOM 18404 N N . ARG D 1 38 ? 57.71946 41.03486 66.15957 1.000 23.12191 38 ARG D N 1
ATOM 18405 C CA . ARG D 1 38 ? 58.73933 41.58718 65.27165 1.000 26.19031 38 ARG D CA 1
ATOM 18406 C C . ARG D 1 38 ? 58.09602 42.19345 64.03064 1.000 24.11648 38 ARG D C 1
ATOM 18407 O O . ARG D 1 38 ? 58.52431 43.24344 63.54597 1.000 22.43108 38 ARG D O 1
ATOM 18428 N N . PHE D 1 39 ? 57.07742 41.53499 63.47857 1.000 18.09267 39 PHE D N 1
ATOM 18429 C CA . PHE D 1 39 ? 56.38625 42.14419 62.34070 1.000 19.66703 39 PHE D CA 1
ATOM 18430 C C . PHE D 1 39 ? 55.70883 43.46121 62.73241 1.000 21.35701 39 PHE D C 1
ATOM 18431 O O . PHE D 1 39 ? 55.74496 44.44105 61.97941 1.000 23.93868 39 PHE D O 1
ATOM 18448 N N . ALA D 1 40 ? 55.08556 43.50481 63.91100 1.000 27.43750 40 ALA D N 1
ATOM 18449 C CA . ALA D 1 40 ? 54.52120 44.76341 64.40972 1.000 26.06598 40 ALA D CA 1
ATOM 18450 C C . ALA D 1 40 ? 55.54301 45.90191 64.38379 1.000 25.41493 40 ALA D C 1
ATOM 18451 O O . ALA D 1 40 ? 55.19200 47.05887 64.10633 1.000 28.99869 40 ALA D O 1
ATOM 18458 N N . GLU D 1 41 ? 56.80663 45.59924 64.69576 1.000 23.48954 41 GLU D N 1
ATOM 18459 C CA . GLU D 1 41 ? 57.83876 46.61742 64.73799 1.000 23.76831 41 GLU D CA 1
ATOM 18460 C C . GLU D 1 41 ? 58.23631 47.11450 63.35128 1.000 22.31069 41 GLU D C 1
ATOM 18461 O O . GLU D 1 41 ? 58.95757 48.12486 63.27017 1.000 27.02911 41 GLU D O 1
ATOM 18473 N N . THR D 1 42 ? 57.78896 46.45260 62.28379 1.000 20.68407 42 THR D N 1
ATOM 18474 C CA . THR D 1 42 ? 58.03790 46.97758 60.94358 1.000 25.72055 42 THR D CA 1
ATOM 18475 C C . THR D 1 42 ? 57.14449 48.16686 60.59970 1.000 31.43490 42 THR D C 1
ATOM 18476 O O . THR D 1 42 ? 57.44430 48.90244 59.65861 1.000 29.88479 42 THR D O 1
ATOM 18487 N N . GLY D 1 43 ? 56.05384 48.36186 61.33179 1.000 31.15194 43 GLY D N 1
ATOM 18488 C CA . GLY D 1 43 ? 55.07243 49.37360 60.98123 1.000 25.83228 43 GLY D CA 1
ATOM 18489 C C . GLY D 1 43 ? 54.07042 48.92301 59.93822 1.000 23.37490 43 GLY D C 1
ATOM 18490 O O . GLY D 1 43 ? 53.23729 49.72584 59.51708 1.000 26.78219 43 GLY D O 1
ATOM 18494 N N . LEU D 1 44 ? 54.11437 47.66057 59.52336 1.000 24.90342 44 LEU D N 1
ATOM 18495 C CA . LEU D 1 44 ? 53.27926 47.19291 58.42240 1.000 23.43469 44 LEU D CA 1
ATOM 18496 C C . LEU D 1 44 ? 52.07529 46.39211 58.88492 1.000 25.36129 44 LEU D C 1
ATOM 18497 O O . LEU D 1 44 ? 51.31746 45.90425 58.04585 1.000 22.15835 44 LEU D O 1
ATOM 18513 N N . MET D 1 45 ? 51.88314 46.23007 60.19625 1.000 22.86234 45 MET D N 1
ATOM 18514 C CA . MET D 1 45 ? 50.69657 45.50690 60.64919 1.000 22.24961 45 MET D CA 1
ATOM 18515 C C . MET D 1 45 ? 49.42600 46.19588 60.17048 1.000 21.12486 45 MET D C 1
ATOM 18516 O O . MET D 1 45 ? 49.35582 47.42599 60.14075 1.000 24.80518 45 MET D O 1
ATOM 18530 N N . ASN D 1 46 ? 48.42737 45.39203 59.79108 1.000 22.18946 46 ASN D N 1
ATOM 18531 C CA . ASN D 1 46 ? 47.13960 45.93439 59.35286 1.000 20.52821 46 ASN D CA 1
ATOM 18532 C C . ASN D 1 46 ? 47.30841 46.92477 58.20549 1.000 19.06199 46 ASN D C 1
ATOM 18533 O O . ASN D 1 46 ? 46.68517 47.98937 58.17923 1.000 21.89918 46 ASN D O 1
ATOM 18544 N N . TRP D 1 47 ? 48.17298 46.56485 57.25641 1.000 20.31435 47 TRP D N 1
ATOM 18545 C CA . TRP D 1 47 ? 48.62717 47.51694 56.25142 1.000 19.25886 47 TRP D CA 1
ATOM 18546 C C . TRP D 1 47 ? 47.50929 47.96665 55.31272 1.000 17.27020 47 TRP D C 1
ATOM 18547 O O . TRP D 1 47 ? 47.65708 48.99036 54.63483 1.000 22.57489 47 TRP D O 1
ATOM 18568 N N . TRP D 1 48 ? 46.40707 47.23964 55.26484 1.000 23.40439 48 TRP D N 1
ATOM 18569 C CA . TRP D 1 48 ? 45.29602 47.54648 54.35980 1.000 20.55647 48 TRP D CA 1
ATOM 18570 C C . TRP D 1 48 ? 44.25681 48.47439 54.98275 1.000 26.85621 48 TRP D C 1
ATOM 18571 O O . TRP D 1 48 ? 43.36053 48.93126 54.26746 1.000 19.52275 48 TRP D O 1
ATOM 18592 N N . VAL D 1 49 ? 44.31293 48.72510 56.28881 1.000 24.26480 49 VAL D N 1
ATOM 18593 C CA . VAL D 1 49 ? 43.25785 49.52017 56.93998 1.000 22.06669 49 VAL D CA 1
ATOM 18594 C C . VAL D 1 49 ? 43.30293 50.94547 56.40866 1.000 24.90598 49 VAL D C 1
ATOM 18595 O O . VAL D 1 49 ? 44.39562 51.53476 56.31599 1.000 22.60029 49 VAL D O 1
ATOM 18608 N N . PRO D 1 50 ? 42.16046 51.54846 56.08761 1.000 21.81174 50 PRO D N 1
ATOM 18609 C CA . PRO D 1 50 ? 42.17258 52.89676 55.51381 1.000 25.80692 50 PRO D CA 1
ATOM 18610 C C . PRO D 1 50 ? 42.84132 53.94111 56.38378 1.000 29.86247 50 PRO D C 1
ATOM 18611 O O . PRO D 1 50 ? 42.87841 53.84477 57.61468 1.000 29.41275 50 PRO D O 1
ATOM 18622 N N . LYS D 1 51 ? 43.35452 54.97288 55.70563 1.000 29.73599 51 LYS D N 1
ATOM 18623 C CA . LYS D 1 51 ? 44.07213 56.04800 56.38016 1.000 30.98847 51 LYS D CA 1
ATOM 18624 C C . LYS D 1 51 ? 43.18934 56.78959 57.36658 1.000 26.06609 51 LYS D C 1
ATOM 18625 O O . LYS D 1 51 ? 43.70364 57.38766 58.31961 1.000 31.21603 51 LYS D O 1
ATOM 18644 N N . GLU D 1 52 ? 41.86705 56.77718 57.14414 1.000 36.44919 52 GLU D N 1
ATOM 18645 C CA . GLU D 1 52 ? 40.95413 57.45260 58.06392 1.000 43.91038 52 GLU D CA 1
ATOM 18646 C C . GLU D 1 52 ? 41.06508 56.91683 59.48257 1.000 34.89907 52 GLU D C 1
ATOM 18647 O O . GLU D 1 52 ? 40.71524 57.62039 60.42803 1.000 36.92393 52 GLU D O 1
ATOM 18659 N N . HIS D 1 53 ? 41.54496 55.68626 59.66019 1.000 30.86856 53 HIS D N 1
ATOM 18660 C CA . HIS D 1 53 ? 41.74979 55.08681 60.96863 1.000 33.52806 53 HIS D CA 1
ATOM 18661 C C . HIS D 1 53 ? 43.21814 54.94059 61.31043 1.000 34.87001 53 HIS D C 1
ATOM 18662 O O . HIS D 1 53 ? 43.57188 54.11266 62.15832 1.000 39.35147 53 HIS D O 1
ATOM 18676 N N . GLY D 1 54 ? 44.08451 55.72266 60.66998 1.000 35.76525 54 GLY D N 1
ATOM 18677 C CA . GLY D 1 54 ? 45.50504 55.69105 60.95084 1.000 30.37467 54 GLY D CA 1
ATOM 18678 C C . GLY D 1 54 ? 46.25080 54.58865 60.24195 1.000 24.51058 54 GLY D C 1
ATOM 18679 O O . GLY D 1 54 ? 47.44331 54.41900 60.48676 1.000 29.17293 54 GLY D O 1
ATOM 18683 N N . GLY D 1 55 ? 45.59267 53.85106 59.34253 1.000 24.45226 55 GLY D N 1
ATOM 18684 C CA . GLY D 1 55 ? 46.25684 52.80851 58.59797 1.000 27.08572 55 GLY D CA 1
ATOM 18685 C C . GLY D 1 55 ? 47.00617 53.33170 57.39032 1.000 21.22308 55 GLY D C 1
ATOM 18686 O O . GLY D 1 55 ? 46.90541 54.48524 57.01895 1.000 26.96720 55 GLY D O 1
ATOM 18690 N N . LEU D 1 56 ? 47.78419 52.44759 56.78080 1.000 24.15347 56 LEU D N 1
ATOM 18691 C CA . LEU D 1 56 ? 48.48688 52.77004 55.53801 1.000 25.58606 56 LEU D CA 1
ATOM 18692 C C . LEU D 1 56 ? 47.57434 52.77116 54.30933 1.000 25.93477 56 LEU D C 1
ATOM 18693 O O . LEU D 1 56 ? 47.91174 53.40393 53.29804 1.000 26.73775 56 LEU D O 1
ATOM 18709 N N . GLY D 1 57 ? 46.43268 52.09244 54.37266 1.000 20.57423 57 GLY D N 1
ATOM 18710 C CA . GLY D 1 57 ? 45.48959 52.11522 53.27774 1.000 24.24371 57 GLY D CA 1
ATOM 18711 C C . GLY D 1 57 ? 45.97753 51.45132 52.00860 1.000 26.40208 57 GLY D C 1
ATOM 18712 O O . GLY D 1 57 ? 45.55543 51.84395 50.91763 1.000 27.71139 57 GLY D O 1
ATOM 18716 N N . LEU D 1 58 ? 46.83735 50.44427 52.11310 1.000 22.20705 58 LEU D N 1
ATOM 18717 C CA . LEU D 1 58 ? 47.37735 49.80886 50.91068 1.000 20.40608 58 LEU D CA 1
ATOM 18718 C C . LEU D 1 58 ? 46.29233 48.99924 50.20225 1.000 26.76761 58 LEU D C 1
ATOM 18719 O O . LEU D 1 58 ? 45.43313 48.40232 50.85625 1.000 24.10749 58 LEU D O 1
ATOM 18735 N N . GLY D 1 59 ? 46.34034 48.99133 48.88418 1.000 25.51408 59 GLY D N 1
ATOM 18736 C CA . GLY D 1 59 ? 45.38288 48.23593 48.07689 1.000 26.00905 59 GLY D CA 1
ATOM 18737 C C . GLY D 1 59 ? 45.62729 46.73086 48.11921 1.000 24.55370 59 GLY D C 1
ATOM 18738 O O . GLY D 1 59 ? 46.66982 46.22148 48.54361 1.000 24.19055 59 GLY D O 1
ATOM 18742 N N . LEU D 1 60 ? 44.62873 45.98289 47.64063 1.000 21.72536 60 LEU D N 1
ATOM 18743 C CA . LEU D 1 60 ? 44.75295 44.52226 47.65292 1.000 21.34143 60 LEU D CA 1
ATOM 18744 C C . LEU D 1 60 ? 45.77144 44.02939 46.62126 1.000 17.43913 60 LEU D C 1
ATOM 18745 O O . LEU D 1 60 ? 46.38367 42.97765 46.82321 1.000 24.89903 60 LEU D O 1
ATOM 18761 N N . GLU D 1 61 ? 45.98008 44.76975 45.52645 1.000 21.98960 61 GLU D N 1
ATOM 18762 C CA . GLU D 1 61 ? 47.01319 44.38236 44.57149 1.000 21.74500 61 GLU D CA 1
ATOM 18763 C C . GLU D 1 61 ? 48.37575 44.36118 45.25280 1.000 28.59163 61 GLU D C 1
ATOM 18764 O O . GLU D 1 61 ? 49.12937 43.38673 45.14330 1.000 29.44488 61 GLU D O 1
ATOM 18776 N N . GLU D 1 62 ? 48.69321 45.41485 46.00762 1.000 21.61911 62 GLU D N 1
ATOM 18777 C CA . GLU D 1 62 ? 49.94398 45.41365 46.77335 1.000 22.54996 62 GLU D CA 1
ATOM 18778 C C . GLU D 1 62 ? 49.91129 44.31697 47.83407 1.000 20.83559 62 GLU D C 1
ATOM 18779 O O . GLU D 1 62 ? 50.92873 43.67052 48.10838 1.000 25.73085 62 GLU D O 1
ATOM 18791 N N . SER D 1 63 ? 48.73792 44.06764 48.42844 1.000 19.81030 63 SER D N 1
ATOM 18792 C CA . SER D 1 63 ? 48.64351 43.00678 49.42031 1.000 15.76584 63 SER D CA 1
ATOM 18793 C C . SER D 1 63 ? 49.00379 41.64220 48.83300 1.000 20.99279 63 SER D C 1
ATOM 18794 O O . SER D 1 63 ? 49.57518 40.79852 49.53520 1.000 20.89372 63 SER D O 1
ATOM 18802 N N . VAL D 1 64 ? 48.61470 41.38340 47.58145 1.000 20.19245 64 VAL D N 1
ATOM 18803 C CA . VAL D 1 64 ? 48.98063 40.11873 46.93396 1.000 19.44395 64 VAL D CA 1
ATOM 18804 C C . VAL D 1 64 ? 50.49780 39.94325 46.96370 1.000 23.00260 64 VAL D C 1
ATOM 18805 O O . VAL D 1 64 ? 51.01583 38.86225 47.27848 1.000 19.80435 64 VAL D O 1
ATOM 18818 N N . ARG D 1 65 ? 51.23107 41.00897 46.63471 1.000 18.62260 65 ARG D N 1
ATOM 18819 C CA . ARG D 1 65 ? 52.68618 40.93308 46.60617 1.000 22.49441 65 ARG D CA 1
ATOM 18820 C C . ARG D 1 65 ? 53.25956 40.75175 47.99584 1.000 23.72075 65 ARG D C 1
ATOM 18821 O O . ARG D 1 65 ? 54.20892 39.97762 48.18059 1.000 18.02958 65 ARG D O 1
ATOM 18842 N N . ILE D 1 66 ? 52.70865 41.46543 48.98428 1.000 20.62890 66 ILE D N 1
ATOM 18843 C CA . ILE D 1 66 ? 53.17221 41.31522 50.36601 1.000 24.69866 66 ILE D CA 1
ATOM 18844 C C . ILE D 1 66 ? 52.91920 39.89524 50.86759 1.000 17.65070 66 ILE D C 1
ATOM 18845 O O . ILE D 1 66 ? 53.79326 39.25798 51.47816 1.000 18.92789 66 ILE D O 1
ATOM 18861 N N . VAL D 1 67 ? 51.72786 39.35962 50.59892 1.000 16.66359 67 VAL D N 1
ATOM 18862 C CA . VAL D 1 67 ? 51.37410 38.04417 51.13614 1.000 17.19778 67 VAL D CA 1
ATOM 18863 C C . VAL D 1 67 ? 52.19281 36.95995 50.46308 1.000 21.62060 67 VAL D C 1
ATOM 18864 O O . VAL D 1 67 ? 52.61034 35.99451 51.10143 1.000 21.05246 67 VAL D O 1
ATOM 18877 N N . SER D 1 68 ? 52.42097 37.08918 49.15738 1.000 16.71401 68 SER D N 1
ATOM 18878 C CA . SER D 1 68 ? 53.27122 36.13820 48.45757 1.000 18.48871 68 SER D CA 1
ATOM 18879 C C . SER D 1 68 ? 54.67452 36.11493 49.05895 1.000 19.64107 68 SER D C 1
ATOM 18880 O O . SER D 1 68 ? 55.27476 35.03268 49.22179 1.000 19.40673 68 SER D O 1
ATOM 18888 N N . GLU D 1 69 ? 55.20118 37.28762 49.43554 1.000 19.62074 69 GLU D N 1
ATOM 18889 C CA . GLU D 1 69 ? 56.53932 37.32162 50.03328 1.000 18.90877 69 GLU D CA 1
ATOM 18890 C C . GLU D 1 69 ? 56.52877 36.69443 51.42129 1.000 22.91585 69 GLU D C 1
ATOM 18891 O O . GLU D 1 69 ? 57.44727 35.94715 51.78314 1.000 19.35034 69 GLU D O 1
ATOM 18903 N N . LEU D 1 70 ? 55.48055 36.96905 52.21695 1.000 17.26162 70 LEU D N 1
ATOM 18904 C CA . LEU D 1 70 ? 55.40220 36.37273 53.55126 1.000 20.79889 70 LEU D CA 1
ATOM 18905 C C . LEU D 1 70 ? 55.26142 34.86499 53.45593 1.000 18.03645 70 LEU D C 1
ATOM 18906 O O . LEU D 1 70 ? 55.94180 34.11748 54.17369 1.000 17.44020 70 LEU D O 1
ATOM 18922 N N . ALA D 1 71 ? 54.37035 34.39551 52.57446 1.000 16.48655 71 ALA D N 1
ATOM 18923 C CA . ALA D 1 71 ? 54.07746 32.96359 52.49381 1.000 17.04680 71 ALA D CA 1
ATOM 18924 C C . ALA D 1 71 ? 55.24406 32.18159 51.91439 1.000 17.55854 71 ALA D C 1
ATOM 18925 O O . ALA D 1 71 ? 55.39894 31.00187 52.23642 1.000 20.17101 71 ALA D O 1
ATOM 18932 N N . TYR D 1 72 ? 56.05820 32.81064 51.05252 1.000 18.06045 72 TYR D N 1
ATOM 18933 C CA . TYR D 1 72 ? 57.31532 32.20371 50.61142 1.000 16.59519 72 TYR D CA 1
ATOM 18934 C C . TYR D 1 72 ? 58.09272 31.73225 51.82128 1.000 19.14898 72 TYR D C 1
ATOM 18935 O O . TYR D 1 72 ? 58.66991 30.64096 51.81485 1.000 16.74099 72 TYR D O 1
ATOM 18953 N N . GLY D 1 73 ? 58.11832 32.55584 52.87176 1.000 16.74550 73 GLY D N 1
ATOM 18954 C CA . GLY D 1 73 ? 58.68154 32.16045 54.14770 1.000 17.34024 73 GLY D CA 1
ATOM 18955 C C . GLY D 1 73 ? 57.87241 31.12114 54.89361 1.000 20.81138 73 GLY D C 1
ATOM 18956 O O . GLY D 1 73 ? 58.37539 30.03463 55.17734 1.000 18.78653 73 GLY D O 1
ATOM 18960 N N . ASP D 1 74 ? 56.62860 31.45253 55.22493 1.000 20.57655 74 ASP D N 1
ATOM 18961 C CA . ASP D 1 74 ? 55.75612 30.55051 55.97023 1.000 18.23335 74 ASP D CA 1
ATOM 18962 C C . ASP D 1 74 ? 54.30143 30.94275 55.75034 1.000 16.18124 74 ASP D C 1
ATOM 18963 O O . ASP D 1 74 ? 53.92384 32.07167 56.03725 1.000 15.29675 74 ASP D O 1
ATOM 18972 N N . ALA D 1 75 ? 53.49229 30.02961 55.20881 1.000 15.80172 75 ALA D N 1
ATOM 18973 C CA . ALA D 1 75 ? 52.10800 30.36566 54.91026 1.000 19.67767 75 ALA D CA 1
ATOM 18974 C C . ALA D 1 75 ? 51.26880 30.59838 56.15669 1.000 19.23728 75 ALA D C 1
ATOM 18975 O O . ALA D 1 75 ? 50.28935 31.34846 56.08800 1.000 17.73585 75 ALA D O 1
ATOM 18982 N N . GLY D 1 76 ? 51.58459 29.92551 57.26569 1.000 16.97679 76 GLY D N 1
ATOM 18983 C CA . GLY D 1 76 ? 50.86962 30.16456 58.50982 1.000 18.22281 76 GLY D CA 1
ATOM 18984 C C . GLY D 1 76 ? 51.10585 31.56488 59.05426 1.000 16.08082 76 GLY D C 1
ATOM 18985 O O . GLY D 1 76 ? 50.19077 32.18883 59.60810 1.000 17.30761 76 GLY D O 1
ATOM 18989 N N . VAL D 1 77 ? 52.32304 32.08301 58.88424 1.000 19.95408 77 VAL D N 1
ATOM 18990 C CA . VAL D 1 77 ? 52.61196 33.45336 59.29142 1.000 14.87082 77 VAL D CA 1
ATOM 18991 C C . VAL D 1 77 ? 51.83611 34.43575 58.43227 1.000 15.14589 77 VAL D C 1
ATOM 18992 O O . VAL D 1 77 ? 51.21227 35.37031 58.94847 1.000 16.84782 77 VAL D O 1
ATOM 19005 N N . ALA D 1 78 ? 51.89014 34.25989 57.10539 1.000 15.55372 78 ALA D N 1
ATOM 19006 C CA . ALA D 1 78 ? 51.14158 35.11518 56.19483 1.000 17.09216 78 ALA D CA 1
ATOM 19007 C C . ALA D 1 78 ? 49.65153 35.11706 56.53525 1.000 15.42412 78 ALA D C 1
ATOM 19008 O O . ALA D 1 78 ? 49.04490 36.18358 56.70101 1.000 18.13043 78 ALA D O 1
ATOM 19015 N N . PHE D 1 79 ? 49.05517 33.92216 56.64518 1.000 16.71214 79 PHE D N 1
ATOM 19016 C CA . PHE D 1 79 ? 47.65560 33.77686 57.03210 1.000 19.19957 79 PHE D CA 1
ATOM 19017 C C . PHE D 1 79 ? 47.30634 34.58840 58.27120 1.000 20.29577 79 PHE D C 1
ATOM 19018 O O . PHE D 1 79 ? 46.34245 35.36392 58.27610 1.000 15.60546 79 PHE D O 1
ATOM 19035 N N . THR D 1 80 ? 48.07833 34.40906 59.33739 1.000 15.52409 80 THR D N 1
ATOM 19036 C CA . THR D 1 80 ? 47.79107 35.11497 60.58542 1.000 14.33165 80 THR D CA 1
ATOM 19037 C C . THR D 1 80 ? 47.83124 36.62214 60.35726 1.000 16.48272 80 THR D C 1
ATOM 19038 O O . THR D 1 80 ? 47.03151 37.37489 60.92123 1.000 16.96268 80 THR D O 1
ATOM 19049 N N . LEU D 1 81 ? 48.75335 37.07982 59.52188 1.000 17.79768 81 LEU D N 1
ATOM 19050 C CA . LEU D 1 81 ? 48.93222 38.51471 59.33398 1.000 17.16573 81 LEU D CA 1
ATOM 19051 C C . LEU D 1 81 ? 47.90262 39.14705 58.39298 1.000 14.77264 81 LEU D C 1
ATOM 19052 O O . LEU D 1 81 ? 47.63265 40.33960 58.53780 1.000 17.17000 81 LEU D O 1
ATOM 19068 N N . PHE D 1 82 ? 47.35261 38.41867 57.38985 1.000 13.69522 82 PHE D N 1
ATOM 19069 C CA . PHE D 1 82 ? 46.42989 39.07392 56.45730 1.000 15.75260 82 PHE D CA 1
ATOM 19070 C C . PHE D 1 82 ? 44.97560 38.78040 56.77513 1.000 17.02835 82 PHE D C 1
ATOM 19071 O O . PHE D 1 82 ? 44.10325 39.57123 56.39749 1.000 18.72485 82 PHE D O 1
ATOM 19088 N N . LEU D 1 83 ? 44.69656 37.69513 57.49278 1.000 15.87620 83 LEU D N 1
ATOM 19089 C CA . LEU D 1 83 ? 43.30749 37.26288 57.65449 1.000 16.46300 83 LEU D CA 1
ATOM 19090 C C . LEU D 1 83 ? 42.41579 38.30212 58.32549 1.000 20.04383 83 LEU D C 1
ATOM 19091 O O . LEU D 1 83 ? 41.20542 38.31744 58.02764 1.000 20.25901 83 LEU D O 1
ATOM 19107 N N . PRO D 1 84 ? 42.91562 39.16816 59.20606 1.000 18.06469 84 PRO D N 1
ATOM 19108 C CA . PRO D 1 84 ? 42.04838 40.22264 59.77005 1.000 15.34560 84 PRO D CA 1
ATOM 19109 C C . PRO D 1 84 ? 41.40711 41.10793 58.71005 1.000 20.92938 84 PRO D C 1
ATOM 19110 O O . PRO D 1 84 ? 40.45009 41.81578 59.03008 1.000 20.23667 84 PRO D O 1
ATOM 19121 N N . VAL D 1 85 ? 41.89058 41.08549 57.46327 1.000 18.09434 85 VAL D N 1
ATOM 19122 C CA . VAL D 1 85 ? 41.25428 41.87885 56.40566 1.000 20.28192 85 VAL D CA 1
ATOM 19123 C C . VAL D 1 85 ? 39.79899 41.48427 56.24411 1.000 21.06357 85 VAL D C 1
ATOM 19124 O O . VAL D 1 85 ? 38.96778 42.30489 55.83366 1.000 21.30826 85 VAL D O 1
ATOM 19137 N N . LEU D 1 86 ? 39.46028 40.23913 56.56929 1.000 18.73414 86 LEU D N 1
ATOM 19138 C CA . LEU D 1 86 ? 38.07144 39.78336 56.45819 1.000 21.50588 86 LEU D CA 1
ATOM 19139 C C . LEU D 1 86 ? 37.19110 40.54018 57.43105 1.000 21.50349 86 LEU D C 1
ATOM 19140 O O . LEU D 1 86 ? 36.11375 41.03396 57.08178 1.000 21.22270 86 LEU D O 1
ATOM 19156 N N . THR D 1 87 ? 37.66568 40.67489 58.65592 1.000 20.77198 87 THR D N 1
ATOM 19157 C CA . THR D 1 87 ? 36.91235 41.36625 59.69854 1.000 16.28840 87 THR D CA 1
ATOM 19158 C C . THR D 1 87 ? 36.88381 42.86925 59.47191 1.000 20.40656 87 THR D C 1
ATOM 19159 O O . THR D 1 87 ? 35.82570 43.49523 59.57545 1.000 19.42606 87 THR D O 1
ATOM 19170 N N . THR D 1 88 ? 38.05325 43.47791 59.21427 1.000 17.74755 88 THR D N 1
ATOM 19171 C CA . THR D 1 88 ? 38.10379 44.93066 59.10436 1.000 22.01934 88 THR D CA 1
ATOM 19172 C C . THR D 1 88 ? 37.33522 45.40164 57.87772 1.000 22.86552 88 THR D C 1
ATOM 19173 O O . THR D 1 88 ? 36.74610 46.49431 57.90793 1.000 24.20922 88 THR D O 1
ATOM 19184 N N . SER D 1 89 ? 37.35173 44.62435 56.77473 1.000 20.69405 89 SER D N 1
ATOM 19185 C CA . SER D 1 89 ? 36.63414 45.09586 55.59387 1.000 19.58973 89 SER D CA 1
ATOM 19186 C C . SER D 1 89 ? 35.11615 45.09727 55.84500 1.000 22.15383 89 SER D C 1
ATOM 19187 O O . SER D 1 89 ? 34.41552 46.03394 55.43370 1.000 21.84976 89 SER D O 1
ATOM 19195 N N . MET D 1 90 ? 34.60066 44.08551 56.55515 1.000 21.80481 90 MET D N 1
ATOM 19196 C CA . MET D 1 90 ? 33.18446 44.07830 56.92371 1.000 22.83168 90 MET D CA 1
ATOM 19197 C C . MET D 1 90 ? 32.82873 45.27761 57.81209 1.000 26.75844 90 MET D C 1
ATOM 19198 O O . MET D 1 90 ? 31.79055 45.92995 57.63534 1.000 23.59445 90 MET D O 1
ATOM 19212 N N . ILE D 1 91 ? 33.65787 45.56014 58.80604 1.000 22.42650 91 ILE D N 1
ATOM 19213 C CA . ILE D 1 91 ? 33.39416 46.70317 59.68547 1.000 19.11189 91 ILE D CA 1
ATOM 19214 C C . ILE D 1 91 ? 33.53336 47.99707 58.90140 1.000 21.64544 91 ILE D C 1
ATOM 19215 O O . ILE D 1 91 ? 32.74679 48.93376 59.06913 1.000 22.99179 91 ILE D O 1
ATOM 19231 N N . GLY D 1 92 ? 34.51209 48.05653 58.00025 1.000 23.34384 92 GLY D N 1
ATOM 19232 C CA . GLY D 1 92 ? 34.73458 49.28476 57.24943 1.000 26.25955 92 GLY D CA 1
ATOM 19233 C C . GLY D 1 92 ? 33.53870 49.68702 56.41302 1.000 26.62903 92 GLY D C 1
ATOM 19234 O O . GLY D 1 92 ? 33.18870 50.86086 56.34852 1.000 29.35450 92 GLY D O 1
ATOM 19238 N N . TRP D 1 93 ? 32.90518 48.71893 55.74782 1.000 23.68361 93 TRP D N 1
ATOM 19239 C CA . TRP D 1 93 ? 31.81130 49.01539 54.83439 1.000 25.11754 93 TRP D CA 1
ATOM 19240 C C . TRP D 1 93 ? 30.44562 49.02578 55.51322 1.000 24.68454 93 TRP D C 1
ATOM 19241 O O . TRP D 1 93 ? 29.55250 49.77074 55.08179 1.000 26.77252 93 TRP D O 1
ATOM 19262 N N . TYR D 1 94 ? 30.24035 48.22321 56.55941 1.000 22.00930 94 TYR D N 1
ATOM 19263 C CA . TYR D 1 94 ? 28.89312 48.05008 57.10437 1.000 23.40229 94 TYR D CA 1
ATOM 19264 C C . TYR D 1 94 ? 28.76347 48.38703 58.57906 1.000 22.99353 94 TYR D C 1
ATOM 19265 O O . TYR D 1 94 ? 27.66278 48.26431 59.12777 1.000 24.94396 94 TYR D O 1
ATOM 19283 N N . GLY D 1 95 ? 29.82547 48.84498 59.22779 1.000 27.38535 95 GLY D N 1
ATOM 19284 C CA . GLY D 1 95 ? 29.70218 49.36677 60.58064 1.000 23.49449 95 GLY D CA 1
ATOM 19285 C C . GLY D 1 95 ? 29.37902 50.85147 60.58958 1.000 28.64238 95 GLY D C 1
ATOM 19286 O O . GLY D 1 95 ? 29.71160 51.57438 59.65668 1.000 29.49840 95 GLY D O 1
ATOM 19290 N N . SER D 1 96 ? 28.72054 51.29988 61.65823 1.000 25.32424 96 SER D N 1
ATOM 19291 C CA . SER D 1 96 ? 28.52624 52.72558 61.84957 1.000 31.65361 96 SER D CA 1
ATOM 19292 C C . SER D 1 96 ? 29.87240 53.42554 62.04198 1.000 32.12864 96 SER D C 1
ATOM 19293 O O . SER D 1 96 ? 30.86384 52.81604 62.42852 1.000 28.09668 96 SER D O 1
ATOM 19301 N N . GLU D 1 97 ? 29.89048 54.74518 61.80864 1.000 33.43069 97 GLU D N 1
ATOM 19302 C CA . GLU D 1 97 ? 31.15285 55.47484 61.94025 1.000 35.77736 97 GLU D CA 1
ATOM 19303 C C . GLU D 1 97 ? 31.68473 55.41230 63.36593 1.000 33.98934 97 GLU D C 1
ATOM 19304 O O . GLU D 1 97 ? 32.90111 55.34229 63.56781 1.000 32.17284 97 GLU D O 1
ATOM 19316 N N . GLU D 1 98 ? 30.79295 55.39674 64.36064 1.000 30.01100 98 GLU D N 1
ATOM 19317 C CA . GLU D 1 98 ? 31.23470 55.31735 65.75303 1.000 35.90560 98 GLU D CA 1
ATOM 19318 C C . GLU D 1 98 ? 31.76618 53.93139 66.09057 1.000 33.95157 98 GLU D C 1
ATOM 19319 O O . GLU D 1 98 ? 32.70342 53.80360 66.87984 1.000 28.72286 98 GLU D O 1
ATOM 19331 N N . LEU D 1 99 ? 31.18365 52.88361 65.51129 1.000 29.03899 99 LEU D N 1
ATOM 19332 C CA . LEU D 1 99 ? 31.72380 51.54613 65.69088 1.000 24.67395 99 LEU D CA 1
ATOM 19333 C C . LEU D 1 99 ? 33.08786 51.40761 65.02073 1.000 29.28190 99 LEU D C 1
ATOM 19334 O O . LEU D 1 99 ? 34.00182 50.76956 65.56133 1.000 25.90822 99 LEU D O 1
ATOM 19350 N N . LYS D 1 100 ? 33.23291 51.95611 63.82185 1.000 28.13667 100 LYS D N 1
ATOM 19351 C CA . LYS D 1 100 ? 34.52977 51.91946 63.16213 1.000 32.12519 100 LYS D CA 1
ATOM 19352 C C . LYS D 1 100 ? 35.59950 52.58920 64.02298 1.000 27.80857 100 LYS D C 1
ATOM 19353 O O . LYS D 1 100 ? 36.72066 52.07743 64.14636 1.000 30.18255 100 LYS D O 1
ATOM 19372 N N . GLU D 1 101 ? 35.27244 53.73473 64.63194 1.000 32.66013 101 GLU D N 1
ATOM 19373 C CA . GLU D 1 101 ? 36.27645 54.45767 65.41385 1.000 32.63678 101 GLU D CA 1
ATOM 19374 C C . GLU D 1 101 ? 36.57886 53.73093 66.72186 1.000 33.22340 101 GLU D C 1
ATOM 19375 O O . GLU D 1 101 ? 37.72296 53.76001 67.18701 1.000 41.22646 101 GLU D O 1
ATOM 19387 N N . ARG D 1 102 ? 35.57956 53.06005 67.32037 1.000 27.95696 102 ARG D N 1
ATOM 19388 C CA . ARG D 1 102 ? 35.80958 52.34421 68.57787 1.000 30.14541 102 ARG D CA 1
ATOM 19389 C C . ARG D 1 102 ? 36.74827 51.15068 68.39338 1.000 28.31079 102 ARG D C 1
ATOM 19390 O O . ARG D 1 102 ? 37.54256 50.83182 69.28137 1.000 28.15786 102 ARG D O 1
ATOM 19411 N N . PHE D 1 103 ? 36.65348 50.45384 67.26320 1.000 25.47142 103 PHE D N 1
ATOM 19412 C CA . PHE D 1 103 ? 37.39680 49.21224 67.07145 1.000 21.46972 103 PHE D CA 1
ATOM 19413 C C . PHE D 1 103 ? 38.56581 49.32429 66.11093 1.000 23.36697 103 PHE D C 1
ATOM 19414 O O . PHE D 1 103 ? 39.63668 48.76429 66.39203 1.000 25.41800 103 PHE D O 1
ATOM 19431 N N . LEU D 1 104 ? 38.42106 50.04052 64.99741 1.000 24.99218 104 LEU D N 1
ATOM 19432 C CA . LEU D 1 104 ? 39.49432 50.02381 64.00245 1.000 26.33989 104 LEU D CA 1
ATOM 19433 C C . LEU D 1 104 ? 40.63211 50.96379 64.39802 1.000 24.02383 104 LEU D C 1
ATOM 19434 O O . LEU D 1 104 ? 41.80994 50.66074 64.16386 1.000 24.76664 104 LEU D O 1
ATOM 19450 N N . GLY D 1 105 ? 40.29930 52.10040 64.98817 1.000 26.46306 105 GLY D N 1
ATOM 19451 C CA . GLY D 1 105 ? 41.29398 53.03551 65.43727 1.000 33.57226 105 GLY D CA 1
ATOM 19452 C C . GLY D 1 105 ? 42.28141 52.36735 66.36621 1.000 29.21510 105 GLY D C 1
ATOM 19453 O O . GLY D 1 105 ? 43.48735 52.36333 66.12108 1.000 30.23400 105 GLY D O 1
ATOM 19457 N N . PRO D 1 106 ? 41.78028 51.78234 67.45892 1.000 34.43962 106 PRO D N 1
ATOM 19458 C CA . PRO D 1 106 ? 42.68815 51.08598 68.39212 1.000 29.65507 106 PRO D CA 1
ATOM 19459 C C . PRO D 1 106 ? 43.36716 49.87179 67.78437 1.000 28.51195 106 PRO D C 1
ATOM 19460 O O . PRO D 1 106 ? 44.52019 49.58199 68.12835 1.000 26.97635 106 PRO D O 1
ATOM 19471 N N . LEU D 1 107 ? 42.70470 49.16060 66.86466 1.000 22.07588 107 LEU D N 1
ATOM 19472 C CA . LEU D 1 107 ? 43.33642 48.01254 66.22684 1.000 20.55914 107 LEU D CA 1
ATOM 19473 C C . LEU D 1 107 ? 44.64581 48.40405 65.54580 1.000 26.16732 107 LEU D C 1
ATOM 19474 O O . LEU D 1 107 ? 45.67043 47.71796 65.69037 1.000 22.81771 107 LEU D O 1
ATOM 19490 N N . VAL D 1 108 ? 44.62890 49.50563 64.79689 1.000 20.21380 108 VAL D N 1
ATOM 19491 C CA . VAL D 1 108 ? 45.83481 49.97003 64.11685 1.000 22.93355 108 VAL D CA 1
ATOM 19492 C C . VAL D 1 108 ? 46.84986 50.49449 65.11899 1.000 25.25321 108 VAL D C 1
ATOM 19493 O O . VAL D 1 108 ? 48.03435 50.15178 65.05495 1.000 24.71994 108 VAL D O 1
ATOM 19506 N N . ALA D 1 109 ? 46.40366 51.35305 66.03921 1.000 22.29600 109 ALA D N 1
ATOM 19507 C CA . ALA D 1 109 ? 47.32529 52.00747 66.96304 1.000 27.11522 109 ALA D CA 1
ATOM 19508 C C . ALA D 1 109 ? 48.01568 51.00515 67.87368 1.000 23.05881 109 ALA D C 1
ATOM 19509 O O . ALA D 1 109 ? 49.17170 51.19776 68.25097 1.000 26.01552 109 ALA D O 1
ATOM 19516 N N . ARG D 1 110 ? 47.30916 49.98240 68.29971 1.000 27.27779 110 ARG D N 1
ATOM 19517 C CA . ARG D 1 110 ? 47.85654 48.98533 69.21683 1.000 28.29268 110 ARG D CA 1
ATOM 19518 C C . ARG D 1 110 ? 48.48726 47.80729 68.48078 1.000 30.10763 110 ARG D C 1
ATOM 19519 O O . ARG D 1 110 ? 49.00951 46.88939 69.12420 1.000 24.85526 110 ARG D O 1
ATOM 19540 N N . ARG D 1 111 ? 48.45430 47.81376 67.15668 1.000 25.19166 111 ARG D N 1
ATOM 19541 C CA . ARG D 1 111 ? 49.09708 46.78101 66.34564 1.000 24.40522 111 ARG D CA 1
ATOM 19542 C C . ARG D 1 111 ? 48.56262 45.40452 66.71218 1.000 24.80076 111 ARG D C 1
ATOM 19543 O O . ARG D 1 111 ? 49.30100 44.45727 66.94635 1.000 31.54357 111 ARG D O 1
ATOM 19564 N N . GLY D 1 112 ? 47.23845 45.29760 66.72341 1.000 23.13619 112 GLY D N 1
ATOM 19565 C CA . GLY D 1 112 ? 46.55076 44.11754 67.18104 1.000 19.52733 112 GLY D CA 1
ATOM 19566 C C . GLY D 1 112 ? 45.96562 43.27198 66.06231 1.000 18.76265 112 GLY D C 1
ATOM 19567 O O . GLY D 1 112 ? 46.11691 43.53048 64.87180 1.000 19.58736 112 GLY D O 1
ATOM 19571 N N . PHE D 1 113 ? 45.30516 42.20773 66.48756 1.000 17.06722 113 PHE D N 1
ATOM 19572 C CA . PHE D 1 113 ? 44.61157 41.27650 65.61453 1.000 17.46045 113 PHE D CA 1
ATOM 19573 C C . PHE D 1 113 ? 43.11339 41.36136 65.87519 1.000 19.25618 113 PHE D C 1
ATOM 19574 O O . PHE D 1 113 ? 42.67366 41.75523 66.96489 1.000 17.83459 113 PHE D O 1
ATOM 19591 N N . CYS D 1 114 ? 42.33216 40.97617 64.86521 1.000 18.24737 114 CYS D N 1
ATOM 19592 C CA . CYS D 1 114 ? 40.91495 40.69734 65.06030 1.000 17.19730 114 CYS D CA 1
ATOM 19593 C C . CYS D 1 114 ? 40.57553 39.43372 64.28377 1.000 23.12229 114 CYS D C 1
ATOM 19594 O O . CYS D 1 114 ? 41.37950 38.92913 63.49250 1.000 18.18412 114 CYS D O 1
ATOM 19602 N N . ALA D 1 115 ? 39.38700 38.89590 64.52791 1.000 16.43796 115 ALA D N 1
ATOM 19603 C CA . ALA D 1 115 ? 38.99883 37.61372 63.92442 1.000 20.93313 115 ALA D CA 1
ATOM 19604 C C . ALA D 1 115 ? 37.51280 37.59422 63.59068 1.000 21.70175 115 ALA D C 1
ATOM 19605 O O . ALA D 1 115 ? 36.71734 38.32443 64.17435 1.000 17.38782 115 ALA D O 1
ATOM 19612 N N . THR D 1 116 ? 37.14251 36.72964 62.65150 1.000 16.86790 116 THR D N 1
ATOM 19613 C CA . THR D 1 116 ? 35.74773 36.52256 62.26235 1.000 20.17742 116 THR D CA 1
ATOM 19614 C C . THR D 1 116 ? 35.35589 35.09013 62.60356 1.000 19.15276 116 THR D C 1
ATOM 19615 O O . THR D 1 116 ? 36.12150 34.13785 62.36955 1.000 23.64337 116 THR D O 1
ATOM 19626 N N . LEU D 1 117 ? 34.17331 34.94324 63.19632 1.000 18.54933 117 LEU D N 1
ATOM 19627 C CA . LEU D 1 117 ? 33.66174 33.66016 63.65941 1.000 20.37091 117 LEU D CA 1
ATOM 19628 C C . LEU D 1 117 ? 32.40746 33.35174 62.83108 1.000 16.01012 117 LEU D C 1
ATOM 19629 O O . LEU D 1 117 ? 31.30636 33.84773 63.13506 1.000 17.08697 117 LEU D O 1
ATOM 19645 N N . GLY D 1 118 ? 32.58824 32.57157 61.76139 1.000 18.58197 118 GLY D N 1
ATOM 19646 C CA . GLY D 1 118 ? 31.46874 32.15060 60.95640 1.000 19.70594 118 GLY D CA 1
ATOM 19647 C C . GLY D 1 118 ? 31.20779 30.66430 61.07795 1.000 17.29533 118 GLY D C 1
ATOM 19648 O O . GLY D 1 118 ? 30.06296 30.23884 61.29734 1.000 20.86342 118 GLY D O 1
ATOM 19652 N N . SER D 1 119 ? 32.26733 29.87011 60.96073 1.000 19.18599 119 SER D N 1
ATOM 19653 C CA . SER D 1 119 ? 32.11406 28.42414 60.84209 1.000 18.52046 119 SER D CA 1
ATOM 19654 C C . SER D 1 119 ? 31.55080 27.79456 62.11965 1.000 21.06550 119 SER D C 1
ATOM 19655 O O . SER D 1 119 ? 31.91108 28.16242 63.24697 1.000 18.82906 119 SER D O 1
ATOM 19663 N N . GLU D 1 120 ? 30.70315 26.79723 61.91868 1.000 17.85907 120 GLU D N 1
ATOM 19664 C CA . GLU D 1 120 ? 30.12348 25.98812 62.97051 1.000 16.33909 120 GLU D CA 1
ATOM 19665 C C . GLU D 1 120 ? 30.18596 24.53890 62.51431 1.000 21.16499 120 GLU D C 1
ATOM 19666 O O . GLU D 1 120 ? 30.12102 24.25666 61.31898 1.000 18.09887 120 GLU D O 1
ATOM 19678 N N . HIS D 1 121 ? 30.25829 23.62064 63.47475 1.000 16.80890 121 HIS D N 1
ATOM 19679 C CA . HIS D 1 121 ? 30.41830 22.20517 63.13336 1.000 17.48969 121 HIS D CA 1
ATOM 19680 C C . HIS D 1 121 ? 29.17952 21.63555 62.44722 1.000 23.97892 121 HIS D C 1
ATOM 19681 O O . HIS D 1 121 ? 29.27779 21.00280 61.39598 1.000 19.23468 121 HIS D O 1
ATOM 19695 N N . GLU D 1 122 ? 27.99625 21.82488 63.01492 1.000 20.78417 122 GLU D N 1
ATOM 19696 C CA . GLU D 1 122 ? 26.87320 21.12134 62.37071 1.000 24.87053 122 GLU D CA 1
ATOM 19697 C C . GLU D 1 122 ? 26.40805 21.82253 61.09133 1.000 23.75010 122 GLU D C 1
ATOM 19698 O O . GLU D 1 122 ? 25.99393 21.13624 60.15204 1.000 21.43466 122 GLU D O 1
ATOM 19710 N N . ALA D 1 123 ? 26.42791 23.15574 61.06727 1.000 19.66813 123 ALA D N 1
ATOM 19711 C CA . ALA D 1 123 ? 25.98807 23.83469 59.85105 1.000 21.79861 123 ALA D CA 1
ATOM 19712 C C . ALA D 1 123 ? 26.93618 23.60421 58.66922 1.000 23.48533 123 ALA D C 1
ATOM 19713 O O . ALA D 1 123 ? 26.49483 23.53287 57.50838 1.000 22.35046 123 ALA D O 1
ATOM 19720 N N . GLY D 1 124 ? 28.22999 23.48582 58.94613 1.000 23.57921 124 GLY D N 1
ATOM 19721 C CA . GLY D 1 124 ? 29.18716 23.37225 57.86736 1.000 25.93583 124 GLY D CA 1
ATOM 19722 C C . GLY D 1 124 ? 29.16859 24.62305 57.00647 1.000 19.79562 124 GLY D C 1
ATOM 19723 O O . GLY D 1 124 ? 29.11383 25.75601 57.49617 1.000 23.33430 124 GLY D O 1
ATOM 19727 N N . SER D 1 125 ? 29.23566 24.41887 55.70215 1.000 19.75571 125 SER D N 1
ATOM 19728 C CA . SER D 1 125 ? 29.14655 25.53372 54.77365 1.000 20.28112 125 SER D CA 1
ATOM 19729 C C . SER D 1 125 ? 27.71403 25.90767 54.45665 1.000 25.85035 125 SER D C 1
ATOM 19730 O O . SER D 1 125 ? 27.49810 26.82661 53.66334 1.000 25.00248 125 SER D O 1
ATOM 19738 N N . GLU D 1 126 ? 26.72660 25.20955 55.03198 1.000 21.95207 126 GLU D N 1
ATOM 19739 C CA . GLU D 1 126 ? 25.31418 25.55306 54.83914 1.000 21.07671 126 GLU D CA 1
ATOM 19740 C C . GLU D 1 126 ? 24.94553 26.59671 55.89677 1.000 23.78631 126 GLU D C 1
ATOM 19741 O O . GLU D 1 126 ? 24.25874 26.33919 56.88574 1.000 25.72069 126 GLU D O 1
ATOM 19753 N N . LEU D 1 127 ? 25.43919 27.80983 55.67595 1.000 28.86478 127 LEU D N 1
ATOM 19754 C CA . LEU D 1 127 ? 25.43304 28.80304 56.75040 1.000 25.59348 127 LEU D CA 1
ATOM 19755 C C . LEU D 1 127 ? 24.03337 29.27017 57.11445 1.000 26.32115 127 LEU D C 1
ATOM 19756 O O . LEU D 1 127 ? 23.84944 29.81354 58.20192 1.000 27.61901 127 LEU D O 1
ATOM 19772 N N . ALA D 1 128 ? 23.03655 29.03764 56.26422 1.000 23.76414 128 ALA D N 1
ATOM 19773 C CA . ALA D 1 128 ? 21.67132 29.32551 56.69188 1.000 26.48616 128 ALA D CA 1
ATOM 19774 C C . ALA D 1 128 ? 21.28561 28.49555 57.90623 1.000 25.98575 128 ALA D C 1
ATOM 19775 O O . ALA D 1 128 ? 20.30733 28.81945 58.59158 1.000 28.49747 128 ALA D O 1
ATOM 19782 N N . ARG D 1 129 ? 22.01711 27.42329 58.17586 1.000 22.21687 129 ARG D N 1
ATOM 19783 C CA . ARG D 1 129 ? 21.70115 26.53402 59.27971 1.000 22.80678 129 ARG D CA 1
ATOM 19784 C C . ARG D 1 129 ? 22.44269 26.88300 60.56580 1.000 23.69152 129 ARG D C 1
ATOM 19785 O O . ARG D 1 129 ? 22.32749 26.14310 61.54262 1.000 24.13285 129 ARG D O 1
ATOM 19806 N N . ILE D 1 130 ? 23.19728 27.97894 60.60830 1.000 24.89422 130 ILE D N 1
ATOM 19807 C CA . ILE D 1 130 ? 23.97333 28.22975 61.81589 1.000 24.04096 130 ILE D CA 1
ATOM 19808 C C . ILE D 1 130 ? 23.04026 28.32090 63.02535 1.000 24.22542 130 ILE D C 1
ATOM 19809 O O . ILE D 1 130 ? 21.89141 28.75109 62.92272 1.000 25.08669 130 ILE D O 1
ATOM 19825 N N . SER D 1 131 ? 23.56898 27.92732 64.19160 1.000 27.96343 131 SER D N 1
ATOM 19826 C CA . SER D 1 131 ? 22.82055 27.79446 65.43694 1.000 32.72623 131 SER D CA 1
ATOM 19827 C C . SER D 1 131 ? 23.22217 28.82989 66.47658 1.000 24.55953 131 SER D C 1
ATOM 19828 O O . SER D 1 131 ? 22.52472 28.97192 67.49073 1.000 26.77273 131 SER D O 1
ATOM 19836 N N . THR D 1 132 ? 24.30272 29.56119 66.25596 1.000 19.20971 132 THR D N 1
ATOM 19837 C CA . THR D 1 132 ? 24.67123 30.61901 67.19197 1.000 18.31272 132 THR D CA 1
ATOM 19838 C C . THR D 1 132 ? 23.64435 31.73650 67.06650 1.000 25.95068 132 THR D C 1
ATOM 19839 O O . THR D 1 132 ? 23.35318 32.20989 65.95345 1.000 28.06844 132 THR D O 1
ATOM 19850 N N . THR D 1 133 ? 23.06733 32.12978 68.19114 1.000 24.32247 133 THR D N 1
ATOM 19851 C CA . THR D 1 133 ? 21.94644 33.05962 68.19544 1.000 30.85316 133 THR D CA 1
ATOM 19852 C C . THR D 1 133 ? 22.35796 34.36058 68.85901 1.000 29.40722 133 THR D C 1
ATOM 19853 O O . THR D 1 133 ? 23.24066 34.38797 69.71399 1.000 25.93034 133 THR D O 1
ATOM 19864 N N . VAL D 1 134 ? 21.70366 35.43622 68.45355 1.000 25.54857 134 VAL D N 1
ATOM 19865 C CA . VAL D 1 134 ? 21.86957 36.73384 69.08704 1.000 33.58260 134 VAL D CA 1
ATOM 19866 C C . VAL D 1 134 ? 20.48134 37.26929 69.38626 1.000 34.06470 134 VAL D C 1
ATOM 19867 O O . VAL D 1 134 ? 19.59845 37.19815 68.53415 1.000 30.47550 134 VAL D O 1
ATOM 19880 N N . ARG D 1 135 ? 20.29286 37.78587 70.60065 1.000 29.59748 135 ARG D N 1
ATOM 19881 C CA . ARG D 1 135 ? 19.02077 38.24219 71.12517 1.000 33.34126 135 ARG D CA 1
ATOM 19882 C C . ARG D 1 135 ? 19.20436 39.65614 71.64027 1.000 32.59041 135 ARG D C 1
ATOM 19883 O O . ARG D 1 135 ? 20.24317 39.99375 72.22255 1.000 32.55961 135 ARG D O 1
ATOM 19904 N N . ARG D 1 136 ? 18.20738 40.48417 71.41656 1.000 36.41787 136 ARG D N 1
ATOM 19905 C CA . ARG D 1 136 ? 18.19336 41.82006 71.98872 1.000 42.49341 136 ARG D CA 1
ATOM 19906 C C . ARG D 1 136 ? 17.61086 41.74677 73.39613 1.000 36.30124 136 ARG D C 1
ATOM 19907 O O . ARG D 1 136 ? 16.58280 41.10211 73.61937 1.000 41.44986 136 ARG D O 1
ATOM 19928 N N . ASP D 1 137 ? 18.27584 42.37269 74.34579 1.000 39.44272 137 ASP D N 1
ATOM 19929 C CA . ASP D 1 137 ? 17.72042 42.50019 75.69331 1.000 48.14508 137 ASP D CA 1
ATOM 19930 C C . ASP D 1 137 ? 18.02462 43.92469 76.15616 1.000 53.25236 137 ASP D C 1
ATOM 19931 O O . ASP D 1 137 ? 19.09457 44.19576 76.71084 1.000 50.57359 137 ASP D O 1
ATOM 19940 N N . GLY D 1 138 ? 17.08637 44.82465 75.90754 1.000 51.67610 138 GLY D N 1
ATOM 19941 C CA . GLY D 1 138 ? 17.23853 46.22271 76.23740 1.000 65.07014 138 GLY D CA 1
ATOM 19942 C C . GLY D 1 138 ? 18.28589 46.88666 75.37144 1.000 57.34787 138 GLY D C 1
ATOM 19943 O O . GLY D 1 138 ? 18.14817 46.97397 74.14220 1.000 68.49534 138 GLY D O 1
ATOM 19947 N N . ASP D 1 139 ? 19.34801 47.35245 76.01987 1.000 64.35009 139 ASP D N 1
ATOM 19948 C CA . ASP D 1 139 ? 20.43936 48.04682 75.36294 1.000 86.48691 139 ASP D CA 1
ATOM 19949 C C . ASP D 1 139 ? 21.62573 47.13870 75.06667 1.000 71.41219 139 ASP D C 1
ATOM 19950 O O . ASP D 1 139 ? 22.69107 47.63476 74.68700 1.000 63.15668 139 ASP D O 1
ATOM 19959 N N . THR D 1 140 ? 21.47592 45.83645 75.25734 1.000 45.95607 140 THR D N 1
ATOM 19960 C CA . THR D 1 140 ? 22.54003 44.89367 74.98501 1.000 42.25092 140 THR D CA 1
ATOM 19961 C C . THR D 1 140 ? 22.07864 43.86957 73.95402 1.000 49.55708 140 THR D C 1
ATOM 19962 O O . THR D 1 140 ? 20.88707 43.71090 73.67606 1.000 38.14428 140 THR D O 1
ATOM 19973 N N . LEU D 1 141 ? 23.05787 43.19702 73.36182 1.000 40.76065 141 LEU D N 1
ATOM 19974 C CA . LEU D 1 141 ? 22.84991 42.01580 72.53989 1.000 32.03026 141 LEU D CA 1
ATOM 19975 C C . LEU D 1 141 ? 23.41112 40.82842 73.31055 1.000 33.51015 141 LEU D C 1
ATOM 19976 O O . LEU D 1 141 ? 24.42774 40.96191 74.00538 1.000 31.95533 141 LEU D O 1
ATOM 19992 N N . VAL D 1 142 ? 22.74406 39.67830 73.19989 1.000 28.41576 142 VAL D N 1
ATOM 19993 C CA . VAL D 1 142 ? 23.09506 38.48316 73.95673 1.000 31.68032 142 VAL D CA 1
ATOM 19994 C C . VAL D 1 142 ? 23.36776 37.34370 72.98209 1.000 23.53639 142 VAL D C 1
ATOM 19995 O O . VAL D 1 142 ? 22.44553 36.88582 72.29362 1.000 27.16548 142 VAL D O 1
ATOM 20008 N N . LEU D 1 143 ? 24.62088 36.85275 72.97975 1.000 21.97882 143 LEU D N 1
ATOM 20009 C CA . LEU D 1 143 ? 25.08236 35.78755 72.10596 1.000 28.05848 143 LEU D CA 1
ATOM 20010 C C . LEU D 1 143 ? 25.13570 34.44516 72.82408 1.000 27.59929 143 LEU D C 1
ATOM 20011 O O . LEU D 1 143 ? 25.56436 34.37610 73.97063 1.000 22.94102 143 LEU D O 1
ATOM 20027 N N . ASP D 1 144 ? 24.73379 33.38263 72.12219 1.000 20.76499 144 ASP D N 1
ATOM 20028 C CA . ASP D 1 144 ? 24.77059 32.01396 72.62417 1.000 20.32982 144 ASP D CA 1
ATOM 20029 C C . ASP D 1 144 ? 25.09150 31.06100 71.48024 1.000 27.17202 144 ASP D C 1
ATOM 20030 O O . ASP D 1 144 ? 24.42453 31.10010 70.44162 1.000 26.08748 144 ASP D O 1
ATOM 20039 N N . GLY D 1 145 ? 26.08497 30.20394 71.66898 1.000 21.88152 145 GLY D N 1
ATOM 20040 C CA . GLY D 1 145 ? 26.38345 29.16936 70.69884 1.000 19.82280 145 GLY D CA 1
ATOM 20041 C C . GLY D 1 145 ? 27.86158 28.85209 70.67224 1.000 24.92109 145 GLY D C 1
ATOM 20042 O O . GLY D 1 145 ? 28.65232 29.44661 71.37258 1.000 23.50450 145 GLY D O 1
ATOM 20046 N N . THR D 1 146 ? 28.20261 27.86791 69.85245 1.000 19.32021 146 THR D N 1
ATOM 20047 C CA . THR D 1 146 ? 29.57878 27.40415 69.67594 1.000 16.88867 146 THR D CA 1
ATOM 20048 C C . THR D 1 146 ? 30.02458 27.61042 68.23400 1.000 26.62568 146 THR D C 1
ATOM 20049 O O . THR D 1 146 ? 29.33546 27.20236 67.29603 1.000 23.43591 146 THR D O 1
ATOM 20060 N N . LYS D 1 147 ? 31.17868 28.23007 68.06494 1.000 17.65847 147 LYS D N 1
ATOM 20061 C CA . LYS D 1 147 ? 31.78205 28.49406 66.76719 1.000 15.68803 147 LYS D CA 1
ATOM 20062 C C . LYS D 1 147 ? 33.00834 27.59158 66.63437 1.000 19.93724 147 LYS D C 1
ATOM 20063 O O . LYS D 1 147 ? 33.78402 27.41067 67.58749 1.000 19.69974 147 LYS D O 1
ATOM 20082 N N . ALA D 1 148 ? 33.14937 26.98571 65.46987 1.000 16.81323 148 ALA D N 1
ATOM 20083 C CA . ALA D 1 148 ? 34.01390 25.83227 65.28587 1.000 13.86360 148 ALA D CA 1
ATOM 20084 C C . ALA D 1 148 ? 35.49264 26.22039 65.14156 1.000 14.58828 148 ALA D C 1
ATOM 20085 O O . ALA D 1 148 ? 36.33712 25.66242 65.83988 1.000 17.20614 148 ALA D O 1
ATOM 20092 N N . PHE D 1 149 ? 35.81910 27.11317 64.19538 1.000 17.84813 149 PHE D N 1
ATOM 20093 C CA . PHE D 1 149 ? 37.19723 27.45966 63.87004 1.000 16.51071 149 PHE D CA 1
ATOM 20094 C C . PHE D 1 149 ? 37.31471 28.97699 63.74466 1.000 21.13873 149 PHE D C 1
ATOM 20095 O O . PHE D 1 149 ? 36.58732 29.59573 62.95995 1.000 17.07144 149 PHE D O 1
ATOM 20112 N N . SER D 1 150 ? 38.24678 29.58879 64.46995 1.000 15.72248 150 SER D N 1
ATOM 20113 C CA . SER D 1 150 ? 38.56058 30.98796 64.19061 1.000 16.30243 150 SER D CA 1
ATOM 20114 C C . SER D 1 150 ? 40.01597 31.24987 64.52984 1.000 16.76905 150 SER D C 1
ATOM 20115 O O . SER D 1 150 ? 40.52458 30.81136 65.56314 1.000 17.03845 150 SER D O 1
ATOM 20123 N N . THR D 1 151 ? 40.69456 31.93599 63.61712 1.000 15.15797 151 THR D N 1
ATOM 20124 C CA . THR D 1 151 ? 42.13476 32.13442 63.69957 1.000 17.04131 151 THR D CA 1
ATOM 20125 C C . THR D 1 151 ? 42.47379 33.38853 64.48382 1.000 15.70323 151 THR D C 1
ATOM 20126 O O . THR D 1 151 ? 41.87755 34.44298 64.24908 1.000 17.65163 151 THR D O 1
ATOM 20137 N N . SER D 1 152 ? 43.40546 33.23804 65.43329 1.000 13.78481 152 SER D N 1
ATOM 20138 C CA . SER D 1 152 ? 43.98303 34.26962 66.28734 1.000 15.14516 152 SER D CA 1
ATOM 20139 C C . SER D 1 152 ? 43.07418 34.74690 67.40334 1.000 20.02339 152 SER D C 1
ATOM 20140 O O . SER D 1 152 ? 43.44364 35.67637 68.13969 1.000 18.62664 152 SER D O 1
ATOM 20148 N N . THR D 1 153 ? 41.93082 34.09609 67.60712 1.000 20.12051 153 THR D N 1
ATOM 20149 C CA . THR D 1 153 ? 40.92204 34.64605 68.50855 1.000 18.93305 153 THR D CA 1
ATOM 20150 C C . THR D 1 153 ? 41.45600 34.85978 69.92403 1.000 19.17489 153 THR D C 1
ATOM 20151 O O . THR D 1 153 ? 41.09732 35.84947 70.59056 1.000 19.05410 153 THR D O 1
ATOM 20162 N N . ASP D 1 154 ? 42.27846 33.92860 70.41637 1.000 15.62566 154 ASP D N 1
ATOM 20163 C CA . ASP D 1 154 ? 42.72885 34.00409 71.80567 1.000 16.33451 154 ASP D CA 1
ATOM 20164 C C . ASP D 1 154 ? 43.46345 35.30341 72.08768 1.000 19.24363 154 ASP D C 1
ATOM 20165 O O . ASP D 1 154 ? 43.37883 35.83081 73.21432 1.000 17.35552 154 ASP D O 1
ATOM 20174 N N . PHE D 1 155 ? 44.20434 35.82640 71.10829 1.000 17.37978 155 PHE D N 1
ATOM 20175 C CA . PHE D 1 155 ? 44.97889 37.05015 71.31899 1.000 20.31672 155 PHE D CA 1
ATOM 20176 C C . PHE D 1 155 ? 44.47085 38.20449 70.45870 1.000 22.94225 155 PHE D C 1
ATOM 20177 O O . PHE D 1 155 ? 45.14603 39.23969 70.35605 1.000 22.61399 155 PHE D O 1
ATOM 20194 N N . ALA D 1 156 ? 43.27929 38.06144 69.88191 1.000 16.61237 156 ALA D N 1
ATOM 20195 C CA . ALA D 1 156 ? 42.63802 39.14745 69.16462 1.000 19.23182 156 ALA D CA 1
ATOM 20196 C C . ALA D 1 156 ? 42.10502 40.20753 70.12402 1.000 16.72876 156 ALA D C 1
ATOM 20197 O O . ALA D 1 156 ? 41.79866 39.92169 71.26886 1.000 19.07813 156 ALA D O 1
ATOM 20204 N N . ARG D 1 157 ? 41.99264 41.44983 69.62037 1.000 16.36455 157 ARG D N 1
ATOM 20205 C CA . ARG D 1 157 ? 41.37083 42.52033 70.37505 1.000 18.88046 157 ARG D CA 1
ATOM 20206 C C . ARG D 1 157 ? 39.85508 42.39976 70.35989 1.000 19.39948 157 ARG D C 1
ATOM 20207 O O . ARG D 1 157 ? 39.19023 42.69903 71.35899 1.000 18.36128 157 ARG D O 1
ATOM 20228 N N . PHE D 1 158 ? 39.29092 41.97809 69.23229 1.000 18.05472 158 PHE D N 1
ATOM 20229 C CA . PHE D 1 158 ? 37.84965 41.86229 69.07719 1.000 16.64692 158 PHE D CA 1
ATOM 20230 C C . PHE D 1 158 ? 37.55108 40.87014 67.95670 1.000 19.43193 158 PHE D C 1
ATOM 20231 O O . PHE D 1 158 ? 38.42805 40.47949 67.18669 1.000 18.42521 158 PHE D O 1
ATOM 20248 N N . LEU D 1 159 ? 36.31075 40.42918 67.92897 1.000 15.47131 159 LEU D N 1
ATOM 20249 C CA . LEU D 1 159 ? 35.79745 39.46125 66.98756 1.000 18.28404 159 LEU D CA 1
ATOM 20250 C C . LEU D 1 159 ? 34.55450 40.00857 66.30103 1.000 20.64552 159 LEU D C 1
ATOM 20251 O O . LEU D 1 159 ? 33.84418 40.85557 66.84188 1.000 16.96066 159 LEU D O 1
ATOM 20267 N N . VAL D 1 160 ? 34.25608 39.47617 65.11975 1.000 16.27882 160 VAL D N 1
ATOM 20268 C CA . VAL D 1 160 ? 32.93970 39.65651 64.50253 1.000 17.64440 160 VAL D CA 1
ATOM 20269 C C . VAL D 1 160 ? 32.33718 38.26814 64.41359 1.000 18.57679 160 VAL D C 1
ATOM 20270 O O . VAL D 1 160 ? 32.93561 37.36869 63.80943 1.000 22.73161 160 VAL D O 1
ATOM 20283 N N . VAL D 1 161 ? 31.17451 38.08876 65.03084 1.000 16.60675 161 VAL D N 1
ATOM 20284 C CA . VAL D 1 161 ? 30.49253 36.80851 65.11136 1.000 18.16412 161 VAL D CA 1
ATOM 20285 C C . VAL D 1 161 ? 29.25347 36.83650 64.22857 1.000 18.20513 161 VAL D C 1
ATOM 20286 O O . VAL D 1 161 ? 28.41086 37.72074 64.37470 1.000 19.94735 161 VAL D O 1
ATOM 20299 N N . ILE D 1 162 ? 29.13107 35.86185 63.32615 1.000 19.03956 162 ILE D N 1
ATOM 20300 C CA . ILE D 1 162 ? 27.96570 35.76021 62.46030 1.000 21.32217 162 ILE D CA 1
ATOM 20301 C C . ILE D 1 162 ? 26.91185 34.95090 63.20932 1.000 19.76489 162 ILE D C 1
ATOM 20302 O O . ILE D 1 162 ? 27.14919 33.80038 63.59422 1.000 24.67669 162 ILE D O 1
ATOM 20318 N N . ALA D 1 163 ? 25.74844 35.54066 63.42826 1.000 19.78964 163 ALA D N 1
ATOM 20319 C CA . ALA D 1 163 ? 24.74950 34.91390 64.27574 1.000 20.54327 163 ALA D CA 1
ATOM 20320 C C . ALA D 1 163 ? 23.38092 34.99081 63.61838 1.000 21.17251 163 ALA D C 1
ATOM 20321 O O . ALA D 1 163 ? 23.13281 35.82945 62.75270 1.000 27.46275 163 ALA D O 1
ATOM 20328 N N . ARG D 1 164 ? 22.49352 34.10239 64.05362 1.000 25.27735 164 ARG D N 1
ATOM 20329 C CA . ARG D 1 164 ? 21.11285 34.08668 63.60908 1.000 23.73026 164 ARG D CA 1
ATOM 20330 C C . ARG D 1 164 ? 20.24561 34.72702 64.68542 1.000 30.42915 164 ARG D C 1
ATOM 20331 O O . ARG D 1 164 ? 20.41032 34.45396 65.88015 1.000 29.30676 164 ARG D O 1
ATOM 20352 N N . SER D 1 165 ? 19.32331 35.57315 64.26288 1.000 38.52501 165 SER D N 1
ATOM 20353 C CA . SER D 1 165 ? 18.45347 36.24908 65.21070 1.000 48.64323 165 SER D CA 1
ATOM 20354 C C . SER D 1 165 ? 17.43542 35.26269 65.76861 1.000 42.46102 165 SER D C 1
ATOM 20355 O O . SER D 1 165 ? 16.74119 34.57434 65.01469 1.000 58.34814 165 SER D O 1
ATOM 20363 N N . ALA D 1 166 ? 17.36547 35.18640 67.10118 1.000 46.39728 166 ALA D N 1
ATOM 20364 C CA . ALA D 1 166 ? 16.32032 34.40709 67.76073 1.000 47.83941 166 ALA D CA 1
ATOM 20365 C C . ALA D 1 166 ? 14.96572 35.09573 67.65712 1.000 72.58190 166 ALA D C 1
ATOM 20366 O O . ALA D 1 166 ? 13.91692 34.43259 67.70483 1.000 76.31356 166 ALA D O 1
ATOM 20373 N N . ASP D 1 167 ? 14.99323 36.42501 67.49733 1.000 61.90714 167 ASP D N 1
ATOM 20374 C CA . ASP D 1 167 ? 13.78039 37.23514 67.36223 1.000 72.86649 167 ASP D CA 1
ATOM 20375 C C . ASP D 1 167 ? 13.06201 36.97368 66.04509 1.000 73.82894 167 ASP D C 1
ATOM 20376 O O . ASP D 1 167 ? 11.82600 36.97946 65.97499 1.000 60.35572 167 ASP D O 1
ATOM 20385 N N . ASP D 1 168 ? 13.83547 36.82717 64.97537 1.000 77.40636 168 ASP D N 1
ATOM 20386 C CA . ASP D 1 168 ? 13.32896 36.61764 63.62203 1.000 69.78237 168 ASP D CA 1
ATOM 20387 C C . ASP D 1 168 ? 14.29569 35.59010 63.03487 1.000 77.12683 168 ASP D C 1
ATOM 20388 O O . ASP D 1 168 ? 15.41136 35.94715 62.61678 1.000 75.15013 168 ASP D O 1
ATOM 20397 N N . PRO D 1 169 ? 13.93311 34.30122 63.04455 1.000 82.79089 169 PRO D N 1
ATOM 20398 C CA . PRO D 1 169 ? 14.89455 33.26557 62.61370 1.000 85.66136 169 PRO D CA 1
ATOM 20399 C C . PRO D 1 169 ? 15.36142 33.43211 61.17021 1.000 67.03945 169 PRO D C 1
ATOM 20400 O O . PRO D 1 169 ? 16.34295 32.79163 60.77299 1.000 61.48813 169 PRO D O 1
ATOM 20411 N N . ALA D 1 170 ? 14.68831 34.25665 60.37731 1.000 80.56407 170 ALA D N 1
ATOM 20412 C CA . ALA D 1 170 ? 15.12879 34.50616 59.01733 1.000 63.44917 170 ALA D CA 1
ATOM 20413 C C . ALA D 1 170 ? 16.18793 35.58795 58.93132 1.000 47.95643 170 ALA D C 1
ATOM 20414 O O . ALA D 1 170 ? 16.62033 35.90138 57.81127 1.000 50.72380 170 ALA D O 1
ATOM 20421 N N . ARG D 1 171 ? 16.62137 36.15576 60.06851 1.000 43.23984 171 ARG D N 1
ATOM 20422 C CA . ARG D 1 171 ? 17.57580 37.25139 60.08073 1.000 36.15191 171 ARG D CA 1
ATOM 20423 C C . ARG D 1 171 ? 18.93859 36.78135 60.57747 1.000 32.09927 171 ARG D C 1
ATOM 20424 O O . ARG D 1 171 ? 19.03795 36.06579 61.58199 1.000 34.93481 171 ARG D O 1
ATOM 20445 N N . TYR D 1 172 ? 19.99237 37.24356 59.91368 1.000 29.28685 172 TYR D N 1
ATOM 20446 C CA . TYR D 1 172 ? 21.37112 36.95260 60.29305 1.000 24.92071 172 TYR D CA 1
ATOM 20447 C C . TYR D 1 172 ? 22.07838 38.28642 60.50516 1.000 24.23278 172 TYR D C 1
ATOM 20448 O O . TYR D 1 172 ? 21.85619 39.23941 59.74704 1.000 27.16393 172 TYR D O 1
ATOM 20466 N N . THR D 1 173 ? 22.90322 38.34739 61.55202 1.000 23.08528 173 THR D N 1
ATOM 20467 C CA . THR D 1 173 ? 23.53416 39.57152 62.01513 1.000 24.11882 173 THR D CA 1
ATOM 20468 C C . THR D 1 173 ? 25.00667 39.31266 62.31531 1.000 24.97811 173 THR D C 1
ATOM 20469 O O . THR D 1 173 ? 25.36286 38.29581 62.92738 1.000 27.14887 173 THR D O 1
ATOM 20480 N N . ALA D 1 174 ? 25.86411 40.24062 61.89257 1.000 22.49243 174 ALA D N 1
ATOM 20481 C CA . ALA D 1 174 ? 27.27573 40.19985 62.27838 1.000 18.55906 174 ALA D CA 1
ATOM 20482 C C . ALA D 1 174 ? 27.43624 41.08131 63.51506 1.000 21.49007 174 ALA D C 1
ATOM 20483 O O . ALA D 1 174 ? 27.01005 42.24195 63.50626 1.000 21.55361 174 ALA D O 1
ATOM 20490 N N . VAL D 1 175 ? 27.99819 40.52792 64.58509 1.000 20.49359 175 VAL D N 1
ATOM 20491 C CA . VAL D 1 175 ? 28.04592 41.21975 65.86973 1.000 16.91302 175 VAL D CA 1
ATOM 20492 C C . VAL D 1 175 ? 29.50139 41.35433 66.28446 1.000 17.19623 175 VAL D C 1
ATOM 20493 O O . VAL D 1 175 ? 30.22403 40.35344 66.32044 1.000 19.30383 175 VAL D O 1
ATOM 20506 N N . THR D 1 176 ? 29.91671 42.58823 66.62564 1.000 19.74947 176 THR D N 1
ATOM 20507 C CA . THR D 1 176 ? 31.25843 42.83773 67.11773 1.000 18.20681 176 THR D CA 1
ATOM 20508 C C . THR D 1 176 ? 31.32725 42.53567 68.61287 1.000 17.32822 176 THR D C 1
ATOM 20509 O O . THR D 1 176 ? 30.47263 42.96864 69.38136 1.000 21.74004 176 THR D O 1
ATOM 20520 N N . VAL D 1 177 ? 32.34642 41.78069 69.02928 1.000 18.06620 177 VAL D N 1
ATOM 20521 C CA . VAL D 1 177 ? 32.48711 41.31962 70.39909 1.000 17.11240 177 VAL D CA 1
ATOM 20522 C C . VAL D 1 177 ? 33.92084 41.59306 70.86305 1.000 17.49667 177 VAL D C 1
ATOM 20523 O O . VAL D 1 177 ? 34.86109 41.06771 70.26266 1.000 17.77075 177 VAL D O 1
ATOM 20536 N N . PRO D 1 178 ? 34.13784 42.33713 71.92542 1.000 18.11968 178 PRO D N 1
ATOM 20537 C CA . PRO D 1 178 ? 35.50760 42.49021 72.44777 1.000 17.90209 178 PRO D CA 1
ATOM 20538 C C . PRO D 1 178 ? 35.99335 41.20681 73.11644 1.000 17.82138 178 PRO D C 1
ATOM 20539 O O . PRO D 1 178 ? 35.21402 40.38589 73.59997 1.000 18.32051 178 PRO D O 1
ATOM 20550 N N . ARG D 1 179 ? 37.31556 41.04755 73.14560 1.000 19.08152 179 ARG D N 1
ATOM 20551 C CA . ARG D 1 179 ? 37.91107 39.76461 73.54613 1.000 19.34158 179 ARG D CA 1
ATOM 20552 C C . ARG D 1 179 ? 37.50618 39.33571 74.94793 1.000 18.48965 179 ARG D C 1
ATOM 20553 O O . ARG D 1 179 ? 37.36641 38.13613 75.21473 1.000 19.86373 179 ARG D O 1
ATOM 20574 N N . ASP D 1 180 ? 37.35893 40.28253 75.86661 1.000 19.05535 180 ASP D N 1
ATOM 20575 C CA . ASP D 1 180 ? 37.08623 39.97473 77.26701 1.000 18.94837 180 ASP D CA 1
ATOM 20576 C C . ASP D 1 180 ? 35.64988 40.32174 77.66753 1.000 19.70251 180 ASP D C 1
ATOM 20577 O O . ASP D 1 180 ? 35.37729 40.73672 78.78201 1.000 21.23939 180 ASP D O 1
ATOM 20586 N N . ALA D 1 181 ? 34.73502 40.13948 76.73893 1.000 19.19515 181 ALA D N 1
ATOM 20587 C CA . ALA D 1 181 ? 33.32527 40.16940 77.04975 1.000 23.27816 181 ALA D CA 1
ATOM 20588 C C . ALA D 1 181 ? 32.99325 39.02007 78.00001 1.000 20.08611 181 ALA D C 1
ATOM 20589 O O . ALA D 1 181 ? 33.53323 37.91293 77.87220 1.000 27.65947 181 ALA D O 1
ATOM 20596 N N . PRO D 1 182 ? 32.05498 39.21990 78.90658 1.000 21.68849 182 PRO D N 1
ATOM 20597 C CA . PRO D 1 182 ? 31.59157 38.09250 79.73047 1.000 22.41554 182 PRO D CA 1
ATOM 20598 C C . PRO D 1 182 ? 30.90191 37.08026 78.84337 1.000 27.94559 182 PRO D C 1
ATOM 20599 O O . PRO D 1 182 ? 30.30283 37.43493 77.82611 1.000 28.71210 182 PRO D O 1
ATOM 20610 N N . GLY D 1 183 ? 31.00668 35.81151 79.22398 1.000 27.00408 183 GLY D N 1
ATOM 20611 C CA . GLY D 1 183 ? 30.35713 34.73986 78.48343 1.000 26.95206 183 GLY D CA 1
ATOM 20612 C C . GLY D 1 183 ? 31.07993 34.25473 77.24928 1.000 33.17204 183 GLY D C 1
ATOM 20613 O O . GLY D 1 183 ? 30.53957 33.40357 76.53546 1.000 27.89957 183 GLY D O 1
ATOM 20617 N N . LEU D 1 184 ? 32.27464 34.76215 76.97142 1.000 27.12505 184 LEU D N 1
ATOM 20618 C CA . LEU D 1 184 ? 33.10375 34.30770 75.85750 1.000 22.20478 184 LEU D CA 1
ATOM 20619 C C . LEU D 1 184 ? 34.14565 33.33339 76.40313 1.000 25.81013 184 LEU D C 1
ATOM 20620 O O . LEU D 1 184 ? 34.88171 33.66744 77.32679 1.000 25.04825 184 LEU D O 1
ATOM 20636 N N . ARG D 1 185 ? 34.17377 32.11658 75.87183 1.000 20.13570 185 ARG D N 1
ATOM 20637 C CA . ARG D 1 185 ? 35.09220 31.07953 76.33172 1.000 19.33988 185 ARG D CA 1
ATOM 20638 C C . ARG D 1 185 ? 35.85437 30.55221 75.13673 1.000 22.67902 185 ARG D C 1
ATOM 20639 O O . ARG D 1 185 ? 35.24578 30.10232 74.16264 1.000 23.20048 185 ARG D O 1
ATOM 20660 N N . VAL D 1 186 ? 37.18279 30.59159 75.20799 1.000 21.81398 186 VAL D N 1
ATOM 20661 C CA . VAL D 1 186 ? 38.01728 29.92228 74.20199 1.000 26.05860 186 VAL D CA 1
ATOM 20662 C C . VAL D 1 186 ? 38.15417 28.45550 74.61391 1.000 25.49687 186 VAL D C 1
ATOM 20663 O O . VAL D 1 186 ? 38.77673 28.14450 75.62951 1.000 24.93609 186 VAL D O 1
ATOM 20676 N N . ASP D 1 187 ? 37.51196 27.55345 73.86721 1.000 19.91689 187 ASP D N 1
ATOM 20677 C CA . ASP D 1 187 ? 37.39074 26.17230 74.30719 1.000 19.91189 187 ASP D CA 1
ATOM 20678 C C . ASP D 1 187 ? 38.70104 25.40984 74.13022 1.000 23.11081 187 ASP D C 1
ATOM 20679 O O . ASP D 1 187 ? 39.06589 24.59021 74.97115 1.000 22.32325 187 ASP D O 1
ATOM 20688 N N . LYS D 1 188 ? 39.40121 25.63233 73.03156 1.000 19.45883 188 LYS D N 1
ATOM 20689 C CA . LYS D 1 188 ? 40.60991 24.88126 72.72754 1.000 20.78190 188 LYS D CA 1
ATOM 20690 C C . LYS D 1 188 ? 41.26392 25.46729 71.48877 1.000 18.63957 188 LYS D C 1
ATOM 20691 O O . LYS D 1 188 ? 40.64211 26.19270 70.71666 1.000 18.30603 188 LYS D O 1
ATOM 20710 N N . ARG D 1 189 ? 42.55155 25.18918 71.33492 1.000 16.47577 189 ARG D N 1
ATOM 20711 C CA . ARG D 1 189 ? 43.23968 25.44630 70.08097 1.000 14.80557 189 ARG D CA 1
ATOM 20712 C C . ARG D 1 189 ? 43.28626 24.14894 69.29479 1.000 19.86559 189 ARG D C 1
ATOM 20713 O O . ARG D 1 189 ? 43.59658 23.09734 69.85368 1.000 17.15973 189 ARG D O 1
ATOM 20734 N N . TRP D 1 190 ? 43.02134 24.23605 67.99407 1.000 18.00503 190 TRP D N 1
ATOM 20735 C CA . TRP D 1 190 ? 43.05124 23.08189 67.12594 1.000 16.72384 190 TRP D CA 1
ATOM 20736 C C . TRP D 1 190 ? 44.48662 22.68837 66.80215 1.000 16.70992 190 TRP D C 1
ATOM 20737 O O . TRP D 1 190 ? 45.32700 23.53185 66.50799 1.000 16.53132 190 TRP D O 1
ATOM 20758 N N . ASP D 1 191 ? 44.75036 21.38415 66.81225 1.000 16.15410 191 ASP D N 1
ATOM 20759 C CA . ASP D 1 191 ? 46.05914 20.85190 66.41066 1.000 16.83157 191 ASP D CA 1
ATOM 20760 C C . ASP D 1 191 ? 46.10183 20.66800 64.89131 1.000 16.44344 191 ASP D C 1
ATOM 20761 O O . ASP D 1 191 ? 45.86106 19.57588 64.37248 1.000 17.55069 191 ASP D O 1
ATOM 20770 N N . VAL D 1 192 ? 46.35943 21.77891 64.17468 1.000 14.07672 192 VAL D N 1
ATOM 20771 C CA . VAL D 1 192 ? 46.33439 21.77843 62.71778 1.000 14.81701 192 VAL D CA 1
ATOM 20772 C C . VAL D 1 192 ? 47.52863 21.00970 62.14464 1.000 18.23168 192 VAL D C 1
ATOM 20773 O O . VAL D 1 192 ? 48.61978 20.95176 62.73478 1.000 16.29458 192 VAL D O 1
ATOM 20786 N N . ILE D 1 193 ? 47.32325 20.41231 60.96278 1.000 17.40204 193 ILE D N 1
ATOM 20787 C CA . ILE D 1 193 ? 48.36870 19.57590 60.38838 1.000 15.86655 193 ILE D CA 1
ATOM 20788 C C . ILE D 1 193 ? 49.43571 20.39115 59.67967 1.000 18.29670 193 ILE D C 1
ATOM 20789 O O . ILE D 1 193 ? 50.58317 19.91743 59.54405 1.000 18.86696 193 ILE D O 1
ATOM 20805 N N . GLY D 1 194 ? 49.09733 21.59874 59.23777 1.000 18.40300 194 GLY D N 1
ATOM 20806 C CA . GLY D 1 194 ? 50.04081 22.53960 58.67208 1.000 19.04465 194 GLY D CA 1
ATOM 20807 C C . GLY D 1 194 ? 49.65193 23.95158 59.07315 1.000 18.25080 194 GLY D C 1
ATOM 20808 O O . GLY D 1 194 ? 48.70923 24.14212 59.81799 1.000 15.94701 194 GLY D O 1
ATOM 20812 N N . MET D 1 195 ? 50.37139 24.93933 58.52767 1.000 14.62289 195 MET D N 1
ATOM 20813 C CA . MET D 1 195 ? 50.29666 26.31330 59.01009 1.000 12.19630 195 MET D CA 1
ATOM 20814 C C . MET D 1 195 ? 50.35713 26.33556 60.53926 1.000 13.00326 195 MET D C 1
ATOM 20815 O O . MET D 1 195 ? 49.55564 26.98264 61.22452 1.000 15.31569 195 MET D O 1
ATOM 20829 N N . ARG D 1 196 ? 51.32619 25.61478 61.08117 1.000 14.10829 196 ARG D N 1
ATOM 20830 C CA . ARG D 1 196 ? 51.38053 25.45711 62.53841 1.000 16.86511 196 ARG D CA 1
ATOM 20831 C C . ARG D 1 196 ? 52.01990 26.65139 63.23063 1.000 22.32489 196 ARG D C 1
ATOM 20832 O O . ARG D 1 196 ? 52.23237 26.61381 64.43480 1.000 20.12708 196 ARG D O 1
ATOM 20853 N N . ALA D 1 197 ? 52.32097 27.72124 62.48703 1.000 18.40865 197 ALA D N 1
ATOM 20854 C CA . ALA D 1 197 ? 52.62719 29.03126 63.06742 1.000 15.89871 197 ALA D CA 1
ATOM 20855 C C . ALA D 1 197 ? 51.36623 29.87858 63.26839 1.000 16.58412 197 ALA D C 1
ATOM 20856 O O . ALA D 1 197 ? 51.44036 30.95907 63.86647 1.000 17.38507 197 ALA D O 1
ATOM 20863 N N . SER D 1 198 ? 50.23052 29.43494 62.75536 1.000 16.17208 198 SER D N 1
ATOM 20864 C CA . SER D 1 198 ? 48.94764 30.07822 63.02173 1.000 16.31770 198 SER D CA 1
ATOM 20865 C C . SER D 1 198 ? 48.22917 29.33449 64.14786 1.000 16.80426 198 SER D C 1
ATOM 20866 O O . SER D 1 198 ? 48.53372 28.18426 64.46652 1.000 19.47266 198 SER D O 1
ATOM 20874 N N . ALA D 1 199 ? 47.29199 30.02346 64.77448 1.000 15.98660 199 ALA D N 1
ATOM 20875 C CA . ALA D 1 199 ? 46.56140 29.49249 65.92247 1.000 18.48435 199 ALA D CA 1
ATOM 20876 C C . ALA D 1 199 ? 45.06798 29.63597 65.66599 1.000 18.66998 199 ALA D C 1
ATOM 20877 O O . ALA D 1 199 ? 44.57530 30.74732 65.43802 1.000 18.79278 199 ALA D O 1
ATOM 20884 N N . THR D 1 200 ? 44.34913 28.52714 65.72464 1.000 15.71009 200 THR D N 1
ATOM 20885 C CA . THR D 1 200 ? 42.93510 28.52482 65.37672 1.000 16.00008 200 THR D CA 1
ATOM 20886 C C . THR D 1 200 ? 42.17355 27.81524 66.47742 1.000 19.98937 200 THR D C 1
ATOM 20887 O O . THR D 1 200 ? 42.62660 26.78743 66.99391 1.000 16.00791 200 THR D O 1
ATOM 20898 N N . TYR D 1 201 ? 41.01511 28.36791 66.81843 1.000 18.75017 201 TYR D N 1
ATOM 20899 C CA . TYR D 1 201 ? 40.33639 28.03201 68.05642 1.000 16.45603 201 TYR D CA 1
ATOM 20900 C C . TYR D 1 201 ? 38.86517 27.70349 67.84711 1.000 15.77649 201 TYR D C 1
ATOM 20901 O O . TYR D 1 201 ? 38.22583 28.16011 66.88556 1.000 17.65552 201 TYR D O 1
ATOM 20919 N N . GLN D 1 202 ? 38.33108 26.90317 68.78101 1.000 16.23846 202 GLN D N 1
ATOM 20920 C CA . GLN D 1 202 ? 36.89719 26.74168 68.96789 1.000 18.39836 202 GLN D CA 1
ATOM 20921 C C . GLN D 1 202 ? 36.44909 27.66074 70.10965 1.000 23.31891 202 GLN D C 1
ATOM 20922 O O . GLN D 1 202 ? 37.11567 27.76602 71.13975 1.000 19.73865 202 GLN D O 1
ATOM 20936 N N . VAL D 1 203 ? 35.34908 28.37595 69.89835 1.000 19.49625 203 VAL D N 1
ATOM 20937 C CA . VAL D 1 203 ? 34.91307 29.43835 70.79063 1.000 16.18266 203 VAL D CA 1
ATOM 20938 C C . VAL D 1 203 ? 33.44709 29.23709 71.10057 1.000 20.05883 203 VAL D C 1
ATOM 20939 O O . VAL D 1 203 ? 32.65538 28.92277 70.20600 1.000 19.31951 203 VAL D O 1
ATOM 20952 N N . SER D 1 204 ? 33.08994 29.37645 72.37809 1.000 18.61505 204 SER D N 1
ATOM 20953 C CA . SER D 1 204 ? 31.72026 29.18381 72.85396 1.000 19.39137 204 SER D CA 1
ATOM 20954 C C . SER D 1 204 ? 31.23570 30.45782 73.52343 1.000 26.72180 204 SER D C 1
ATOM 20955 O O . SER D 1 204 ? 32.01306 31.12465 74.21740 1.000 25.01380 204 SER D O 1
ATOM 20963 N N . PHE D 1 205 ? 29.95832 30.76703 73.31639 1.000 20.33688 205 PHE D N 1
ATOM 20964 C CA . PHE D 1 205 ? 29.31204 31.92681 73.90865 1.000 22.79814 205 PHE D CA 1
ATOM 20965 C C . PHE D 1 205 ? 28.16614 31.43854 74.78831 1.000 22.81414 205 PHE D C 1
ATOM 20966 O O . PHE D 1 205 ? 27.35139 30.60725 74.36861 1.000 22.67205 205 PHE D O 1
ATOM 20983 N N . SER D 1 206 ? 28.09666 31.94520 76.00977 1.000 21.08278 206 SER D N 1
ATOM 20984 C CA . SER D 1 206 ? 27.00284 31.60593 76.92089 1.000 22.08535 206 SER D CA 1
ATOM 20985 C C . SER D 1 206 ? 26.58696 32.88676 77.63041 1.000 27.92435 206 SER D C 1
ATOM 20986 O O . SER D 1 206 ? 27.34678 33.39727 78.45519 1.000 26.88473 206 SER D O 1
ATOM 20994 N N . ASP D 1 207 ? 25.41372 33.42249 77.27648 1.000 23.52205 207 ASP D N 1
ATOM 20995 C CA . ASP D 1 207 ? 24.94904 34.69462 77.82789 1.000 26.17929 207 ASP D CA 1
ATOM 20996 C C . ASP D 1 207 ? 26.02642 35.76169 77.65740 1.000 30.03005 207 ASP D C 1
ATOM 20997 O O . ASP D 1 207 ? 26.33337 36.51415 78.57253 1.000 29.83516 207 ASP D O 1
ATOM 21006 N N . CYS D 1 208 ? 26.62515 35.81218 76.46432 1.000 23.43683 208 CYS D N 1
ATOM 21007 C CA . CYS D 1 208 ? 27.66766 36.79019 76.17571 1.000 23.76327 208 CYS D CA 1
ATOM 21008 C C . CYS D 1 208 ? 27.00367 38.10141 75.77978 1.000 28.11363 208 CYS D C 1
ATOM 21009 O O . CYS D 1 208 ? 26.27693 38.16231 74.78179 1.000 24.97130 208 CYS D O 1
ATOM 21017 N N . ARG D 1 209 ? 27.24671 39.15354 76.55735 1.000 23.66625 209 ARG D N 1
ATOM 21018 C CA . ARG D 1 209 ? 26.53209 40.41745 76.40987 1.000 26.20885 209 ARG D CA 1
ATOM 21019 C C . ARG D 1 209 ? 27.46738 41.50460 75.89537 1.000 27.86009 209 ARG D C 1
ATOM 21020 O O . ARG D 1 209 ? 28.58059 41.68468 76.41614 1.000 32.67459 209 ARG D O 1
ATOM 21041 N N . VAL D 1 210 ? 27.00194 42.22569 74.88341 1.000 28.57106 210 VAL D N 1
ATOM 21042 C CA . VAL D 1 210 ? 27.72110 43.35857 74.30658 1.000 33.35524 210 VAL D CA 1
ATOM 21043 C C . VAL D 1 210 ? 26.72079 44.47341 74.05757 1.000 30.58576 210 VAL D C 1
ATOM 21044 O O . VAL D 1 210 ? 25.50922 44.23180 73.96475 1.000 33.96967 210 VAL D O 1
ATOM 21057 N N . PRO D 1 211 ? 27.20012 45.70989 73.92032 1.000 36.84480 211 PRO D N 1
ATOM 21058 C CA . PRO D 1 211 ? 26.28539 46.81902 73.62647 1.000 46.90467 211 PRO D CA 1
ATOM 21059 C C . PRO D 1 211 ? 25.51960 46.61165 72.33212 1.000 44.17642 211 PRO D C 1
ATOM 21060 O O . PRO D 1 211 ? 25.99422 45.95142 71.40318 1.000 38.17383 211 PRO D O 1
ATOM 21071 N N . GLY D 1 212 ? 24.32156 47.21921 72.26893 1.000 43.57069 212 GLY D N 1
ATOM 21072 C CA . GLY D 1 212 ? 23.48978 47.09419 71.07634 1.000 37.49459 212 GLY D CA 1
ATOM 21073 C C . GLY D 1 212 ? 24.08538 47.73304 69.83679 1.000 37.97102 212 GLY D C 1
ATOM 21074 O O . GLY D 1 212 ? 23.89877 47.23368 68.71474 1.000 46.89636 212 GLY D O 1
ATOM 21078 N N . ASP D 1 213 ? 24.83789 48.81513 70.01519 1.000 31.34839 213 ASP D N 1
ATOM 21079 C CA . ASP D 1 213 ? 25.52799 49.46038 68.90767 1.000 43.08673 213 ASP D CA 1
ATOM 21080 C C . ASP D 1 213 ? 26.60821 48.59166 68.25976 1.000 29.03622 213 ASP D C 1
ATOM 21081 O O . ASP D 1 213 ? 27.25128 49.05715 67.31135 1.000 34.76010 213 ASP D O 1
ATOM 21090 N N . ASN D 1 214 ? 26.81662 47.34652 68.69833 1.000 30.34476 214 ASN D N 1
ATOM 21091 C CA . ASN D 1 214 ? 27.91636 46.54590 68.19106 1.000 24.65071 214 ASN D CA 1
ATOM 21092 C C . ASN D 1 214 ? 27.56560 45.73300 66.93367 1.000 23.94901 214 ASN D C 1
ATOM 21093 O O . ASN D 1 214 ? 28.45201 45.07115 66.36541 1.000 22.78725 214 ASN D O 1
ATOM 21104 N N . ALA D 1 215 ? 26.31584 45.77586 66.48266 1.000 27.87289 215 ALA D N 1
ATOM 21105 C CA . ALA D 1 215 ? 25.93318 45.03866 65.28593 1.000 26.64836 215 ALA D CA 1
ATOM 21106 C C . ALA D 1 215 ? 26.30330 45.82522 64.03927 1.000 24.62951 215 ALA D C 1
ATOM 21107 O O . ALA D 1 215 ? 26.14751 47.05425 63.99189 1.000 25.78913 215 ALA D O 1
ATOM 21114 N N . LEU D 1 216 ? 26.79591 45.10922 63.03187 1.000 23.71777 216 LEU D N 1
ATOM 21115 C CA . LEU D 1 216 ? 26.94648 45.69446 61.71554 1.000 24.64691 216 LEU D CA 1
ATOM 21116 C C . LEU D 1 216 ? 25.57651 45.77754 61.02635 1.000 28.65735 216 LEU D C 1
ATOM 21117 O O . LEU D 1 216 ? 24.62114 45.08925 61.39642 1.000 30.42087 216 LEU D O 1
ATOM 21133 N N . ASN D 1 217 ? 25.49326 46.62740 60.00483 1.000 26.26607 217 ASN D N 1
ATOM 21134 C CA . ASN D 1 217 ? 24.24046 46.85750 59.29209 1.000 27.60914 217 ASN D CA 1
ATOM 21135 C C . ASN D 1 217 ? 24.18500 45.94997 58.06590 1.000 27.20168 217 ASN D C 1
ATOM 21136 O O . ASN D 1 217 ? 25.00059 46.09058 57.15469 1.000 27.63084 217 ASN D O 1
ATOM 21147 N N . GLY D 1 218 ? 23.25181 45.00534 58.05525 1.000 29.78340 218 GLY D N 1
ATOM 21148 C CA . GLY D 1 218 ? 23.00250 44.16883 56.89241 1.000 31.26442 218 GLY D CA 1
ATOM 21149 C C . GLY D 1 218 ? 22.87258 42.69941 57.25189 1.000 30.91918 218 GLY D C 1
ATOM 21150 O O . GLY D 1 218 ? 23.20367 42.25637 58.34897 1.000 25.99556 218 GLY D O 1
ATOM 21154 N N . ASN D 1 219 ? 22.37441 41.93852 56.27750 1.000 27.59549 219 ASN D N 1
ATOM 21155 C CA . ASN D 1 219 ? 22.34188 40.47973 56.38136 1.000 25.97682 219 ASN D CA 1
ATOM 21156 C C . ASN D 1 219 ? 23.73624 39.90590 56.64771 1.000 26.07240 219 ASN D C 1
ATOM 21157 O O . ASN D 1 219 ? 24.60649 39.97171 55.78676 1.000 24.75071 219 ASN D O 1
ATOM 21168 N N . GLY D 1 220 ? 23.94657 39.31538 57.82724 1.000 28.29777 220 GLY D N 1
ATOM 21169 C CA . GLY D 1 220 ? 25.28130 38.87484 58.20469 1.000 20.99324 220 GLY D CA 1
ATOM 21170 C C . GLY D 1 220 ? 25.89692 37.85858 57.26902 1.000 21.00334 220 GLY D C 1
ATOM 21171 O O . GLY D 1 220 ? 27.12482 37.80004 57.13401 1.000 22.17493 220 GLY D O 1
ATOM 21175 N N . LEU D 1 221 ? 25.07419 37.02011 56.63479 1.000 21.73059 221 LEU D N 1
ATOM 21176 C CA . LEU D 1 221 ? 25.61110 36.05343 55.68530 1.000 21.03581 221 LEU D CA 1
ATOM 21177 C C . LEU D 1 221 ? 26.10568 36.74095 54.42052 1.000 23.17937 221 LEU D C 1
ATOM 21178 O O . LEU D 1 221 ? 27.10148 36.31961 53.83425 1.000 21.40393 221 LEU D O 1
ATOM 21194 N N . ARG D 1 222 ? 25.41710 37.79539 53.97820 1.000 21.85213 222 ARG D N 1
ATOM 21195 C CA . ARG D 1 222 ? 25.89123 38.55282 52.81898 1.000 21.51874 222 ARG D CA 1
ATOM 21196 C C . ARG D 1 222 ? 27.15183 39.34381 53.14964 1.000 23.86201 222 ARG D C 1
ATOM 21197 O O . ARG D 1 222 ? 28.09785 39.38415 52.35284 1.000 19.85063 222 ARG D O 1
ATOM 21218 N N . LEU D 1 223 ? 27.18423 39.97206 54.32597 1.000 21.70619 223 LEU D N 1
ATOM 21219 C CA . LEU D 1 223 ? 28.39764 40.65468 54.76242 1.000 21.96864 223 LEU D CA 1
ATOM 21220 C C . LEU D 1 223 ? 29.58601 39.69804 54.83044 1.000 18.35908 223 LEU D C 1
ATOM 21221 O O . LEU D 1 223 ? 30.70508 40.05239 54.43331 1.000 21.00676 223 LEU D O 1
ATOM 21237 N N . LEU D 1 224 ? 29.37117 38.48765 55.33764 1.000 21.53917 224 LEU D N 1
ATOM 21238 C CA . LEU D 1 224 ? 30.45913 37.51487 55.39192 1.000 18.66053 224 LEU D CA 1
ATOM 21239 C C . LEU D 1 224 ? 30.99280 37.21264 53.99169 1.000 22.61304 224 LEU D C 1
ATOM 21240 O O . LEU D 1 224 ? 32.20771 37.22061 53.75161 1.000 19.77391 224 LEU D O 1
ATOM 21256 N N . GLU D 1 225 ? 30.09208 36.94645 53.04280 1.000 20.50265 225 GLU D N 1
ATOM 21257 C CA . GLU D 1 225 ? 30.51423 36.69281 51.67264 1.000 19.90663 225 GLU D CA 1
ATOM 21258 C C . GLU D 1 225 ? 31.35692 37.84181 51.11797 1.000 17.01360 225 GLU D C 1
ATOM 21259 O O . GLU D 1 225 ? 32.36566 37.61046 50.43733 1.000 22.17090 225 GLU D O 1
ATOM 21271 N N . ILE D 1 226 ? 30.96182 39.07940 51.39989 1.000 18.78144 226 ILE D N 1
ATOM 21272 C CA . ILE D 1 226 ? 31.69949 40.24334 50.91577 1.000 19.71711 226 ILE D CA 1
ATOM 21273 C C . ILE D 1 226 ? 33.05898 40.32636 51.57738 1.000 21.14514 226 ILE D C 1
ATOM 21274 O O . ILE D 1 226 ? 34.05701 40.64594 50.92875 1.000 24.48721 226 ILE D O 1
ATOM 21290 N N . GLY D 1 227 ? 33.11619 40.10462 52.89038 1.000 20.50623 227 GLY D N 1
ATOM 21291 C CA . GLY D 1 227 ? 34.40379 40.12649 53.58218 1.000 20.12062 227 GLY D CA 1
ATOM 21292 C C . GLY D 1 227 ? 35.34636 39.06061 53.05395 1.000 19.53675 227 GLY D C 1
ATOM 21293 O O . GLY D 1 227 ? 36.55429 39.28220 52.97560 1.000 20.33868 227 GLY D O 1
ATOM 21297 N N . LEU D 1 228 ? 34.80193 37.90265 52.65319 1.000 20.53371 228 LEU D N 1
ATOM 21298 C CA . LEU D 1 228 ? 35.62948 36.80427 52.16542 1.000 20.52151 228 LEU D CA 1
ATOM 21299 C C . LEU D 1 228 ? 36.25720 37.08664 50.80922 1.000 22.66562 228 LEU D C 1
ATOM 21300 O O . LEU D 1 228 ? 37.16993 36.35821 50.41867 1.000 17.31073 228 LEU D O 1
ATOM 21316 N N . ASN D 1 229 ? 35.79818 38.09623 50.07268 1.000 21.66511 229 ASN D N 1
ATOM 21317 C CA . ASN D 1 229 ? 36.43650 38.38959 48.78934 1.000 17.94900 229 ASN D CA 1
ATOM 21318 C C . ASN D 1 229 ? 37.91553 38.69800 48.98453 1.000 17.47476 229 ASN D C 1
ATOM 21319 O O . ASN D 1 229 ? 38.78385 38.16093 48.26503 1.000 18.97425 229 ASN D O 1
ATOM 21330 N N . ALA D 1 230 ? 38.23432 39.52035 50.00309 1.000 17.89763 230 ALA D N 1
ATOM 21331 C CA . ALA D 1 230 ? 39.62914 39.89433 50.21931 1.000 19.90142 230 ALA D CA 1
ATOM 21332 C C . ALA D 1 230 ? 40.45249 38.70459 50.72062 1.000 22.55042 230 ALA D C 1
ATOM 21333 O O . ALA D 1 230 ? 41.56712 38.45399 50.23266 1.000 18.15708 230 ALA D O 1
ATOM 21340 N N . SER D 1 231 ? 39.91528 37.93980 51.67552 1.000 19.66838 231 SER D N 1
ATOM 21341 C CA . SER D 1 231 ? 40.73532 36.89043 52.27608 1.000 19.00835 231 SER D CA 1
ATOM 21342 C C . SER D 1 231 ? 40.91252 35.72524 51.30934 1.000 18.22526 231 SER D C 1
ATOM 21343 O O . SER D 1 231 ? 41.96787 35.06233 51.30410 1.000 17.05756 231 SER D O 1
ATOM 21351 N N . ARG D 1 232 ? 39.90974 35.46708 50.46644 1.000 15.96034 232 ARG D N 1
ATOM 21352 C CA . ARG D 1 232 ? 40.06697 34.38153 49.49268 1.000 15.49792 232 ARG D CA 1
ATOM 21353 C C . ARG D 1 232 ? 41.15091 34.71351 48.47125 1.000 15.83858 232 ARG D C 1
ATOM 21354 O O . ARG D 1 232 ? 41.92953 33.83760 48.07890 1.000 18.84923 232 ARG D O 1
ATOM 21375 N N . ILE D 1 233 ? 41.22265 35.96920 48.03532 1.000 14.19203 233 ILE D N 1
ATOM 21376 C CA . ILE D 1 233 ? 42.28253 36.38727 47.11979 1.000 17.23311 233 ILE D CA 1
ATOM 21377 C C . ILE D 1 233 ? 43.64669 36.26369 47.79534 1.000 17.93437 233 ILE D C 1
ATOM 21378 O O . ILE D 1 233 ? 44.62230 35.81725 47.18253 1.000 15.78212 233 ILE D O 1
ATOM 21394 N N . LEU D 1 234 ? 43.75132 36.63710 49.07600 1.000 17.57304 234 LEU D N 1
ATOM 21395 C CA . LEU D 1 234 ? 45.07061 36.54864 49.70925 1.000 16.59506 234 LEU D CA 1
ATOM 21396 C C . LEU D 1 234 ? 45.43960 35.10608 50.07439 1.000 18.42312 234 LEU D C 1
ATOM 21397 O O . LEU D 1 234 ? 46.62506 34.76695 50.12491 1.000 16.19703 234 LEU D O 1
ATOM 21413 N N . ILE D 1 235 ? 44.46098 34.23168 50.33664 1.000 14.38795 235 ILE D N 1
ATOM 21414 C CA . ILE D 1 235 ? 44.79587 32.81154 50.44114 1.000 17.96731 235 ILE D CA 1
ATOM 21415 C C . ILE D 1 235 ? 45.39236 32.31223 49.12297 1.000 18.17911 235 ILE D C 1
ATOM 21416 O O . ILE D 1 235 ? 46.36230 31.54303 49.10428 1.000 16.37207 235 ILE D O 1
ATOM 21432 N N . ALA D 1 236 ? 44.84476 32.76237 48.00279 1.000 14.12834 236 ALA D N 1
ATOM 21433 C CA . ALA D 1 236 ? 45.43975 32.41698 46.70268 1.000 12.63563 236 ALA D CA 1
ATOM 21434 C C . ALA D 1 236 ? 46.86338 32.93207 46.59798 1.000 16.40180 236 ALA D C 1
ATOM 21435 O O . ALA D 1 236 ? 47.76205 32.22617 46.12566 1.000 17.35907 236 ALA D O 1
ATOM 21442 N N . ALA D 1 237 ? 47.09107 34.16262 47.05618 1.000 16.23404 237 ALA D N 1
ATOM 21443 C CA . ALA D 1 237 ? 48.41852 34.73402 46.99790 1.000 16.15665 237 ALA D CA 1
ATOM 21444 C C . ALA D 1 237 ? 49.38923 33.97843 47.88662 1.000 16.04201 237 ALA D C 1
ATOM 21445 O O . ALA D 1 237 ? 50.58679 33.93019 47.59338 1.000 17.86316 237 ALA D O 1
ATOM 21452 N N . SER D 1 238 ? 48.89368 33.47324 49.01069 1.000 17.49075 238 SER D N 1
ATOM 21453 C CA . SER D 1 238 ? 49.70650 32.65315 49.89613 1.000 16.87460 238 SER D CA 1
ATOM 21454 C C . SER D 1 238 ? 50.11333 31.35788 49.20894 1.000 18.44559 238 SER D C 1
ATOM 21455 O O . SER D 1 238 ? 51.27530 30.93448 49.28386 1.000 16.57943 238 SER D O 1
ATOM 21463 N N . ALA D 1 239 ? 49.17133 30.70657 48.52816 1.000 18.36321 239 ALA D N 1
ATOM 21464 C CA . ALA D 1 239 ? 49.52517 29.50121 47.78822 1.000 17.73534 239 ALA D CA 1
ATOM 21465 C C . ALA D 1 239 ? 50.56359 29.79109 46.70503 1.000 15.68504 239 ALA D C 1
ATOM 21466 O O . ALA D 1 239 ? 51.48088 28.99385 46.49549 1.000 16.64751 239 ALA D O 1
ATOM 21473 N N . LEU D 1 240 ? 50.44984 30.94302 46.02852 1.000 16.46223 240 LEU D N 1
ATOM 21474 C CA . LEU D 1 240 ? 51.46702 31.36117 45.07106 1.000 15.75411 240 LEU D CA 1
ATOM 21475 C C . LEU D 1 240 ? 52.83154 31.47145 45.73233 1.000 20.65494 240 LEU D C 1
ATOM 21476 O O . LEU D 1 240 ? 53.83276 30.98447 45.19214 1.000 16.23559 240 LEU D O 1
ATOM 21492 N N . GLY D 1 241 ? 52.90166 32.09945 46.91549 1.000 16.63362 241 GLY D N 1
ATOM 21493 C CA . GLY D 1 241 ? 54.18437 32.20250 47.59303 1.000 17.53096 241 GLY D CA 1
ATOM 21494 C C . GLY D 1 241 ? 54.79828 30.85329 47.94123 1.000 18.77143 241 GLY D C 1
ATOM 21495 O O . GLY D 1 241 ? 56.01276 30.65276 47.81165 1.000 16.32342 241 GLY D O 1
ATOM 21499 N N . VAL D 1 242 ? 53.98285 29.91559 48.41279 1.000 18.22334 242 VAL D N 1
ATOM 21500 C CA . VAL D 1 242 ? 54.53204 28.60904 48.74275 1.000 12.55716 242 VAL D CA 1
ATOM 21501 C C . VAL D 1 242 ? 55.03092 27.92900 47.46836 1.000 17.83573 242 VAL D C 1
ATOM 21502 O O . VAL D 1 242 ? 56.07482 27.27489 47.46208 1.000 15.15679 242 VAL D O 1
ATOM 21515 N N . ALA D 1 243 ? 54.28917 28.06275 46.36135 1.000 16.80929 243 ALA D N 1
ATOM 21516 C CA . ALA D 1 243 ? 54.74387 27.43724 45.11234 1.000 16.89084 243 ALA D CA 1
ATOM 21517 C C . ALA D 1 243 ? 56.09685 28.00995 44.66398 1.000 13.63672 243 ALA D C 1
ATOM 21518 O O . ALA D 1 243 ? 56.97350 27.28013 44.16833 1.000 14.71354 243 ALA D O 1
ATOM 21525 N N . ARG D 1 244 ? 56.26951 29.31591 44.80054 1.000 14.70641 244 ARG D N 1
ATOM 21526 C CA . ARG D 1 244 ? 57.57098 29.92901 44.51803 1.000 12.90596 244 ARG D CA 1
ATOM 21527 C C . ARG D 1 244 ? 58.66859 29.34790 45.40204 1.000 16.35972 244 ARG D C 1
ATOM 21528 O O . ARG D 1 244 ? 59.78154 29.06693 44.92802 1.000 14.55068 244 ARG D O 1
ATOM 21549 N N . ARG D 1 245 ? 58.38671 29.19401 46.69855 1.000 12.71667 245 ARG D N 1
ATOM 21550 C CA . ARG D 1 245 ? 59.36238 28.56519 47.59045 1.000 12.93050 245 ARG D CA 1
ATOM 21551 C C . ARG D 1 245 ? 59.69927 27.14396 47.14131 1.000 13.27552 245 ARG D C 1
ATOM 21552 O O . ARG D 1 245 ? 60.85933 26.74295 47.18412 1.000 15.81025 245 ARG D O 1
ATOM 21573 N N . ILE D 1 246 ? 58.68781 26.36920 46.74266 1.000 15.45490 246 ILE D N 1
ATOM 21574 C CA . ILE D 1 246 ? 58.90834 24.99600 46.30976 1.000 14.19074 246 ILE D CA 1
ATOM 21575 C C . ILE D 1 246 ? 59.80203 24.96413 45.08645 1.000 15.31750 246 ILE D C 1
ATOM 21576 O O . ILE D 1 246 ? 60.73677 24.16740 45.00182 1.000 16.46582 246 ILE D O 1
ATOM 21592 N N . ARG D 1 247 ? 59.53545 25.83529 44.12098 1.000 15.01835 247 ARG D N 1
ATOM 21593 C CA . ARG D 1 247 ? 60.42740 25.94852 42.96813 1.000 15.76997 247 ARG D CA 1
ATOM 21594 C C . ARG D 1 247 ? 61.85935 26.22751 43.41124 1.000 18.38860 247 ARG D C 1
ATOM 21595 O O . ARG D 1 247 ? 62.80767 25.59683 42.93955 1.000 17.61187 247 ARG D O 1
ATOM 21616 N N . ASP D 1 248 ? 62.04620 27.21343 44.29304 1.000 15.91721 248 ASP D N 1
ATOM 21617 C CA . ASP D 1 248 ? 63.40188 27.57560 44.67787 1.000 17.29454 248 ASP D CA 1
ATOM 21618 C C . ASP D 1 248 ? 64.08698 26.46728 45.47196 1.000 18.40649 248 ASP D C 1
ATOM 21619 O O . ASP D 1 248 ? 65.30128 26.25786 45.33624 1.000 19.15951 248 ASP D O 1
ATOM 21628 N N . VAL D 1 249 ? 63.33333 25.74640 46.28800 1.000 17.58772 249 VAL D N 1
ATOM 21629 C CA . VAL D 1 249 ? 63.87976 24.62085 47.03694 1.000 17.31878 249 VAL D CA 1
ATOM 21630 C C . VAL D 1 249 ? 64.33030 23.51017 46.08789 1.000 19.79833 249 VAL D C 1
ATOM 21631 O O . VAL D 1 249 ? 65.40138 22.90624 46.27752 1.000 16.22334 249 VAL D O 1
ATOM 21644 N N . CYS D 1 250 ? 63.54743 23.25177 45.02979 1.000 16.87336 250 CYS D N 1
ATOM 21645 C CA . CYS D 1 250 ? 63.96122 22.27839 44.01699 1.000 15.65779 250 CYS D CA 1
ATOM 21646 C C . CYS D 1 250 ? 65.25547 22.69667 43.33600 1.000 14.81445 250 CYS D C 1
ATOM 21647 O O . CYS D 1 250 ? 66.16024 21.87414 43.13609 1.000 15.92208 250 CYS D O 1
ATOM 21655 N N . MET D 1 251 ? 65.37376 23.97571 42.97952 1.000 16.63619 251 MET D N 1
ATOM 21656 C CA . MET D 1 251 ? 66.58123 24.42160 42.29223 1.000 16.13230 251 MET D CA 1
ATOM 21657 C C . MET D 1 251 ? 67.80388 24.33412 43.20914 1.000 16.76712 251 MET D C 1
ATOM 21658 O O . MET D 1 251 ? 68.90958 23.98855 42.75451 1.000 19.99394 251 MET D O 1
ATOM 21672 N N . GLU D 1 252 ? 67.64223 24.69537 44.49006 1.000 15.74636 252 GLU D N 1
ATOM 21673 C CA . GLU D 1 252 ? 68.78131 24.61045 45.40360 1.000 16.61166 252 GLU D CA 1
ATOM 21674 C C . GLU D 1 252 ? 69.26149 23.16483 45.53433 1.000 19.26088 252 GLU D C 1
ATOM 21675 O O . GLU D 1 252 ? 70.46807 22.88743 45.50152 1.000 20.68236 252 GLU D O 1
ATOM 21687 N N . TYR D 1 253 ? 68.32468 22.23081 45.66547 1.000 17.71186 253 TYR D N 1
ATOM 21688 C CA . TYR D 1 253 ? 68.65984 20.80873 45.68679 1.000 19.42717 253 TYR D CA 1
ATOM 21689 C C . TYR D 1 253 ? 69.30159 20.35206 44.39007 1.000 20.80129 253 TYR D C 1
ATOM 21690 O O . TYR D 1 253 ? 70.27981 19.60661 44.39264 1.000 19.05055 253 TYR D O 1
ATOM 21708 N N . GLY D 1 254 ? 68.72647 20.74709 43.27267 1.000 18.47122 254 GLY D N 1
ATOM 21709 C CA . GLY D 1 254 ? 69.21346 20.31890 41.97112 1.000 18.80615 254 GLY D CA 1
ATOM 21710 C C . GLY D 1 254 ? 70.60690 20.80297 41.64667 1.000 18.77312 254 GLY D C 1
ATOM 21711 O O . GLY D 1 254 ? 71.27956 20.20244 40.81456 1.000 18.51933 254 GLY D O 1
ATOM 21715 N N . LYS D 1 255 ? 71.05074 21.89680 42.27126 1.000 22.74535 255 LYS D N 1
ATOM 21716 C CA . LYS D 1 255 ? 72.40297 22.39538 42.00799 1.000 27.98778 255 LYS D CA 1
ATOM 21717 C C . LYS D 1 255 ? 73.47740 21.44226 42.52684 1.000 28.58677 255 LYS D C 1
ATOM 21718 O O . LYS D 1 255 ? 74.54957 21.33161 41.92457 1.000 28.66075 255 LYS D O 1
ATOM 21737 N N . THR D 1 256 ? 73.21804 20.76873 43.64852 1.000 23.61582 256 THR D N 1
ATOM 21738 C CA . THR D 1 256 ? 74.19044 19.93814 44.33571 1.000 30.68512 256 THR D CA 1
ATOM 21739 C C . THR D 1 256 ? 73.95153 18.44781 44.15089 1.000 29.73908 256 THR D C 1
ATOM 21740 O O . THR D 1 256 ? 74.86271 17.65705 44.37911 1.000 31.28099 256 THR D O 1
ATOM 21751 N N . LYS D 1 257 ? 72.75684 18.04463 43.77525 1.000 23.33106 257 LYS D N 1
ATOM 21752 C CA . LYS D 1 257 ? 72.46770 16.64628 43.52998 1.000 18.39165 257 LYS D CA 1
ATOM 21753 C C . LYS D 1 257 ? 73.01975 16.24319 42.16099 1.000 22.86770 257 LYS D C 1
ATOM 21754 O O . LYS D 1 257 ? 72.89225 16.96511 41.17317 1.000 22.92557 257 LYS D O 1
ATOM 21773 N N . SER D 1 258 ? 73.66666 15.08643 42.11078 1.000 19.30451 258 SER D N 1
ATOM 21774 C CA . SER D 1 258 ? 74.24908 14.55901 40.87258 1.000 20.82783 258 SER D CA 1
ATOM 21775 C C . SER D 1 258 ? 73.36113 13.46584 40.28027 1.000 22.61974 258 SER D C 1
ATOM 21776 O O . SER D 1 258 ? 72.77809 12.65987 41.01022 1.000 22.53888 258 SER D O 1
ATOM 21784 N N . LEU D 1 259 ? 73.24051 13.46499 38.95539 1.000 22.60777 259 LEU D N 1
ATOM 21785 C CA . LEU D 1 259 ? 72.56032 12.39234 38.23317 1.000 20.27424 259 LEU D CA 1
ATOM 21786 C C . LEU D 1 259 ? 73.21819 12.23471 36.87040 1.000 21.13002 259 LEU D C 1
ATOM 21787 O O . LEU D 1 259 ? 73.36896 13.22151 36.14494 1.000 19.19534 259 LEU D O 1
ATOM 21803 N N . LYS D 1 260 ? 73.61327 11.00354 36.52566 1.000 17.71415 260 LYS D N 1
ATOM 21804 C CA . LYS D 1 260 ? 74.21198 10.71638 35.22593 1.000 20.62945 260 LYS D CA 1
ATOM 21805 C C . LYS D 1 260 ? 75.42823 11.60090 34.97243 1.000 24.07727 260 LYS D C 1
ATOM 21806 O O . LYS D 1 260 ? 75.68570 12.03435 33.85551 1.000 22.86840 260 LYS D O 1
ATOM 21825 N N . GLY D 1 261 ? 76.19295 11.86382 36.02618 1.000 22.98432 261 GLY D N 1
ATOM 21826 C CA . GLY D 1 261 ? 77.44396 12.57338 35.88984 1.000 24.01325 261 GLY D CA 1
ATOM 21827 C C . GLY D 1 261 ? 77.34244 14.07187 35.79227 1.000 28.87486 261 GLY D C 1
ATOM 21828 O O . GLY D 1 261 ? 78.34842 14.71021 35.48088 1.000 27.36705 261 GLY D O 1
ATOM 21832 N N . ALA D 1 262 ? 76.17154 14.65408 36.02646 1.000 22.50186 262 ALA D N 1
ATOM 21833 C CA . ALA D 1 262 ? 75.99270 16.09665 36.00784 1.000 21.25004 262 ALA D CA 1
ATOM 21834 C C . ALA D 1 262 ? 75.02040 16.53245 37.09528 1.000 18.56061 262 ALA D C 1
ATOM 21835 O O . ALA D 1 262 ? 74.24528 15.72073 37.60869 1.000 19.94378 262 ALA D O 1
ATOM 21842 N N . PRO D 1 263 ? 75.03907 17.80922 37.47121 1.000 19.33787 263 PRO D N 1
ATOM 21843 C CA . PRO D 1 263 ? 74.02355 18.29500 38.41632 1.000 18.66022 263 PRO D CA 1
ATOM 21844 C C . PRO D 1 263 ? 72.62498 17.98231 37.89428 1.000 19.34425 263 PRO D C 1
ATOM 21845 O O . PRO D 1 263 ? 72.37074 17.95420 36.68260 1.000 18.76855 263 PRO D O 1
ATOM 21856 N N . LEU D 1 264 ? 71.69678 17.79040 38.82882 1.000 16.56138 264 LEU D N 1
ATOM 21857 C CA . LEU D 1 264 ? 70.31806 17.47639 38.44034 1.000 14.26942 264 LEU D CA 1
ATOM 21858 C C . LEU D 1 264 ? 69.66960 18.60806 37.64749 1.000 22.40531 264 LEU D C 1
ATOM 21859 O O . LEU D 1 264 ? 68.80504 18.34257 36.80731 1.000 20.94074 264 LEU D O 1
ATOM 21875 N N . VAL D 1 265 ? 70.08406 19.86260 37.88493 1.000 17.54337 265 VAL D N 1
ATOM 21876 C CA . VAL D 1 265 ? 69.55458 20.98896 37.12870 1.000 18.27922 265 VAL D CA 1
ATOM 21877 C C . VAL D 1 265 ? 69.81589 20.84168 35.62094 1.000 19.81696 265 VAL D C 1
ATOM 21878 O O . VAL D 1 265 ? 69.18486 21.54965 34.81752 1.000 21.81638 265 VAL D O 1
ATOM 21891 N N . LYS D 1 266 ? 70.73338 19.95127 35.20968 1.000 18.98267 266 LYS D N 1
ATOM 21892 C CA . LYS D 1 266 ? 70.96734 19.68097 33.79097 1.000 21.43319 266 LYS D CA 1
ATOM 21893 C C . LYS D 1 266 ? 70.08053 18.56802 33.22592 1.000 21.67404 266 LYS D C 1
ATOM 21894 O O . LYS D 1 266 ? 70.14465 18.27395 32.01806 1.000 20.10645 266 LYS D O 1
ATOM 21913 N N . ASP D 1 267 ? 69.28397 17.92253 34.03980 1.000 20.26343 267 ASP D N 1
ATOM 21914 C CA . ASP D 1 267 ? 68.52814 16.74785 33.62284 1.000 18.23307 267 ASP D CA 1
ATOM 21915 C C . ASP D 1 267 ? 67.20884 17.14151 32.96259 1.000 16.16405 267 ASP D C 1
ATOM 21916 O O . ASP D 1 267 ? 66.51256 18.04587 33.42487 1.000 17.80890 267 ASP D O 1
ATOM 21925 N N . GLY D 1 268 ? 66.83472 16.39146 31.92293 1.000 16.64566 268 GLY D N 1
ATOM 21926 C CA . GLY D 1 268 ? 65.66332 16.75937 31.13157 1.000 24.40524 268 GLY D CA 1
ATOM 21927 C C . GLY D 1 268 ? 64.33924 16.58981 31.86504 1.000 20.26027 268 GLY D C 1
ATOM 21928 O O . GLY D 1 268 ? 63.42619 17.40849 31.71675 1.000 17.77005 268 GLY D O 1
ATOM 21932 N N . VAL D 1 269 ? 64.20176 15.51567 32.64450 1.000 15.12709 269 VAL D N 1
ATOM 21933 C CA . VAL D 1 269 ? 62.98042 15.30566 33.40684 1.000 18.35321 269 VAL D CA 1
ATOM 21934 C C . VAL D 1 269 ? 62.83266 16.40347 34.45645 1.000 15.41214 269 VAL D C 1
ATOM 21935 O O . VAL D 1 269 ? 61.74779 16.94596 34.65376 1.000 17.59323 269 VAL D O 1
ATOM 21948 N N . PHE D 1 270 ? 63.93562 16.76439 35.12211 1.000 16.17551 270 PHE D N 1
ATOM 21949 C CA . PHE D 1 270 ? 63.91512 17.85423 36.08931 1.000 15.17557 270 PHE D CA 1
ATOM 21950 C C . PHE D 1 270 ? 63.58482 19.18193 35.44322 1.000 17.58160 270 PHE D C 1
ATOM 21951 O O . PHE D 1 270 ? 62.76618 19.94007 35.95639 1.000 14.95742 270 PHE D O 1
ATOM 21968 N N . ALA D 1 271 ? 64.25497 19.50355 34.34064 1.000 16.86443 271 ALA D N 1
ATOM 21969 C CA . ALA D 1 271 ? 63.95966 20.72063 33.60320 1.000 17.69281 271 ALA D CA 1
ATOM 21970 C C . ALA D 1 271 ? 62.49064 20.78843 33.21724 1.000 17.72309 271 ALA D C 1
ATOM 21971 O O . ALA D 1 271 ? 61.86467 21.84955 33.31633 1.000 16.35903 271 ALA D O 1
ATOM 21978 N N . GLY D 1 272 ? 61.92201 19.67203 32.75672 1.000 16.74809 272 GLY D N 1
ATOM 21979 C CA . GLY D 1 272 ? 60.51706 19.69439 32.38302 1.000 20.15458 272 GLY D CA 1
ATOM 21980 C C . GLY D 1 272 ? 59.61960 20.01711 33.57007 1.000 18.58040 272 GLY D C 1
ATOM 21981 O O . GLY D 1 272 ? 58.66268 20.79570 33.45733 1.000 16.38717 272 GLY D O 1
ATOM 21985 N N . ARG D 1 273 ? 59.90525 19.41154 34.72879 1.000 15.29795 273 ARG D N 1
ATOM 21986 C CA . ARG D 1 273 ? 59.10631 19.69302 35.91370 1.000 18.27774 273 ARG D CA 1
ATOM 21987 C C . ARG D 1 273 ? 59.21093 21.15536 36.31376 1.000 16.96051 273 ARG D C 1
ATOM 21988 O O . ARG D 1 273 ? 58.20168 21.78335 36.64800 1.000 15.57448 273 ARG D O 1
ATOM 22009 N N . LEU D 1 274 ? 60.42183 21.72322 36.29368 1.000 16.09253 274 LEU D N 1
ATOM 22010 C CA . LEU D 1 274 ? 60.58104 23.10273 36.76025 1.000 14.54036 274 LEU D CA 1
ATOM 22011 C C . LEU D 1 274 ? 60.00421 24.10344 35.76923 1.000 18.67469 274 LEU D C 1
ATOM 22012 O O . LEU D 1 274 ? 59.50528 25.16236 36.17297 1.000 16.23963 274 LEU D O 1
ATOM 22028 N N . GLY D 1 275 ? 60.07796 23.80921 34.46959 1.000 19.01240 275 GLY D N 1
ATOM 22029 C CA . GLY D 1 275 ? 59.44747 24.69059 33.49871 1.000 19.83317 275 GLY D CA 1
ATOM 22030 C C . GLY D 1 275 ? 57.93648 24.69605 33.62188 1.000 14.38654 275 GLY D C 1
ATOM 22031 O O . GLY D 1 275 ? 57.30485 25.75161 33.52471 1.000 17.42273 275 GLY D O 1
ATOM 22035 N N . GLN D 1 276 ? 57.34272 23.52528 33.83796 1.000 15.33768 276 GLN D N 1
ATOM 22036 C CA . GLN D 1 276 ? 55.91563 23.44374 34.15789 1.000 15.62819 276 GLN D CA 1
ATOM 22037 C C . GLN D 1 276 ? 55.57263 24.22700 35.42270 1.000 14.90364 276 GLN D C 1
ATOM 22038 O O . GLN D 1 276 ? 54.59856 24.99431 35.43428 1.000 16.74140 276 GLN D O 1
ATOM 22052 N N . PHE D 1 277 ? 56.38880 24.08692 36.47649 1.000 12.98649 277 PHE D N 1
ATOM 22053 C CA . PHE D 1 277 ? 56.14924 24.84006 37.70897 1.000 14.86455 277 PHE D CA 1
ATOM 22054 C C . PHE D 1 277 ? 56.12058 26.33934 37.43564 1.000 18.06901 277 PHE D C 1
ATOM 22055 O O . PHE D 1 277 ? 55.27426 27.07635 37.96976 1.000 18.21988 277 PHE D O 1
ATOM 22072 N N . GLU D 1 278 ? 57.12416 26.82097 36.68869 1.000 13.76193 278 GLU D N 1
ATOM 22073 C CA . GLU D 1 278 ? 57.24584 28.24401 36.42485 1.000 16.83073 278 GLU D CA 1
ATOM 22074 C C . GLU D 1 278 ? 56.05658 28.73232 35.61042 1.000 17.51364 278 GLU D C 1
ATOM 22075 O O . GLU D 1 278 ? 55.55758 29.82894 35.83956 1.000 17.36420 278 GLU D O 1
ATOM 22087 N N . MET D 1 279 ? 55.60416 27.94256 34.63448 1.000 17.23715 279 MET D N 1
ATOM 22088 C CA . MET D 1 279 ? 54.39087 28.31757 33.90880 1.000 16.77605 279 MET D CA 1
ATOM 22089 C C . MET D 1 279 ? 53.22902 28.47677 34.88162 1.000 19.28589 279 MET D C 1
ATOM 22090 O O . MET D 1 279 ? 52.50131 29.46868 34.83901 1.000 16.57915 279 MET D O 1
ATOM 22104 N N . GLN D 1 280 ? 53.04624 27.49356 35.76466 1.000 16.26279 280 GLN D N 1
ATOM 22105 C CA . GLN D 1 280 ? 51.95082 27.52080 36.73585 1.000 16.72481 280 GLN D CA 1
ATOM 22106 C C . GLN D 1 280 ? 52.03626 28.71430 37.66749 1.000 18.68305 280 GLN D C 1
ATOM 22107 O O . GLN D 1 280 ? 51.01725 29.35955 37.95350 1.000 14.01855 280 GLN D O 1
ATOM 22121 N N . ILE D 1 281 ? 53.24356 29.03812 38.12856 1.000 15.71655 281 ILE D N 1
ATOM 22122 C CA . ILE D 1 281 ? 53.45034 30.20302 38.98908 1.000 15.22646 281 ILE D CA 1
ATOM 22123 C C . ILE D 1 281 ? 53.09868 31.48759 38.25183 1.000 14.17419 281 ILE D C 1
ATOM 22124 O O . ILE D 1 281 ? 52.48324 32.39454 38.81864 1.000 16.69946 281 ILE D O 1
ATOM 22140 N N . ASP D 1 282 ? 53.53721 31.61669 36.99658 1.000 12.92148 282 ASP D N 1
ATOM 22141 C CA . ASP D 1 282 ? 53.17911 32.79225 36.19666 1.000 15.58562 282 ASP D CA 1
ATOM 22142 C C . ASP D 1 282 ? 51.66677 32.93494 36.09972 1.000 18.05632 282 ASP D C 1
ATOM 22143 O O . ASP D 1 282 ? 51.12541 34.03532 36.23859 1.000 16.75048 282 ASP D O 1
ATOM 22152 N N . VAL D 1 283 ? 50.95717 31.83200 35.82286 1.000 14.72043 283 VAL D N 1
ATOM 22153 C CA . VAL D 1 283 ? 49.50710 31.94301 35.65978 1.000 16.97945 283 VAL D CA 1
ATOM 22154 C C . VAL D 1 283 ? 48.83427 32.27863 36.99195 1.000 17.60553 283 VAL D C 1
ATOM 22155 O O . VAL D 1 283 ? 47.91040 33.11634 37.05098 1.000 18.59630 283 VAL D O 1
ATOM 22168 N N . MET D 1 284 ? 49.27839 31.63941 38.07774 1.000 16.49458 284 MET D N 1
ATOM 22169 C CA . MET D 1 284 ? 48.71109 31.96153 39.38400 1.000 13.55643 284 MET D CA 1
ATOM 22170 C C . MET D 1 284 ? 48.90772 33.43471 39.70750 1.000 13.80687 284 MET D C 1
ATOM 22171 O O . MET D 1 284 ? 47.98917 34.09721 40.20140 1.000 18.76916 284 MET D O 1
ATOM 22185 N N . ALA D 1 285 ? 50.10966 33.97296 39.43165 1.000 16.73239 285 ALA D N 1
ATOM 22186 C CA . ALA D 1 285 ? 50.36067 35.38349 39.72462 1.000 16.65189 285 ALA D CA 1
ATOM 22187 C C . ALA D 1 285 ? 49.43046 36.28754 38.92519 1.000 21.74706 285 ALA D C 1
ATOM 22188 O O . ALA D 1 285 ? 48.89844 37.26947 39.44929 1.000 19.36238 285 ALA D O 1
ATOM 22195 N N . ASN D 1 286 ? 49.24398 36.00595 37.63574 1.000 19.59465 286 ASN D N 1
ATOM 22196 C CA . ASN D 1 286 ? 48.36726 36.86945 36.84794 1.000 18.85912 286 ASN D CA 1
ATOM 22197 C C . ASN D 1 286 ? 46.92079 36.76246 37.30193 1.000 17.13273 286 ASN D C 1
ATOM 22198 O O . ASN D 1 286 ? 46.17606 37.74578 37.22914 1.000 18.01994 286 ASN D O 1
ATOM 22209 N N . GLN D 1 287 ? 46.49983 35.58791 37.76832 1.000 18.42511 287 GLN D N 1
ATOM 22210 C CA . GLN D 1 287 ? 45.13112 35.44872 38.23671 1.000 18.43871 287 GLN D CA 1
ATOM 22211 C C . GLN D 1 287 ? 44.91869 36.20996 39.54269 1.000 19.25771 287 GLN D C 1
ATOM 22212 O O . GLN D 1 287 ? 43.88408 36.86144 39.72400 1.000 19.47036 287 GLN D O 1
ATOM 22226 N N . CYS D 1 288 ? 45.86262 36.09911 40.47795 1.000 21.24582 288 CYS D N 1
ATOM 22227 C CA . CYS D 1 288 ? 45.74589 36.81832 41.75467 1.000 17.12383 288 CYS D CA 1
ATOM 22228 C C . CYS D 1 288 ? 45.71985 38.31648 41.51938 1.000 17.30213 288 CYS D C 1
ATOM 22229 O O . CYS D 1 288 ? 44.96171 39.04825 42.15803 1.000 20.29394 288 CYS D O 1
ATOM 22237 N N . LEU D 1 289 ? 46.58226 38.79597 40.62305 1.000 21.31261 289 LEU D N 1
ATOM 22238 C CA . LEU D 1 289 ? 46.63317 40.21825 40.34912 1.000 22.71169 289 LEU D CA 1
ATOM 22239 C C . LEU D 1 289 ? 45.36885 40.67728 39.64900 1.000 20.86597 289 LEU D C 1
ATOM 22240 O O . LEU D 1 289 ? 44.85551 41.76298 39.94027 1.000 20.74690 289 LEU D O 1
ATOM 22256 N N . ALA D 1 290 ? 44.84515 39.87428 38.72287 1.000 19.40555 290 ALA D N 1
ATOM 22257 C CA . ALA D 1 290 ? 43.59292 40.27513 38.07805 1.000 18.65674 290 ALA D CA 1
ATOM 22258 C C . ALA D 1 290 ? 42.47219 40.39584 39.11320 1.000 17.67335 290 ALA D C 1
ATOM 22259 O O . ALA D 1 290 ? 41.67746 41.34839 39.08433 1.000 19.68968 290 ALA D O 1
ATOM 22266 N N . ALA D 1 291 ? 42.37628 39.42327 40.01091 1.000 17.75798 291 ALA D N 1
ATOM 22267 C CA . ALA D 1 291 ? 41.32928 39.45303 41.03230 1.000 24.01017 291 ALA D CA 1
ATOM 22268 C C . ALA D 1 291 ? 41.50343 40.63796 41.98447 1.000 21.76285 291 ALA D C 1
ATOM 22269 O O . ALA D 1 291 ? 40.52809 41.32282 42.33011 1.000 19.08776 291 ALA D O 1
ATOM 22276 N N . ALA D 1 292 ? 42.74539 40.92041 42.37491 1.000 21.24972 292 ALA D N 1
ATOM 22277 C CA . ALA D 1 292 ? 42.99765 42.04763 43.26149 1.000 16.83475 292 ALA D CA 1
ATOM 22278 C C . ALA D 1 292 ? 42.69237 43.37075 42.57590 1.000 20.61299 292 ALA D C 1
ATOM 22279 O O . ALA D 1 292 ? 42.16749 44.28775 43.20550 1.000 21.66137 292 ALA D O 1
ATOM 22286 N N . ARG D 1 293 ? 43.04055 43.50560 41.29990 1.000 19.21974 293 ARG D N 1
ATOM 22287 C CA . ARG D 1 293 ? 42.74950 44.75325 40.60527 1.000 27.16315 293 ARG D CA 1
ATOM 22288 C C . ARG D 1 293 ? 41.24968 44.98838 40.52873 1.000 22.32953 293 ARG D C 1
ATOM 22289 O O . ARG D 1 293 ? 40.78559 46.11887 40.69219 1.000 24.56041 293 ARG D O 1
ATOM 22310 N N . ALA D 1 294 ? 40.47756 43.92232 40.28765 1.000 24.91182 294 ALA D N 1
ATOM 22311 C CA . ALA D 1 294 ? 39.02465 44.05198 40.22323 1.000 24.47243 294 ALA D CA 1
ATOM 22312 C C . ALA D 1 294 ? 38.45384 44.43490 41.57866 1.000 22.00502 294 ALA D C 1
ATOM 22313 O O . ALA D 1 294 ? 37.55608 45.28541 41.67583 1.000 22.60604 294 ALA D O 1
ATOM 22320 N N . TYR D 1 295 ? 38.97545 43.81969 42.63522 1.000 22.12599 295 TYR D N 1
ATOM 22321 C CA . TYR D 1 295 ? 38.58780 44.16422 43.99084 1.000 18.54074 295 TYR D CA 1
ATOM 22322 C C . TYR D 1 295 ? 38.86886 45.62861 44.29938 1.000 19.42519 295 TYR D C 1
ATOM 22323 O O . TYR D 1 295 ? 37.98618 46.33766 44.80692 1.000 21.32123 295 TYR D O 1
ATOM 22341 N N . ASP D 1 296 ? 40.06614 46.12233 43.93183 1.000 21.90954 296 ASP D N 1
ATOM 22342 C CA . ASP D 1 296 ? 40.41767 47.50529 44.24144 1.000 22.20099 296 ASP D CA 1
ATOM 22343 C C . ASP D 1 296 ? 39.54770 48.48326 43.46382 1.000 26.37349 296 ASP D C 1
ATOM 22344 O O . ASP D 1 296 ? 39.15992 49.54095 43.99052 1.000 24.81540 296 ASP D O 1
ATOM 22353 N N . ALA D 1 297 ? 39.27303 48.17596 42.18913 1.000 24.54759 297 ALA D N 1
ATOM 22354 C CA . ALA D 1 297 ? 38.44902 49.08040 41.37682 1.000 27.94005 297 ALA D CA 1
ATOM 22355 C C . ALA D 1 297 ? 37.06006 49.21752 41.98421 1.000 24.74823 297 ALA D C 1
ATOM 22356 O O . ALA D 1 297 ? 36.50121 50.31405 42.04366 1.000 27.10152 297 ALA D O 1
ATOM 22363 N N . THR D 1 298 ? 36.50101 48.11208 42.49284 1.000 25.12132 298 THR D N 1
ATOM 22364 C CA . THR D 1 298 ? 35.19477 48.19520 43.14405 1.000 29.04152 298 THR D CA 1
ATOM 22365 C C . THR D 1 298 ? 35.27927 48.92474 44.48343 1.000 32.22349 298 THR D C 1
ATOM 22366 O O . THR D 1 298 ? 34.40184 49.72767 44.81519 1.000 31.54624 298 THR D O 1
ATOM 22377 N N . ALA D 1 299 ? 36.31946 48.65907 45.27055 1.000 27.19816 299 ALA D N 1
ATOM 22378 C CA . ALA D 1 299 ? 36.45231 49.34380 46.54705 1.000 30.80974 299 ALA D CA 1
ATOM 22379 C C . ALA D 1 299 ? 36.71646 50.83081 46.38384 1.000 39.42282 299 ALA D C 1
ATOM 22380 O O . ALA D 1 299 ? 36.45738 51.59831 47.32344 1.000 35.78908 299 ALA D O 1
ATOM 22387 N N . ALA D 1 300 ? 37.20946 51.26194 45.21937 1.000 31.61893 300 ALA D N 1
ATOM 22388 C CA . ALA D 1 300 ? 37.42714 52.68318 44.98063 1.000 29.31337 300 ALA D CA 1
ATOM 22389 C C . ALA D 1 300 ? 36.14547 53.43802 44.66485 1.000 35.99206 300 ALA D C 1
ATOM 22390 O O . ALA D 1 300 ? 36.13124 54.66669 44.74495 1.000 43.74617 300 ALA D O 1
ATOM 22397 N N . ARG D 1 301 ? 35.08101 52.75032 44.28415 1.000 36.12374 301 ARG D N 1
ATOM 22398 C CA . ARG D 1 301 ? 33.83239 53.43937 43.98394 1.000 31.66890 301 ARG D CA 1
ATOM 22399 C C . ARG D 1 301 ? 33.32052 54.12418 45.24890 1.000 34.09755 301 ARG D C 1
ATOM 22400 O O . ARG D 1 301 ? 33.37999 53.54264 46.33842 1.000 43.20232 301 ARG D O 1
ATOM 22421 N N . PRO D 1 302 ? 32.80800 55.34860 45.14993 1.000 58.60428 302 PRO D N 1
ATOM 22422 C CA . PRO D 1 302 ? 32.27425 56.00847 46.35525 1.000 69.12609 302 PRO D CA 1
ATOM 22423 C C . PRO D 1 302 ? 31.06688 55.29368 46.94533 1.000 54.81601 302 PRO D C 1
ATOM 22424 O O . PRO D 1 302 ? 30.75666 55.49974 48.12282 1.000 58.92486 302 PRO D O 1
ATOM 22435 N N . ASP D 1 303 ? 30.37407 54.46937 46.15856 1.000 43.19213 303 ASP D N 1
ATOM 22436 C CA . ASP D 1 303 ? 29.20645 53.71752 46.59797 1.000 40.62892 303 ASP D CA 1
ATOM 22437 C C . ASP D 1 303 ? 29.53544 52.25445 46.88249 1.000 32.82132 303 ASP D C 1
ATOM 22438 O O . ASP D 1 303 ? 28.66651 51.38087 46.75176 1.000 31.96839 303 ASP D O 1
ATOM 22447 N N . ALA D 1 304 ? 30.77852 51.96750 47.26708 1.000 35.50877 304 ALA D N 1
ATOM 22448 C CA . ALA D 1 304 ? 31.25465 50.58874 47.26370 1.000 30.70483 304 ALA D CA 1
ATOM 22449 C C . ALA D 1 304 ? 30.40224 49.67711 48.14410 1.000 34.04735 304 ALA D C 1
ATOM 22450 O O . ALA D 1 304 ? 30.08378 48.55071 47.74415 1.000 26.10330 304 ALA D O 1
ATOM 22457 N N . ALA D 1 305 ? 30.03740 50.13101 49.34427 1.000 31.85958 305 ALA D N 1
ATOM 22458 C CA . ALA D 1 305 ? 29.25144 49.28474 50.24065 1.000 30.22815 305 ALA D CA 1
ATOM 22459 C C . ALA D 1 305 ? 27.95496 48.81806 49.58721 1.000 25.28912 305 ALA D C 1
ATOM 22460 O O . ALA D 1 305 ? 27.58351 47.64686 49.68944 1.000 29.87691 305 ALA D O 1
ATOM 22467 N N . ARG D 1 306 ? 27.24589 49.72035 48.91079 1.000 26.93564 306 ARG D N 1
ATOM 22468 C CA . ARG D 1 306 ? 25.99872 49.32404 48.26876 1.000 28.66669 306 ARG D CA 1
ATOM 22469 C C . ARG D 1 306 ? 26.26153 48.46447 47.04343 1.000 26.54641 306 ARG D C 1
ATOM 22470 O O . ARG D 1 306 ? 25.53489 47.49526 46.80134 1.000 30.22328 306 ARG D O 1
ATOM 22491 N N . VAL D 1 307 ? 27.28735 48.80675 46.25650 1.000 32.56307 307 VAL D N 1
ATOM 22492 C CA . VAL D 1 307 ? 27.66830 47.98255 45.10830 1.000 29.11362 307 VAL D CA 1
ATOM 22493 C C . VAL D 1 307 ? 27.98785 46.56438 45.55867 1.000 36.89859 307 VAL D C 1
ATOM 22494 O O . VAL D 1 307 ? 27.54818 45.58723 44.95557 1.000 26.80157 307 VAL D O 1
ATOM 22507 N N . LEU D 1 308 ? 28.74764 46.42575 46.64390 1.000 25.26676 308 LEU D N 1
ATOM 22508 C CA . LEU D 1 308 ? 29.13854 45.09295 47.09186 1.000 26.31737 308 LEU D CA 1
ATOM 22509 C C . LEU D 1 308 ? 27.95939 44.29199 47.60755 1.000 23.01575 308 LEU D C 1
ATOM 22510 O O . LEU D 1 308 ? 27.94427 43.06765 47.43277 1.000 23.45525 308 LEU D O 1
ATOM 22526 N N . LEU D 1 309 ? 26.96165 44.94386 48.21584 1.000 25.60876 309 LEU D N 1
ATOM 22527 C CA . LEU D 1 309 ? 25.78078 44.20236 48.65103 1.000 28.97213 309 LEU D CA 1
ATOM 22528 C C . LEU D 1 309 ? 25.07864 43.54497 47.46390 1.000 32.63020 309 LEU D C 1
ATOM 22529 O O . LEU D 1 309 ? 24.61277 42.40347 47.55888 1.000 32.36063 309 LEU D O 1
ATOM 22545 N N . ARG D 1 310 ? 24.97890 44.26551 46.33811 1.000 27.03824 310 ARG D N 1
ATOM 22546 C CA . ARG D 1 310 ? 24.41277 43.68223 45.12534 1.000 28.29076 310 ARG D CA 1
ATOM 22547 C C . ARG D 1 310 ? 25.30536 42.58428 44.57525 1.000 31.00266 310 ARG D C 1
ATOM 22548 O O . ARG D 1 310 ? 24.81349 41.56045 44.08302 1.000 33.40664 310 ARG D O 1
ATOM 22569 N N . GLN D 1 311 ? 26.62196 42.78769 44.62103 1.000 33.28320 311 GLN D N 1
ATOM 22570 C CA . GLN D 1 311 ? 27.53733 41.85034 43.98066 1.000 30.88519 311 GLN D CA 1
ATOM 22571 C C . GLN D 1 311 ? 27.67233 40.56567 44.78210 1.000 29.79173 311 GLN D C 1
ATOM 22572 O O . GLN D 1 311 ? 27.64921 39.46771 44.22147 1.000 33.39788 311 GLN D O 1
ATOM 22586 N N . GLY D 1 312 ? 27.86921 40.68235 46.08290 1.000 26.07962 312 GLY D N 1
ATOM 22587 C CA . GLY D 1 312 ? 28.21334 39.51081 46.88676 1.000 23.57119 312 GLY D CA 1
ATOM 22588 C C . GLY D 1 312 ? 29.58201 38.97622 46.52574 1.000 29.66177 312 GLY D C 1
ATOM 22589 O O . GLY D 1 312 ? 30.54589 39.73174 46.38088 1.000 24.36111 312 GLY D O 1
ATOM 22593 N N . ALA D 1 313 ? 29.67765 37.65378 46.36804 1.000 23.92081 313 ALA D N 1
ATOM 22594 C CA . ALA D 1 313 ? 30.95404 37.03529 46.05003 1.000 26.64758 313 ALA D CA 1
ATOM 22595 C C . ALA D 1 313 ? 31.47771 37.49563 44.69234 1.000 21.32640 313 ALA D C 1
ATOM 22596 O O . ALA D 1 313 ? 30.75983 37.48717 43.68789 1.000 24.01853 313 ALA D O 1
ATOM 22603 N N . GLN D 1 314 ? 32.74747 37.90579 44.67758 1.000 18.49290 314 GLN D N 1
ATOM 22604 C CA . GLN D 1 314 ? 33.43254 38.33054 43.46172 1.000 21.38467 314 GLN D CA 1
ATOM 22605 C C . GLN D 1 314 ? 33.90441 37.10308 42.69543 1.000 17.81940 314 GLN D C 1
ATOM 22606 O O . GLN D 1 314 ? 34.66295 36.27609 43.21857 1.000 18.96233 314 GLN D O 1
ATOM 22620 N N . LYS D 1 315 ? 33.49545 37.00579 41.43994 1.000 19.96708 315 LYS D N 1
ATOM 22621 C CA . LYS D 1 315 ? 33.80460 35.80279 40.66634 1.000 20.10324 315 LYS D CA 1
ATOM 22622 C C . LYS D 1 315 ? 35.29318 35.45713 40.70607 1.000 19.97184 315 LYS D C 1
ATOM 22623 O O . LYS D 1 315 ? 35.67031 34.31715 41.01307 1.000 18.91618 315 LYS D O 1
ATOM 22642 N N . SER D 1 316 ? 36.15720 36.43313 40.42903 1.000 20.51812 316 SER D N 1
ATOM 22643 C CA . SER D 1 316 ? 37.57895 36.15021 40.32213 1.000 20.77035 316 SER D CA 1
ATOM 22644 C C . SER D 1 316 ? 38.24933 35.96090 41.67114 1.000 20.23674 316 SER D C 1
ATOM 22645 O O . SER D 1 316 ? 39.33741 35.38121 41.73049 1.000 19.28155 316 SER D O 1
ATOM 22653 N N . ALA D 1 317 ? 37.63197 36.39297 42.77400 1.000 18.61087 317 ALA D N 1
ATOM 22654 C CA . ALA D 1 317 ? 38.14070 35.95859 44.07656 1.000 19.24801 317 ALA D CA 1
ATOM 22655 C C . ALA D 1 317 ? 37.93270 34.45828 44.26807 1.000 20.99267 317 ALA D C 1
ATOM 22656 O O . ALA D 1 317 ? 38.82566 33.74633 44.72402 1.000 19.06519 317 ALA D O 1
ATOM 22663 N N . LEU D 1 318 ? 36.76029 33.95125 43.90575 1.000 18.59101 318 LEU D N 1
ATOM 22664 C CA . LEU D 1 318 ? 36.51903 32.52189 44.03247 1.000 19.77190 318 LEU D CA 1
ATOM 22665 C C . LEU D 1 318 ? 37.45317 31.73322 43.12363 1.000 16.88671 318 LEU D C 1
ATOM 22666 O O . LEU D 1 318 ? 38.06140 30.73477 43.54043 1.000 19.67687 318 LEU D O 1
ATOM 22682 N N . THR D 1 319 ? 37.55265 32.15002 41.85893 1.000 17.43175 319 THR D N 1
ATOM 22683 C CA . THR D 1 319 ? 38.35423 31.37609 40.91948 1.000 18.63952 319 THR D CA 1
ATOM 22684 C C . THR D 1 319 ? 39.84638 31.45819 41.26279 1.000 15.16061 319 THR D C 1
ATOM 22685 O O . THR D 1 319 ? 40.58894 30.49097 41.04603 1.000 16.91959 319 THR D O 1
ATOM 22696 N N . ALA D 1 320 ? 40.31101 32.58442 41.81169 1.000 17.76492 320 ALA D N 1
ATOM 22697 C CA . ALA D 1 320 ? 41.71085 32.66077 42.21637 1.000 15.09269 320 ALA D CA 1
ATOM 22698 C C . ALA D 1 320 ? 42.03291 31.64921 43.32252 1.000 16.67024 320 ALA D C 1
ATOM 22699 O O . ALA D 1 320 ? 43.03807 30.91959 43.24757 1.000 16.12256 320 ALA D O 1
ATOM 22706 N N . LYS D 1 321 ? 41.21127 31.60300 44.37639 1.000 17.43337 321 LYS D N 1
ATOM 22707 C CA . LYS D 1 321 ? 41.48083 30.62914 45.44554 1.000 16.52154 321 LYS D CA 1
ATOM 22708 C C . LYS D 1 321 ? 41.38436 29.20115 44.92821 1.000 16.45079 321 LYS D C 1
ATOM 22709 O O . LYS D 1 321 ? 42.24322 28.35918 45.23138 1.000 15.97798 321 LYS D O 1
ATOM 22728 N N . MET D 1 322 ? 40.32049 28.90143 44.16176 1.000 17.22146 322 MET D N 1
ATOM 22729 C CA . MET D 1 322 ? 40.19082 27.58042 43.55232 1.000 14.01412 322 MET D CA 1
ATOM 22730 C C . MET D 1 322 ? 41.44575 27.22367 42.76363 1.000 17.34441 322 MET D C 1
ATOM 22731 O O . MET D 1 322 ? 42.01953 26.13852 42.94491 1.000 17.72942 322 MET D O 1
ATOM 22745 N N . PHE D 1 323 ? 41.86436 28.11743 41.85356 1.000 16.29397 323 PHE D N 1
ATOM 22746 C CA . PHE D 1 323 ? 42.94401 27.76288 40.93580 1.000 16.78639 323 PHE D CA 1
ATOM 22747 C C . PHE D 1 323 ? 44.26978 27.63940 41.68621 1.000 14.95946 323 PHE D C 1
ATOM 22748 O O . PHE D 1 323 ? 45.03607 26.69155 41.49218 1.000 14.54220 323 PHE D O 1
ATOM 22765 N N . CYS D 1 324 ? 44.57383 28.61782 42.51935 1.000 14.27925 324 CYS D N 1
ATOM 22766 C CA . CYS D 1 324 ? 45.86404 28.62445 43.20073 1.000 18.38690 324 CYS D CA 1
ATOM 22767 C C . CYS D 1 324 ? 45.95058 27.50490 44.21882 1.000 17.24259 324 CYS D C 1
ATOM 22768 O O . CYS D 1 324 ? 47.01018 26.88465 44.35137 1.000 16.56842 324 CYS D O 1
ATOM 22776 N N . GLY D 1 325 ? 44.84146 27.19551 44.89987 1.000 16.01921 325 GLY D N 1
ATOM 22777 C CA . GLY D 1 325 ? 44.85153 26.09174 45.85156 1.000 15.02180 325 GLY D CA 1
ATOM 22778 C C . GLY D 1 325 ? 45.10119 24.75903 45.18176 1.000 17.81603 325 GLY D C 1
ATOM 22779 O O . GLY D 1 325 ? 45.86968 23.94042 45.67777 1.000 18.02120 325 GLY D O 1
ATOM 22783 N N . GLN D 1 326 ? 44.46027 24.53841 44.02440 1.000 14.68263 326 GLN D N 1
ATOM 22784 C CA . GLN D 1 326 ? 44.65615 23.30673 43.28993 1.000 14.66448 326 GLN D CA 1
ATOM 22785 C C . GLN D 1 326 ? 46.06364 23.24212 42.72816 1.000 15.87203 326 GLN D C 1
ATOM 22786 O O . GLN D 1 326 ? 46.73273 22.20312 42.80517 1.000 16.34940 326 GLN D O 1
ATOM 22800 N N . THR D 1 327 ? 46.51446 24.34117 42.11085 1.000 14.24106 327 THR D N 1
ATOM 22801 C CA . THR D 1 327 ? 47.77718 24.31112 41.38526 1.000 17.97911 327 THR D CA 1
ATOM 22802 C C . THR D 1 327 ? 48.94701 24.19783 42.34923 1.000 22.22495 327 THR D C 1
ATOM 22803 O O . THR D 1 327 ? 49.86436 23.39806 42.13100 1.000 15.18602 327 THR D O 1
ATOM 22814 N N . ALA D 1 328 ? 48.92621 24.96286 43.45313 1.000 16.57502 328 ALA D N 1
ATOM 22815 C CA . ALA D 1 328 ? 50.05896 24.87517 44.37302 1.000 17.48886 328 ALA D CA 1
ATOM 22816 C C . ALA D 1 328 ? 50.09982 23.51492 45.05301 1.000 18.35416 328 ALA D C 1
ATOM 22817 O O . ALA D 1 328 ? 51.18566 22.98761 45.34622 1.000 15.84392 328 ALA D O 1
ATOM 22824 N N . TRP D 1 329 ? 48.93486 22.93287 45.32382 1.000 14.20323 329 TRP D N 1
ATOM 22825 C CA . TRP D 1 329 ? 48.90035 21.56125 45.82898 1.000 13.43854 329 TRP D CA 1
ATOM 22826 C C . TRP D 1 329 ? 49.52092 20.58742 44.82532 1.000 18.51824 329 TRP D C 1
ATOM 22827 O O . TRP D 1 329 ? 50.31258 19.70278 45.20135 1.000 15.83516 329 TRP D O 1
ATOM 22848 N N . GLN D 1 330 ? 49.21773 20.75889 43.53728 1.000 18.81410 330 GLN D N 1
ATOM 22849 C CA . GLN D 1 330 ? 49.77472 19.84305 42.54458 1.000 15.95675 330 GLN D CA 1
ATOM 22850 C C . GLN D 1 330 ? 51.29081 20.00911 42.43663 1.000 11.12660 330 GLN D C 1
ATOM 22851 O O . GLN D 1 330 ? 52.01977 19.01939 42.29834 1.000 14.78989 330 GLN D O 1
ATOM 22865 N N . ILE D 1 331 ? 51.77943 21.25097 42.53242 1.000 13.59950 331 ILE D N 1
ATOM 22866 C CA . ILE D 1 331 ? 53.21142 21.48641 42.54375 1.000 12.59497 331 ILE D CA 1
ATOM 22867 C C . ILE D 1 331 ? 53.85460 20.78847 43.74435 1.000 16.02460 331 ILE D C 1
ATOM 22868 O O . ILE D 1 331 ? 54.85674 20.07681 43.59810 1.000 16.03588 331 ILE D O 1
ATOM 22884 N N . ALA D 1 332 ? 53.29007 20.98389 44.94448 1.000 13.55696 332 ALA D N 1
ATOM 22885 C CA . ALA D 1 332 ? 53.84512 20.36046 46.14350 1.000 15.17856 332 ALA D CA 1
ATOM 22886 C C . ALA D 1 332 ? 53.82029 18.84454 46.04171 1.000 11.60765 332 ALA D C 1
ATOM 22887 O O . ALA D 1 332 ? 54.77669 18.16293 46.46786 1.000 13.89470 332 ALA D O 1
ATOM 22894 N N . SER D 1 333 ? 52.74010 18.29548 45.47190 1.000 13.88269 333 SER D N 1
ATOM 22895 C CA . SER D 1 333 ? 52.61015 16.84376 45.35977 1.000 16.44041 333 SER D CA 1
ATOM 22896 C C . SER D 1 333 ? 53.69452 16.28348 44.44766 1.000 15.99384 333 SER D C 1
ATOM 22897 O O . SER D 1 333 ? 54.35245 15.29908 44.77048 1.000 15.07320 333 SER D O 1
ATOM 22905 N N . THR D 1 334 ? 53.90324 16.90640 43.29490 1.000 15.15399 334 THR D N 1
ATOM 22906 C CA . THR D 1 334 ? 55.00066 16.49043 42.41927 1.000 14.10376 334 THR D CA 1
ATOM 22907 C C . THR D 1 334 ? 56.34973 16.59683 43.13048 1.000 14.68580 334 THR D C 1
ATOM 22908 O O . THR D 1 334 ? 57.17115 15.66348 43.09857 1.000 14.29800 334 THR D O 1
ATOM 22919 N N . ALA D 1 335 ? 56.60378 17.73984 43.76696 1.000 13.91481 335 ALA D N 1
ATOM 22920 C CA . ALA D 1 335 ? 57.91576 17.96870 44.36378 1.000 15.55143 335 ALA D CA 1
ATOM 22921 C C . ALA D 1 335 ? 58.15728 17.04809 45.56020 1.000 17.90034 335 ALA D C 1
ATOM 22922 O O . ALA D 1 335 ? 59.31013 16.72091 45.85264 1.000 15.42534 335 ALA D O 1
ATOM 22929 N N . SER D 1 336 ? 57.08378 16.57902 46.21250 1.000 12.94065 336 SER D N 1
ATOM 22930 C CA . SER D 1 336 ? 57.23833 15.70394 47.37000 1.000 16.61671 336 SER D CA 1
ATOM 22931 C C . SER D 1 336 ? 57.97473 14.42143 47.02892 1.000 14.75114 336 SER D C 1
ATOM 22932 O O . SER D 1 336 ? 58.45390 13.75563 47.94697 1.000 15.00419 336 SER D O 1
ATOM 22940 N N . GLU D 1 337 ? 58.04011 14.03533 45.73898 1.000 12.53484 337 GLU D N 1
ATOM 22941 C CA . GLU D 1 337 ? 58.78769 12.86793 45.29511 1.000 17.40685 337 GLU D CA 1
ATOM 22942 C C . GLU D 1 337 ? 60.11954 13.18432 44.62027 1.000 19.53501 337 GLU D C 1
ATOM 22943 O O . GLU D 1 337 ? 60.79275 12.25610 44.15145 1.000 16.91738 337 GLU D O 1
ATOM 22955 N N . MET D 1 338 ? 60.48598 14.44730 44.49346 1.000 16.58503 338 MET D N 1
ATOM 22956 C CA . MET D 1 338 ? 61.63824 14.82358 43.66215 1.000 15.43904 338 MET D CA 1
ATOM 22957 C C . MET D 1 338 ? 62.96121 14.78817 44.43819 1.000 15.39015 338 MET D C 1
ATOM 22958 O O . MET D 1 338 ? 64.01642 15.01874 43.84263 1.000 16.57602 338 MET D O 1
ATOM 22972 N N . PHE D 1 339 ? 62.92383 14.49948 45.74742 1.000 17.79560 339 PHE D N 1
ATOM 22973 C CA . PHE D 1 339 ? 64.09799 14.59786 46.62170 1.000 17.32317 339 PHE D CA 1
ATOM 22974 C C . PHE D 1 339 ? 64.51752 13.23609 47.16307 1.000 16.67943 339 PHE D C 1
ATOM 22975 O O . PHE D 1 339 ? 65.26080 13.16430 48.14056 1.000 18.03206 339 PHE D O 1
ATOM 22992 N N . GLY D 1 340 ? 64.03424 12.14936 46.56117 1.000 14.81959 340 GLY D N 1
ATOM 22993 C CA . GLY D 1 340 ? 64.35980 10.82554 47.02117 1.000 14.40435 340 GLY D CA 1
ATOM 22994 C C . GLY D 1 340 ? 64.00494 10.65179 48.48747 1.000 18.81768 340 GLY D C 1
ATOM 22995 O O . GLY D 1 340 ? 63.07507 11.27135 49.02843 1.000 15.37576 340 GLY D O 1
ATOM 22999 N N . GLY D 1 341 ? 64.78079 9.79573 49.14547 1.000 17.19692 341 GLY D N 1
ATOM 23000 C CA . GLY D 1 341 ? 64.48098 9.44325 50.52192 1.000 13.93627 341 GLY D CA 1
ATOM 23001 C C . GLY D 1 341 ? 64.62761 10.59742 51.49716 1.000 15.19832 341 GLY D C 1
ATOM 23002 O O . GLY D 1 341 ? 63.87667 10.69342 52.47244 1.000 14.69071 341 GLY D O 1
ATOM 23006 N N . ILE D 1 342 ? 65.59779 11.48555 51.26202 1.000 14.33706 342 ILE D N 1
ATOM 23007 C CA . ILE D 1 342 ? 65.78864 12.60541 52.18795 1.000 13.37658 342 ILE D CA 1
ATOM 23008 C C . ILE D 1 342 ? 64.58439 13.51676 52.17259 1.000 17.19249 342 ILE D C 1
ATOM 23009 O O . ILE D 1 342 ? 64.31672 14.18687 53.17671 1.000 14.01018 342 ILE D O 1
ATOM 23025 N N . GLY D 1 343 ? 63.81462 13.51392 51.07629 1.000 16.53512 343 GLY D N 1
ATOM 23026 C CA . GLY D 1 343 ? 62.56013 14.25443 51.03858 1.000 17.15367 343 GLY D CA 1
ATOM 23027 C C . GLY D 1 343 ? 61.47308 13.66850 51.93092 1.000 13.32002 343 GLY D C 1
ATOM 23028 O O . GLY D 1 343 ? 60.45286 14.32097 52.17025 1.000 16.55242 343 GLY D O 1
ATOM 23032 N N . TYR D 1 344 ? 61.66370 12.44697 52.40409 1.000 13.19067 344 TYR D N 1
ATOM 23033 C CA . TYR D 1 344 ? 60.78968 11.79341 53.36121 1.000 11.18318 344 TYR D CA 1
ATOM 23034 C C . TYR D 1 344 ? 61.23673 12.03487 54.80766 1.000 12.68664 344 TYR D C 1
ATOM 23035 O O . TYR D 1 344 ? 60.74615 11.36440 55.71611 1.000 14.05265 344 TYR D O 1
ATOM 23053 N N . THR D 1 345 ? 62.12103 12.99362 55.02596 1.000 16.64614 345 THR D N 1
ATOM 23054 C CA . THR D 1 345 ? 62.57172 13.33438 56.35894 1.000 16.27417 345 THR D CA 1
ATOM 23055 C C . THR D 1 345 ? 62.37280 14.82328 56.58837 1.000 13.47856 345 THR D C 1
ATOM 23056 O O . THR D 1 345 ? 62.24150 15.62427 55.65345 1.000 15.92246 345 THR D O 1
ATOM 23067 N N . HIS D 1 346 ? 62.37494 15.20037 57.88247 1.000 15.35207 346 HIS D N 1
ATOM 23068 C CA . HIS D 1 346 ? 62.28585 16.59257 58.25712 1.000 21.03166 346 HIS D CA 1
ATOM 23069 C C . HIS D 1 346 ? 63.59085 17.33710 58.00316 1.000 20.40904 346 HIS D C 1
ATOM 23070 O O . HIS D 1 346 ? 63.64380 18.53948 58.25819 1.000 27.04050 346 HIS D O 1
ATOM 23084 N N . ASP D 1 347 ? 64.61595 16.66466 57.48705 1.000 19.35818 347 ASP D N 1
ATOM 23085 C CA . ASP D 1 347 ? 65.82203 17.37158 57.04676 1.000 18.99985 347 ASP D CA 1
ATOM 23086 C C . ASP D 1 347 ? 65.54724 18.23684 55.82470 1.000 25.69558 347 ASP D C 1
ATOM 23087 O O . ASP D 1 347 ? 66.30889 19.17024 55.55937 1.000 26.79258 347 ASP D O 1
ATOM 23096 N N . MET D 1 348 ? 64.47770 17.93100 55.07158 1.000 18.54179 348 MET D N 1
ATOM 23097 C CA . MET D 1 348 ? 64.05450 18.72655 53.92698 1.000 20.09246 348 MET D CA 1
ATOM 23098 C C . MET D 1 348 ? 62.73749 19.41997 54.25603 1.000 17.98521 348 MET D C 1
ATOM 23099 O O . MET D 1 348 ? 61.91791 18.90569 55.01768 1.000 17.76598 348 MET D O 1
ATOM 23113 N N . VAL D 1 349 ? 62.50372 20.58580 53.64291 1.000 17.28585 349 VAL D N 1
ATOM 23114 C CA . VAL D 1 349 ? 61.31335 21.35730 53.99631 1.000 15.56671 349 VAL D CA 1
ATOM 23115 C C . VAL D 1 349 ? 60.09071 20.97861 53.19219 1.000 17.57286 349 VAL D C 1
ATOM 23116 O O . VAL D 1 349 ? 58.97797 21.47424 53.49479 1.000 18.10744 349 VAL D O 1
ATOM 23129 N N . ILE D 1 350 ? 60.23053 20.11370 52.17982 1.000 18.19815 350 ILE D N 1
ATOM 23130 C CA . ILE D 1 350 ? 59.09635 19.92417 51.27928 1.000 15.94920 350 ILE D CA 1
ATOM 23131 C C . ILE D 1 350 ? 57.89342 19.32466 52.00761 1.000 16.48492 350 ILE D C 1
ATOM 23132 O O . ILE D 1 350 ? 56.75314 19.66895 51.70610 1.000 16.29235 350 ILE D O 1
ATOM 23148 N N . GLY D 1 351 ? 58.11668 18.40736 52.94456 1.000 19.48889 351 GLY D N 1
ATOM 23149 C CA . GLY D 1 351 ? 57.00310 17.86377 53.71542 1.000 19.33329 351 GLY D CA 1
ATOM 23150 C C . GLY D 1 351 ? 56.17356 18.92906 54.41230 1.000 20.07671 351 GLY D C 1
ATOM 23151 O O . GLY D 1 351 ? 54.95082 18.86870 54.42958 1.000 17.26309 351 GLY D O 1
ATOM 23155 N N . LYS D 1 352 ? 56.83021 19.88947 55.03652 1.000 13.83250 352 LYS D N 1
ATOM 23156 C CA . LYS D 1 352 ? 56.12699 20.99572 55.68288 1.000 18.40095 352 LYS D CA 1
ATOM 23157 C C . LYS D 1 352 ? 55.40599 21.86150 54.66880 1.000 20.01995 352 LYS D C 1
ATOM 23158 O O . LYS D 1 352 ? 54.25376 22.24039 54.88611 1.000 16.57260 352 LYS D O 1
ATOM 23177 N N . LEU D 1 353 ? 56.07075 22.19559 53.56759 1.000 15.56383 353 LEU D N 1
ATOM 23178 C CA . LEU D 1 353 ? 55.44833 23.03600 52.55298 1.000 14.53751 353 LEU D CA 1
ATOM 23179 C C . LEU D 1 353 ? 54.20463 22.36814 51.98550 1.000 13.78536 353 LEU D C 1
ATOM 23180 O O . LEU D 1 353 ? 53.21553 23.03770 51.67970 1.000 15.68917 353 LEU D O 1
ATOM 23196 N N . LEU D 1 354 ? 54.24103 21.03991 51.83233 1.000 12.82953 354 LEU D N 1
ATOM 23197 C CA . LEU D 1 354 ? 53.06206 20.33486 51.34707 1.000 15.68605 354 LEU D CA 1
ATOM 23198 C C . LEU D 1 354 ? 51.91216 20.39006 52.35137 1.000 25.14533 354 LEU D C 1
ATOM 23199 O O . LEU D 1 354 ? 50.75844 20.63216 51.97769 1.000 17.97093 354 LEU D O 1
ATOM 23215 N N . ARG D 1 355 ? 52.19896 20.18480 53.63467 1.000 22.56493 355 ARG D N 1
ATOM 23216 C CA . ARG D 1 355 ? 51.14043 20.33443 54.62692 1.000 15.80072 355 ARG D CA 1
ATOM 23217 C C . ARG D 1 355 ? 50.64939 21.76940 54.68545 1.000 17.77806 355 ARG D C 1
ATOM 23218 O O . ARG D 1 355 ? 49.45210 22.01629 54.88279 1.000 16.05236 355 ARG D O 1
ATOM 23239 N N . ASP D 1 356 ? 51.56160 22.73358 54.52305 1.000 14.25192 356 ASP D N 1
ATOM 23240 C CA . ASP D 1 356 ? 51.15566 24.12704 54.60023 1.000 15.26385 356 ASP D CA 1
ATOM 23241 C C . ASP D 1 356 ? 50.23239 24.47500 53.43743 1.000 16.34762 356 ASP D C 1
ATOM 23242 O O . ASP D 1 356 ? 49.17271 25.09125 53.62280 1.000 19.87149 356 ASP D O 1
ATOM 23251 N N . VAL D 1 357 ? 50.62739 24.08826 52.21998 1.000 16.69021 357 VAL D N 1
ATOM 23252 C CA . VAL D 1 357 ? 49.88657 24.51026 51.05721 1.000 13.48210 357 VAL D CA 1
ATOM 23253 C C . VAL D 1 357 ? 48.52679 23.82011 50.99228 1.000 14.95255 357 VAL D C 1
ATOM 23254 O O . VAL D 1 357 ? 47.60335 24.34831 50.33060 1.000 14.75108 357 VAL D O 1
ATOM 23267 N N . ARG D 1 358 ? 48.36293 22.67848 51.68406 1.000 17.77948 358 ARG D N 1
ATOM 23268 C CA . ARG D 1 358 ? 47.08717 21.96118 51.67726 1.000 17.11137 358 ARG D CA 1
ATOM 23269 C C . ARG D 1 358 ? 45.93635 22.82258 52.18145 1.000 19.82032 358 ARG D C 1
ATOM 23270 O O . ARG D 1 358 ? 44.78786 22.58559 51.78381 1.000 16.99848 358 ARG D O 1
ATOM 23291 N N . HIS D 1 359 ? 46.21848 23.84292 53.00311 1.000 16.43729 359 HIS D N 1
ATOM 23292 C CA . HIS D 1 359 ? 45.14528 24.65361 53.56356 1.000 16.09052 359 HIS D CA 1
ATOM 23293 C C . HIS D 1 359 ? 44.35178 25.39861 52.49043 1.000 18.92343 359 HIS D C 1
ATOM 23294 O O . HIS D 1 359 ? 43.17526 25.68737 52.69353 1.000 17.01964 359 HIS D O 1
ATOM 23308 N N . ALA D 1 360 ? 44.97555 25.74153 51.36387 1.000 18.65713 360 ALA D N 1
ATOM 23309 C CA . ALA D 1 360 ? 44.37447 26.72496 50.46156 1.000 18.72527 360 ALA D CA 1
ATOM 23310 C C . ALA D 1 360 ? 43.08776 26.21730 49.80928 1.000 17.79511 360 ALA D C 1
ATOM 23311 O O . ALA D 1 360 ? 42.15720 26.99821 49.60420 1.000 21.09994 360 ALA D O 1
ATOM 23318 N N . SER D 1 361 ? 43.01758 24.92938 49.46602 1.000 16.30307 361 SER D N 1
ATOM 23319 C CA . SER D 1 361 ? 41.82164 24.36208 48.86722 1.000 15.80761 361 SER D CA 1
ATOM 23320 C C . SER D 1 361 ? 40.73794 24.00962 49.89466 1.000 21.13956 361 SER D C 1
ATOM 23321 O O . SER D 1 361 ? 39.62627 23.64305 49.50832 1.000 19.72926 361 SER D O 1
ATOM 23329 N N . ILE D 1 362 ? 41.02618 24.08536 51.18639 1.000 17.07421 362 ILE D N 1
ATOM 23330 C CA . ILE D 1 362 ? 40.10271 23.64954 52.23956 1.000 16.18609 362 ILE D CA 1
ATOM 23331 C C . ILE D 1 362 ? 39.42064 24.82408 52.92998 1.000 17.80814 362 ILE D C 1
ATOM 23332 O O . ILE D 1 362 ? 38.20126 24.81300 53.13306 1.000 17.20856 362 ILE D O 1
ATOM 23348 N N . ILE D 1 363 ? 40.19708 25.85063 53.29443 1.000 17.43802 363 ILE D N 1
ATOM 23349 C CA . ILE D 1 363 ? 39.73075 26.91884 54.16485 1.000 18.69480 363 ILE D CA 1
ATOM 23350 C C . ILE D 1 363 ? 38.96754 27.96125 53.35347 1.000 21.23713 363 ILE D C 1
ATOM 23351 O O . ILE D 1 363 ? 39.27060 28.23713 52.19407 1.000 20.69364 363 ILE D O 1
ATOM 23367 N N . GLU D 1 364 ? 37.94652 28.53806 53.98580 1.000 18.77806 364 GLU D N 1
ATOM 23368 C CA . GLU D 1 364 ? 37.08998 29.55431 53.37856 1.000 19.85147 364 GLU D CA 1
ATOM 23369 C C . GLU D 1 364 ? 36.35662 28.97488 52.17354 1.000 18.14248 364 GLU D C 1
ATOM 23370 O O . GLU D 1 364 ? 36.18850 29.62641 51.12486 1.000 21.22924 364 GLU D O 1
ATOM 23382 N N . GLY D 1 365 ? 35.89178 27.74452 52.32945 1.000 20.83130 365 GLY D N 1
ATOM 23383 C CA . GLY D 1 365 ? 35.14158 27.08074 51.29283 1.000 17.49453 365 GLY D CA 1
ATOM 23384 C C . GLY D 1 365 ? 35.99398 26.11708 50.50900 1.000 17.54907 365 GLY D C 1
ATOM 23385 O O . GLY D 1 365 ? 36.95018 26.52077 49.85100 1.000 20.97468 365 GLY D O 1
ATOM 23389 N N . GLY D 1 366 ? 35.69852 24.83037 50.60364 1.000 16.14797 366 GLY D N 1
ATOM 23390 C CA . GLY D 1 366 ? 36.36362 23.84228 49.78951 1.000 18.83932 366 GLY D CA 1
ATOM 23391 C C . GLY D 1 366 ? 35.88680 23.93101 48.34247 1.000 18.61711 366 GLY D C 1
ATOM 23392 O O . GLY D 1 366 ? 34.97690 24.68287 47.99014 1.000 18.97861 366 GLY D O 1
ATOM 23396 N N . ASP D 1 367 ? 36.52308 23.13405 47.48319 1.000 19.89796 367 ASP D N 1
ATOM 23397 C CA . ASP D 1 367 ? 36.23149 23.28977 46.05563 1.000 21.53098 367 ASP D CA 1
ATOM 23398 C C . ASP D 1 367 ? 34.89322 22.69257 45.64037 1.000 15.76280 367 ASP D C 1
ATOM 23399 O O . ASP D 1 367 ? 34.36018 23.08418 44.60020 1.000 18.34234 367 ASP D O 1
ATOM 23408 N N . ASP D 1 368 ? 34.30625 21.79722 46.42878 1.000 15.54918 368 ASP D N 1
ATOM 23409 C CA . ASP D 1 368 ? 32.93577 21.39728 46.09401 1.000 19.32621 368 ASP D CA 1
ATOM 23410 C C . ASP D 1 368 ? 31.97315 22.55279 46.31178 1.000 19.96018 368 ASP D C 1
ATOM 23411 O O . ASP D 1 368 ? 31.11989 22.85203 45.45328 1.000 15.91197 368 ASP D O 1
ATOM 23420 N N . VAL D 1 369 ? 32.11057 23.22812 47.45542 1.000 14.36770 369 VAL D N 1
ATOM 23421 C CA . VAL D 1 369 ? 31.30840 24.41923 47.73098 1.000 18.44191 369 VAL D CA 1
ATOM 23422 C C . VAL D 1 369 ? 31.55563 25.50035 46.68047 1.000 14.35399 369 VAL D C 1
ATOM 23423 O O . VAL D 1 369 ? 30.61683 26.14277 46.19974 1.000 18.74209 369 VAL D O 1
ATOM 23436 N N . LEU D 1 370 ? 32.82319 25.76753 46.35552 1.000 13.89469 370 LEU D N 1
ATOM 23437 C CA . LEU D 1 370 ? 33.10669 26.89403 45.47754 1.000 16.52137 370 LEU D CA 1
ATOM 23438 C C . LEU D 1 370 ? 32.78692 26.58218 44.01827 1.000 15.72262 370 LEU D C 1
ATOM 23439 O O . LEU D 1 370 ? 32.36576 27.48706 43.28146 1.000 15.91756 370 LEU D O 1
ATOM 23455 N N . ARG D 1 371 ? 32.99650 25.33739 43.57118 1.000 15.90459 371 ARG D N 1
ATOM 23456 C CA . ARG D 1 371 ? 32.54475 24.98154 42.22836 1.000 18.55554 371 ARG D CA 1
ATOM 23457 C C . ARG D 1 371 ? 31.03550 25.20273 42.09927 1.000 17.80001 371 ARG D C 1
ATOM 23458 O O . ARG D 1 371 ? 30.55052 25.70000 41.06880 1.000 18.22501 371 ARG D O 1
ATOM 23479 N N . ASP D 1 372 ? 30.27367 24.78800 43.12218 1.000 16.53160 372 ASP D N 1
ATOM 23480 C CA . ASP D 1 372 ? 28.83181 24.95056 43.06718 1.000 17.20467 372 ASP D CA 1
ATOM 23481 C C . ASP D 1 372 ? 28.46199 26.41797 43.05834 1.000 22.55503 372 ASP D C 1
ATOM 23482 O O . ASP D 1 372 ? 27.53741 26.82258 42.34461 1.000 22.52332 372 ASP D O 1
ATOM 23491 N N . LEU D 1 373 ? 29.17641 27.22634 43.84397 1.000 18.47082 373 LEU D N 1
ATOM 23492 C CA . LEU D 1 373 ? 28.87890 28.64924 43.90214 1.000 15.43003 373 LEU D CA 1
ATOM 23493 C C . LEU D 1 373 ? 29.20051 29.33597 42.58397 1.000 17.31973 373 LEU D C 1
ATOM 23494 O O . LEU D 1 373 ? 28.42409 30.17440 42.12383 1.000 20.29943 373 LEU D O 1
ATOM 23510 N N . VAL D 1 374 ? 30.35711 29.02042 41.98906 1.000 17.56335 374 VAL D N 1
ATOM 23511 C CA . VAL D 1 374 ? 30.69290 29.57210 40.68736 1.000 17.93143 374 VAL D CA 1
ATOM 23512 C C . VAL D 1 374 ? 29.64480 29.15633 39.66888 1.000 17.99084 374 VAL D C 1
ATOM 23513 O O . VAL D 1 374 ? 29.20546 29.96068 38.84032 1.000 17.91841 374 VAL D O 1
ATOM 23526 N N . TYR D 1 375 ? 29.21156 27.89700 39.73276 1.000 16.20409 375 TYR D N 1
ATOM 23527 C CA . TYR D 1 375 ? 28.21843 27.38871 38.78067 1.000 17.79456 375 TYR D CA 1
ATOM 23528 C C . TYR D 1 375 ? 26.89177 28.12086 38.92686 1.000 17.16911 375 TYR D C 1
ATOM 23529 O O . TYR D 1 375 ? 26.33281 28.60601 37.93980 1.000 17.90318 375 TYR D O 1
ATOM 23547 N N . GLN D 1 376 ? 26.37474 28.21002 40.16388 1.000 19.22331 376 GLN D N 1
ATOM 23548 C CA . GLN D 1 376 ? 25.07889 28.83996 40.37887 1.000 21.24882 376 GLN D CA 1
ATOM 23549 C C . GLN D 1 376 ? 25.11439 30.32221 40.05030 1.000 24.89422 376 GLN D C 1
ATOM 23550 O O . GLN D 1 376 ? 24.15708 30.85546 39.48340 1.000 23.09662 376 GLN D O 1
ATOM 23564 N N . ARG D 1 377 ? 26.20578 31.00247 40.36999 1.000 18.33526 377 ARG D N 1
ATOM 23565 C CA . ARG D 1 377 ? 26.22215 32.45598 40.23219 1.000 20.70365 377 ARG D CA 1
ATOM 23566 C C . ARG D 1 377 ? 26.66052 32.93211 38.84964 1.000 22.75134 377 ARG D C 1
ATOM 23567 O O . ARG D 1 377 ? 26.20568 33.98897 38.39217 1.000 27.41593 377 ARG D O 1
ATOM 23588 N N . PHE D 1 378 ? 27.52526 32.18694 38.17802 1.000 20.67303 378 PHE D N 1
ATOM 23589 C CA . PHE D 1 378 ? 28.20174 32.67872 36.99219 1.000 20.72895 378 PHE D CA 1
ATOM 23590 C C . PHE D 1 378 ? 28.10130 31.76620 35.76933 1.000 31.69700 378 PHE D C 1
ATOM 23591 O O . PHE D 1 378 ? 28.52528 32.18167 34.68322 1.000 33.05481 378 PHE D O 1
ATOM 23608 N N . VAL D 1 379 ? 27.56196 30.55970 35.88623 1.000 25.33488 379 VAL D N 1
ATOM 23609 C CA . VAL D 1 379 ? 27.28937 29.71397 34.71820 1.000 24.50978 379 VAL D CA 1
ATOM 23610 C C . VAL D 1 379 ? 25.79526 29.63771 34.42118 1.000 23.96118 379 VAL D C 1
ATOM 23611 O O . VAL D 1 379 ? 25.35305 29.87130 33.28118 1.000 23.60641 379 VAL D O 1
ATOM 23624 N N . VAL D 1 380 ? 24.99677 29.26684 35.43359 1.000 21.77713 380 VAL D N 1
ATOM 23625 C CA . VAL D 1 380 ? 23.56809 29.08704 35.20274 1.000 27.37782 380 VAL D CA 1
ATOM 23626 C C . VAL D 1 380 ? 22.90107 30.34384 34.70466 1.000 25.40126 380 VAL D C 1
ATOM 23627 O O . VAL D 1 380 ? 22.07603 30.25278 33.78411 1.000 30.88544 380 VAL D O 1
ATOM 23640 N N . PRO D 1 381 ? 23.13683 31.52735 35.26066 1.000 23.32515 381 PRO D N 1
ATOM 23641 C CA . PRO D 1 381 ? 22.38761 32.72569 34.80848 1.000 40.21485 381 PRO D CA 1
ATOM 23642 C C . PRO D 1 381 ? 22.79418 33.20392 33.42780 1.000 50.16347 381 PRO D C 1
ATOM 23643 O O . PRO D 1 381 ? 21.99858 33.88421 32.75882 1.000 58.05695 381 PRO D O 1
ATOM 23654 N N . THR D 1 382 ? 23.98448 32.84326 32.97312 1.000 55.32923 382 THR D N 1
ATOM 23655 C CA . THR D 1 382 ? 24.59125 33.40301 31.77033 1.000 73.90007 382 THR D CA 1
ATOM 23656 C C . THR D 1 382 ? 24.19205 32.64867 30.51224 1.000 79.17606 382 THR D C 1
ATOM 23657 O O . THR D 1 382 ? 23.07840 32.12989 30.41141 1.000 81.56259 382 THR D O 1
#

Radius of gyration: 34.51 Å; Cα contacts (8 Å, |Δi|>4): 3102; chains: 4; bounding box: 96×86×90 Å

Foldseek 3Di:
DDLVVVLVLLLVLLVPPFPPPVCVQQPLDPPQDCSLVVVVVVLCQVQCQDVVLPHVNDFLLSVLSSLLSNLLRPLLRSLQRPQQLLVRVLCVLFADPVLCNVPVNCCSVVVFGEKEFQADDVCGVVSLPDPWEWEDDPQKIWTFFKTAKMWPLQRGQKYWYWHFYPVDDRAIWTFIGGSPFPQKDFPDWDPANASSSITMTMITGDRGMDGNSRITPDRRVLSSLLSVLSVLLSLLSSLLSLLVSLLVLLVVQQCPDDDPHHGNCPPPVSVVLSVVSVVLSVVLSVLSSVSSVVVRVLVPDPNSSVVSSVVRHDLSSLVSLQSSLVSSLVSLVVSCPVNPPCSVDPVGCSVNSNSRSNVSCPPPAHPVRSVVVCCVPPVVVCVVPDPD/DDLVVLLVLLLVLLVVPFPPPPVVQQPLDPPDDPSLVVVVVSVCQVQCQCVVQVHVNDFLLSVLSSLLSNLLRPLLVSCQRPVQLLVRVLCVLFADPVLCCVPSNCCSVVSFGEKEFQADDVCGVVSLPDDFEWEDDPQKIWTFDKGAKMWPLQRGQKYWYWHFYPVDPRAIWTFIGGSPQPQKDFPDWDPANASSSITMTMIGGDRRMDGNSRITPDRRVLSSLLSVLSVLLSLLSSLLSLLVSLLVLLVVQQCPDDDPHHGNCPPPVSVVLSVVSVVLSVVLSVLSSVSRVVVRVLVPDPNSSVVSSVVRHDLSSLVSLQSSLVSSLVSLVVSCPVNPPCSVDPVGCSVNSNSHSNVSCPPPDHVVRSVVVSCVPPVVVCVVPDPVD/DDLVVLLVLLLVLLVVPFPPPCVVQWPLDDPQDCSLVVVVVSLCQVQCQDCVLPHVNDFLLSVLSSLLSNLLRPLLVSLQRPVQLLVRVLCVLFADPVLCNVPVNCCSVVSFGEKEQQADDVCGVVRLPDAFEWEDDDQKIWTFFKGAKMWPLQGGQKYWYWHAYPVDNNAIWTFIGGSPFPQKDFPDWDPALASSSITMTMIGGDRGMDGNSRITPDRSVLSSLLSVLSVLLSLLSSLLSLLVSLLVLLVVQQQPDDDPHHRNCPPPVSVVLSVVSVVLSVVLSVLSSVSSVVVRVLVPDPNSSVVSSVVRHDLSSLVSLQSSLVSSLVSLVVSCPVNPPVSVDPVGCSVRSNSHSNVSCPPPDHPVRSVVVCCVPPPVVPD/DDLVVLLVLLLVLLVPPFPPPVPVQWPLDDPQDCSLVVVVVSLCQVQCQDCVLPHVNDFLLSVLSSLLSNLLRPNLVSCQRQVQLLVLVLCVLFADPVLCNVPVNCCSVVSFGEKEFQADVPCGVVSLPDDWEWEDDPFKIWTFDKTAKMWPLQGGQKYWYWHAYPVDRNAIWTFIGGSPFPQKDFPDWDPANASSSITMTMIGGDRGIDGPSGITDDRSVLSSLLSVLSVLLSLLSSLLSLLVSLLVLLVVQQCPDDDPHHRNCPPDVSVVLSVVSVVLSVVLSVLSSVSSVVVRVLVPDPCNSVVSSVVRHDLSSLVSLQSSLVSSLVSLVVSCPVNPPVSVDPVGCSVNSNSRSNVSCPPPDHPVRSVVVCCVPPPVVD

Organism: Streptomyces tsukubensis (strain DSM 42081 / NBRC 108919 / NRRL 18488 / 9993) (NCBI:txid1114943)

InterPro domains:
  IPR006089 Acyl-CoA dehydrogenase, conserved site [PS00073] (337-356)
  IPR006091 Acyl-CoA dehydrogenase/oxidase, middle domain [PF02770] (117-208)
  IPR009075 Acyl-CoA dehydrogenase/oxidase, C-terminal [PF00441] (218-377)
  IPR009100 Acyl-CoA dehydrogenase/oxidase, N-terminal and middle domain superfamily [SSF56645] (7-217)
  IPR013786 Acyl-CoA dehydrogenase/oxidase, N-terminal [PF02771] (10-109)
  IPR036250 Acyl-CoA dehydrogenase-like, C-terminal [SSF47203] (218-378)
  IPR037069 Acyl-CoA dehydrogenase/oxidase, N-terminal domain superfamily [G3DSA:1.10.540.10] (5-111)
  IPR046373 Acyl-CoA oxidase/dehydrogenase, middle domain superfamily [G3DSA:2.40.110.10] (121-219)

B-factor: mean 29.33, std 16.54, range [10.41, 138.06]

Solvent-accessible surface area: 53249 Å² total; per-residue (Å²): 135,47,72,84,106,29,29,23,56,0,96,70,8,0,46,173,33,2,31,70,84,48,52,82,3,26,57,41,36,136,38,59,22,80,5,6,93,129,0,6,106,40,40,2,19,4,0,24,0,58,153,147,31,63,8,76,34,20,31,7,46,17,0,4,78,1,0,2,36,0,1,16,4,2,1,0,0,0,5,1,4,0,23,5,5,13,1,6,15,0,0,22,58,12,9,37,123,87,0,27,136,88,18,1,22,41,0,26,82,171,107,9,16,3,4,17,0,9,40,9,78,146,2,20,71,45,36,57,105,6,78,0,48,8,129,132,65,62,117,31,6,16,0,60,22,58,0,0,50,4,12,2,0,62,47,5,101,2,0,0,0,0,0,73,13,38,79,57,127,69,121,21,12,0,0,0,0,48,60,130,12,116,32,21,151,36,37,87,65,7,58,12,11,0,5,42,6,3,1,16,12,29,0,22,8,80,86,0,109,5,67,20,69,0,23,6,99,36,86,0,40,64,0,12,24,0,0,21,0,0,0,12,0,1,0,0,0,0,0,2,0,1,0,66,5,0,27,7,8,0,5,65,34,0,58,118,66,50,58,151,79,37,60,20,25,155,16,39,38,5,3,17,61,0,0,34,6,9,2,24,5,20,1,0,15,24,0,0,31,19,0,0,98,45,20,40,65,24,41,85,106,144,42,6,29,125,10,6,68,151,67,0,1,17,62,15,0,0,0,0,0,0,13,0,0,24,6,0,16,93,1,0,15,52,0,6,58,20,3,35,23,38,1,7,1,82,85,39,22,1,6,14,2,5,26,1,0,3,0,0,1,11,39,31,15,22,7,66,65,0,48,50,36,0,0,92,89,43,2,52,44,60,31,161,199,41,63,76,145,54,68,84,96,41,29,18,48,0,88,84,1,0,44,142,21,0,32,76,84,30,58,64,1,28,57,40,26,138,35,63,22,64,2,5,93,78,0,8,121,32,52,4,15,3,1,22,0,56,161,143,27,57,12,78,32,20,32,6,46,14,0,3,80,0,0,6,16,0,1,3,1,2,1,0,0,0,10,0,2,0,25,5,5,11,1,6,16,0,0,20,56,12,10,28,120,112,0,25,135,106,21,2,35,54,2,33,90,124,141,3,14,2,4,19,0,7,42,8,80,143,4,21,71,43,35,56,105,5,76,0,46,7,130,137,75,61,136,29,24,16,0,58,22,56,1,1,50,4,12,3,0,59,36,3,114,5,0,0,0,0,0,72,12,37,57,54,130,67,138,22,10,0,0,0,0,51,49,122,10,118,30,21,156,36,38,91,60,8,56,13,16,0,9,42,6,3,2,17,11,29,0,26,8,80,86,0,110,6,70,28,54,0,24,6,99,37,86,0,40,65,0,13,23,0,0,18,0,0,0,15,0,1,0,0,0,0,0,8,0,1,0,49,9,0,28,6,8,0,13,72,35,0,144,116,68,43,55,139,77,37,54,20,24,148,26,42,38,6,4,18,61,0,0,33,6,8,1,25,10,20,0,0,26,24,1,0,27,19,0,0,99,46,22,38,67,23,39,86,119,143,61,6,29,149,21,5,65,153,68,0,1,17,63,16,0,0,0,0,0,0,14,0,0,24,5,0,14,93,1,0,14,54,0,4,61,19,2,36,28,37,1,7,2,82,91,37,27,1,5,15,3,6,30,1,0,6,0,0,1,11,34,34,14,23,7,64,60,0,47,51,36,0,0,86,86,50,4,36,62,67,5,113,196,21,62,54,105,194,50,68,82,110,37,27,22,74,0,110,81,0,6,62,142,34,0,69,71,80,43,60,82,1,26,58,39,31,138,35,61,24,66,5,5,83,98,0,8,109,35,37,7,15,3,0,23,0,60,153,147,28,60,10,72,32,20,34,7,45,14,0,3,79,0,0,8,22,0,1,44,1,2,1,0,0,0,7,1,2,0,24,4,6,13,1,6,16,0,0,23,59,12,11,26,105,102,0,26,123,104,20,1,24,42,0,24,83,168,110,10,15,2,4,19,0,9,42,10,78,145,4,19,68,46,46,58,99,1,80,0,44,0,94,85,66,73,132,48,8,1,0,50,23,58,1,0,50,4,12,3,0,58,44,5,91,2,0,0,0,0,0,74,2,52,77,62,80,82,98,20,10,0,0,0,0,50,51,127,11,116,31,21,152,38,38,87,62,7,58,11,13,0,8,40,7,3,2,14,11,29,0,24,9,79,75,0,108,5,69,28,70,0,24,5,102,38,78,0,38,68,0,10,27,0,0,20,0,0,0,15,0,0,0,0,0,0,0,8,0,1,0,50,26,0,36,42,22,0,30,108,34,0,122,105,62,45,53,151,78,36,61,20,31,162,29,29,37,6,8,14,60,0,0,35,6,6,1,23,10,21,0,0,27,27,1,0,29,25,0,0,113,46,23,38,66,23,38,86,111,146,52,6,30,121,7,6,70,141,65,0,1,15,62,15,0,0,0,0,0,0,14,0,0,25,6,0,17,93,1,0,15,54,0,5,60,19,2,34,28,38,1,8,1,82,86,38,26,1,6,14,4,5,23,2,0,4,0,0,1,12,41,29,13,24,7,56,61,0,46,62,34,0,0,102,84,46,6,64,84,99,140,150,50,68,86,99,35,30,18,53,0,115,83,0,5,62,137,30,0,66,71,90,39,58,70,1,26,54,40,24,136,36,65,20,63,0,7,88,92,0,8,106,32,34,6,15,2,1,25,0,53,155,129,19,62,11,72,33,20,34,7,44,12,0,3,77,0,0,7,26,0,1,43,2,2,1,0,0,0,5,1,2,0,22,3,5,11,1,7,15,0,0,20,57,12,10,46,129,79,0,23,99,93,20,1,13,44,0,25,61,155,113,10,14,2,2,19,0,8,42,10,75,146,4,22,69,46,44,61,102,1,77,0,41,7,100,122,82,62,129,38,12,3,0,52,21,57,1,0,49,5,11,2,0,60,47,4,97,3,0,0,0,1,0,53,1,56,92,62,88,82,118,28,17,0,0,0,0,49,51,131,10,80,33,23,156,37,38,87,61,7,58,13,11,0,5,42,6,2,3,15,11,27,0,23,8,80,82,0,118,4,65,11,99,1,28,7,96,38,79,0,39,67,0,11,26,0,0,21,0,0,0,15,0,0,0,0,0,0,0,8,0,0,0,48,24,0,36,48,21,0,36,139,33,0,155,117,64,46,52,152,77,35,58,20,28,155,28,38,37,6,8,14,61,0,0,34,6,6,2,25,10,21,1,0,27,26,0,0,28,22,0,0,112,47,22,39,66,26,40,82,115,144,42,6,32,152,7,6,68,154,67,0,1,15,63,15,0,0,0,0,0,0,12,0,0,25,6,0,19,91,2,0,19,54,0,7,59,20,3,36,27,39,2,8,1,83,87,43,27,1,9,15,3,12,22,1,0,2,0,0,1,11,40,31,14,22,7,56,62,0,47,47,36,0,0,99,87,49,10,68,93,143

Secondary structure (DSSP, 8-state):
--HHHHHHHHHHHHHHHTTT-HHHHTTT-SSS-HHHHHHHTTT-TTTTS-GGGTS----HHHHHHHHHHHHHH-HHHHHHHHTHHHHHHHHHHHS-HHHHHHHHHHHHHTT--EEEE---TTTTT-GGG---EEEEETTEEEEEEEEEEEESGGG-SEEEEEEEETTSSS-EEEEEEETT-TTEEEEEE--BSS-TTS-EEEEEEEEEEEEGGGB-SS-HHHHHHHHHHHHHHHHHHHHHHHHHHHHHHHHHHHHH-EETTEEGGG-HHHHHHHHHHHHHHHHHHHHHHHHHHHHHHHHTSTTHHHHHHHH-S-HHHHHHHHHHHHHHHHHHHHHTTTTGGGGGBTTSSHHHHHHHHGGGGTTTS-HHHHHHHHIIIIIHHHTTS---/--HHHHHHHHHHHHHHHTTT-HHHHTTT-SSS-HHHHHHHTTT-TTTTS-GGGTS----HHHHHHHHHHHHHH-HHHHHHHHTHHHHHHHHHHHS-HHHIIIIITTTTTTT--EEEE---TTTTT-GGG---EEEEETTEEEEEEEEEEEETGGG-SEEEEEEEESSSSS-EEEEEEETT-TTEEEEEE--BSS-TTS-EEEEEEEEEEEEGGGB-SS-HHHHHHHHHHHHHHHHHHHHHHHHHHHHHHHHHHHHH-EETTEEGGG-HHHHHHHHHHHHHHHHHHHHHHHHHHHHHHHHTSTTHHHHHHHH-S-HHHHHHHHHHHHHHHHHHHHHTTTTGGGGGBTTSSHHHHHHHHTTTTTTTS-HHHHHHHHIIIIIHHHHTT-S--/--HHHHHHHHHHHHHHHTTT-HHHHTTT-SSS-HHHHHHHTTT-TTTTS-GGGT-----HHHHHHHHHHHHHH-HHHHHHHHTHHHHHHHHHHHS-HHHHHHHHHHHHHHT--EEEE---TTTTT-GGG---EEEEETTEEEEEEEEEEEETGGG-SEEEEEEEESS-TT-EEEEEEETT-TTEEEEEE--BSS-TTS-EEEEEEEEEEEEGGGB-SS-HHHHHHHHHHHHHHHHHHHHHHHHHHHHHHHHHHHHH-EETTEEGGG-HHHHHHHHHHHHHHHHHHHHHHHHHHHHHHHHTSTTHHHHHHHH-S-HHHHHHHHHHHHHHHHHHHHHTTTTGGGGGBTTSSHHHHHHHHGGGGTTTS-HHHHHHHHIIIIISS--/--HHHHHHHHHHHHHHHTTT-HHHHTTTPSSSPHHHHHHHTTT-TTTTS-GGGT-----HHHHHHHHHHHHHH-HHHHHHHHTHHHHHHHHHHHS-HHHHHHHHHHHHHTT--EEEE---TTTTT-GGG---EEEEETTEEEEEEEEEEEETGGG-SEEEEEEEESSSTT-EEEEEEETT-TTEEEEEE--BSS-TTS-EEEEEEEEEEEEGGGB-SS-HHHHHHHHHHHHHHHHHHHHHHHHHHHHHHHHHHHHH-EETTEEGGG-HHHHHHHHHHHHHHHHHHHHHHHHHHHHHHHHHSTTHHHHHHHH-S-HHHHHHHHHHHHHHHHHHHHHTTTTGGGGGBTTSSHHHHHHHHGGGGTTTS-HHHHHHHHIIIIIS--

Sequence (1542 aa):
MSESERLGIVRDFVAREILGREGILDSLADAPLALYERFAETGLMNWWVPKEHGGLGLGLEESVRIVSELAYGDAGVAFTLFLPVLTTSMIGWYGSEELKERFLGPLVARRGFCATLGSEHEAGSELARISTTVRRDGDTLVLDGTKAFSTSTDFARFLVVIARSADDPARYTAVTVPRDAPGLRVDKRWDVIGMRASATYQVSFSDCRVPGDNALNGNGLRLLEIGLNASRRILIAASALGVARRIRDVCMEYGKTKSSLKGAPLVKDGVFAGRLGQFEMQIDVMANQCLAAARAYDATAARPDAARVLLRQGAQKSALTAKMFCGQTAWQIASSTASEMFGGIGYTHDMVIGKLLRDVRHASIIEGGDDVLRDLVYQRFVVPTAKRTLEMSESERLGIVRDFVAREILGREGILDSLADAPLALYERFAETGLMNWWVPKEHGGLGLGLEESVRIVSELAYGDAGVAFTLFLPVLTTSMIGWYGSEELKERFLGPLVARRGFCATLGSEHEAGSELARISTTVRRDGDTLVLDGTKAFSTSTDFARFLVVIARSADDPARYTAVTVPRDAPGLRVDKRWDVIGMRASATYQVSSFSDCRVPGDNALNGNGLRLLEIGLNASRILIAASALGVARRIRDVCMEYGKTKSLKGAPLVKDGVFAGRLGQFEMQIDVMANQCLAAARAYDATAARPDAARVLLRQGAQKSALTAKMFCGQTAWQIASSTASEMFGGIGYTHDMVIGKLLRDVRHASIIEGGDDVLRDLVYQRFVVPTAKRTLEHMSESERLGIVRDFVAREILGREGILDSLADAPLALYERFAETGLMNWWVPKEHGGLGLGLEESVRIVSELAYGDAGVAFTLFLPVLTTSMIGWYGSEELKERFLGPLVARRGFCATLGSEHEAGSELARIISTTVRRDGDTLVLDGTKAFSTSTDFARFLVVIARSADDPARYTAVTVPRDAPGLRVDKRWDVIGMRASATYQVSFSDCRVPGDNALNGNGLRLLEIGLNASRILIAASALGVARRIRDVCMEYGKTKSLKGAPLVKDGVFAGRLGQFEMQIDVMANQCLAAARAYDATAARPDAARVLLRQGAQKSALTAKMFCGQTAWQIASSTASEMFGGIGYTHDMVIGKLLRDVRHASIIEGGDDVLRDLVYQRFVVPTAMSESERLGIVRDFVAREILGREGILDSLADAPLALYERFAETGLMNWWVPKEHGGLGLGLEESVRIVSELAYGDAGVAFTLFLPVLTTSMIGWYGSEELKERFLGPLVARRGFCATLGSEHEAGSELARISTTVRRDGDTLVLDGTKAFSTSTDFARFLVVIARSADDPARYTAVTVPRDAPGLRVDKRWDVIGMRASATYQVSFSDCRVPGDNALNGNGLRLLEIGLNASRILIAASALGVARRIRDVCMEYGKTKSLKGAPLVKDGVFAGRLGQFEMQIDVMANQCLAAARAYDATAARPDAARVLLRQGAQKSALTAKMFCGQTAWQIASTASEMFGGIGYTHDMVIGKLLRDVRHASIIEGGDDVLRDLVYQRFVVPT

CATH classification: 2.40.110.10

Nearest PDB structures (foldseek):
  6u1v-assembly1_B  TM=1.003E+00  e=2.466E-64  Streptomyces tsukubensis NRRL18488
  7xp7-assembly2_C  TM=9.139E-01  e=2.789E-22  Streptomyces filamentosus NRRL 11379
  3nf4-assembly1_A-2  TM=8.992E-01  e=4.086E-21  Mycolicibacterium thermoresistibile
  4xvx-assembly1_B  TM=8.071E-01  e=8.368E-19  Mycobacterium tuberculosis H37Rv
  8hk0-assembly1_B  TM=7.312E-01  e=2.395E-15  Streptomyces ficellus